Protein 7V1Y (pdb70)

Structure (mmCIF, N/CA/C/O backbone):
data_7V1Y
#
_entry.id   7V1Y
#
_cell.length_a   1.00
_cell.length_b   1.00
_cell.length_c   1.00
_cell.angle_alpha   90.00
_cell.angle_beta   90.00
_cell.angle_gamma   90.00
#
_symmetry.space_group_name_H-M   'P 1'
#
loop_
_entity.id
_entity.type
_entity.pdbx_description
1 polymer 'Serine beta-lactamase-like protein LACTB, mitochondrial'
2 polymer ALA-ALA-B3S
#
loop_
_atom_site.group_PDB
_atom_site.id
_atom_site.type_symbol
_atom_site.label_atom_id
_atom_site.label_alt_id
_atom_site.label_comp_id
_atom_site.label_asym_id
_atom_site.label_entity_id
_atom_site.label_seq_id
_atom_site.pdbx_PDB_ins_code
_atom_site.Cartn_x
_atom_site.Cartn_y
_atom_site.Cartn_z
_atom_site.occupancy
_atom_site.B_iso_or_equiv
_atom_site.auth_seq_id
_atom_site.auth_comp_id
_atom_site.auth_asym_id
_atom_site.auth_atom_id
_atom_site.pdbx_PDB_model_num
ATOM 1 N N . CYS A 1 43 ? 145.826 140.815 178.327 1.00 50.06 103 CYS A N 1
ATOM 2 C CA . CYS A 1 43 ? 145.599 140.233 179.643 1.00 50.06 103 CYS A CA 1
ATOM 3 C C . CYS A 1 43 ? 145.994 138.772 179.631 1.00 50.06 103 CYS A C 1
ATOM 4 O O . CYS A 1 43 ? 146.383 138.218 180.658 1.00 50.06 103 CYS A O 1
ATOM 7 N N . PHE A 1 44 ? 145.896 138.144 178.468 1.00 39.70 104 PHE A N 1
ATOM 8 C CA . PHE A 1 44 ? 146.219 136.729 178.351 1.00 39.70 104 PHE A CA 1
ATOM 9 C C . PHE A 1 44 ? 147.566 136.516 177.692 1.00 39.70 104 PHE A C 1
ATOM 10 O O . PHE A 1 44 ? 147.874 135.407 177.273 1.00 39.70 104 PHE A O 1
ATOM 18 N N . ALA A 1 45 ? 148.381 137.562 177.615 1.00 37.65 105 ALA A N 1
ATOM 19 C CA . ALA A 1 45 ? 149.658 137.463 176.913 1.00 37.65 105 ALA A CA 1
ATOM 20 C C . ALA A 1 45 ? 150.609 136.421 177.489 1.00 37.65 105 ALA A C 1
ATOM 21 O O . ALA A 1 45 ? 151.260 135.701 176.737 1.00 37.65 105 ALA A O 1
ATOM 23 N N . ARG A 1 46 ? 150.694 136.324 178.809 1.00 35.92 106 ARG A N 1
ATOM 24 C CA . ARG A 1 46 ? 151.543 135.307 179.420 1.00 35.92 106 ARG A CA 1
ATOM 25 C C . ARG A 1 46 ? 151.069 133.901 179.079 1.00 35.92 106 ARG A C 1
ATOM 26 O O . ARG A 1 46 ? 151.879 133.025 178.784 1.00 35.92 106 ARG A O 1
ATOM 34 N N . ALA A 1 47 ? 149.759 133.682 179.103 1.00 32.16 107 ALA A N 1
ATOM 35 C CA . ALA A 1 47 ? 149.214 132.360 178.822 1.00 32.16 107 ALA A CA 1
ATOM 36 C C . ALA A 1 47 ? 149.379 131.982 177.363 1.00 32.16 107 ALA A C 1
ATOM 37 O O . ALA A 1 47 ? 149.634 130.824 177.055 1.00 32.16 107 ALA A O 1
ATOM 39 N N . ILE A 1 48 ? 149.242 132.949 176.465 1.00 30.28 108 ILE A N 1
ATOM 40 C CA . ILE A 1 48 ? 149.334 132.680 175.042 1.00 30.28 108 ILE A CA 1
ATOM 41 C C . ILE A 1 48 ? 150.724 132.173 174.689 1.00 30.28 108 ILE A C 1
ATOM 42 O O . ILE A 1 48 ? 150.862 131.154 174.017 1.00 30.28 108 ILE A O 1
ATOM 47 N N . GLU A 1 49 ? 151.755 132.817 175.223 1.00 32.54 109 GLU A N 1
ATOM 48 C CA . GLU A 1 49 ? 153.105 132.394 174.901 1.00 32.54 109 GLU A CA 1
ATOM 49 C C . GLU A 1 49 ? 153.358 130.962 175.377 1.00 32.54 109 GLU A C 1
ATOM 50 O O . GLU A 1 49 ? 153.898 130.117 174.637 1.00 32.54 109 GLU A O 1
ATOM 56 N N . SER A 1 50 ? 152.930 130.667 176.597 1.00 29.86 110 SER A N 1
ATOM 57 C CA . SER A 1 50 ? 153.182 129.329 177.105 1.00 29.86 110 SER A CA 1
ATOM 58 C C . SER A 1 50 ? 152.423 128.278 176.310 1.00 29.86 110 SER A C 1
ATOM 59 O O . SER A 1 50 ? 152.918 127.171 176.090 1.00 29.86 110 SER A O 1
ATOM 62 N N . SER A 1 51 ? 151.203 128.604 175.912 1.00 26.80 111 SER A N 1
ATOM 63 C CA . SER A 1 51 ? 150.398 127.681 175.131 1.00 26.80 111 SER A CA 1
ATOM 64 C C . SER A 1 51 ? 151.039 127.426 173.782 1.00 26.80 111 SER A C 1
ATOM 65 O O . SER A 1 51 ? 151.001 126.308 173.277 1.00 26.80 111 SER A O 1
ATOM 68 N N . ARG A 1 52 ? 151.607 128.462 173.180 1.00 24.73 112 ARG A N 1
ATOM 69 C CA . ARG A 1 52 ? 152.303 128.302 171.913 1.00 24.73 112 ARG A CA 1
ATOM 70 C C . ARG A 1 52 ? 153.500 127.388 172.103 1.00 24.73 112 ARG A C 1
ATOM 71 O O . ARG A 1 52 ? 153.765 126.512 171.273 1.00 24.73 112 ARG A O 1
ATOM 79 N N . ASP A 1 53 ? 154.211 127.557 173.214 1.00 24.00 113 ASP A N 1
ATOM 80 C CA . ASP A 1 53 ? 155.324 126.654 173.486 1.00 24.00 113 ASP A CA 1
ATOM 81 C C . ASP A 1 53 ? 154.843 125.212 173.616 1.00 24.00 113 ASP A C 1
ATOM 82 O O . ASP A 1 53 ? 155.464 124.299 173.070 1.00 24.00 113 ASP A O 1
ATOM 87 N N . LEU A 1 54 ? 153.718 125.002 174.294 1.00 21.38 114 LEU A N 1
ATOM 88 C CA . LEU A 1 54 ? 153.164 123.654 174.427 1.00 21.38 114 LEU A CA 1
ATOM 89 C C . LEU A 1 54 ? 152.790 123.070 173.074 1.00 21.38 114 LEU A C 1
ATOM 90 O O . LEU A 1 54 ? 153.007 121.883 172.831 1.00 21.38 114 LEU A O 1
ATOM 95 N N . LEU A 1 55 ? 152.218 123.889 172.198 1.00 20.31 115 LEU A N 1
ATOM 96 C CA . LEU A 1 55 ? 151.869 123.438 170.855 1.00 20.31 115 LEU A CA 1
ATOM 97 C C . LEU A 1 55 ? 153.099 123.050 170.067 1.00 20.31 115 LEU A C 1
ATOM 98 O O . LEU A 1 55 ? 153.075 122.083 169.316 1.00 20.31 115 LEU A O 1
ATOM 103 N N . HIS A 1 56 ? 154.172 123.819 170.202 1.00 20.43 116 HIS A N 1
ATOM 104 C CA . HIS A 1 56 ? 155.406 123.441 169.535 1.00 20.43 116 HIS A CA 1
ATOM 105 C C . HIS A 1 56 ? 155.909 122.115 170.076 1.00 20.43 116 HIS A C 1
ATOM 106 O O . HIS A 1 56 ? 156.323 121.257 169.313 1.00 20.43 116 HIS A O 1
ATOM 113 N N . ARG A 1 57 ? 155.840 121.930 171.389 1.00 19.67 117 ARG A N 1
ATOM 114 C CA . ARG A 1 57 ? 156.257 120.664 171.983 1.00 19.67 117 ARG A CA 1
ATOM 115 C C . ARG A 1 57 ? 155.572 119.458 171.358 1.00 19.67 117 ARG A C 1
ATOM 116 O O . ARG A 1 57 ? 156.238 118.511 170.988 1.00 19.67 117 ARG A O 1
ATOM 124 N N . ILE A 1 58 ? 154.250 119.482 171.247 1.00 18.40 118 ILE A N 1
ATOM 125 C CA . ILE A 1 58 ? 153.516 118.339 170.706 1.00 18.40 118 ILE A CA 1
ATOM 126 C C . ILE A 1 58 ? 153.764 118.198 169.205 1.00 18.40 118 ILE A C 1
ATOM 127 O O . ILE A 1 58 ? 153.896 117.079 168.686 1.00 18.40 118 ILE A O 1
ATOM 132 N N . LYS A 1 59 ? 153.860 119.324 168.489 1.00 17.40 119 LYS A N 1
ATOM 133 C CA . LYS A 1 59 ? 154.082 119.277 167.048 1.00 17.40 119 LYS A CA 1
ATOM 134 C C . LYS A 1 59 ? 155.423 118.638 166.712 1.00 17.40 119 LYS A C 1
ATOM 135 O O . LYS A 1 59 ? 155.515 117.821 165.789 1.00 17.40 119 LYS A O 1
ATOM 141 N N . ASP A 1 60 ? 156.478 118.996 167.450 1.00 20.44 120 ASP A N 1
ATOM 142 C CA . ASP A 1 60 ? 157.775 118.375 167.212 1.00 20.44 120 ASP A CA 1
ATOM 143 C C . ASP A 1 60 ? 157.811 116.934 167.702 1.00 20.44 120 ASP A C 1
ATOM 144 O O . ASP A 1 60 ? 158.520 116.105 167.122 1.00 20.44 120 ASP A O 1
ATOM 149 N N . GLU A 1 61 ? 157.065 116.614 168.763 1.00 20.12 121 GLU A N 1
ATOM 150 C CA . GLU A 1 61 ? 157.044 115.241 169.252 1.00 20.12 121 GLU A CA 1
ATOM 151 C C . GLU A 1 61 ? 156.431 114.294 168.228 1.00 20.12 121 GLU A C 1
ATOM 152 O O . GLU A 1 61 ? 156.955 113.199 167.997 1.00 20.12 121 GLU A O 1
ATOM 158 N N . VAL A 1 62 ? 155.323 114.696 167.596 1.00 17.20 122 VAL A N 1
ATOM 159 C CA . VAL A 1 62 ? 154.672 113.803 166.636 1.00 17.20 122 VAL A CA 1
ATOM 160 C C . VAL A 1 62 ? 155.097 114.051 165.195 1.00 17.20 122 VAL A C 1
ATOM 161 O O . VAL A 1 62 ? 154.764 113.241 164.317 1.00 17.20 122 VAL A O 1
ATOM 165 N N . GLY A 1 63 ? 155.829 115.126 164.923 1.00 16.89 123 GLY A N 1
ATOM 166 C CA . GLY A 1 63 ? 156.201 115.447 163.555 1.00 16.89 123 GLY A CA 1
ATOM 167 C C . GLY A 1 63 ? 155.033 115.827 162.672 1.00 16.89 123 GLY A C 1
ATOM 168 O O . GLY A 1 63 ? 154.977 115.407 161.509 1.00 16.89 123 GLY A O 1
ATOM 169 N N . ALA A 1 64 ? 154.096 116.607 163.195 1.00 16.44 124 ALA A N 1
ATOM 170 C CA . ALA A 1 64 ? 152.929 117.019 162.425 1.00 16.44 124 ALA A CA 1
ATOM 171 C C . ALA A 1 64 ? 153.292 118.177 161.502 1.00 16.44 124 ALA A C 1
ATOM 172 O O . ALA A 1 64 ? 153.869 119.167 161.960 1.00 16.44 124 ALA A O 1
ATOM 174 N N . PRO A 1 65 ? 152.989 118.084 160.204 1.00 15.58 125 PRO A N 1
ATOM 175 C CA . PRO A 1 65 ? 153.288 119.207 159.300 1.00 15.58 125 PRO A CA 1
ATOM 176 C C . PRO A 1 65 ? 152.531 120.483 159.628 1.00 15.58 125 PRO A C 1
ATOM 177 O O . PRO A 1 65 ? 152.995 121.565 159.250 1.00 15.58 125 PRO A O 1
ATOM 181 N N . GLY A 1 66 ? 151.391 120.401 160.309 1.00 15.34 126 GLY A N 1
ATOM 182 C CA . GLY A 1 66 ? 150.618 121.588 160.619 1.00 15.34 126 GLY A CA 1
ATOM 183 C C . GLY A 1 66 ? 149.696 121.352 161.790 1.00 15.34 126 GLY A C 1
ATOM 184 O O . GLY A 1 66 ? 149.312 120.215 162.079 1.00 15.34 126 GLY A O 1
ATOM 185 N N . ILE A 1 67 ? 149.338 122.439 162.469 1.00 15.60 127 ILE A N 1
ATOM 186 C CA . ILE A 1 67 ? 148.458 122.370 163.632 1.00 15.60 127 ILE A CA 1
ATOM 187 C C . ILE A 1 67 ? 147.786 123.726 163.805 1.00 15.60 127 ILE A C 1
ATOM 188 O O . ILE A 1 67 ? 148.390 124.772 163.551 1.00 15.60 127 ILE A O 1
ATOM 193 N N . VAL A 1 68 ? 146.520 123.700 164.221 1.00 16.21 128 VAL A N 1
ATOM 194 C CA . VAL A 1 68 ? 145.722 124.902 164.435 1.00 16.21 128 VAL A CA 1
ATOM 195 C C . VAL A 1 68 ? 145.073 124.816 165.809 1.00 16.21 128 VAL A C 1
ATOM 196 O O . VAL A 1 68 ? 144.623 123.743 166.225 1.00 16.21 128 VAL A O 1
ATOM 200 N N . VAL A 1 69 ? 145.020 125.947 166.513 1.00 17.03 129 VAL A N 1
ATOM 201 C CA . VAL A 1 69 ? 144.460 126.012 167.856 1.00 17.03 129 VAL A CA 1
ATOM 202 C C . VAL A 1 69 ? 143.438 127.140 167.919 1.00 17.03 129 VAL A C 1
ATOM 203 O O . VAL A 1 69 ? 143.487 128.096 167.139 1.00 17.03 129 VAL A O 1
ATOM 207 N N . GLY A 1 70 ? 142.497 127.014 168.853 1.00 17.02 130 GLY A N 1
ATOM 208 C CA . GLY A 1 70 ? 141.508 128.044 169.104 1.00 17.02 130 GLY A CA 1
ATOM 209 C C . GLY A 1 70 ? 141.067 128.058 170.553 1.00 17.02 130 GLY A C 1
ATOM 210 O O . GLY A 1 70 ? 140.692 127.017 171.099 1.00 17.02 130 GLY A O 1
ATOM 211 N N . VAL A 1 71 ? 141.110 129.225 171.192 1.00 20.08 131 VAL A N 1
ATOM 212 C CA . VAL A 1 71 ? 140.806 129.363 172.612 1.00 20.08 131 VAL A CA 1
ATOM 213 C C . VAL A 1 71 ? 139.739 130.435 172.783 1.00 20.08 131 VAL A C 1
ATOM 214 O O . VAL A 1 71 ? 139.851 131.525 172.212 1.00 20.08 131 VAL A O 1
ATOM 218 N N . SER A 1 72 ? 138.709 130.124 173.567 1.00 22.45 132 SER A N 1
ATOM 219 C CA . SER A 1 72 ? 137.641 131.062 173.888 1.00 22.45 132 SER A CA 1
ATOM 220 C C . SER A 1 72 ? 137.512 131.165 175.400 1.00 22.45 132 SER A C 1
ATOM 221 O O . SER A 1 72 ? 137.457 130.143 176.090 1.00 22.45 132 SER A O 1
ATOM 224 N N . VAL A 1 73 ? 137.464 132.392 175.911 1.00 26.39 133 VAL A N 1
ATOM 225 C CA . VAL A 1 73 ? 137.362 132.649 177.344 1.00 26.39 133 VAL A CA 1
ATOM 226 C C . VAL A 1 73 ? 136.100 133.461 177.598 1.00 26.39 133 VAL A C 1
ATOM 227 O O . VAL A 1 73 ? 135.952 134.568 177.066 1.00 26.39 133 VAL A O 1
ATOM 231 N N . ASP A 1 74 ? 135.201 132.913 178.418 1.00 29.82 134 ASP A N 1
ATOM 232 C CA . ASP A 1 74 ? 133.968 133.592 178.825 1.00 29.82 134 ASP A CA 1
ATOM 233 C C . ASP A 1 74 ? 133.129 134.015 177.621 1.00 29.82 134 ASP A C 1
ATOM 234 O O . ASP A 1 74 ? 132.538 135.096 177.602 1.00 29.82 134 ASP A O 1
ATOM 239 N N . GLY A 1 75 ? 133.075 133.156 176.606 1.00 28.32 135 GLY A N 1
ATOM 240 C CA . GLY A 1 75 ? 132.262 133.408 175.436 1.00 28.32 135 GLY A CA 1
ATOM 241 C C . GLY A 1 75 ? 132.902 134.266 174.367 1.00 28.32 135 GLY A C 1
ATOM 242 O O . GLY A 1 75 ? 132.280 134.483 173.320 1.00 28.32 135 GLY A O 1
ATOM 243 N N . LYS A 1 76 ? 134.116 134.761 174.589 1.00 30.13 136 LYS A N 1
ATOM 244 C CA . LYS A 1 76 ? 134.819 135.591 173.621 1.00 30.13 136 LYS A CA 1
ATOM 245 C C . LYS A 1 76 ? 136.094 134.886 173.184 1.00 30.13 136 LYS A C 1
ATOM 246 O O . LYS A 1 76 ? 136.856 134.397 174.024 1.00 30.13 136 LYS A O 1
ATOM 252 N N . GLU A 1 77 ? 136.324 134.839 171.875 1.00 29.42 137 GLU A N 1
ATOM 253 C CA . GLU A 1 77 ? 137.535 134.235 171.334 1.00 29.42 137 GLU A CA 1
ATOM 254 C C . GLU A 1 77 ? 138.711 135.175 171.563 1.00 29.42 137 GLU A C 1
ATOM 255 O O . GLU A 1 77 ? 138.705 136.313 171.085 1.00 29.42 137 GLU A O 1
ATOM 261 N N . VAL A 1 78 ? 139.720 134.699 172.288 1.00 27.05 138 VAL A N 1
ATOM 262 C CA . VAL A 1 78 ? 140.854 135.532 172.662 1.00 27.05 138 VAL A CA 1
ATOM 263 C C . VAL A 1 78 ? 142.145 135.129 171.963 1.00 27.05 138 VAL A C 1
ATOM 264 O O . VAL A 1 78 ? 143.102 135.920 171.970 1.00 27.05 138 VAL A O 1
ATOM 268 N N . TRP A 1 79 ? 142.213 133.943 171.364 1.00 23.54 139 TRP A N 1
ATOM 269 C CA . TRP A 1 79 ? 143.434 133.497 170.712 1.00 23.54 139 TRP A CA 1
ATOM 270 C C . TRP A 1 79 ? 143.091 132.512 169.606 1.00 23.54 139 TRP A C 1
ATOM 271 O O . TRP A 1 79 ? 142.197 131.677 169.763 1.00 23.54 139 TRP A O 1
ATOM 282 N N . SER A 1 80 ? 143.812 132.617 168.493 1.00 23.55 140 SER A N 1
ATOM 283 C CA . SER A 1 80 ? 143.630 131.712 167.361 1.00 23.55 140 SER A CA 1
ATOM 284 C C . SER A 1 80 ? 144.873 131.795 166.494 1.00 23.55 140 SER A C 1
ATOM 285 O O . SER A 1 80 ? 145.225 132.881 166.024 1.00 23.55 140 SER A O 1
ATOM 288 N N . GLU A 1 81 ? 145.535 130.660 166.280 1.00 23.78 141 GLU A N 1
ATOM 289 C CA . GLU A 1 81 ? 146.795 130.650 165.554 1.00 23.78 141 GLU A CA 1
ATOM 290 C C . GLU A 1 81 ? 146.962 129.318 164.840 1.00 23.78 141 GLU A C 1
ATOM 291 O O . GLU A 1 81 ? 146.336 128.316 165.193 1.00 23.78 141 GLU A O 1
ATOM 297 N N . GLY A 1 82 ? 147.816 129.323 163.826 1.00 20.26 142 GLY A N 1
ATOM 298 C CA . GLY A 1 82 ? 148.180 128.106 163.130 1.00 20.26 142 GLY A CA 1
ATOM 299 C C . GLY A 1 82 ? 149.675 128.041 162.909 1.00 20.26 142 GLY A C 1
ATOM 300 O O . GLY A 1 82 ? 150.340 129.055 162.702 1.00 20.26 142 GLY A O 1
ATOM 301 N N . LEU A 1 83 ? 150.201 126.820 162.960 1.00 18.92 143 LEU A N 1
ATOM 302 C CA . LEU A 1 83 ? 151.621 126.568 162.767 1.00 18.92 143 LEU A CA 1
ATOM 303 C C . LEU A 1 83 ? 151.805 125.510 161.692 1.00 18.92 143 LEU A C 1
ATOM 304 O O . LEU A 1 83 ? 151.056 124.531 161.641 1.00 18.92 143 LEU A O 1
ATOM 309 N N . GLY A 1 84 ? 152.798 125.711 160.836 1.00 17.40 144 GLY A N 1
ATOM 310 C CA . GLY A 1 84 ? 153.114 124.739 159.809 1.00 17.40 144 GLY A CA 1
ATOM 311 C C . GLY A 1 84 ? 152.416 125.016 158.492 1.00 17.40 144 GLY A C 1
ATOM 312 O O . GLY A 1 84 ? 151.999 126.137 158.186 1.00 17.40 144 GLY A O 1
ATOM 313 N N . TYR A 1 85 ? 152.290 123.957 157.697 1.00 17.19 145 TYR A N 1
ATOM 314 C CA . TYR A 1 85 ? 151.716 124.036 156.362 1.00 17.19 145 TYR A CA 1
ATOM 315 C C . TYR A 1 85 ? 150.515 123.109 156.260 1.00 17.19 145 TYR A C 1
ATOM 316 O O . TYR A 1 85 ? 150.614 121.920 156.579 1.00 17.19 145 TYR A O 1
ATOM 325 N N . ALA A 1 86 ? 149.382 123.657 155.815 1.00 17.42 146 ALA A N 1
ATOM 326 C CA . ALA A 1 86 ? 148.213 122.825 155.552 1.00 17.42 146 ALA A CA 1
ATOM 327 C C . ALA A 1 86 ? 148.446 121.918 154.350 1.00 17.42 146 ALA A C 1
ATOM 328 O O . ALA A 1 86 ? 147.996 120.767 154.337 1.00 17.42 146 ALA A O 1
ATOM 330 N N . ASP A 1 87 ? 149.141 122.422 153.333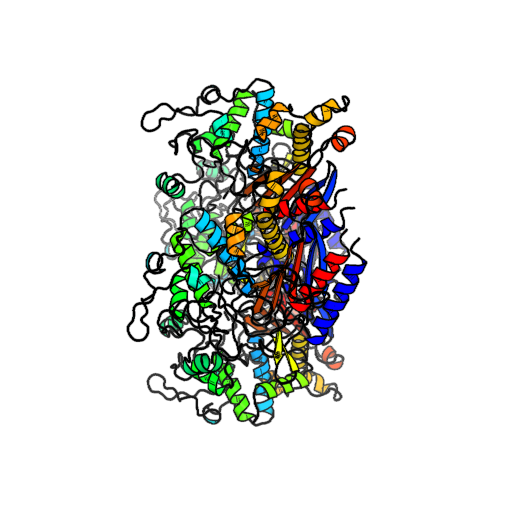 1.00 18.28 147 ASP A N 1
ATOM 331 C CA . ASP A 1 87 ? 149.513 121.645 152.158 1.00 18.28 147 ASP A CA 1
ATOM 332 C C . ASP A 1 87 ? 151.008 121.807 151.939 1.00 18.28 147 ASP A C 1
ATOM 333 O O . ASP A 1 87 ? 151.485 122.924 151.716 1.00 18.28 147 ASP A O 1
ATOM 338 N N . VAL A 1 88 ? 151.746 120.698 152.004 1.00 17.11 148 VAL A N 1
ATOM 339 C CA . VAL A 1 88 ? 153.195 120.760 151.854 1.00 17.11 148 VAL A CA 1
ATOM 340 C C . VAL A 1 88 ? 153.643 120.722 150.397 1.00 17.11 148 VAL A C 1
ATOM 341 O O . VAL A 1 88 ? 154.777 121.122 150.099 1.00 17.11 148 VAL A O 1
ATOM 345 N N . GLU A 1 89 ? 152.792 120.252 149.482 1.00 17.71 149 GLU A N 1
ATOM 346 C CA . GLU A 1 89 ? 153.170 120.222 148.073 1.00 17.71 149 GLU A CA 1
ATOM 347 C C . GLU A 1 89 ? 153.125 121.614 147.457 1.00 17.71 149 GLU A C 1
ATOM 348 O O . GLU A 1 89 ? 153.993 121.972 146.653 1.00 17.71 149 GLU A O 1
ATOM 354 N N . ASN A 1 90 ? 152.122 122.411 147.817 1.00 17.80 150 ASN A N 1
ATOM 355 C CA . ASN A 1 90 ? 151.956 123.752 147.275 1.00 17.80 150 ASN A CA 1
ATOM 356 C C . ASN A 1 90 ? 152.362 124.844 148.253 1.00 17.80 150 ASN A C 1
ATOM 357 O O . ASN A 1 90 ? 152.209 126.027 147.933 1.00 17.80 150 ASN A O 1
ATOM 362 N N . ARG A 1 91 ? 152.877 124.476 149.428 1.00 17.70 151 ARG A N 1
ATOM 363 C CA . ARG A 1 91 ? 153.372 125.420 150.432 1.00 17.70 151 ARG A CA 1
ATOM 364 C C . ARG A 1 91 ? 152.281 126.409 150.851 1.00 17.70 151 ARG A C 1
ATOM 365 O O . ARG A 1 91 ? 152.400 127.623 150.678 1.00 17.70 151 ARG A O 1
ATOM 373 N N . VAL A 1 92 ? 151.209 125.863 151.414 1.00 17.14 152 VAL A N 1
ATOM 374 C CA . VAL A 1 92 ? 150.076 126.639 151.903 1.00 17.14 152 VAL A CA 1
ATOM 375 C C . VAL A 1 92 ? 150.155 126.670 153.428 1.00 17.14 152 VAL A C 1
ATOM 376 O O . VAL A 1 92 ? 149.989 125.627 154.076 1.00 17.14 152 VAL A O 1
ATOM 380 N N . PRO A 1 93 ? 150.405 127.825 154.041 1.00 18.97 153 PRO A N 1
ATOM 381 C CA . PRO A 1 93 ? 150.535 127.874 155.502 1.00 18.97 153 PRO A CA 1
ATOM 382 C C . PRO A 1 93 ? 149.215 127.604 156.207 1.00 18.97 153 PRO A C 1
ATOM 383 O O . PRO A 1 93 ? 148.132 127.863 155.677 1.00 18.97 153 PRO A O 1
ATOM 387 N N . CYS A 1 94 ? 149.322 127.076 157.424 1.00 21.04 154 CYS A N 1
ATOM 388 C CA . CYS A 1 94 ? 148.147 126.864 158.258 1.00 21.04 154 CYS A CA 1
ATOM 389 C C . CYS A 1 94 ? 147.626 128.192 158.794 1.00 21.04 154 CYS A C 1
ATOM 390 O O . CYS A 1 94 ? 148.396 129.052 159.231 1.00 21.04 154 CYS A O 1
ATOM 393 N N . LYS A 1 95 ? 146.311 128.351 158.763 1.00 20.72 155 LYS A N 1
ATOM 394 C CA . LYS A 1 95 ? 145.640 129.561 159.208 1.00 20.72 155 LYS A CA 1
ATOM 395 C C . LYS A 1 95 ? 144.402 129.166 159.993 1.00 20.72 155 LYS A C 1
ATOM 396 O O . LYS A 1 95 ? 143.940 128.023 159.901 1.00 20.72 155 LYS A O 1
ATOM 402 N N . PRO A 1 96 ? 143.847 130.083 160.792 1.00 21.33 156 PRO A N 1
ATOM 403 C CA . PRO A 1 96 ? 142.605 129.765 161.516 1.00 21.33 156 PRO A CA 1
ATOM 404 C C . PRO A 1 96 ? 141.436 129.429 160.606 1.00 21.33 156 PRO A C 1
ATOM 405 O O . PRO A 1 96 ? 140.472 128.808 161.070 1.00 21.33 156 PRO A O 1
ATOM 409 N N . GLU A 1 97 ? 141.485 129.816 159.333 1.00 21.81 157 GLU A N 1
ATOM 410 C CA . GLU A 1 97 ? 140.426 129.504 158.383 1.00 21.81 157 GLU A CA 1
ATOM 411 C C . GLU A 1 97 ? 140.573 128.124 157.758 1.00 21.81 157 GLU A C 1
ATOM 412 O O . GLU A 1 97 ? 139.744 127.753 156.921 1.00 21.81 157 GLU A O 1
ATOM 418 N N . THR A 1 98 ? 141.600 127.364 158.133 1.00 18.73 158 THR A N 1
ATOM 419 C CA . THR A 1 98 ? 141.817 126.048 157.548 1.00 18.73 158 THR A CA 1
ATOM 420 C C . THR A 1 98 ? 140.676 125.103 157.903 1.00 18.73 158 THR A C 1
ATOM 421 O O . THR A 1 98 ? 140.158 125.117 159.023 1.00 18.73 158 THR A O 1
ATOM 425 N N . VAL A 1 99 ? 140.286 124.275 156.939 1.00 15.88 159 VAL A N 1
ATOM 426 C CA . VAL A 1 99 ? 139.215 123.301 157.105 1.00 15.88 159 VAL A CA 1
ATOM 427 C C . VAL A 1 99 ? 139.845 121.916 157.151 1.00 15.88 159 VAL A C 1
ATOM 428 O O . VAL A 1 99 ? 140.471 121.478 156.178 1.00 15.88 159 VAL A O 1
ATOM 432 N N . MET A 1 100 ? 139.677 121.226 158.277 1.00 17.87 160 MET A N 1
ATOM 433 C CA . MET A 1 100 ? 140.249 119.905 158.483 1.00 17.87 160 MET A CA 1
ATOM 434 C C . MET A 1 100 ? 139.156 118.932 158.903 1.00 17.87 160 MET A C 1
ATOM 435 O O . MET A 1 100 ? 138.007 119.312 159.143 1.00 17.87 160 MET A O 1
ATOM 440 N N . ARG A 1 101 ? 139.506 117.646 158.973 1.00 20.55 161 ARG A N 1
ATOM 441 C CA . ARG A 1 101 ? 138.527 116.604 159.299 1.00 20.55 161 ARG A CA 1
ATOM 442 C C . ARG A 1 101 ? 138.294 116.318 160.758 1.00 20.55 161 ARG A C 1
ATOM 443 O O . ARG A 1 101 ? 139.056 115.567 161.362 1.00 20.55 161 ARG A O 1
ATOM 451 N N . ILE A 1 102 ? 137.256 116.901 161.344 1.00 21.67 162 ILE A N 1
ATOM 452 C CA . ILE A 1 102 ? 136.916 116.547 162.713 1.00 21.67 162 ILE A CA 1
ATOM 453 C C . ILE A 1 102 ? 136.291 115.183 162.521 1.00 21.67 162 ILE A C 1
ATOM 454 O O . ILE A 1 102 ? 135.492 114.982 161.607 1.00 21.67 162 ILE A O 1
ATOM 459 N N . ALA A 1 103 ? 136.670 114.208 163.327 1.00 24.34 163 ALA A N 1
ATOM 460 C CA . ALA A 1 103 ? 136.152 112.877 163.056 1.00 24.34 163 ALA A CA 1
ATOM 461 C C . ALA A 1 103 ? 135.014 112.469 163.942 1.00 24.34 163 ALA A C 1
ATOM 462 O O . ALA A 1 103 ? 133.877 112.390 163.501 1.00 24.34 163 ALA A O 1
ATOM 464 N N . SER A 1 104 ? 135.299 112.253 165.210 1.00 26.14 164 SER A N 1
ATOM 465 C CA . SER A 1 104 ? 134.272 111.749 166.097 1.00 26.14 164 SER A CA 1
ATOM 466 C C . SER A 1 104 ? 133.661 112.826 166.948 1.00 26.14 164 SER A C 1
ATOM 467 O O . SER A 1 104 ? 132.866 112.540 167.837 1.00 26.14 164 SER A O 1
ATOM 470 N N . ILE A 1 105 ? 134.035 114.073 166.694 1.00 25.21 165 ILE A N 1
ATOM 471 C CA . ILE A 1 105 ? 133.396 115.185 167.378 1.00 25.21 165 ILE A CA 1
ATOM 472 C C . ILE A 1 105 ? 132.021 115.279 166.727 1.00 25.21 165 ILE A C 1
ATOM 473 O O . ILE A 1 105 ? 131.127 115.941 167.241 1.00 25.21 165 ILE A O 1
ATOM 478 N N . SER A 1 106 ? 131.845 114.612 165.590 1.00 27.24 166 SER A N 1
ATOM 479 C CA . SER A 1 106 ? 130.556 114.578 164.911 1.00 27.24 166 SER A CA 1
ATOM 480 C C . SER A 1 106 ? 129.501 113.926 165.788 1.00 27.24 166 SER A C 1
ATOM 481 O O . SER A 1 106 ? 128.346 114.330 165.760 1.00 27.24 166 SER A O 1
ATOM 484 N N . LYS A 1 107 ? 129.874 112.889 166.528 1.00 27.73 167 LYS A N 1
ATOM 485 C CA . LYS A 1 107 ? 128.942 112.239 167.445 1.00 27.73 167 LYS A CA 1
ATOM 486 C C . LYS A 1 107 ? 128.242 113.243 168.354 1.00 27.73 167 LYS A C 1
ATOM 487 O O . LYS A 1 107 ? 127.071 113.069 168.672 1.00 27.73 167 LYS A O 1
ATOM 493 N N . SER A 1 108 ? 128.947 114.283 168.782 1.00 27.22 168 SER A N 1
ATOM 494 C CA . SER A 1 108 ? 128.368 115.340 169.605 1.00 27.22 168 SER A CA 1
ATOM 495 C C . SER A 1 108 ? 127.299 116.115 168.844 1.00 27.22 168 SER A C 1
ATOM 496 O O . SER A 1 108 ? 126.251 116.463 169.406 1.00 27.22 168 SER A O 1
ATOM 499 N N . LEU A 1 109 ? 127.544 116.400 167.563 1.00 28.02 169 LEU A N 1
ATOM 500 C CA . LEU A 1 109 ? 126.525 117.084 166.765 1.00 28.02 169 LEU A CA 1
ATOM 501 C C . LEU A 1 109 ? 125.266 116.230 166.620 1.00 28.02 169 LEU A C 1
ATOM 502 O O . LEU A 1 109 ? 124.137 116.732 166.745 1.00 28.02 169 LEU A O 1
ATOM 507 N N . THR A 1 110 ? 125.440 114.932 166.361 1.00 29.89 170 THR A N 1
ATOM 508 C CA . THR A 1 110 ? 124.299 114.029 166.282 1.00 29.89 170 THR A CA 1
ATOM 509 C C . THR A 1 110 ? 123.562 113.963 167.613 1.00 29.89 170 THR A C 1
ATOM 510 O O . THR A 1 110 ? 122.334 113.831 167.647 1.00 29.89 170 THR A O 1
ATOM 514 N N . MET A 1 111 ? 124.316 114.011 168.704 1.00 30.42 171 MET A N 1
ATOM 515 C CA . MET A 1 111 ? 123.674 114.036 170.011 1.00 30.42 171 MET A CA 1
ATOM 516 C C . MET A 1 111 ? 122.860 115.304 170.210 1.00 30.42 171 MET A C 1
ATOM 517 O O . MET A 1 111 ? 121.786 115.264 170.816 1.00 30.42 171 MET A O 1
ATOM 522 N N . VAL A 1 112 ? 123.364 116.442 169.734 1.00 28.68 172 VAL A N 1
ATOM 523 C CA . VAL A 1 112 ? 122.575 117.670 169.805 1.00 28.68 172 VAL A CA 1
ATOM 524 C C . VAL A 1 112 ? 121.284 117.513 169.012 1.00 28.68 172 VAL A C 1
ATOM 525 O O . VAL A 1 112 ? 120.199 117.904 169.469 1.00 28.68 172 VAL A O 1
ATOM 529 N N . ALA A 1 113 ? 121.378 116.921 167.819 1.00 31.33 173 ALA A N 1
ATOM 530 C CA . ALA A 1 113 ? 120.180 116.681 167.015 1.00 31.33 173 ALA A CA 1
ATOM 531 C C . ALA A 1 113 ? 119.193 115.771 167.744 1.00 31.33 173 ALA A C 1
ATOM 532 O O . ALA A 1 113 ? 117.985 116.040 167.781 1.00 31.33 173 ALA A O 1
ATOM 534 N N . LEU A 1 114 ? 119.698 114.685 168.334 1.00 33.48 174 LEU A N 1
ATOM 535 C CA . LEU A 1 114 ? 118.836 113.745 169.045 1.00 33.48 174 LEU A CA 1
ATOM 536 C C . LEU A 1 114 ? 118.186 114.395 170.258 1.00 33.48 174 LEU A C 1
ATOM 537 O O . LEU A 1 114 ? 117.013 114.145 170.551 1.00 33.48 174 LEU A O 1
ATOM 542 N N . ALA A 1 115 ? 118.939 115.222 170.986 1.00 33.46 175 ALA A N 1
ATOM 543 C CA . ALA A 1 115 ? 118.386 115.907 172.147 1.00 33.46 175 ALA A CA 1
ATOM 544 C C . ALA A 1 115 ? 117.292 116.881 171.740 1.00 33.46 175 ALA A C 1
ATOM 545 O O . ALA A 1 115 ? 116.266 116.991 172.420 1.00 33.46 175 ALA A O 1
ATOM 547 N N . LYS A 1 116 ? 117.491 117.602 170.634 1.00 35.21 176 LYS A N 1
ATOM 548 C CA . LYS A 1 116 ? 116.445 118.508 170.170 1.00 35.21 176 LYS A CA 1
ATOM 549 C C . LYS A 1 116 ? 115.197 117.740 169.746 1.00 35.21 176 LYS A C 1
ATOM 550 O O . LYS A 1 116 ? 114.070 118.158 170.046 1.00 35.21 176 LYS A O 1
ATOM 556 N N . LEU A 1 117 ? 115.377 116.606 169.063 1.00 36.22 177 LEU A N 1
ATOM 557 C CA . LEU A 1 117 ? 114.229 115.784 168.687 1.00 36.22 177 LEU A CA 1
ATOM 558 C C . LEU A 1 117 ? 113.495 115.260 169.916 1.00 36.22 177 LEU A C 1
ATOM 559 O O . LEU A 1 117 ? 112.259 115.238 169.950 1.00 36.22 177 LEU A O 1
ATOM 564 N N . TRP A 1 118 ? 114.241 114.825 170.934 1.00 39.52 178 TRP A N 1
ATOM 565 C CA . TRP A 1 118 ? 113.626 114.335 172.163 1.00 39.52 178 TRP A CA 1
ATOM 566 C C . TRP A 1 118 ? 112.878 115.446 172.890 1.00 39.52 178 TRP A C 1
ATOM 567 O O . TRP A 1 118 ? 111.800 115.214 173.448 1.00 39.52 178 TRP A O 1
ATOM 578 N N . GLU A 1 119 ? 113.440 116.657 172.899 1.00 40.71 179 GLU A N 1
ATOM 579 C CA . GLU A 1 119 ? 112.740 117.798 173.480 1.00 40.71 179 GLU A CA 1
ATOM 580 C C . GLU A 1 119 ? 111.441 118.078 172.738 1.00 40.71 179 GLU A C 1
ATOM 581 O O . GLU A 1 119 ? 110.418 118.393 173.357 1.00 40.71 179 GLU A O 1
ATOM 587 N N . ALA A 1 120 ? 111.461 117.968 171.408 1.00 39.92 180 ALA A N 1
ATOM 588 C CA . ALA A 1 120 ? 110.247 118.171 170.627 1.00 39.92 180 ALA A CA 1
ATOM 589 C C . ALA A 1 120 ? 109.200 117.090 170.866 1.00 39.92 180 ALA A C 1
ATOM 590 O O . ALA A 1 120 ? 108.052 117.263 170.444 1.00 39.92 180 ALA A O 1
ATOM 592 N N . GLY A 1 121 ? 109.560 115.991 171.526 1.00 40.66 181 GLY A N 1
ATOM 593 C CA . GLY A 1 121 ? 108.628 114.922 171.815 1.00 40.66 181 GLY A CA 1
ATOM 594 C C . GLY A 1 121 ? 108.476 113.882 170.727 1.00 40.66 181 GLY A C 1
ATOM 595 O O . GLY A 1 121 ? 107.654 112.970 170.878 1.00 40.66 181 GLY A O 1
ATOM 596 N N . LYS A 1 122 ? 109.238 113.987 169.637 1.00 42.71 182 LYS A N 1
ATOM 597 C CA . LYS A 1 122 ? 109.119 113.033 168.541 1.00 42.71 182 LYS A CA 1
ATOM 598 C C . LYS A 1 122 ? 109.792 111.701 168.850 1.00 42.71 182 LYS A C 1
ATOM 599 O O . LYS A 1 122 ? 109.393 110.670 168.297 1.00 42.71 182 LYS A O 1
ATOM 605 N N . LEU A 1 123 ? 110.804 111.695 169.713 1.00 45.02 183 LEU A N 1
ATOM 606 C CA . LEU A 1 123 ? 111.631 110.520 169.944 1.00 45.02 183 LEU A CA 1
ATOM 607 C C . LEU A 1 123 ? 111.495 110.039 171.381 1.00 45.02 183 LEU A C 1
ATOM 608 O O . LEU A 1 123 ? 111.445 110.846 172.315 1.00 45.02 183 LEU A O 1
ATOM 613 N N . ASP A 1 124 ? 111.433 108.720 171.549 1.00 51.01 184 ASP A N 1
ATOM 614 C CA . ASP A 1 124 ? 111.423 108.076 172.855 1.00 51.01 184 ASP A CA 1
ATOM 615 C C . ASP A 1 124 ? 112.665 107.205 172.980 1.00 51.01 184 ASP A C 1
ATOM 616 O O . ASP A 1 124 ? 112.952 106.396 172.091 1.00 51.01 184 ASP A O 1
ATOM 621 N N . LEU A 1 125 ? 113.397 107.370 174.084 1.00 47.92 185 LEU A N 1
ATOM 622 C CA . LEU A 1 125 ? 114.697 106.716 174.215 1.00 47.92 185 LEU A CA 1
ATOM 623 C C . LEU A 1 125 ? 114.560 105.223 174.494 1.00 47.92 185 LEU A C 1
ATOM 624 O O . LEU A 1 125 ? 115.332 104.417 173.963 1.00 47.92 185 LEU A O 1
ATOM 629 N N . ASP A 1 126 ? 113.592 104.832 175.322 1.00 51.75 186 ASP A N 1
ATOM 630 C CA . ASP A 1 126 ? 113.502 103.445 175.763 1.00 51.75 186 ASP A CA 1
ATOM 631 C C . ASP A 1 126 ? 112.748 102.545 174.792 1.00 51.75 186 ASP A C 1
ATOM 632 O O . ASP A 1 126 ? 112.755 101.324 174.977 1.00 51.75 186 ASP A O 1
ATOM 637 N N . ILE A 1 127 ? 112.105 103.106 173.777 1.00 53.08 187 ILE A N 1
ATOM 638 C CA . ILE A 1 127 ? 111.394 102.284 172.790 1.00 53.08 187 ILE A CA 1
ATOM 639 C C . ILE A 1 127 ? 112.411 101.549 171.924 1.00 53.08 187 ILE A C 1
ATOM 640 O O . ILE A 1 127 ? 113.440 102.142 171.550 1.00 53.08 187 ILE A O 1
ATOM 645 N N . PRO A 1 128 ? 112.189 100.275 171.596 1.00 52.80 188 PRO A N 1
ATOM 646 C CA . PRO A 1 128 ? 113.131 99.562 170.724 1.00 52.80 188 PRO A CA 1
ATOM 647 C C . PRO A 1 128 ? 113.260 100.234 169.365 1.00 52.80 188 PRO A C 1
ATOM 648 O O . PRO A 1 128 ? 112.320 100.845 168.854 1.00 52.80 188 PRO A O 1
ATOM 652 N N . VAL A 1 129 ? 114.456 100.114 168.782 1.00 51.91 189 VAL A N 1
ATOM 653 C CA . VAL A 1 129 ? 114.760 100.801 167.532 1.00 51.91 189 VAL A CA 1
ATOM 654 C C . VAL A 1 129 ? 113.942 100.269 166.363 1.00 51.91 189 VAL A C 1
ATOM 655 O O . VAL A 1 129 ? 113.843 100.941 165.330 1.00 51.91 189 VAL A O 1
ATOM 659 N N . GLN A 1 130 ? 113.351 99.078 166.491 1.00 54.55 190 GLN A N 1
ATOM 660 C CA . GLN A 1 130 ? 112.536 98.535 165.410 1.00 54.55 190 GLN A CA 1
ATOM 661 C C . GLN A 1 130 ? 111.264 99.339 165.182 1.00 54.55 190 GLN A C 1
ATOM 662 O O . GLN A 1 130 ? 110.630 99.187 164.133 1.00 54.55 190 GLN A O 1
ATOM 668 N N . HIS A 1 131 ? 110.873 100.182 166.140 1.00 55.06 191 HIS A N 1
ATOM 669 C CA . HIS A 1 131 ? 109.720 101.052 165.940 1.00 55.06 191 HIS A CA 1
ATOM 670 C C . HIS A 1 131 ? 109.967 102.044 164.810 1.00 55.06 191 HIS A C 1
ATOM 671 O O . HIS A 1 131 ? 109.077 102.300 163.991 1.00 55.06 191 HIS A O 1
ATOM 678 N N . TYR A 1 132 ? 111.172 102.610 164.748 1.00 52.36 192 TYR A N 1
ATOM 679 C CA . TYR A 1 132 ? 111.511 103.588 163.722 1.00 52.36 192 TYR A CA 1
ATOM 680 C C . TYR A 1 132 ? 112.161 102.948 162.501 1.00 52.36 192 TYR A C 1
ATOM 681 O O . TYR A 1 132 ? 111.863 103.338 161.367 1.00 52.36 192 TYR A O 1
ATOM 690 N N . VAL A 1 133 ? 113.042 101.975 162.709 1.00 53.33 193 VAL A N 1
ATOM 691 C CA . VAL A 1 133 ? 113.754 101.324 161.613 1.00 53.33 193 VAL A CA 1
ATOM 692 C C . VAL A 1 133 ? 113.430 99.835 161.626 1.00 53.33 193 VAL A C 1
ATOM 693 O O . VAL A 1 133 ? 114.101 99.062 162.324 1.00 53.33 193 VAL A O 1
ATOM 697 N N . PRO A 1 134 ? 112.418 99.387 160.877 1.00 55.86 194 PRO A N 1
ATOM 698 C CA . PRO A 1 134 ? 112.102 97.953 160.846 1.00 55.86 194 PRO A CA 1
ATOM 699 C C . PRO A 1 134 ? 113.044 97.134 159.982 1.00 55.86 194 PRO A C 1
ATOM 700 O O . PRO A 1 134 ? 112.977 95.898 160.027 1.00 55.86 194 PRO A O 1
ATOM 704 N N . GLU A 1 135 ? 113.917 97.776 159.201 1.00 57.79 195 GLU A N 1
ATOM 705 C CA . GLU A 1 135 ? 114.868 97.038 158.379 1.00 57.79 195 GLU A CA 1
ATOM 706 C C . GLU A 1 135 ? 115.953 96.366 159.208 1.00 57.79 195 GLU A C 1
ATOM 707 O O . GLU A 1 135 ? 116.583 95.418 158.728 1.00 57.79 195 GLU A O 1
ATOM 713 N N . PHE A 1 136 ? 116.187 96.830 160.430 1.00 57.41 196 PHE A N 1
ATOM 714 C CA . PHE A 1 136 ? 117.181 96.207 161.293 1.00 57.41 196 PHE A CA 1
ATOM 715 C C . PHE A 1 136 ? 116.618 94.914 161.870 1.00 57.41 196 PHE A C 1
ATOM 716 O O . PHE A 1 136 ? 115.584 94.949 162.547 1.00 57.41 196 PHE A O 1
ATOM 724 N N . PRO A 1 137 ? 117.247 93.767 161.627 1.00 62.09 197 PRO A N 1
ATOM 725 C CA . PRO A 1 137 ? 116.711 92.507 162.150 1.00 62.09 197 PRO A CA 1
ATOM 726 C C . PRO A 1 137 ? 116.829 92.426 163.663 1.00 62.09 197 PRO A C 1
ATOM 727 O O . PRO A 1 137 ? 117.740 92.989 164.274 1.00 62.09 197 PRO A O 1
ATOM 731 N N . GLU A 1 138 ? 115.885 91.709 164.267 1.00 68.92 198 GLU A N 1
ATOM 732 C CA . GLU A 1 138 ? 115.962 91.426 165.692 1.00 68.92 198 GLU A CA 1
ATOM 733 C C . GLU A 1 138 ? 117.058 90.402 165.967 1.00 68.92 198 GLU A C 1
ATOM 734 O O . GLU A 1 138 ? 117.340 89.523 165.149 1.00 68.92 198 GLU A O 1
ATOM 740 N N . LYS A 1 139 ? 117.686 90.529 167.133 1.00 67.77 199 LYS A N 1
ATOM 741 C CA . LYS A 1 139 ? 118.853 89.734 167.478 1.00 67.77 199 LYS A CA 1
ATOM 742 C C . LYS A 1 139 ? 118.559 88.842 168.676 1.00 67.77 199 LYS A C 1
ATOM 743 O O . LYS A 1 139 ? 117.718 89.161 169.521 1.00 67.77 199 LYS A O 1
ATOM 749 N N . GLU A 1 140 ? 119.265 87.715 168.736 1.00 73.51 200 GLU A N 1
ATOM 750 C CA . GLU A 1 140 ? 119.153 86.767 169.833 1.00 73.51 200 GLU A CA 1
ATOM 751 C C . GLU A 1 140 ? 120.538 86.492 170.400 1.00 73.51 200 GLU A C 1
ATOM 752 O O . GLU A 1 140 ? 121.552 86.618 169.710 1.00 73.51 200 GLU A O 1
ATOM 758 N N . TYR A 1 141 ? 120.570 86.115 171.677 1.00 70.23 201 TYR A N 1
ATOM 759 C CA . TYR A 1 141 ? 121.816 85.897 172.408 1.00 70.23 201 TYR A CA 1
ATOM 760 C C . TYR A 1 141 ? 121.664 84.562 173.138 1.00 70.23 201 TYR A C 1
ATOM 761 O O . TYR A 1 141 ? 120.984 84.488 174.165 1.00 70.23 201 TYR A O 1
ATOM 770 N N . GLU A 1 142 ? 122.319 83.522 172.609 1.00 74.90 202 GLU A N 1
ATOM 771 C CA . GLU A 1 142 ? 122.002 82.115 172.897 1.00 74.90 202 GLU A CA 1
ATOM 772 C C . GLU A 1 142 ? 120.496 81.898 173.072 1.00 74.90 202 GLU A C 1
ATOM 773 O O . GLU A 1 142 ? 120.027 81.291 174.037 1.00 74.90 202 GLU A O 1
ATOM 779 N N . GLY A 1 143 ? 119.738 82.376 172.091 1.00 76.30 203 GLY A N 1
ATOM 780 C CA . GLY A 1 143 ? 118.304 82.148 172.053 1.00 76.30 203 GLY A CA 1
ATOM 781 C C . GLY A 1 143 ? 117.507 82.836 173.139 1.00 76.30 203 GLY A C 1
ATOM 782 O O . GLY A 1 143 ? 116.542 82.256 173.654 1.00 76.30 203 GLY A O 1
ATOM 783 N N . GLU A 1 144 ? 117.880 84.060 173.501 1.00 74.12 204 GLU A N 1
ATOM 784 C CA . GLU A 1 144 ? 117.111 84.859 174.440 1.00 74.12 204 GLU A CA 1
ATOM 785 C C . GLU A 1 144 ? 116.820 86.216 173.816 1.00 74.12 204 GLU A C 1
ATOM 786 O O . GLU A 1 144 ? 117.625 86.752 173.048 1.00 74.12 204 GLU A O 1
ATOM 792 N N . LYS A 1 145 ? 115.647 86.756 174.133 1.00 74.24 205 LYS A N 1
ATOM 793 C CA . LYS A 1 145 ? 115.225 88.018 173.543 1.00 74.24 205 LYS A CA 1
ATOM 794 C C . LYS A 1 145 ? 116.012 89.174 174.146 1.00 74.24 205 LYS A C 1
ATOM 795 O O . LYS A 1 145 ? 116.096 89.313 175.370 1.00 74.24 205 LYS A O 1
ATOM 801 N N . VAL A 1 146 ? 116.591 90.005 173.282 1.00 66.04 206 VAL A N 1
ATOM 802 C CA . VAL A 1 146 ? 117.317 91.195 173.698 1.00 66.04 206 VAL A CA 1
ATOM 803 C C . VAL A 1 146 ? 116.766 92.387 172.933 1.00 66.04 206 VAL A C 1
ATOM 804 O O . VAL A 1 146 ? 116.310 92.262 171.791 1.00 66.04 206 VAL A O 1
ATOM 808 N N . SER A 1 147 ? 116.799 93.552 173.574 1.00 57.58 207 SER A N 1
ATOM 809 C CA . SER A 1 147 ? 116.255 94.776 173.005 1.00 57.58 207 SER A CA 1
ATOM 810 C C . SER A 1 147 ? 117.371 95.794 172.825 1.00 57.58 207 SER A C 1
ATOM 811 O O . SER A 1 147 ? 118.149 96.040 173.752 1.00 57.58 207 SER A O 1
ATOM 814 N N . VAL A 1 148 ? 117.443 96.380 171.634 1.00 51.85 208 VAL A N 1
ATOM 815 C CA . VAL A 1 148 ? 118.381 97.454 171.330 1.00 51.85 208 VAL A CA 1
ATOM 816 C C . VAL A 1 148 ? 117.588 98.751 171.290 1.00 51.85 208 VAL A C 1
ATOM 817 O O . VAL A 1 148 ? 116.621 98.872 170.528 1.00 51.85 208 VAL A O 1
ATOM 821 N N . THR A 1 149 ? 117.987 99.714 172.113 1.00 47.08 209 THR A N 1
ATOM 822 C CA . THR A 1 149 ? 117.285 100.981 172.239 1.00 47.08 209 THR A CA 1
ATOM 823 C C . THR A 1 149 ? 118.231 102.136 171.937 1.00 47.08 209 THR A C 1
ATOM 824 O O . THR A 1 149 ? 119.448 101.967 171.830 1.00 47.08 209 THR A O 1
ATOM 828 N N . THR A 1 150 ? 117.644 103.326 171.797 1.00 42.24 210 THR A N 1
ATOM 829 C CA . THR A 1 150 ? 118.435 104.520 171.518 1.00 42.24 210 THR A CA 1
ATOM 830 C C . THR A 1 150 ? 119.392 104.828 172.663 1.00 42.24 210 THR A C 1
ATOM 831 O O . THR A 1 150 ? 120.538 105.234 172.434 1.00 42.24 210 THR A O 1
ATOM 835 N N . ARG A 1 151 ? 118.938 104.636 173.904 1.00 42.54 211 ARG A N 1
ATOM 836 C CA . ARG A 1 151 ? 119.777 104.935 175.060 1.00 42.54 211 ARG A CA 1
ATOM 837 C C . ARG A 1 151 ? 121.026 104.063 175.079 1.00 42.54 211 ARG A C 1
ATOM 838 O O . ARG A 1 151 ? 122.121 104.541 175.399 1.00 42.54 211 ARG A O 1
ATOM 846 N N . LEU A 1 152 ? 120.882 102.779 174.746 1.00 40.02 212 LEU A N 1
ATOM 847 C CA . LEU A 1 152 ? 122.043 101.898 174.692 1.00 40.02 212 LEU A CA 1
ATOM 848 C C . LEU A 1 152 ? 122.966 102.266 173.536 1.00 40.02 212 LEU A C 1
ATOM 849 O O . LEU A 1 152 ? 124.193 102.200 173.669 1.00 40.02 212 LEU A O 1
ATOM 854 N N . LEU A 1 153 ? 122.393 102.652 172.393 1.00 35.95 213 LEU A N 1
ATOM 855 C CA . LEU A 1 153 ? 123.208 103.019 171.239 1.00 35.95 213 LEU A CA 1
ATOM 856 C C . LEU A 1 153 ? 124.027 104.273 171.510 1.00 35.95 213 LEU A C 1
ATOM 857 O O . LEU A 1 153 ? 125.172 104.382 171.057 1.00 35.95 213 LEU A O 1
ATOM 862 N N . ILE A 1 154 ? 123.466 105.222 172.247 1.00 32.51 214 ILE A N 1
ATOM 863 C CA . ILE A 1 154 ? 124.172 106.470 172.531 1.00 32.51 214 ILE A CA 1
ATOM 864 C C . ILE A 1 154 ? 125.422 106.242 173.371 1.00 32.51 214 ILE A C 1
ATOM 865 O O . ILE A 1 154 ? 126.489 106.777 173.065 1.00 32.51 214 ILE A O 1
ATOM 870 N N . SER A 1 155 ? 125.313 105.418 174.406 1.00 33.01 215 SER A N 1
ATOM 871 C CA . SER A 1 155 ? 126.442 105.208 175.312 1.00 33.01 215 SER A CA 1
ATOM 872 C C . SER A 1 155 ? 127.352 104.062 174.908 1.00 33.01 215 SER A C 1
ATOM 873 O O . SER A 1 155 ? 128.253 103.724 175.670 1.00 33.01 215 SER A O 1
ATOM 876 N N . HIS A 1 156 ? 127.117 103.471 173.735 1.00 32.70 216 HIS A N 1
ATOM 877 C CA . HIS A 1 156 ? 127.918 102.336 173.237 1.00 32.70 216 HIS A CA 1
ATOM 878 C C . HIS A 1 156 ? 127.753 101.057 174.060 1.00 32.70 216 HIS A C 1
ATOM 879 O O . HIS A 1 156 ? 128.563 100.140 173.938 1.00 32.70 216 HIS A O 1
ATOM 886 N N . LEU A 1 157 ? 126.726 100.995 174.896 1.00 39.37 217 LEU A N 1
ATOM 887 C CA . LEU A 1 157 ? 126.493 99.797 175.696 1.00 39.37 217 LEU A CA 1
ATOM 888 C C . LEU A 1 157 ? 125.863 98.703 174.851 1.00 39.37 217 LEU A C 1
ATOM 889 O O . LEU A 1 157 ? 125.692 97.577 175.314 1.00 39.37 217 LEU A O 1
ATOM 894 N N . SER A 1 158 ? 125.529 99.027 173.608 1.00 44.38 218 SER A N 1
ATOM 895 C CA . SER A 1 158 ? 124.922 98.049 172.707 1.00 44.38 218 SER A CA 1
ATOM 896 C C . SER A 1 158 ? 125.905 97.001 172.195 1.00 44.38 218 SER A C 1
ATOM 897 O O . SER A 1 158 ? 127.117 97.219 172.215 1.00 44.38 218 SER A O 1
ATOM 900 N N . GLY A 1 159 ? 125.390 95.866 171.731 1.00 47.87 219 GLY A N 1
ATOM 901 C CA . GLY A 1 159 ? 126.237 94.789 171.233 1.00 47.87 219 GLY A CA 1
ATOM 902 C C . GLY A 1 159 ? 126.929 94.993 169.896 1.00 47.87 219 GLY A C 1
ATOM 903 O O . GLY A 1 159 ? 127.797 94.199 169.539 1.00 47.87 219 GLY A O 1
ATOM 904 N N . ILE A 1 160 ? 126.562 96.027 169.145 1.00 43.94 220 ILE A N 1
ATOM 905 C CA . ILE A 1 160 ? 127.115 96.219 167.798 1.00 43.94 220 ILE A CA 1
ATOM 906 C C . ILE A 1 160 ? 128.638 96.339 167.765 1.00 43.94 220 ILE A C 1
ATOM 907 O O . ILE A 1 160 ? 129.227 97.013 168.609 1.00 43.94 220 ILE A O 1
ATOM 912 N N . ARG A 1 161 ? 129.276 95.693 166.789 1.00 45.70 221 ARG A N 1
ATOM 913 C CA . ARG A 1 161 ? 130.741 95.691 166.693 1.00 45.70 221 ARG A CA 1
ATOM 914 C C . ARG A 1 161 ? 131.365 96.958 166.137 1.00 45.70 221 ARG A C 1
ATOM 915 O O . ARG A 1 161 ? 130.659 97.870 165.711 1.00 45.70 221 ARG A O 1
ATOM 923 N N . HIS A 1 162 ? 132.697 97.006 166.110 1.00 38.09 222 HIS A N 1
ATOM 924 C CA . HIS A 1 162 ? 133.385 98.153 165.550 1.00 38.09 222 HIS A CA 1
ATOM 925 C C . HIS A 1 162 ? 133.927 97.608 164.234 1.00 38.09 222 HIS A C 1
ATOM 926 O O . HIS A 1 162 ? 133.275 96.803 163.580 1.00 38.09 222 HIS A O 1
ATOM 933 N N . TYR A 1 163 ? 135.110 98.037 163.831 1.00 41.25 223 TYR A N 1
ATOM 934 C CA . TYR A 1 163 ? 135.705 97.550 162.590 1.00 41.25 223 TYR A CA 1
ATOM 935 C C . TYR A 1 163 ? 136.025 96.046 162.560 1.00 41.25 223 TYR A C 1
ATOM 936 O O . TYR A 1 163 ? 135.854 95.403 161.527 1.00 41.25 223 TYR A O 1
ATOM 945 N N . GLU A 1 164 ? 136.488 95.483 163.672 1.00 55.90 224 GLU A N 1
ATOM 946 C CA . GLU A 1 164 ? 136.781 94.043 163.742 1.00 55.90 224 GLU A CA 1
ATOM 947 C C . GLU A 1 164 ? 135.544 93.135 163.677 1.00 55.90 224 GLU A C 1
ATOM 948 O O . GLU A 1 164 ? 134.542 93.424 164.327 1.00 55.90 224 GLU A O 1
ATOM 954 N N . LYS A 1 165 ? 135.613 92.037 162.917 1.00 59.12 225 LYS A N 1
ATOM 955 C CA . LYS A 1 165 ? 134.493 91.120 162.768 1.00 59.12 225 LYS A CA 1
ATOM 956 C C . LYS A 1 165 ? 134.684 89.802 163.507 1.00 59.12 225 LYS A C 1
ATOM 957 O O . LYS A 1 165 ? 133.738 89.011 163.578 1.00 59.12 225 LYS A O 1
ATOM 963 N N . ASP A 1 166 ? 135.868 89.543 164.056 1.00 69.40 226 ASP A N 1
ATOM 964 C CA . ASP A 1 166 ? 136.138 88.284 164.738 1.00 69.40 226 ASP A CA 1
ATOM 965 C C . ASP A 1 166 ? 135.767 88.421 166.209 1.00 69.40 226 ASP A C 1
ATOM 966 O O . ASP A 1 166 ? 136.358 89.231 166.932 1.00 69.40 226 ASP A O 1
ATOM 971 N N . ILE A 1 167 ? 134.789 87.625 166.648 1.00 72.67 227 ILE A N 1
ATOM 972 C CA . ILE A 1 167 ? 134.316 87.707 168.026 1.00 72.67 227 ILE A CA 1
ATOM 973 C C . ILE A 1 167 ? 135.388 87.240 169.003 1.00 72.67 227 ILE A C 1
ATOM 974 O O . ILE A 1 167 ? 135.505 87.781 170.110 1.00 72.67 227 ILE A O 1
ATOM 979 N N . LYS A 1 168 ? 136.182 86.237 168.621 1.00 77.53 228 LYS A N 1
ATOM 980 C CA . LYS A 1 168 ? 137.151 85.655 169.546 1.00 77.53 228 LYS A CA 1
ATOM 981 C C . LYS A 1 168 ? 138.200 86.675 169.975 1.00 77.53 228 LYS A C 1
ATOM 982 O O . LYS A 1 168 ? 138.529 86.780 171.163 1.00 77.53 228 LYS A O 1
ATOM 988 N N . LYS A 1 169 ? 138.738 87.438 169.020 1.00 78.43 229 LYS A N 1
ATOM 989 C CA . LYS A 1 169 ? 139.751 88.435 169.357 1.00 78.43 229 LYS A CA 1
ATOM 990 C C . LYS A 1 169 ? 139.175 89.540 170.233 1.00 78.43 229 LYS A C 1
ATOM 991 O O . LYS A 1 169 ? 139.832 89.999 171.174 1.00 78.43 229 LYS A O 1
ATOM 997 N N . VAL A 1 170 ? 137.951 89.983 169.934 1.00 76.95 230 VAL A N 1
ATOM 998 C CA . VAL A 1 170 ? 137.317 91.022 170.741 1.00 76.95 230 VAL A CA 1
ATOM 999 C C . VAL A 1 170 ? 137.093 90.529 172.165 1.00 76.95 230 VAL A C 1
ATOM 1000 O O . VAL A 1 170 ? 137.333 91.257 173.135 1.00 76.95 230 VAL A O 1
ATOM 1004 N N . LYS A 1 171 ? 136.628 89.286 172.312 1.00 78.23 231 LYS A N 1
ATOM 1005 C CA . LYS A 1 171 ? 136.416 88.726 173.643 1.00 78.23 231 LYS A CA 1
ATOM 1006 C C . LYS A 1 171 ? 137.732 88.582 174.398 1.00 78.23 231 LYS A C 1
ATOM 1007 O O . LYS A 1 171 ? 137.793 88.834 175.607 1.00 78.23 231 LYS A O 1
ATOM 1013 N N . GLU A 1 172 ? 138.794 88.166 173.703 1.00 82.84 232 GLU A N 1
ATOM 1014 C CA . GLU A 1 172 ? 140.101 88.054 174.345 1.00 82.84 232 GLU A CA 1
ATOM 1015 C C . GLU A 1 172 ? 140.606 89.414 174.811 1.00 82.84 232 GLU A C 1
ATOM 1016 O O . GLU A 1 172 ? 141.146 89.539 175.916 1.00 82.84 232 GLU A O 1
ATOM 1022 N N . GLU A 1 173 ? 140.445 90.445 173.978 1.00 83.36 233 GLU A N 1
ATOM 1023 C CA . GLU A 1 173 ? 140.867 91.786 174.368 1.00 83.36 233 GLU A CA 1
ATOM 1024 C C . GLU A 1 173 ? 140.054 92.303 175.548 1.00 83.36 233 GLU A C 1
ATOM 1025 O O . GLU A 1 173 ? 140.606 92.915 176.469 1.00 83.36 233 GLU A O 1
ATOM 1031 N N . LYS A 1 174 ? 138.738 92.072 175.535 1.00 82.15 234 LYS A N 1
ATOM 1032 C CA . LYS A 1 174 ? 137.892 92.536 176.631 1.00 82.15 234 LYS A CA 1
ATOM 1033 C C . LYS A 1 174 ? 138.235 91.828 177.936 1.00 82.15 234 LYS A C 1
ATOM 1034 O O . LYS A 1 174 ? 138.243 92.452 179.003 1.00 82.15 234 LYS A O 1
ATOM 1036 N N . ALA A 1 175 ? 138.517 90.531 177.873 1.00 85.79 235 ALA A N 1
ATOM 1037 C CA . ALA A 1 175 ? 138.865 89.763 179.062 1.00 85.79 235 ALA A CA 1
ATOM 1038 C C . ALA A 1 175 ? 140.261 90.126 179.557 1.00 85.79 235 ALA A C 1
ATOM 1039 O O . ALA A 1 175 ? 140.427 91.048 180.355 1.00 85.79 235 ALA A O 1
ATOM 1041 N N . ASP A 1 226 ? 141.934 100.286 163.809 1.00 44.34 286 ASP A N 1
ATOM 1042 C CA . ASP A 1 226 ? 143.360 100.045 163.975 1.00 44.34 286 ASP A CA 1
ATOM 1043 C C . ASP A 1 226 ? 144.096 100.611 162.780 1.00 44.34 286 ASP A C 1
ATOM 1044 O O . ASP A 1 226 ? 145.328 100.597 162.766 1.00 44.34 286 ASP A O 1
ATOM 1049 N N . PHE A 1 227 ? 143.356 101.175 161.826 1.00 36.06 287 PHE A N 1
ATOM 1050 C CA . PHE A 1 227 ? 143.947 101.729 160.598 1.00 36.06 287 PHE A CA 1
ATOM 1051 C C . PHE A 1 227 ? 144.496 100.620 159.728 1.00 36.06 287 PHE A C 1
ATOM 1052 O O . PHE A 1 227 ? 144.918 100.862 158.603 1.00 36.06 287 PHE A O 1
ATOM 1060 N N . GLU A 1 228 ? 144.521 99.401 160.250 1.00 47.17 288 GLU A N 1
ATOM 1061 C CA . GLU A 1 228 ? 144.925 98.269 159.432 1.00 47.17 288 GLU A CA 1
ATOM 1062 C C . GLU A 1 228 ? 143.651 97.659 158.881 1.00 47.17 288 GLU A C 1
ATOM 1063 O O . GLU A 1 228 ? 143.699 96.744 158.061 1.00 47.17 288 GLU A O 1
ATOM 1069 N N . GLN A 1 229 ? 142.505 98.165 159.330 1.00 47.69 289 GLN A N 1
ATOM 1070 C CA . GLN A 1 229 ? 141.214 97.630 158.903 1.00 47.69 289 GLN A CA 1
ATOM 1071 C C . GLN A 1 229 ? 140.831 97.966 157.471 1.00 47.69 289 GLN A C 1
ATOM 1072 O O . GLN A 1 229 ? 141.185 99.026 156.963 1.00 47.69 289 GLN A O 1
ATOM 1078 N N . GLY A 1 230 ? 140.093 97.069 156.824 1.00 45.14 290 GLY A N 1
ATOM 1079 C CA . GLY A 1 230 ? 139.670 97.302 155.456 1.00 45.14 290 GLY A CA 1
ATOM 1080 C C . GLY A 1 230 ? 138.515 98.276 155.336 1.00 45.14 290 GLY A C 1
ATOM 1081 O O . GLY A 1 230 ? 138.558 99.177 154.501 1.00 45.14 290 GLY A O 1
ATOM 1082 N N . GLU A 1 231 ? 137.478 98.096 156.150 1.00 44.60 291 GLU A N 1
ATOM 1083 C CA . GLU A 1 231 ? 136.326 98.992 156.119 1.00 44.60 291 GLU A CA 1
ATOM 1084 C C . GLU A 1 231 ? 136.705 100.450 156.336 1.00 44.60 291 GLU A C 1
ATOM 1085 O O . GLU A 1 231 ? 135.924 101.338 155.980 1.00 44.60 291 GLU A O 1
ATOM 1091 N N . LEU A 1 232 ? 137.876 100.719 156.909 1.00 36.94 292 LEU A N 1
ATOM 1092 C CA . LEU A 1 232 ? 138.297 102.091 157.155 1.00 36.94 292 LEU A CA 1
ATOM 1093 C C . LEU A 1 232 ? 138.804 102.788 155.898 1.00 36.94 292 LEU A C 1
ATOM 1094 O O . LEU A 1 232 ? 138.997 104.008 155.921 1.00 36.94 292 LEU A O 1
ATOM 1099 N N . TYR A 1 233 ? 139.009 102.055 154.807 1.00 34.26 293 TYR A N 1
ATOM 1100 C CA . TYR A 1 233 ? 139.531 102.604 153.562 1.00 34.26 293 TYR A CA 1
ATOM 1101 C C . TYR A 1 233 ? 138.576 102.345 152.404 1.00 34.26 293 TYR A C 1
ATOM 1102 O O . TYR A 1 233 ? 138.994 102.110 151.269 1.00 34.26 293 TYR A O 1
ATOM 1111 N N . LEU A 1 234 ? 137.276 102.384 152.680 1.00 38.12 294 LEU A N 1
ATOM 1112 C CA . LEU A 1 234 ? 136.282 102.193 151.635 1.00 38.12 294 LEU A CA 1
ATOM 1113 C C . LEU A 1 234 ? 136.206 103.419 150.732 1.00 38.12 294 LEU A C 1
ATOM 1114 O O . LEU A 1 234 ? 136.523 104.540 151.137 1.00 38.12 294 LEU A O 1
ATOM 1119 N N . ARG A 1 235 ? 135.780 103.193 149.488 1.00 39.96 295 ARG A N 1
ATOM 1120 C CA . ARG A 1 235 ? 135.635 104.265 148.515 1.00 39.96 295 ARG A CA 1
ATOM 1121 C C . ARG A 1 235 ? 134.267 104.298 147.849 1.00 39.96 295 ARG A C 1
ATOM 1122 O O . ARG A 1 235 ? 134.037 105.156 146.991 1.00 39.96 295 ARG A O 1
ATOM 1130 N N . GLU A 1 236 ? 133.360 103.395 148.211 1.00 43.17 296 GLU A N 1
ATOM 1131 C CA . GLU A 1 236 ? 132.028 103.385 147.629 1.00 43.17 296 GLU A CA 1
ATOM 1132 C C . GLU A 1 236 ? 131.207 104.565 148.139 1.00 43.17 296 GLU A C 1
ATOM 1133 O O . GLU A 1 236 ? 131.401 105.052 149.255 1.00 43.17 296 GLU A O 1
ATOM 1139 N N . LYS A 1 237 ? 130.279 105.023 147.304 1.00 42.30 297 LYS A N 1
ATOM 1140 C CA . LYS A 1 237 ? 129.382 106.119 147.643 1.00 42.30 297 LYS A CA 1
ATOM 1141 C C . LYS A 1 237 ? 128.019 105.560 148.028 1.00 42.30 297 LYS A C 1
ATOM 1142 O O . LYS A 1 237 ? 127.479 104.694 147.331 1.00 42.30 297 LYS A O 1
ATOM 1148 N N . PHE A 1 238 ? 127.488 106.012 149.164 1.00 42.47 298 PHE A N 1
ATOM 1149 C CA . PHE A 1 238 ? 126.202 105.521 149.656 1.00 42.47 298 PHE A CA 1
ATOM 1150 C C . PHE A 1 238 ? 125.203 106.664 149.691 1.00 42.47 298 PHE A C 1
ATOM 1151 O O . PHE A 1 238 ? 125.404 107.641 150.409 1.00 42.47 298 PHE A O 1
ATOM 1159 N N . GLU A 1 239 ? 124.132 106.554 148.916 1.00 48.22 299 GLU A N 1
ATOM 1160 C CA . GLU A 1 239 ? 123.130 107.618 148.853 1.00 48.22 299 GLU A CA 1
ATOM 1161 C C . GLU A 1 239 ? 122.365 107.899 150.146 1.00 48.22 299 GLU A C 1
ATOM 1162 O O . GLU A 1 239 ? 122.124 109.059 150.475 1.00 48.22 299 GLU A O 1
ATOM 1164 N N . ASN A 1 240 ? 121.976 106.859 150.876 1.00 49.08 300 ASN A N 1
ATOM 1165 C CA . ASN A 1 240 ? 121.162 107.056 152.080 1.00 49.08 300 ASN A CA 1
ATOM 1166 C C . ASN A 1 240 ? 121.561 106.182 153.263 1.00 49.08 300 ASN A C 1
ATOM 1167 O O . ASN A 1 240 ? 122.250 105.181 153.091 1.00 49.08 300 ASN A O 1
ATOM 1172 N N . SER A 1 241 ? 121.148 106.573 154.465 1.00 50.36 301 SER A N 1
ATOM 1173 C CA . SER A 1 241 ? 121.487 105.815 155.671 1.00 50.36 301 SER A CA 1
ATOM 1174 C C . SER A 1 241 ? 120.997 104.372 155.643 1.00 50.36 301 SER A C 1
ATOM 1175 O O . SER A 1 241 ? 121.654 103.490 156.185 1.00 50.36 301 SER A O 1
ATOM 1178 N N . ILE A 1 242 ? 119.845 104.130 155.031 1.00 50.48 302 ILE A N 1
ATOM 1179 C CA . ILE A 1 242 ? 119.315 102.774 154.921 1.00 50.48 302 ILE A CA 1
ATOM 1180 C C . ILE A 1 242 ? 120.234 101.915 154.063 1.00 50.48 302 ILE A C 1
ATOM 1181 O O . ILE A 1 242 ? 120.473 100.739 154.366 1.00 50.48 302 ILE A O 1
ATOM 1186 N N . GLU A 1 243 ? 120.760 102.485 152.977 1.00 50.12 303 GLU A N 1
ATOM 1187 C CA . GLU A 1 243 ? 121.745 101.771 152.171 1.00 50.12 303 GLU A CA 1
ATOM 1188 C C . GLU A 1 243 ? 123.016 101.504 152.966 1.00 50.12 303 GLU A C 1
ATOM 1189 O O . GLU A 1 243 ? 123.616 100.428 152.851 1.00 50.12 303 GLU A O 1
ATOM 1195 N N . SER A 1 244 ? 123.443 102.473 153.779 1.00 46.10 304 SER A N 1
ATOM 1196 C CA . SER A 1 244 ? 124.642 102.305 154.590 1.00 46.10 304 SER A CA 1
ATOM 1197 C C . SER A 1 244 ? 124.473 101.247 155.672 1.00 46.10 304 SER A C 1
ATOM 1198 O O . SER A 1 244 ? 125.471 100.680 156.127 1.00 46.10 304 SER A O 1
ATOM 1201 N N . LEU A 1 245 ? 123.236 100.972 156.094 1.00 46.75 305 LEU A N 1
ATOM 1202 C CA . LEU A 1 245 ? 123.004 100.003 157.160 1.00 46.75 305 LEU A CA 1
ATOM 1203 C C . LEU A 1 245 ? 123.402 98.585 156.769 1.00 46.75 305 LEU A C 1
ATOM 1204 O O . LEU A 1 245 ? 123.601 97.748 157.655 1.00 46.75 305 LEU A O 1
ATOM 1209 N N . ARG A 1 246 ? 123.527 98.295 155.472 1.00 48.87 306 ARG A N 1
ATOM 1210 C CA . ARG A 1 246 ? 123.787 96.934 155.016 1.00 48.87 306 ARG A CA 1
ATOM 1211 C C . ARG A 1 246 ? 125.179 96.432 155.374 1.00 48.87 306 ARG A C 1
ATOM 1212 O O . ARG A 1 246 ? 125.440 95.234 155.222 1.00 48.87 306 ARG A O 1
ATOM 1220 N N . LEU A 1 247 ? 126.076 97.306 155.835 1.00 46.96 307 LEU A N 1
ATOM 1221 C CA . LEU A 1 247 ? 127.436 96.873 156.139 1.00 46.96 307 LEU A CA 1
ATOM 1222 C C . LEU A 1 247 ? 127.497 96.030 157.407 1.00 46.96 307 LEU A C 1
ATOM 1223 O O . LEU A 1 247 ? 128.404 95.203 157.553 1.00 46.96 307 LEU A O 1
ATOM 1228 N N . PHE A 1 248 ? 126.552 96.221 158.332 1.00 46.29 308 PHE A N 1
ATOM 1229 C CA . PHE A 1 248 ? 126.625 95.554 159.626 1.00 46.29 308 PHE A CA 1
ATOM 1230 C C . PHE A 1 248 ? 125.279 95.041 160.123 1.00 46.29 308 PHE A C 1
ATOM 1231 O O . PHE A 1 248 ? 125.206 94.553 161.258 1.00 46.29 308 PHE A O 1
ATOM 1239 N N . LYS A 1 249 ? 124.213 95.133 159.326 1.00 50.76 309 LYS A N 1
ATOM 1240 C CA . LYS A 1 249 ? 122.890 94.759 159.810 1.00 50.76 309 LYS A CA 1
ATOM 1241 C C . LYS A 1 249 ? 122.698 93.253 159.929 1.00 50.76 309 LYS A C 1
ATOM 1242 O O . LYS A 1 249 ? 121.702 92.821 160.517 1.00 50.76 309 LYS A O 1
ATOM 1248 N N . ASN A 1 250 ? 123.615 92.448 159.392 1.00 54.78 310 ASN A N 1
ATOM 1249 C CA . ASN A 1 250 ? 123.501 90.999 159.460 1.00 54.78 310 ASN A CA 1
ATOM 1250 C C . ASN A 1 250 ? 124.472 90.357 160.440 1.00 54.78 310 ASN A C 1
ATOM 1251 O O . ASN A 1 250 ? 124.375 89.147 160.674 1.00 54.78 310 ASN A O 1
ATOM 1256 N N . ASP A 1 251 ? 125.395 91.120 161.013 1.00 56.36 311 ASP A N 1
ATOM 1257 C CA . ASP A 1 251 ? 126.360 90.554 161.945 1.00 56.36 311 ASP A CA 1
ATOM 1258 C C . ASP A 1 251 ? 125.701 90.293 163.299 1.00 56.36 311 ASP A C 1
ATOM 1259 O O . ASP A 1 251 ? 124.857 91.077 163.741 1.00 56.36 311 ASP A O 1
ATOM 1264 N N . PRO A 1 252 ? 126.062 89.204 163.972 1.00 57.65 312 PRO A N 1
ATOM 1265 C CA . PRO A 1 252 ? 125.494 88.931 165.295 1.00 57.65 312 PRO A CA 1
ATOM 1266 C C . PRO A 1 252 ? 126.048 89.876 166.350 1.00 57.65 312 PRO A C 1
ATOM 1267 O O . PRO A 1 252 ? 127.132 90.448 166.211 1.00 57.65 312 PRO A O 1
ATOM 1271 N N . LEU A 1 253 ? 125.276 90.035 167.422 1.00 56.06 313 LEU A N 1
ATOM 1272 C CA . LEU A 1 253 ? 125.697 90.882 168.529 1.00 56.06 313 LEU A CA 1
ATOM 1273 C C . LEU A 1 253 ? 126.908 90.281 169.232 1.00 56.06 313 LEU A C 1
ATOM 1274 O O . LEU A 1 253 ? 127.015 89.062 169.388 1.00 56.06 313 LEU A O 1
ATOM 1279 N N . PHE A 1 254 ? 127.824 91.149 169.658 1.00 56.64 314 PHE A N 1
ATOM 1280 C CA . PHE A 1 254 ? 129.047 90.704 170.316 1.00 56.64 314 PHE A CA 1
ATOM 1281 C C . PHE A 1 254 ? 128.858 90.505 171.815 1.00 56.64 314 PHE A C 1
ATOM 1282 O O . PHE A 1 254 ? 129.421 89.568 172.390 1.00 56.64 314 PHE A O 1
ATOM 1290 N N . PHE A 1 255 ? 128.078 91.370 172.459 1.00 56.96 315 PHE A N 1
ATOM 1291 C CA . PHE A 1 255 ? 127.808 91.273 173.885 1.00 56.96 315 PHE A CA 1
ATOM 1292 C C . PHE A 1 255 ? 126.322 91.501 174.121 1.00 56.96 315 PHE A C 1
ATOM 1293 O O . PHE A 1 255 ? 125.587 91.927 173.227 1.00 56.96 315 PHE A O 1
ATOM 1301 N N . LYS A 1 256 ? 125.882 91.206 175.339 1.00 58.74 316 LYS A N 1
ATOM 1302 C CA . LYS A 1 256 ? 124.508 91.500 175.711 1.00 58.74 316 LYS A CA 1
ATOM 1303 C C . LYS A 1 256 ? 124.302 93.011 175.782 1.00 58.74 316 LYS A C 1
ATOM 1304 O O . LYS A 1 256 ? 125.163 93.730 176.298 1.00 58.74 316 LYS A O 1
ATOM 1310 N N . PRO A 1 257 ? 123.190 93.522 175.257 1.00 52.91 317 PRO A N 1
ATOM 1311 C CA . PRO A 1 257 ? 122.936 94.966 175.332 1.00 52.91 317 PRO A CA 1
ATOM 1312 C C . PRO A 1 257 ? 122.892 95.446 176.776 1.00 52.91 317 PRO A C 1
ATOM 1313 O O . PRO A 1 257 ? 122.221 94.857 177.625 1.00 52.91 317 PRO A O 1
ATOM 1317 N N . GLY A 1 258 ? 123.616 96.529 177.046 1.00 48.42 318 GLY A N 1
ATOM 1318 C CA . GLY A 1 258 ? 123.675 97.089 178.380 1.00 48.42 318 GLY A CA 1
ATOM 1319 C C . GLY A 1 258 ? 124.617 96.392 179.333 1.00 48.42 318 GLY A C 1
ATOM 1320 O O . GLY A 1 258 ? 124.645 96.746 180.517 1.00 48.42 318 GLY A O 1
ATOM 1321 N N . SER A 1 259 ? 125.392 95.419 178.862 1.00 47.83 319 SER A N 1
ATOM 1322 C CA . SER A 1 259 ? 126.267 94.629 179.720 1.00 47.83 319 SER A CA 1
ATOM 1323 C C . SER A 1 259 ? 127.740 94.971 179.577 1.00 47.83 319 SER A C 1
ATOM 1324 O O . SER A 1 259 ? 128.458 95.003 180.578 1.00 47.83 319 SER A O 1
ATOM 1327 N N . GLN A 1 260 ? 128.216 95.228 178.361 1.00 44.48 320 GLN A N 1
ATOM 1328 C CA . GLN A 1 260 ? 129.626 95.489 178.113 1.00 44.48 320 GLN A CA 1
ATOM 1329 C C . GLN A 1 260 ? 129.780 96.751 177.278 1.00 44.48 320 GLN A C 1
ATOM 1330 O O . GLN A 1 260 ? 129.022 96.976 176.330 1.00 44.48 320 GLN A O 1
ATOM 1336 N N . PHE A 1 261 ? 130.768 97.569 177.635 1.00 35.99 321 PHE A N 1
ATOM 1337 C CA . PHE A 1 261 ? 131.059 98.786 176.891 1.00 35.99 321 PHE A CA 1
ATOM 1338 C C . PHE A 1 261 ? 131.964 98.471 175.707 1.00 35.99 321 PHE A C 1
ATOM 1339 O O . PHE A 1 261 ? 133.021 97.854 175.867 1.00 35.99 321 PHE A O 1
ATOM 1347 N N . LEU A 1 262 ? 131.545 98.896 174.518 1.00 34.92 322 LEU A N 1
ATOM 1348 C CA . LEU A 1 262 ? 132.331 98.689 173.305 1.00 34.92 322 LEU A CA 1
ATOM 1349 C C . LEU A 1 262 ? 132.119 99.896 172.404 1.00 34.92 322 LEU A C 1
ATOM 1350 O O . LEU A 1 262 ? 131.027 100.073 171.855 1.00 34.92 322 LEU A O 1
ATOM 1355 N N . TYR A 1 263 ? 133.151 100.725 172.264 1.00 31.03 323 TYR A N 1
ATOM 1356 C CA . TYR A 1 263 ? 133.064 101.896 171.403 1.00 31.03 323 TYR A CA 1
ATOM 1357 C C . TYR A 1 263 ? 132.796 101.468 169.967 1.00 31.03 323 TYR A C 1
ATOM 1358 O O . TYR A 1 263 ? 133.446 100.558 169.448 1.00 31.03 323 TYR A O 1
ATOM 1367 N N . SER A 1 264 ? 131.832 102.124 169.325 1.00 33.18 324 SER A N 1
ATOM 1368 C CA . SER A 1 264 ? 131.429 101.740 167.981 1.00 33.18 324 SER A CA 1
ATOM 1369 C C . SER A 1 264 ? 131.032 102.977 167.190 1.00 33.18 324 SER A C 1
ATOM 1370 O O . SER A 1 264 ? 130.612 103.988 167.756 1.00 33.18 324 SER A O 1
ATOM 1373 N N . THR A 1 265 ? 131.171 102.878 165.868 1.00 33.72 325 THR A N 1
ATOM 1374 C CA . THR A 1 265 ? 130.782 103.938 164.949 1.00 33.72 325 THR A CA 1
ATOM 1375 C C . THR A 1 265 ? 129.526 103.612 164.154 1.00 33.72 325 THR A C 1
ATOM 1376 O O . THR A 1 265 ? 128.816 104.530 163.739 1.00 33.72 325 THR A O 1
ATOM 1380 N N . PHE A 1 266 ? 129.228 102.327 163.948 1.00 37.01 326 PHE A N 1
ATOM 1381 C CA . PHE A 1 266 ? 128.026 101.947 163.213 1.00 37.01 326 PHE A CA 1
ATOM 1382 C C . PHE A 1 266 ? 126.764 102.196 164.029 1.00 37.01 326 PHE A C 1
ATOM 1383 O O . PHE A 1 266 ? 125.684 102.405 163.457 1.00 37.01 326 PHE A O 1
ATOM 1391 N N . GLY A 1 267 ? 126.879 102.175 165.358 1.00 33.96 327 GLY A N 1
ATOM 1392 C CA . GLY A 1 267 ? 125.739 102.516 166.190 1.00 33.96 327 GLY A CA 1
ATOM 1393 C C . GLY A 1 267 ? 125.231 103.916 165.915 1.00 33.96 327 GLY A C 1
ATOM 1394 O O . GLY A 1 267 ? 124.025 104.163 165.917 1.00 33.96 327 GLY A O 1
ATOM 1395 N N . TYR A 1 268 ? 126.142 104.849 165.645 1.00 32.07 328 TYR A N 1
ATOM 1396 C CA . TYR A 1 268 ? 125.716 106.196 165.295 1.00 32.07 328 TYR A CA 1
ATOM 1397 C C . TYR A 1 268 ? 125.197 106.296 163.866 1.00 32.07 328 TYR A C 1
ATOM 1398 O O . TYR A 1 268 ? 124.407 107.196 163.576 1.00 32.07 328 TYR A O 1
ATOM 1407 N N . THR A 1 269 ? 125.587 105.382 162.975 1.00 35.96 329 THR A N 1
ATOM 1408 C CA . THR A 1 269 ? 124.903 105.288 161.687 1.00 35.96 329 THR A CA 1
ATOM 1409 C C . THR A 1 269 ? 123.449 104.869 161.878 1.00 35.96 329 THR A C 1
ATOM 1410 O O . THR A 1 269 ? 122.536 105.434 161.256 1.00 35.96 329 THR A O 1
ATOM 1414 N N . LEU A 1 270 ? 123.215 103.886 162.752 1.00 36.69 330 LEU A N 1
ATOM 1415 C CA . LEU A 1 270 ? 121.845 103.518 163.096 1.00 36.69 330 LEU A CA 1
ATOM 1416 C C . LEU A 1 270 ? 121.111 104.685 163.746 1.00 36.69 330 LEU A C 1
ATOM 1417 O O . LEU A 1 270 ? 119.919 104.898 163.499 1.00 36.69 330 LEU A O 1
ATOM 1422 N N . LEU A 1 271 ? 121.811 105.449 164.587 1.00 35.57 331 LEU A N 1
ATOM 1423 C CA . LEU A 1 271 ? 121.210 106.624 165.209 1.00 35.57 331 LEU A CA 1
ATOM 1424 C C . LEU A 1 271 ? 120.818 107.665 164.167 1.00 35.57 331 LEU A C 1
ATOM 1425 O O . LEU A 1 271 ? 119.773 108.310 164.287 1.00 35.57 331 LEU A O 1
ATOM 1430 N N . ALA A 1 272 ? 121.656 107.858 163.146 1.00 36.88 332 ALA A N 1
ATOM 1431 C CA . ALA A 1 272 ? 121.323 108.788 162.071 1.00 36.88 332 ALA A CA 1
ATOM 1432 C C . ALA A 1 272 ? 120.104 108.314 161.290 1.00 36.88 332 ALA A C 1
ATOM 1433 O O . ALA A 1 272 ? 119.246 109.121 160.908 1.00 36.88 332 ALA A O 1
ATOM 1435 N N . ALA A 1 273 ? 120.018 107.006 161.032 1.00 40.15 333 ALA A N 1
ATOM 1436 C CA . ALA A 1 273 ? 118.826 106.467 160.382 1.00 40.15 333 ALA A CA 1
ATOM 1437 C C . ALA A 1 273 ? 117.582 106.711 161.230 1.00 40.15 333 ALA A C 1
ATOM 1438 O O . ALA A 1 273 ? 116.526 107.093 160.709 1.00 40.15 333 ALA A O 1
ATOM 1440 N N . ILE A 1 274 ? 117.697 106.507 162.544 1.00 40.47 334 ILE A N 1
ATOM 1441 C CA . ILE A 1 274 ? 116.579 106.761 163.449 1.00 40.47 334 ILE A CA 1
ATOM 1442 C C . ILE A 1 274 ? 116.188 108.233 163.415 1.00 40.47 334 ILE A C 1
ATOM 1443 O O . ILE A 1 274 ? 115.000 108.577 163.417 1.00 40.47 334 ILE A O 1
ATOM 1448 N N . VAL A 1 275 ? 117.182 109.123 163.391 1.00 39.97 335 VAL A N 1
ATOM 1449 C CA . VAL A 1 275 ? 116.912 110.558 163.361 1.00 39.97 335 VAL A CA 1
ATOM 1450 C C . VAL A 1 275 ? 116.154 110.931 162.095 1.00 39.97 335 VAL A C 1
ATOM 1451 O O . VAL A 1 275 ? 115.150 111.653 162.140 1.00 39.97 335 VAL A O 1
ATOM 1455 N N . GLU A 1 276 ? 116.620 110.442 160.944 1.00 44.81 336 GLU A N 1
ATOM 1456 C CA . GLU A 1 276 ? 115.972 110.821 159.692 1.00 44.81 336 GLU A CA 1
ATOM 1457 C C . GLU A 1 276 ? 114.599 110.173 159.550 1.00 44.81 336 GLU A C 1
ATOM 1458 O O . GLU A 1 276 ? 113.737 110.707 158.845 1.00 44.81 336 GLU A O 1
ATOM 1464 N N . ARG A 1 277 ? 114.371 109.032 160.207 1.00 45.56 337 ARG A N 1
ATOM 1465 C CA . ARG A 1 277 ? 113.032 108.450 160.198 1.00 45.56 337 ARG A CA 1
ATOM 1466 C C . ARG A 1 277 ? 112.080 109.219 161.107 1.00 45.56 337 ARG A C 1
ATOM 1467 O O . ARG A 1 277 ? 110.929 109.474 160.734 1.00 45.56 337 ARG A O 1
ATOM 1475 N N . ALA A 1 278 ? 112.538 109.600 162.301 1.00 43.71 338 ALA A N 1
ATOM 1476 C CA . ALA A 1 278 ? 111.652 110.227 163.277 1.00 43.71 338 ALA A CA 1
ATOM 1477 C C . ALA A 1 278 ? 111.371 111.688 162.945 1.00 43.71 338 ALA A C 1
ATOM 1478 O O . ALA A 1 278 ? 110.258 112.173 163.177 1.00 43.71 338 ALA A O 1
ATOM 1480 N N . SER A 1 279 ? 112.359 112.407 162.411 1.00 44.10 339 SER A N 1
ATOM 1481 C CA . SER A 1 279 ? 112.177 113.823 162.116 1.00 44.10 339 SER A CA 1
ATOM 1482 C C . SER A 1 279 ? 111.346 114.067 160.865 1.00 44.10 339 SER A C 1
ATOM 1483 O O . SER A 1 279 ? 110.807 115.167 160.702 1.00 44.10 339 SER A O 1
ATOM 1486 N N . GLY A 1 280 ? 111.232 113.078 159.981 1.00 46.73 340 GLY A N 1
ATOM 1487 C CA . GLY A 1 280 ? 110.501 113.242 158.745 1.00 46.73 340 GLY A CA 1
ATOM 1488 C C . GLY A 1 280 ? 111.280 113.875 157.614 1.00 46.73 340 GLY A C 1
ATOM 1489 O O . GLY A 1 280 ? 110.720 114.058 156.526 1.00 46.73 340 GLY A O 1
ATOM 1490 N N . CYS A 1 281 ? 112.549 114.214 157.828 1.00 45.07 341 CYS A N 1
ATOM 1491 C CA . CYS A 1 281 ? 113.392 114.815 156.807 1.00 45.07 341 CYS A CA 1
ATOM 1492 C C . CYS A 1 281 ? 114.738 114.104 156.784 1.00 45.07 341 CYS A C 1
ATOM 1493 O O . CYS A 1 281 ? 115.057 113.297 157.661 1.00 45.07 341 CYS A O 1
ATOM 1496 N N . LYS A 1 282 ? 115.530 114.411 155.760 1.00 42.36 342 LYS A N 1
ATOM 1497 C CA . LYS A 1 282 ? 116.844 113.804 155.620 1.00 42.36 342 LYS A CA 1
ATOM 1498 C C . LYS A 1 282 ? 117.775 114.263 156.737 1.00 42.36 342 LYS A C 1
ATOM 1499 O O . LYS A 1 282 ? 117.644 115.365 157.276 1.00 42.36 342 LYS A O 1
ATOM 1505 N N . TYR A 1 283 ? 118.723 113.390 157.087 1.00 35.29 343 TYR A N 1
ATOM 1506 C CA . TYR A 1 283 ? 119.648 113.686 158.176 1.00 35.29 343 TYR A CA 1
ATOM 1507 C C . TYR A 1 283 ? 120.504 114.908 157.863 1.00 35.29 343 TYR A C 1
ATOM 1508 O O . TYR A 1 283 ? 120.684 115.786 158.717 1.00 35.29 343 TYR A O 1
ATOM 1517 N N . LEU A 1 284 ? 121.028 114.988 156.637 1.00 35.68 344 LEU A N 1
ATOM 1518 C CA . LEU A 1 284 ? 121.926 116.082 156.283 1.00 35.68 344 LEU A CA 1
ATOM 1519 C C . LEU A 1 284 ? 121.212 117.426 156.331 1.00 35.68 344 LEU A C 1
ATOM 1520 O O . LEU A 1 284 ? 121.795 118.427 156.759 1.00 35.68 344 LEU A O 1
ATOM 1525 N N . ASP A 1 285 ? 119.950 117.470 155.900 1.00 39.67 345 ASP A N 1
ATOM 1526 C CA . ASP A 1 285 ? 119.188 118.714 155.969 1.00 39.67 345 ASP A CA 1
ATOM 1527 C C . ASP A 1 285 ? 118.969 119.151 157.413 1.00 39.67 345 ASP A C 1
ATOM 1528 O O . ASP A 1 285 ? 119.084 120.340 157.737 1.00 39.67 345 ASP A O 1
ATOM 1533 N N . TYR A 1 286 ? 118.647 118.201 158.294 1.00 36.92 346 TYR A N 1
ATOM 1534 C CA . TYR A 1 286 ? 118.455 118.520 159.705 1.00 36.92 346 TYR A CA 1
ATOM 1535 C C . TYR A 1 286 ? 119.739 119.064 160.323 1.00 36.92 346 TYR A C 1
ATOM 1536 O O . TYR A 1 286 ? 119.720 120.069 161.047 1.00 36.92 346 TYR A O 1
ATOM 1545 N N . MET A 1 287 ? 120.872 118.417 160.037 1.00 34.32 347 MET A N 1
ATOM 1546 C CA . MET A 1 287 ? 122.141 118.907 160.568 1.00 34.32 347 MET A CA 1
ATOM 1547 C C . MET A 1 287 ? 122.507 120.266 159.985 1.00 34.32 347 MET A C 1
ATOM 1548 O O . MET A 1 287 ? 123.072 121.109 160.687 1.00 34.32 347 MET A O 1
ATOM 1553 N N . GLN A 1 288 ? 122.206 120.498 158.705 1.00 35.15 348 GLN A N 1
ATOM 1554 C CA . GLN A 1 288 ? 122.471 121.804 158.110 1.00 35.15 348 GLN A CA 1
ATOM 1555 C C . GLN A 1 288 ? 121.652 122.891 158.792 1.00 35.15 348 GLN A C 1
ATOM 1556 O O . GLN A 1 288 ? 122.162 123.982 159.076 1.00 35.15 348 GLN A O 1
ATOM 1562 N N . LYS A 1 289 ? 120.378 122.608 159.068 1.00 35.51 349 LYS A N 1
ATOM 1563 C CA . LYS A 1 289 ? 119.544 123.563 159.791 1.00 35.51 349 LYS A CA 1
ATOM 1564 C C . LYS A 1 289 ? 120.096 123.831 161.188 1.00 35.51 349 LYS A C 1
ATOM 1565 O O . LYS A 1 289 ? 120.127 124.983 161.643 1.00 35.51 349 LYS A O 1
ATOM 1571 N N . ILE A 1 290 ? 120.544 122.781 161.881 1.00 33.10 350 ILE A N 1
ATOM 1572 C CA . ILE A 1 290 ? 121.110 122.962 163.217 1.00 33.10 350 ILE A CA 1
ATOM 1573 C C . ILE A 1 290 ? 122.376 123.810 163.159 1.00 33.10 350 ILE A C 1
ATOM 1574 O O . ILE A 1 290 ? 122.580 124.704 163.989 1.00 33.10 350 ILE A O 1
ATOM 1579 N N . PHE A 1 291 ? 123.246 123.545 162.180 1.00 31.38 351 PHE A N 1
ATOM 1580 C CA . PHE A 1 291 ? 124.466 124.335 162.033 1.00 31.38 351 PHE A CA 1
ATOM 1581 C C . PHE A 1 291 ? 124.142 125.791 161.732 1.00 31.38 351 PHE A C 1
ATOM 1582 O O . PHE A 1 291 ? 124.816 126.701 162.227 1.00 31.38 351 PHE A O 1
ATOM 1590 N N . HIS A 1 292 ? 123.118 126.029 160.909 1.00 35.10 352 HIS A N 1
ATOM 1591 C CA . HIS A 1 292 ? 122.693 127.397 160.634 1.00 35.10 352 HIS A CA 1
ATOM 1592 C C . HIS A 1 292 ? 122.194 128.083 161.899 1.00 35.10 352 HIS A C 1
ATOM 1593 O O . HIS A 1 292 ? 122.452 129.273 162.112 1.00 35.10 352 HIS A O 1
ATOM 1600 N N . ASP A 1 293 ? 121.472 127.348 162.749 1.00 32.98 353 ASP A N 1
ATOM 1601 C CA . ASP A 1 293 ? 120.992 127.926 164.002 1.00 32.98 353 ASP A CA 1
ATOM 1602 C C . ASP A 1 293 ? 122.148 128.321 164.914 1.00 32.98 353 ASP A C 1
ATOM 1603 O O . ASP A 1 293 ? 122.088 129.353 165.592 1.00 32.98 353 ASP A O 1
ATOM 1608 N N . LEU A 1 294 ? 123.205 127.514 164.947 1.00 30.08 354 LEU A N 1
ATOM 1609 C CA . LEU A 1 294 ? 124.338 127.738 165.835 1.00 30.08 354 LEU A CA 1
ATOM 1610 C C . LEU A 1 294 ? 125.436 128.589 165.210 1.00 30.08 354 LEU A C 1
ATOM 1611 O O . LEU A 1 294 ? 126.482 128.775 165.840 1.00 30.08 354 LEU A O 1
ATOM 1616 N N . ASP A 1 295 ? 125.229 129.091 163.989 1.00 31.61 355 ASP A N 1
ATOM 1617 C CA . ASP A 1 295 ? 126.175 129.982 163.310 1.00 31.61 355 ASP A CA 1
ATOM 1618 C C . ASP A 1 295 ? 127.485 129.267 162.974 1.00 31.61 355 ASP A C 1
ATOM 1619 O O . ASP A 1 295 ? 128.565 129.853 163.052 1.00 31.61 355 ASP A O 1
ATOM 1624 N N . MET A 1 296 ? 127.391 127.991 162.597 1.00 29.21 356 MET A N 1
ATOM 1625 C CA . MET A 1 296 ? 128.549 127.221 162.142 1.00 29.21 356 MET A CA 1
ATOM 1626 C C . MET A 1 296 ? 128.490 127.151 160.618 1.00 29.21 356 MET A C 1
ATOM 1627 O O . MET A 1 296 ? 128.001 126.191 160.024 1.00 29.21 356 MET A O 1
ATOM 1632 N N . LEU A 1 297 ? 129.012 128.200 159.979 1.00 29.53 357 LEU A N 1
ATOM 1633 C CA . LEU A 1 297 ? 128.856 128.365 158.539 1.00 29.53 357 LEU A CA 1
ATOM 1634 C C . LEU A 1 297 ? 129.865 127.569 157.723 1.00 29.53 357 LEU A C 1
ATOM 1635 O O . LEU A 1 297 ? 129.665 127.402 156.515 1.00 29.53 357 LEU A O 1
ATOM 1640 N N . THR A 1 298 ? 130.937 127.074 158.341 1.00 25.68 358 THR A N 1
ATOM 1641 C CA . THR A 1 298 ? 131.974 126.344 157.624 1.00 25.68 358 THR A CA 1
ATOM 1642 C C . THR A 1 298 ? 131.932 124.844 157.889 1.00 25.68 358 THR A C 1
ATOM 1643 O O . THR A 1 298 ? 132.873 124.135 157.522 1.00 25.68 358 THR A O 1
ATOM 1647 N N . THR A 1 299 ? 130.870 124.345 158.515 1.00 26.44 359 THR A N 1
ATOM 1648 C CA . THR A 1 299 ? 130.748 122.924 158.824 1.00 26.44 359 THR A CA 1
ATOM 1649 C C . THR A 1 299 ? 129.980 122.241 157.697 1.00 26.44 359 THR A C 1
ATOM 1650 O O . THR A 1 299 ? 128.779 122.474 157.523 1.00 26.44 359 THR A O 1
ATOM 1654 N N . VAL A 1 300 ? 130.673 121.398 156.933 1.00 25.57 360 VAL A N 1
ATOM 1655 C CA . VAL A 1 300 ? 130.091 120.678 155.811 1.00 25.57 360 VAL A CA 1
ATOM 1656 C C . VAL A 1 300 ? 130.494 119.212 155.912 1.00 25.57 360 VAL A C 1
ATOM 1657 O O . VAL A 1 300 ? 131.278 118.816 156.775 1.00 25.57 360 VAL A O 1
ATOM 1661 N N . GLN A 1 301 ? 129.942 118.406 155.012 1.00 29.12 361 GLN A N 1
ATOM 1662 C CA . GLN A 1 301 ? 130.224 116.979 154.981 1.00 29.12 361 GLN A CA 1
ATOM 1663 C C . GLN A 1 301 ? 131.362 116.674 154.013 1.00 29.12 361 GLN A C 1
ATOM 1664 O O . GLN A 1 301 ? 131.628 117.429 153.075 1.00 29.12 361 GLN A O 1
ATOM 1670 N N . GLU A 1 302 ? 132.035 115.550 154.257 1.00 32.79 362 GLU A N 1
ATOM 1671 C CA . GLU A 1 302 ? 133.178 115.131 153.451 1.00 32.79 362 GLU A CA 1
ATOM 1672 C C . GLU A 1 302 ? 132.719 114.751 152.050 1.00 32.79 362 GLU A C 1
ATOM 1673 O O . GLU A 1 302 ? 132.113 113.694 151.852 1.00 32.79 362 GLU A O 1
ATOM 1679 N N . GLU A 1 303 ? 133.017 115.602 151.072 1.00 31.04 363 GLU A N 1
ATOM 1680 C CA . GLU A 1 303 ? 132.707 115.317 149.680 1.00 31.04 363 GLU A CA 1
ATOM 1681 C C . GLU A 1 303 ? 133.849 115.801 148.802 1.00 31.04 363 GLU A C 1
ATOM 1682 O O . GLU A 1 303 ? 134.574 116.734 149.157 1.00 31.04 363 GLU A O 1
ATOM 1688 N N . ASN A 1 304 ? 134.002 115.156 147.648 1.00 29.10 364 ASN A N 1
ATOM 1689 C CA . ASN A 1 304 ? 135.093 115.443 146.725 1.00 29.10 364 ASN A CA 1
ATOM 1690 C C . ASN A 1 304 ? 134.692 116.376 145.591 1.00 29.10 364 ASN A C 1
ATOM 1691 O O . ASN A 1 304 ? 135.453 117.285 145.249 1.00 29.10 364 ASN A O 1
ATOM 1696 N N . GLU A 1 305 ? 133.517 116.170 144.998 1.00 28.89 365 GLU A N 1
ATOM 1697 C CA . GLU A 1 305 ? 133.115 116.971 143.843 1.00 28.89 365 GLU A CA 1
ATOM 1698 C C . GLU A 1 305 ? 132.954 118.456 144.153 1.00 28.89 365 GLU A C 1
ATOM 1699 O O . GLU A 1 305 ? 133.490 119.278 143.390 1.00 28.89 365 GLU A O 1
ATOM 1705 N N . PRO A 1 306 ? 132.247 118.876 145.205 1.00 25.67 366 PRO A N 1
ATOM 1706 C CA . PRO A 1 306 ? 132.093 120.317 145.442 1.00 25.67 366 PRO A CA 1
ATOM 1707 C C . PRO A 1 306 ? 133.412 120.985 145.793 1.00 25.67 366 PRO A C 1
ATOM 1708 O O . PRO A 1 306 ? 134.319 120.372 146.361 1.00 25.67 366 PRO A O 1
ATOM 1712 N N . VAL A 1 307 ? 133.509 122.262 145.441 1.00 21.69 367 VAL A N 1
ATOM 1713 C CA . VAL A 1 307 ? 134.686 123.067 145.743 1.00 21.69 367 VAL A CA 1
ATOM 1714 C C . VAL A 1 307 ? 134.536 123.627 147.152 1.00 21.69 367 VAL A C 1
ATOM 1715 O O . VAL A 1 307 ? 133.622 124.414 147.424 1.00 21.69 367 VAL A O 1
ATOM 1719 N N . ILE A 1 308 ? 135.428 123.217 148.049 1.00 18.04 368 ILE A N 1
ATOM 1720 C CA . ILE A 1 308 ? 135.435 123.671 149.435 1.00 18.04 368 ILE A CA 1
ATOM 1721 C C . ILE A 1 308 ? 136.715 124.462 149.654 1.00 18.04 368 ILE A C 1
ATOM 1722 O O . ILE A 1 308 ? 137.817 123.912 149.541 1.00 18.04 368 ILE A O 1
ATOM 1727 N N . TYR A 1 309 ? 136.571 125.745 149.968 1.00 15.92 369 TYR A N 1
ATOM 1728 C CA . TYR A 1 309 ? 137.728 126.614 150.110 1.00 15.92 369 TYR A CA 1
ATOM 1729 C C . TYR A 1 309 ? 138.490 126.310 151.394 1.00 15.92 369 TYR A C 1
ATOM 1730 O O . TYR A 1 309 ? 137.913 125.908 152.408 1.00 15.92 369 TYR A O 1
ATOM 1739 N N . ASN A 1 310 ? 139.810 126.500 151.330 1.00 15.62 370 ASN A N 1
ATOM 1740 C CA . ASN A 1 310 ? 140.713 126.326 152.470 1.00 15.62 370 ASN A CA 1
ATOM 1741 C C . ASN A 1 310 ? 140.718 124.891 152.989 1.00 15.62 370 ASN A C 1
ATOM 1742 O O . ASN A 1 310 ? 140.955 124.653 154.175 1.00 15.62 370 ASN A O 1
ATOM 1747 N N . ARG A 1 311 ? 140.466 123.923 152.113 1.00 16.86 371 ARG A N 1
ATOM 1748 C CA . ARG A 1 311 ? 140.528 122.520 152.499 1.00 16.86 371 ARG A CA 1
ATOM 1749 C C . ARG A 1 311 ? 141.980 122.060 152.539 1.00 16.86 371 ARG A C 1
ATOM 1750 O O . ARG A 1 311 ? 142.745 122.313 151.603 1.00 16.86 371 ARG A O 1
ATOM 1758 N N . ALA A 1 312 ? 142.358 121.384 153.621 1.00 15.08 372 ALA A N 1
ATOM 1759 C CA . ALA A 1 312 ? 143.739 120.991 153.841 1.00 15.08 372 ALA A CA 1
ATOM 1760 C C . ALA A 1 312 ? 143.997 119.580 153.315 1.00 15.08 372 ALA A C 1
ATOM 1761 O O . ALA A 1 312 ? 143.108 118.905 152.793 1.00 15.08 372 ALA A O 1
ATOM 1763 N N . ARG A 1 313 ? 145.242 119.134 153.452 1.00 15.49 373 ARG A N 1
ATOM 1764 C CA . ARG A 1 313 ? 145.660 117.792 153.078 1.00 15.49 373 ARG A CA 1
ATOM 1765 C C . ARG A 1 313 ? 146.056 117.010 154.324 1.00 15.49 373 ARG A C 1
ATOM 1766 O O . ARG A 1 313 ? 146.337 117.582 155.380 1.00 15.49 373 ARG A O 1
ATOM 1774 N N . PHE A 1 314 ? 146.076 115.687 154.192 1.00 14.50 374 PHE A N 1
ATOM 1775 C CA . PHE A 1 314 ? 146.296 114.794 155.320 1.00 14.50 374 PHE A CA 1
ATOM 1776 C C . PHE A 1 314 ? 147.412 113.815 154.994 1.00 14.50 374 PHE A C 1
ATOM 1777 O O . PHE A 1 314 ? 147.461 113.261 153.892 1.00 14.50 374 PHE A O 1
ATOM 1785 N N . TYR A 1 315 ? 148.300 113.594 155.962 1.00 13.82 375 TYR A N 1
ATOM 1786 C CA . TYR A 1 315 ? 149.555 112.895 155.733 1.00 13.82 375 TYR A CA 1
ATOM 1787 C C . TYR A 1 315 ? 149.760 111.805 156.777 1.00 13.82 375 TYR A C 1
ATOM 1788 O O . TYR A 1 315 ? 149.088 111.760 157.810 1.00 13.82 375 TYR A O 1
ATOM 1797 N N . VAL A 1 316 ? 150.713 110.920 156.485 1.00 14.13 376 VAL A N 1
ATOM 1798 C CA . VAL A 1 316 ? 151.105 109.826 157.367 1.00 14.13 376 VAL A CA 1
ATOM 1799 C C . VAL A 1 316 ? 152.560 109.486 157.058 1.00 14.13 376 VAL A C 1
ATOM 1800 O O . VAL A 1 316 ? 153.106 109.888 156.029 1.00 14.13 376 VAL A O 1
ATOM 1804 N N . TYR A 1 317 ? 153.202 108.750 157.961 1.00 15.31 377 TYR A N 1
ATOM 1805 C CA . TYR A 1 317 ? 154.577 108.303 157.776 1.00 15.31 377 TYR A CA 1
ATOM 1806 C C . TYR A 1 317 ? 154.600 106.847 157.331 1.00 15.31 377 TYR A C 1
ATOM 1807 O O . TYR A 1 317 ? 153.833 106.021 157.833 1.00 15.31 377 TYR A O 1
ATOM 1816 N N . ASN A 1 318 ? 155.484 106.536 156.385 1.00 19.73 378 ASN A N 1
ATOM 1817 C CA . ASN A 1 318 ? 155.598 105.189 155.846 1.00 19.73 378 ASN A CA 1
ATOM 1818 C C . ASN A 1 318 ? 156.649 104.398 156.627 1.00 19.73 378 ASN A C 1
ATOM 1819 O O . ASN A 1 318 ? 157.131 104.826 157.678 1.00 19.73 378 ASN A O 1
ATOM 1824 N N . LYS A 1 319 ? 157.014 103.220 156.112 1.00 24.86 379 LYS A N 1
ATOM 1825 C CA . LYS A 1 319 ? 157.988 102.370 156.787 1.00 24.86 379 LYS A CA 1
ATOM 1826 C C . LYS A 1 319 ? 159.401 102.937 156.737 1.00 24.86 379 LYS A C 1
ATOM 1827 O O . LYS A 1 319 ? 160.224 102.585 157.589 1.00 24.86 379 LYS A O 1
ATOM 1833 N N . LYS A 1 320 ? 159.702 103.795 155.767 1.00 23.37 380 LYS A N 1
ATOM 1834 C CA . LYS A 1 320 ? 161.011 104.421 155.656 1.00 23.37 380 LYS A CA 1
ATOM 1835 C C . LYS A 1 320 ? 161.100 105.735 156.420 1.00 23.37 380 LYS A C 1
ATOM 1836 O O . LYS A 1 320 ? 162.077 106.470 156.248 1.00 23.37 380 LYS A O 1
ATOM 1842 N N . LYS A 1 321 ? 160.102 106.041 157.253 1.00 20.98 381 LYS A N 1
ATOM 1843 C CA . LYS A 1 321 ? 160.048 107.288 158.020 1.00 20.98 381 LYS A CA 1
ATOM 1844 C C . LYS A 1 321 ? 160.078 108.505 157.096 1.00 20.98 381 LYS A C 1
ATOM 1845 O O . LYS A 1 321 ? 160.849 109.446 157.291 1.00 20.98 381 LYS A O 1
ATOM 1851 N N . ARG A 1 322 ? 159.220 108.479 156.078 1.00 18.17 382 ARG A N 1
ATOM 1852 C CA . ARG A 1 322 ? 159.096 109.569 155.122 1.00 18.17 382 ARG A CA 1
ATOM 1853 C C . ARG A 1 322 ? 157.635 109.977 155.008 1.00 18.17 382 ARG A C 1
ATOM 1854 O O . ARG A 1 322 ? 156.744 109.124 154.978 1.00 18.17 382 ARG A O 1
ATOM 1862 N N . LEU A 1 323 ? 157.396 111.284 154.944 1.00 14.44 383 LEU A N 1
ATOM 1863 C CA . LEU A 1 323 ? 156.035 111.798 154.877 1.00 14.44 383 LEU A CA 1
ATOM 1864 C C . LEU A 1 323 ? 155.421 111.496 153.516 1.00 14.44 383 LEU A C 1
ATOM 1865 O O . LEU A 1 323 ? 156.016 111.789 152.475 1.00 14.44 383 LEU A O 1
ATOM 1870 N N . VAL A 1 324 ? 154.223 110.910 153.526 1.00 13.70 384 VAL A N 1
ATOM 1871 C CA . VAL A 1 324 ? 153.504 110.552 152.310 1.00 13.70 384 VAL A CA 1
ATOM 1872 C C . VAL A 1 324 ? 152.047 110.974 152.457 1.00 13.70 384 VAL A C 1
ATOM 1873 O O . VAL A 1 324 ? 151.582 111.324 153.542 1.00 13.70 384 VAL A O 1
ATOM 1877 N N . ASN A 1 325 ? 151.330 110.941 151.338 1.00 14.57 385 ASN A N 1
ATOM 1878 C CA . ASN A 1 325 ? 149.910 111.258 151.329 1.00 14.57 385 ASN A CA 1
ATOM 1879 C C . ASN A 1 325 ? 149.089 110.059 151.783 1.00 14.57 385 ASN A C 1
ATOM 1880 O O . ASN A 1 325 ? 149.446 108.904 151.535 1.00 14.57 385 ASN A O 1
ATOM 1885 N N . THR A 1 326 ? 147.981 110.343 152.459 1.00 16.46 386 THR A N 1
ATOM 1886 C CA . THR A 1 326 ? 147.065 109.284 152.843 1.00 16.46 386 THR A CA 1
ATOM 1887 C C . THR A 1 326 ? 146.235 108.839 151.639 1.00 16.46 386 THR A C 1
ATOM 1888 O O . THR A 1 326 ? 145.970 109.633 150.732 1.00 16.46 386 THR A O 1
ATOM 1892 N N . PRO A 1 327 ? 145.822 107.574 151.602 1.00 20.28 387 PRO A N 1
ATOM 1893 C CA . PRO A 1 327 ? 145.014 107.098 150.475 1.00 20.28 387 PRO A CA 1
ATOM 1894 C C . PRO A 1 327 ? 143.644 107.755 150.438 1.00 20.28 387 PRO A C 1
ATOM 1895 O O . PRO A 1 327 ? 143.108 108.196 151.458 1.00 20.28 387 PRO A O 1
ATOM 1899 N N . TYR A 1 328 ? 143.081 107.822 149.234 1.00 25.14 388 TYR A N 1
ATOM 1900 C CA . TYR A 1 328 ? 141.766 108.419 149.047 1.00 25.14 388 TYR A CA 1
ATOM 1901 C C . TYR A 1 328 ? 140.690 107.523 149.648 1.00 25.14 388 TYR A C 1
ATOM 1902 O O . TYR A 1 328 ? 140.681 106.309 149.425 1.00 25.14 388 TYR A O 1
ATOM 1911 N N . VAL A 1 329 ? 139.781 108.124 150.419 1.00 28.26 389 VAL A N 1
ATOM 1912 C CA . VAL A 1 329 ? 138.709 107.396 151.086 1.00 28.26 389 VAL A CA 1
ATOM 1913 C C . VAL A 1 329 ? 137.399 108.149 150.903 1.00 28.26 389 VAL A C 1
ATOM 1914 O O . VAL A 1 329 ? 137.375 109.353 150.640 1.00 28.26 389 VAL A O 1
ATOM 1918 N N . ASP A 1 330 ? 136.298 107.415 151.047 1.00 35.01 390 ASP A N 1
ATOM 1919 C CA . ASP A 1 330 ? 134.955 107.978 151.021 1.00 35.01 390 ASP A CA 1
ATOM 1920 C C . ASP A 1 330 ? 134.272 107.672 152.345 1.00 35.01 390 ASP A C 1
ATOM 1921 O O . ASP A 1 330 ? 134.223 106.513 152.769 1.00 35.01 390 ASP A O 1
ATOM 1926 N N . ASN A 1 331 ? 133.744 108.710 152.994 1.00 31.45 391 ASN A N 1
ATOM 1927 C CA . ASN A 1 331 ? 133.153 108.591 154.321 1.00 31.45 391 ASN A CA 1
ATOM 1928 C C . ASN A 1 331 ? 131.635 108.736 154.299 1.00 31.45 391 ASN A C 1
ATOM 1929 O O . ASN A 1 331 ? 131.037 109.096 155.317 1.00 31.45 391 ASN A O 1
ATOM 1934 N N . SER A 1 332 ? 130.999 108.465 153.158 1.00 33.90 392 SER A N 1
ATOM 1935 C CA . SER A 1 332 ? 129.555 108.637 153.050 1.00 33.90 392 SER A CA 1
ATOM 1936 C C . SER A 1 332 ? 128.779 107.619 153.875 1.00 33.90 392 SER A C 1
ATOM 1937 O O . SER A 1 332 ? 127.630 107.887 154.240 1.00 33.90 392 SER A O 1
ATOM 1940 N N . TYR A 1 333 ? 129.370 106.462 154.176 1.00 34.24 393 TYR A N 1
ATOM 1941 C CA . TYR A 1 333 ? 128.661 105.445 154.940 1.00 34.24 393 TYR A CA 1
ATOM 1942 C C . TYR A 1 333 ? 128.548 105.788 156.419 1.00 34.24 393 TYR A C 1
ATOM 1943 O O . TYR A 1 333 ? 127.728 105.185 157.118 1.00 34.24 393 TYR A O 1
ATOM 1952 N N . LYS A 1 334 ? 129.348 106.733 156.912 1.00 30.81 394 LYS A N 1
ATOM 1953 C CA . LYS A 1 334 ? 129.280 107.185 158.302 1.00 30.81 394 LYS A CA 1
ATOM 1954 C C . LYS A 1 334 ? 129.268 108.711 158.314 1.00 30.81 394 LYS A C 1
ATOM 1955 O O . LYS A 1 334 ? 130.310 109.349 158.480 1.00 30.81 394 LYS A O 1
ATOM 1961 N N . TRP A 1 335 ? 128.107 109.326 158.146 1.00 30.12 395 TRP A N 1
ATOM 1962 C CA . TRP A 1 335 ? 128.055 110.777 158.260 1.00 30.12 395 TRP A CA 1
ATOM 1963 C C . TRP A 1 335 ? 128.033 111.124 159.730 1.00 30.12 395 TRP A C 1
ATOM 1964 O O . TRP A 1 335 ? 128.841 111.924 160.199 1.00 30.12 395 TRP A O 1
ATOM 1975 N N . ALA A 1 336 ? 127.102 110.523 160.463 1.00 29.66 396 ALA A N 1
ATOM 1976 C CA . ALA A 1 336 ? 126.969 110.808 161.886 1.00 29.66 396 ALA A CA 1
ATOM 1977 C C . ALA A 1 336 ? 128.168 110.412 162.724 1.00 29.66 396 ALA A C 1
ATOM 1978 O O . ALA A 1 336 ? 128.542 111.130 163.636 1.00 29.66 396 ALA A O 1
ATOM 1980 N N . GLY A 1 337 ? 128.810 109.296 162.365 1.00 29.38 397 GLY A N 1
ATOM 1981 C CA . GLY A 1 337 ? 130.024 108.853 163.079 1.00 29.38 397 GLY A CA 1
ATOM 1982 C C . GLY A 1 337 ? 131.205 109.780 162.839 1.00 29.38 397 GLY A C 1
ATOM 1983 O O . GLY A 1 337 ? 131.485 110.603 163.726 1.00 29.38 397 GLY A O 1
ATOM 1984 N N . GLY A 1 338 ? 131.904 109.624 161.706 1.00 28.63 398 GLY A N 1
ATOM 1985 C CA . GLY A 1 338 ? 133.055 110.490 161.380 1.00 28.63 398 GLY A CA 1
ATOM 1986 C C . GLY A 1 338 ? 133.068 110.994 159.945 1.00 28.63 398 GLY A C 1
ATOM 1987 O O . GLY A 1 338 ? 133.944 110.544 159.184 1.00 28.63 398 GLY A O 1
ATOM 1988 N N . GLY A 1 339 ? 132.146 111.890 159.576 1.00 28.14 399 GLY A N 1
ATOM 1989 C CA . GLY A 1 339 ? 132.064 112.350 158.174 1.00 28.14 399 GLY A CA 1
ATOM 1990 C C . GLY A 1 339 ? 131.982 113.858 158.000 1.00 28.14 399 GLY A C 1
ATOM 1991 O O . GLY A 1 339 ? 131.542 114.281 156.918 1.00 28.14 399 GLY A O 1
ATOM 1992 N N . PHE A 1 340 ? 132.372 114.658 158.997 1.00 24.66 400 PHE A N 1
ATOM 1993 C CA . PHE A 1 340 ? 132.168 116.128 158.869 1.00 24.66 400 PHE A CA 1
ATOM 1994 C C . PHE A 1 340 ? 133.486 116.897 158.723 1.00 24.66 400 PHE A C 1
ATOM 1995 O O . PHE A 1 340 ? 134.549 116.332 159.039 1.00 24.66 400 PHE A O 1
ATOM 2003 N N . LEU A 1 341 ? 133.408 118.150 158.257 1.00 22.47 401 LEU A N 1
ATOM 2004 C CA . LEU A 1 341 ? 134.593 118.992 158.078 1.00 22.47 401 LEU A CA 1
ATOM 2005 C C . LEU A 1 341 ? 134.334 120.305 158.779 1.00 22.47 401 LEU A C 1
ATOM 2006 O O . LEU A 1 341 ? 133.251 120.855 158.644 1.00 22.47 401 LEU A O 1
ATOM 2011 N N . SER A 1 342 ? 135.311 120.829 159.510 1.00 19.45 402 SER A N 1
ATOM 2012 C CA . SER A 1 342 ? 135.072 122.053 160.266 1.00 19.45 402 SER A CA 1
ATOM 2013 C C . SER A 1 342 ? 136.307 122.868 160.588 1.00 19.45 402 SER A C 1
ATOM 2014 O O . SER A 1 342 ? 137.423 122.442 160.306 1.00 19.45 402 SER A O 1
ATOM 2017 N N . THR A 1 343 ? 136.112 124.049 161.169 1.00 19.00 403 THR A N 1
ATOM 2018 C CA . THR A 1 343 ? 137.224 124.879 161.598 1.00 19.00 403 THR A CA 1
ATOM 2019 C C . THR A 1 343 ? 137.254 124.925 163.125 1.00 19.00 403 THR A C 1
ATOM 2020 O O . THR A 1 343 ? 136.485 124.237 163.804 1.00 19.00 403 THR A O 1
ATOM 2024 N N . VAL A 1 344 ? 138.155 125.741 163.673 1.00 18.89 404 VAL A N 1
ATOM 2025 C CA . VAL A 1 344 ? 138.224 125.872 165.125 1.00 18.89 404 VAL A CA 1
ATOM 2026 C C . VAL A 1 344 ? 137.171 126.848 165.642 1.00 18.89 404 VAL A C 1
ATOM 2027 O O . VAL A 1 344 ? 136.668 126.686 166.761 1.00 18.89 404 VAL A O 1
ATOM 2031 N N . GLY A 1 345 ? 136.815 127.863 164.851 1.00 20.49 405 GLY A N 1
ATOM 2032 C CA . GLY A 1 345 ? 135.803 128.810 165.289 1.00 20.49 405 GLY A CA 1
ATOM 2033 C C . GLY A 1 345 ? 134.434 128.176 165.451 1.00 20.49 405 GLY A C 1
ATOM 2034 O O . GLY A 1 345 ? 133.695 128.503 166.385 1.00 20.49 405 GLY A O 1
ATOM 2035 N N . ASP A 1 346 ? 134.073 127.267 164.543 1.00 22.46 406 ASP A N 1
ATOM 2036 C CA . ASP A 1 346 ? 132.791 126.580 164.656 1.00 22.46 406 ASP A CA 1
ATOM 2037 C C . ASP A 1 346 ? 132.736 125.722 165.912 1.00 22.46 406 ASP A C 1
ATOM 2038 O O . ASP A 1 346 ? 131.713 125.687 166.607 1.00 22.46 406 ASP A O 1
ATOM 2043 N N . LEU A 1 347 ? 133.829 125.022 166.220 1.00 18.60 407 LEU A N 1
ATOM 2044 C CA . LEU A 1 347 ? 133.879 124.229 167.443 1.00 18.60 407 LEU A CA 1
ATOM 2045 C C . LEU A 1 347 ? 133.807 125.116 168.679 1.00 18.60 407 LEU A C 1
ATOM 2046 O O . LEU A 1 347 ? 133.157 124.759 169.668 1.00 18.60 407 LEU A O 1
ATOM 2051 N N . LEU A 1 348 ? 134.469 126.276 168.643 1.00 17.99 408 LEU A N 1
ATOM 2052 C CA . LEU A 1 348 ? 134.373 127.213 169.758 1.00 17.99 408 LEU A CA 1
ATOM 2053 C C . LEU A 1 348 ? 132.938 127.684 169.961 1.00 17.99 408 LEU A C 1
ATOM 2054 O O . LEU A 1 348 ? 132.454 127.755 171.096 1.00 17.99 408 LEU A O 1
ATOM 2059 N N . LYS A 1 349 ? 132.243 128.011 168.869 1.00 20.86 409 LYS A N 1
ATOM 2060 C CA . LYS A 1 349 ? 130.852 128.445 168.973 1.00 20.86 409 LYS A CA 1
ATOM 2061 C C . LYS A 1 349 ? 129.962 127.334 169.517 1.00 20.86 409 LYS A C 1
ATOM 2062 O O . LYS A 1 349 ? 129.087 127.581 170.358 1.00 20.86 409 LYS A O 1
ATOM 2068 N N . PHE A 1 350 ? 130.168 126.103 169.046 1.00 21.73 410 PHE A N 1
ATOM 2069 C CA . PHE A 1 350 ? 129.388 124.970 169.535 1.00 21.73 410 PHE A CA 1
ATOM 2070 C C . PHE A 1 350 ? 129.608 124.755 171.030 1.00 21.73 410 PHE A C 1
ATOM 2071 O O . PHE A 1 350 ? 128.652 124.556 171.795 1.00 21.73 410 PHE A O 1
ATOM 2079 N N . GLY A 1 351 ? 130.869 124.806 171.466 1.00 20.24 411 GLY A N 1
ATOM 2080 C CA . GLY A 1 351 ? 131.159 124.646 172.880 1.00 20.24 411 GLY A CA 1
ATOM 2081 C C . GLY A 1 351 ? 130.575 125.760 173.725 1.00 20.24 411 GLY A C 1
ATOM 2082 O O . GLY A 1 351 ? 130.084 125.520 174.829 1.00 20.24 411 GLY A O 1
ATOM 2083 N N . ASN A 1 352 ? 130.623 126.995 173.219 1.00 21.97 412 ASN A N 1
ATOM 2084 C CA . ASN A 1 352 ? 130.031 128.114 173.943 1.00 21.97 412 ASN A CA 1
ATOM 2085 C C . ASN A 1 352 ? 128.525 127.944 174.082 1.00 21.97 412 ASN A C 1
ATOM 2086 O O . ASN A 1 352 ? 127.955 128.233 175.141 1.00 21.97 412 ASN A O 1
ATOM 2091 N N . ALA A 1 353 ? 127.861 127.481 173.020 1.00 22.92 413 ALA A N 1
ATOM 2092 C CA . ALA A 1 353 ? 126.423 127.247 173.098 1.00 22.92 413 ALA A CA 1
ATOM 2093 C C . ALA A 1 353 ? 126.093 126.174 174.128 1.00 22.92 413 ALA A C 1
ATOM 2094 O O . ALA A 1 353 ? 125.160 126.335 174.928 1.00 22.92 413 ALA A O 1
ATOM 2096 N N . MET A 1 354 ? 126.851 125.073 174.130 1.00 25.60 414 MET A N 1
ATOM 2097 C CA . MET A 1 354 ? 126.610 124.027 175.122 1.00 25.60 414 MET A CA 1
ATOM 2098 C C . MET A 1 354 ? 126.857 124.533 176.541 1.00 25.60 414 MET A C 1
ATOM 2099 O O . MET A 1 354 ? 126.090 124.224 177.460 1.00 25.60 414 MET A O 1
ATOM 2104 N N . LEU A 1 355 ? 127.920 125.316 176.738 1.00 26.87 415 LEU A N 1
ATOM 2105 C CA . LEU A 1 355 ? 128.211 125.851 178.065 1.00 26.87 415 LEU A CA 1
ATOM 2106 C C . LEU A 1 355 ? 127.107 126.789 178.541 1.00 26.87 415 LEU A C 1
ATOM 2107 O O . LEU A 1 355 ? 126.718 126.757 179.715 1.00 26.87 415 LEU A O 1
ATOM 2112 N N . TYR A 1 356 ? 126.598 127.641 177.647 1.00 29.51 416 TYR A N 1
ATOM 2113 C CA . TYR A 1 356 ? 125.507 128.536 178.017 1.00 29.51 416 TYR A CA 1
ATOM 2114 C C . TYR A 1 356 ? 124.257 127.748 178.385 1.00 29.51 416 TYR A C 1
ATOM 2115 O O . TYR A 1 356 ? 123.591 128.048 179.383 1.00 29.51 416 TYR A O 1
ATOM 2124 N N . GLY A 1 357 ? 123.915 126.738 177.582 1.00 30.92 417 GLY A N 1
ATOM 2125 C CA . GLY A 1 357 ? 122.767 125.912 177.910 1.00 30.92 417 GLY A CA 1
ATOM 2126 C C . GLY A 1 357 ? 122.928 125.186 179.229 1.00 30.92 417 GLY A C 1
ATOM 2127 O O . GLY A 1 357 ? 121.950 124.965 179.947 1.00 30.92 417 GLY A O 1
ATOM 2128 N N . TYR A 1 358 ? 124.161 124.804 179.564 1.00 31.28 418 TYR A N 1
ATOM 2129 C CA . TYR A 1 358 ? 124.421 124.135 180.833 1.00 31.28 418 TYR A CA 1
ATOM 2130 C C . TYR A 1 358 ? 124.290 125.093 182.012 1.00 31.28 418 TYR A C 1
ATOM 2131 O O . TYR A 1 358 ? 123.740 124.726 183.057 1.00 31.28 418 TYR A O 1
ATOM 2140 N N . GLN A 1 359 ? 124.787 126.323 181.868 1.00 34.06 419 GLN A N 1
ATOM 2141 C CA . GLN A 1 359 ? 124.922 127.231 183.001 1.00 34.06 419 GLN A CA 1
ATOM 2142 C C . GLN A 1 359 ? 123.783 128.235 183.151 1.00 34.06 419 GLN A C 1
ATOM 2143 O O . GLN A 1 359 ? 123.756 128.955 184.154 1.00 34.06 419 GLN A O 1
ATOM 2149 N N . VAL A 1 360 ? 122.853 128.316 182.196 1.00 38.34 420 VAL A N 1
ATOM 2150 C CA . VAL A 1 360 ? 121.822 129.350 182.280 1.00 38.34 420 VAL A CA 1
ATOM 2151 C C . VAL A 1 360 ? 120.879 129.113 183.459 1.00 38.34 420 VAL A C 1
ATOM 2152 O O . VAL A 1 360 ? 120.325 130.069 184.021 1.00 38.34 420 VAL A O 1
ATOM 2156 N N . GLY A 1 361 ? 120.683 127.855 183.858 1.00 43.31 421 GLY A N 1
ATOM 2157 C CA . GLY A 1 361 ? 119.751 127.569 184.938 1.00 43.31 421 GLY A CA 1
ATOM 2158 C C . GLY A 1 361 ? 120.192 128.146 186.270 1.00 43.31 421 GLY A C 1
ATOM 2159 O O . GLY A 1 361 ? 119.362 128.580 187.073 1.00 43.31 421 GLY A O 1
ATOM 2160 N N . LEU A 1 362 ? 121.501 128.152 186.528 1.00 46.65 422 LEU A N 1
ATOM 2161 C CA . LEU A 1 362 ? 122.004 128.705 187.781 1.00 46.65 422 LEU A CA 1
ATOM 2162 C C . LEU A 1 362 ? 121.831 130.218 187.829 1.00 46.65 422 LEU A C 1
ATOM 2163 O O . LEU A 1 362 ? 121.537 130.781 188.890 1.00 46.65 422 LEU A O 1
ATOM 2168 N N . PHE A 1 363 ? 122.013 130.893 186.695 1.00 50.01 423 PHE A N 1
ATOM 2169 C CA . PHE A 1 363 ? 121.907 132.345 186.639 1.00 50.01 423 PHE A CA 1
ATOM 2170 C C . PHE A 1 363 ? 120.478 132.834 186.451 1.00 50.01 423 PHE A C 1
ATOM 2171 O O . PHE A 1 363 ? 120.236 134.039 186.575 1.00 50.01 423 PHE A O 1
ATOM 2179 N N . LYS A 1 364 ? 119.535 131.937 186.147 1.00 56.91 424 LYS A N 1
ATOM 2180 C CA . LYS A 1 364 ? 118.156 132.360 185.915 1.00 56.91 424 LYS A CA 1
ATOM 2181 C C . LYS A 1 364 ? 117.548 133.042 187.136 1.00 56.91 424 LYS A C 1
ATOM 2182 O O . LYS A 1 364 ? 116.731 133.959 186.990 1.00 56.91 424 LYS A O 1
ATOM 2188 N N . ASN A 1 365 ? 117.929 132.616 188.343 1.00 60.85 425 ASN A N 1
ATOM 2189 C CA . ASN A 1 365 ? 117.310 133.162 189.549 1.00 60.85 425 ASN A CA 1
ATOM 2190 C C . ASN A 1 365 ? 117.618 134.647 189.722 1.00 60.85 425 ASN A C 1
ATOM 2191 O O . ASN A 1 365 ? 116.730 135.432 190.074 1.00 60.85 425 ASN A O 1
ATOM 2196 N N . SER A 1 366 ? 118.868 135.051 189.482 1.00 62.09 426 SER A N 1
ATOM 2197 C CA . SER A 1 366 ? 119.256 136.434 189.739 1.00 62.09 426 SER A CA 1
ATOM 2198 C C . SER A 1 366 ? 118.702 137.381 188.681 1.00 62.09 426 SER A C 1
ATOM 2199 O O . SER A 1 366 ? 118.214 138.468 189.010 1.00 62.09 426 SER A O 1
ATOM 2202 N N . ASN A 1 367 ? 118.770 136.992 187.410 1.00 58.67 427 ASN A N 1
ATOM 2203 C CA . ASN A 1 367 ? 118.363 137.851 186.306 1.00 58.67 427 ASN A CA 1
ATOM 2204 C C . ASN A 1 367 ? 117.361 137.115 185.431 1.00 58.67 427 ASN A C 1
ATOM 2205 O O . ASN A 1 367 ? 117.592 135.962 185.052 1.00 58.67 427 ASN A O 1
ATOM 2210 N N . GLU A 1 368 ? 116.254 137.782 185.112 1.00 57.30 428 GLU A N 1
ATOM 2211 C CA . GLU A 1 368 ? 115.216 137.218 184.261 1.00 57.30 428 GLU A CA 1
ATOM 2212 C C . GLU A 1 368 ? 115.298 137.706 182.820 1.00 57.30 428 GLU A C 1
ATOM 2213 O O . GLU A 1 368 ? 114.433 137.354 182.012 1.00 57.30 428 GLU A O 1
ATOM 2215 N N . ASN A 1 369 ? 116.307 138.503 182.480 1.00 54.40 429 ASN A N 1
ATOM 2216 C CA . ASN A 1 369 ? 116.465 139.029 181.131 1.00 54.40 429 ASN A CA 1
ATOM 2217 C C . ASN A 1 369 ? 117.344 138.152 180.250 1.00 54.40 429 ASN A C 1
ATOM 2218 O O . ASN A 1 369 ? 117.538 138.478 179.074 1.00 54.40 429 ASN A O 1
ATOM 2223 N N . LEU A 1 370 ? 117.877 137.056 180.782 1.00 45.30 430 LEU A N 1
ATOM 2224 C CA . LEU A 1 370 ? 118.737 136.184 179.996 1.00 45.30 430 LEU A CA 1
ATOM 2225 C C . LEU A 1 370 ? 117.920 135.391 178.984 1.00 45.30 430 LEU A C 1
ATOM 2226 O O . LEU A 1 370 ? 116.856 134.854 179.302 1.00 45.30 430 LEU A O 1
ATOM 2231 N N . LEU A 1 371 ? 118.427 135.324 177.756 1.00 36.59 431 LEU A N 1
ATOM 2232 C CA . LEU A 1 371 ? 117.770 134.545 176.722 1.00 36.59 431 LEU A CA 1
ATOM 2233 C C . LEU A 1 371 ? 117.878 133.053 177.035 1.00 36.59 431 LEU A C 1
ATOM 2234 O O . LEU A 1 371 ? 118.851 132.609 177.649 1.00 36.59 431 LEU A O 1
ATOM 2239 N N . PRO A 1 372 ? 116.887 132.261 176.634 1.00 33.88 432 PRO A N 1
ATOM 2240 C CA . PRO A 1 372 ? 116.952 130.820 176.893 1.00 33.88 432 PRO A CA 1
ATOM 2241 C C . PRO A 1 372 ? 118.050 130.153 176.082 1.00 33.88 432 PRO A C 1
ATOM 2242 O O . PRO A 1 372 ? 118.432 130.616 175.005 1.00 33.88 432 PRO A O 1
ATOM 2246 N N . GLY A 1 373 ? 118.562 129.048 176.621 1.00 32.96 433 GLY A N 1
ATOM 2247 C CA . GLY A 1 373 ? 119.563 128.276 175.920 1.00 32.96 433 GLY A CA 1
ATOM 2248 C C . GLY A 1 373 ? 118.975 127.473 174.778 1.00 32.96 433 GLY A C 1
ATOM 2249 O O . GLY A 1 373 ? 117.761 127.323 174.646 1.00 32.96 433 GLY A O 1
ATOM 2250 N N . TYR A 1 374 ? 119.868 126.950 173.935 1.00 31.58 434 TYR A N 1
ATOM 2251 C CA . TYR A 1 374 ? 119.426 126.162 172.790 1.00 31.58 434 TYR A CA 1
ATOM 2252 C C . TYR A 1 374 ? 118.704 124.894 173.228 1.00 31.58 434 TYR A C 1
ATOM 2253 O O . TYR A 1 374 ? 117.812 124.413 172.521 1.00 31.58 434 TYR A O 1
ATOM 2262 N N . LEU A 1 375 ? 119.071 124.343 174.382 1.00 35.76 435 LEU A N 1
ATOM 2263 C CA . LEU A 1 375 ? 118.417 123.170 174.939 1.00 35.76 435 LEU A CA 1
ATOM 2264 C C . LEU A 1 375 ? 118.027 123.451 176.383 1.00 35.76 435 LEU A C 1
ATOM 2265 O O . LEU A 1 375 ? 118.627 124.296 177.052 1.00 35.76 435 LEU A O 1
ATOM 2270 N N . LYS A 1 376 ? 117.009 122.735 176.854 1.00 39.56 436 LYS A N 1
ATOM 2271 C CA . LYS A 1 376 ? 116.505 122.948 178.200 1.00 39.56 436 LYS A CA 1
ATOM 2272 C C . LYS A 1 376 ? 117.559 122.556 179.236 1.00 39.56 436 LYS A C 1
ATOM 2273 O O . LYS A 1 376 ? 118.395 121.684 178.982 1.00 39.56 436 LYS A O 1
ATOM 2279 N N . PRO A 1 377 ? 117.550 123.201 180.408 1.00 39.65 437 PRO A N 1
ATOM 2280 C CA . PRO A 1 377 ? 118.580 122.893 181.417 1.00 39.65 437 PRO A CA 1
ATOM 2281 C C . PRO A 1 377 ? 118.603 121.436 181.844 1.00 39.65 437 PRO A C 1
ATOM 2282 O O . PRO A 1 377 ? 119.685 120.882 182.077 1.00 39.65 437 PRO A O 1
ATOM 2286 N N . GLU A 1 378 ? 117.437 120.793 181.949 1.00 40.77 438 GLU A N 1
ATOM 2287 C CA . GLU A 1 378 ? 117.411 119.381 182.316 1.00 40.77 438 GLU A CA 1
ATOM 2288 C C . GLU A 1 378 ? 118.028 118.518 181.223 1.00 40.77 438 GLU A C 1
ATOM 2289 O O . GLU A 1 378 ? 118.705 117.525 181.517 1.00 40.77 438 GLU A O 1
ATOM 2295 N N . THR A 1 379 ? 117.814 118.886 179.957 1.00 37.57 439 THR A N 1
ATOM 2296 C CA . THR A 1 379 ? 118.422 118.145 178.858 1.00 37.57 439 THR A CA 1
ATOM 2297 C C . THR A 1 379 ? 119.942 118.221 178.917 1.00 37.57 439 THR A C 1
ATOM 2298 O O . THR A 1 379 ? 120.630 117.215 178.713 1.00 37.57 439 THR A O 1
ATOM 2302 N N . MET A 1 380 ? 120.475 119.397 179.218 1.00 35.91 440 MET A N 1
ATOM 2303 C CA . MET A 1 380 ? 121.922 119.554 179.289 1.00 35.91 440 MET A CA 1
ATOM 2304 C C . MET A 1 380 ? 122.543 118.729 180.406 1.00 35.91 440 MET A C 1
ATOM 2305 O O . MET A 1 380 ? 123.616 118.149 180.231 1.00 35.91 440 MET A O 1
ATOM 2310 N N . VAL A 1 381 ? 121.872 118.665 181.549 1.00 36.48 441 VAL A N 1
ATOM 2311 C CA . VAL A 1 381 ? 122.382 117.877 182.662 1.00 36.48 441 VAL A CA 1
ATOM 2312 C C . VAL A 1 381 ? 122.448 116.405 182.286 1.00 36.48 441 VAL A C 1
ATOM 2313 O O . VAL A 1 381 ? 123.448 115.745 182.546 1.00 36.48 441 VAL A O 1
ATOM 2317 N N . MET A 1 382 ? 121.415 115.904 181.622 1.00 37.85 442 MET A N 1
ATOM 2318 C CA . MET A 1 382 ? 121.382 114.505 181.206 1.00 37.85 442 MET A CA 1
ATOM 2319 C C . MET A 1 382 ? 122.497 114.202 180.220 1.00 37.85 442 MET A C 1
ATOM 2320 O O . MET A 1 382 ? 123.119 113.143 180.283 1.00 37.85 442 MET A O 1
ATOM 2325 N N . MET A 1 383 ? 122.761 115.133 179.312 1.00 34.77 443 MET A N 1
ATOM 2326 C CA . MET A 1 383 ? 123.792 114.925 178.305 1.00 34.77 443 MET A CA 1
ATOM 2327 C C . MET A 1 383 ? 125.160 114.751 178.941 1.00 34.77 443 MET A C 1
ATOM 2328 O O . MET A 1 383 ? 125.942 113.907 178.514 1.00 34.77 443 MET A O 1
ATOM 2333 N N . TRP A 1 384 ? 125.450 115.533 179.972 1.00 29.40 444 TRP A N 1
ATOM 2334 C CA . TRP A 1 384 ? 126.763 115.468 180.608 1.00 29.40 444 TRP A CA 1
ATOM 2335 C C . TRP A 1 384 ? 126.818 114.574 181.845 1.00 29.40 444 TRP A C 1
ATOM 2336 O O . TRP A 1 384 ? 127.806 114.586 182.572 1.00 29.40 444 TRP A O 1
ATOM 2347 N N . THR A 1 385 ? 125.755 113.816 182.099 1.00 31.57 445 THR A N 1
ATOM 2348 C CA . THR A 1 385 ? 125.752 112.882 183.227 1.00 31.57 445 THR A CA 1
ATOM 2349 C C . THR A 1 385 ? 126.530 111.564 182.925 1.00 31.57 445 THR A C 1
ATOM 2350 O O . THR A 1 385 ? 126.145 110.842 182.005 1.00 31.57 445 THR A O 1
ATOM 2354 N N . PRO A 1 386 ? 127.615 111.239 183.693 1.00 30.38 446 PRO A N 1
ATOM 2355 C CA . PRO A 1 386 ? 128.320 109.994 183.368 1.00 30.38 446 PRO A CA 1
ATOM 2356 C C . PRO A 1 386 ? 127.437 108.773 183.575 1.00 30.38 446 PRO A C 1
ATOM 2357 O O . PRO A 1 386 ? 126.560 108.748 184.442 1.00 30.38 446 PRO A O 1
ATOM 2361 N N . VAL A 1 387 ? 127.682 107.756 182.764 1.00 32.02 447 VAL A N 1
ATOM 2362 C CA . VAL A 1 387 ? 126.926 106.506 182.784 1.00 32.02 447 VAL A CA 1
ATOM 2363 C C . VAL A 1 387 ? 127.807 105.434 183.410 1.00 32.02 447 VAL A C 1
ATOM 2364 O O . VAL A 1 387 ? 128.984 105.329 183.049 1.00 32.02 447 VAL A O 1
ATOM 2368 N N . PRO A 1 388 ? 127.295 104.638 184.347 1.00 35.19 448 PRO A N 1
ATOM 2369 C CA . PRO A 1 388 ? 128.115 103.584 184.950 1.00 35.19 448 PRO A CA 1
ATOM 2370 C C . PRO A 1 388 ? 128.480 102.507 183.940 1.00 35.19 448 PRO A C 1
ATOM 2371 O O . PRO A 1 388 ? 127.816 102.318 182.918 1.00 35.19 448 PRO A O 1
ATOM 2375 N N . ASN A 1 389 ? 129.571 101.801 184.247 1.00 35.33 449 ASN A N 1
ATOM 2376 C CA . ASN A 1 389 ? 130.097 100.731 183.397 1.00 35.33 449 ASN A CA 1
ATOM 2377 C C . ASN A 1 389 ? 130.488 101.257 182.017 1.00 35.33 449 ASN A C 1
ATOM 2378 O O . ASN A 1 389 ? 130.205 100.637 180.991 1.00 35.33 449 ASN A O 1
ATOM 2380 N N . THR A 1 390 ? 131.148 102.413 181.995 1.00 32.76 450 THR A N 1
ATOM 2381 C CA . THR A 1 390 ? 131.644 103.017 180.768 1.00 32.76 450 THR A CA 1
ATOM 2382 C C . THR A 1 390 ? 133.089 103.451 180.974 1.00 32.76 450 THR A C 1
ATOM 2383 O O . THR A 1 390 ? 133.546 103.644 182.103 1.00 32.76 450 THR A O 1
ATOM 2387 N N . GLU A 1 391 ? 133.808 103.602 179.865 1.00 34.06 451 GLU A N 1
ATOM 2388 C CA . GLU A 1 391 ? 135.221 103.942 179.896 1.00 34.06 451 GLU A CA 1
ATOM 2389 C C . GLU A 1 391 ? 135.486 105.169 179.037 1.00 34.06 451 GLU A C 1
ATOM 2390 O O . GLU A 1 391 ? 134.756 105.454 178.085 1.00 34.06 451 GLU A O 1
ATOM 2396 N N . MET A 1 392 ? 136.543 105.893 179.392 1.00 27.62 452 MET A N 1
ATOM 2397 C CA . MET A 1 392 ? 136.987 107.088 178.679 1.00 27.62 452 MET A CA 1
ATOM 2398 C C . MET A 1 392 ? 138.435 106.836 178.266 1.00 27.62 452 MET A C 1
ATOM 2399 O O . MET A 1 392 ? 139.346 106.913 179.095 1.00 27.62 452 MET A O 1
ATOM 2404 N N . SER A 1 393 ? 138.641 106.521 176.985 1.00 27.65 453 SER A N 1
ATOM 2405 C CA . SER A 1 393 ? 139.947 106.049 176.533 1.00 27.65 453 SER A CA 1
ATOM 2406 C C . SER A 1 393 ? 141.019 107.124 176.670 1.00 27.65 453 SER A C 1
ATOM 2407 O O . SER A 1 393 ? 142.146 106.831 177.086 1.00 27.65 453 SER A O 1
ATOM 2410 N N . TRP A 1 394 ? 140.696 108.370 176.327 1.00 23.30 454 TRP A N 1
ATOM 2411 C CA . TRP A 1 394 ? 141.697 109.428 176.356 1.00 23.30 454 TRP A CA 1
ATOM 2412 C C . TRP A 1 394 ? 141.954 109.969 177.757 1.00 23.30 454 TRP A C 1
ATOM 2413 O O . TRP A 1 394 ? 142.854 110.799 177.924 1.00 23.30 454 TRP A O 1
ATOM 2424 N N . ASP A 1 395 ? 141.195 109.525 178.757 1.00 27.62 455 ASP A N 1
ATOM 2425 C CA . ASP A 1 395 ? 141.487 109.869 180.148 1.00 27.62 455 ASP A CA 1
ATOM 2426 C C . ASP A 1 395 ? 140.873 108.792 181.032 1.00 27.62 455 ASP A C 1
ATOM 2427 O O . ASP A 1 395 ? 139.650 108.750 181.195 1.00 27.62 455 ASP A O 1
ATOM 2429 N N . LYS A 1 396 ? 141.721 107.936 181.606 1.00 34.21 456 LYS A N 1
ATOM 2430 C CA . LYS A 1 396 ? 141.256 106.853 182.464 1.00 34.21 456 LYS A CA 1
ATOM 2431 C C . LYS A 1 396 ? 140.614 107.350 183.750 1.00 34.21 456 LYS A C 1
ATOM 2432 O O . LYS A 1 396 ? 139.965 106.561 184.445 1.00 34.21 456 LYS A O 1
ATOM 2438 N N . GLU A 1 397 ? 140.781 108.629 184.082 1.00 32.31 457 GLU A N 1
ATOM 2439 C CA . GLU A 1 397 ? 140.293 109.167 185.343 1.00 32.31 457 GLU A CA 1
ATOM 2440 C C . GLU A 1 397 ? 138.804 109.498 185.300 1.00 32.31 457 GLU A C 1
ATOM 2441 O O . GLU A 1 397 ? 138.178 109.628 186.357 1.00 32.31 457 GLU A O 1
ATOM 2447 N N . GLY A 1 398 ? 138.213 109.589 184.107 1.00 28.77 458 GLY A N 1
ATOM 2448 C CA . GLY A 1 398 ? 136.808 109.887 183.954 1.00 28.77 458 GLY A CA 1
ATOM 2449 C C . GLY A 1 398 ? 136.047 108.766 183.265 1.00 28.77 458 GLY A C 1
ATOM 2450 O O . GLY A 1 398 ? 136.592 107.703 182.955 1.00 28.77 458 GLY A O 1
ATOM 2451 N N . LYS A 1 399 ? 134.760 109.018 182.990 1.00 28.09 459 LYS A N 1
ATOM 2452 C CA . LYS A 1 399 ? 133.899 108.026 182.325 1.00 28.09 459 LYS A CA 1
ATOM 2453 C C . LYS A 1 399 ? 133.227 108.597 181.080 1.00 28.09 459 LYS A C 1
ATOM 2454 O O . LYS A 1 399 ? 133.626 109.644 180.587 1.00 28.09 459 LYS A O 1
ATOM 2460 N N . TYR A 1 400 ? 132.206 107.913 180.574 1.00 26.99 460 TYR A N 1
ATOM 2461 C CA . TYR A 1 400 ? 131.522 108.359 179.362 1.00 26.99 460 TYR A CA 1
ATOM 2462 C C . TYR A 1 400 ? 130.081 108.737 179.658 1.00 26.99 460 TYR A C 1
ATOM 2463 O O . TYR A 1 400 ? 129.441 108.126 180.506 1.00 26.99 460 TYR A O 1
ATOM 2472 N N . ALA A 1 401 ? 129.561 109.732 178.950 1.00 26.51 461 ALA A N 1
ATOM 2473 C CA . ALA A 1 401 ? 128.190 110.169 179.161 1.00 26.51 461 ALA A CA 1
ATOM 2474 C C . ALA A 1 401 ? 127.395 109.959 177.893 1.00 26.51 461 ALA A C 1
ATOM 2475 O O . ALA A 1 401 ? 127.312 108.842 177.391 1.00 26.51 461 ALA A O 1
ATOM 2477 N N . MET A 1 402 ? 126.793 111.020 177.369 1.00 29.64 462 MET A N 1
ATOM 2478 C CA . MET A 1 402 ? 126.103 110.897 176.092 1.00 29.64 462 MET A CA 1
ATOM 2479 C C . MET A 1 402 ? 126.931 111.599 175.034 1.00 29.64 462 MET A C 1
ATOM 2480 O O . MET A 1 402 ? 126.927 112.827 174.975 1.00 29.64 462 MET A O 1
ATOM 2485 N N . ALA A 1 403 ? 127.656 110.832 174.222 1.00 26.30 463 ALA A N 1
ATOM 2486 C CA . ALA A 1 403 ? 128.506 111.391 173.160 1.00 26.30 463 ALA A CA 1
ATOM 2487 C C . ALA A 1 403 ? 129.563 112.346 173.688 1.00 26.30 463 ALA A C 1
ATOM 2488 O O . ALA A 1 403 ? 130.009 113.231 172.963 1.00 26.30 463 ALA A O 1
ATOM 2490 N N . TRP A 1 404 ? 129.981 112.160 174.933 1.00 24.15 464 TRP A N 1
ATOM 2491 C CA . TRP A 1 404 ? 130.969 113.034 175.542 1.00 24.15 464 TRP A CA 1
ATOM 2492 C C . TRP A 1 404 ? 131.696 112.228 176.577 1.00 24.15 464 TRP A C 1
ATOM 2493 O O . TRP A 1 404 ? 131.170 111.233 177.061 1.00 24.15 464 TRP A O 1
ATOM 2504 N N . GLY A 1 405 ? 132.898 112.646 176.939 1.00 21.73 465 GLY A N 1
ATOM 2505 C CA . GLY A 1 405 ? 133.604 111.975 178.009 1.00 21.73 465 GLY A CA 1
ATOM 2506 C C . GLY A 1 405 ? 133.634 112.976 179.132 1.00 21.73 465 GLY A C 1
ATOM 2507 O O . GLY A 1 405 ? 134.083 114.100 178.934 1.00 21.73 465 GLY A O 1
ATOM 2508 N N . VAL A 1 406 ? 133.165 112.592 180.311 1.00 22.84 466 VAL A N 1
ATOM 2509 C CA . VAL A 1 406 ? 133.074 113.546 181.413 1.00 22.84 466 VAL A CA 1
ATOM 2510 C C . VAL A 1 406 ? 133.912 113.160 182.622 1.00 22.84 466 VAL A C 1
ATOM 2511 O O . VAL A 1 406 ? 133.830 112.030 183.098 1.00 22.84 466 VAL A O 1
ATOM 2515 N N . VAL A 1 407 ? 134.730 114.086 183.112 1.00 24.45 467 VAL A N 1
ATOM 2516 C CA . VAL A 1 407 ? 135.506 113.831 184.316 1.00 24.45 467 VAL A CA 1
ATOM 2517 C C . VAL A 1 407 ? 134.905 114.727 185.379 1.00 24.45 467 VAL A C 1
ATOM 2518 O O . VAL A 1 407 ? 134.760 115.926 185.168 1.00 24.45 467 VAL A O 1
ATOM 2522 N N . GLU A 1 408 ? 134.539 114.154 186.517 1.00 30.28 468 GLU A N 1
ATOM 2523 C CA . GLU A 1 408 ? 133.905 114.936 187.571 1.00 30.28 468 GLU A CA 1
ATOM 2524 C C . GLU A 1 408 ? 134.908 115.532 188.536 1.00 30.28 468 GLU A C 1
ATOM 2525 O O . GLU A 1 408 ? 136.104 115.351 188.371 1.00 30.28 468 GLU A O 1
ATOM 2531 N N . ARG A 1 409 ? 134.429 116.265 189.531 1.00 32.70 469 ARG A N 1
ATOM 2532 C CA . ARG A 1 409 ? 135.308 116.836 190.542 1.00 32.70 469 ARG A CA 1
ATOM 2533 C C . ARG A 1 409 ? 135.128 116.118 191.873 1.00 32.70 469 ARG A C 1
ATOM 2534 O O . ARG A 1 409 ? 134.004 115.835 192.296 1.00 32.70 469 ARG A O 1
ATOM 2542 N N . LYS A 1 410 ? 136.249 115.811 192.522 1.00 30.87 470 LYS A N 1
ATOM 2543 C CA . LYS A 1 410 ? 136.222 115.129 193.808 1.00 30.87 470 LYS A CA 1
ATOM 2544 C C . LYS A 1 410 ? 137.582 115.266 194.474 1.00 30.87 470 LYS A C 1
ATOM 2545 O O . LYS A 1 410 ? 138.579 115.606 193.832 1.00 30.87 470 LYS A O 1
ATOM 2551 N N . GLN A 1 411 ? 137.603 114.998 195.777 1.00 31.37 471 GLN A N 1
ATOM 2552 C CA . GLN A 1 411 ? 138.839 114.986 196.552 1.00 31.37 471 GLN A CA 1
ATOM 2553 C C . GLN A 1 411 ? 138.665 113.999 197.695 1.00 31.37 471 GLN A C 1
ATOM 2554 O O . GLN A 1 411 ? 137.759 114.160 198.517 1.00 31.37 471 GLN A O 1
ATOM 2560 N N . THR A 1 412 ? 139.526 112.984 197.744 1.00 30.74 472 THR A N 1
ATOM 2561 C CA . THR A 1 412 ? 139.375 111.911 198.720 1.00 30.74 472 THR A CA 1
ATOM 2562 C C . THR A 1 412 ? 140.171 112.155 199.996 1.00 30.74 472 THR A C 1
ATOM 2563 O O . THR A 1 412 ? 139.666 111.903 201.095 1.00 30.74 472 THR A O 1
ATOM 2567 N N . TYR A 1 413 ? 141.403 112.644 199.881 1.00 31.12 473 TYR A N 1
ATOM 2568 C CA . TYR A 1 413 ? 142.274 112.846 201.028 1.00 31.12 473 TYR A CA 1
ATOM 2569 C C . TYR A 1 413 ? 142.725 114.298 201.096 1.00 31.12 473 TYR A C 1
ATOM 2570 O O . TYR A 1 413 ? 142.809 114.989 200.076 1.00 31.12 473 TYR A O 1
ATOM 2579 N N . GLY A 1 414 ? 143.014 114.753 202.312 1.00 28.95 474 GLY A N 1
ATOM 2580 C CA . GLY A 1 414 ? 143.464 116.118 202.495 1.00 28.95 474 GLY A CA 1
ATOM 2581 C C . GLY A 1 414 ? 144.883 116.322 201.998 1.00 28.95 474 GLY A C 1
ATOM 2582 O O . GLY A 1 414 ? 145.736 115.440 202.091 1.00 28.95 474 GLY A O 1
ATOM 2583 N N . SER A 1 415 ? 145.143 117.508 201.446 1.00 29.87 475 SER A N 1
ATOM 2584 C CA . SER A 1 415 ? 146.463 117.811 200.870 1.00 29.87 475 SER A CA 1
ATOM 2585 C C . SER A 1 415 ? 146.825 116.844 199.751 1.00 29.87 475 SER A C 1
ATOM 2586 O O . SER A 1 415 ? 147.996 116.530 199.555 1.00 29.87 475 SER A O 1
ATOM 2589 N N . CYS A 1 416 ? 145.824 116.386 199.008 1.00 30.00 476 CYS A N 1
ATOM 2590 C CA . CYS A 1 416 ? 146.054 115.449 197.907 1.00 30.00 476 CYS A CA 1
ATOM 2591 C C . CYS A 1 416 ? 145.272 115.875 196.676 1.00 30.00 476 CYS A C 1
ATOM 2592 O O . CYS A 1 416 ? 144.379 116.711 196.781 1.00 30.00 476 CYS A O 1
ATOM 2595 N N . ARG A 1 417 ? 145.624 115.336 195.512 1.00 28.36 477 ARG A N 1
ATOM 2596 C CA . ARG A 1 417 ? 144.961 115.694 194.248 1.00 28.36 477 ARG A CA 1
ATOM 2597 C C . ARG A 1 417 ? 143.506 116.151 194.287 1.00 28.36 477 ARG A C 1
ATOM 2598 O O . ARG A 1 417 ? 142.633 115.435 194.781 1.00 28.36 477 ARG A O 1
ATOM 2606 N N . LYS A 1 418 ? 143.242 117.338 193.748 1.00 29.18 478 LYS A N 1
ATOM 2607 C CA . LYS A 1 418 ? 141.878 117.847 193.680 1.00 29.18 478 LYS A CA 1
ATOM 2608 C C . LYS A 1 418 ? 141.411 117.749 192.233 1.00 29.18 478 LYS A C 1
ATOM 2609 O O . LYS A 1 418 ? 141.911 118.469 191.362 1.00 29.18 478 LYS A O 1
ATOM 2611 N N . GLN A 1 419 ? 140.460 116.855 191.981 1.00 30.03 479 GLN A N 1
ATOM 2612 C CA . GLN A 1 419 ? 139.957 116.645 190.631 1.00 30.03 479 GLN A CA 1
ATOM 2613 C C . GLN A 1 419 ? 139.160 117.854 190.157 1.00 30.03 479 GLN A C 1
ATOM 2614 O O . GLN A 1 419 ? 138.464 118.507 190.939 1.00 30.03 479 GLN A O 1
ATOM 2620 N N . ARG A 1 420 ? 139.263 118.147 188.864 1.00 28.26 480 ARG A N 1
ATOM 2621 C CA . ARG A 1 420 ? 138.576 119.271 188.248 1.00 28.26 480 ARG A CA 1
ATOM 2622 C C . ARG A 1 420 ? 137.548 118.759 187.249 1.00 28.26 480 ARG A C 1
ATOM 2623 O O . ARG A 1 420 ? 137.786 117.768 186.551 1.00 28.26 480 ARG A O 1
ATOM 2631 N N . HIS A 1 421 ? 136.405 119.436 187.185 1.00 25.11 481 HIS A N 1
ATOM 2632 C CA . HIS A 1 421 ? 135.289 119.008 186.352 1.00 25.11 481 HIS A CA 1
ATOM 2633 C C . HIS A 1 421 ? 135.421 119.591 184.950 1.00 25.11 481 HIS A C 1
ATOM 2634 O O . HIS A 1 421 ? 135.572 120.806 184.788 1.00 25.11 481 HIS A O 1
ATOM 2641 N N . TYR A 1 422 ? 135.368 118.722 183.943 1.00 20.89 482 TYR A N 1
ATOM 2642 C CA . TYR A 1 422 ? 135.432 119.151 182.552 1.00 20.89 482 TYR A CA 1
ATOM 2643 C C . TYR A 1 422 ? 134.854 118.050 181.672 1.00 20.89 482 TYR A C 1
ATOM 2644 O O . TYR A 1 422 ? 134.643 116.919 182.114 1.00 20.89 482 TYR A O 1
ATOM 2653 N N . ALA A 1 423 ? 134.594 118.403 180.414 1.00 19.85 483 ALA A N 1
ATOM 2654 C CA . ALA A 1 423 ? 134.093 117.468 179.417 1.00 19.85 483 ALA A CA 1
ATOM 2655 C C . ALA A 1 423 ? 134.918 117.595 178.145 1.00 19.85 483 ALA A C 1
ATOM 2656 O O . ALA A 1 423 ? 135.384 118.683 177.797 1.00 19.85 483 ALA A O 1
ATOM 2658 N N . SER A 1 424 ? 135.096 116.474 177.451 1.00 19.65 484 SER A N 1
ATOM 2659 C CA . SER A 1 424 ? 135.965 116.455 176.283 1.00 19.65 484 SER A CA 1
ATOM 2660 C C . SER A 1 424 ? 135.576 115.308 175.364 1.00 19.65 484 SER A C 1
ATOM 2661 O O . SER A 1 424 ? 134.919 114.349 175.775 1.00 19.65 484 SER A O 1
ATOM 2664 N N . HIS A 1 425 ? 135.995 115.429 174.106 1.00 20.29 485 HIS A N 1
ATOM 2665 C CA . HIS A 1 425 ? 135.868 114.357 173.127 1.00 20.29 485 HIS A CA 1
ATOM 2666 C C . HIS A 1 425 ? 136.991 114.501 172.113 1.00 20.29 485 HIS A C 1
ATOM 2667 O O . HIS A 1 425 ? 137.255 115.608 171.635 1.00 20.29 485 HIS A O 1
ATOM 2674 N N . THR A 1 426 ? 137.645 113.391 171.789 1.00 20.16 486 THR A N 1
ATOM 2675 C CA . THR A 1 426 ? 138.745 113.377 170.837 1.00 20.16 486 THR A CA 1
ATOM 2676 C C . THR A 1 426 ? 138.323 112.666 169.560 1.00 20.16 486 THR A C 1
ATOM 2677 O O . THR A 1 426 ? 137.396 111.852 169.559 1.00 20.16 486 THR A O 1
ATOM 2681 N N . GLY A 1 427 ? 139.028 112.937 168.467 1.00 19.90 487 GLY A N 1
ATOM 2682 C CA . GLY A 1 427 ? 138.727 112.279 167.207 1.00 19.90 487 GLY A CA 1
ATOM 2683 C C . GLY A 1 427 ? 139.935 111.802 166.429 1.00 19.90 487 GLY A C 1
ATOM 2684 O O . GLY A 1 427 ? 140.909 112.537 166.290 1.00 19.90 487 GLY A O 1
ATOM 2685 N N . GLY A 1 428 ? 139.877 110.580 165.904 1.00 22.86 488 GLY A N 1
ATOM 2686 C CA . GLY A 1 428 ? 140.968 110.035 165.108 1.00 22.86 488 GLY A CA 1
ATOM 2687 C C . GLY A 1 428 ? 140.496 109.646 163.725 1.00 22.86 488 GLY A C 1
ATOM 2688 O O . GLY A 1 428 ? 139.651 108.768 163.585 1.00 22.86 488 GLY A O 1
ATOM 2689 N N . ALA A 1 429 ? 141.050 110.273 162.696 1.00 20.66 489 ALA A N 1
ATOM 2690 C CA . ALA A 1 429 ? 140.626 110.015 161.323 1.00 20.66 489 ALA A CA 1
ATOM 2691 C C . ALA A 1 429 ? 141.852 109.682 160.499 1.00 20.66 489 ALA A C 1
ATOM 2692 O O . ALA A 1 429 ? 142.972 109.918 160.944 1.00 20.66 489 ALA A O 1
ATOM 2694 N N . VAL A 1 430 ? 141.662 109.112 159.315 1.00 18.63 490 VAL A N 1
ATOM 2695 C CA . VAL A 1 430 ? 142.814 108.849 158.481 1.00 18.63 490 VAL A CA 1
ATOM 2696 C C . VAL A 1 430 ? 143.437 110.193 158.160 1.00 18.63 490 VAL A C 1
ATOM 2697 O O . VAL A 1 430 ? 142.780 111.073 157.607 1.00 18.63 490 VAL A O 1
ATOM 2701 N N . GLY A 1 431 ? 144.708 110.355 158.502 1.00 16.05 491 GLY A N 1
ATOM 2702 C CA . GLY A 1 431 ? 145.405 111.594 158.229 1.00 16.05 491 GLY A CA 1
ATOM 2703 C C . GLY A 1 431 ? 145.113 112.769 159.139 1.00 16.05 491 GLY A C 1
ATOM 2704 O O . GLY A 1 431 ? 145.636 113.848 158.902 1.00 16.05 491 GLY A O 1
ATOM 2705 N N . ALA A 1 432 ? 144.303 112.588 160.177 1.00 15.96 492 ALA A N 1
ATOM 2706 C CA . ALA A 1 432 ? 143.921 113.731 161.007 1.00 15.96 492 ALA A CA 1
ATOM 2707 C C . ALA A 1 432 ? 143.691 113.451 162.484 1.00 15.96 492 ALA A C 1
ATOM 2708 O O . ALA A 1 432 ? 143.365 112.328 162.858 1.00 15.96 492 ALA A O 1
ATOM 2710 N N . SER A 1 433 ? 143.849 114.472 163.322 1.00 15.54 493 SER A N 1
ATOM 2711 C CA . SER A 1 433 ? 143.590 114.332 164.757 1.00 15.54 493 SER A CA 1
ATOM 2712 C C . SER A 1 433 ? 142.977 115.622 165.288 1.00 15.54 493 SER A C 1
ATOM 2713 O O . SER A 1 433 ? 143.345 116.697 164.835 1.00 15.54 493 SER A O 1
ATOM 2716 N N . SER A 1 434 ? 142.055 115.530 166.243 1.00 15.41 494 SER A N 1
ATOM 2717 C CA . SER A 1 434 ? 141.357 116.698 166.761 1.00 15.41 494 SER A CA 1
ATOM 2718 C C . SER A 1 434 ? 140.917 116.444 168.196 1.00 15.41 494 SER A C 1
ATOM 2719 O O . SER A 1 434 ? 140.933 115.311 168.682 1.00 15.41 494 SER A O 1
ATOM 2722 N N . VAL A 1 435 ? 140.527 117.524 168.869 1.00 14.56 495 VAL A N 1
ATOM 2723 C CA . VAL A 1 435 ? 140.042 117.455 170.244 1.00 14.56 495 VAL A CA 1
ATOM 2724 C C . VAL A 1 435 ? 139.206 118.700 170.514 1.00 14.56 495 VAL A C 1
ATOM 2725 O O . VAL A 1 435 ? 139.503 119.785 170.008 1.00 14.56 495 VAL A O 1
ATOM 2729 N N . LEU A 1 436 ? 138.146 118.529 171.302 1.00 16.62 496 LEU A N 1
ATOM 2730 C CA . LEU A 1 436 ? 137.328 119.638 171.781 1.00 16.62 496 LEU A CA 1
ATOM 2731 C C . LEU A 1 436 ? 137.140 119.478 173.281 1.00 16.62 496 LEU A C 1
ATOM 2732 O O . LEU A 1 436 ? 136.690 118.424 173.741 1.00 16.62 496 LEU A O 1
ATOM 2737 N N . LEU A 1 437 ? 137.476 120.519 174.039 1.00 17.67 497 LEU A N 1
ATOM 2738 C CA . LEU A 1 437 ? 137.446 120.465 175.493 1.00 17.67 497 LEU A CA 1
ATOM 2739 C C . LEU A 1 437 ? 136.670 121.651 176.046 1.00 17.67 497 LEU A C 1
ATOM 2740 O O . LEU A 1 437 ? 136.803 122.776 175.555 1.00 17.67 497 LEU A O 1
ATOM 2745 N N . VAL A 1 438 ? 135.860 121.391 177.069 1.00 19.37 498 VAL A N 1
ATOM 2746 C CA . VAL A 1 438 ? 135.100 122.418 177.771 1.00 19.37 498 VAL A CA 1
ATOM 2747 C C . VAL A 1 438 ? 135.468 122.353 179.246 1.00 19.37 498 VAL A C 1
ATOM 2748 O O . VAL A 1 438 ? 135.388 121.285 179.863 1.00 19.37 498 VAL A O 1
ATOM 2752 N N . LEU A 1 439 ? 135.866 123.490 179.809 1.00 21.76 499 LEU A N 1
ATOM 2753 C CA . LEU A 1 439 ? 136.249 123.576 181.219 1.00 21.76 499 LEU A CA 1
ATOM 2754 C C . LEU A 1 439 ? 135.328 124.547 181.940 1.00 21.76 499 LEU A C 1
ATOM 2755 O O . LEU A 1 439 ? 135.567 125.768 181.916 1.00 21.76 499 LEU A O 1
ATOM 2760 N N . PRO A 1 440 ? 134.267 124.067 182.585 1.00 24.68 500 PRO A N 1
ATOM 2761 C CA . PRO A 1 440 ? 133.390 124.972 183.333 1.00 24.68 500 PRO A CA 1
ATOM 2762 C C . PRO A 1 440 ? 134.100 125.564 184.539 1.00 24.68 500 PRO A C 1
ATOM 2763 O O . PRO A 1 440 ? 135.015 124.967 185.110 1.00 24.68 500 PRO A O 1
ATOM 2767 N N . GLU A 1 441 ? 133.660 126.756 184.925 1.00 37.40 501 GLU A N 1
ATOM 2768 C CA . GLU A 1 441 ? 134.223 127.471 186.060 1.00 37.40 501 GLU A CA 1
ATOM 2769 C C . GLU A 1 441 ? 133.338 127.284 187.284 1.00 37.40 501 GLU A C 1
ATOM 2770 O O . GLU A 1 441 ? 132.109 127.349 187.189 1.00 37.40 501 GLU A O 1
ATOM 2776 N N . GLU A 1 442 ? 133.969 127.039 188.432 1.00 45.51 502 GLU A N 1
ATOM 2777 C CA . GLU A 1 442 ? 133.225 126.915 189.678 1.00 45.51 502 GLU A CA 1
ATOM 2778 C C . GLU A 1 442 ? 132.517 128.224 189.996 1.00 45.51 502 GLU A C 1
ATOM 2779 O O . GLU A 1 442 ? 133.124 129.299 189.962 1.00 45.51 502 GLU A O 1
ATOM 2785 N N . LEU A 1 443 ? 131.230 128.131 190.314 1.00 52.14 503 LEU A N 1
ATOM 2786 C CA . LEU A 1 443 ? 130.376 129.297 190.492 1.00 52.14 503 LEU A CA 1
ATOM 2787 C C . LEU A 1 443 ? 130.097 129.515 191.972 1.00 52.14 503 LEU A C 1
ATOM 2788 O O . LEU A 1 443 ? 129.699 128.583 192.679 1.00 52.14 503 LEU A O 1
ATOM 2793 N N . ASP A 1 444 ? 130.308 130.743 192.432 1.00 62.01 504 ASP A N 1
ATOM 2794 C CA . ASP A 1 444 ? 130.003 131.155 193.793 1.00 62.01 504 ASP A CA 1
ATOM 2795 C C . ASP A 1 444 ? 128.747 132.020 193.793 1.00 62.01 504 ASP A C 1
ATOM 2796 O O . ASP A 1 444 ? 128.111 132.239 192.758 1.00 62.01 504 ASP A O 1
ATOM 2798 N N . THR A 1 445 ? 128.388 132.516 194.978 1.00 64.60 505 THR A N 1
ATOM 2799 C CA . THR A 1 445 ? 127.188 133.337 195.102 1.00 64.60 505 THR A CA 1
ATOM 2800 C C . THR A 1 445 ? 127.378 134.698 194.441 1.00 64.60 505 THR A C 1
ATOM 2801 O O . THR A 1 445 ? 126.514 135.159 193.686 1.00 64.60 505 THR A O 1
ATOM 2803 N N . GLU A 1 446 ? 128.508 135.356 194.714 1.00 66.84 506 GLU A N 1
ATOM 2804 C CA . GLU A 1 446 ? 128.742 136.685 194.158 1.00 66.84 506 GLU A CA 1
ATOM 2805 C C . GLU A 1 446 ? 128.873 136.642 192.639 1.00 66.84 506 GLU A C 1
ATOM 2806 O O . GLU A 1 446 ? 128.357 137.523 191.943 1.00 66.84 506 GLU A O 1
ATOM 2812 N N . THR A 1 447 ? 129.559 135.627 192.107 1.00 62.79 507 THR A N 1
ATOM 2813 C CA . THR A 1 447 ? 129.699 135.512 190.659 1.00 62.79 507 THR A CA 1
ATOM 2814 C C . THR A 1 447 ? 128.349 135.282 189.993 1.00 62.79 507 THR A C 1
ATOM 2815 O O . THR A 1 447 ? 128.058 135.866 188.942 1.00 62.79 507 THR A O 1
ATOM 2819 N N . ILE A 1 448 ? 127.509 134.436 190.593 1.00 61.74 508 ILE A N 1
ATOM 2820 C CA . ILE A 1 448 ? 126.173 134.201 190.051 1.00 61.74 508 ILE A CA 1
ATOM 2821 C C . ILE A 1 448 ? 125.349 135.482 190.095 1.00 61.74 508 ILE A C 1
ATOM 2822 O O . ILE A 1 448 ? 124.633 135.812 189.141 1.00 61.74 508 ILE A O 1
ATOM 2827 N N . ASN A 1 449 ? 125.445 136.230 191.197 1.00 65.75 509 ASN A N 1
ATOM 2828 C CA . ASN A 1 449 ? 124.660 137.452 191.330 1.00 65.75 509 ASN A CA 1
ATOM 2829 C C . ASN A 1 449 ? 125.122 138.541 190.369 1.00 65.75 509 ASN A C 1
ATOM 2830 O O . ASN A 1 449 ? 124.300 139.333 189.895 1.00 65.75 509 ASN A O 1
ATOM 2835 N N . ASN A 1 450 ? 126.419 138.601 190.067 1.00 63.17 510 ASN A N 1
ATOM 2836 C CA . ASN A 1 450 ? 126.975 139.693 189.274 1.00 63.17 510 ASN A CA 1
ATOM 2837 C C . ASN A 1 450 ? 127.243 139.308 187.823 1.00 63.17 510 ASN A C 1
ATOM 2838 O O . ASN A 1 450 ? 126.768 139.985 186.907 1.00 63.17 510 ASN A O 1
ATOM 2843 N N . LYS A 1 451 ? 127.995 138.236 187.593 1.00 54.37 511 LYS A N 1
ATOM 2844 C CA . LYS A 1 451 ? 128.397 137.870 186.244 1.00 54.37 511 LYS A CA 1
ATOM 2845 C C . LYS A 1 451 ? 127.239 137.221 185.487 1.00 54.37 511 LYS A C 1
ATOM 2846 O O . LYS A 1 451 ? 126.171 136.945 186.038 1.00 54.37 511 LYS A O 1
ATOM 2852 N N . VAL A 1 452 ? 127.465 136.984 184.198 1.00 44.58 512 VAL A N 1
ATOM 2853 C CA . VAL A 1 452 ? 126.462 136.383 183.320 1.00 44.58 512 VAL A CA 1
ATOM 2854 C C . VAL A 1 452 ? 127.084 135.193 182.597 1.00 44.58 512 VAL A C 1
ATOM 2855 O O . VAL A 1 452 ? 128.302 135.176 182.370 1.00 44.58 512 VAL A O 1
ATOM 2859 N N . PRO A 1 453 ? 126.304 134.183 182.225 1.00 38.41 513 PRO A N 1
ATOM 2860 C CA . PRO A 1 453 ? 126.867 133.025 181.525 1.00 38.41 513 PRO A CA 1
ATOM 2861 C C . PRO A 1 453 ? 127.159 133.360 180.074 1.00 38.41 513 PRO A C 1
ATOM 2862 O O . PRO A 1 453 ? 126.613 134.333 179.533 1.00 38.41 513 PRO A O 1
ATOM 2866 N N . PRO A 1 454 ? 128.021 132.579 179.399 1.00 34.54 514 PRO A N 1
ATOM 2867 C CA . PRO A 1 454 ? 128.757 131.421 179.919 1.00 34.54 514 PRO A CA 1
ATOM 2868 C C . PRO A 1 454 ? 130.032 131.801 180.666 1.00 34.54 514 PRO A C 1
ATOM 2869 O O . PRO A 1 454 ? 130.635 132.833 180.378 1.00 34.54 514 PRO A O 1
ATOM 2873 N N . ARG A 1 455 ? 130.434 130.963 181.618 1.00 34.46 515 ARG A N 1
ATOM 2874 C CA . ARG A 1 455 ? 131.649 131.166 182.403 1.00 34.46 515 ARG A CA 1
ATOM 2875 C C . ARG A 1 455 ? 132.504 129.909 182.272 1.00 34.46 515 ARG A C 1
ATOM 2876 O O . ARG A 1 455 ? 132.230 128.895 182.920 1.00 34.46 515 ARG A O 1
ATOM 2884 N N . GLY A 1 456 ? 133.536 129.976 181.440 1.00 25.05 516 GLY A N 1
ATOM 2885 C CA . GLY A 1 456 ? 134.389 128.826 181.229 1.00 25.05 516 GLY A CA 1
ATOM 2886 C C . GLY A 1 456 ? 135.351 129.070 180.085 1.00 25.05 516 GLY A C 1
ATOM 2887 O O . GLY A 1 456 ? 135.484 130.189 179.586 1.00 25.05 516 GLY A O 1
ATOM 2888 N N . ILE A 1 457 ? 136.024 127.993 179.686 1.00 20.33 517 ILE A N 1
ATOM 2889 C CA . ILE A 1 457 ? 137.026 128.031 178.626 1.00 20.33 517 ILE A CA 1
ATOM 2890 C C . ILE A 1 457 ? 136.793 126.849 177.695 1.00 20.33 517 ILE A C 1
ATOM 2891 O O . ILE A 1 457 ? 136.587 125.722 178.156 1.00 20.33 517 ILE A O 1
ATOM 2896 N N . ILE A 1 458 ? 136.826 127.105 176.389 1.00 16.95 518 ILE A N 1
ATOM 2897 C CA . ILE A 1 458 ? 136.713 126.069 175.368 1.00 16.95 518 ILE A CA 1
ATOM 2898 C C . ILE A 1 458 ? 137.985 126.095 174.532 1.00 16.95 518 ILE A C 1
ATOM 2899 O O . ILE A 1 458 ? 138.428 127.166 174.104 1.00 16.95 518 ILE A O 1
ATOM 2904 N N . VAL A 1 459 ? 138.576 124.922 174.314 1.00 14.74 519 VAL A N 1
ATOM 2905 C CA . VAL A 1 459 ? 139.823 124.785 173.570 1.00 14.74 519 VAL A CA 1
ATOM 2906 C C . VAL A 1 459 ? 139.612 123.775 172.450 1.00 14.74 519 VAL A C 1
ATOM 2907 O O . VAL A 1 459 ? 139.056 122.696 172.679 1.00 14.74 519 VAL A O 1
ATOM 2911 N N . SER A 1 460 ? 140.052 124.127 171.243 1.00 15.57 520 SER A N 1
ATOM 2912 C CA . SER A 1 460 ? 139.972 123.248 170.083 1.00 15.57 520 SER A CA 1
ATOM 2913 C C . SER A 1 460 ? 141.329 123.192 169.399 1.00 15.57 520 SER A C 1
ATOM 2914 O O . SER A 1 460 ? 141.929 124.235 169.120 1.00 15.57 520 SER A O 1
ATOM 2917 N N . ILE A 1 461 ? 141.810 121.979 169.131 1.00 14.74 521 ILE A N 1
ATOM 2918 C CA . ILE A 1 461 ? 143.066 121.758 168.424 1.00 14.74 521 ILE A CA 1
ATOM 2919 C C . ILE A 1 461 ? 142.824 120.732 167.328 1.00 14.74 521 ILE A C 1
ATOM 2920 O O . ILE A 1 461 ? 142.205 119.692 167.575 1.00 14.74 521 ILE A O 1
ATOM 2925 N N . ILE A 1 462 ? 143.301 121.027 166.120 1.00 15.36 522 ILE A N 1
ATOM 2926 C CA . ILE A 1 462 ? 143.248 120.098 164.997 1.00 15.36 522 ILE A CA 1
ATOM 2927 C C . ILE A 1 462 ? 144.617 120.058 164.333 1.00 15.36 522 ILE A C 1
ATOM 2928 O O . ILE A 1 462 ? 145.260 121.098 164.155 1.00 15.36 522 ILE A O 1
ATOM 2933 N N . CYS A 1 463 ? 145.064 118.857 163.970 1.00 15.31 523 CYS A N 1
ATOM 2934 C CA . CYS A 1 463 ? 146.321 118.675 163.260 1.00 15.31 523 CYS A CA 1
ATOM 2935 C C . CYS A 1 463 ? 146.124 117.661 162.144 1.00 15.31 523 CYS A C 1
ATOM 2936 O O . CYS A 1 463 ? 145.308 116.743 162.256 1.00 15.31 523 CYS A O 1
ATOM 2939 N N . ASN A 1 464 ? 146.873 117.838 161.059 1.00 14.77 524 ASN A N 1
ATOM 2940 C CA . ASN A 1 464 ? 146.793 116.935 159.911 1.00 14.77 524 ASN A CA 1
ATOM 2941 C C . ASN A 1 464 ? 147.809 115.801 160.014 1.00 14.77 524 ASN A C 1
ATOM 2942 O O . ASN A 1 464 ? 148.582 115.541 159.094 1.00 14.77 524 ASN A O 1
ATOM 2947 N N . MET A 1 465 ? 147.803 115.110 161.150 1.00 15.33 525 MET A N 1
ATOM 2948 C CA . MET A 1 465 ? 148.681 113.977 161.395 1.00 15.33 525 MET A CA 1
ATOM 2949 C C . MET A 1 465 ? 147.870 112.850 162.015 1.00 15.33 525 MET A C 1
ATOM 2950 O O . MET A 1 465 ? 146.995 113.093 162.851 1.00 15.33 525 MET A O 1
ATOM 2955 N N . GLN A 1 466 ? 148.164 111.621 161.607 1.00 18.08 526 GLN A N 1
ATOM 2956 C CA . GLN A 1 466 ? 147.390 110.462 162.025 1.00 18.08 526 GLN A CA 1
ATOM 2957 C C . GLN A 1 466 ? 147.882 109.927 163.365 1.00 18.08 526 GLN A C 1
ATOM 2958 O O . GLN A 1 466 ? 149.088 109.860 163.617 1.00 18.08 526 GLN A O 1
ATOM 2964 N N . SER A 1 467 ? 146.929 109.550 164.222 1.00 18.35 527 SER A N 1
ATOM 2965 C CA . SER A 1 467 ? 147.198 108.912 165.513 1.00 18.35 527 SER A CA 1
ATOM 2966 C C . SER A 1 467 ? 148.005 109.827 166.439 1.00 18.35 527 SER A C 1
ATOM 2967 O O . SER A 1 467 ? 149.120 109.512 166.856 1.00 18.35 527 SER A O 1
ATOM 2970 N N . VAL A 1 468 ? 147.412 110.974 166.759 1.00 16.34 528 VAL A N 1
ATOM 2971 C CA . VAL A 1 468 ? 147.984 111.931 167.698 1.00 16.34 528 VAL A CA 1
ATOM 2972 C C . VAL A 1 468 ? 146.963 112.192 168.797 1.00 16.34 528 VAL A C 1
ATOM 2973 O O . VAL A 1 468 ? 145.799 112.494 168.509 1.00 16.34 528 VAL A O 1
ATOM 2977 N N . GLY A 1 469 ? 147.397 112.073 170.051 1.00 15.50 529 GLY A N 1
ATOM 2978 C CA . GLY A 1 469 ? 146.551 112.348 171.191 1.00 15.50 529 GLY A CA 1
ATOM 2979 C C . GLY A 1 469 ? 146.794 113.746 171.720 1.00 15.50 529 GLY A C 1
ATOM 2980 O O . GLY A 1 469 ? 147.900 114.074 172.152 1.00 15.50 529 GLY A O 1
ATOM 2981 N N . LEU A 1 470 ? 145.746 114.569 171.692 1.00 16.59 530 LEU A N 1
ATOM 2982 C CA . LEU A 1 470 ? 145.856 115.986 172.013 1.00 16.59 530 LEU A CA 1
ATOM 2983 C C . LEU A 1 470 ? 145.084 116.381 173.266 1.00 16.59 530 LEU A C 1
ATOM 2984 O O . LEU A 1 470 ? 144.947 117.577 173.542 1.00 16.59 530 LEU A O 1
ATOM 2989 N N . ASN A 1 471 ? 144.574 115.412 174.030 1.00 19.66 531 ASN A N 1
ATOM 2990 C CA . ASN A 1 471 ? 143.757 115.743 175.194 1.00 19.66 531 ASN A CA 1
ATOM 2991 C C . ASN A 1 471 ? 144.576 116.427 176.285 1.00 19.66 531 ASN A C 1
ATOM 2992 O O . ASN A 1 471 ? 144.126 117.415 176.878 1.00 19.66 531 ASN A O 1
ATOM 2997 N N . SER A 1 472 ? 145.776 115.914 176.567 1.00 19.61 532 SER A N 1
ATOM 2998 C CA . SER A 1 472 ? 146.589 116.471 177.645 1.00 19.61 532 SER A CA 1
ATOM 2999 C C . SER A 1 472 ? 147.023 117.900 177.341 1.00 19.61 532 SER A C 1
ATOM 3000 O O . SER A 1 472 ? 147.017 118.760 178.231 1.00 19.61 532 SER A O 1
ATOM 3003 N N . THR A 1 473 ? 147.412 118.168 176.093 1.00 18.72 533 THR A N 1
ATOM 3004 C CA . THR A 1 473 ? 147.811 119.519 175.715 1.00 18.72 533 THR A CA 1
ATOM 3005 C C . THR A 1 473 ? 146.650 120.494 175.861 1.00 18.72 533 THR A C 1
ATOM 3006 O O . THR A 1 473 ? 146.822 121.610 176.368 1.00 18.72 533 THR A O 1
ATOM 3010 N N . ALA A 1 474 ? 145.456 120.084 175.426 1.00 18.16 534 ALA A N 1
ATOM 3011 C CA . ALA A 1 474 ? 144.279 120.933 175.572 1.00 18.16 534 ALA A CA 1
ATOM 3012 C C . ALA A 1 474 ? 143.964 121.189 177.039 1.00 18.16 534 ALA A C 1
ATOM 3013 O O . ALA A 1 474 ? 143.607 122.310 177.417 1.00 18.16 534 ALA A O 1
ATOM 3015 N N . LEU A 1 475 ? 144.085 120.159 177.881 1.00 19.48 535 LEU A N 1
ATOM 3016 C CA . LEU A 1 475 ? 143.829 120.339 179.306 1.00 19.48 535 LEU A CA 1
ATOM 3017 C C . LEU A 1 475 ? 144.817 121.319 179.927 1.00 19.48 535 LEU A C 1
ATOM 3018 O O . LEU A 1 475 ? 144.430 122.183 180.722 1.00 19.48 535 LEU A O 1
ATOM 3023 N N . LYS A 1 476 ? 146.100 121.202 179.573 1.00 22.03 536 LYS A N 1
ATOM 3024 C CA . LYS A 1 476 ? 147.100 122.123 180.107 1.00 22.03 536 LYS A CA 1
ATOM 3025 C C . LYS A 1 476 ? 146.840 123.553 179.648 1.00 22.03 536 LYS A C 1
ATOM 3026 O O . LYS A 1 476 ? 146.941 124.498 180.443 1.00 22.03 536 LYS A O 1
ATOM 3032 N N . ILE A 1 477 ? 146.499 123.731 178.369 1.00 21.76 537 ILE A N 1
ATOM 3033 C CA . ILE A 1 477 ? 146.213 125.066 177.850 1.00 21.76 537 ILE A CA 1
ATOM 3034 C C . ILE A 1 477 ? 145.004 125.664 178.558 1.00 21.76 537 ILE A C 1
ATOM 3035 O O . ILE A 1 477 ? 145.008 126.842 178.946 1.00 21.76 537 ILE A O 1
ATOM 3040 N N . ALA A 1 478 ? 143.953 124.861 178.743 1.00 22.70 538 ALA A N 1
ATOM 3041 C CA . ALA A 1 478 ? 142.759 125.341 179.427 1.00 22.70 538 ALA A CA 1
ATOM 3042 C C . ALA A 1 478 ? 143.063 125.729 180.866 1.00 22.70 538 ALA A C 1
ATOM 3043 O O . ALA A 1 478 ? 142.594 126.765 181.345 1.00 22.70 538 ALA A O 1
ATOM 3045 N N . LEU A 1 479 ? 143.850 124.913 181.571 1.00 26.60 539 LEU A N 1
ATOM 3046 C CA . LEU A 1 479 ? 144.191 125.237 182.953 1.00 26.60 539 LEU A CA 1
ATOM 3047 C C . LEU A 1 479 ? 144.997 126.527 183.037 1.00 26.60 539 LEU A C 1
ATOM 3048 O O . LEU A 1 479 ? 144.768 127.358 183.927 1.00 26.60 539 LEU A O 1
ATOM 3053 N N . GLU A 1 480 ? 145.945 126.717 182.119 1.00 31.58 540 GLU A N 1
ATOM 3054 C CA . GLU A 1 480 ? 146.764 127.921 182.184 1.00 31.58 540 GLU A CA 1
ATOM 3055 C C . GLU A 1 480 ? 145.954 129.166 181.843 1.00 31.58 540 GLU A C 1
ATOM 3056 O O . GLU A 1 480 ? 146.163 130.228 182.440 1.00 31.58 540 GLU A O 1
ATOM 3062 N N . PHE A 1 481 ? 145.026 129.063 180.888 1.00 27.80 541 PHE A N 1
ATOM 3063 C CA . PHE A 1 481 ? 144.136 130.194 180.636 1.00 27.80 541 PHE A CA 1
ATOM 3064 C C . PHE A 1 481 ? 143.183 130.419 181.803 1.00 27.80 541 PHE A C 1
ATOM 3065 O O . PHE A 1 481 ? 142.737 131.549 182.030 1.00 27.80 541 PHE A O 1
ATOM 3073 N N . ASP A 1 482 ? 142.860 129.358 182.546 1.00 33.28 542 ASP A N 1
ATOM 3074 C CA . ASP A 1 482 ? 142.074 129.498 183.766 1.00 33.28 542 ASP A CA 1
ATOM 3075 C C . ASP A 1 482 ? 142.838 130.280 184.824 1.00 33.28 542 ASP A C 1
ATOM 3076 O O . ASP A 1 482 ? 142.243 131.056 185.581 1.00 33.28 542 ASP A O 1
ATOM 3081 N N . LYS A 1 483 ? 144.156 130.130 184.880 1.00 36.75 543 LYS A N 1
ATOM 3082 C CA . LYS A 1 483 ? 144.957 130.890 185.844 1.00 36.75 543 LYS A CA 1
ATOM 3083 C C . LYS A 1 483 ? 144.991 132.388 185.554 1.00 36.75 543 LYS A C 1
ATOM 3084 O O . LYS A 1 483 ? 144.807 133.198 186.458 1.00 36.75 543 LYS A O 1
ATOM 3090 N N . ASP A 1 484 ? 145.226 132.761 184.301 1.00 40.33 544 ASP A N 1
ATOM 3091 C CA . ASP A 1 484 ? 145.305 134.176 183.925 1.00 40.33 544 ASP A CA 1
ATOM 3092 C C . ASP A 1 484 ? 144.016 134.955 184.128 1.00 40.33 544 ASP A C 1
ATOM 3093 O O . ASP A 1 484 ? 144.053 136.125 184.503 1.00 40.33 544 ASP A O 1
ATOM 3098 N N . ARG A 1 485 ? 142.877 134.327 183.864 1.00 45.56 545 ARG A N 1
ATOM 3099 C CA . ARG A 1 485 ? 141.604 135.027 183.970 1.00 45.56 545 ARG A CA 1
ATOM 3100 C C . ARG A 1 485 ? 141.377 135.522 185.385 1.00 45.56 545 ARG A C 1
ATOM 3101 O O . ARG A 1 485 ? 141.620 134.797 186.350 1.00 45.56 545 ARG A O 1
ATOM 3109 N N . SER A 1 486 ? 140.907 136.758 185.513 1.00 41.52 546 SER A N 1
ATOM 3110 C CA . SER A 1 486 ? 140.656 137.329 186.831 1.00 41.52 546 SER A CA 1
ATOM 3111 C C . SER A 1 486 ? 139.237 137.876 186.925 1.00 41.52 546 SER A C 1
ATOM 3112 O O . SER A 1 486 ? 138.500 137.891 185.939 1.00 41.52 546 SER A O 1
ATOM 3114 N N . CYS B 1 43 ? 172.058 141.286 147.216 1.00 50.06 103 CYS C N 1
ATOM 3115 C CA . CYS B 1 43 ? 172.267 140.782 145.865 1.00 50.06 103 CYS C CA 1
ATOM 3116 C C . CYS B 1 43 ? 171.820 139.339 145.783 1.00 50.06 103 CYS C C 1
ATOM 3117 O O . CYS B 1 43 ? 171.414 138.866 144.723 1.00 50.06 103 CYS C O 1
ATOM 3120 N N . PHE B 1 44 ? 171.894 138.634 146.903 1.00 39.70 104 PHE C N 1
ATOM 3121 C CA . PHE B 1 44 ? 171.521 137.227 146.929 1.00 39.70 104 PHE C CA 1
ATOM 3122 C C . PHE B 1 44 ? 170.166 137.020 147.574 1.00 39.70 104 PHE C C 1
ATOM 3123 O O . PHE B 1 44 ? 169.818 135.898 147.921 1.00 39.70 104 PHE C O 1
ATOM 3131 N N . ALA B 1 45 ? 169.388 138.087 147.718 1.00 37.65 105 ALA C N 1
ATOM 3132 C CA . ALA B 1 45 ? 168.107 137.988 148.413 1.00 37.65 105 ALA C CA 1
ATOM 3133 C C . ALA B 1 45 ? 167.121 137.020 147.772 1.00 37.65 105 ALA C C 1
ATOM 3134 O O . ALA B 1 45 ? 166.443 136.276 148.476 1.00 37.65 105 ALA C O 1
ATOM 3136 N N . ARG B 1 46 ? 167.035 137.011 146.448 1.00 35.92 106 ARG C N 1
ATOM 3137 C CA . ARG B 1 46 ? 166.152 136.066 145.773 1.00 35.92 106 ARG C CA 1
ATOM 3138 C C . ARG B 1 46 ? 166.575 134.625 146.023 1.00 35.92 106 ARG C C 1
ATOM 3139 O O . ARG B 1 46 ? 165.734 133.761 146.261 1.00 35.92 106 ARG C O 1
ATOM 3147 N N . ALA B 1 47 ? 167.876 134.362 145.984 1.00 32.16 107 ALA C N 1
ATOM 3148 C CA . ALA B 1 47 ? 168.374 133.006 146.180 1.00 32.16 107 ALA C CA 1
ATOM 3149 C C . ALA B 1 47 ? 168.193 132.541 147.611 1.00 32.16 107 ALA C C 1
ATOM 3150 O O . ALA B 1 47 ? 167.896 131.375 147.844 1.00 32.16 107 ALA C O 1
ATOM 3152 N N . ILE B 1 48 ? 168.362 133.443 148.570 1.00 30.28 108 ILE C N 1
ATOM 3153 C CA . ILE B 1 48 ? 168.258 133.086 149.973 1.00 30.28 108 ILE C CA 1
ATOM 3154 C C . ILE B 1 48 ? 166.850 132.607 150.293 1.00 30.28 108 ILE C C 1
ATOM 3155 O O . ILE B 1 48 ? 166.675 131.553 150.898 1.00 30.28 108 ILE C O 1
ATOM 3160 N N . GLU B 1 49 ? 165.844 133.320 149.802 1.00 32.54 109 GLU C N 1
ATOM 3161 C CA . GLU B 1 49 ? 164.479 132.926 150.096 1.00 32.54 109 GLU C CA 1
ATOM 3162 C C . GLU B 1 49 ? 164.177 131.537 149.529 1.00 32.54 109 GLU C C 1
ATOM 3163 O O . GLU B 1 49 ? 163.606 130.666 150.214 1.00 32.54 109 GLU C O 1
ATOM 3169 N N . SER B 1 50 ? 164.596 131.306 148.293 1.00 29.86 110 SER C N 1
ATOM 3170 C CA . SER B 1 50 ? 164.298 130.013 147.700 1.00 29.86 110 SER C CA 1
ATOM 3171 C C . S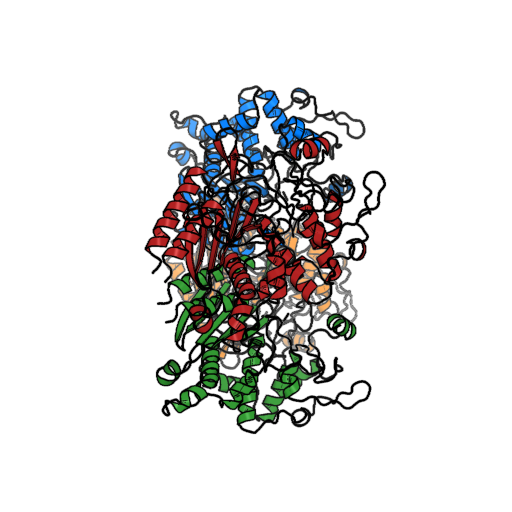ER B 1 50 ? 165.018 128.887 148.425 1.00 29.86 110 SER C C 1
ATOM 3172 O O . SER B 1 50 ? 164.484 127.787 148.574 1.00 29.86 110 SER C O 1
ATOM 3175 N N . SER B 1 51 ? 166.248 129.144 148.843 1.00 26.80 111 SER C N 1
ATOM 3176 C CA . SER B 1 51 ? 167.018 128.144 149.563 1.00 26.80 111 SER C CA 1
ATOM 3177 C C . SER B 1 51 ? 166.366 127.826 150.893 1.00 26.80 111 SER C C 1
ATOM 3178 O O . SER B 1 51 ? 166.364 126.677 151.325 1.00 26.80 111 SER C O 1
ATOM 3181 N N . ARG B 1 52 ? 165.834 128.841 151.560 1.00 24.73 112 ARG C N 1
ATOM 3182 C CA . ARG B 1 52 ? 165.130 128.624 152.815 1.00 24.73 112 ARG C CA 1
ATOM 3183 C C . ARG B 1 52 ? 163.902 127.767 152.567 1.00 24.73 112 ARG C C 1
ATOM 3184 O O . ARG B 1 52 ? 163.605 126.850 153.339 1.00 24.73 112 ARG C O 1
ATOM 3192 N N . ASP B 1 53 ? 163.200 128.033 151.469 1.00 24.00 113 ASP C N 1
ATOM 3193 C CA . ASP B 1 53 ? 162.056 127.189 151.140 1.00 24.00 113 ASP C CA 1
ATOM 3194 C C . ASP B 1 53 ? 162.486 125.742 150.918 1.00 24.00 113 ASP C C 1
ATOM 3195 O O . ASP B 1 53 ? 161.832 124.818 151.404 1.00 24.00 113 ASP C O 1
ATOM 3200 N N . LEU B 1 54 ? 163.604 125.536 150.227 1.00 21.38 114 LEU C N 1
ATOM 3201 C CA . LEU B 1 54 ? 164.110 124.181 150.008 1.00 21.38 114 LEU C CA 1
ATOM 3202 C C . LEU B 1 54 ? 164.461 123.498 151.320 1.00 21.38 114 LEU C C 1
ATOM 3203 O O . LEU B 1 54 ? 164.201 122.307 151.486 1.00 21.38 114 LEU C O 1
ATOM 3208 N N . LEU B 1 55 ? 165.060 124.239 152.247 1.00 20.31 115 LEU C N 1
ATOM 3209 C CA . LEU B 1 55 ? 165.390 123.690 153.558 1.00 20.31 115 LEU C CA 1
ATOM 3210 C C . LEU B 1 55 ? 164.146 123.296 154.320 1.00 20.31 115 LEU C C 1
ATOM 3211 O O . LEU B 1 55 ? 164.134 122.283 155.007 1.00 20.31 115 LEU C O 1
ATOM 3216 N N . HIS B 1 56 ? 163.101 124.110 154.235 1.00 20.43 116 HIS C N 1
ATOM 3217 C CA . HIS B 1 56 ? 161.853 123.734 154.877 1.00 20.43 116 HIS C CA 1
ATOM 3218 C C . HIS B 1 56 ? 161.304 122.464 154.252 1.00 20.43 116 HIS C C 1
ATOM 3219 O O . HIS B 1 56 ? 160.859 121.574 154.958 1.00 20.43 116 HIS C O 1
ATOM 3226 N N . ARG B 1 57 ? 161.369 122.361 152.930 1.00 19.67 117 ARG C N 1
ATOM 3227 C CA . ARG B 1 57 ? 160.909 121.152 152.256 1.00 19.67 117 ARG C CA 1
ATOM 3228 C C . ARG B 1 57 ? 161.550 119.884 152.802 1.00 19.67 117 ARG C C 1
ATOM 3229 O O . ARG B 1 57 ? 160.850 118.940 153.110 1.00 19.67 117 ARG C O 1
ATOM 3237 N N . ILE B 1 58 ? 162.871 119.854 152.913 1.00 18.40 118 ILE C N 1
ATOM 3238 C CA . ILE B 1 58 ? 163.563 118.654 153.379 1.00 18.40 118 ILE C CA 1
ATOM 3239 C C . ILE B 1 58 ? 163.308 118.425 154.868 1.00 18.40 118 ILE C C 1
ATOM 3240 O O . ILE B 1 58 ? 163.135 117.281 155.314 1.00 18.40 118 ILE C O 1
ATOM 3245 N N . LYS B 1 59 ? 163.250 119.506 155.655 1.00 17.40 119 LYS C N 1
ATOM 3246 C CA . LYS B 1 59 ? 163.024 119.374 157.090 1.00 17.40 119 LYS C CA 1
ATOM 3247 C C . LYS B 1 59 ? 161.661 118.763 157.385 1.00 17.40 119 LYS C C 1
ATOM 3248 O O . LYS B 1 59 ? 161.538 117.892 158.254 1.00 17.40 119 LYS C O 1
ATOM 3254 N N . ASP B 1 60 ? 160.621 119.205 156.672 1.00 20.44 120 ASP C N 1
ATOM 3255 C CA . ASP B 1 60 ? 159.302 118.616 156.870 1.00 20.44 120 ASP C CA 1
ATOM 3256 C C . ASP B 1 60 ? 159.216 117.212 156.289 1.00 20.44 120 ASP C C 1
ATOM 3257 O O . ASP B 1 60 ? 158.477 116.373 156.815 1.00 20.44 120 ASP C O 1
ATOM 3262 N N . GLU B 1 61 ? 159.952 116.934 155.209 1.00 20.12 121 GLU C N 1
ATOM 3263 C CA . GLU B 1 61 ? 159.925 115.596 154.633 1.00 20.12 121 GLU C CA 1
ATOM 3264 C C . GLU B 1 61 ? 160.503 114.564 155.594 1.00 20.12 121 GLU C C 1
ATOM 3265 O O . GLU B 1 61 ? 159.940 113.475 155.754 1.00 20.12 121 GLU C O 1
ATOM 3271 N N . VAL B 1 62 ? 161.623 114.885 156.250 1.00 17.20 122 VAL C N 1
ATOM 3272 C CA . VAL B 1 62 ? 162.240 113.909 157.150 1.00 17.20 122 VAL C CA 1
ATOM 3273 C C . VAL B 1 62 ? 161.822 114.079 158.604 1.00 17.20 122 VAL C C 1
ATOM 3274 O O . VAL B 1 62 ? 162.124 113.203 159.428 1.00 17.20 122 VAL C O 1
ATOM 3278 N N . GLY B 1 63 ? 161.128 115.160 158.945 1.00 16.89 123 GLY C N 1
ATOM 3279 C CA . GLY B 1 63 ? 160.765 115.405 160.331 1.00 16.89 123 GLY C CA 1
ATOM 3280 C C . GLY B 1 63 ? 161.944 115.686 161.236 1.00 16.89 123 GLY C C 1
ATOM 3281 O O . GLY B 1 63 ? 161.983 115.190 162.370 1.00 16.89 123 GLY C O 1
ATOM 3282 N N . ALA B 1 64 ? 162.909 116.464 160.764 1.00 16.44 124 ALA C N 1
ATOM 3283 C CA . ALA B 1 64 ? 164.088 116.784 161.558 1.00 16.44 124 ALA C CA 1
ATOM 3284 C C . ALA B 1 64 ? 163.764 117.893 162.554 1.00 16.44 124 ALA C C 1
ATOM 3285 O O . ALA B 1 64 ? 163.224 118.930 162.161 1.00 16.44 124 ALA C O 1
ATOM 3287 N N . PRO B 1 65 ? 164.062 117.706 163.843 1.00 15.58 125 PRO C N 1
ATOM 3288 C CA . PRO B 1 65 ? 163.801 118.778 164.818 1.00 15.58 125 PRO C CA 1
ATOM 3289 C C . PRO B 1 65 ? 164.603 120.045 164.572 1.00 15.58 125 PRO C C 1
ATOM 3290 O O . PRO B 1 65 ? 164.177 121.116 165.019 1.00 15.58 125 PRO C O 1
ATOM 3294 N N . GLY B 1 66 ? 165.741 119.967 163.887 1.00 15.34 126 GLY C N 1
ATOM 3295 C CA . GLY B 1 66 ? 166.556 121.143 163.653 1.00 15.34 126 GLY C CA 1
ATOM 3296 C C . GLY B 1 66 ? 167.471 120.950 162.469 1.00 15.34 126 GLY C C 1
ATOM 3297 O O . GLY B 1 66 ? 167.815 119.821 162.107 1.00 15.34 126 GLY C O 1
ATOM 3298 N N . ILE B 1 67 ? 167.869 122.065 161.861 1.00 15.60 127 ILE C N 1
ATOM 3299 C CA . ILE B 1 67 ? 168.748 122.040 160.696 1.00 15.60 127 ILE C CA 1
ATOM 3300 C C . ILE B 1 67 ? 169.468 123.380 160.610 1.00 15.60 127 ILE C C 1
ATOM 3301 O O . ILE B 1 67 ? 168.900 124.428 160.931 1.00 15.60 127 ILE C O 1
ATOM 3306 N N . VAL B 1 68 ? 170.733 123.336 160.193 1.00 16.21 128 VAL C N 1
ATOM 3307 C CA . VAL B 1 68 ? 171.573 124.520 160.056 1.00 16.21 128 VAL C CA 1
ATOM 3308 C C . VAL B 1 68 ? 172.221 124.500 158.679 1.00 16.21 128 VAL C C 1
ATOM 3309 O O . VAL B 1 68 ? 172.634 123.440 158.195 1.00 16.21 128 VAL C O 1
ATOM 3313 N N . VAL B 1 69 ? 172.315 125.671 158.049 1.00 17.03 129 VAL C N 1
ATOM 3314 C CA . VAL B 1 69 ? 172.880 125.802 156.713 1.00 17.03 129 VAL C CA 1
ATOM 3315 C C . VAL B 1 69 ? 173.941 126.895 156.722 1.00 17.03 129 VAL C C 1
ATOM 3316 O O . VAL B 1 69 ? 173.925 127.800 157.562 1.00 17.03 129 VAL C O 1
ATOM 3320 N N . GLY B 1 70 ? 174.879 126.796 155.782 1.00 17.02 130 GLY C N 1
ATOM 3321 C CA . GLY B 1 70 ? 175.904 127.804 155.597 1.00 17.02 130 GLY C CA 1
ATOM 3322 C C . GLY B 1 70 ? 176.348 127.896 154.152 1.00 17.02 130 GLY C C 1
ATOM 3323 O O . GLY B 1 70 ? 176.687 126.879 153.540 1.00 17.02 130 GLY C O 1
ATOM 3324 N N . VAL B 1 71 ? 176.348 129.102 153.589 1.00 20.08 131 VAL C N 1
ATOM 3325 C CA . VAL B 1 71 ? 176.659 129.320 152.181 1.00 20.08 131 VAL C CA 1
ATOM 3326 C C . VAL B 1 71 ? 177.764 130.363 152.079 1.00 20.08 131 VAL C C 1
ATOM 3327 O O . VAL B 1 71 ? 177.689 131.417 152.718 1.00 20.08 131 VAL C O 1
ATOM 3331 N N . SER B 1 72 ? 178.783 130.066 151.276 1.00 22.45 132 SER C N 1
ATOM 3332 C CA . SER B 1 72 ? 179.884 130.985 151.015 1.00 22.45 132 SER C CA 1
ATOM 3333 C C . SER B 1 72 ? 180.020 131.180 149.513 1.00 22.45 132 SER C C 1
ATOM 3334 O O . SER B 1 72 ? 180.040 130.203 148.759 1.00 22.45 132 SER C O 1
ATOM 3337 N N . VAL B 1 73 ? 180.112 132.435 149.082 1.00 26.39 133 VAL C N 1
ATOM 3338 C CA . VAL B 1 73 ? 180.226 132.779 147.668 1.00 26.39 133 VAL C CA 1
ATOM 3339 C C . VAL B 1 73 ? 181.516 133.561 147.466 1.00 26.39 133 VAL C C 1
ATOM 3340 O O . VAL B 1 73 ? 181.702 134.626 148.068 1.00 26.39 133 VAL C O 1
ATOM 3344 N N . ASP B 1 74 ? 182.397 133.035 146.613 1.00 29.82 134 ASP C N 1
ATOM 3345 C CA . ASP B 1 74 ? 183.654 133.695 146.250 1.00 29.82 134 ASP C CA 1
ATOM 3346 C C . ASP B 1 74 ? 184.505 134.010 147.478 1.00 29.82 134 ASP C C 1
ATOM 3347 O O . ASP B 1 74 ? 185.134 135.066 147.566 1.00 29.82 134 ASP C O 1
ATOM 3352 N N . GLY B 1 75 ? 184.527 133.086 148.436 1.00 28.32 135 GLY C N 1
ATOM 3353 C CA . GLY B 1 75 ? 185.346 133.233 149.619 1.00 28.32 135 GLY C CA 1
ATOM 3354 C C . GLY B 1 75 ? 184.735 134.043 150.741 1.00 28.32 135 GLY C C 1
ATOM 3355 O O . GLY B 1 75 ? 185.362 134.170 151.800 1.00 28.32 135 GLY C O 1
ATOM 3356 N N . LYS B 1 76 ? 183.539 134.594 150.552 1.00 30.13 136 LYS C N 1
ATOM 3357 C CA . LYS B 1 76 ? 182.864 135.384 151.572 1.00 30.13 136 LYS C CA 1
ATOM 3358 C C . LYS B 1 76 ? 181.564 134.698 151.963 1.00 30.13 136 LYS C C 1
ATOM 3359 O O . LYS B 1 76 ? 180.787 134.292 151.094 1.00 30.13 136 LYS C O 1
ATOM 3365 N N . GLU B 1 77 ? 181.330 134.575 153.266 1.00 29.42 137 GLU C N 1
ATOM 3366 C CA . GLU B 1 77 ? 180.098 133.981 153.768 1.00 29.42 137 GLU C CA 1
ATOM 3367 C C . GLU B 1 77 ? 178.956 134.975 153.600 1.00 29.42 137 GLU C C 1
ATOM 3368 O O . GLU B 1 77 ? 179.002 136.079 154.150 1.00 29.42 137 GLU C O 1
ATOM 3374 N N . VAL B 1 78 ? 177.932 134.583 152.847 1.00 27.05 138 VAL C N 1
ATOM 3375 C CA . VAL B 1 78 ? 176.829 135.478 152.527 1.00 27.05 138 VAL C CA 1
ATOM 3376 C C . VAL B 1 78 ? 175.524 135.076 153.200 1.00 27.05 138 VAL C C 1
ATOM 3377 O O . VAL B 1 78 ? 174.595 135.900 153.244 1.00 27.05 138 VAL C O 1
ATOM 3381 N N . TRP B 1 79 ? 175.413 133.858 153.721 1.00 23.54 139 TRP C N 1
ATOM 3382 C CA . TRP B 1 79 ? 174.175 133.414 154.344 1.00 23.54 139 TRP C CA 1
ATOM 3383 C C . TRP B 1 79 ? 174.481 132.349 155.384 1.00 23.54 139 TRP C C 1
ATOM 3384 O O . TRP B 1 79 ? 175.345 131.494 155.173 1.00 23.54 139 TRP C O 1
ATOM 3395 N N . SER B 1 80 ? 173.762 132.407 156.502 1.00 23.55 140 SER C N 1
ATOM 3396 C CA . SER B 1 80 ? 173.910 131.426 157.573 1.00 23.55 140 SER C CA 1
ATOM 3397 C C . SER B 1 80 ? 172.669 131.497 158.444 1.00 23.55 140 SER C C 1
ATOM 3398 O O . SER B 1 80 ? 172.355 132.562 158.983 1.00 23.55 140 SER C O 1
ATOM 3401 N N . GLU B 1 81 ? 171.967 130.374 158.585 1.00 23.78 141 GLU C N 1
ATOM 3402 C CA . GLU B 1 81 ? 170.706 130.362 159.309 1.00 23.78 141 GLU C CA 1
ATOM 3403 C C . GLU B 1 81 ? 170.491 128.994 159.936 1.00 23.78 141 GLU C C 1
ATOM 3404 O O . GLU B 1 81 ? 171.082 127.995 159.519 1.00 23.78 141 GLU C O 1
ATOM 3410 N N . GLY B 1 82 ? 169.636 128.964 160.949 1.00 20.26 142 GLY C N 1
ATOM 3411 C CA . GLY B 1 82 ? 169.227 127.719 161.565 1.00 20.26 142 GLY C CA 1
ATOM 3412 C C . GLY B 1 82 ? 167.731 127.693 161.782 1.00 20.26 142 GLY C C 1
ATOM 3413 O O . GLY B 1 82 ? 167.102 128.714 162.054 1.00 20.26 142 GLY C O 1
ATOM 3414 N N . LEU B 1 83 ? 167.162 126.497 161.653 1.00 18.92 143 LEU C N 1
ATOM 3415 C CA . LEU B 1 83 ? 165.734 126.283 161.830 1.00 18.92 143 LEU C CA 1
ATOM 3416 C C . LEU B 1 83 ? 165.510 125.166 162.835 1.00 18.92 143 LEU C C 1
ATOM 3417 O O . LEU B 1 83 ? 166.224 124.159 162.823 1.00 18.92 143 LEU C O 1
ATOM 3422 N N . GLY B 1 84 ? 164.523 125.346 163.703 1.00 17.40 144 GLY C N 1
ATOM 3423 C CA . GLY B 1 84 ? 164.171 124.322 164.665 1.00 17.40 144 GLY C CA 1
ATOM 3424 C C . GLY B 1 84 ? 164.876 124.489 165.997 1.00 17.40 144 GLY C C 1
ATOM 3425 O O . GLY B 1 84 ? 165.332 125.573 166.374 1.00 17.40 144 GLY C O 1
ATOM 3426 N N . TYR B 1 85 ? 164.963 123.377 166.722 1.00 17.19 145 TYR C N 1
ATOM 3427 C CA . TYR B 1 85 ? 165.537 123.350 168.059 1.00 17.19 145 TYR C CA 1
ATOM 3428 C C . TYR B 1 85 ? 166.704 122.376 168.101 1.00 17.19 145 TYR C C 1
ATOM 3429 O O . TYR B 1 85 ? 166.564 121.215 167.706 1.00 17.19 145 TYR C O 1
ATOM 3438 N N . ALA B 1 86 ? 167.855 122.854 168.580 1.00 17.42 146 ALA C N 1
ATOM 3439 C CA . ALA B 1 86 ? 168.994 121.966 168.788 1.00 17.42 146 ALA C CA 1
ATOM 3440 C C . ALA B 1 86 ? 168.726 120.993 169.930 1.00 17.42 146 ALA C C 1
ATOM 3441 O O . ALA B 1 86 ? 169.135 119.828 169.868 1.00 17.42 146 ALA C O 1
ATOM 3443 N N . ASP B 1 87 ? 168.048 121.454 170.977 1.00 18.28 147 ASP C N 1
ATOM 3444 C CA . ASP B 1 87 ? 167.646 120.617 172.100 1.00 18.28 147 ASP C CA 1
ATOM 3445 C C . ASP B 1 87 ? 166.158 120.818 172.330 1.00 18.28 147 ASP C C 1
ATOM 3446 O O . ASP B 1 87 ? 165.720 121.934 172.624 1.00 18.28 147 ASP C O 1
ATOM 3451 N N . VAL B 1 88 ? 165.381 119.742 172.194 1.00 17.11 148 VAL C N 1
ATOM 3452 C CA . VAL B 1 88 ? 163.935 119.846 172.348 1.00 17.11 148 VAL C CA 1
ATOM 3453 C C . VAL B 1 88 ? 163.483 119.730 173.800 1.00 17.11 148 VAL C C 1
ATOM 3454 O O . VAL B 1 88 ? 162.363 120.150 174.123 1.00 17.11 148 VAL C O 1
ATOM 3458 N N . GLU B 1 89 ? 164.315 119.172 174.682 1.00 17.71 149 GLU C N 1
ATOM 3459 C CA . GLU B 1 89 ? 163.934 119.065 176.087 1.00 17.71 149 GLU C CA 1
ATOM 3460 C C . GLU B 1 89 ? 164.027 120.412 176.791 1.00 17.71 149 GLU C C 1
ATOM 3461 O O . GLU B 1 89 ? 163.171 120.748 177.616 1.00 17.71 149 GLU C O 1
ATOM 3467 N N . ASN B 1 90 ? 165.058 121.195 176.482 1.00 17.80 150 ASN C N 1
ATOM 3468 C CA . ASN B 1 90 ? 165.270 122.491 177.109 1.00 17.80 150 ASN C CA 1
ATOM 3469 C C . ASN B 1 90 ? 164.905 123.658 176.204 1.00 17.80 150 ASN C C 1
ATOM 3470 O O . ASN B 1 90 ? 165.099 124.811 176.599 1.00 17.80 150 ASN C O 1
ATOM 3475 N N . ARG B 1 91 ? 164.380 123.384 175.008 1.00 17.70 151 ARG C N 1
ATOM 3476 C CA . ARG B 1 91 ? 163.920 124.408 174.067 1.00 17.70 151 ARG C CA 1
ATOM 3477 C C . ARG B 1 91 ? 165.046 125.382 173.712 1.00 17.70 151 ARG C C 1
ATOM 3478 O O . ARG B 1 91 ? 164.970 126.586 173.962 1.00 17.70 151 ARG C O 1
ATOM 3486 N N . VAL B 1 92 ? 166.099 124.836 173.114 1.00 17.14 152 VAL C N 1
ATOM 3487 C CA . VAL B 1 92 ? 167.260 125.601 172.676 1.00 17.14 152 VAL C CA 1
ATOM 3488 C C . VAL B 1 92 ? 167.185 125.733 171.156 1.00 17.14 152 VAL C C 1
ATOM 3489 O O . VAL B 1 92 ? 167.315 124.729 170.442 1.00 17.14 152 VAL C O 1
ATOM 3493 N N . PRO B 1 93 ? 166.977 126.933 170.618 1.00 18.97 153 PRO C N 1
ATOM 3494 C CA . PRO B 1 93 ? 166.852 127.081 169.164 1.00 18.97 153 PRO C CA 1
ATOM 3495 C C . PRO B 1 93 ? 168.162 126.810 168.442 1.00 18.97 153 PRO C C 1
ATOM 3496 O O . PRO B 1 93 ? 169.253 126.996 168.987 1.00 18.97 153 PRO C O 1
ATOM 3500 N N . CYS B 1 94 ? 168.039 126.365 167.194 1.00 21.04 154 CYS C N 1
ATOM 3501 C CA . CYS B 1 94 ? 169.207 126.166 166.347 1.00 21.04 154 CYS C CA 1
ATOM 3502 C C . CYS B 1 94 ? 169.776 127.506 165.898 1.00 21.04 154 CYS C C 1
ATOM 3503 O O . CYS B 1 94 ? 169.038 128.419 165.517 1.00 21.04 154 CYS C O 1
ATOM 3506 N N . LYS B 1 95 ? 171.096 127.616 165.938 1.00 20.72 155 LYS C N 1
ATOM 3507 C CA . LYS B 1 95 ? 171.810 128.828 165.572 1.00 20.72 155 LYS C CA 1
ATOM 3508 C C . LYS B 1 95 ? 173.035 128.440 164.762 1.00 20.72 155 LYS C C 1
ATOM 3509 O O . LYS B 1 95 ? 173.456 127.278 164.781 1.00 20.72 155 LYS C O 1
ATOM 3515 N N . PRO B 1 96 ? 173.623 129.387 164.024 1.00 21.33 156 PRO C N 1
ATOM 3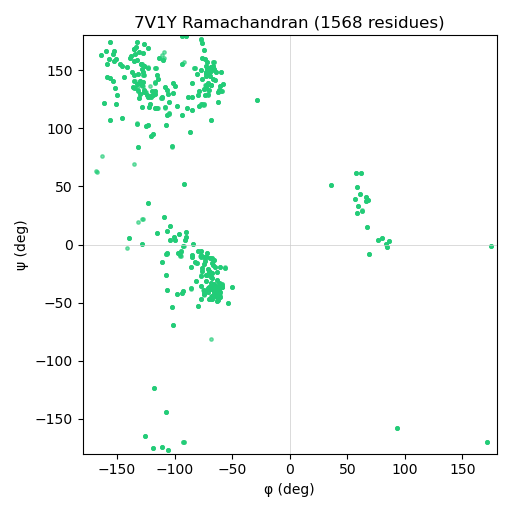516 C CA . PRO B 1 96 ? 174.855 129.072 163.280 1.00 21.33 156 PRO C CA 1
ATOM 3517 C C . PRO B 1 96 ? 176.009 128.637 164.166 1.00 21.33 156 PRO C C 1
ATOM 3518 O O . PRO B 1 96 ? 176.952 128.013 163.663 1.00 21.33 156 PRO C O 1
ATOM 3522 N N . GLU B 1 97 ? 175.972 128.943 165.462 1.00 21.81 157 GLU C N 1
ATOM 3523 C CA . GLU B 1 97 ? 177.017 128.533 166.389 1.00 21.81 157 GLU C CA 1
ATOM 3524 C C . GLU B 1 97 ? 176.820 127.122 166.924 1.00 21.81 157 GLU C C 1
ATOM 3525 O O . GLU B 1 97 ? 177.634 126.669 167.735 1.00 21.81 157 GLU C O 1
ATOM 3531 N N . THR B 1 98 ? 175.768 126.424 166.502 1.00 18.73 158 THR C N 1
ATOM 3532 C CA . THR B 1 98 ? 175.503 125.082 167.001 1.00 18.73 158 THR C CA 1
ATOM 3533 C C . THR B 1 98 ? 176.611 124.122 166.585 1.00 18.73 158 THR C C 1
ATOM 3534 O O . THR B 1 98 ? 177.131 124.190 165.468 1.00 18.73 158 THR C O 1
ATOM 3538 N N . VAL B 1 99 ? 176.970 123.221 167.494 1.00 15.88 159 VAL C N 1
ATOM 3539 C CA . VAL B 1 99 ? 178.006 122.222 167.265 1.00 15.88 159 VAL C CA 1
ATOM 3540 C C . VAL B 1 99 ? 177.327 120.866 167.131 1.00 15.88 159 VAL C C 1
ATOM 3541 O O . VAL B 1 99 ? 176.684 120.389 168.074 1.00 15.88 159 VAL C O 1
ATOM 3545 N N . MET B 1 100 ? 177.473 120.244 165.963 1.00 17.87 160 MET C N 1
ATOM 3546 C CA . MET B 1 100 ? 176.855 118.960 165.672 1.00 17.87 160 MET C CA 1
ATOM 3547 C C . MET B 1 100 ? 177.913 117.978 165.190 1.00 17.87 160 MET C C 1
ATOM 3548 O O . MET B 1 100 ? 179.076 118.332 164.975 1.00 17.87 160 MET C O 1
ATOM 3553 N N . ARG B 1 101 ? 177.518 116.712 165.038 1.00 20.55 161 ARG C N 1
ATOM 3554 C CA . ARG B 1 101 ? 178.460 115.660 164.645 1.00 20.55 161 ARG C CA 1
ATOM 3555 C C . ARG B 1 101 ? 178.686 115.460 163.171 1.00 20.55 161 ARG C C 1
ATOM 3556 O O . ARG B 1 101 ? 177.899 114.777 162.520 1.00 20.55 161 ARG C O 1
ATOM 3564 N N . ILE B 1 102 ? 179.745 116.042 162.623 1.00 21.67 162 ILE C N 1
ATOM 3565 C CA . ILE B 1 102 ? 180.075 115.765 161.234 1.00 21.67 162 ILE C CA 1
ATOM 3566 C C . ILE B 1 102 ? 180.651 114.370 161.338 1.00 21.67 162 ILE C C 1
ATOM 3567 O O . ILE B 1 102 ? 181.441 114.083 162.236 1.00 21.67 162 ILE C O 1
ATOM 3572 N N . ALA B 1 103 ? 180.239 113.463 160.471 1.00 24.34 163 ALA C N 1
ATOM 3573 C CA . ALA B 1 103 ? 180.709 112.100 160.655 1.00 24.34 163 ALA C CA 1
ATOM 3574 C C . ALA B 1 103 ? 181.834 111.710 159.745 1.00 24.34 163 ALA C C 1
ATOM 3575 O O . ALA B 1 103 ? 182.966 111.562 160.179 1.00 24.34 163 ALA C O 1
ATOM 3577 N N . SER B 1 104 ? 181.544 111.586 158.465 1.00 26.14 164 SER C N 1
ATOM 3578 C CA . SER B 1 104 ? 182.554 111.104 157.547 1.00 26.14 164 SER C CA 1
ATOM 3579 C C . SER B 1 104 ? 183.204 112.211 156.767 1.00 26.14 164 SER C C 1
ATOM 3580 O O . SER B 1 104 ? 183.990 111.955 155.861 1.00 26.14 164 SER C O 1
ATOM 3583 N N . ILE B 1 105 ? 182.874 113.451 157.101 1.00 25.21 165 ILE C N 1
ATOM 3584 C CA . ILE B 1 105 ? 183.553 114.582 156.490 1.00 25.21 165 ILE C CA 1
ATOM 3585 C C . ILE B 1 105 ? 184.929 114.585 157.145 1.00 25.21 165 ILE C C 1
ATOM 3586 O O . ILE B 1 105 ? 185.847 115.247 156.674 1.00 25.21 165 ILE C O 1
ATOM 3591 N N . SER B 1 106 ? 185.080 113.840 158.236 1.00 27.24 166 SER C N 1
ATOM 3592 C CA . SER B 1 106 ? 186.365 113.717 158.911 1.00 27.24 166 SER C CA 1
ATOM 3593 C C . SER B 1 106 ? 187.398 113.086 157.994 1.00 27.24 166 SER C C 1
ATOM 3594 O O . SER B 1 106 ? 188.567 113.446 158.047 1.00 27.24 166 SER C O 1
ATOM 3597 N N . LYS B 1 107 ? 186.990 112.113 157.189 1.00 27.73 167 LYS C N 1
ATOM 3598 C CA . LYS B 1 107 ? 187.900 111.490 156.231 1.00 27.73 167 LYS C CA 1
ATOM 3599 C C . LYS B 1 107 ? 188.637 112.525 155.389 1.00 27.73 167 LYS C C 1
ATOM 3600 O O . LYS B 1 107 ? 189.802 112.331 155.060 1.00 27.73 167 LYS C O 1
ATOM 3606 N N . SER B 1 108 ? 187.970 113.615 155.029 1.00 27.22 168 SER C N 1
ATOM 3607 C CA . SER B 1 108 ? 188.588 114.701 154.275 1.00 27.22 168 SER C CA 1
ATOM 3608 C C . SER B 1 108 ? 189.682 115.388 155.084 1.00 27.22 168 SER C C 1
ATOM 3609 O O . SER B 1 108 ? 190.743 115.734 154.545 1.00 27.22 168 SER C O 1
ATOM 3612 N N . LEU B 1 109 ? 189.445 115.598 156.381 1.00 28.02 169 LEU C N 1
ATOM 3613 C CA . LEU B 1 109 ? 190.486 116.193 157.220 1.00 28.02 169 LEU C CA 1
ATOM 3614 C C . LEU B 1 109 ? 191.714 115.287 157.310 1.00 28.02 169 LEU C C 1
ATOM 3615 O O . LEU B 1 109 ? 192.860 115.756 157.217 1.00 28.02 169 LEU C O 1
ATOM 3620 N N . THR B 1 110 ? 191.493 113.982 157.485 1.00 29.89 170 THR C N 1
ATOM 3621 C CA . THR B 1 110 ? 192.601 113.036 157.505 1.00 29.89 170 THR C CA 1
ATOM 3622 C C . THR B 1 110 ? 193.338 113.030 156.172 1.00 29.89 170 THR C C 1
ATOM 3623 O O . THR B 1 110 ? 194.561 112.857 156.129 1.00 29.89 170 THR C O 1
ATOM 3627 N N . MET B 1 111 ? 192.588 113.175 155.087 1.00 30.42 171 MET C N 1
ATOM 3628 C CA . MET B 1 111 ? 193.233 113.261 153.784 1.00 30.42 171 MET C CA 1
ATOM 3629 C C . MET B 1 111 ? 194.092 114.509 153.667 1.00 30.42 171 MET C C 1
ATOM 3630 O O . MET B 1 111 ? 195.165 114.470 153.059 1.00 30.42 171 MET C O 1
ATOM 3635 N N . VAL B 1 112 ? 193.628 115.631 154.215 1.00 28.68 172 VAL C N 1
ATOM 3636 C CA . VAL B 1 112 ? 194.460 116.833 154.223 1.00 28.68 172 VAL C CA 1
ATOM 3637 C C . VAL B 1 112 ? 195.743 116.580 155.003 1.00 28.68 172 VAL C C 1
ATOM 3638 O O . VAL B 1 112 ? 196.842 116.960 154.572 1.00 28.68 172 VAL C O 1
ATOM 3642 N N . ALA B 1 113 ? 195.626 115.916 156.156 1.00 31.33 173 ALA C N 1
ATOM 3643 C CA . ALA B 1 113 ? 196.813 115.582 156.942 1.00 31.33 173 ALA C CA 1
ATOM 3644 C C . ALA B 1 113 ? 197.769 114.687 156.156 1.00 31.33 173 ALA C C 1
ATOM 3645 O O . ALA B 1 113 ? 198.985 114.915 156.136 1.00 31.33 173 ALA C O 1
ATOM 3647 N N . LEU B 1 114 ? 197.227 113.659 155.498 1.00 33.48 174 LEU C N 1
ATOM 3648 C CA . LEU B 1 114 ? 198.056 112.737 154.727 1.00 33.48 174 LEU C CA 1
ATOM 3649 C C . LEU B 1 114 ? 198.731 113.440 153.558 1.00 33.48 174 LEU C C 1
ATOM 3650 O O . LEU B 1 114 ? 199.895 113.168 153.249 1.00 33.48 174 LEU C O 1
ATOM 3655 N N . ALA B 1 115 ? 198.009 114.338 152.885 1.00 33.46 175 ALA C N 1
ATOM 3656 C CA . ALA B 1 115 ? 198.588 115.077 151.771 1.00 33.46 175 ALA C CA 1
ATOM 3657 C C . ALA B 1 115 ? 199.715 115.983 152.239 1.00 33.46 175 ALA C C 1
ATOM 3658 O O . ALA B 1 115 ? 200.746 116.100 151.567 1.00 33.46 175 ALA C O 1
ATOM 3660 N N . LYS B 1 116 ? 199.540 116.638 153.389 1.00 35.21 176 LYS C N 1
ATOM 3661 C CA . LYS B 1 116 ? 200.616 117.475 153.910 1.00 35.21 176 LYS C CA 1
ATOM 3662 C C . LYS B 1 116 ? 201.835 116.637 154.283 1.00 35.21 176 LYS C C 1
ATOM 3663 O O . LYS B 1 116 ? 202.977 117.034 154.010 1.00 35.21 176 LYS C O 1
ATOM 3669 N N . LEU B 1 117 ? 201.614 115.469 154.892 1.00 36.22 177 LEU C N 1
ATOM 3670 C CA . LEU B 1 117 ? 202.732 114.584 155.214 1.00 36.22 177 LEU C CA 1
ATOM 3671 C C . LEU B 1 117 ? 203.449 114.115 153.953 1.00 36.22 177 LEU C C 1
ATOM 3672 O O . LEU B 1 117 ? 204.684 114.051 153.917 1.00 36.22 177 LEU C O 1
ATOM 3677 N N . TRP B 1 118 ? 202.690 113.773 152.910 1.00 39.52 178 TRP C N 1
ATOM 3678 C CA . TRP B 1 118 ? 203.290 113.341 151.652 1.00 39.52 178 TRP C CA 1
ATOM 3679 C C . TRP B 1 118 ? 204.078 114.470 150.997 1.00 39.52 178 TRP C C 1
ATOM 3680 O O . TRP B 1 118 ? 205.148 114.236 150.425 1.00 39.52 178 TRP C O 1
ATOM 3691 N N . GLU B 1 119 ? 203.559 115.698 151.066 1.00 40.71 179 GLU C N 1
ATOM 3692 C CA . GLU B 1 119 ? 204.300 116.848 150.559 1.00 40.71 179 GLU C CA 1
ATOM 3693 C C . GLU B 1 119 ? 205.607 117.034 151.317 1.00 40.71 179 GLU C C 1
ATOM 3694 O O . GLU B 1 119 ? 206.641 117.351 150.720 1.00 40.71 179 GLU C O 1
ATOM 3700 N N . ALA B 1 120 ? 205.580 116.839 152.638 1.00 39.92 180 ALA C N 1
ATOM 3701 C CA . ALA B 1 120 ? 206.799 116.949 153.430 1.00 39.92 180 ALA C CA 1
ATOM 3702 C C . ALA B 1 120 ? 207.808 115.849 153.121 1.00 39.92 180 ALA C C 1
ATOM 3703 O O . ALA B 1 120 ? 208.960 115.954 153.553 1.00 39.92 180 ALA C O 1
ATOM 3705 N N . GLY B 1 121 ? 207.410 114.808 152.392 1.00 40.66 181 GLY C N 1
ATOM 3706 C CA . GLY B 1 121 ? 208.305 113.727 152.034 1.00 40.66 181 GLY C CA 1
ATOM 3707 C C . GLY B 1 121 ? 208.418 112.615 153.053 1.00 40.66 181 GLY C C 1
ATOM 3708 O O . GLY B 1 121 ? 209.207 111.686 152.844 1.00 40.66 181 GLY C O 1
ATOM 3709 N N . LYS B 1 122 ? 207.658 112.677 154.148 1.00 42.71 182 LYS C N 1
ATOM 3710 C CA . LYS B 1 122 ? 207.741 111.650 155.180 1.00 42.71 182 LYS C CA 1
ATOM 3711 C C . LYS B 1 122 ? 207.022 110.366 154.787 1.00 42.71 182 LYS C C 1
ATOM 3712 O O . LYS B 1 122 ? 207.383 109.288 155.272 1.00 42.71 182 LYS C O 1
ATOM 3718 N N . LEU B 1 123 ? 206.012 110.451 153.926 1.00 45.02 183 LEU C N 1
ATOM 3719 C CA . LEU B 1 123 ? 205.144 109.323 153.620 1.00 45.02 183 LEU C CA 1
ATOM 3720 C C . LEU B 1 123 ? 205.266 108.931 152.155 1.00 45.02 183 LEU C C 1
ATOM 3721 O O . LEU B 1 123 ? 205.346 109.794 151.275 1.00 45.02 183 LEU C O 1
ATOM 3726 N N . ASP B 1 124 ? 205.281 107.624 151.902 1.00 51.01 184 ASP C N 1
ATOM 3727 C CA . ASP B 1 124 ? 205.271 107.066 150.558 1.00 51.01 184 ASP C CA 1
ATOM 3728 C C . ASP B 1 124 ? 203.999 106.249 150.378 1.00 51.01 184 ASP C C 1
ATOM 3729 O O . ASP B 1 124 ? 203.682 105.395 151.213 1.00 51.01 184 ASP C O 1
ATOM 3734 N N . LEU B 1 125 ? 203.276 106.510 149.287 1.00 47.92 185 LEU C N 1
ATOM 3735 C CA . LEU B 1 125 ? 201.954 105.913 149.115 1.00 47.92 185 LEU C CA 1
ATOM 3736 C C . LEU B 1 125 ? 202.038 104.437 148.740 1.00 47.92 185 LEU C C 1
ATOM 3737 O O . LEU B 1 125 ? 201.237 103.626 149.218 1.00 47.92 185 LEU C O 1
ATOM 3742 N N . ASP B 1 126 ? 202.993 104.066 147.888 1.00 51.75 186 ASP C N 1
ATOM 3743 C CA . ASP B 1 126 ? 203.035 102.708 147.359 1.00 51.75 186 ASP C CA 1
ATOM 3744 C C . ASP B 1 126 ? 203.755 101.721 148.270 1.00 51.75 186 ASP C C 1
ATOM 3745 O O . ASP B 1 126 ? 203.705 100.515 148.007 1.00 51.75 186 ASP C O 1
ATOM 3750 N N . ILE B 1 127 ? 204.415 102.192 149.318 1.00 53.08 187 ILE C N 1
ATOM 3751 C CA . ILE B 1 127 ? 205.095 101.284 150.250 1.00 53.08 187 ILE C CA 1
ATOM 3752 C C . ILE B 1 127 ? 204.051 100.531 151.068 1.00 53.08 187 ILE C C 1
ATOM 3753 O O . ILE B 1 127 ? 203.043 101.135 151.479 1.00 53.08 187 ILE C O 1
ATOM 3758 N N . PRO B 1 128 ? 204.227 99.232 151.313 1.00 52.80 188 PRO C N 1
ATOM 3759 C CA . PRO B 1 128 ? 203.259 98.498 152.138 1.00 52.80 188 PRO C CA 1
ATOM 3760 C C . PRO B 1 128 ? 203.151 99.086 153.537 1.00 52.80 188 PRO C C 1
ATOM 3761 O O . PRO B 1 128 ? 204.111 99.629 154.086 1.00 52.80 188 PRO C O 1
ATOM 3765 N N . VAL B 1 129 ? 201.951 98.971 154.112 1.00 51.91 189 VAL C N 1
ATOM 3766 C CA . VAL B 1 129 ? 201.669 99.586 155.404 1.00 51.91 189 VAL C CA 1
ATOM 3767 C C . VAL B 1 129 ? 202.465 98.952 156.536 1.00 51.91 189 VAL C C 1
ATOM 3768 O O . VAL B 1 129 ? 202.586 99.552 157.610 1.00 51.91 189 VAL C O 1
ATOM 3772 N N . GLN B 1 130 ? 203.014 97.751 156.331 1.00 54.55 190 GLN C N 1
ATOM 3773 C CA . GLN B 1 130 ? 203.807 97.111 157.375 1.00 54.55 190 GLN C CA 1
ATOM 3774 C C . GLN B 1 130 ? 205.107 97.854 157.653 1.00 54.55 190 GLN C C 1
ATOM 3775 O O . GLN B 1 130 ? 205.733 97.612 158.690 1.00 54.55 190 GLN C O 1
ATOM 3781 N N . HIS B 1 131 ? 205.529 98.742 156.751 1.00 55.06 191 HIS C N 1
ATOM 3782 C CA . HIS B 1 131 ? 206.712 99.556 157.006 1.00 55.06 191 HIS C CA 1
ATOM 3783 C C . HIS B 1 131 ? 206.498 100.481 158.198 1.00 55.06 191 HIS C C 1
ATOM 3784 O O . HIS B 1 131 ? 207.395 100.653 159.031 1.00 55.06 191 HIS C O 1
ATOM 3791 N N . TYR B 1 132 ? 205.313 101.085 158.297 1.00 52.36 192 TYR C N 1
ATOM 3792 C CA . TYR B 1 132 ? 205.007 102.006 159.383 1.00 52.36 192 TYR C CA 1
ATOM 3793 C C . TYR B 1 132 ? 204.333 101.312 160.561 1.00 52.36 192 TYR C C 1
ATOM 3794 O O . TYR B 1 132 ? 204.642 101.618 161.718 1.00 52.36 192 TYR C O 1
ATOM 3803 N N . VAL B 1 133 ? 203.418 100.387 160.291 1.00 53.33 193 VAL C N 1
ATOM 3804 C CA . VAL B 1 133 ? 202.682 99.692 161.343 1.00 53.33 193 VAL C CA 1
ATOM 3805 C C . VAL B 1 133 ? 202.953 98.196 161.235 1.00 53.33 193 VAL C C 1
ATOM 3806 O O . VAL B 1 133 ? 202.256 97.494 160.489 1.00 53.33 193 VAL C O 1
ATOM 3810 N N . PRO B 1 134 ? 203.947 97.666 161.953 1.00 55.86 194 PRO C N 1
ATOM 3811 C CA . PRO B 1 134 ? 204.212 96.222 161.892 1.00 55.86 194 PRO C CA 1
ATOM 3812 C C . PRO B 1 134 ? 203.240 95.383 162.702 1.00 55.86 194 PRO C C 1
ATOM 3813 O O . PRO B 1 134 ? 203.263 94.151 162.577 1.00 55.86 194 PRO C O 1
ATOM 3817 N N . GLU B 1 135 ? 202.389 96.004 163.523 1.00 57.79 195 GLU C N 1
ATOM 3818 C CA . GLU B 1 135 ? 201.411 95.249 164.296 1.00 57.79 195 GLU C CA 1
ATOM 3819 C C . GLU B 1 135 ? 200.304 94.671 163.426 1.00 57.79 195 GLU C C 1
ATOM 3820 O O . GLU B 1 135 ? 199.640 93.717 163.844 1.00 57.79 195 GLU C O 1
ATOM 3826 N N . PHE B 1 136 ? 200.089 95.220 162.236 1.00 57.41 196 PHE C N 1
ATOM 3827 C CA . PHE B 1 136 ? 199.075 94.690 161.335 1.00 57.41 196 PHE C CA 1
ATOM 3828 C C . PHE B 1 136 ? 199.593 93.417 160.676 1.00 57.41 196 PHE C C 1
ATOM 3829 O O . PHE B 1 136 ? 200.629 93.459 160.002 1.00 57.41 196 PHE C O 1
ATOM 3837 N N . PRO B 1 137 ? 198.924 92.280 160.845 1.00 62.09 197 PRO C N 1
ATOM 3838 C CA . PRO B 1 137 ? 199.416 91.038 160.242 1.00 62.09 197 PRO C CA 1
ATOM 3839 C C . PRO B 1 137 ? 199.298 91.059 158.727 1.00 62.09 197 PRO C C 1
ATOM 3840 O O . PRO B 1 137 ? 198.408 91.692 158.154 1.00 62.09 197 PRO C O 1
ATOM 3844 N N . GLU B 1 138 ? 200.217 90.349 158.078 1.00 68.92 198 GLU C N 1
ATOM 3845 C CA . GLU B 1 138 ? 200.133 90.161 156.638 1.00 68.92 198 GLU C CA 1
ATOM 3846 C C . GLU B 1 138 ? 199.002 89.196 156.298 1.00 68.92 198 GLU C C 1
ATOM 3847 O O . GLU B 1 138 ? 198.687 88.277 157.058 1.00 68.92 198 GLU C O 1
ATOM 3853 N N . LYS B 1 139 ? 198.381 89.420 155.143 1.00 67.77 199 LYS C N 1
ATOM 3854 C CA . LYS B 1 139 ? 197.187 88.691 154.748 1.00 67.77 199 LYS C CA 1
ATOM 3855 C C . LYS B 1 139 ? 197.451 87.868 153.495 1.00 67.77 199 LYS C C 1
ATOM 3856 O O . LYS B 1 139 ? 198.305 88.210 152.672 1.00 67.77 199 LYS C O 1
ATOM 3862 N N . GLU B 1 140 ? 196.706 86.773 153.363 1.00 73.51 200 GLU C N 1
ATOM 3863 C CA . GLU B 1 140 ? 196.787 85.894 152.207 1.00 73.51 200 GLU C CA 1
ATOM 3864 C C . GLU B 1 140 ? 195.394 85.705 151.624 1.00 73.51 200 GLU C C 1
ATOM 3865 O O . GLU B 1 140 ? 194.384 85.822 152.321 1.00 73.51 200 GLU C O 1
ATOM 3871 N N . TYR B 1 141 ? 195.351 85.412 150.326 1.00 70.23 201 TYR C N 1
ATOM 3872 C CA . TYR B 1 141 ? 194.099 85.286 149.583 1.00 70.23 201 TYR C CA 1
ATOM 3873 C C . TYR B 1 141 ? 194.205 83.996 148.768 1.00 70.23 201 TYR C C 1
ATOM 3874 O O . TYR B 1 141 ? 194.884 83.964 147.738 1.00 70.23 201 TYR C O 1
ATOM 3883 N N . GLU B 1 142 ? 193.513 82.948 149.230 1.00 74.90 202 GLU C N 1
ATOM 3884 C CA . GLU B 1 142 ? 193.781 81.552 148.852 1.00 74.90 202 GLU C CA 1
ATOM 3885 C C . GLU B 1 142 ? 195.278 81.293 148.662 1.00 74.90 202 GLU C C 1
ATOM 3886 O O . GLU B 1 142 ? 195.727 80.733 147.660 1.00 74.90 202 GLU C O 1
ATOM 3892 N N . GLY B 1 143 ? 196.051 81.680 149.672 1.00 76.30 203 GLY C N 1
ATOM 3893 C CA . GLY B 1 143 ? 197.476 81.400 149.694 1.00 76.30 203 GLY C CA 1
ATOM 3894 C C . GLY B 1 143 ? 198.299 82.127 148.655 1.00 76.30 203 GLY C C 1
ATOM 3895 O O . GLY B 1 143 ? 199.244 81.548 148.103 1.00 76.30 203 GLY C O 1
ATOM 3896 N N . GLU B 1 144 ? 197.970 83.385 148.372 1.00 74.12 204 GLU C N 1
ATOM 3897 C CA . GLU B 1 144 ? 198.768 84.214 147.486 1.00 74.12 204 GLU C CA 1
ATOM 3898 C C . GLU B 1 144 ? 199.106 85.517 148.196 1.00 74.12 204 GLU C C 1
ATOM 3899 O O . GLU B 1 144 ? 198.319 86.031 148.997 1.00 74.12 204 GLU C O 1
ATOM 3905 N N . LYS B 1 145 ? 200.298 86.035 147.914 1.00 74.24 205 LYS C N 1
ATOM 3906 C CA . LYS B 1 145 ? 200.763 87.241 148.584 1.00 74.24 205 LYS C CA 1
ATOM 3907 C C . LYS B 1 145 ? 200.019 88.460 148.056 1.00 74.24 205 LYS C C 1
ATOM 3908 O O . LYS B 1 145 ? 199.942 88.680 146.844 1.00 74.24 205 LYS C O 1
ATOM 3914 N N . VAL B 1 146 ? 199.468 89.254 148.972 1.00 66.04 206 VAL C N 1
ATOM 3915 C CA . VAL B 1 146 ? 198.785 90.493 148.634 1.00 66.04 206 VAL C CA 1
ATOM 3916 C C . VAL B 1 146 ? 199.377 91.613 149.474 1.00 66.04 206 VAL C C 1
ATOM 3917 O O . VAL B 1 146 ? 199.826 91.399 150.605 1.00 66.04 206 VAL C O 1
ATOM 3921 N N . SER B 1 147 ? 199.386 92.817 148.909 1.00 57.58 207 SER C N 1
ATOM 3922 C CA . SER B 1 147 ? 199.972 93.982 149.555 1.00 57.58 207 SER C CA 1
ATOM 3923 C C . SER B 1 147 ? 198.892 95.025 149.801 1.00 57.58 207 SER C C 1
ATOM 3924 O O . SER B 1 147 ? 198.125 95.358 148.892 1.00 57.58 207 SER C O 1
ATOM 3927 N N . VAL B 1 148 ? 198.839 95.536 151.027 1.00 51.85 208 VAL C N 1
ATOM 3928 C CA . VAL B 1 148 ? 197.939 96.621 151.400 1.00 51.85 208 VAL C CA 1
ATOM 3929 C C . VAL B 1 148 ? 198.777 97.884 151.523 1.00 51.85 208 VAL C C 1
ATOM 3930 O O . VAL B 1 148 ? 199.746 97.921 152.291 1.00 51.85 208 VAL C O 1
ATOM 3934 N N . THR B 1 149 ? 198.414 98.911 150.763 1.00 47.08 209 THR C N 1
ATOM 3935 C CA . THR B 1 149 ? 199.161 100.158 150.719 1.00 47.08 209 THR C CA 1
ATOM 3936 C C . THR B 1 149 ? 198.256 101.324 151.095 1.00 47.08 209 THR C C 1
ATOM 3937 O O . THR B 1 149 ? 197.033 101.191 151.191 1.00 47.08 209 THR C O 1
ATOM 3941 N N . THR B 1 150 ? 198.884 102.481 151.311 1.00 42.24 210 THR C N 1
ATOM 3942 C CA . THR B 1 150 ? 198.135 103.682 151.666 1.00 42.24 210 THR C CA 1
ATOM 3943 C C . THR B 1 150 ? 197.192 104.096 150.544 1.00 42.24 210 THR C C 1
ATOM 3944 O O . THR B 1 150 ? 196.060 104.527 150.799 1.00 42.24 210 THR C O 1
ATOM 3948 N N . ARG B 1 151 ? 197.641 103.968 149.293 1.00 42.54 211 ARG C N 1
ATOM 3949 C CA . ARG B 1 151 ? 196.815 104.371 148.159 1.00 42.54 211 ARG C CA 1
ATOM 3950 C C . ARG B 1 151 ? 195.536 103.546 148.084 1.00 42.54 211 ARG C C 1
ATOM 3951 O O . ARG B 1 151 ? 194.459 104.082 147.796 1.00 42.54 211 ARG C O 1
ATOM 3959 N N . LEU B 1 152 ? 195.634 102.239 148.334 1.00 40.02 212 LEU C N 1
ATOM 3960 C CA . LEU B 1 152 ? 194.443 101.398 148.332 1.00 40.02 212 LEU C CA 1
ATOM 3961 C C . LEU B 1 152 ? 193.531 101.724 149.510 1.00 40.02 212 LEU C C 1
ATOM 3962 O O . LEU B 1 152 ? 192.303 101.710 149.373 1.00 40.02 212 LEU C O 1
ATOM 3967 N N . LEU B 1 153 ? 194.115 102.015 150.675 1.00 35.95 213 LEU C N 1
ATOM 3968 C CA . LEU B 1 153 ? 193.312 102.336 151.850 1.00 35.95 213 LEU C CA 1
ATOM 3969 C C . LEU B 1 153 ? 192.538 103.633 151.661 1.00 35.95 213 LEU C C 1
ATOM 3970 O O . LEU B 1 153 ? 191.397 103.753 152.120 1.00 35.95 213 LEU C O 1
ATOM 3975 N N . ILE B 1 154 ? 193.134 104.607 150.986 1.00 32.51 214 ILE C N 1
ATOM 3976 C CA . ILE B 1 154 ? 192.473 105.895 150.783 1.00 32.51 214 ILE C CA 1
ATOM 3977 C C . ILE B 1 154 ? 191.217 105.766 149.931 1.00 32.51 214 ILE C C 1
ATOM 3978 O O . ILE B 1 154 ? 190.169 106.317 150.271 1.00 32.51 214 ILE C O 1
ATOM 3983 N N . SER B 1 155 ? 191.299 105.006 148.845 1.00 33.01 215 SER C N 1
ATOM 3984 C CA . SER B 1 155 ? 190.165 104.895 147.928 1.00 33.01 215 SER C CA 1
ATOM 3985 C C . SER B 1 155 ? 189.214 103.758 148.258 1.00 33.01 215 SER C C 1
ATOM 3986 O O . SER B 1 155 ? 188.303 103.502 147.476 1.00 33.01 215 SER C O 1
ATOM 3989 N N . HIS B 1 156 ? 189.426 103.085 149.390 1.00 32.70 216 HIS C N 1
ATOM 3990 C CA . HIS B 1 156 ? 188.584 101.950 149.814 1.00 32.70 216 HIS C CA 1
ATOM 3991 C C . HIS B 1 156 ? 188.705 100.721 148.911 1.00 32.70 216 HIS C C 1
ATOM 3992 O O . HIS B 1 156 ? 187.863 99.828 148.974 1.00 32.70 216 HIS C O 1
ATOM 3999 N N . LEU B 1 157 ? 189.731 100.677 148.072 1.00 39.37 217 LEU C N 1
ATOM 4000 C CA . LEU B 1 157 ? 189.923 99.525 147.197 1.00 39.37 217 LEU C CA 1
ATOM 4001 C C . LEU B 1 157 ? 190.512 98.358 147.969 1.00 39.37 217 LEU C C 1
ATOM 4002 O O . LEU B 1 157 ? 190.644 97.258 147.435 1.00 39.37 217 LEU C O 1
ATOM 4007 N N . SER B 1 158 ? 190.855 98.589 149.231 1.00 44.38 218 SER C N 1
ATOM 4008 C CA . SER B 1 158 ? 191.426 97.534 150.067 1.00 44.38 218 SER C CA 1
ATOM 4009 C C . SER B 1 158 ? 190.405 96.491 150.511 1.00 44.38 218 SER C C 1
ATOM 4010 O O . SER B 1 158 ? 189.202 96.753 150.505 1.00 44.38 218 SER C O 1
ATOM 4013 N N . GLY B 1 159 ? 190.879 95.311 150.900 1.00 47.87 219 GLY C N 1
ATOM 4014 C CA . GLY B 1 159 ? 189.993 94.235 151.329 1.00 47.87 219 GLY C CA 1
ATOM 4015 C C . GLY B 1 159 ? 189.307 94.377 152.676 1.00 47.87 219 GLY C C 1
ATOM 4016 O O . GLY B 1 159 ? 188.410 93.593 152.982 1.00 47.87 219 GLY C O 1
ATOM 4017 N N . ILE B 1 160 ? 189.709 95.347 153.492 1.00 43.94 220 ILE C N 1
ATOM 4018 C CA . ILE B 1 160 ? 189.160 95.471 154.849 1.00 43.94 220 ILE C CA 1
ATOM 4019 C C . ILE B 1 160 ? 187.642 95.643 154.890 1.00 43.94 220 ILE C C 1
ATOM 4020 O O . ILE B 1 160 ? 187.079 96.390 154.091 1.00 43.94 220 ILE C O 1
ATOM 4025 N N . ARG B 1 161 ? 186.980 94.959 155.823 1.00 45.70 221 ARG C N 1
ATOM 4026 C CA . ARG B 1 161 ? 185.516 95.002 155.919 1.00 45.70 221 ARG C CA 1
ATOM 4027 C C . ARG B 1 161 ? 184.936 96.252 156.556 1.00 45.70 221 ARG C C 1
ATOM 4028 O O . ARG B 1 161 ? 185.673 97.109 157.039 1.00 45.70 221 ARG C O 1
ATOM 4036 N N . HIS B 1 162 ? 183.606 96.346 156.586 1.00 38.09 222 HIS C N 1
ATOM 4037 C CA . HIS B 1 162 ? 182.958 97.478 157.219 1.00 38.09 222 HIS C CA 1
ATOM 4038 C C . HIS B 1 162 ? 182.395 96.869 158.497 1.00 38.09 222 HIS C C 1
ATOM 4039 O O . HIS B 1 162 ? 183.017 96.001 159.098 1.00 38.09 222 HIS C O 1
ATOM 4046 N N . TYR B 1 163 ? 181.227 97.313 158.928 1.00 41.25 223 TYR C N 1
ATOM 4047 C CA . TYR B 1 163 ? 180.613 96.768 160.135 1.00 41.25 223 TYR C CA 1
ATOM 4048 C C . TYR B 1 163 ? 180.240 95.278 160.068 1.00 41.25 223 TYR C C 1
ATOM 4049 O O . TYR B 1 163 ? 180.386 94.564 161.058 1.00 41.25 223 TYR C O 1
ATOM 4058 N N . GLU B 1 164 ? 179.759 94.804 158.923 1.00 55.90 224 GLU C N 1
ATOM 4059 C CA . GLU B 1 164 ? 179.416 93.383 158.760 1.00 55.90 224 GLU C CA 1
ATOM 4060 C C . GLU B 1 164 ? 180.620 92.429 158.766 1.00 55.90 224 GLU C C 1
ATOM 4061 O O . GLU B 1 164 ? 181.632 92.724 158.136 1.00 55.90 224 GLU C O 1
ATOM 4067 N N . LYS B 1 165 ? 180.510 91.288 159.454 1.00 59.12 225 LYS C N 1
ATOM 4068 C CA . LYS B 1 165 ? 181.597 90.324 159.544 1.00 59.12 225 LYS C CA 1
ATOM 4069 C C . LYS B 1 165 ? 181.361 89.064 158.722 1.00 59.12 225 LYS C C 1
ATOM 4070 O O . LYS B 1 165 ? 182.278 88.246 158.599 1.00 59.12 225 LYS C O 1
ATOM 4076 N N . ASP B 1 166 ? 180.170 88.883 158.158 1.00 69.40 226 ASP C N 1
ATOM 4077 C CA . ASP B 1 166 ? 179.856 87.681 157.396 1.00 69.40 226 ASP C CA 1
ATOM 4078 C C . ASP B 1 166 ? 180.235 87.899 155.937 1.00 69.40 226 ASP C C 1
ATOM 4079 O O . ASP B 1 166 ? 179.674 88.774 155.268 1.00 69.40 226 ASP C O 1
ATOM 4084 N N . ILE B 1 167 ? 181.185 87.098 155.447 1.00 72.67 227 ILE C N 1
ATOM 4085 C CA . ILE B 1 167 ? 181.663 87.252 154.077 1.00 72.67 227 ILE C CA 1
ATOM 4086 C C . ILE B 1 167 ? 180.577 86.887 153.073 1.00 72.67 227 ILE C C 1
ATOM 4087 O O . ILE B 1 167 ? 180.481 87.502 152.003 1.00 72.67 227 ILE C O 1
ATOM 4092 N N . LYS B 1 168 ? 179.747 85.890 153.390 1.00 77.53 228 LYS C N 1
ATOM 4093 C CA . LYS B 1 168 ? 178.760 85.404 152.429 1.00 77.53 228 LYS C CA 1
ATOM 4094 C C . LYS B 1 168 ? 177.749 86.486 152.067 1.00 77.53 228 LYS C C 1
ATOM 4095 O O . LYS B 1 168 ? 177.426 86.678 150.889 1.00 77.53 228 LYS C O 1
ATOM 4101 N N . LYS B 1 169 ? 177.236 87.204 153.070 1.00 78.43 229 LYS C N 1
ATOM 4102 C CA . LYS B 1 169 ? 176.260 88.256 152.798 1.00 78.43 229 LYS C CA 1
ATOM 4103 C C . LYS B 1 169 ? 176.876 89.394 151.994 1.00 78.43 229 LYS C C 1
ATOM 4104 O O . LYS B 1 169 ? 176.237 89.935 151.085 1.00 78.43 229 LYS C O 1
ATOM 4110 N N . VAL B 1 170 ? 178.114 89.773 152.321 1.00 76.95 230 VAL C N 1
ATOM 4111 C CA . VAL B 1 170 ? 178.786 90.839 151.582 1.00 76.95 230 VAL C CA 1
ATOM 4112 C C . VAL B 1 170 ? 178.995 90.431 150.129 1.00 76.95 230 VAL C C 1
ATOM 4113 O O . VAL B 1 170 ? 178.783 91.228 149.208 1.00 76.95 230 VAL C O 1
ATOM 4117 N N . LYS B 1 171 ? 179.416 89.184 149.902 1.00 78.23 231 LYS C N 1
ATOM 4118 C CA . LYS B 1 171 ? 179.611 88.704 148.538 1.00 78.23 231 LYS C CA 1
ATOM 4119 C C . LYS B 1 171 ? 178.292 88.655 147.776 1.00 78.23 231 LYS C C 1
ATOM 4120 O O . LYS B 1 171 ? 178.242 88.986 146.586 1.00 78.23 231 LYS C O 1
ATOM 4126 N N . GLU B 1 172 ? 177.215 88.233 148.443 1.00 82.84 232 GLU C N 1
ATOM 4127 C CA . GLU B 1 172 ? 175.906 88.209 147.796 1.00 82.84 232 GLU C CA 1
ATOM 4128 C C . GLU B 1 172 ? 175.450 89.613 147.418 1.00 82.84 232 GLU C C 1
ATOM 4129 O O . GLU B 1 172 ? 174.917 89.828 146.324 1.00 82.84 232 GLU C O 1
ATOM 4135 N N . GLU B 1 173 ? 175.646 90.582 148.316 1.00 83.36 233 GLU C N 1
ATOM 4136 C CA . GLU B 1 173 ? 175.272 91.960 148.013 1.00 83.36 233 GLU C CA 1
ATOM 4137 C C . GLU B 1 173 ? 176.105 92.522 146.868 1.00 83.36 233 GLU C C 1
ATOM 4138 O O . GLU B 1 173 ? 175.577 93.211 145.989 1.00 83.36 233 GLU C O 1
ATOM 4144 N N . LYS B 1 174 ? 177.412 92.244 146.866 1.00 82.15 234 LYS C N 1
ATOM 4145 C CA . LYS B 1 174 ? 178.276 92.748 145.802 1.00 82.15 234 LYS C CA 1
ATOM 4146 C C . LYS B 1 174 ? 177.911 92.137 144.454 1.00 82.15 234 LYS C C 1
ATOM 4147 O O . LYS B 1 174 ? 177.927 92.829 143.429 1.00 82.15 234 LYS C O 1
ATOM 4149 N N . ALA B 1 175 ? 177.583 90.850 144.434 1.00 85.79 235 ALA C N 1
ATOM 4150 C CA . ALA B 1 175 ? 177.210 90.173 143.198 1.00 85.79 235 ALA C CA 1
ATOM 4151 C C . ALA B 1 175 ? 175.829 90.616 142.728 1.00 85.79 235 ALA C C 1
ATOM 4152 O O . ALA B 1 175 ? 175.697 91.593 141.991 1.00 85.79 235 ALA C O 1
ATOM 4154 N N . ASP B 1 226 ? 174.487 99.796 159.097 1.00 44.34 286 ASP C N 1
ATOM 4155 C CA . ASP B 1 226 ? 173.054 99.617 158.916 1.00 44.34 286 ASP C CA 1
ATOM 4156 C C . ASP B 1 226 ? 172.336 100.131 160.146 1.00 44.34 286 ASP C C 1
ATOM 4157 O O . ASP B 1 226 ? 171.104 100.159 160.159 1.00 44.34 286 ASP C O 1
ATOM 4162 N N . PHE B 1 227 ? 173.093 100.606 161.134 1.00 36.06 287 PHE C N 1
ATOM 4163 C CA . PHE B 1 227 ? 172.520 101.100 162.395 1.00 36.06 287 PHE C CA 1
ATOM 4164 C C . PHE B 1 227 ? 171.931 99.958 163.192 1.00 36.06 287 PHE C C 1
ATOM 4165 O O . PHE B 1 227 ? 171.515 100.142 164.331 1.00 36.06 287 PHE C O 1
ATOM 4173 N N . GLU B 1 228 ? 171.864 98.776 162.593 1.00 47.17 288 GLU C N 1
ATOM 4174 C CA . GLU B 1 228 ? 171.418 97.609 163.337 1.00 47.17 288 GLU C CA 1
ATOM 4175 C C . GLU B 1 228 ? 172.669 96.920 163.847 1.00 47.17 288 GLU C C 1
ATOM 4176 O O . GLU B 1 228 ? 172.587 95.957 164.606 1.00 47.17 288 GLU C O 1
ATOM 4182 N N . GLN B 1 229 ? 173.833 97.413 163.431 1.00 47.69 289 GLN C N 1
ATOM 4183 C CA . GLN B 1 229 ? 175.103 96.806 163.822 1.00 47.69 289 GLN C CA 1
ATOM 4184 C C . GLN B 1 229 ? 175.495 97.036 165.272 1.00 47.69 289 GLN C C 1
ATOM 4185 O O . GLN B 1 229 ? 175.178 98.073 165.848 1.00 47.69 289 GLN C O 1
ATOM 4191 N N . GLY B 1 230 ? 176.200 96.074 165.860 1.00 45.14 290 GLY C N 1
ATOM 4192 C CA . GLY B 1 230 ? 176.628 96.203 167.240 1.00 45.14 290 GLY C CA 1
ATOM 4193 C C . GLY B 1 230 ? 177.817 97.126 167.422 1.00 45.14 290 GLY C C 1
ATOM 4194 O O . GLY B 1 230 ? 177.804 97.972 168.313 1.00 45.14 290 GLY C O 1
ATOM 4195 N N . GLU B 1 231 ? 178.848 96.962 166.598 1.00 44.60 291 GLU C N 1
ATOM 4196 C CA . GLU B 1 231 ? 180.031 97.813 166.686 1.00 44.60 291 GLU C CA 1
ATOM 4197 C C . GLU B 1 231 ? 179.704 99.294 166.563 1.00 44.60 291 GLU C C 1
ATOM 4198 O O . GLU B 1 231 ? 180.516 100.129 166.975 1.00 44.60 291 GLU C O 1
ATOM 4204 N N . LEU B 1 232 ? 178.545 99.641 166.009 1.00 36.94 292 LEU C N 1
ATOM 4205 C CA . LEU B 1 232 ? 178.173 101.040 165.852 1.00 36.94 292 LEU C CA 1
ATOM 4206 C C . LEU B 1 232 ? 177.689 101.672 167.151 1.00 36.94 292 LEU C C 1
ATOM 4207 O O . LEU B 1 232 ? 177.539 102.897 167.207 1.00 36.94 292 LEU C O 1
ATOM 4212 N N . TYR B 1 233 ? 177.456 100.878 168.193 1.00 34.26 293 TYR C N 1
ATOM 4213 C CA . TYR B 1 233 ? 176.951 101.364 169.471 1.00 34.26 293 TYR C CA 1
ATOM 4214 C C . TYR B 1 233 ? 177.894 100.998 170.609 1.00 34.26 293 TYR C C 1
ATOM 4215 O O . TYR B 1 233 ? 177.466 100.705 171.727 1.00 34.26 293 TYR C O 1
ATOM 4224 N N . LEU B 1 234 ? 179.195 101.008 170.336 1.00 38.12 294 LEU C N 1
ATOM 4225 C CA . LEU B 1 234 ? 180.180 100.715 171.366 1.00 38.12 294 LEU C CA 1
ATOM 4226 C C . LEU B 1 234 ? 180.298 101.877 172.346 1.00 38.12 294 LEU C C 1
ATOM 4227 O O . LEU B 1 234 ? 180.021 103.033 172.014 1.00 38.12 294 LEU C O 1
ATOM 4232 N N . ARG B 1 235 ? 180.713 101.557 173.573 1.00 39.96 295 ARG C N 1
ATOM 4233 C CA . ARG B 1 235 ? 180.894 102.559 174.613 1.00 39.96 295 ARG C CA 1
ATOM 4234 C C . ARG B 1 235 ? 182.261 102.500 175.279 1.00 39.96 295 ARG C C 1
ATOM 4235 O O . ARG B 1 235 ? 182.520 103.293 176.190 1.00 39.96 295 ARG C O 1
ATOM 4243 N N . GLU B 1 236 ? 183.136 101.591 174.859 1.00 43.17 296 GLU C N 1
ATOM 4244 C CA . GLU B 1 236 ? 184.466 101.496 175.439 1.00 43.17 296 GLU C CA 1
ATOM 4245 C C . GLU B 1 236 ? 185.329 102.677 175.005 1.00 43.17 296 GLU C C 1
ATOM 4246 O O . GLU B 1 236 ? 185.155 103.241 173.923 1.00 43.17 296 GLU C O 1
ATOM 4252 N N . LYS B 1 237 ? 186.271 103.047 175.868 1.00 42.30 297 LYS C N 1
ATOM 4253 C CA . LYS B 1 237 ? 187.207 104.130 175.599 1.00 42.30 297 LYS C CA 1
ATOM 4254 C C . LYS B 1 237 ? 188.550 103.549 175.179 1.00 42.30 297 LYS C C 1
ATOM 4255 O O . LYS B 1 237 ? 189.058 102.621 175.818 1.00 42.30 297 LYS C O 1
ATOM 4261 N N . PHE B 1 238 ? 189.099 104.054 174.074 1.00 42.47 298 PHE C N 1
ATOM 4262 C CA . PHE B 1 238 ? 190.368 103.550 173.551 1.00 42.47 298 PHE C CA 1
ATOM 4263 C C . PHE B 1 238 ? 191.407 104.657 173.589 1.00 42.47 298 PHE C C 1
ATOM 4264 O O . PHE B 1 238 ? 191.242 105.685 172.935 1.00 42.47 298 PHE C O 1
ATOM 4272 N N . GLU B 1 239 ? 192.472 104.460 174.355 1.00 48.22 299 GLU C N 1
ATOM 4273 C CA . GLU B 1 239 ? 193.511 105.481 174.486 1.00 48.22 299 GLU C CA 1
ATOM 4274 C C . GLU B 1 239 ? 194.287 105.818 173.213 1.00 48.22 299 GLU C C 1
ATOM 4275 O O . GLU B 1 239 ? 194.570 106.987 172.959 1.00 48.22 299 GLU C O 1
ATOM 4277 N N . ASN B 1 240 ? 194.641 104.813 172.417 1.00 49.08 300 ASN C N 1
ATOM 4278 C CA . ASN B 1 240 ? 195.463 105.058 171.228 1.00 49.08 300 ASN C CA 1
ATOM 4279 C C . ASN B 1 240 ? 195.036 104.277 169.992 1.00 49.08 300 ASN C C 1
ATOM 4280 O O . ASN B 1 240 ? 194.312 103.292 170.099 1.00 49.08 300 ASN C O 1
ATOM 4285 N N . SER B 1 241 ? 195.465 104.730 168.817 1.00 50.36 301 SER C N 1
ATOM 4286 C CA . SER B 1 241 ? 195.101 104.063 167.565 1.00 50.36 301 SER C CA 1
ATOM 4287 C C . SER B 1 241 ? 195.540 102.605 167.500 1.00 50.36 301 SER C C 1
ATOM 4288 O O . SER B 1 241 ? 194.853 101.783 166.903 1.00 50.36 301 SER C O 1
ATOM 4291 N N . ILE B 1 242 ? 196.682 102.283 168.095 1.00 50.48 302 ILE C N 1
ATOM 4292 C CA . ILE B 1 242 ? 197.163 100.905 168.117 1.00 50.48 302 ILE C CA 1
ATOM 4293 C C . ILE B 1 242 ? 196.213 100.026 168.919 1.00 50.48 302 ILE C C 1
ATOM 4294 O O . ILE B 1 242 ? 195.933 98.881 168.541 1.00 50.48 302 ILE C O 1
ATOM 4299 N N . GLU B 1 243 ? 195.705 100.543 170.039 1.00 50.12 303 GLU C N 1
ATOM 4300 C CA . GLU B 1 243 ? 194.694 99.814 170.798 1.00 50.12 303 GLU C CA 1
ATOM 4301 C C . GLU B 1 243 ? 193.416 99.644 169.988 1.00 50.12 303 GLU C C 1
ATOM 4302 O O . GLU B 1 243 ? 192.778 98.585 170.034 1.00 50.12 303 GLU C O 1
ATOM 4308 N N . SER B 1 244 ? 193.025 100.678 169.239 1.00 46.10 304 SER C N 1
ATOM 4309 C CA . SER B 1 244 ? 191.822 100.605 168.420 1.00 46.10 304 SER C CA 1
ATOM 4310 C C . SER B 1 244 ? 191.956 99.613 167.272 1.00 46.10 304 SER C C 1
ATOM 4311 O O . SER B 1 244 ? 190.939 99.112 166.782 1.00 46.10 304 SER C O 1
ATOM 4314 N N . LEU B 1 245 ? 193.183 99.322 166.832 1.00 46.75 305 LEU C N 1
ATOM 4315 C CA . LEU B 1 245 ? 193.383 98.416 165.706 1.00 46.75 305 LEU C CA 1
ATOM 4316 C C . LEU B 1 245 ? 192.934 96.991 166.005 1.00 46.75 305 LEU C C 1
ATOM 4317 O O . LEU B 1 245 ? 192.707 96.220 165.068 1.00 46.75 305 LEU C O 1
ATOM 4322 N N . ARG B 1 246 ? 192.796 96.623 167.281 1.00 48.87 306 ARG C N 1
ATOM 4323 C CA . ARG B 1 246 ? 192.488 95.245 167.649 1.00 48.87 306 ARG C CA 1
ATOM 4324 C C . ARG B 1 246 ? 191.079 94.817 167.260 1.00 48.87 306 ARG C C 1
ATOM 4325 O O . ARG B 1 246 ? 190.776 93.622 167.335 1.00 48.87 306 ARG C O 1
ATOM 4333 N N . LEU B 1 247 ? 190.215 95.750 166.856 1.00 46.96 307 LEU C N 1
ATOM 4334 C CA . LEU B 1 247 ? 188.841 95.386 166.526 1.00 46.96 307 LEU C CA 1
ATOM 4335 C C . LEU B 1 247 ? 188.752 94.629 165.206 1.00 46.96 307 LEU C C 1
ATOM 4336 O O . LEU B 1 247 ? 187.817 93.846 165.008 1.00 46.96 307 LEU C O 1
ATOM 4341 N N . PHE B 1 248 ? 189.705 94.845 164.295 1.00 46.29 308 PHE C N 1
ATOM 4342 C CA . PHE B 1 248 ? 189.611 94.266 162.961 1.00 46.29 308 PHE C CA 1
ATOM 4343 C C . PHE B 1 248 ? 190.939 93.738 162.431 1.00 46.29 308 PHE C C 1
ATOM 4344 O O . PHE B 1 248 ? 190.997 93.322 161.267 1.00 46.29 308 PHE C O 1
ATOM 4352 N N . LYS B 1 249 ? 192.006 93.741 163.232 1.00 50.76 309 LYS C N 1
ATOM 4353 C CA . LYS B 1 249 ? 193.316 93.352 162.725 1.00 50.76 309 LYS C CA 1
ATOM 4354 C C . LYS B 1 249 ? 193.455 91.851 162.509 1.00 50.76 309 LYS C C 1
ATOM 4355 O O . LYS B 1 249 ? 194.436 91.423 161.894 1.00 50.76 309 LYS C O 1
ATOM 4361 N N . ASN B 1 250 ? 192.509 91.047 162.993 1.00 54.78 310 ASN C N 1
ATOM 4362 C CA . ASN B 1 250 ? 192.572 89.602 162.832 1.00 54.78 310 ASN C CA 1
ATOM 4363 C C . ASN B 1 250 ? 191.580 89.059 161.814 1.00 54.78 310 ASN C C 1
ATOM 4364 O O . ASN B 1 250 ? 191.635 87.864 161.502 1.00 54.78 310 ASN C O 1
ATOM 4369 N N . ASP B 1 251 ? 190.686 89.889 161.291 1.00 56.36 311 ASP C N 1
ATOM 4370 C CA . ASP B 1 251 ? 189.703 89.419 160.325 1.00 56.36 311 ASP C CA 1
ATOM 4371 C C . ASP B 1 251 ? 190.355 89.222 158.957 1.00 56.36 311 ASP C C 1
ATOM 4372 O O . ASP B 1 251 ? 191.227 90.003 158.566 1.00 56.36 311 ASP C O 1
ATOM 4377 N N . PRO B 1 252 ? 189.957 88.192 158.215 1.00 57.65 312 PRO C N 1
ATOM 4378 C CA . PRO B 1 252 ? 190.518 87.985 156.877 1.00 57.65 312 PRO C CA 1
ATOM 4379 C C . PRO B 1 252 ? 189.999 89.015 155.886 1.00 57.65 312 PRO C C 1
ATOM 4380 O O . PRO B 1 252 ? 188.936 89.615 156.062 1.00 57.65 312 PRO C O 1
ATOM 4384 N N . LEU B 1 253 ? 190.779 89.215 154.826 1.00 56.06 313 LEU C N 1
ATOM 4385 C CA . LEU B 1 253 ? 190.390 90.146 153.776 1.00 56.06 313 LEU C CA 1
ATOM 4386 C C . LEU B 1 253 ? 189.160 89.634 153.036 1.00 56.06 313 LEU C C 1
ATOM 4387 O O . LEU B 1 253 ? 189.010 88.432 152.802 1.00 56.06 313 LEU C O 1
ATOM 4392 N N . PHE B 1 254 ? 188.276 90.560 152.667 1.00 56.64 314 PHE C N 1
ATOM 4393 C CA . PHE B 1 254 ? 187.039 90.201 151.982 1.00 56.64 314 PHE C CA 1
ATOM 4394 C C . PHE B 1 254 ? 187.224 90.093 150.473 1.00 56.64 314 PHE C C 1
ATOM 4395 O O . PHE B 1 254 ? 186.629 89.215 149.840 1.00 56.64 314 PHE C O 1
ATOM 4403 N N . PHE B 1 255 ? 188.035 90.969 149.886 1.00 56.96 315 PHE C N 1
ATOM 4404 C CA . PHE B 1 255 ? 188.304 90.954 148.457 1.00 56.96 315 PHE C CA 1
ATOM 4405 C C . PHE B 1 255 ? 189.798 91.144 148.235 1.00 56.96 315 PHE C C 1
ATOM 4406 O O . PHE B 1 255 ? 190.545 91.486 149.154 1.00 56.96 315 PHE C O 1
ATOM 4414 N N . LYS B 1 256 ? 190.229 90.913 147.001 1.00 58.74 316 LYS C N 1
ATOM 4415 C CA . LYS B 1 256 ? 191.613 91.181 146.648 1.00 58.74 316 LYS C CA 1
ATOM 4416 C C . LYS B 1 256 ? 191.873 92.685 146.674 1.00 58.74 316 LYS C C 1
ATOM 4417 O O . LYS B 1 256 ? 191.039 93.466 146.205 1.00 58.74 316 LYS C O 1
ATOM 4423 N N . PRO B 1 257 ? 193.001 93.122 147.230 1.00 52.91 317 PRO C N 1
ATOM 4424 C CA . PRO B 1 257 ? 193.306 94.558 147.248 1.00 52.91 317 PRO C CA 1
ATOM 4425 C C . PRO B 1 257 ? 193.370 95.128 145.838 1.00 52.91 317 PRO C C 1
ATOM 4426 O O . PRO B 1 257 ? 194.021 94.571 144.952 1.00 52.91 317 PRO C O 1
ATOM 4430 N N . GLY B 1 258 ? 192.685 96.251 145.638 1.00 48.42 318 GLY C N 1
ATOM 4431 C CA . GLY B 1 258 ? 192.648 96.897 144.343 1.00 48.42 318 GLY C CA 1
ATOM 4432 C C . GLY B 1 258 ? 191.684 96.297 143.348 1.00 48.42 318 GLY C C 1
ATOM 4433 O O . GLY B 1 258 ? 191.671 96.727 142.189 1.00 48.42 318 GLY C O 1
ATOM 4434 N N . SER B 1 259 ? 190.874 95.323 143.755 1.00 47.83 319 SER C N 1
ATOM 4435 C CA . SER B 1 259 ? 189.974 94.622 142.849 1.00 47.83 319 SER C CA 1
ATOM 4436 C C . SER B 1 259 ? 188.513 95.006 143.014 1.00 47.83 319 SER C C 1
ATOM 4437 O O . SER B 1 259 ? 187.799 95.127 142.018 1.00 47.83 319 SER C O 1
ATOM 4440 N N . GLN B 1 260 ? 188.044 95.201 144.244 1.00 44.48 320 GLN C N 1
ATOM 4441 C CA . GLN B 1 260 ? 186.644 95.495 144.509 1.00 44.48 320 GLN C CA 1
ATOM 4442 C C . GLN B 1 260 ? 186.533 96.705 145.424 1.00 44.48 320 GLN C C 1
ATOM 4443 O O . GLN B 1 260 ? 187.297 96.842 146.384 1.00 44.48 320 GLN C O 1
ATOM 4449 N N . PHE B 1 261 ? 185.575 97.579 145.120 1.00 35.99 321 PHE C N 1
ATOM 4450 C CA . PHE B 1 261 ? 185.326 98.755 145.941 1.00 35.99 321 PHE C CA 1
ATOM 4451 C C . PHE B 1 261 ? 184.409 98.397 147.103 1.00 35.99 321 PHE C C 1
ATOM 4452 O O . PHE B 1 261 ? 183.331 97.830 146.904 1.00 35.99 321 PHE C O 1
ATOM 4460 N N . LEU B 1 262 ? 184.840 98.730 148.317 1.00 34.92 322 LEU C N 1
ATOM 4461 C CA . LEU B 1 262 ? 184.045 98.473 149.514 1.00 34.92 322 LEU C CA 1
ATOM 4462 C C . LEU B 1 262 ? 184.298 99.612 150.491 1.00 34.92 322 LEU C C 1
ATOM 4463 O O . LEU B 1 262 ? 185.394 99.714 151.049 1.00 34.92 322 LEU C O 1
ATOM 4468 N N . TYR B 1 263 ? 183.296 100.466 150.684 1.00 31.03 323 TYR C N 1
ATOM 4469 C CA . TYR B 1 263 ? 183.422 101.575 151.619 1.00 31.03 323 TYR C CA 1
ATOM 4470 C C . TYR B 1 263 ? 183.672 101.047 153.024 1.00 31.03 323 TYR C C 1
ATOM 4471 O O . TYR B 1 263 ? 182.990 100.129 153.484 1.00 31.03 323 TYR C O 1
ATOM 4480 N N . SER B 1 264 ? 184.658 101.626 153.706 1.00 33.18 324 SER C N 1
ATOM 4481 C CA . SER B 1 264 ? 185.044 101.142 155.023 1.00 33.18 324 SER C CA 1
ATOM 4482 C C . SER B 1 264 ? 185.483 102.311 155.891 1.00 33.18 324 SER C C 1
ATOM 4483 O O . SER B 1 264 ? 185.940 103.341 155.391 1.00 33.18 324 SER C O 1
ATOM 4486 N N . THR B 1 265 ? 185.339 102.132 157.204 1.00 33.72 325 THR C N 1
ATOM 4487 C CA . THR B 1 265 ? 185.763 103.116 158.189 1.00 33.72 325 THR C CA 1
ATOM 4488 C C . THR B 1 265 ? 187.005 102.696 158.961 1.00 33.72 325 THR C C 1
ATOM 4489 O O . THR B 1 265 ? 187.747 103.559 159.434 1.00 33.72 325 THR C O 1
ATOM 4493 N N . PHE B 1 266 ? 187.257 101.390 159.084 1.00 37.01 326 PHE C N 1
ATOM 4494 C CA . PHE B 1 266 ? 188.444 100.922 159.793 1.00 37.01 326 PHE C CA 1
ATOM 4495 C C . PHE B 1 266 ? 189.715 101.178 158.994 1.00 37.01 326 PHE C C 1
ATOM 4496 O O . PHE B 1 266 ? 190.801 101.311 159.578 1.00 37.01 326 PHE C O 1
ATOM 4504 N N . GLY B 1 267 ? 189.602 101.246 157.666 1.00 33.96 327 GLY C N 1
ATOM 4505 C CA . GLY B 1 267 ? 190.755 101.599 156.858 1.00 33.96 327 GLY C CA 1
ATOM 4506 C C . GLY B 1 267 ? 191.312 102.960 157.222 1.00 33.96 327 GLY C C 1
ATOM 4507 O O . GLY B 1 267 ? 192.526 103.164 157.235 1.00 33.96 327 GLY C O 1
ATOM 4508 N N . TYR B 1 268 ? 190.434 103.905 157.552 1.00 32.07 328 TYR C N 1
ATOM 4509 C CA . TYR B 1 268 ? 190.906 105.211 157.987 1.00 32.07 328 TYR C CA 1
ATOM 4510 C C . TYR B 1 268 ? 191.426 105.201 159.419 1.00 32.07 328 TYR C C 1
ATOM 4511 O O . TYR B 1 268 ? 192.247 106.052 159.766 1.00 32.07 328 TYR C O 1
ATOM 4520 N N . THR B 1 269 ? 191.002 104.246 160.250 1.00 35.96 329 THR C N 1
ATOM 4521 C CA . THR B 1 269 ? 191.680 104.045 161.529 1.00 35.96 329 THR C CA 1
ATOM 4522 C C . THR B 1 269 ? 193.119 103.588 161.311 1.00 35.96 329 THR C C 1
ATOM 4523 O O . THR B 1 269 ? 194.050 104.079 161.968 1.00 35.96 329 THR C O 1
ATOM 4527 N N . LEU B 1 270 ? 193.319 102.655 160.375 1.00 36.69 330 LEU C N 1
ATOM 4528 C CA . LEU B 1 270 ? 194.676 102.262 160.008 1.00 36.69 330 LEU C CA 1
ATOM 4529 C C . LEU B 1 270 ? 195.452 103.442 159.434 1.00 36.69 330 LEU C C 1
ATOM 4530 O O . LEU B 1 270 ? 196.651 103.596 159.694 1.00 36.69 330 LEU C O 1
ATOM 4535 N N . LEU B 1 271 ? 194.781 104.282 158.644 1.00 35.57 331 LEU C N 1
ATOM 4536 C CA . LEU B 1 271 ? 195.425 105.473 158.099 1.00 35.57 331 LEU C CA 1
ATOM 4537 C C . LEU B 1 271 ? 195.851 106.430 159.205 1.00 35.57 331 LEU C C 1
ATOM 4538 O O . LEU B 1 271 ? 196.919 107.044 159.127 1.00 35.57 331 LEU C O 1
ATOM 4543 N N . ALA B 1 272 ? 195.019 106.587 160.237 1.00 36.88 332 ALA C N 1
ATOM 4544 C CA . ALA B 1 272 ? 195.382 107.433 161.369 1.00 36.88 332 ALA C CA 1
ATOM 4545 C C . ALA B 1 272 ? 196.582 106.867 162.118 1.00 36.88 332 ALA C C 1
ATOM 4546 O O . ALA B 1 272 ? 197.468 107.617 162.550 1.00 36.88 332 ALA C O 1
ATOM 4548 N N . ALA B 1 273 ? 196.622 105.543 162.291 1.00 40.15 333 ALA C N 1
ATOM 4549 C CA . ALA B 1 273 ? 197.793 104.922 162.905 1.00 40.15 333 ALA C CA 1
ATOM 4550 C C . ALA B 1 273 ? 199.046 105.176 162.074 1.00 40.15 333 ALA C C 1
ATOM 4551 O O . ALA B 1 273 ? 200.114 105.486 162.618 1.00 40.15 333 ALA C O 1
ATOM 4553 N N . ILE B 1 274 ? 198.926 105.061 160.749 1.00 40.47 334 ILE C N 1
ATOM 4554 C CA . ILE B 1 274 ? 200.054 105.332 159.862 1.00 40.47 334 ILE C CA 1
ATOM 4555 C C . ILE B 1 274 ? 200.497 106.784 159.990 1.00 40.47 334 ILE C C 1
ATOM 4556 O O . ILE B 1 274 ? 201.696 107.086 160.010 1.00 40.47 334 ILE C O 1
ATOM 4561 N N . VAL B 1 275 ? 199.535 107.706 160.072 1.00 39.97 335 VAL C N 1
ATOM 4562 C CA . VAL B 1 275 ? 199.856 109.125 160.194 1.00 39.97 335 VAL C CA 1
ATOM 4563 C C . VAL B 1 275 ? 200.624 109.389 161.481 1.00 39.97 335 VAL C C 1
ATOM 4564 O O . VAL B 1 275 ? 201.653 110.077 161.482 1.00 39.97 335 VAL C O 1
ATOM 4568 N N . GLU B 1 276 ? 200.139 108.844 162.598 1.00 44.81 336 GLU C N 1
ATOM 4569 C CA . GLU B 1 276 ? 200.798 109.119 163.872 1.00 44.81 336 GLU C CA 1
ATOM 4570 C C . GLU B 1 276 ? 202.146 108.415 163.971 1.00 44.81 336 GLU C C 1
ATOM 4571 O O . GLU B 1 276 ? 203.026 108.871 164.709 1.00 44.81 336 GLU C O 1
ATOM 4577 N N . ARG B 1 277 ? 202.335 107.311 163.242 1.00 45.56 337 ARG C N 1
ATOM 4578 C CA . ARG B 1 277 ? 203.653 106.682 163.213 1.00 45.56 337 ARG C CA 1
ATOM 4579 C C . ARG B 1 277 ? 204.633 107.474 162.355 1.00 45.56 337 ARG C C 1
ATOM 4580 O O . ARG B 1 277 ? 205.792 107.664 162.743 1.00 45.56 337 ARG C O 1
ATOM 4588 N N . ALA B 1 278 ? 204.191 107.947 161.188 1.00 43.71 338 ALA C N 1
ATOM 4589 C CA . ALA B 1 278 ? 205.100 108.604 160.254 1.00 43.71 338 ALA C CA 1
ATOM 4590 C C . ALA B 1 278 ? 205.432 110.029 160.679 1.00 43.71 338 ALA C C 1
ATOM 4591 O O . ALA B 1 278 ? 206.562 110.489 160.479 1.00 43.71 338 ALA C O 1
ATOM 4593 N N . SER B 1 279 ? 204.469 110.747 161.259 1.00 44.10 339 SER C N 1
ATOM 4594 C CA . SER B 1 279 ? 204.701 112.134 161.644 1.00 44.10 339 SER C CA 1
ATOM 4595 C C . SER B 1 279 ? 205.538 112.267 162.908 1.00 44.10 339 SER C C 1
ATOM 4596 O O . SER B 1 279 ? 206.115 113.335 163.141 1.00 44.10 339 SER C O 1
ATOM 4599 N N . GLY B 1 280 ? 205.615 111.220 163.727 1.00 46.73 340 GLY C N 1
ATOM 4600 C CA . GLY B 1 280 ? 206.349 111.278 164.970 1.00 46.73 340 GLY C CA 1
ATOM 4601 C C . GLY B 1 280 ? 205.591 111.865 166.140 1.00 46.73 340 GLY C C 1
ATOM 4602 O O . GLY B 1 280 ? 206.155 111.957 167.237 1.00 46.73 340 GLY C O 1
ATOM 4603 N N . CYS B 1 281 ? 204.335 112.261 165.949 1.00 45.07 341 CYS C N 1
ATOM 4604 C CA . CYS B 1 281 ? 203.512 112.825 167.007 1.00 45.07 341 CYS C CA 1
ATOM 4605 C C . CYS B 1 281 ? 202.141 112.162 166.984 1.00 45.07 341 CYS C C 1
ATOM 4606 O O . CYS B 1 281 ? 201.796 111.425 166.057 1.00 45.07 341 CYS C O 1
ATOM 4609 N N . LYS B 1 282 ? 201.359 112.431 168.026 1.00 42.36 342 LYS C N 1
ATOM 4610 C CA . LYS B 1 282 ? 200.024 111.863 168.128 1.00 42.36 342 LYS C CA 1
ATOM 4611 C C . LYS B 1 282 ? 199.112 112.425 167.043 1.00 42.36 342 LYS C C 1
ATOM 4612 O O . LYS B 1 282 ? 199.283 113.554 166.576 1.00 42.36 342 LYS C O 1
ATOM 4618 N N . TYR B 1 283 ? 198.134 111.611 166.638 1.00 35.29 343 TYR C N 1
ATOM 4619 C CA . TYR B 1 283 ? 197.222 112.009 165.570 1.00 35.29 343 TYR C CA 1
ATOM 4620 C C . TYR B 1 283 ? 196.410 113.238 165.962 1.00 35.29 343 TYR C C 1
ATOM 4621 O O . TYR B 1 283 ? 196.262 114.174 165.166 1.00 35.29 343 TYR C O 1
ATOM 4630 N N . LEU B 1 284 ? 195.886 113.257 167.190 1.00 35.68 344 LEU C N 1
ATOM 4631 C CA . LEU B 1 284 ? 195.027 114.357 167.614 1.00 35.68 344 LEU C CA 1
ATOM 4632 C C . LEU B 1 284 ? 195.788 115.675 167.653 1.00 35.68 344 LEU C C 1
ATOM 4633 O O . LEU B 1 284 ? 195.242 116.722 167.290 1.00 35.68 344 LEU C O 1
ATOM 4638 N N . ASP B 1 285 ? 197.050 115.647 168.085 1.00 39.67 345 ASP C N 1
ATOM 4639 C CA . ASP B 1 285 ? 197.856 116.865 168.096 1.00 39.67 345 ASP C CA 1
ATOM 4640 C C . ASP B 1 285 ? 198.093 117.386 166.683 1.00 39.67 345 ASP C C 1
ATOM 4641 O O . ASP B 1 285 ? 198.021 118.597 166.436 1.00 39.67 345 ASP C O 1
ATOM 4646 N N . TYR B 1 286 ? 198.383 116.484 165.742 1.00 36.92 346 TYR C N 1
ATOM 4647 C CA . TYR B 1 286 ? 198.588 116.886 164.355 1.00 36.92 346 TYR C CA 1
ATOM 4648 C C . TYR B 1 286 ? 197.326 117.513 163.774 1.00 36.92 346 TYR C C 1
ATOM 4649 O O . TYR B 1 286 ? 197.381 118.561 163.116 1.00 36.92 346 TYR C O 1
ATOM 4658 N N . MET B 1 287 ? 196.170 116.890 164.018 1.00 34.32 347 MET C N 1
ATOM 4659 C CA . MET B 1 287 ? 194.920 117.458 163.520 1.00 34.32 347 MET C CA 1
ATOM 4660 C C . MET B 1 287 ? 194.601 118.788 164.189 1.00 34.32 347 MET C C 1
ATOM 4661 O O . MET B 1 287 ? 194.068 119.694 163.543 1.00 34.32 347 MET C O 1
ATOM 4666 N N . GLN B 1 288 ? 194.908 118.927 165.481 1.00 35.15 348 GLN C N 1
ATOM 4667 C CA . GLN B 1 288 ? 194.688 120.201 166.159 1.00 35.15 348 GLN C CA 1
ATOM 4668 C C . GLN B 1 288 ? 195.546 121.299 165.548 1.00 35.15 348 GLN C C 1
ATOM 4669 O O . GLN B 1 288 ? 195.076 122.424 165.335 1.00 35.15 348 GLN C O 1
ATOM 4675 N N . LYS B 1 289 ? 196.810 120.990 165.254 1.00 35.51 349 LYS C N 1
ATOM 4676 C CA . LYS B 1 289 ? 197.679 121.959 164.594 1.00 35.51 349 LYS C CA 1
ATOM 4677 C C . LYS B 1 289 ? 197.139 122.336 163.217 1.00 35.51 349 LYS C C 1
ATOM 4678 O O . LYS B 1 289 ? 197.150 123.515 162.837 1.00 35.51 349 LYS C O 1
ATOM 4684 N N . ILE B 1 290 ? 196.655 121.349 162.458 1.00 33.10 350 ILE C N 1
ATOM 4685 C CA . ILE B 1 290 ? 196.099 121.635 161.137 1.00 33.10 350 ILE C CA 1
ATOM 4686 C C . ILE B 1 290 ? 194.863 122.522 161.250 1.00 33.10 350 ILE C C 1
ATOM 4687 O O . ILE B 1 290 ? 194.693 123.474 160.479 1.00 33.10 350 ILE C O 1
ATOM 4692 N N . PHE B 1 291 ? 193.983 122.226 162.210 1.00 31.38 351 PHE C N 1
ATOM 4693 C CA . PHE B 1 291 ? 192.791 123.047 162.408 1.00 31.38 351 PHE C CA 1
ATOM 4694 C C . PHE B 1 291 ? 193.166 124.469 162.802 1.00 31.38 351 PHE C C 1
ATOM 4695 O O . PHE B 1 291 ? 192.525 125.432 162.366 1.00 31.38 351 PHE C O 1
ATOM 4703 N N . HIS B 1 292 ? 194.196 124.617 163.638 1.00 35.10 352 HIS C N 1
ATOM 4704 C CA . HIS B 1 292 ? 194.669 125.948 164.000 1.00 35.10 352 HIS C CA 1
ATOM 4705 C C . HIS B 1 292 ? 195.194 126.696 162.782 1.00 35.10 352 HIS C C 1
ATOM 4706 O O . HIS B 1 292 ? 194.979 127.906 162.646 1.00 35.10 352 HIS C O 1
ATOM 4713 N N . ASP B 1 293 ? 195.891 125.992 161.886 1.00 32.98 353 ASP C N 1
ATOM 4714 C CA . ASP B 1 293 ? 196.394 126.632 160.672 1.00 32.98 353 ASP C CA 1
ATOM 4715 C C . ASP B 1 293 ? 195.254 127.126 159.788 1.00 32.98 353 ASP C C 1
ATOM 4716 O O . ASP B 1 293 ? 195.352 128.196 159.178 1.00 32.98 353 ASP C O 1
ATOM 4721 N N . LEU B 1 294 ? 194.169 126.360 159.704 1.00 30.08 354 LEU C N 1
ATOM 4722 C CA . LEU B 1 294 ? 193.047 126.681 158.832 1.00 30.08 354 LEU C CA 1
ATOM 4723 C C . LEU B 1 294 ? 191.978 127.528 159.511 1.00 30.08 354 LEU C C 1
ATOM 4724 O O . LEU B 1 294 ? 190.941 127.791 158.895 1.00 30.08 354 LEU C O 1
ATOM 4729 N N . ASP B 1 295 ? 192.201 127.943 160.762 1.00 31.61 355 ASP C N 1
ATOM 4730 C CA . ASP B 1 295 ? 191.285 128.822 161.497 1.00 31.61 355 ASP C CA 1
ATOM 4731 C C . ASP B 1 295 ? 189.950 128.134 161.787 1.00 31.61 355 ASP C C 1
ATOM 4732 O O . ASP B 1 295 ? 188.892 128.761 161.747 1.00 31.61 355 ASP C O 1
ATOM 4737 N N . MET B 1 296 ? 189.998 126.833 162.081 1.00 29.21 356 MET C N 1
ATOM 4738 C CA . MET B 1 296 ? 188.813 126.077 162.486 1.00 29.21 356 MET C CA 1
ATOM 4739 C C . MET B 1 296 ? 188.867 125.907 164.003 1.00 29.21 356 MET C C 1
ATOM 4740 O O . MET B 1 296 ? 189.320 124.895 164.533 1.00 29.21 356 MET C O 1
ATOM 4745 N N . LEU B 1 297 ? 188.381 126.931 164.708 1.00 29.53 357 LEU C N 1
ATOM 4746 C CA . LEU B 1 297 ? 188.540 126.998 166.156 1.00 29.53 357 LEU C CA 1
ATOM 4747 C C . LEU B 1 297 ? 187.502 126.187 166.919 1.00 29.53 357 LEU C C 1
ATOM 4748 O O . LEU B 1 297 ? 187.694 125.936 168.114 1.00 29.53 357 LEU C O 1
ATOM 4753 N N . THR B 1 298 ? 186.414 125.771 166.271 1.00 25.68 358 THR C N 1
ATOM 4754 C CA . THR B 1 298 ? 185.351 125.034 166.940 1.00 25.68 358 THR C CA 1
ATOM 4755 C C . THR B 1 298 ? 185.340 123.553 166.579 1.00 25.68 358 THR C C 1
ATOM 4756 O O . THR B 1 298 ? 184.374 122.856 166.900 1.00 25.68 358 THR C O 1
ATOM 4760 N N . THR B 1 299 ? 186.385 123.058 165.922 1.00 26.44 359 THR C N 1
ATOM 4761 C CA . THR B 1 299 ? 186.457 121.657 165.522 1.00 26.44 359 THR C CA 1
ATOM 4762 C C . THR B 1 299 ? 187.199 120.876 166.603 1.00 26.44 359 THR C C 1
ATOM 4763 O O . THR B 1 299 ? 188.407 121.054 166.791 1.00 26.44 359 THR C O 1
ATOM 4767 N N . VAL B 1 300 ? 186.475 120.010 167.311 1.00 25.57 360 VAL C N 1
ATOM 4768 C CA . VAL B 1 300 ? 187.029 119.200 168.384 1.00 25.57 360 VAL C CA 1
ATOM 4769 C C . VAL B 1 300 ? 186.574 117.758 168.189 1.00 25.57 360 VAL C C 1
ATOM 4770 O O . VAL B 1 300 ? 185.778 117.447 167.303 1.00 25.57 360 VAL C O 1
ATOM 4774 N N . GLN B 1 301 ? 187.096 116.877 169.036 1.00 29.12 361 GLN C N 1
ATOM 4775 C CA . GLN B 1 301 ? 186.763 115.462 168.975 1.00 29.12 361 GLN C CA 1
ATOM 4776 C C . GLN B 1 301 ? 185.614 115.136 169.922 1.00 29.12 361 GLN C C 1
ATOM 4777 O O . GLN B 1 301 ? 185.373 115.838 170.906 1.00 29.12 361 GLN C O 1
ATOM 4783 N N . GLU B 1 302 ? 184.902 114.055 169.606 1.00 32.79 362 GLU C N 1
ATOM 4784 C CA . GLU B 1 302 ? 183.743 113.625 170.384 1.00 32.79 362 GLU C CA 1
ATOM 4785 C C . GLU B 1 302 ? 184.186 113.140 171.758 1.00 32.79 362 GLU C C 1
ATOM 4786 O O . GLU B 1 302 ? 184.754 112.052 171.887 1.00 32.79 362 GLU C O 1
ATOM 4792 N N . GLU B 1 303 ? 183.916 113.937 172.788 1.00 31.04 363 GLU C N 1
ATOM 4793 C CA . GLU B 1 303 ? 184.213 113.552 174.159 1.00 31.04 363 GLU C CA 1
ATOM 4794 C C . GLU B 1 303 ? 183.088 114.019 175.067 1.00 31.04 363 GLU C C 1
ATOM 4795 O O . GLU B 1 303 ? 182.397 114.998 174.773 1.00 31.04 363 GLU C O 1
ATOM 4801 N N . ASN B 1 304 ? 182.910 113.307 176.177 1.00 29.10 364 ASN C N 1
ATOM 4802 C CA . ASN B 1 304 ? 181.828 113.572 177.117 1.00 29.10 364 ASN C CA 1
ATOM 4803 C C . ASN B 1 304 ? 182.259 114.416 178.309 1.00 29.10 364 ASN C C 1
ATOM 4804 O O . ASN B 1 304 ? 181.530 115.327 178.709 1.00 29.10 364 ASN C O 1
ATOM 4809 N N . GLU B 1 305 ? 183.425 114.130 178.887 1.00 28.89 365 GLU C N 1
ATOM 4810 C CA . GLU B 1 305 ? 183.853 114.841 180.091 1.00 28.89 365 GLU C CA 1
ATOM 4811 C C . GLU B 1 305 ? 184.067 116.336 179.877 1.00 28.89 365 GLU C C 1
ATOM 4812 O O . GLU B 1 305 ? 183.559 117.126 180.691 1.00 28.89 365 GLU C O 1
ATOM 4818 N N . PRO B 1 306 ? 184.791 116.797 178.853 1.00 25.67 366 PRO C N 1
ATOM 4819 C CA . PRO B 1 306 ? 184.996 118.244 178.709 1.00 25.67 366 PRO C CA 1
ATOM 4820 C C . PRO B 1 306 ? 183.702 118.980 178.403 1.00 25.67 366 PRO C C 1
ATOM 4821 O O . PRO B 1 306 ? 182.775 118.437 177.797 1.00 25.67 366 PRO C O 1
ATOM 4825 N N . VAL B 1 307 ? 183.650 120.234 178.836 1.00 21.69 367 VAL C N 1
ATOM 4826 C CA . VAL B 1 307 ? 182.502 121.098 178.587 1.00 21.69 367 VAL C CA 1
ATOM 4827 C C . VAL B 1 307 ? 182.675 121.742 177.217 1.00 21.69 367 VAL C C 1
ATOM 4828 O O . VAL B 1 307 ? 183.617 122.512 176.996 1.00 21.69 367 VAL C O 1
ATOM 4832 N N . ILE B 1 308 ? 181.770 121.422 176.296 1.00 18.04 368 ILE C N 1
ATOM 4833 C CA . ILE B 1 308 ? 181.782 121.964 174.942 1.00 18.04 368 ILE C CA 1
ATOM 4834 C C . ILE B 1 308 ? 180.531 122.813 174.775 1.00 18.04 368 ILE C C 1
ATOM 4835 O O . ILE B 1 308 ? 179.410 122.296 174.852 1.00 18.04 368 ILE C O 1
ATOM 4840 N N . TYR B 1 309 ? 180.721 124.107 174.544 1.00 15.92 369 TYR C N 1
ATOM 4841 C CA . TYR B 1 309 ? 179.596 125.024 174.458 1.00 15.92 369 TYR C CA 1
ATOM 4842 C C . TYR B 1 309 ? 178.826 124.830 173.158 1.00 15.92 369 TYR C C 1
ATOM 4843 O O . TYR B 1 309 ? 179.390 124.474 172.120 1.00 15.92 369 TYR C O 1
ATOM 4852 N N . ASN B 1 310 ? 177.513 125.062 173.234 1.00 15.62 370 ASN C N 1
ATOM 4853 C CA . ASN B 1 310 ? 176.607 124.994 172.086 1.00 15.62 370 ASN C CA 1
ATOM 4854 C C . ASN B 1 310 ? 176.552 123.596 171.476 1.00 15.62 370 ASN C C 1
ATOM 4855 O O . ASN B 1 310 ? 176.309 123.444 170.277 1.00 15.62 370 ASN C O 1
ATOM 4860 N N . ARG B 1 311 ? 176.768 122.566 172.288 1.00 16.86 371 ARG C N 1
ATOM 4861 C CA . ARG B 1 311 ? 176.657 121.194 171.812 1.00 16.86 371 ARG C CA 1
ATOM 4862 C C . ARG B 1 311 ? 175.190 120.789 171.743 1.00 16.86 371 ARG C C 1
ATOM 4863 O O . ARG B 1 311 ? 174.433 121.008 172.694 1.00 16.86 371 ARG C O 1
ATOM 4871 N N . ALA B 1 312 ? 174.790 120.198 170.620 1.00 15.08 372 ALA C N 1
ATOM 4872 C CA . ALA B 1 312 ? 173.397 119.869 170.376 1.00 15.08 372 ALA C CA 1
ATOM 4873 C C . ALA B 1 312 ? 173.088 118.437 170.810 1.00 15.08 372 ALA C C 1
ATOM 4874 O O . ALA B 1 312 ? 173.952 117.699 171.288 1.00 15.08 372 ALA C O 1
ATOM 4876 N N . ARG B 1 313 ? 171.828 118.045 170.645 1.00 15.49 373 ARG C N 1
ATOM 4877 C CA . ARG B 1 313 ? 171.362 116.697 170.933 1.00 15.49 373 ARG C CA 1
ATOM 4878 C C . ARG B 1 313 ? 170.941 116.011 169.639 1.00 15.49 373 ARG C C 1
ATOM 4879 O O . ARG B 1 313 ? 170.683 116.660 168.622 1.00 15.49 373 ARG C O 1
ATOM 4887 N N . PHE B 1 314 ? 170.874 114.684 169.686 1.00 14.50 374 PHE C N 1
ATOM 4888 C CA . PHE B 1 314 ? 170.625 113.874 168.503 1.00 14.50 374 PHE C CA 1
ATOM 4889 C C . PHE B 1 314 ? 169.474 112.916 168.766 1.00 14.50 374 PHE C C 1
ATOM 4890 O O . PHE B 1 314 ? 169.404 112.295 169.830 1.00 14.50 374 PHE C O 1
ATOM 4898 N N . TYR B 1 315 ? 168.581 112.789 167.786 1.00 13.82 375 TYR C N 1
ATOM 4899 C CA . TYR B 1 315 ? 167.302 112.122 167.970 1.00 13.82 375 TYR C CA 1
ATOM 4900 C C . TYR B 1 315 ? 167.060 111.109 166.858 1.00 13.82 375 TYR C C 1
ATOM 4901 O O . TYR B 1 315 ? 167.732 111.107 165.824 1.00 13.82 375 TYR C O 1
ATOM 4910 N N . VAL B 1 316 ? 166.076 110.242 167.093 1.00 14.13 376 VAL C N 1
ATOM 4911 C CA . VAL B 1 316 ? 165.647 109.221 166.143 1.00 14.13 376 VAL C CA 1
ATOM 4912 C C . VAL B 1 316 ? 164.180 108.914 166.430 1.00 14.13 376 VAL C C 1
ATOM 4913 O O . VAL B 1 316 ? 163.647 109.268 167.483 1.00 14.13 376 VAL C O 1
ATOM 4917 N N . TYR B 1 317 ? 163.514 108.261 165.482 1.00 15.31 377 TYR C N 1
ATOM 4918 C CA . TYR B 1 317 ? 162.124 107.852 165.638 1.00 15.31 377 TYR C CA 1
ATOM 4919 C C . TYR B 1 317 ? 162.049 106.372 165.989 1.00 15.31 377 TYR C C 1
ATOM 4920 O O . TYR B 1 317 ? 162.787 105.553 165.434 1.00 15.31 377 TYR C O 1
ATOM 4929 N N . ASN B 1 318 ? 161.153 106.032 166.913 1.00 19.73 378 ASN C N 1
ATOM 4930 C CA . ASN B 1 318 ? 160.990 104.658 167.364 1.00 19.73 378 ASN C CA 1
ATOM 4931 C C . ASN B 1 318 ? 159.913 103.957 166.535 1.00 19.73 378 ASN C C 1
ATOM 4932 O O . ASN B 1 318 ? 159.449 104.468 165.514 1.00 19.73 378 ASN C O 1
ATOM 4937 N N . LYS B 1 319 ? 159.506 102.762 166.973 1.00 24.86 379 LYS C N 1
ATOM 4938 C CA . LYS B 1 319 ? 158.504 101.992 166.245 1.00 24.86 379 LYS C CA 1
ATOM 4939 C C . LYS B 1 319 ? 157.111 102.604 166.332 1.00 24.86 379 LYS C C 1
ATOM 4940 O O . LYS B 1 319 ? 156.278 102.337 165.460 1.00 24.86 379 LYS C O 1
ATOM 4946 N N . LYS B 1 320 ? 156.839 103.408 167.355 1.00 23.37 380 LYS C N 1
ATOM 4947 C CA . LYS B 1 320 ? 155.553 104.072 167.507 1.00 23.37 380 LYS C CA 1
ATOM 4948 C C . LYS B 1 320 ? 155.512 105.434 166.829 1.00 23.37 380 LYS C C 1
ATOM 4949 O O . LYS B 1 320 ? 154.561 106.191 167.048 1.00 23.37 380 LYS C O 1
ATOM 4955 N N . LY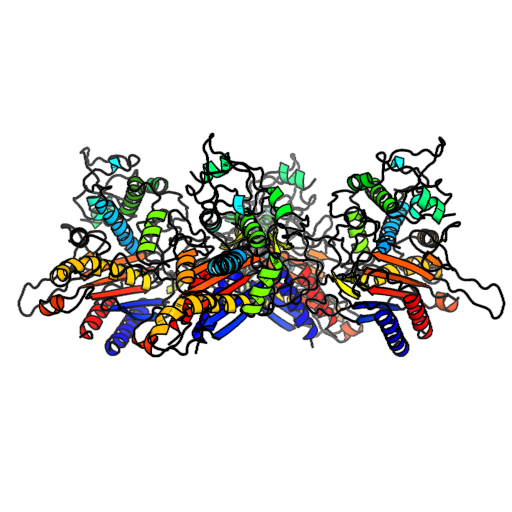S B 1 321 ? 156.522 105.758 166.017 1.00 20.98 381 LYS C N 1
ATOM 4956 C CA . LYS B 1 321 ? 156.621 107.049 165.332 1.00 20.98 381 LYS C CA 1
ATOM 4957 C C . LYS B 1 321 ? 156.632 108.204 166.332 1.00 20.98 381 LYS C C 1
ATOM 4958 O O . LYS B 1 321 ? 155.896 109.182 166.198 1.00 20.98 381 LYS C O 1
ATOM 4964 N N . ARG B 1 322 ? 157.487 108.082 167.346 1.00 18.17 382 ARG C N 1
ATOM 4965 C CA . ARG B 1 322 ? 157.648 109.104 168.370 1.00 18.17 382 ARG C CA 1
ATOM 4966 C C . ARG B 1 322 ? 159.122 109.451 168.509 1.00 18.17 382 ARG C C 1
ATOM 4967 O O . ARG B 1 322 ? 159.982 108.567 168.484 1.00 18.17 382 ARG C O 1
ATOM 4975 N N . LEU B 1 323 ? 159.407 110.742 168.657 1.00 14.44 383 LEU C N 1
ATOM 4976 C CA . LEU B 1 323 ? 160.785 111.202 168.756 1.00 14.44 383 LEU C CA 1
ATOM 4977 C C . LEU B 1 323 ? 161.386 110.792 170.095 1.00 14.44 383 LEU C C 1
ATOM 4978 O O . LEU B 1 323 ? 160.799 111.038 171.153 1.00 14.44 383 LEU C O 1
ATOM 4983 N N . VAL B 1 324 ? 162.562 110.166 170.047 1.00 13.70 384 VAL C N 1
ATOM 4984 C CA . VAL B 1 324 ? 163.266 109.705 171.237 1.00 13.70 384 VAL C CA 1
ATOM 4985 C C . VAL B 1 324 ? 164.737 110.084 171.117 1.00 13.70 384 VAL C C 1
ATOM 4986 O O . VAL B 1 324 ? 165.216 110.486 170.056 1.00 13.70 384 VAL C O 1
ATOM 4990 N N . ASN B 1 325 ? 165.450 109.954 172.231 1.00 14.57 385 ASN C N 1
ATOM 4991 C CA . ASN B 1 325 ? 166.881 110.219 172.260 1.00 14.57 385 ASN C CA 1
ATOM 4992 C C . ASN B 1 325 ? 167.660 109.023 171.729 1.00 14.57 385 ASN C C 1
ATOM 4993 O O . ASN B 1 325 ? 167.262 107.868 171.903 1.00 14.57 385 ASN C O 1
ATOM 4998 N N . THR B 1 326 ? 168.778 109.311 171.073 1.00 16.46 386 THR C N 1
ATOM 4999 C CA . THR B 1 326 ? 169.657 108.247 170.621 1.00 16.46 386 THR C CA 1
ATOM 5000 C C . THR B 1 326 ? 170.468 107.696 171.793 1.00 16.46 386 THR C C 1
ATOM 5001 O O . THR B 1 326 ? 170.760 108.421 172.749 1.00 16.46 386 THR C O 1
ATOM 5005 N N . PRO B 1 327 ? 170.836 106.418 171.749 1.00 20.28 387 PRO C N 1
ATOM 5006 C CA . PRO B 1 327 ? 171.625 105.842 172.843 1.00 20.28 387 PRO C CA 1
ATOM 5007 C C . PRO B 1 327 ? 173.017 106.446 172.921 1.00 20.28 387 PRO C C 1
ATOM 5008 O O . PRO B 1 327 ? 173.570 106.933 171.931 1.00 20.28 387 PRO C O 1
ATOM 5012 N N . TYR B 1 328 ? 173.580 106.416 174.127 1.00 25.14 388 TYR C N 1
ATOM 5013 C CA . TYR B 1 328 ? 174.915 106.953 174.351 1.00 25.14 388 TYR C CA 1
ATOM 5014 C C . TYR B 1 328 ? 175.960 106.060 173.693 1.00 25.14 388 TYR C C 1
ATOM 5015 O O . TYR B 1 328 ? 175.925 104.834 173.838 1.00 25.14 388 TYR C O 1
ATOM 5024 N N . VAL B 1 329 ? 176.891 106.676 172.962 1.00 28.26 389 VAL C N 1
ATOM 5025 C CA . VAL B 1 329 ? 177.938 105.955 172.249 1.00 28.26 389 VAL C CA 1
ATOM 5026 C C . VAL B 1 329 ? 179.273 106.648 172.480 1.00 28.26 389 VAL C C 1
ATOM 5027 O O . VAL B 1 329 ? 179.339 107.831 172.820 1.00 28.26 389 VAL C O 1
ATOM 5031 N N . ASP B 1 330 ? 180.348 105.886 172.289 1.00 35.01 390 ASP C N 1
ATOM 5032 C CA . ASP B 1 330 ? 181.710 106.398 172.350 1.00 35.01 390 ASP C CA 1
ATOM 5033 C C . ASP B 1 330 ? 182.384 106.154 171.009 1.00 35.01 390 ASP C C 1
ATOM 5034 O O . ASP B 1 330 ? 182.393 105.024 170.511 1.00 35.01 390 ASP C O 1
ATOM 5039 N N . ASN B 1 331 ? 182.950 107.212 170.428 1.00 31.45 391 ASN C N 1
ATOM 5040 C CA . ASN B 1 331 ? 183.538 107.158 169.096 1.00 31.45 391 ASN C CA 1
ATOM 5041 C C . ASN B 1 331 ? 185.061 107.247 169.126 1.00 31.45 391 ASN C C 1
ATOM 5042 O O . ASN B 1 331 ? 185.673 107.651 168.133 1.00 31.45 391 ASN C O 1
ATOM 5047 N N . SER B 1 332 ? 185.684 106.881 170.247 1.00 33.90 392 SER C N 1
ATOM 5048 C CA . SER B 1 332 ? 187.133 106.995 170.365 1.00 33.90 392 SER C CA 1
ATOM 5049 C C . SER B 1 332 ? 187.874 106.005 169.476 1.00 33.90 392 SER C C 1
ATOM 5050 O O . SER B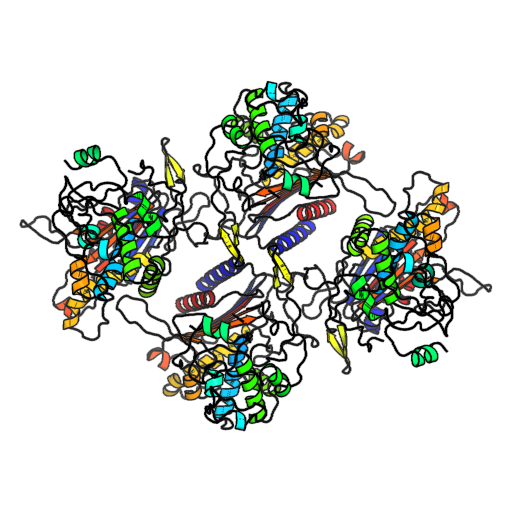 1 332 ? 189.033 106.255 169.129 1.00 33.90 392 SER C O 1
ATOM 5053 N N . TYR B 1 333 ? 187.243 104.891 169.102 1.00 34.24 393 TYR C N 1
ATOM 5054 C CA . TYR B 1 333 ? 187.917 103.901 168.274 1.00 34.24 393 TYR C CA 1
ATOM 5055 C C . TYR B 1 333 ? 188.045 104.334 166.820 1.00 34.24 393 TYR C C 1
ATOM 5056 O O . TYR B 1 333 ? 188.845 103.749 166.083 1.00 34.24 393 TYR C O 1
ATOM 5065 N N . LYS B 1 334 ? 187.280 105.337 166.389 1.00 30.81 394 LYS C N 1
ATOM 5066 C CA . LYS B 1 334 ? 187.367 105.874 165.031 1.00 30.81 394 LYS C CA 1
ATOM 5067 C C . LYS B 1 334 ? 187.433 107.397 165.117 1.00 30.81 394 LYS C C 1
ATOM 5068 O O . LYS B 1 334 ? 186.414 108.080 164.993 1.00 30.81 394 LYS C O 1
ATOM 5074 N N . TRP B 1 335 ? 188.614 107.958 165.324 1.00 30.12 395 TRP C N 1
ATOM 5075 C CA . TRP B 1 335 ? 188.718 109.411 165.303 1.00 30.12 395 TRP C CA 1
ATOM 5076 C C . TRP B 1 335 ? 188.755 109.850 163.858 1.00 30.12 395 TRP C C 1
ATOM 5077 O O . TRP B 1 335 ? 187.977 110.707 163.442 1.00 30.12 395 TRP C O 1
ATOM 5088 N N . ALA B 1 336 ? 189.665 109.265 163.088 1.00 29.66 396 ALA C N 1
ATOM 5089 C CA . ALA B 1 336 ? 189.811 109.636 161.686 1.00 29.66 396 ALA C CA 1
ATOM 5090 C C . ALA B 1 336 ? 188.600 109.337 160.825 1.00 29.66 396 ALA C C 1
ATOM 5091 O O . ALA B 1 336 ? 188.254 110.125 159.961 1.00 29.66 396 ALA C O 1
ATOM 5093 N N . GLY B 1 337 ? 188.001 108.168 160.995 1.00 29.38 397 GLY C N 1
ATOM 5094 C CA . GLY B 1 337 ? 186.797 107.860 160.249 1.00 29.38 397 GLY C CA 1
ATOM 5095 C C . GLY B 1 337 ? 185.518 108.614 160.558 1.00 29.38 397 GLY C C 1
ATOM 5096 O O . GLY B 1 337 ? 184.841 109.050 159.635 1.00 29.38 397 GLY C O 1
ATOM 5097 N N . GLY B 1 338 ? 185.196 108.799 161.845 1.00 28.63 398 GLY C N 1
ATOM 5098 C CA . GLY B 1 338 ? 183.997 109.585 162.203 1.00 28.63 398 GLY C CA 1
ATOM 5099 C C . GLY B 1 338 ? 183.892 109.954 163.674 1.00 28.63 398 GLY C C 1
ATOM 5100 O O . GLY B 1 338 ? 182.926 109.506 164.317 1.00 28.63 398 GLY C O 1
ATOM 5101 N N . GLY B 1 339 ? 184.839 110.745 164.189 1.00 28.14 399 GLY C N 1
ATOM 5102 C CA . GLY B 1 339 ? 184.822 111.147 165.609 1.00 28.14 399 GLY C CA 1
ATOM 5103 C C . GLY B 1 339 ? 184.932 112.645 165.839 1.00 28.14 399 GLY C C 1
ATOM 5104 O O . GLY B 1 339 ? 185.345 113.021 166.946 1.00 28.14 399 GLY C O 1
ATOM 5105 N N . PHE B 1 340 ? 184.594 113.486 164.856 1.00 24.66 400 PHE C N 1
ATOM 5106 C CA . PHE B 1 340 ? 184.826 114.947 165.039 1.00 24.66 400 PHE C CA 1
ATOM 5107 C C . PHE B 1 340 ? 183.527 115.740 165.224 1.00 24.66 400 PHE C C 1
ATOM 5108 O O . PHE B 1 340 ? 182.455 115.227 164.855 1.00 24.66 400 PHE C O 1
ATOM 5116 N N . LEU B 1 341 ? 183.629 116.953 165.782 1.00 22.47 401 LEU C N 1
ATOM 5117 C CA . LEU B 1 341 ? 182.474 117.823 166.015 1.00 22.47 401 LEU C CA 1
ATOM 5118 C C . LEU B 1 341 ? 182.781 119.169 165.400 1.00 22.47 401 LEU C C 1
ATOM 5119 O O . LEU B 1 341 ? 183.882 119.670 165.570 1.00 22.47 401 LEU C O 1
ATOM 5124 N N . SER B 1 342 ? 181.824 119.773 164.705 1.00 19.45 402 SER C N 1
ATOM 5125 C CA . SER B 1 342 ? 182.108 121.034 164.029 1.00 19.45 402 SER C CA 1
ATOM 5126 C C . SER B 1 342 ? 180.903 121.911 163.761 1.00 19.45 402 SER C C 1
ATOM 5127 O O . SER B 1 342 ? 179.772 121.507 164.015 1.00 19.45 402 SER C O 1
ATOM 5130 N N . THR B 1 343 ? 181.141 123.119 163.257 1.00 19.00 403 THR C N 1
ATOM 5131 C CA . THR B 1 343 ? 180.060 124.014 162.882 1.00 19.00 403 THR C CA 1
ATOM 5132 C C . THR B 1 343 ? 180.034 124.159 161.361 1.00 19.00 403 THR C C 1
ATOM 5133 O O . THR B 1 343 ? 180.780 123.489 160.639 1.00 19.00 403 THR C O 1
ATOM 5137 N N . VAL B 1 344 ? 179.164 125.040 160.867 1.00 18.89 404 VAL C N 1
ATOM 5138 C CA . VAL B 1 344 ? 179.102 125.266 159.427 1.00 18.89 404 VAL C CA 1
ATOM 5139 C C . VAL B 1 344 ? 180.190 126.235 158.973 1.00 18.89 404 VAL C C 1
ATOM 5140 O O . VAL B 1 344 ? 180.689 126.128 157.846 1.00 18.89 404 VAL C O 1
ATOM 5144 N N . GLY B 1 345 ? 180.580 127.184 159.828 1.00 20.49 405 GLY C N 1
ATOM 5145 C CA . GLY B 1 345 ? 181.626 128.121 159.451 1.00 20.49 405 GLY C CA 1
ATOM 5146 C C . GLY B 1 345 ? 182.972 127.451 159.248 1.00 20.49 405 GLY C C 1
ATOM 5147 O O . GLY B 1 345 ? 183.723 127.811 158.337 1.00 20.49 405 GLY C O 1
ATOM 5148 N N . ASP B 1 346 ? 183.299 126.473 160.096 1.00 22.46 406 ASP C N 1
ATOM 5149 C CA . ASP B 1 346 ? 184.556 125.750 159.938 1.00 22.46 406 ASP C CA 1
ATOM 5150 C C . ASP B 1 346 ? 184.583 124.973 158.629 1.00 22.46 406 ASP C C 1
ATOM 5151 O O . ASP B 1 346 ? 185.605 124.946 157.933 1.00 22.46 406 ASP C O 1
ATOM 5156 N N . LEU B 1 347 ? 183.466 124.333 158.278 1.00 18.60 407 LEU C N 1
ATOM 5157 C CA . LEU B 1 347 ? 183.390 123.623 157.006 1.00 18.60 407 LEU C CA 1
ATOM 5158 C C . LEU B 1 347 ? 183.496 124.584 155.830 1.00 18.60 407 LEU C C 1
ATOM 5159 O O . LEU B 1 347 ? 184.135 124.269 154.820 1.00 18.60 407 LEU C O 1
ATOM 5164 N N . LEU B 1 348 ? 182.875 125.762 155.940 1.00 17.99 408 LEU C N 1
ATOM 5165 C CA . LEU B 1 348 ? 183.007 126.765 154.888 1.00 17.99 408 LEU C CA 1
ATOM 5166 C C . LEU B 1 348 ? 184.458 127.197 154.715 1.00 17.99 408 LEU C C 1
ATOM 5167 O O . LEU B 1 348 ? 184.946 127.323 153.587 1.00 17.99 408 LEU C O 1
ATOM 5172 N N . LYS B 1 349 ? 185.162 127.428 155.826 1.00 20.86 409 LYS C N 1
ATOM 5173 C CA . LYS B 1 349 ? 186.567 127.818 155.749 1.00 20.86 409 LYS C CA 1
ATOM 5174 C C . LYS B 1 349 ? 187.419 126.714 155.134 1.00 20.86 409 LYS C C 1
ATOM 5175 O O . LYS B 1 349 ? 188.303 126.983 154.311 1.00 20.86 409 LYS C O 1
ATOM 5181 N N . PHE B 1 350 ? 187.168 125.463 155.525 1.00 21.73 410 PHE C N 1
ATOM 5182 C CA . PHE B 1 350 ? 187.909 124.337 154.964 1.00 21.73 410 PHE C CA 1
ATOM 5183 C C . PHE B 1 350 ? 187.684 124.226 153.459 1.00 21.73 410 PHE C C 1
ATOM 5184 O O . PHE B 1 350 ? 188.634 124.043 152.682 1.00 21.73 410 PHE C O 1
ATOM 5192 N N . GLY B 1 351 ? 186.426 124.350 153.027 1.00 20.24 411 GLY C N 1
ATOM 5193 C CA . GLY B 1 351 ? 186.134 124.292 151.606 1.00 20.24 411 GLY C CA 1
ATOM 5194 C C . GLY B 1 351 ? 186.758 125.436 150.834 1.00 20.24 411 GLY C C 1
ATOM 5195 O O . GLY B 1 351 ? 187.242 125.250 149.717 1.00 20.24 411 GLY C O 1
ATOM 5196 N N . ASN B 1 352 ? 186.753 126.637 151.419 1.00 21.97 412 ASN C N 1
ATOM 5197 C CA . ASN B 1 352 ? 187.386 127.779 150.768 1.00 21.97 412 ASN C CA 1
ATOM 5198 C C . ASN B 1 352 ? 188.885 127.565 150.617 1.00 21.97 412 ASN C C 1
ATOM 5199 O O . ASN B 1 352 ? 189.467 127.901 149.579 1.00 21.97 412 ASN C O 1
ATOM 5204 N N . ALA B 1 353 ? 189.530 127.011 151.647 1.00 22.92 413 ALA C N 1
ATOM 5205 C CA . ALA B 1 353 ? 190.959 126.732 151.554 1.00 22.92 413 ALA C CA 1
ATOM 5206 C C . ALA B 1 353 ? 191.253 125.716 150.457 1.00 22.92 413 ALA C C 1
ATOM 5207 O O . ALA B 1 353 ? 192.192 125.895 149.668 1.00 22.92 413 ALA C O 1
ATOM 5209 N N . MET B 1 354 ? 190.456 124.645 150.384 1.00 25.60 414 MET C N 1
ATOM 5210 C CA . MET B 1 354 ? 190.662 123.657 149.327 1.00 25.60 414 MET C CA 1
ATOM 5211 C C . MET B 1 354 ? 190.436 124.262 147.944 1.00 25.60 414 MET C C 1
ATOM 5212 O O . MET B 1 354 ? 191.193 123.985 147.006 1.00 25.60 414 MET C O 1
ATOM 5217 N N . LEU B 1 355 ? 189.401 125.093 147.798 1.00 26.87 415 LEU C N 1
ATOM 5218 C CA . LEU B 1 355 ? 189.132 125.722 146.508 1.00 26.87 415 LEU C CA 1
ATOM 5219 C C . LEU B 1 355 ? 190.269 126.649 146.093 1.00 26.87 415 LEU C C 1
ATOM 5220 O O . LEU B 1 355 ? 190.659 126.679 144.919 1.00 26.87 415 LEU C O 1
ATOM 5225 N N . TYR B 1 356 ? 190.807 127.423 147.040 1.00 29.51 416 TYR C N 1
ATOM 5226 C CA . TYR B 1 356 ? 191.929 128.301 146.727 1.00 29.51 416 TYR C CA 1
ATOM 5227 C C . TYR B 1 356 ? 193.151 127.494 146.309 1.00 29.51 416 TYR C C 1
ATOM 5228 O O . TYR B 1 356 ? 193.829 127.834 145.332 1.00 29.51 416 TYR C O 1
ATOM 5237 N N . GLY B 1 357 ? 193.456 126.423 147.045 1.00 30.92 417 GLY C N 1
ATOM 5238 C CA . GLY B 1 357 ? 194.574 125.580 146.664 1.00 30.92 417 GLY C CA 1
ATOM 5239 C C . GLY B 1 357 ? 194.390 124.947 145.301 1.00 30.92 417 GLY C C 1
ATOM 5240 O O . GLY B 1 357 ? 195.361 124.738 144.570 1.00 30.92 417 GLY C O 1
ATOM 5241 N N . TYR B 1 358 ? 193.145 124.631 144.943 1.00 31.28 418 TYR C N 1
ATOM 5242 C CA . TYR B 1 358 ? 192.864 124.054 143.634 1.00 31.28 418 TYR C CA 1
ATOM 5243 C C . TYR B 1 358 ? 193.031 125.081 142.519 1.00 31.28 418 TYR C C 1
ATOM 5244 O O . TYR B 1 358 ? 193.570 124.762 141.452 1.00 31.28 418 TYR C O 1
ATOM 5253 N N . GLN B 1 359 ? 192.578 126.316 142.742 1.00 34.06 419 GLN C N 1
ATOM 5254 C CA . GLN B 1 359 ? 192.477 127.299 141.670 1.00 34.06 419 GLN C CA 1
ATOM 5255 C C . GLN B 1 359 ? 193.651 128.270 141.584 1.00 34.06 419 GLN C C 1
ATOM 5256 O O . GLN B 1 359 ? 193.705 129.051 140.629 1.00 34.06 419 GLN C O 1
ATOM 5262 N N . VAL B 1 360 ? 194.582 128.256 142.542 1.00 38.34 420 VAL C N 1
ATOM 5263 C CA . VAL B 1 360 ? 195.649 129.256 142.524 1.00 38.34 420 VAL C CA 1
ATOM 5264 C C . VAL B 1 360 ? 196.585 129.062 141.332 1.00 38.34 420 VAL C C 1
ATOM 5265 O O . VAL B 1 360 ? 197.173 130.032 140.832 1.00 38.34 420 VAL C O 1
ATOM 5269 N N . GLY B 1 361 ? 196.737 127.826 140.853 1.00 43.31 421 GLY C N 1
ATOM 5270 C CA . GLY B 1 361 ? 197.660 127.577 139.756 1.00 43.31 421 GLY C CA 1
ATOM 5271 C C . GLY B 1 361 ? 197.242 128.254 138.464 1.00 43.31 421 GLY C C 1
ATOM 5272 O O . GLY B 1 361 ? 198.089 128.709 137.690 1.00 43.31 421 GLY C O 1
ATOM 5273 N N . LEU B 1 362 ? 195.935 128.323 138.208 1.00 46.65 422 LEU C N 1
ATOM 5274 C CA . LEU B 1 362 ? 195.454 128.973 136.993 1.00 46.65 422 LEU C CA 1
ATOM 5275 C C . LEU B 1 362 ? 195.681 130.479 137.042 1.00 46.65 422 LEU C C 1
ATOM 5276 O O . LEU B 1 362 ? 195.996 131.098 136.020 1.00 46.65 422 LEU C O 1
ATOM 5281 N N . PHE B 1 363 ? 195.521 131.085 138.217 1.00 50.01 423 PHE C N 1
ATOM 5282 C CA . PHE B 1 363 ? 195.678 132.526 138.367 1.00 50.01 423 PHE C CA 1
ATOM 5283 C C . PHE B 1 363 ? 197.123 132.951 138.585 1.00 50.01 423 PHE C C 1
ATOM 5284 O O . PHE B 1 363 ? 197.407 134.152 138.539 1.00 50.01 423 PHE C O 1
ATOM 5292 N N . LYS B 1 364 ? 198.033 132.004 138.830 1.00 56.91 424 LYS C N 1
ATOM 5293 C CA . LYS B 1 364 ? 199.426 132.362 139.088 1.00 56.91 424 LYS C CA 1
ATOM 5294 C C . LYS B 1 364 ? 200.060 133.099 137.914 1.00 56.91 424 LYS C C 1
ATOM 5295 O O . LYS B 1 364 ? 200.908 133.975 138.118 1.00 56.91 424 LYS C O 1
ATOM 5301 N N . ASN B 1 365 ? 199.666 132.765 136.682 1.00 60.85 425 ASN C N 1
ATOM 5302 C CA . ASN B 1 365 ? 200.306 133.365 135.513 1.00 60.85 425 ASN C CA 1
ATOM 5303 C C . ASN B 1 365 ? 200.051 134.868 135.436 1.00 60.85 425 ASN C C 1
ATOM 5304 O O . ASN B 1 365 ? 200.967 135.642 135.135 1.00 60.85 425 ASN C O 1
ATOM 5309 N N . SER B 1 366 ? 198.816 135.300 135.702 1.00 62.09 426 SER C N 1
ATOM 5310 C CA . SER B 1 366 ? 198.477 136.709 135.535 1.00 62.09 426 SER C CA 1
ATOM 5311 C C . SER B 1 366 ? 199.063 137.566 136.651 1.00 62.09 426 SER C C 1
ATOM 5312 O O . SER B 1 366 ? 199.589 138.654 136.392 1.00 62.09 426 SER C O 1
ATOM 5315 N N . ASN B 1 367 ? 198.979 137.099 137.895 1.00 58.67 427 ASN C N 1
ATOM 5316 C CA . ASN B 1 367 ? 199.414 137.870 139.051 1.00 58.67 427 ASN C CA 1
ATOM 5317 C C . ASN B 1 367 ? 200.387 137.045 139.877 1.00 58.67 427 ASN C C 1
ATOM 5318 O O . ASN B 1 367 ? 200.115 135.879 140.181 1.00 58.67 427 ASN C O 1
ATOM 5323 N N . GLU B 1 368 ? 201.517 137.650 140.237 1.00 57.30 428 GLU C N 1
ATOM 5324 C CA . GLU B 1 368 ? 202.532 136.996 141.050 1.00 57.30 428 GLU C CA 1
ATOM 5325 C C . GLU B 1 368 ? 202.465 137.393 142.519 1.00 57.30 428 GLU C C 1
ATOM 5326 O O . GLU B 1 368 ? 203.316 136.960 143.303 1.00 57.30 428 GLU C O 1
ATOM 5328 N N . ASN B 1 369 ? 201.484 138.202 142.910 1.00 54.40 429 ASN C N 1
ATOM 5329 C CA . ASN B 1 369 ? 201.342 138.646 144.291 1.00 54.40 429 ASN C CA 1
ATOM 5330 C C . ASN B 1 369 ? 200.431 137.745 145.114 1.00 54.40 429 ASN C C 1
ATOM 5331 O O . ASN B 1 369 ? 200.247 138.002 146.308 1.00 54.40 429 ASN C O 1
ATOM 5336 N N . LEU B 1 370 ? 199.861 136.705 144.513 1.00 45.30 430 LEU C N 1
ATOM 5337 C CA . LEU B 1 370 ? 198.969 135.816 145.241 1.00 45.30 430 LEU C CA 1
ATOM 5338 C C . LEU B 1 370 ? 199.756 134.931 146.200 1.00 45.30 430 LEU C C 1
ATOM 5339 O O . LEU B 1 370 ? 200.801 134.378 145.848 1.00 45.30 430 LEU C O 1
ATOM 5344 N N . LEU B 1 371 ? 199.244 134.803 147.421 1.00 36.59 431 LEU C N 1
ATOM 5345 C CA . LEU B 1 371 ? 199.871 133.937 148.403 1.00 36.59 431 LEU C CA 1
ATOM 5346 C C . LEU B 1 371 ? 199.711 132.472 147.995 1.00 36.59 431 LEU C C 1
ATOM 5347 O O . LEU B 1 371 ? 198.724 132.104 147.354 1.00 36.59 431 LEU C O 1
ATOM 5352 N N . PRO B 1 372 ? 200.673 131.622 148.343 1.00 33.88 432 PRO C N 1
ATOM 5353 C CA . PRO B 1 372 ? 200.558 130.204 147.992 1.00 33.88 432 PRO C CA 1
ATOM 5354 C C . PRO B 1 372 ? 199.435 129.525 148.759 1.00 33.88 432 PRO C C 1
ATOM 5355 O O . PRO B 1 372 ? 199.068 129.931 149.864 1.00 33.88 432 PRO C O 1
ATOM 5359 N N . GLY B 1 373 ? 198.885 128.476 148.151 1.00 32.96 433 GLY C N 1
ATOM 5360 C CA . GLY B 1 373 ? 197.856 127.696 148.801 1.00 32.96 433 GLY C CA 1
ATOM 5361 C C . GLY B 1 373 ? 198.413 126.801 149.889 1.00 32.96 433 GLY C C 1
ATOM 5362 O O . GLY B 1 373 ? 199.621 126.600 150.010 1.00 32.96 433 GLY C O 1
ATOM 5363 N N . TYR B 1 374 ? 197.501 126.257 150.697 1.00 31.58 434 TYR C N 1
ATOM 5364 C CA . TYR B 1 374 ? 197.913 125.382 151.788 1.00 31.58 434 TYR C CA 1
ATOM 5365 C C . TYR B 1 374 ? 198.590 124.120 151.270 1.00 31.58 434 TYR C C 1
ATOM 5366 O O . TYR B 1 374 ? 199.463 123.563 151.944 1.00 31.58 434 TYR C O 1
ATOM 5375 N N . LEU B 1 375 ? 198.206 123.658 150.083 1.00 35.76 435 LEU C N 1
ATOM 5376 C CA . LEU B 1 375 ? 198.819 122.501 149.451 1.00 35.76 435 LEU C CA 1
ATOM 5377 C C . LEU B 1 375 ? 199.222 122.860 148.028 1.00 35.76 435 LEU C C 1
ATOM 5378 O O . LEU B 1 375 ? 198.653 123.767 147.415 1.00 35.76 435 LEU C O 1
ATOM 5383 N N . LYS B 1 376 ? 200.215 122.140 147.512 1.00 39.56 436 LYS C N 1
ATOM 5384 C CA . LYS B 1 376 ? 200.728 122.421 146.182 1.00 39.56 436 LYS C CA 1
ATOM 5385 C C . LYS B 1 376 ? 199.663 122.134 145.123 1.00 39.56 436 LYS C C 1
ATOM 5386 O O . LYS B 1 376 ? 198.796 121.278 145.321 1.00 39.56 436 LYS C O 1
ATOM 5392 N N . PRO B 1 377 ? 199.697 122.852 143.995 1.00 39.65 437 PRO C N 1
ATOM 5393 C CA . PRO B 1 377 ? 198.659 122.646 142.969 1.00 39.65 437 PRO C CA 1
ATOM 5394 C C . PRO B 1 377 ? 198.585 121.221 142.449 1.00 39.65 437 PRO C C 1
ATOM 5395 O O . PRO B 1 377 ? 197.484 120.722 142.181 1.00 39.65 437 PRO C O 1
ATOM 5399 N N . GLU B 1 378 ? 199.728 120.546 142.302 1.00 40.77 438 GLU C N 1
ATOM 5400 C CA . GLU B 1 378 ? 199.704 119.160 141.845 1.00 40.77 438 GLU C CA 1
ATOM 5401 C C . GLU B 1 378 ? 199.055 118.251 142.881 1.00 40.77 438 GLU C C 1
ATOM 5402 O O . GLU B 1 378 ? 198.344 117.304 142.524 1.00 40.77 438 GLU C O 1
ATOM 5408 N N . THR B 1 379 ? 199.280 118.529 144.168 1.00 37.57 439 THR C N 1
ATOM 5409 C CA . THR B 1 379 ? 198.644 117.741 145.217 1.00 37.57 439 THR C CA 1
ATOM 5410 C C . THR B 1 379 ? 197.128 117.874 145.164 1.00 37.57 439 THR C C 1
ATOM 5411 O O . THR B 1 379 ? 196.404 116.882 145.303 1.00 37.57 439 THR C O 1
ATOM 5415 N N . MET B 1 380 ? 196.637 119.086 144.939 1.00 35.91 440 MET C N 1
ATOM 5416 C CA . MET B 1 380 ? 195.197 119.298 144.879 1.00 35.91 440 MET C CA 1
ATOM 5417 C C . MET B 1 380 ? 194.549 118.569 143.712 1.00 35.91 440 MET C C 1
ATOM 5418 O O . MET B 1 380 ? 193.456 118.017 143.850 1.00 35.91 440 MET C O 1
ATOM 5423 N N . VAL B 1 381 ? 195.219 118.555 142.567 1.00 36.48 441 VAL C N 1
ATOM 5424 C CA . VAL B 1 381 ? 194.684 117.858 141.406 1.00 36.48 441 VAL C CA 1
ATOM 5425 C C . VAL B 1 381 ? 194.565 116.369 141.686 1.00 36.48 441 VAL C C 1
ATOM 5426 O O . VAL B 1 381 ? 193.543 115.762 141.385 1.00 36.48 441 VAL C O 1
ATOM 5430 N N . MET B 1 382 ? 195.579 115.790 142.316 1.00 37.85 442 MET C N 1
ATOM 5431 C CA . MET B 1 382 ? 195.561 114.367 142.641 1.00 37.85 442 MET C CA 1
ATOM 5432 C C . MET B 1 382 ? 194.434 114.041 143.606 1.00 37.85 442 MET C C 1
ATOM 5433 O O . MET B 1 382 ? 193.775 113.010 143.476 1.00 37.85 442 MET C O 1
ATOM 5438 N N . MET B 1 383 ? 194.202 114.920 144.572 1.00 34.77 443 MET C N 1
ATOM 5439 C CA . MET B 1 383 ? 193.162 114.684 145.564 1.00 34.77 443 MET C CA 1
ATOM 5440 C C . MET B 1 383 ? 191.790 114.600 144.919 1.00 34.77 443 MET C C 1
ATOM 5441 O O . MET B 1 383 ? 190.978 113.759 145.291 1.00 34.77 443 MET C O 1
ATOM 5446 N N . TRP B 1 384 ? 191.530 115.457 143.941 1.00 29.40 444 TRP C N 1
ATOM 5447 C CA . TRP B 1 384 ? 190.217 115.479 143.302 1.00 29.40 444 TRP C CA 1
ATOM 5448 C C . TRP B 1 384 ? 190.132 114.669 142.010 1.00 29.40 444 TRP C C 1
ATOM 5449 O O . TRP B 1 384 ? 189.147 114.763 141.286 1.00 29.40 444 TRP C O 1
ATOM 5460 N N . THR B 1 385 ? 191.168 113.892 141.708 1.00 31.57 445 THR C N 1
ATOM 5461 C CA . THR B 1 385 ? 191.140 113.033 140.522 1.00 31.57 445 THR C CA 1
ATOM 5462 C C . THR B 1 385 ? 190.316 111.726 140.739 1.00 31.57 445 THR C C 1
ATOM 5463 O O . THR B 1 385 ? 190.673 110.933 141.611 1.00 31.57 445 THR C O 1
ATOM 5467 N N . PRO B 1 386 ? 189.221 111.490 139.952 1.00 30.38 446 PRO C N 1
ATOM 5468 C CA . PRO B 1 386 ? 188.472 110.252 140.197 1.00 30.38 446 PRO C CA 1
ATOM 5469 C C . PRO B 1 386 ? 189.312 109.017 139.911 1.00 30.38 446 PRO C C 1
ATOM 5470 O O . PRO B 1 386 ? 190.189 109.016 139.044 1.00 30.38 446 PRO C O 1
ATOM 5474 N N . VAL B 1 387 ? 189.029 107.959 140.655 1.00 32.02 447 VAL C N 1
ATOM 5475 C CA . VAL B 1 387 ? 189.741 106.687 140.555 1.00 32.02 447 VAL C CA 1
ATOM 5476 C C . VAL B 1 387 ? 188.824 105.689 139.862 1.00 32.02 447 VAL C C 1
ATOM 5477 O O . VAL B 1 387 ? 187.643 105.603 140.216 1.00 32.02 447 VAL C O 1
ATOM 5481 N N . PRO B 1 388 ? 189.309 104.937 138.875 1.00 35.19 448 PRO C N 1
ATOM 5482 C CA . PRO B 1 388 ? 188.453 103.954 138.206 1.00 35.19 448 PRO C CA 1
ATOM 5483 C C . PRO B 1 388 ? 188.048 102.828 139.145 1.00 35.19 448 PRO C C 1
ATOM 5484 O O . PRO B 1 388 ? 188.703 102.550 140.152 1.00 35.19 448 PRO C O 1
ATOM 5488 N N . ASN B 1 389 ? 186.934 102.182 138.794 1.00 35.33 449 ASN C N 1
ATOM 5489 C CA . ASN B 1 389 ? 186.369 101.079 139.573 1.00 35.33 449 ASN C CA 1
ATOM 5490 C C . ASN B 1 389 ? 185.994 101.529 140.984 1.00 35.33 449 ASN C C 1
ATOM 5491 O O . ASN B 1 389 ? 186.253 100.835 141.968 1.00 35.33 449 ASN C O 1
ATOM 5493 N N . THR B 1 390 ? 185.375 102.704 141.081 1.00 32.76 450 THR C N 1
ATOM 5494 C CA . THR B 1 390 ? 184.899 103.245 142.344 1.00 32.76 450 THR C CA 1
ATOM 5495 C C . THR B 1 390 ? 183.470 103.742 142.167 1.00 32.76 450 THR C C 1
ATOM 5496 O O . THR B 1 390 ? 183.022 104.023 141.053 1.00 32.76 450 THR C O 1
ATOM 5500 N N . GLU B 1 391 ? 182.755 103.847 143.284 1.00 34.06 451 GLU C N 1
ATOM 5501 C CA . GLU B 1 391 ? 181.355 104.238 143.276 1.00 34.06 451 GLU C CA 1
ATOM 5502 C C . GLU B 1 391 ? 181.132 105.416 144.212 1.00 34.06 451 GLU C C 1
ATOM 5503 O O . GLU B 1 391 ? 181.870 105.613 145.180 1.00 34.06 451 GLU C O 1
ATOM 5509 N N . MET B 1 392 ? 180.102 106.198 143.904 1.00 27.62 452 MET C N 1
ATOM 5510 C CA . MET B 1 392 ? 179.699 107.360 144.693 1.00 27.62 452 MET C CA 1
ATOM 5511 C C . MET B 1 392 ? 178.242 107.133 145.089 1.00 27.62 452 MET C C 1
ATOM 5512 O O . MET B 1 392 ? 177.336 107.296 144.268 1.00 27.62 452 MET C O 1
ATOM 5517 N N . SER B 1 393 ? 178.023 106.744 146.348 1.00 27.65 453 SER C N 1
ATOM 5518 C CA . SER B 1 393 ? 176.700 106.291 146.769 1.00 27.65 453 SER C CA 1
ATOM 5519 C C . SER B 1 393 ? 175.667 107.409 146.702 1.00 27.65 453 SER C C 1
ATOM 5520 O O . SER B 1 393 ? 174.531 107.184 146.268 1.00 27.65 453 SER C O 1
ATOM 5523 N N . TRP B 1 394 ? 176.033 108.619 147.124 1.00 23.30 454 TRP C N 1
ATOM 5524 C CA . TRP B 1 394 ? 175.070 109.711 147.163 1.00 23.30 454 TRP C CA 1
ATOM 5525 C C . TRP B 1 394 ? 174.835 110.350 145.800 1.00 23.30 454 TRP C C 1
ATOM 5526 O O . TRP B 1 394 ? 173.966 111.220 145.687 1.00 23.30 454 TRP C O 1
ATOM 5537 N N . ASP B 1 395 ? 175.580 109.944 144.773 1.00 27.62 455 ASP C N 1
ATOM 5538 C CA . ASP B 1 395 ? 175.303 110.387 143.408 1.00 27.62 455 ASP C CA 1
ATOM 5539 C C . ASP B 1 395 ? 175.880 109.348 142.456 1.00 27.62 455 ASP C C 1
ATOM 5540 O O . ASP B 1 395 ? 177.101 109.273 142.290 1.00 27.62 455 ASP C O 1
ATOM 5542 N N . LYS B 1 396 ? 175.003 108.561 141.828 1.00 34.21 456 LYS C N 1
ATOM 5543 C CA . LYS B 1 396 ? 175.431 107.520 140.902 1.00 34.21 456 LYS C CA 1
ATOM 5544 C C . LYS B 1 396 ? 176.093 108.075 139.651 1.00 34.21 456 LYS C C 1
ATOM 5545 O O . LYS B 1 396 ? 176.715 107.310 138.906 1.00 34.21 456 LYS C O 1
ATOM 5551 N N . GLU B 1 397 ? 175.972 109.378 139.402 1.00 32.31 457 GLU C N 1
ATOM 5552 C CA . GLU B 1 397 ? 176.481 109.978 138.178 1.00 32.31 457 GLU C CA 1
ATOM 5553 C C . GLU B 1 397 ? 177.981 110.253 138.241 1.00 32.31 457 GLU C C 1
ATOM 5554 O O . GLU B 1 397 ? 178.613 110.428 137.195 1.00 32.31 457 GLU C O 1
ATOM 5560 N N . GLY B 1 398 ? 178.572 110.246 139.437 1.00 28.77 458 GLY C N 1
ATOM 5561 C CA . GLY B 1 398 ? 179.987 110.484 139.609 1.00 28.77 458 GLY C CA 1
ATOM 5562 C C . GLY B 1 398 ? 180.706 109.295 140.224 1.00 28.77 458 GLY C C 1
ATOM 5563 O O . GLY B 1 398 ? 180.123 108.234 140.465 1.00 28.77 458 GLY C O 1
ATOM 5564 N N . LYS B 1 399 ? 182.001 109.483 140.514 1.00 28.09 459 LYS C N 1
ATOM 5565 C CA . LYS B 1 399 ? 182.825 108.420 141.113 1.00 28.09 459 LYS C CA 1
ATOM 5566 C C . LYS B 1 399 ? 183.514 108.886 142.392 1.00 28.09 459 LYS C C 1
ATOM 5567 O O . LYS B 1 399 ? 183.152 109.913 142.952 1.00 28.09 459 LYS C O 1
ATOM 5573 N N . TYR B 1 400 ? 184.510 108.135 142.853 1.00 26.99 460 TYR C N 1
ATOM 5574 C CA . TYR B 1 400 ? 185.207 108.478 144.091 1.00 26.99 460 TYR C CA 1
ATOM 5575 C C . TYR B 1 400 ? 186.661 108.823 143.819 1.00 26.99 460 TYR C C 1
ATOM 5576 O O . TYR B 1 400 ? 187.280 108.245 142.933 1.00 26.99 460 TYR C O 1
ATOM 5585 N N . ALA B 1 401 ? 187.214 109.751 144.589 1.00 26.51 461 ALA C N 1
ATOM 5586 C CA . ALA B 1 401 ? 188.600 110.152 144.406 1.00 26.51 461 ALA C CA 1
ATOM 5587 C C . ALA B 1 401 ? 189.385 109.833 145.658 1.00 26.51 461 ALA C C 1
ATOM 5588 O O . ALA B 1 401 ? 189.428 108.684 146.087 1.00 26.51 461 ALA C O 1
ATOM 5590 N N . MET B 1 402 ? 190.023 110.836 146.249 1.00 29.64 462 MET C N 1
ATOM 5591 C CA . MET B 1 402 ? 190.706 110.607 147.515 1.00 29.64 462 MET C CA 1
ATOM 5592 C C . MET B 1 402 ? 189.901 111.268 148.616 1.00 29.64 462 MET C C 1
ATOM 5593 O O . MET B 1 402 ? 189.949 112.489 148.754 1.00 29.64 462 MET C O 1
ATOM 5598 N N . ALA B 1 403 ? 189.148 110.477 149.377 1.00 26.30 463 ALA C N 1
ATOM 5599 C CA . ALA B 1 403 ? 188.317 110.996 150.474 1.00 26.30 463 ALA C CA 1
ATOM 5600 C C . ALA B 1 403 ? 187.295 112.020 150.008 1.00 26.30 463 ALA C C 1
ATOM 5601 O O . ALA B 1 403 ? 186.879 112.872 150.789 1.00 26.30 463 ALA C O 1
ATOM 5603 N N . TRP B 1 404 ? 186.873 111.929 148.754 1.00 24.15 464 TRP C N 1
ATOM 5604 C CA . TRP B 1 404 ? 185.918 112.875 148.203 1.00 24.15 464 TRP C CA 1
ATOM 5605 C C . TRP B 1 404 ? 185.165 112.164 147.119 1.00 24.15 464 TRP C C 1
ATOM 5606 O O . TRP B 1 404 ? 185.656 111.184 146.572 1.00 24.15 464 TRP C O 1
ATOM 5617 N N . GLY B 1 405 ? 183.979 112.646 146.785 1.00 21.73 465 GLY C N 1
ATOM 5618 C CA . GLY B 1 405 ? 183.251 112.071 145.674 1.00 21.73 465 GLY C CA 1
ATOM 5619 C C . GLY B 1 405 ? 183.259 113.142 144.618 1.00 21.73 465 GLY C C 1
ATOM 5620 O O . GLY B 1 405 ? 182.850 114.266 144.888 1.00 21.73 465 GLY C O 1
ATOM 5621 N N . VAL B 1 406 ? 183.716 112.819 143.416 1.00 22.84 466 VAL C N 1
ATOM 5622 C CA . VAL B 1 406 ? 183.843 113.838 142.378 1.00 22.84 466 VAL C CA 1
ATOM 5623 C C . VAL B 1 406 ? 182.994 113.560 141.147 1.00 22.84 466 VAL C C 1
ATOM 5624 O O . VAL B 1 406 ? 183.037 112.461 140.599 1.00 22.84 466 VAL C O 1
ATOM 5628 N N . VAL B 1 407 ? 182.210 114.544 140.718 1.00 24.45 467 VAL C N 1
ATOM 5629 C CA . VAL B 1 407 ? 181.428 114.394 139.500 1.00 24.45 467 VAL C CA 1
ATOM 5630 C C . VAL B 1 407 ? 182.062 115.335 138.497 1.00 24.45 467 VAL C C 1
ATOM 5631 O O . VAL B 1 407 ? 182.249 116.512 138.784 1.00 24.45 467 VAL C O 1
ATOM 5635 N N . GLU B 1 408 ? 182.410 114.824 137.324 1.00 30.28 468 GLU C N 1
ATOM 5636 C CA . GLU B 1 408 ? 183.073 115.649 136.322 1.00 30.28 468 GLU C CA 1
ATOM 5637 C C . GLU B 1 408 ? 182.094 116.341 135.398 1.00 30.28 468 GLU C C 1
ATOM 5638 O O . GLU B 1 408 ? 180.892 116.192 135.552 1.00 30.28 468 GLU C O 1
ATOM 5644 N N . ARG B 1 409 ? 182.600 117.119 134.452 1.00 32.70 469 ARG C N 1
ATOM 5645 C CA . ARG B 1 409 ? 181.744 117.784 133.480 1.00 32.70 469 ARG C CA 1
ATOM 5646 C C . ARG B 1 409 ? 181.901 117.147 132.106 1.00 32.70 469 ARG C C 1
ATOM 5647 O O . ARG B 1 409 ? 183.015 116.853 131.665 1.00 32.70 469 ARG C O 1
ATOM 5655 N N . LYS B 1 410 ? 180.771 116.923 131.439 1.00 30.87 470 LYS C N 1
ATOM 5656 C CA . LYS B 1 410 ? 180.776 116.324 130.112 1.00 30.87 470 LYS C CA 1
ATOM 5657 C C . LYS B 1 410 ? 179.423 116.552 129.456 1.00 30.87 470 LYS C C 1
ATOM 5658 O O . LYS B 1 410 ? 178.437 116.885 130.119 1.00 30.87 470 LYS C O 1
ATOM 5664 N N . GLN B 1 411 ? 179.395 116.369 128.139 1.00 31.37 471 GLN C N 1
ATOM 5665 C CA . GLN B 1 411 ? 178.161 116.451 127.365 1.00 31.37 471 GLN C CA 1
ATOM 5666 C C . GLN B 1 411 ? 178.302 115.533 126.161 1.00 31.37 471 GLN C C 1
ATOM 5667 O O . GLN B 1 411 ? 179.215 115.715 125.351 1.00 31.37 471 GLN C O 1
ATOM 5673 N N . THR B 1 412 ? 177.406 114.555 126.047 1.00 30.74 472 THR C N 1
ATOM 5674 C CA . THR B 1 412 ? 177.520 113.542 125.004 1.00 30.74 472 THR C CA 1
ATOM 5675 C C . THR B 1 412 ? 176.736 113.896 123.747 1.00 30.74 472 THR C C 1
ATOM 5676 O O . THR B 1 412 ? 177.234 113.697 122.634 1.00 30.74 472 THR C O 1
ATOM 5680 N N . TYR B 1 413 ? 175.522 114.420 123.894 1.00 31.12 473 TYR C N 1
ATOM 5681 C CA . TYR B 1 413 ? 174.661 114.726 122.762 1.00 31.12 473 TYR C CA 1
ATOM 5682 C C . TYR B 1 413 ? 174.261 116.194 122.788 1.00 31.12 473 TYR C C 1
ATOM 5683 O O . TYR B 1 413 ? 174.200 116.821 123.850 1.00 31.12 473 TYR C O 1
ATOM 5692 N N . GLY B 1 414 ? 173.991 116.736 121.604 1.00 28.95 474 GLY C N 1
ATOM 5693 C CA . GLY B 1 414 ? 173.590 118.125 121.509 1.00 28.95 474 GLY C CA 1
ATOM 5694 C C . GLY B 1 414 ? 172.178 118.347 122.019 1.00 28.95 474 GLY C C 1
ATOM 5695 O O . GLY B 1 414 ? 171.294 117.503 121.870 1.00 28.95 474 GLY C O 1
ATOM 5696 N N . SER B 1 415 ? 171.959 119.503 122.646 1.00 29.87 475 SER C N 1
ATOM 5697 C CA . SER B 1 415 ? 170.650 119.815 123.241 1.00 29.87 475 SER C CA 1
ATOM 5698 C C . SER B 1 415 ? 170.251 118.792 124.296 1.00 29.87 475 SER C C 1
ATOM 5699 O O . SER B 1 415 ? 169.070 118.508 124.472 1.00 29.87 475 SER C O 1
ATOM 5702 N N . CYS B 1 416 ? 171.234 118.252 125.007 1.00 30.00 476 CYS C N 1
ATOM 5703 C CA . CYS B 1 416 ? 170.969 117.255 126.046 1.00 30.00 476 CYS C CA 1
ATOM 5704 C C . CYS B 1 416 ? 171.763 117.573 127.301 1.00 30.00 476 CYS C C 1
ATOM 5705 O O . CYS B 1 416 ? 172.686 118.382 127.250 1.00 30.00 476 CYS C O 1
ATOM 5708 N N . ARG B 1 417 ? 171.390 116.973 128.428 1.00 28.36 477 ARG C N 1
ATOM 5709 C CA . ARG B 1 417 ? 172.063 117.225 129.713 1.00 28.36 477 ARG C CA 1
ATOM 5710 C C . ARG B 1 417 ? 173.534 117.632 129.702 1.00 28.36 477 ARG C C 1
ATOM 5711 O O . ARG B 1 417 ? 174.382 116.919 129.163 1.00 28.36 477 ARG C O 1
ATOM 5719 N N . LYS B 1 418 ? 173.839 118.772 130.317 1.00 29.18 478 LYS C N 1
ATOM 5720 C CA . LYS B 1 418 ? 175.220 119.227 130.417 1.00 29.18 478 LYS C CA 1
ATOM 5721 C C . LYS B 1 418 ? 175.680 119.020 131.854 1.00 29.18 478 LYS C C 1
ATOM 5722 O O . LYS B 1 418 ? 175.204 119.699 132.770 1.00 29.18 478 LYS C O 1
ATOM 5724 N N . GLN B 1 419 ? 176.598 118.078 132.048 1.00 30.03 479 GLN C N 1
ATOM 5725 C CA . GLN B 1 419 ? 177.091 117.764 133.381 1.00 30.03 479 GLN C CA 1
ATOM 5726 C C . GLN B 1 419 ? 177.930 118.911 133.932 1.00 30.03 479 GLN C C 1
ATOM 5727 O O . GLN B 1 419 ? 178.650 119.588 133.193 1.00 30.03 479 GLN C O 1
ATOM 5733 N N . ARG B 1 420 ? 177.835 119.124 135.241 1.00 28.26 480 ARG C N 1
ATOM 5734 C CA . ARG B 1 420 ? 178.560 120.181 135.927 1.00 28.26 480 ARG C CA 1
ATOM 5735 C C . ARG B 1 420 ? 179.567 119.570 136.891 1.00 28.26 480 ARG C C 1
ATOM 5736 O O . ARG B 1 420 ? 179.293 118.545 137.524 1.00 28.26 480 ARG C O 1
ATOM 5744 N N . HIS B 1 421 ? 180.733 120.200 136.998 1.00 25.11 481 HIS C N 1
ATOM 5745 C CA . HIS B 1 421 ? 181.832 119.681 137.801 1.00 25.11 481 HIS C CA 1
ATOM 5746 C C . HIS B 1 421 ? 181.718 120.177 139.238 1.00 25.11 481 HIS C C 1
ATOM 5747 O O . HIS B 1 421 ? 181.610 121.383 139.478 1.00 25.11 481 HIS C O 1
ATOM 5754 N N . TYR B 1 422 ? 181.738 119.243 140.187 1.00 20.89 482 TYR C N 1
ATOM 5755 C CA . TYR B 1 422 ? 181.687 119.584 141.603 1.00 20.89 482 TYR C CA 1
ATOM 5756 C C . TYR B 1 422 ? 182.224 118.409 142.410 1.00 20.89 482 TYR C C 1
ATOM 5757 O O . TYR B 1 422 ? 182.396 117.302 141.896 1.00 20.89 482 TYR C O 1
ATOM 5766 N N . ALA B 1 423 ? 182.494 118.671 143.688 1.00 19.85 483 ALA C N 1
ATOM 5767 C CA . ALA B 1 423 ? 182.960 117.657 144.622 1.00 19.85 483 ALA C CA 1
ATOM 5768 C C . ALA B 1 423 ? 182.137 117.731 145.900 1.00 19.85 483 ALA C C 1
ATOM 5769 O O . ALA B 1 423 ? 181.709 118.810 146.318 1.00 19.85 483 ALA C O 1
ATOM 5771 N N . SER B 1 424 ? 181.919 116.575 146.521 1.00 19.65 484 SER C N 1
ATOM 5772 C CA . SER B 1 424 ? 181.047 116.511 147.686 1.00 19.65 484 SER C CA 1
ATOM 5773 C C . SER B 1 424 ? 181.394 115.295 148.529 1.00 19.65 484 SER C C 1
ATOM 5774 O O . SER B 1 424 ? 182.017 114.341 148.057 1.00 19.65 484 SER C O 1
ATOM 5777 N N . HIS B 1 425 ? 180.977 115.349 149.792 1.00 20.29 485 HIS C N 1
ATOM 5778 C CA . HIS B 1 425 ? 181.064 114.213 150.700 1.00 20.29 485 HIS C CA 1
ATOM 5779 C C . HIS B 1 425 ? 179.945 114.331 151.722 1.00 20.29 485 HIS C C 1
ATOM 5780 O O . HIS B 1 425 ? 179.719 115.414 152.270 1.00 20.29 485 HIS C O 1
ATOM 5787 N N . THR B 1 426 ? 179.252 113.226 151.974 1.00 20.16 486 THR C N 1
ATOM 5788 C CA . THR B 1 426 ? 178.150 113.190 152.924 1.00 20.16 486 THR C CA 1
ATOM 5789 C C . THR B 1 426 ? 178.544 112.384 154.152 1.00 20.16 486 THR C C 1
ATOM 5790 O O . THR B 1 426 ? 179.442 111.540 154.100 1.00 20.16 486 THR C O 1
ATOM 5794 N N . GLY B 1 427 ? 177.847 112.609 155.261 1.00 19.90 487 GLY C N 1
ATOM 5795 C CA . GLY B 1 427 ? 178.122 111.861 156.476 1.00 19.90 487 GLY C CA 1
ATOM 5796 C C . GLY B 1 427 ? 176.897 111.378 157.222 1.00 19.90 487 GLY C C 1
ATOM 5797 O O . GLY B 1 427 ? 175.949 112.137 157.408 1.00 19.90 487 GLY C O 1
ATOM 5798 N N . GLY B 1 428 ? 176.911 110.124 157.667 1.00 22.86 488 GLY C N 1
ATOM 5799 C CA . GLY B 1 428 ? 175.799 109.568 158.427 1.00 22.86 488 GLY C CA 1
ATOM 5800 C C . GLY B 1 428 ? 176.255 109.074 159.782 1.00 22.86 488 GLY C C 1
ATOM 5801 O O . GLY B 1 428 ? 177.068 108.160 159.865 1.00 22.86 488 GLY C O 1
ATOM 5802 N N . ALA B 1 429 ? 175.721 109.653 160.849 1.00 20.66 489 ALA C N 1
ATOM 5803 C CA . ALA B 1 429 ? 176.134 109.293 162.203 1.00 20.66 489 ALA C CA 1
ATOM 5804 C C . ALA B 1 429 ? 174.895 108.951 163.004 1.00 20.66 489 ALA C C 1
ATOM 5805 O O . ALA B 1 429 ? 173.785 109.255 162.576 1.00 20.66 489 ALA C O 1
ATOM 5807 N N . VAL B 1 430 ? 175.062 108.300 164.149 1.00 18.63 490 VAL C N 1
ATOM 5808 C CA . VAL B 1 430 ? 173.900 108.025 164.965 1.00 18.63 490 VAL C CA 1
ATOM 5809 C C . VAL B 1 430 ? 173.325 109.367 165.372 1.00 18.63 490 VAL C C 1
ATOM 5810 O O . VAL B 1 430 ? 174.011 110.185 165.980 1.00 18.63 490 VAL C O 1
ATOM 5814 N N . GLY B 1 431 ? 172.061 109.595 165.041 1.00 16.05 491 GLY C N 1
ATOM 5815 C CA . GLY B 1 431 ? 171.408 110.838 165.394 1.00 16.05 491 GLY C CA 1
ATOM 5816 C C . GLY B 1 431 ? 171.743 112.058 164.561 1.00 16.05 491 GLY C C 1
ATOM 5817 O O . GLY B 1 431 ? 171.258 113.137 164.867 1.00 16.05 491 GLY C O 1
ATOM 5818 N N . ALA B 1 432 ? 172.548 111.915 163.513 1.00 15.96 492 ALA C N 1
ATOM 5819 C CA . ALA B 1 432 ? 172.971 113.095 162.758 1.00 15.96 492 ALA C CA 1
ATOM 5820 C C . ALA B 1 432 ? 173.194 112.903 161.266 1.00 15.96 492 ALA C C 1
ATOM 5821 O O . ALA B 1 432 ? 173.481 111.795 160.821 1.00 15.96 492 ALA C O 1
ATOM 5823 N N . SER B 1 433 ? 173.074 113.980 160.496 1.00 15.54 493 SER C N 1
ATOM 5824 C CA . SER B 1 433 ? 173.330 113.924 159.055 1.00 15.54 493 SER C CA 1
ATOM 5825 C C . SER B 1 433 ? 173.990 115.223 158.607 1.00 15.54 493 SER C C 1
ATOM 5826 O O . SER B 1 433 ? 173.659 116.279 159.129 1.00 15.54 493 SER C O 1
ATOM 5829 N N . SER B 1 434 ? 174.910 115.160 157.648 1.00 15.41 494 SER C N 1
ATOM 5830 C CA . SER B 1 434 ? 175.649 116.333 157.206 1.00 15.41 494 SER C CA 1
ATOM 5831 C C . SER B 1 434 ? 176.083 116.156 155.757 1.00 15.41 494 SER C C 1
ATOM 5832 O O . SER B 1 434 ? 176.028 115.058 155.199 1.00 15.41 494 SER C O 1
ATOM 5835 N N . VAL B 1 435 ? 176.512 117.263 155.155 1.00 14.56 495 VAL C N 1
ATOM 5836 C CA . VAL B 1 435 ? 176.997 117.265 153.778 1.00 14.56 495 VAL C CA 1
ATOM 5837 C C . VAL B 1 435 ? 177.877 118.495 153.588 1.00 14.56 495 VAL C C 1
ATOM 5838 O O . VAL B 1 435 ? 177.618 119.555 154.163 1.00 14.56 495 VAL C O 1
ATOM 5842 N N . LEU B 1 436 ? 178.932 118.337 152.791 1.00 16.62 496 LEU C N 1
ATOM 5843 C CA . LEU B 1 436 ? 179.789 119.445 152.383 1.00 16.62 496 LEU C CA 1
ATOM 5844 C C . LEU B 1 436 ? 179.974 119.375 150.876 1.00 16.62 496 LEU C C 1
ATOM 5845 O O . LEU B 1 436 ? 180.388 118.338 150.349 1.00 16.62 496 LEU C O 1
ATOM 5850 N N . LEU B 1 437 ? 179.677 120.474 150.187 1.00 17.67 497 LEU C N 1
ATOM 5851 C CA . LEU B 1 437 ? 179.708 120.512 148.732 1.00 17.67 497 LEU C CA 1
ATOM 5852 C C . LEU B 1 437 ? 180.526 121.703 148.256 1.00 17.67 497 LEU C C 1
ATOM 5853 O O . LEU B 1 437 ? 180.432 122.798 148.819 1.00 17.67 497 LEU C O 1
ATOM 5858 N N . VAL B 1 438 ? 181.328 121.481 147.218 1.00 19.37 498 VAL C N 1
ATOM 5859 C CA . VAL B 1 438 ? 182.125 122.523 146.584 1.00 19.37 498 VAL C CA 1
ATOM 5860 C C . VAL B 1 438 ? 181.758 122.566 145.108 1.00 19.37 498 VAL C C 1
ATOM 5861 O O . VAL B 1 438 ? 181.801 121.538 144.423 1.00 19.37 498 VAL C O 1
ATOM 5865 N N . LEU B 1 439 ? 181.402 123.751 144.619 1.00 21.76 499 LEU C N 1
ATOM 5866 C CA . LEU B 1 439 ? 181.024 123.940 143.218 1.00 21.76 499 LEU C CA 1
ATOM 5867 C C . LEU B 1 439 ? 181.981 124.923 142.560 1.00 21.76 499 LEU C C 1
ATOM 5868 O O . LEU B 1 439 ? 181.785 126.147 142.663 1.00 21.76 499 LEU C O 1
ATOM 5873 N N . PRO B 1 440 ? 183.025 124.448 141.885 1.00 24.68 500 PRO C N 1
ATOM 5874 C CA . PRO B 1 440 ? 183.935 125.367 141.197 1.00 24.68 500 PRO C CA 1
ATOM 5875 C C . PRO B 1 440 ? 183.249 126.060 140.031 1.00 24.68 500 PRO C C 1
ATOM 5876 O O . PRO B 1 440 ? 182.314 125.534 139.424 1.00 24.68 500 PRO C O 1
ATOM 5880 N N . GLU B 1 441 ? 183.731 127.258 139.723 1.00 37.40 501 GLU C N 1
ATOM 5881 C CA . GLU B 1 441 ? 183.196 128.064 138.636 1.00 37.40 501 GLU C CA 1
ATOM 5882 C C . GLU B 1 441 ? 184.076 127.925 137.402 1.00 37.40 501 GLU C C 1
ATOM 5883 O O . GLU B 1 441 ? 185.306 127.940 137.501 1.00 37.40 501 GLU C O 1
ATOM 5889 N N . GLU B 1 442 ? 183.439 127.777 136.241 1.00 45.51 502 GLU C N 1
ATOM 5890 C CA . GLU B 1 442 ? 184.180 127.707 134.990 1.00 45.51 502 GLU C CA 1
ATOM 5891 C C . GLU B 1 442 ? 184.935 129.008 134.756 1.00 45.51 502 GLU C C 1
ATOM 5892 O O . GLU B 1 442 ? 184.366 130.099 134.859 1.00 45.51 502 GLU C O 1
ATOM 5898 N N . LEU B 1 443 ? 186.218 128.890 134.432 1.00 52.14 503 LEU C N 1
ATOM 5899 C CA . LEU B 1 443 ? 187.113 130.034 134.329 1.00 52.14 503 LEU C CA 1
ATOM 5900 C C . LEU B 1 443 ? 187.403 130.336 132.866 1.00 52.14 503 LEU C C 1
ATOM 5901 O O . LEU B 1 443 ? 187.769 129.438 132.100 1.00 52.14 503 LEU C O 1
ATOM 5906 N N . ASP B 1 444 ? 187.236 131.598 132.486 1.00 62.01 504 ASP C N 1
ATOM 5907 C CA . ASP B 1 444 ? 187.558 132.086 131.154 1.00 62.01 504 ASP C CA 1
ATOM 5908 C C . ASP B 1 444 ? 188.844 132.904 131.209 1.00 62.01 504 ASP C C 1
ATOM 5909 O O . ASP B 1 444 ? 189.485 133.033 132.256 1.00 62.01 504 ASP C O 1
ATOM 5911 N N . THR B 1 445 ? 189.222 133.462 130.058 1.00 64.60 505 THR C N 1
ATOM 5912 C CA . THR B 1 445 ? 190.451 134.246 129.987 1.00 64.60 505 THR C CA 1
ATOM 5913 C C . THR B 1 445 ? 190.308 135.568 130.734 1.00 64.60 505 THR C C 1
ATOM 5914 O O . THR B 1 445 ? 191.186 135.948 131.517 1.00 64.60 505 THR C O 1
ATOM 5916 N N . GLU B 1 446 ? 189.202 136.282 130.505 1.00 66.84 506 GLU C N 1
ATOM 5917 C CA . GLU B 1 446 ? 189.014 137.580 131.145 1.00 66.84 506 GLU C CA 1
ATOM 5918 C C . GLU B 1 446 ? 188.879 137.444 132.658 1.00 66.84 506 GLU C C 1
ATOM 5919 O O . GLU B 1 446 ? 189.425 138.259 133.409 1.00 66.84 506 GLU C O 1
ATOM 5925 N N . THR B 1 447 ? 188.157 136.422 133.124 1.00 62.79 507 THR C N 1
ATOM 5926 C CA . THR B 1 447 ? 188.010 136.219 134.562 1.00 62.79 507 THR C CA 1
ATOM 5927 C C . THR B 1 447 ? 189.350 135.899 135.211 1.00 62.79 507 THR C C 1
ATOM 5928 O O . THR B 1 447 ? 189.659 136.403 136.297 1.00 62.79 507 THR C O 1
ATOM 5932 N N . ILE B 1 448 ? 190.161 135.064 134.557 1.00 61.74 508 ILE C N 1
ATOM 5933 C CA . ILE B 1 448 ? 191.486 134.747 135.083 1.00 61.74 508 ILE C CA 1
ATOM 5934 C C . ILE B 1 448 ? 192.355 135.999 135.121 1.00 61.74 508 ILE C C 1
ATOM 5935 O O . ILE B 1 448 ? 193.081 136.241 136.094 1.00 61.74 508 ILE C O 1
ATOM 5940 N N . ASN B 1 449 ? 192.288 136.819 134.069 1.00 65.75 509 ASN C N 1
ATOM 5941 C CA . ASN B 1 449 ? 193.116 138.018 134.015 1.00 65.75 509 ASN C CA 1
ATOM 5942 C C . ASN B 1 449 ? 192.691 139.059 135.044 1.00 65.75 509 ASN C C 1
ATOM 5943 O O . ASN B 1 449 ? 193.539 139.789 135.567 1.00 65.75 509 ASN C O 1
ATOM 5948 N N . ASN B 1 450 ? 191.396 139.145 135.350 1.00 63.17 510 ASN C N 1
ATOM 5949 C CA . ASN B 1 450 ? 190.878 140.203 136.211 1.00 63.17 510 ASN C CA 1
ATOM 5950 C C . ASN B 1 450 ? 190.594 139.735 137.635 1.00 63.17 510 ASN C C 1
ATOM 5951 O O . ASN B 1 450 ? 191.090 140.335 138.592 1.00 63.17 510 ASN C O 1
ATOM 5956 N N . LYS B 1 451 ? 189.804 138.678 137.796 1.00 54.37 511 LYS C N 1
ATOM 5957 C CA . LYS B 1 451 ? 189.386 138.241 139.119 1.00 54.37 511 LYS C CA 1
ATOM 5958 C C . LYS B 1 451 ? 190.519 137.504 139.832 1.00 54.37 511 LYS C C 1
ATOM 5959 O O . LYS B 1 451 ? 191.578 137.226 139.264 1.00 54.37 511 LYS C O 1
ATOM 5965 N N . VAL B 1 452 ? 190.283 137.193 141.103 1.00 44.58 512 VAL C N 1
ATOM 5966 C CA . VAL B 1 452 ? 191.262 136.501 141.940 1.00 44.58 512 VAL C CA 1
ATOM 5967 C C . VAL B 1 452 ? 190.597 135.290 142.585 1.00 44.58 512 VAL C C 1
ATOM 5968 O O . VAL B 1 452 ? 189.379 135.302 142.811 1.00 44.58 512 VAL C O 1
ATOM 5972 N N . PRO B 1 453 ? 191.340 134.231 142.891 1.00 38.41 513 PRO C N 1
ATOM 5973 C CA . PRO B 1 453 ? 190.735 133.051 143.516 1.00 38.41 513 PRO C CA 1
ATOM 5974 C C . PRO B 1 453 ? 190.453 133.303 144.985 1.00 38.41 513 PRO C C 1
ATOM 5975 O O . PRO B 1 453 ? 191.032 134.219 145.588 1.00 38.41 513 PRO C O 1
ATOM 5979 N N . PRO B 1 454 ? 189.562 132.511 145.609 1.00 34.54 514 PRO C N 1
ATOM 5980 C CA . PRO B 1 454 ? 188.787 131.415 145.016 1.00 34.54 514 PRO C CA 1
ATOM 5981 C C . PRO B 1 454 ? 187.527 131.888 144.296 1.00 34.54 514 PRO C C 1
ATOM 5982 O O . PRO B 1 454 ? 186.961 132.920 144.650 1.00 34.54 514 PRO C O 1
ATOM 5986 N N . ARG B 1 455 ? 187.098 131.127 143.292 1.00 34.46 515 ARG C N 1
ATOM 5987 C CA . ARG B 1 455 ? 185.892 131.423 142.522 1.00 34.46 515 ARG C CA 1
ATOM 5988 C C . ARG B 1 455 ? 184.993 130.191 142.572 1.00 34.46 515 ARG C C 1
ATOM 5989 O O . ARG B 1 455 ? 185.232 129.212 141.860 1.00 34.46 515 ARG C O 1
ATOM 5997 N N . GLY B 1 456 ? 183.963 130.241 143.407 1.00 25.05 516 GLY C N 1
ATOM 5998 C CA . GLY B 1 456 ? 183.069 129.111 143.544 1.00 25.05 516 GLY C CA 1
ATOM 5999 C C . GLY B 1 456 ? 182.114 129.315 144.702 1.00 25.05 516 GLY C C 1
ATOM 6000 O O . GLY B 1 456 ? 182.020 130.404 145.272 1.00 25.05 516 GLY C O 1
ATOM 6001 N N . ILE B 1 457 ? 181.403 128.239 145.031 1.00 20.33 517 ILE C N 1
ATOM 6002 C CA . ILE B 1 457 ? 180.401 128.244 146.092 1.00 20.33 517 ILE C CA 1
ATOM 6003 C C . ILE B 1 457 ? 180.590 126.998 146.945 1.00 20.33 517 ILE C C 1
ATOM 6004 O O . ILE B 1 457 ? 180.757 125.896 146.412 1.00 20.33 517 ILE C O 1
ATOM 6009 N N . ILE B 1 458 ? 180.564 127.170 148.265 1.00 16.95 518 ILE C N 1
ATOM 6010 C CA . ILE B 1 458 ? 180.638 126.067 149.217 1.00 16.95 518 ILE C CA 1
ATOM 6011 C C . ILE B 1 458 ? 179.366 126.085 150.053 1.00 16.95 518 ILE C C 1
ATOM 6012 O O . ILE B 1 458 ? 178.961 127.141 150.550 1.00 16.95 518 ILE C O 1
ATOM 6017 N N . VAL B 1 459 ? 178.734 124.922 150.196 1.00 14.74 519 VAL C N 1
ATOM 6018 C CA . VAL B 1 459 ? 177.481 124.781 150.930 1.00 14.74 519 VAL C CA 1
ATOM 6019 C C . VAL B 1 459 ? 177.654 123.695 151.983 1.00 14.74 519 VAL C C 1
ATOM 6020 O O . VAL B 1 459 ? 178.172 122.614 151.685 1.00 14.74 519 VAL C O 1
ATOM 6024 N N . SER B 1 460 ? 177.225 123.984 153.210 1.00 15.57 520 SER C N 1
ATOM 6025 C CA . SER B 1 460 ? 177.271 123.030 154.311 1.00 15.57 520 SER C CA 1
ATOM 6026 C C . SER B 1 460 ? 175.912 122.978 154.991 1.00 15.57 520 SER C C 1
ATOM 6027 O O . SER B 1 460 ? 175.349 124.021 155.336 1.00 15.57 520 SER C O 1
ATOM 6030 N N . ILE B 1 461 ? 175.388 121.768 155.180 1.00 14.74 521 ILE C N 1
ATOM 6031 C CA . ILE B 1 461 ? 174.124 121.547 155.872 1.00 14.74 521 ILE C CA 1
ATOM 6032 C C . ILE B 1 461 ? 174.327 120.445 156.900 1.00 14.74 521 ILE C C 1
ATOM 6033 O O . ILE B 1 461 ? 174.909 119.401 156.586 1.00 14.74 521 ILE C O 1
ATOM 6038 N N . ILE B 1 462 ? 173.859 120.678 158.125 1.00 15.36 522 ILE C N 1
ATOM 6039 C CA . ILE B 1 462 ? 173.877 119.677 159.185 1.00 15.36 522 ILE C CA 1
ATOM 6040 C C . ILE B 1 462 ? 172.506 119.643 159.846 1.00 15.36 522 ILE C C 1
ATOM 6041 O O . ILE B 1 462 ? 171.900 120.692 160.091 1.00 15.36 522 ILE C O 1
ATOM 6046 N N . CYS B 1 463 ? 172.016 118.438 160.131 1.00 15.31 523 CYS C N 1
ATOM 6047 C CA . CYS B 1 463 ? 170.752 118.256 160.829 1.00 15.31 523 CYS C CA 1
ATOM 6048 C C . CYS B 1 463 ? 170.911 117.166 161.877 1.00 15.31 523 CYS C C 1
ATOM 6049 O O . CYS B 1 463 ? 171.694 116.228 161.706 1.00 15.31 523 CYS C O 1
ATOM 6052 N N . ASN B 1 464 ? 170.167 117.299 162.972 1.00 14.77 524 ASN C N 1
ATOM 6053 C CA . ASN B 1 464 ? 170.213 116.322 164.059 1.00 14.77 524 ASN C CA 1
ATOM 6054 C C . ASN B 1 464 ? 169.157 115.233 163.884 1.00 14.77 524 ASN C C 1
ATOM 6055 O O . ASN B 1 464 ? 168.374 114.942 164.786 1.00 14.77 524 ASN C O 1
ATOM 6060 N N . MET B 1 465 ? 169.141 114.617 162.706 1.00 15.33 525 MET C N 1
ATOM 6061 C CA . MET B 1 465 ? 168.224 113.534 162.389 1.00 15.33 525 MET C CA 1
ATOM 6062 C C . MET B 1 465 ? 168.996 112.421 161.697 1.00 15.33 525 MET C C 1
ATOM 6063 O O . MET B 1 465 ? 169.880 112.686 160.878 1.00 15.33 525 MET C O 1
ATOM 6068 N N . GLN B 1 466 ? 168.658 111.180 162.026 1.00 18.08 526 GLN C N 1
ATOM 6069 C CA . GLN B 1 466 ? 169.391 110.023 161.534 1.00 18.08 526 GLN C CA 1
ATOM 6070 C C . GLN B 1 466 ? 168.883 109.593 160.162 1.00 18.08 526 GLN C C 1
ATOM 6071 O O . GLN B 1 466 ? 167.676 109.585 159.907 1.00 18.08 526 GLN C O 1
ATOM 6077 N N . SER B 1 467 ? 169.823 109.238 159.282 1.00 18.35 527 SER C N 1
ATOM 6078 C CA . SER B 1 467 ? 169.534 108.695 157.953 1.00 18.35 527 SER C CA 1
ATOM 6079 C C . SER B 1 467 ? 168.762 109.695 157.088 1.00 18.35 527 SER C C 1
ATOM 6080 O O . SER B 1 467 ? 167.637 109.447 156.652 1.00 18.35 527 SER C O 1
ATOM 6083 N N . VAL B 1 468 ? 169.396 110.839 156.842 1.00 16.34 528 VAL C N 1
ATOM 6084 C CA . VAL B 1 468 ? 168.860 111.874 155.967 1.00 16.34 528 VAL C CA 1
ATOM 6085 C C . VAL B 1 468 ? 169.891 112.168 154.887 1.00 16.34 528 VAL C C 1
ATOM 6086 O O . VAL B 1 468 ? 171.065 112.410 155.193 1.00 16.34 528 VAL C O 1
ATOM 6090 N N . GLY B 1 469 ? 169.456 112.146 153.628 1.00 15.50 529 GLY C N 1
ATOM 6091 C CA . GLY B 1 469 ? 170.313 112.463 152.508 1.00 15.50 529 GLY C CA 1
ATOM 6092 C C . GLY B 1 469 ? 170.121 113.900 152.070 1.00 15.50 529 GLY C C 1
ATOM 6093 O O . GLY B 1 469 ? 169.028 114.294 151.660 1.00 15.50 529 GLY C O 1
ATOM 6094 N N . LEU B 1 470 ? 171.197 114.682 152.150 1.00 16.59 530 LEU C N 1
ATOM 6095 C CA . LEU B 1 470 ? 171.138 116.120 151.921 1.00 16.59 530 LEU C CA 1
ATOM 6096 C C . LEU B 1 470 ? 171.926 116.567 150.695 1.00 16.59 530 LEU C C 1
ATOM 6097 O O . LEU B 1 470 ? 172.105 117.772 150.497 1.00 16.59 530 LEU C O 1
ATOM 6102 N N . ASN B 1 471 ? 172.403 115.631 149.871 1.00 19.66 531 ASN C N 1
ATOM 6103 C CA . ASN B 1 471 ? 173.233 116.007 148.730 1.00 19.66 531 ASN C CA 1
ATOM 6104 C C . ASN B 1 471 ? 172.441 116.789 147.685 1.00 19.66 531 ASN C C 1
ATOM 6105 O O . ASN B 1 471 ? 172.926 117.796 147.157 1.00 19.66 531 ASN C O 1
ATOM 6110 N N . SER B 1 472 ? 171.224 116.338 147.372 1.00 19.61 532 SER C N 1
ATOM 6111 C CA . SER B 1 472 ? 170.433 116.991 146.332 1.00 19.61 532 SER C CA 1
ATOM 6112 C C . SER B 1 472 ? 170.049 118.412 146.727 1.00 19.61 532 SER C C 1
ATOM 6113 O O . SER B 1 472 ? 170.087 119.327 145.894 1.00 19.61 532 SER C O 1
ATOM 6116 N N . THR B 1 473 ? 169.668 118.613 147.990 1.00 18.72 533 THR C N 1
ATOM 6117 C CA . THR B 1 473 ? 169.316 119.950 148.454 1.00 18.72 533 THR C CA 1
ATOM 6118 C C . THR B 1 473 ? 170.511 120.891 148.371 1.00 18.72 533 THR C C 1
ATOM 6119 O O . THR B 1 473 ? 170.380 122.043 147.937 1.00 18.72 533 THR C O 1
ATOM 6123 N N . ALA B 1 474 ? 171.689 120.412 148.778 1.00 18.16 534 ALA C N 1
ATOM 6124 C CA . ALA B 1 474 ? 172.895 121.226 148.686 1.00 18.16 534 ALA C CA 1
ATOM 6125 C C . ALA B 1 474 ? 173.222 121.565 147.239 1.00 18.16 534 ALA C C 1
ATOM 6126 O O . ALA B 1 474 ? 173.619 122.694 146.933 1.00 18.16 534 ALA C O 1
ATOM 6128 N N . LEU B 1 475 ? 173.066 120.596 146.332 1.00 19.48 535 LEU C N 1
ATOM 6129 C CA . LEU B 1 475 ? 173.331 120.858 144.922 1.00 19.48 535 LEU C CA 1
ATOM 6130 C C . LEU B 1 475 ? 172.380 121.910 144.365 1.00 19.48 535 LEU C C 1
ATOM 6131 O O . LEU B 1 475 ? 172.798 122.809 143.628 1.00 19.48 535 LEU C O 1
ATOM 6136 N N . LYS B 1 476 ? 171.093 121.816 144.712 1.00 22.03 536 LYS C N 1
ATOM 6137 C CA . LYS B 1 476 ? 170.127 122.804 144.238 1.00 22.03 536 LYS C CA 1
ATOM 6138 C C . LYS B 1 476 ? 170.436 124.192 144.788 1.00 22.03 536 LYS C C 1
ATOM 6139 O O . LYS B 1 476 ? 170.370 125.189 144.056 1.00 22.03 536 LYS C O 1
ATOM 6145 N N . ILE B 1 477 ? 170.781 124.275 146.076 1.00 21.76 537 ILE C N 1
ATOM 6146 C CA . ILE B 1 477 ? 171.113 125.563 146.680 1.00 21.76 537 ILE C CA 1
ATOM 6147 C C . ILE B 1 477 ? 172.344 126.162 146.011 1.00 21.76 537 ILE C C 1
ATOM 6148 O O . ILE B 1 477 ? 172.382 127.362 145.700 1.00 21.76 537 ILE C O 1
ATOM 6153 N N . ALA B 1 478 ? 173.366 125.336 145.774 1.00 22.70 538 ALA C N 1
ATOM 6154 C CA . ALA B 1 478 ? 174.578 125.816 145.122 1.00 22.70 538 ALA C CA 1
ATOM 6155 C C . ALA B 1 478 ? 174.290 126.306 143.711 1.00 22.70 538 ALA C C 1
ATOM 6156 O O . ALA B 1 478 ? 174.796 127.354 143.300 1.00 22.70 538 ALA C O 1
ATOM 6158 N N . LEU B 1 479 ? 173.476 125.566 142.955 1.00 26.60 539 LEU C N 1
ATOM 6159 C CA . LEU B 1 479 ? 173.149 125.990 141.597 1.00 26.60 539 LEU C CA 1
ATOM 6160 C C . LEU B 1 479 ? 172.390 127.310 141.597 1.00 26.60 539 LEU C C 1
ATOM 6161 O O . LEU B 1 479 ? 172.650 128.188 140.762 1.00 26.60 539 LEU C O 1
ATOM 6166 N N . GLU B 1 480 ? 171.447 127.474 142.525 1.00 31.58 540 GLU C N 1
ATOM 6167 C CA . GLU B 1 480 ? 170.672 128.708 142.538 1.00 31.58 540 GLU C CA 1
ATOM 6168 C C . GLU B 1 480 ? 171.524 129.899 142.958 1.00 31.58 540 GLU C C 1
ATOM 6169 O O . GLU B 1 480 ? 171.354 131.004 142.431 1.00 31.58 540 GLU C O 1
ATOM 6175 N N . PHE B 1 481 ? 172.446 129.702 143.904 1.00 27.80 541 PHE C N 1
ATOM 6176 C CA . PHE B 1 481 ? 173.375 130.783 144.228 1.00 27.80 541 PHE C CA 1
ATOM 6177 C C . PHE B 1 481 ? 174.338 131.048 143.078 1.00 27.80 541 PHE C C 1
ATOM 6178 O O . PHE B 1 481 ? 174.824 132.174 142.924 1.00 27.80 541 PHE C O 1
ATOM 6186 N N . ASP B 1 482 ? 174.625 130.026 142.268 1.00 33.28 542 ASP C N 1
ATOM 6187 C CA . ASP B 1 482 ? 175.417 130.216 141.059 1.00 33.28 542 ASP C CA 1
ATOM 6188 C C . ASP B 1 482 ? 174.683 131.091 140.054 1.00 33.28 542 ASP C C 1
ATOM 6189 O O . ASP B 1 482 ? 175.307 131.893 139.348 1.00 33.28 542 ASP C O 1
ATOM 6194 N N . LYS B 1 483 ? 173.361 130.992 139.989 1.00 36.75 543 LYS C N 1
ATOM 6195 C CA . LYS B 1 483 ? 172.589 131.840 139.076 1.00 36.75 543 LYS C CA 1
ATOM 6196 C C . LYS B 1 483 ? 172.608 133.317 139.462 1.00 36.75 543 LYS C C 1
ATOM 6197 O O . LYS B 1 483 ? 172.822 134.176 138.612 1.00 36.75 543 LYS C O 1
ATOM 6203 N N . ASP B 1 484 ? 172.384 133.617 140.736 1.00 40.33 544 ASP C N 1
ATOM 6204 C CA . ASP B 1 484 ? 172.354 135.006 141.202 1.00 40.33 544 ASP C CA 1
ATOM 6205 C C . ASP B 1 484 ? 173.670 135.751 141.049 1.00 40.33 544 ASP C C 1
ATOM 6206 O O . ASP B 1 484 ? 173.675 136.943 140.750 1.00 40.33 544 ASP C O 1
ATOM 6211 N N . ARG B 1 485 ? 174.786 135.067 141.272 1.00 45.56 545 ARG C N 1
ATOM 6212 C CA . ARG B 1 485 ? 176.083 135.727 141.211 1.00 45.56 545 ARG C CA 1
ATOM 6213 C C . ARG B 1 485 ? 176.330 136.304 139.830 1.00 45.56 545 ARG C C 1
ATOM 6214 O O . ARG B 1 485 ? 176.063 135.651 138.821 1.00 45.56 545 ARG C O 1
ATOM 6222 N N . SER B 1 486 ? 176.844 137.528 139.782 1.00 41.52 546 SER C N 1
ATOM 6223 C CA . SER B 1 486 ? 177.117 138.173 138.503 1.00 41.52 546 SER C CA 1
ATOM 6224 C C . SER B 1 486 ? 178.555 138.674 138.444 1.00 41.52 546 SER C C 1
ATOM 6225 O O . SER B 1 486 ? 179.290 138.600 139.428 1.00 41.52 546 SER C O 1
ATOM 6227 N N . CYS C 1 43 ? 154.112 139.150 203.277 1.00 50.06 103 CYS B N 1
ATOM 6228 C CA . CYS C 1 43 ? 154.223 138.857 204.699 1.00 50.06 103 CYS B CA 1
ATOM 6229 C C . CYS C 1 43 ? 155.530 138.144 204.973 1.00 50.06 103 CYS B C 1
ATOM 6230 O O . CYS C 1 43 ? 156.085 138.248 206.066 1.00 50.06 103 CYS B O 1
ATOM 6233 N N . PHE C 1 44 ? 156.024 137.416 203.982 1.00 39.70 104 PHE B N 1
ATOM 6234 C CA . PHE C 1 44 ? 157.258 136.662 204.149 1.00 39.70 104 PHE B CA 1
ATOM 6235 C C . PHE C 1 44 ? 158.424 137.339 203.459 1.00 39.70 104 PHE B C 1
ATOM 6236 O O . PHE C 1 44 ? 159.465 136.722 203.267 1.00 39.70 104 PHE B O 1
ATOM 6244 N N . ALA C 1 45 ? 158.270 138.610 203.103 1.00 37.65 105 ALA B N 1
ATOM 6245 C CA . ALA C 1 45 ? 159.312 139.306 202.352 1.00 37.65 105 ALA B CA 1
ATOM 6246 C C . ALA C 1 45 ? 160.653 139.387 203.071 1.00 37.65 105 ALA B C 1
ATOM 6247 O O . ALA C 1 45 ? 161.696 139.209 202.448 1.00 37.65 105 ALA B O 1
ATOM 6249 N N . ARG C 1 46 ? 160.643 139.645 204.372 1.00 35.92 106 ARG B N 1
ATOM 6250 C CA . ARG C 1 46 ? 161.891 139.678 205.126 1.00 35.92 106 ARG B CA 1
ATOM 6251 C C . ARG C 1 46 ? 162.582 138.321 205.128 1.00 35.92 106 ARG B C 1
ATOM 6252 O O . ARG C 1 46 ? 163.798 138.241 204.973 1.00 35.92 106 ARG B O 1
ATOM 6260 N N . ALA C 1 47 ? 161.812 137.251 205.289 1.00 32.16 107 ALA B N 1
ATOM 6261 C CA . ALA C 1 47 ? 162.387 135.913 205.337 1.00 32.16 107 ALA B CA 1
ATOM 6262 C C . ALA C 1 47 ? 162.922 135.482 203.985 1.00 32.16 107 ALA B C 1
ATOM 6263 O O . ALA C 1 47 ? 163.948 134.816 203.916 1.00 32.16 107 ALA B O 1
ATOM 6265 N N . ILE C 1 48 ? 162.240 135.862 202.912 1.00 30.28 108 ILE B N 1
ATOM 6266 C CA . ILE C 1 48 ? 162.642 135.461 201.577 1.00 30.28 108 ILE B CA 1
ATOM 6267 C C . ILE C 1 48 ? 164.014 136.030 201.246 1.00 30.28 108 ILE B C 1
ATOM 6268 O O . ILE C 1 48 ? 164.897 135.302 200.800 1.00 30.28 108 ILE B O 1
ATOM 6273 N N . GLU C 1 49 ? 164.230 137.302 201.556 1.00 32.54 109 GLU B N 1
ATOM 6274 C CA . GLU C 1 49 ? 165.511 137.906 201.240 1.00 32.54 109 GLU B CA 1
ATOM 6275 C C . GLU C 1 49 ? 166.646 137.209 201.993 1.00 32.54 109 GLU B C 1
ATOM 6276 O O . GLU C 1 49 ? 167.697 136.871 201.416 1.00 32.54 109 GLU B O 1
ATOM 6282 N N . SER C 1 50 ? 166.424 136.950 203.275 1.00 29.86 110 SER B N 1
ATOM 6283 C CA . SER C 1 50 ? 167.489 136.322 204.039 1.00 29.86 110 SER B CA 1
ATOM 6284 C C . SER C 1 50 ? 167.777 134.914 203.542 1.00 29.86 110 SER B C 1
ATOM 6285 O O . SER C 1 50 ? 168.927 134.470 203.531 1.00 29.86 110 SER B O 1
ATOM 6288 N N . SER C 1 51 ? 166.732 134.193 203.169 1.00 26.80 111 SER B N 1
ATOM 6289 C CA . SER C 1 51 ? 166.896 132.842 202.662 1.00 26.80 111 SER B CA 1
ATOM 6290 C C . SER C 1 51 ? 167.668 132.853 201.358 1.00 26.80 111 SER B C 1
ATOM 6291 O O . SER C 1 51 ? 168.480 131.967 201.108 1.00 26.80 111 SER B O 1
ATOM 6294 N N . ARG C 1 52 ? 167.402 133.837 200.510 1.00 24.73 112 ARG B N 1
ATOM 6295 C CA . ARG C 1 52 ? 168.136 133.968 199.262 1.00 24.73 112 ARG B CA 1
ATOM 6296 C C . ARG C 1 52 ? 169.601 134.233 199.560 1.00 24.73 112 ARG B C 1
ATOM 6297 O O . ARG C 1 52 ? 170.490 133.661 198.921 1.00 24.73 112 ARG B O 1
ATOM 6305 N N . ASP C 1 53 ? 169.866 135.073 200.557 1.00 24.00 113 ASP B N 1
ATOM 6306 C CA . ASP C 1 53 ? 171.255 135.302 200.938 1.00 24.00 113 ASP B CA 1
ATOM 6307 C C . ASP C 1 53 ? 171.917 134.010 201.407 1.00 24.00 113 ASP B C 1
ATOM 6308 O O . ASP C 1 53 ? 173.053 133.721 201.028 1.00 24.00 113 ASP B O 1
ATOM 6313 N N . LEU C 1 54 ? 171.203 133.207 202.191 1.00 21.38 114 LEU B N 1
ATOM 6314 C CA . LEU C 1 54 ? 171.747 131.928 202.648 1.00 21.38 114 LEU B CA 1
ATOM 6315 C C . LEU C 1 54 ? 172.036 130.997 201.481 1.00 21.38 114 LEU B C 1
ATOM 6316 O O . LEU C 1 54 ? 173.049 130.297 201.483 1.00 21.38 114 LEU B O 1
ATOM 6321 N N . LEU C 1 55 ? 171.150 130.973 200.491 1.00 20.31 115 LEU B N 1
ATOM 6322 C CA . LEU C 1 55 ? 171.362 130.152 199.304 1.00 20.31 115 LEU B CA 1
ATOM 6323 C C . LEU C 1 55 ? 172.582 130.602 198.534 1.00 20.31 115 LEU B C 1
ATOM 6324 O O . LEU C 1 55 ? 173.324 129.780 198.011 1.00 20.31 115 LEU B O 1
ATOM 6329 N N . HIS C 1 56 ? 172.782 131.910 198.426 1.00 20.43 116 HIS B N 1
ATOM 6330 C CA . HIS C 1 56 ? 173.986 132.393 197.772 1.00 20.43 116 HIS B CA 1
ATOM 6331 C C . HIS C 1 56 ? 175.215 131.958 198.548 1.00 20.43 116 HIS B C 1
ATOM 6332 O O . HIS C 1 56 ? 176.189 131.517 197.960 1.00 20.43 116 HIS B O 1
ATOM 6339 N N . ARG C 1 57 ? 175.159 132.046 199.872 1.00 19.67 117 ARG B N 1
ATOM 6340 C CA . ARG C 1 57 ? 176.280 131.601 200.693 1.00 19.67 117 ARG B CA 1
ATOM 6341 C C . ARG C 1 57 ? 176.712 130.174 200.390 1.00 19.67 117 ARG B C 1
ATOM 6342 O O . ARG C 1 57 ? 177.885 129.929 200.187 1.00 19.67 117 ARG B O 1
ATOM 6350 N N . ILE C 1 58 ? 175.777 129.233 200.369 1.00 18.40 118 ILE B N 1
ATOM 6351 C CA . ILE C 1 58 ? 176.121 127.831 200.138 1.00 18.40 118 ILE B CA 1
ATOM 6352 C C . ILE C 1 58 ? 176.552 127.611 198.688 1.00 18.40 118 ILE B C 1
ATOM 6353 O O . ILE C 1 58 ? 177.486 126.842 198.413 1.00 18.40 118 ILE B O 1
ATOM 6358 N N . LYS C 1 59 ? 175.902 128.300 197.743 1.00 17.40 119 LYS B N 1
ATOM 6359 C CA . LYS C 1 59 ? 176.242 128.137 196.333 1.00 17.40 119 LYS B CA 1
ATOM 6360 C C . LYS C 1 59 ? 177.670 128.586 196.050 1.00 17.40 119 LYS B C 1
ATOM 6361 O O . LYS C 1 59 ? 178.406 127.913 195.320 1.00 17.40 119 LYS B O 1
ATOM 6367 N N . ASP C 1 60 ? 178.083 129.722 196.619 1.00 20.44 120 ASP B N 1
ATOM 6368 C CA . ASP C 1 60 ? 179.457 130.171 196.431 1.00 20.44 120 ASP B CA 1
ATOM 6369 C C . ASP C 1 60 ? 180.444 129.317 197.215 1.00 20.44 120 ASP B C 1
ATOM 6370 O O . ASP C 1 60 ? 181.586 129.141 196.778 1.00 20.44 120 ASP B O 1
ATOM 6375 N N . GLU C 1 61 ? 180.033 128.784 198.369 1.00 20.12 121 GLU B N 1
ATOM 6376 C CA . GLU C 1 61 ? 180.933 127.936 199.141 1.00 20.12 121 GLU B CA 1
ATOM 6377 C C . GLU C 1 61 ? 181.275 126.656 198.389 1.00 20.12 121 GLU B C 1
ATOM 6378 O O . GLU C 1 61 ? 182.437 126.238 198.362 1.00 20.12 121 GLU B O 1
ATOM 6384 N N . VAL C 1 62 ? 180.279 126.019 197.763 1.00 17.20 122 VAL B N 1
ATOM 6385 C CA . VAL C 1 62 ? 180.549 124.761 197.065 1.00 17.20 122 VAL B CA 1
ATOM 6386 C C . VAL C 1 62 ? 180.825 124.942 195.578 1.00 17.20 122 VAL B C 1
ATOM 6387 O O . VAL C 1 62 ? 181.252 123.982 194.919 1.00 17.20 122 VAL B O 1
ATOM 6391 N N . GLY C 1 63 ? 180.612 126.135 195.032 1.00 16.89 123 GLY B N 1
ATOM 6392 C CA . GLY C 1 63 ? 180.791 126.343 193.604 1.00 16.89 123 GLY B CA 1
ATOM 6393 C C . GLY C 1 63 ? 179.795 125.598 192.744 1.00 16.89 123 GLY B C 1
ATOM 6394 O O . GLY C 1 63 ? 180.173 125.042 191.704 1.00 16.89 123 GLY B O 1
ATOM 6395 N N . ALA C 1 64 ? 178.533 125.568 193.151 1.00 16.44 124 ALA B N 1
ATOM 6396 C CA . ALA C 1 64 ? 177.503 124.868 192.393 1.00 16.44 124 ALA B CA 1
ATOM 6397 C C . ALA C 1 64 ? 177.041 125.726 191.220 1.00 16.44 124 ALA B C 1
ATOM 6398 O O . ALA C 1 64 ? 176.703 126.897 191.414 1.00 16.44 124 ALA B O 1
ATOM 6400 N N . PRO C 1 65 ? 177.029 125.190 189.997 1.00 15.58 125 PRO B N 1
ATOM 6401 C CA . PRO C 1 65 ? 176.545 125.982 188.855 1.00 15.58 125 PRO B CA 1
ATOM 6402 C C . PRO C 1 65 ? 175.081 126.378 188.953 1.00 15.58 125 PRO B C 1
ATOM 6403 O O . PRO C 1 65 ? 174.686 127.364 188.321 1.00 15.58 125 PRO B O 1
ATOM 6407 N N . GLY C 1 66 ? 174.265 125.651 189.713 1.00 15.34 126 GLY B N 1
ATOM 6408 C CA . GLY C 1 66 ? 172.854 125.971 189.814 1.00 15.34 126 GLY B CA 1
ATOM 6409 C C . GLY C 1 66 ? 172.249 125.392 191.069 1.00 15.34 126 GLY B C 1
ATOM 6410 O O . GLY C 1 66 ? 172.748 124.407 191.621 1.00 15.34 126 GLY B O 1
ATOM 6411 N N . ILE C 1 67 ? 171.162 126.012 191.523 1.00 15.60 127 ILE B N 1
ATOM 6412 C CA . ILE C 1 67 ? 170.470 125.574 192.732 1.00 15.60 127 ILE B CA 1
ATOM 6413 C C . ILE C 1 67 ? 169.026 126.053 192.656 1.00 15.60 127 ILE B C 1
ATOM 6414 O O . ILE C 1 67 ? 168.742 127.139 192.142 1.00 15.60 127 ILE B O 1
ATOM 6419 N N . VAL C 1 68 ? 168.110 125.222 193.154 1.00 16.21 128 VAL B N 1
ATOM 6420 C CA . VAL C 1 68 ? 166.681 125.516 193.161 1.00 16.21 128 VAL B CA 1
ATOM 6421 C C . VAL C 1 68 ? 166.141 125.272 194.563 1.00 16.21 128 VAL B C 1
ATOM 6422 O O . VAL C 1 68 ? 166.536 124.309 195.229 1.00 16.21 128 VAL B O 1
ATOM 6426 N N . VAL C 1 69 ? 165.235 126.142 195.010 1.00 17.03 129 VAL B N 1
ATOM 6427 C CA . VAL C 1 69 ? 164.655 126.058 196.343 1.00 17.03 129 VAL B CA 1
ATOM 6428 C C . VAL C 1 69 ? 163.136 126.112 196.233 1.00 17.03 129 VAL B C 1
ATOM 6429 O O . VAL C 1 69 ? 162.580 126.639 195.265 1.00 17.03 129 VAL B O 1
ATOM 6433 N N . GLY C 1 70 ? 162.465 125.547 197.236 1.00 17.02 130 GLY B N 1
ATOM 6434 C CA . GLY C 1 70 ? 161.019 125.596 197.328 1.00 17.02 130 GLY B CA 1
ATOM 6435 C C . GLY C 1 70 ? 160.548 125.583 198.767 1.00 17.02 130 GLY B C 1
ATOM 6436 O O . GLY C 1 70 ? 160.958 124.720 199.548 1.00 17.02 130 GLY B O 1
ATOM 6437 N N . VAL C 1 71 ? 159.690 126.532 199.136 1.00 20.08 131 VAL B N 1
ATOM 6438 C CA . VAL C 1 71 ? 159.231 126.694 200.511 1.00 20.08 131 VAL B CA 1
ATOM 6439 C C . VAL C 1 71 ? 157.709 126.700 200.522 1.00 20.08 131 VAL B C 1
ATOM 6440 O O . VAL C 1 71 ? 157.081 127.404 199.724 1.00 20.08 131 VAL B O 1
ATOM 6444 N N . SER C 1 72 ? 157.121 125.917 201.424 1.00 22.45 132 SER B N 1
ATOM 6445 C CA . SER C 1 72 ? 155.677 125.861 201.610 1.00 22.45 132 SER B CA 1
ATOM 6446 C C . SER C 1 72 ? 155.355 126.141 203.070 1.00 22.45 132 SER B C 1
ATOM 6447 O O . SER C 1 72 ? 155.963 125.547 203.965 1.00 22.45 132 SER B O 1
ATOM 6450 N N . VAL C 1 73 ? 154.405 127.041 203.308 1.00 26.39 133 VAL B N 1
ATOM 6451 C CA . VAL C 1 73 ? 154.003 127.429 204.656 1.00 26.39 133 VAL B CA 1
ATOM 6452 C C . VAL C 1 73 ? 152.518 127.137 204.817 1.00 26.39 133 VAL B C 1
ATOM 6453 O O . VAL C 1 73 ? 151.691 127.677 204.071 1.00 26.39 133 VAL B O 1
ATOM 6457 N N . ASP C 1 74 ? 152.185 126.293 205.795 1.00 29.82 134 ASP B N 1
ATOM 6458 C CA . ASP C 1 74 ? 150.797 125.963 206.132 1.00 29.82 134 ASP B CA 1
ATOM 6459 C C . ASP C 1 74 ? 150.036 125.416 204.926 1.00 29.82 134 ASP B C 1
ATOM 6460 O O . ASP C 1 74 ? 148.862 125.727 204.717 1.00 29.82 134 ASP B O 1
ATOM 6465 N N . GLY C 1 75 ? 150.708 124.593 204.125 1.00 28.32 135 GLY B N 1
ATOM 6466 C CA . GLY C 1 75 ? 150.082 123.955 202.987 1.00 28.32 135 GLY B CA 1
ATOM 6467 C C . GLY C 1 75 ? 150.041 124.776 201.718 1.00 28.32 135 GLY B C 1
ATOM 6468 O O . GLY C 1 75 ? 149.560 124.275 200.694 1.00 28.32 135 GLY B O 1
ATOM 6469 N N . LYS C 1 76 ? 150.523 126.015 201.744 1.00 30.13 136 LYS B N 1
ATOM 6470 C CA . LYS C 1 76 ? 150.535 126.882 200.574 1.00 30.13 136 LYS B CA 1
ATOM 6471 C C . LYS C 1 76 ? 151.974 127.219 200.211 1.00 30.13 136 LYS B C 1
ATOM 6472 O O . LYS C 1 76 ? 152.765 127.594 201.081 1.00 30.13 136 LYS B O 1
ATOM 6478 N N . GLU C 1 77 ? 152.305 127.089 198.930 1.00 29.42 137 GLU B N 1
ATOM 6479 C CA . GLU C 1 77 ? 153.639 127.428 198.448 1.00 29.42 137 GLU B CA 1
ATOM 6480 C C . GLU C 1 77 ? 153.781 128.943 198.388 1.00 29.42 137 GLU B C 1
ATOM 6481 O O . GLU C 1 77 ? 153.027 129.615 197.679 1.00 29.42 137 GLU B O 1
ATOM 6487 N N . VAL C 1 78 ? 154.749 129.479 199.127 1.00 27.05 138 VAL B N 1
ATOM 6488 C CA . VAL C 1 78 ? 154.922 130.920 199.234 1.00 27.05 138 VAL B CA 1
ATOM 6489 C C . VAL C 1 78 ? 156.187 131.421 198.550 1.00 27.05 138 VAL B C 1
ATOM 6490 O O . VAL C 1 78 ? 156.303 132.636 198.321 1.00 27.05 138 VAL B O 1
ATOM 6494 N N . TRP C 1 79 ? 157.131 130.545 198.216 1.00 23.54 139 TRP B N 1
ATOM 6495 C CA . TRP C 1 79 ? 158.372 130.977 197.592 1.00 23.54 139 TRP B CA 1
ATOM 6496 C C . TRP C 1 79 ? 158.939 129.846 196.749 1.00 23.54 139 TRP B C 1
ATOM 6497 O O . TRP C 1 79 ? 158.881 128.678 197.143 1.00 23.54 139 TRP B O 1
ATOM 6508 N N . SER C 1 80 ? 159.489 130.205 195.593 1.00 23.55 140 SER B N 1
ATOM 6509 C CA . SER C 1 80 ? 160.115 129.237 194.696 1.00 23.55 140 SER B CA 1
ATOM 6510 C C . SER C 1 80 ? 161.022 129.999 193.748 1.00 23.55 140 SER B C 1
ATOM 6511 O O . SER C 1 80 ? 160.555 130.891 193.033 1.00 23.55 140 SER B O 1
ATOM 6514 N N . GLU C 1 81 ? 162.308 129.655 193.737 1.00 23.78 141 GLU B N 1
ATOM 6515 C CA . GLU C 1 81 ? 163.277 130.395 192.944 1.00 23.78 141 GLU B CA 1
ATOM 6516 C C . GLU C 1 81 ? 164.406 129.468 192.523 1.00 23.78 141 GLU B C 1
ATOM 6517 O O . GLU C 1 81 ? 164.633 128.416 193.125 1.00 23.78 141 GLU B O 1
ATOM 6523 N N . GLY C 1 82 ? 165.109 129.873 191.474 1.00 20.26 142 GLY B N 1
ATOM 6524 C CA . GLY C 1 82 ? 166.294 129.167 191.032 1.00 20.26 142 GLY B CA 1
ATOM 6525 C C . GLY C 1 82 ? 167.414 130.136 190.727 1.00 20.26 142 GLY B C 1
ATOM 6526 O O . GLY C 1 82 ? 167.191 131.253 190.262 1.00 20.26 142 GLY B O 1
ATOM 6527 N N . LEU C 1 83 ? 168.637 129.690 191.002 1.00 18.92 143 LEU B N 1
ATOM 6528 C CA . LEU C 1 83 ? 169.834 130.486 190.770 1.00 18.92 143 LEU B CA 1
ATOM 6529 C C . LEU C 1 83 ? 170.819 129.684 189.936 1.00 18.92 143 LEU B C 1
ATOM 6530 O O . LEU C 1 83 ? 170.986 128.480 190.149 1.00 18.92 143 LEU B O 1
ATOM 6535 N N . GLY C 1 84 ? 171.466 130.352 188.991 1.00 17.40 144 GLY B N 1
ATOM 6536 C CA . GLY C 1 84 ? 172.479 129.712 188.176 1.00 17.40 144 GLY B CA 1
ATOM 6537 C C . GLY C 1 84 ? 171.932 129.143 186.882 1.00 17.40 144 GLY B C 1
ATOM 6538 O O . GLY C 1 84 ? 170.882 129.547 186.373 1.00 17.40 144 GLY B O 1
ATOM 6539 N N . TYR C 1 85 ? 172.671 128.177 186.343 1.00 17.19 145 TYR B N 1
ATOM 6540 C CA . TYR C 1 85 ? 172.351 127.558 185.066 1.00 17.19 145 TYR B CA 1
ATOM 6541 C C . TYR C 1 85 ? 172.169 126.060 185.248 1.00 17.19 145 TYR B C 1
ATOM 6542 O O . TYR C 1 85 ? 173.041 125.387 185.807 1.00 17.19 145 TYR B O 1
ATOM 6551 N N . ALA C 1 86 ? 171.033 125.541 184.776 1.00 17.42 146 ALA B N 1
ATOM 6552 C CA . ALA C 1 86 ? 170.824 124.098 184.779 1.00 17.42 146 ALA B CA 1
ATOM 6553 C C . ALA C 1 86 ? 171.751 123.408 183.786 1.00 17.42 146 ALA B C 1
ATOM 6554 O O . ALA C 1 86 ? 172.245 122.306 184.051 1.00 17.42 146 ALA B O 1
ATOM 6556 N N . ASP C 1 87 ? 171.992 124.038 182.639 1.00 18.28 147 ASP B N 1
ATOM 6557 C CA . ASP C 1 87 ? 172.923 123.540 181.635 1.00 18.28 147 ASP B CA 1
ATOM 6558 C C . ASP C 1 87 ? 173.884 124.664 181.283 1.00 18.28 147 ASP B C 1
ATOM 6559 O O . ASP C 1 87 ? 173.457 125.714 180.793 1.00 18.28 147 ASP B O 1
ATOM 6564 N N . VAL C 1 88 ? 175.176 124.447 181.533 1.00 17.11 148 VAL B N 1
ATOM 6565 C CA . VAL C 1 88 ? 176.167 125.484 181.273 1.00 17.11 148 VAL B CA 1
ATOM 6566 C C . VAL C 1 88 ? 176.661 125.485 179.831 1.00 17.11 148 VAL B C 1
ATOM 6567 O O . VAL C 1 88 ? 177.209 126.499 179.376 1.00 17.11 148 VAL B O 1
ATOM 6571 N N . GLU C 1 89 ? 176.489 124.382 179.099 1.00 17.71 149 GLU B N 1
ATOM 6572 C CA . GLU C 1 89 ? 176.923 124.348 177.707 1.00 17.71 149 GLU B CA 1
ATOM 6573 C C . GLU C 1 89 ? 175.978 125.137 176.811 1.00 17.71 149 GLU B C 1
ATOM 6574 O O . GLU C 1 89 ? 176.421 125.833 175.891 1.00 17.71 149 GLU B O 1
ATOM 6580 N N . ASN C 1 90 ? 174.674 125.039 177.061 1.00 17.80 150 ASN B N 1
ATOM 6581 C CA . ASN C 1 90 ? 173.671 125.723 176.257 1.00 17.80 150 ASN B CA 1
ATOM 6582 C C . ASN C 1 90 ? 173.087 126.946 176.947 1.00 17.80 150 ASN B C 1
ATOM 6583 O O . ASN C 1 90 ? 172.181 127.576 176.392 1.00 17.80 150 ASN B O 1
ATOM 6588 N N . ARG C 1 91 ? 173.585 127.295 178.135 1.00 17.70 151 ARG B N 1
ATOM 6589 C CA . ARG C 1 91 ? 173.164 128.485 178.877 1.00 17.70 151 ARG B CA 1
ATOM 6590 C C . ARG C 1 91 ? 171.657 128.468 179.148 1.00 17.70 151 ARG B C 1
ATOM 6591 O O . ARG C 1 91 ? 170.906 129.340 178.711 1.00 17.70 151 ARG B O 1
ATOM 6599 N N . VAL C 1 92 ? 171.228 127.451 179.888 1.00 17.14 152 VAL B N 1
ATOM 6600 C CA . VAL C 1 92 ? 169.835 127.274 180.277 1.00 17.14 152 VAL B CA 1
ATOM 6601 C C . VAL C 1 92 ? 169.709 127.655 181.750 1.00 17.14 152 VAL B C 1
ATOM 6602 O O . VAL C 1 92 ? 170.257 126.959 182.617 1.00 17.14 152 VAL B O 1
ATOM 6606 N N . PRO C 1 93 ? 169.008 128.737 182.083 1.00 18.97 153 PRO B N 1
ATOM 6607 C CA . PRO C 1 93 ? 168.912 129.154 183.487 1.00 18.97 153 PRO B CA 1
ATOM 6608 C C . PRO C 1 93 ? 168.100 128.177 184.323 1.00 18.97 153 PRO B C 1
ATOM 6609 O O . PRO C 1 93 ? 167.212 127.481 183.826 1.00 18.97 153 PRO B O 1
ATOM 6613 N N . CYS C 1 94 ? 168.419 128.138 185.614 1.00 21.04 154 CYS B N 1
ATOM 6614 C CA . CYS C 1 94 ? 167.654 127.329 186.554 1.00 21.04 154 CYS B CA 1
ATOM 6615 C C . CYS C 1 94 ? 166.298 127.968 186.827 1.00 21.04 154 CYS B C 1
ATOM 6616 O O . CYS C 1 94 ? 166.189 129.183 187.015 1.00 21.04 154 CYS B O 1
ATOM 6619 N N . LYS C 1 95 ? 165.264 127.139 186.854 1.00 20.72 155 LYS B N 1
ATOM 6620 C CA . LYS C 1 95 ? 163.895 127.574 187.075 1.00 20.72 155 LYS B CA 1
ATOM 6621 C C . LYS C 1 95 ? 163.220 126.587 188.010 1.00 20.72 155 LYS B C 1
ATOM 6622 O O . LYS C 1 95 ? 163.708 125.466 188.197 1.00 20.72 155 LYS B O 1
ATOM 6628 N N . PRO C 1 96 ? 162.101 126.975 188.630 1.00 21.33 156 PRO B N 1
ATOM 6629 C CA . PRO C 1 96 ? 161.375 126.025 189.490 1.00 21.33 156 PRO B CA 1
ATOM 6630 C C . PRO C 1 96 ? 160.885 124.789 188.756 1.00 21.33 156 PRO B C 1
ATOM 6631 O O . PRO C 1 96 ? 160.595 123.778 189.408 1.00 21.33 156 PRO B O 1
ATOM 6635 N N . GLU C 1 97 ? 160.780 124.832 187.430 1.00 21.81 157 GLU B N 1
ATOM 6636 C CA . GLU C 1 97 ? 160.354 123.682 186.644 1.00 21.81 157 GLU B CA 1
ATOM 6637 C C . GLU C 1 97 ? 161.493 122.725 186.321 1.00 21.81 157 GLU B C 1
ATOM 6638 O O . GLU C 1 97 ? 161.259 121.720 185.643 1.00 21.81 157 GLU B O 1
ATOM 6644 N N . THR C 1 98 ? 162.711 123.012 186.778 1.00 18.73 158 THR B N 1
ATOM 6645 C CA . THR C 1 98 ? 163.850 122.156 186.475 1.00 18.73 158 THR B CA 1
ATOM 6646 C C . THR C 1 98 ? 163.675 120.779 187.103 1.00 18.73 158 THR B C 1
ATOM 6647 O O . THR C 1 98 ? 163.183 120.645 188.227 1.00 18.73 158 THR B O 1
ATOM 6651 N N . VAL C 1 99 ? 164.083 119.749 186.368 1.00 15.88 159 VAL B N 1
ATOM 6652 C CA . VAL C 1 99 ? 163.998 118.364 186.813 1.00 15.88 159 VAL B CA 1
ATOM 6653 C C . VAL C 1 99 ? 165.410 117.880 187.111 1.00 15.88 159 VAL B C 1
ATOM 6654 O O . VAL C 1 99 ? 166.260 117.832 186.214 1.00 15.88 159 VAL B O 1
ATOM 6658 N N . MET C 1 100 ? 165.659 117.518 188.368 1.00 17.87 160 MET B N 1
ATOM 6659 C CA . MET C 1 100 ? 166.968 117.068 188.812 1.00 17.87 160 MET B CA 1
ATOM 6660 C C . MET C 1 100 ? 166.840 115.719 189.505 1.00 17.87 160 MET B C 1
ATOM 6661 O O . MET C 1 100 ? 165.739 115.212 189.737 1.00 17.87 160 MET B O 1
ATOM 6666 N N . ARG C 1 101 ? 167.983 115.109 189.825 1.00 20.55 161 ARG B N 1
ATOM 6667 C CA . ARG C 1 101 ? 167.993 113.775 190.434 1.00 20.55 161 ARG B CA 1
ATOM 6668 C C . ARG C 1 101 ? 167.877 113.707 191.933 1.00 20.55 161 ARG B C 1
ATOM 6669 O O . ARG C 1 101 ? 168.878 113.857 192.630 1.00 20.55 161 ARG B O 1
ATOM 6677 N N . ILE C 1 102 ? 166.676 113.485 192.451 1.00 21.67 162 ILE B N 1
ATOM 6678 C CA . ILE C 1 102 ? 166.542 113.277 193.884 1.00 21.67 162 ILE B CA 1
ATOM 6679 C C . ILE C 1 102 ? 167.082 111.872 194.033 1.00 21.67 162 ILE B C 1
ATOM 6680 O O . ILE C 1 102 ? 166.757 110.988 193.241 1.00 21.67 162 ILE B O 1
ATOM 6685 N N . ALA C 1 103 ? 167.949 111.640 195.001 1.00 24.34 163 ALA B N 1
ATOM 6686 C CA . ALA C 1 103 ? 168.549 110.317 195.058 1.00 24.34 163 ALA B CA 1
ATOM 6687 C C . ALA C 1 103 ? 167.943 109.412 196.087 1.00 24.34 163 ALA B C 1
ATOM 6688 O O . ALA C 1 103 ? 167.245 108.466 195.753 1.00 24.34 163 ALA B O 1
ATOM 6690 N N . SER C 1 104 ? 168.162 109.720 197.349 1.00 26.14 164 SER B N 1
ATOM 6691 C CA . SER C 1 104 ? 167.701 108.829 198.393 1.00 26.14 164 SER B CA 1
ATOM 6692 C C . SER C 1 104 ? 166.425 109.296 199.033 1.00 26.14 164 SER B C 1
ATOM 6693 O O . SER C 1 104 ? 165.974 108.717 200.016 1.00 26.14 164 SER B O 1
ATOM 6696 N N . ILE C 1 105 ? 165.838 110.356 198.493 1.00 25.21 165 ILE B N 1
ATOM 6697 C CA . ILE C 1 105 ? 164.535 110.794 198.965 1.00 25.21 165 ILE B CA 1
ATOM 6698 C C . ILE C 1 105 ? 163.570 109.755 198.406 1.00 25.21 165 ILE B C 1
ATOM 6699 O O . ILE C 1 105 ? 162.422 109.674 198.826 1.00 25.21 165 ILE B O 1
ATOM 6704 N N . SER C 1 106 ? 164.035 108.952 197.453 1.00 27.24 166 SER B N 1
ATOM 6705 C CA . SER C 1 106 ? 163.223 107.881 196.888 1.00 27.24 166 SER B CA 1
ATOM 6706 C C . SER C 1 106 ? 162.847 106.868 197.955 1.00 27.24 166 SER B C 1
ATOM 6707 O O . SER C 1 106 ? 161.754 106.319 197.922 1.00 27.24 166 SER B O 1
ATOM 6710 N N . LYS C 1 107 ? 163.761 106.576 198.873 1.00 27.73 167 LYS B N 1
ATOM 6711 C CA . LYS C 1 107 ? 163.467 105.659 199.970 1.00 27.73 167 LYS B CA 1
ATOM 6712 C C . LYS C 1 107 ? 162.173 106.026 200.689 1.00 27.73 167 LYS B C 1
ATOM 6713 O O . LYS C 1 107 ? 161.439 105.143 201.117 1.00 27.73 167 LYS B O 1
ATOM 6719 N N . SER C 1 108 ? 161.893 107.315 200.834 1.00 27.22 168 SER B N 1
ATOM 6720 C CA . SER C 1 108 ? 160.657 107.787 201.450 1.00 27.22 168 SER B CA 1
ATOM 6721 C C . SER C 1 108 ? 159.440 107.404 200.616 1.00 27.22 168 SER B C 1
ATOM 6722 O O . SER C 1 108 ? 158.399 107.011 201.162 1.00 27.22 168 SER B O 1
ATOM 6725 N N . LEU C 1 109 ? 159.546 107.515 199.290 1.00 28.02 169 LEU B N 1
ATOM 6726 C CA . LEU C 1 109 ? 158.432 107.099 198.436 1.00 28.02 169 LEU B CA 1
ATOM 6727 C C . LEU C 1 109 ? 158.162 105.600 198.565 1.00 28.02 169 LEU B C 1
ATOM 6728 O O . LEU C 1 109 ? 157.002 105.167 198.658 1.00 28.02 169 LEU B O 1
ATOM 6733 N N . THR C 1 110 ? 159.224 104.791 198.579 1.00 29.89 170 THR B N 1
ATOM 6734 C CA . THR C 1 110 ? 159.064 103.356 198.775 1.00 29.89 170 THR B CA 1
ATOM 6735 C C . THR C 1 110 ? 158.453 103.055 200.137 1.00 29.89 170 THR B C 1
ATOM 6736 O O . THR C 1 110 ? 157.679 102.104 200.283 1.00 29.89 170 THR B O 1
ATOM 6740 N N . MET C 1 111 ? 158.835 103.839 201.137 1.00 30.42 171 MET B N 1
ATOM 6741 C CA . MET C 1 111 ? 158.229 103.663 202.450 1.00 30.42 171 MET B CA 1
ATOM 6742 C C . MET C 1 111 ? 156.745 103.986 202.428 1.00 30.42 171 MET B C 1
ATOM 6743 O O . MET C 1 111 ? 155.954 103.320 203.102 1.00 30.42 171 MET B O 1
ATOM 6748 N N . VAL C 1 112 ? 156.349 105.019 201.686 1.00 28.68 172 VAL B N 1
ATOM 6749 C CA . VAL C 1 112 ? 154.923 105.308 201.546 1.00 28.68 172 VAL B CA 1
ATOM 6750 C C . VAL C 1 112 ? 154.208 104.130 200.897 1.00 28.68 172 VAL B C 1
ATOM 6751 O O . VAL C 1 112 ? 153.123 103.719 201.333 1.00 28.68 172 VAL B O 1
ATOM 6755 N N . ALA C 1 113 ? 154.816 103.557 199.855 1.00 31.33 173 ALA B N 1
ATOM 6756 C CA . ALA C 1 113 ? 154.226 102.386 199.206 1.00 31.33 173 ALA B CA 1
ATOM 6757 C C . ALA C 1 113 ? 154.095 101.217 200.180 1.00 31.33 173 ALA B C 1
ATOM 6758 O O . ALA C 1 113 ? 153.053 100.552 200.242 1.00 31.33 173 ALA B O 1
ATOM 6760 N N . LEU C 1 114 ? 155.152 100.955 200.952 1.00 33.48 174 LEU B N 1
ATOM 6761 C CA . LEU C 1 114 ? 155.132 99.850 201.906 1.00 33.48 174 LEU B CA 1
ATOM 6762 C C . LEU C 1 114 ? 154.091 100.073 202.994 1.00 33.48 174 LEU B C 1
ATOM 6763 O O . LEU C 1 114 ? 153.411 99.132 203.414 1.00 33.48 174 LEU B O 1
ATOM 6768 N N . ALA C 1 115 ? 153.963 101.311 203.473 1.00 33.46 175 ALA B N 1
ATOM 6769 C CA . ALA C 1 115 ? 152.971 101.616 204.496 1.00 33.46 175 ALA B CA 1
ATOM 6770 C C . ALA C 1 115 ? 151.559 101.421 203.966 1.00 33.46 175 ALA B C 1
ATOM 6771 O O . ALA C 1 115 ? 150.689 100.906 204.676 1.00 33.46 175 ALA B O 1
ATOM 6773 N N . LYS C 1 116 ? 151.308 101.830 202.721 1.00 35.21 176 LYS B N 1
ATOM 6774 C CA . LYS C 1 116 ? 149.984 101.612 202.147 1.00 35.21 176 LYS B CA 1
ATOM 6775 C C . LYS C 1 116 ? 149.691 100.124 201.985 1.00 35.21 176 LYS B C 1
ATOM 6776 O O . LYS C 1 116 ? 148.573 99.670 202.265 1.00 35.21 176 LYS B O 1
ATOM 6782 N N . LEU C 1 117 ? 150.686 99.346 201.550 1.00 36.22 177 LEU B N 1
ATOM 6783 C CA . LEU C 1 117 ? 150.496 97.902 201.439 1.00 36.22 177 LEU B CA 1
ATOM 6784 C C . LEU C 1 117 ? 150.219 97.272 202.800 1.00 36.22 177 LEU B C 1
ATOM 6785 O O . LEU C 1 117 ? 149.362 96.390 202.923 1.00 36.22 177 LEU B O 1
ATOM 6790 N N . TRP C 1 118 ? 150.943 97.708 203.833 1.00 39.52 178 TRP B N 1
ATOM 6791 C CA . TRP C 1 118 ? 150.727 97.186 205.178 1.00 39.52 178 TRP B CA 1
ATOM 6792 C C . TRP C 1 118 ? 149.343 97.555 205.700 1.00 39.52 178 TRP B C 1
ATOM 6793 O O . TRP C 1 118 ? 148.690 96.747 206.368 1.00 39.52 178 TRP B O 1
ATOM 6804 N N . GLU C 1 119 ? 148.886 98.776 205.410 1.00 40.71 179 GLU B N 1
ATOM 6805 C CA . GLU C 1 119 ? 147.531 99.170 205.780 1.00 40.71 179 GLU B CA 1
ATOM 6806 C C . GLU C 1 119 ? 146.498 98.293 205.087 1.00 40.71 179 GLU B C 1
ATOM 6807 O O . GLU C 1 119 ? 145.492 97.906 205.694 1.00 40.71 179 GLU B O 1
ATOM 6813 N N . ALA C 1 120 ? 146.729 97.967 203.814 1.00 39.92 180 ALA B N 1
ATOM 6814 C CA . ALA C 1 120 ? 145.814 97.090 203.093 1.00 39.92 180 ALA B CA 1
ATOM 6815 C C . ALA C 1 120 ? 145.812 95.664 203.631 1.00 39.92 180 ALA B C 1
ATOM 6816 O O . ALA C 1 120 ? 144.927 94.885 203.262 1.00 39.92 180 ALA B O 1
ATOM 6818 N N . GLY C 1 121 ? 146.769 95.305 204.484 1.00 40.66 181 GLY B N 1
ATOM 6819 C CA . GLY C 1 121 ? 146.835 93.979 205.060 1.00 40.66 181 GLY B CA 1
ATOM 6820 C C . GLY C 1 121 ? 147.573 92.949 204.233 1.00 40.66 181 GLY B C 1
ATOM 6821 O O . GLY C 1 121 ? 147.620 91.779 204.633 1.00 40.66 181 GLY B O 1
ATOM 6822 N N . LYS C 1 122 ? 148.149 93.342 203.096 1.00 42.71 182 LYS B N 1
ATOM 6823 C CA . LYS C 1 122 ? 148.851 92.392 202.241 1.00 42.71 182 LYS B CA 1
ATOM 6824 C C . LYS C 1 122 ? 150.229 92.027 202.781 1.00 42.71 182 LYS B C 1
ATOM 6825 O O . LYS C 1 122 ? 150.731 90.935 202.491 1.00 42.71 182 LYS B O 1
ATOM 6831 N N . LEU C 1 123 ? 150.854 92.911 203.553 1.00 45.02 183 LEU B N 1
ATOM 6832 C CA . LEU C 1 123 ? 152.238 92.745 203.972 1.00 45.02 183 LEU B CA 1
ATOM 6833 C C . LEU C 1 123 ? 152.330 92.610 205.485 1.00 45.02 183 LEU B C 1
ATOM 6834 O O . LEU C 1 123 ? 151.630 93.308 206.225 1.00 45.02 183 LEU B O 1
ATOM 6839 N N . ASP C 1 124 ? 153.196 91.705 205.936 1.00 51.01 184 ASP B N 1
ATOM 6840 C CA . ASP C 1 124 ? 153.505 91.522 207.347 1.00 51.01 184 ASP B CA 1
ATOM 6841 C C . ASP C 1 124 ? 154.978 91.835 207.569 1.00 51.01 184 ASP B C 1
ATOM 6842 O O . ASP C 1 124 ? 155.842 91.312 206.857 1.00 51.01 184 ASP B O 1
ATOM 6847 N N . LEU C 1 125 ? 155.261 92.685 208.559 1.00 47.92 185 LEU B N 1
ATOM 6848 C CA . LEU C 1 125 ? 156.622 93.187 208.737 1.00 47.92 185 LEU B CA 1
ATOM 6849 C C . LEU C 1 125 ? 157.546 92.134 209.338 1.00 47.92 185 LEU B C 1
ATOM 6850 O O . LEU C 1 125 ? 158.711 92.027 208.940 1.00 47.92 185 LEU B O 1
ATOM 6855 N N . ASP C 1 126 ? 157.053 91.349 210.296 1.00 51.75 186 ASP B N 1
ATOM 6856 C CA . ASP C 1 126 ? 157.919 90.433 211.029 1.00 51.75 186 ASP B CA 1
ATOM 6857 C C . ASP C 1 126 ? 158.123 89.096 210.328 1.00 51.75 186 ASP B C 1
ATOM 6858 O O . ASP C 1 126 ? 158.967 88.310 210.770 1.00 51.75 186 ASP B O 1
ATOM 6863 N N . ILE C 1 127 ? 157.383 88.819 209.264 1.00 53.08 187 ILE B N 1
ATOM 6864 C CA . ILE C 1 127 ? 157.564 87.561 208.527 1.00 53.08 187 ILE B CA 1
ATOM 6865 C C . ILE C 1 127 ? 158.887 87.610 207.771 1.00 53.08 187 ILE B C 1
ATOM 6866 O O . ILE C 1 127 ? 159.233 88.665 207.208 1.00 53.08 187 ILE B O 1
ATOM 6871 N N . PRO C 1 128 ? 159.661 86.523 207.740 1.00 52.80 188 PRO B N 1
ATOM 6872 C CA . PRO C 1 128 ? 160.916 86.532 206.978 1.00 52.80 188 PRO B CA 1
ATOM 6873 C C . PRO C 1 128 ? 160.676 86.808 205.501 1.00 52.80 188 PRO B C 1
ATOM 6874 O O . PRO C 1 128 ? 159.639 86.456 204.937 1.00 52.80 188 PRO B O 1
ATOM 6878 N N . VAL C 1 129 ? 161.663 87.457 204.876 1.00 51.91 189 VAL B N 1
ATOM 6879 C CA . VAL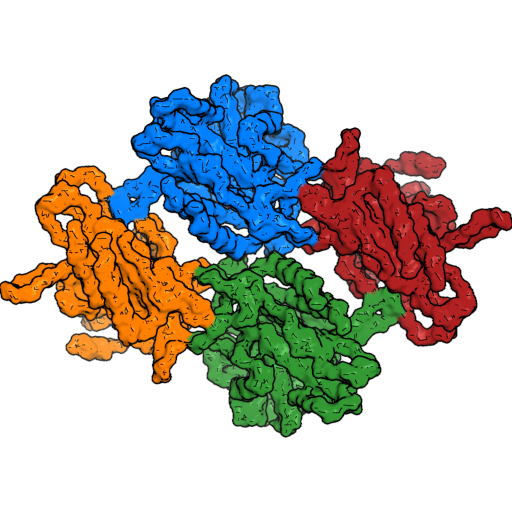 C 1 129 ? 161.525 87.888 203.489 1.00 51.91 189 VAL B CA 1
ATOM 6880 C C . VAL C 1 129 ? 161.446 86.716 202.521 1.00 51.91 189 VAL B C 1
ATOM 6881 O O . VAL C 1 129 ? 161.012 86.895 201.378 1.00 51.91 189 VAL B O 1
ATOM 6885 N N . GLN C 1 130 ? 161.854 85.515 202.942 1.00 54.55 190 GLN B N 1
ATOM 6886 C CA . GLN C 1 130 ? 161.776 84.355 202.062 1.00 54.55 190 GLN B CA 1
ATOM 6887 C C . GLN C 1 130 ? 160.340 83.955 201.755 1.00 54.55 190 GLN B C 1
ATOM 6888 O O . GLN C 1 130 ? 160.110 83.194 200.810 1.00 54.55 190 GLN B O 1
ATOM 6894 N N . HIS C 1 131 ? 159.372 84.441 202.535 1.00 55.06 191 HIS B N 1
ATOM 6895 C CA . HIS C 1 131 ? 157.970 84.175 202.234 1.00 55.06 191 HIS B CA 1
ATOM 6896 C C . HIS C 1 131 ? 157.565 84.797 200.903 1.00 55.06 191 HIS B C 1
ATOM 6897 O O . HIS C 1 131 ? 156.844 84.178 200.112 1.00 55.06 191 HIS B O 1
ATOM 6904 N N . TYR C 1 132 ? 158.021 86.021 200.638 1.00 52.36 192 TYR B N 1
ATOM 6905 C CA . TYR C 1 132 ? 157.679 86.719 199.405 1.00 52.36 192 TYR B CA 1
ATOM 6906 C C . TYR C 1 132 ? 158.714 86.502 198.307 1.00 52.36 192 TYR B C 1
ATOM 6907 O O . TYR C 1 132 ? 158.349 86.329 197.140 1.00 52.36 192 TYR B O 1
ATOM 6916 N N . VAL C 1 133 ? 159.996 86.507 198.658 1.00 53.33 193 VAL B N 1
ATOM 6917 C CA . VAL C 1 133 ? 161.069 86.350 197.680 1.00 53.33 193 VAL B CA 1
ATOM 6918 C C . VAL C 1 133 ? 161.887 85.114 198.034 1.00 53.33 193 VAL B C 1
ATOM 6919 O O . VAL C 1 133 ? 162.829 85.204 198.834 1.00 53.33 193 VAL B O 1
ATOM 6923 N N . PRO C 1 134 ? 161.568 83.945 197.471 1.00 55.86 194 PRO B N 1
ATOM 6924 C CA . PRO C 1 134 ? 162.358 82.743 197.770 1.00 55.86 194 PRO B CA 1
ATOM 6925 C C . PRO C 1 134 ? 163.686 82.682 197.039 1.00 55.86 194 PRO B C 1
ATOM 6926 O O . PRO C 1 134 ? 164.504 81.805 197.352 1.00 55.86 194 PRO B O 1
ATOM 6930 N N . GLU C 1 135 ? 163.931 83.579 196.080 1.00 57.79 195 GLU B N 1
ATOM 6931 C CA . GLU C 1 135 ? 165.205 83.587 195.371 1.00 57.79 195 GLU B CA 1
ATOM 6932 C C . GLU C 1 135 ? 166.354 84.065 196.248 1.00 57.79 195 GLU B C 1
ATOM 6933 O O . GLU C 1 135 ? 167.513 83.772 195.940 1.00 57.79 195 GLU B O 1
ATOM 6939 N N . PHE C 1 136 ? 166.064 84.789 197.323 1.00 57.41 196 PHE B N 1
ATOM 6940 C CA . PHE C 1 136 ? 167.111 85.242 198.228 1.00 57.41 196 PHE B CA 1
ATOM 6941 C C . PHE C 1 136 ? 167.563 84.082 199.106 1.00 57.41 196 PHE B C 1
ATOM 6942 O O . PHE C 1 136 ? 166.741 83.509 199.830 1.00 57.41 196 PHE B O 1
ATOM 6950 N N . PRO C 1 137 ? 168.838 83.700 199.072 1.00 62.09 197 PRO B N 1
ATOM 6951 C CA . PRO C 1 137 ? 169.292 82.571 199.889 1.00 62.09 197 PRO B CA 1
ATOM 6952 C C . PRO C 1 137 ? 169.273 82.902 201.372 1.00 62.09 197 PRO B C 1
ATOM 6953 O O . PRO C 1 137 ? 169.454 84.050 201.784 1.00 62.09 197 PRO B O 1
ATOM 6957 N N . GLU C 1 138 ? 169.050 81.868 202.180 1.00 68.92 198 GLU B N 1
ATOM 6958 C CA . GLU C 1 138 ? 169.154 82.015 203.623 1.00 68.92 198 GLU B CA 1
ATOM 6959 C C . GLU C 1 138 ? 170.616 82.151 204.035 1.00 68.92 198 GLU B C 1
ATOM 6960 O O . GLU C 1 138 ? 171.518 81.591 203.407 1.00 68.92 198 GLU B O 1
ATOM 6966 N N . LYS C 1 139 ? 170.846 82.914 205.100 1.00 67.77 199 LYS B N 1
ATOM 6967 C CA . LYS C 1 139 ? 172.190 83.269 205.526 1.00 67.77 199 LYS B CA 1
ATOM 6968 C C . LYS C 1 139 ? 172.485 82.696 206.905 1.00 67.77 199 LYS B C 1
ATOM 6969 O O . LYS C 1 139 ? 171.581 82.485 207.718 1.00 67.77 199 LYS B O 1
ATOM 6975 N N . GLU C 1 140 ? 173.768 82.443 207.156 1.00 73.51 200 GLU B N 1
ATOM 6976 C CA . GLU C 1 140 ? 174.241 81.940 208.436 1.00 73.51 200 GLU B CA 1
ATOM 6977 C C . GLU C 1 140 ? 175.349 82.846 208.951 1.00 73.51 200 GLU B C 1
ATOM 6978 O O . GLU C 1 140 ? 176.046 83.511 208.182 1.00 73.51 200 GLU B O 1
ATOM 6984 N N . TYR C 1 141 ? 175.503 82.868 210.274 1.00 70.23 201 TYR B N 1
ATOM 6985 C CA . TYR C 1 141 ? 176.456 83.747 210.947 1.00 70.23 201 TYR B CA 1
ATOM 6986 C C . TYR C 1 141 ? 177.211 82.880 211.955 1.00 70.23 201 TYR B C 1
ATOM 6987 O O . TYR C 1 141 ? 176.677 82.554 213.018 1.00 70.23 201 TYR B O 1
ATOM 6996 N N . GLU C 1 142 ? 178.458 82.533 211.617 1.00 74.90 202 GLU B N 1
ATOM 6997 C CA . GLU C 1 142 ? 179.194 81.412 212.221 1.00 74.90 202 GLU B CA 1
ATOM 6998 C C . GLU C 1 142 ? 178.269 80.235 212.542 1.00 74.90 202 GLU B C 1
ATOM 6999 O O . GLU C 1 142 ? 178.265 79.684 213.645 1.00 74.90 202 GLU B O 1
ATOM 7005 N N . GLY C 1 143 ? 177.503 79.827 211.537 1.00 76.30 203 GLY B N 1
ATOM 7006 C CA . GLY C 1 143 ? 176.659 78.650 211.648 1.00 76.30 203 GLY B CA 1
ATOM 7007 C C . GLY C 1 143 ? 175.501 78.769 212.614 1.00 76.30 203 GLY B C 1
ATOM 7008 O O . GLY C 1 143 ? 175.176 77.796 213.306 1.00 76.30 203 GLY B O 1
ATOM 7009 N N . GLU C 1 144 ? 174.864 79.935 212.678 1.00 74.12 204 GLU B N 1
ATOM 7010 C CA . GLU C 1 144 ? 173.663 80.120 213.475 1.00 74.12 204 GLU B CA 1
ATOM 7011 C C . GLU C 1 144 ? 172.570 80.710 212.596 1.00 74.12 204 GLU B C 1
ATOM 7012 O O . GLU C 1 144 ? 172.840 81.490 211.677 1.00 74.12 204 GLU B O 1
ATOM 7018 N N . LYS C 1 145 ? 171.332 80.310 212.870 1.00 74.24 205 LYS B N 1
ATOM 7019 C CA . LYS C 1 145 ? 170.210 80.749 212.054 1.00 74.24 205 LYS B CA 1
ATOM 7020 C C . LYS C 1 145 ? 169.887 82.210 212.339 1.00 74.24 205 LYS B C 1
ATOM 7021 O O . LYS C 1 145 ? 169.721 82.608 213.496 1.00 74.24 205 LYS B O 1
ATOM 7027 N N . VAL C 1 146 ? 169.801 83.011 211.279 1.00 66.04 206 VAL B N 1
ATOM 7028 C CA . VAL C 1 146 ? 169.431 84.414 211.379 1.00 66.04 206 VAL B CA 1
ATOM 7029 C C . VAL C 1 146 ? 168.286 84.680 210.416 1.00 66.04 206 VAL B C 1
ATOM 7030 O O . VAL C 1 146 ? 168.172 84.045 209.362 1.00 66.04 206 VAL B O 1
ATOM 7034 N N . SER C 1 147 ? 167.423 85.621 210.789 1.00 57.58 207 SER B N 1
ATOM 7035 C CA . SER C 1 147 ? 166.239 85.953 210.010 1.00 57.58 207 SER B CA 1
ATOM 7036 C C . SER C 1 147 ? 166.327 87.396 209.539 1.00 57.58 207 SER B C 1
ATOM 7037 O O . SER C 1 147 ? 166.604 88.299 210.335 1.00 57.58 207 SER B O 1
ATOM 7040 N N . VAL C 1 148 ? 166.091 87.607 208.248 1.00 51.85 208 VAL B N 1
ATOM 7041 C CA . VAL C 1 148 ? 166.027 88.938 207.657 1.00 51.85 208 VAL B CA 1
ATOM 7042 C C . VAL C 1 148 ? 164.562 89.249 207.394 1.00 51.85 208 VAL B C 1
ATOM 7043 O O . VAL C 1 148 ? 163.876 88.495 206.693 1.00 51.85 208 VAL B O 1
ATOM 7047 N N . THR C 1 149 ? 164.079 90.348 207.962 1.00 47.08 209 THR B N 1
ATOM 7048 C CA . THR C 1 149 ? 162.681 90.736 207.862 1.00 47.08 209 THR B CA 1
ATOM 7049 C C . THR C 1 149 ? 162.566 92.128 207.255 1.00 47.08 209 THR B C 1
ATOM 7050 O O . THR C 1 149 ? 163.552 92.853 207.102 1.00 47.08 209 THR B O 1
ATOM 7054 N N . THR C 1 150 ? 161.331 92.491 206.904 1.00 42.24 210 THR B N 1
ATOM 7055 C CA . THR C 1 150 ? 161.077 93.805 206.321 1.00 42.24 210 THR B CA 1
ATOM 7056 C C . THR C 1 150 ? 161.414 94.919 207.304 1.00 42.24 210 THR B C 1
ATOM 7057 O O . THR C 1 150 ? 161.959 95.959 206.915 1.00 42.24 210 THR B O 1
ATOM 7061 N N . ARG C 1 151 ? 161.100 94.715 208.586 1.00 42.54 211 ARG B N 1
ATOM 7062 C CA . ARG C 1 151 ? 161.359 95.742 209.590 1.00 42.54 211 ARG B CA 1
ATOM 7063 C C . ARG C 1 151 ? 162.848 96.038 209.709 1.00 42.54 211 ARG B C 1
ATOM 7064 O O . ARG C 1 151 ? 163.249 97.201 209.842 1.00 42.54 211 ARG B O 1
ATOM 7072 N N . LEU C 1 152 ? 163.684 94.999 209.670 1.00 40.02 212 LEU B N 1
ATOM 7073 C CA . LEU C 1 152 ? 165.126 95.213 209.726 1.00 40.02 212 LEU B CA 1
ATOM 7074 C C . LEU C 1 152 ? 165.638 95.885 208.457 1.00 40.02 212 LEU B C 1
ATOM 7075 O O . LEU C 1 152 ? 166.533 96.734 208.515 1.00 40.02 212 LEU B O 1
ATOM 7080 N N . LEU C 1 153 ? 165.083 95.513 207.300 1.00 35.95 213 LEU B N 1
ATOM 7081 C CA . LEU C 1 153 ? 165.519 96.108 206.040 1.00 35.95 213 LEU B CA 1
ATOM 7082 C C . LEU C 1 153 ? 165.185 97.592 205.979 1.00 35.95 213 LEU B C 1
ATOM 7083 O O . LEU C 1 153 ? 165.961 98.385 205.435 1.00 35.95 213 LEU B O 1
ATOM 7088 N N . ILE C 1 154 ? 164.046 97.985 206.532 1.00 32.51 214 ILE B N 1
ATOM 7089 C CA . ILE C 1 154 ? 163.635 99.388 206.493 1.00 32.51 214 ILE B CA 1
ATOM 7090 C C . ILE C 1 154 ? 164.587 100.285 207.273 1.00 32.51 214 ILE B C 1
ATOM 7091 O O . ILE C 1 154 ? 164.993 101.342 206.787 1.00 32.51 214 ILE B O 1
ATOM 7096 N N . SER C 1 155 ? 164.981 99.856 208.466 1.00 33.01 215 SER B N 1
ATOM 7097 C CA . SER C 1 155 ? 165.828 100.693 209.315 1.00 33.01 215 SER B CA 1
ATOM 7098 C C . SER C 1 155 ? 167.316 100.479 209.105 1.00 33.01 215 SER B C 1
ATOM 7099 O O . SER C 1 155 ? 168.108 101.039 209.857 1.00 33.01 215 SER B O 1
ATOM 7102 N N . HIS C 1 156 ? 167.689 99.678 208.105 1.00 32.70 216 HIS B N 1
ATOM 7103 C CA . HIS C 1 156 ? 169.103 99.376 207.807 1.00 32.70 216 HIS B CA 1
ATOM 7104 C C . HIS C 1 156 ? 169.800 98.556 208.895 1.00 32.70 216 HIS B C 1
ATOM 7105 O O . HIS C 1 156 ? 171.027 98.483 208.916 1.00 32.70 216 HIS B O 1
ATOM 7112 N N . LEU C 1 157 ? 169.033 97.954 209.794 1.00 39.37 217 LEU B N 1
ATOM 7113 C CA . LEU C 1 157 ? 169.628 97.137 210.846 1.00 39.37 217 LEU B CA 1
ATOM 7114 C C . LEU C 1 157 ? 170.043 95.781 210.301 1.00 39.37 217 LEU B C 1
ATOM 7115 O O . LEU C 1 157 ? 170.666 94.989 211.005 1.00 39.37 217 LEU B O 1
ATOM 7120 N N . SER C 1 158 ? 169.710 95.516 209.044 1.00 44.38 218 SER B N 1
ATOM 7121 C CA . SER C 1 158 ? 170.065 94.244 208.418 1.00 44.38 218 SER B CA 1
ATOM 7122 C C . SER C 1 158 ? 171.547 94.127 208.075 1.00 44.38 218 SER B C 1
ATOM 7123 O O . SER C 1 158 ? 172.244 95.136 207.964 1.00 44.38 218 SER B O 1
ATOM 7126 N N . GLY C 1 159 ? 172.031 92.900 207.902 1.00 47.87 219 GLY B N 1
ATOM 7127 C CA . GLY C 1 159 ? 173.436 92.670 207.589 1.00 47.87 219 GLY B CA 1
ATOM 7128 C C . GLY C 1 159 ? 173.920 93.031 206.195 1.00 47.87 219 GLY B C 1
ATOM 7129 O O . GLY C 1 159 ? 175.126 93.035 205.957 1.00 47.87 219 GLY B O 1
ATOM 7130 N N . ILE C 1 160 ? 173.013 93.322 205.267 1.00 43.94 220 ILE B N 1
ATOM 7131 C CA . ILE C 1 160 ? 173.408 93.575 203.875 1.00 43.94 220 ILE B CA 1
ATOM 7132 C C . ILE C 1 160 ? 174.399 94.727 203.712 1.00 43.94 220 ILE B C 1
ATOM 7133 O O . ILE C 1 160 ? 174.251 95.769 204.349 1.00 43.94 220 ILE B O 1
ATOM 7138 N N . ARG C 1 161 ? 175.404 94.546 202.855 1.00 45.70 221 ARG B N 1
ATOM 7139 C CA . ARG C 1 161 ? 176.446 95.562 202.661 1.00 45.70 221 ARG B CA 1
ATOM 7140 C C . ARG C 1 161 ? 176.052 96.752 201.804 1.00 45.70 221 ARG B C 1
ATOM 7141 O O . ARG C 1 161 ? 174.959 96.785 201.242 1.00 45.70 221 ARG B O 1
ATOM 7149 N N . HIS C 1 162 ? 176.958 97.721 201.675 1.00 38.09 222 HIS B N 1
ATOM 7150 C CA . HIS C 1 162 ? 176.694 98.874 200.836 1.00 38.09 222 HIS B CA 1
ATOM 7151 C C . HIS C 1 162 ? 177.596 98.625 199.633 1.00 38.09 222 HIS B C 1
ATOM 7152 O O . HIS C 1 162 ? 177.772 97.488 199.214 1.00 38.09 222 HIS B O 1
ATOM 7159 N N . TYR C 1 163 ? 178.169 99.673 199.067 1.00 41.25 223 TYR B N 1
ATOM 7160 C CA . TYR C 1 163 ? 179.060 99.516 197.921 1.00 41.25 223 TYR B CA 1
ATOM 7161 C C . TYR C 1 163 ? 180.345 98.716 198.192 1.00 41.25 223 TYR B C 1
ATOM 7162 O O . TYR C 1 163 ? 180.785 97.953 197.335 1.00 41.25 223 TYR B O 1
ATOM 7171 N N . GLU C 1 164 ? 180.950 98.884 199.364 1.00 55.90 224 GLU B N 1
ATOM 7172 C CA . GLU C 1 164 ? 182.162 98.129 199.720 1.00 55.90 224 GLU B CA 1
ATOM 7173 C C . GLU C 1 164 ? 181.937 96.625 199.938 1.00 55.90 224 GLU B C 1
ATOM 7174 O O . GLU C 1 164 ? 180.961 96.242 200.578 1.00 55.90 224 GLU B O 1
ATOM 7180 N N . LYS C 1 165 ? 182.837 95.778 199.428 1.00 59.12 225 LYS B N 1
ATOM 7181 C CA . LYS C 1 165 ? 182.709 94.334 199.557 1.00 59.12 225 LYS B CA 1
ATOM 7182 C C . LYS C 1 165 ? 183.693 93.723 200.546 1.00 59.12 225 LYS B C 1
ATOM 7183 O O . LYS C 1 165 ? 183.576 92.532 200.850 1.00 59.12 225 LYS B O 1
ATOM 7189 N N . ASP C 1 166 ? 184.650 94.495 201.054 1.00 69.40 226 ASP B N 1
ATOM 7190 C CA . ASP C 1 166 ? 185.654 93.968 201.970 1.00 69.40 226 ASP B CA 1
ATOM 7191 C C . ASP C 1 166 ? 185.143 94.092 203.400 1.00 69.40 226 ASP B C 1
ATOM 7192 O O . ASP C 1 166 ? 184.913 95.203 203.889 1.00 69.40 226 ASP B O 1
ATOM 7197 N N . ILE C 1 167 ? 184.969 92.948 204.066 1.00 72.67 227 ILE B N 1
ATOM 7198 C CA . ILE C 1 167 ? 184.434 92.944 205.423 1.00 72.67 227 ILE B CA 1
ATOM 7199 C C . ILE C 1 167 ? 185.414 93.580 206.401 1.00 72.67 227 ILE B C 1
ATOM 7200 O O . ILE C 1 167 ? 185.000 94.251 207.356 1.00 72.67 227 ILE B O 1
ATOM 7205 N N . LYS C 1 168 ? 186.718 93.386 206.189 1.00 77.53 228 LYS B N 1
ATOM 7206 C CA . LYS C 1 168 ? 187.711 93.861 207.148 1.00 77.53 228 LYS B CA 1
ATOM 7207 C C . LYS C 1 168 ? 187.687 95.381 207.275 1.00 77.53 228 LYS B C 1
ATOM 7208 O O . LYS C 1 168 ? 187.720 95.922 208.387 1.00 77.53 228 LYS B O 1
ATOM 7214 N N . LYS C 1 169 ? 187.629 96.088 206.143 1.00 78.43 229 LYS B N 1
ATOM 7215 C CA . LYS C 1 169 ? 187.605 97.548 206.188 1.00 78.43 229 LYS B CA 1
ATOM 7216 C C . LYS C 1 169 ? 186.332 98.064 206.844 1.00 78.43 229 LYS B C 1
ATOM 7217 O O . LYS C 1 169 ? 186.373 99.028 207.617 1.00 78.43 229 LYS B O 1
ATOM 7223 N N . VAL C 1 170 ? 185.191 97.439 206.543 1.00 76.95 230 VAL B N 1
ATOM 7224 C CA . VAL C 1 170 ? 183.930 97.856 207.150 1.00 76.95 230 VAL B CA 1
ATOM 7225 C C . VAL C 1 170 ? 183.970 97.647 208.659 1.00 76.95 230 VAL B C 1
ATOM 7226 O O . VAL C 1 170 ? 183.525 98.504 209.431 1.00 76.95 230 VAL B O 1
ATOM 7230 N N . LYS C 1 171 ? 184.501 96.505 209.101 1.00 78.23 231 LYS B N 1
ATOM 7231 C CA . LYS C 1 171 ? 184.606 96.241 210.532 1.00 78.23 231 LYS B CA 1
ATOM 7232 C C . LYS C 1 171 ? 185.554 97.225 211.207 1.00 78.23 231 LYS B C 1
ATOM 7233 O O . LYS C 1 171 ? 185.293 97.680 212.327 1.00 78.23 231 LYS B O 1
ATOM 7239 N N . GLU C 1 172 ? 186.666 97.555 210.546 1.00 82.84 232 GLU B N 1
ATOM 7240 C CA . GLU C 1 172 ? 187.597 98.532 211.105 1.00 82.84 232 GLU B CA 1
ATOM 7241 C C . GLU C 1 172 ? 186.947 99.905 211.232 1.00 82.84 232 GLU B C 1
ATOM 7242 O O . GLU C 1 172 ? 187.124 100.592 212.245 1.00 82.84 232 GLU B O 1
ATOM 7248 N N . GLU C 1 173 ? 186.196 100.324 210.211 1.00 83.36 233 GLU B N 1
ATOM 7249 C CA . GLU C 1 173 ? 185.510 101.609 210.274 1.00 83.36 233 GLU B CA 1
ATOM 7250 C C . GLU C 1 173 ? 184.451 101.620 211.369 1.00 83.36 233 GLU B C 1
ATOM 7251 O O . GLU C 1 173 ? 184.312 102.609 212.097 1.00 83.36 233 GLU B O 1
ATOM 7257 N N . LYS C 1 174 ? 183.689 100.530 211.497 1.00 82.15 234 LYS B N 1
ATOM 7258 C CA . LYS C 1 174 ? 182.653 100.464 212.524 1.00 82.15 234 LYS B CA 1
ATOM 7259 C C . LYS C 1 174 ? 183.255 100.487 213.924 1.00 82.15 234 LYS B C 1
ATOM 7260 O O . LYS C 1 174 ? 182.710 101.129 214.829 1.00 82.15 234 LYS B O 1
ATOM 7262 N N . ALA C 1 175 ? 184.372 99.795 214.121 1.00 85.79 235 ALA B N 1
ATOM 7263 C CA . ALA C 1 175 ? 185.032 99.758 215.420 1.00 85.79 235 ALA B CA 1
ATOM 7264 C C . ALA C 1 175 ? 185.707 101.090 215.728 1.00 85.79 235 ALA B C 1
ATOM 7265 O O . ALA C 1 175 ? 185.092 101.992 216.296 1.00 85.79 235 ALA B O 1
ATOM 7267 N N . ASP C 1 226 ? 181.390 106.021 198.090 1.00 44.34 286 ASP B N 1
ATOM 7268 C CA . ASP C 1 226 ? 182.545 106.899 198.205 1.00 44.34 286 ASP B CA 1
ATOM 7269 C C . ASP C 1 226 ? 182.789 107.565 196.868 1.00 44.34 286 ASP B C 1
ATOM 7270 O O . ASP C 1 226 ? 183.667 108.425 196.773 1.00 44.34 286 ASP B O 1
ATOM 7275 N N . PHE C 1 227 ? 181.972 107.234 195.869 1.00 36.06 287 PHE B N 1
ATOM 7276 C CA . PHE C 1 227 ? 182.127 107.783 194.513 1.00 36.06 287 PHE B CA 1
ATOM 7277 C C . PHE C 1 227 ? 183.384 107.246 193.865 1.00 36.06 287 PHE B C 1
ATOM 7278 O O . PHE C 1 227 ? 183.628 107.484 192.688 1.00 36.06 287 PHE B O 1
ATOM 7286 N N . GLU C 1 228 ? 184.204 106.541 194.633 1.00 47.17 288 GLU B N 1
ATOM 7287 C CA . GLU C 1 228 ? 185.370 105.896 194.051 1.00 47.17 288 GLU B CA 1
ATOM 7288 C C . GLU C 1 228 ? 184.960 104.471 193.733 1.00 47.17 288 GLU B C 1
ATOM 7289 O O . GLU C 1 228 ? 185.723 103.721 193.127 1.00 47.17 288 GLU B O 1
ATOM 7295 N N . GLN C 1 229 ? 183.751 104.093 194.142 1.00 47.69 289 GLN B N 1
ATOM 7296 C CA . GLN C 1 229 ? 183.264 102.732 193.930 1.00 47.69 289 GLN B CA 1
ATOM 7297 C C . GLN C 1 229 ? 182.909 102.403 192.489 1.00 47.69 289 GLN B C 1
ATOM 7298 O O . GLN C 1 229 ? 182.465 103.271 191.742 1.00 47.69 289 GLN B O 1
ATOM 7304 N N . GLY C 1 230 ? 183.088 101.144 192.102 1.00 45.14 290 GLY B N 1
ATOM 7305 C CA . GLY C 1 230 ? 182.770 100.729 190.749 1.00 45.14 290 GLY B CA 1
ATOM 7306 C C . GLY C 1 230 ? 181.285 100.549 190.503 1.00 45.14 290 GLY B C 1
ATOM 7307 O O . GLY C 1 230 ? 180.769 101.024 189.493 1.00 45.14 290 GLY B O 1
ATOM 7308 N N . GLU C 1 231 ? 180.597 99.856 191.406 1.00 44.60 291 GLU B N 1
ATOM 7309 C CA . GLU C 1 231 ? 179.160 99.642 191.264 1.00 44.60 291 GLU B CA 1
ATOM 7310 C C . GLU C 1 231 ? 178.379 100.942 191.137 1.00 44.60 291 GLU B C 1
ATOM 7311 O O . GLU C 1 231 ? 177.242 100.920 190.653 1.00 44.60 291 GLU B O 1
ATOM 7317 N N . LEU C 1 232 ? 178.953 102.067 191.556 1.00 36.94 292 LEU B N 1
ATOM 7318 C CA . LEU C 1 232 ? 178.259 103.344 191.472 1.00 36.94 292 LEU B CA 1
ATOM 7319 C C . LEU C 1 232 ? 178.257 103.925 190.063 1.00 36.94 292 LEU B C 1
ATOM 7320 O O . LEU C 1 232 ? 177.533 104.893 189.811 1.00 36.94 292 LEU B O 1
ATOM 7325 N N . TYR C 1 233 ? 179.031 103.355 189.143 1.00 34.26 293 TYR B N 1
ATOM 7326 C CA . TYR C 1 233 ? 179.143 103.848 187.776 1.00 34.26 293 TYR B CA 1
ATOM 7327 C C . TYR C 1 233 ? 178.774 102.766 186.770 1.00 34.26 293 TYR B C 1
ATOM 7328 O O . TYR C 1 233 ? 179.352 102.676 185.685 1.00 34.26 293 TYR B O 1
ATOM 7337 N N . LEU C 1 234 ? 177.804 101.928 187.120 1.00 38.12 294 LEU B N 1
ATOM 7338 C CA . LEU C 1 234 ? 177.348 100.887 186.212 1.00 38.12 294 LEU B CA 1
ATOM 7339 C C . LEU C 1 234 ? 176.527 101.484 185.075 1.00 38.12 294 LEU B C 1
ATOM 7340 O O . LEU C 1 234 ? 175.920 102.549 185.207 1.00 38.12 294 LEU B O 1
ATOM 7345 N N . ARG C 1 235 ? 176.517 100.781 183.941 1.00 39.96 295 ARG B N 1
ATOM 7346 C CA . ARG C 1 235 ? 175.763 101.211 182.773 1.00 39.96 295 ARG B CA 1
ATOM 7347 C C . ARG C 1 235 ? 174.847 100.133 182.212 1.00 39.96 295 ARG B C 1
ATOM 7348 O O . ARG C 1 235 ? 174.172 100.381 181.208 1.00 39.96 295 ARG B O 1
ATOM 7356 N N . GLU C 1 236 ? 174.806 98.951 182.821 1.00 43.17 296 GLU B N 1
ATOM 7357 C CA . GLU C 1 236 ? 173.937 97.886 182.348 1.00 43.17 296 GLU B CA 1
ATOM 7358 C C . GLU C 1 236 ? 172.477 98.207 182.649 1.00 43.17 296 GLU B C 1
ATOM 7359 O O . GLU C 1 236 ? 172.154 98.897 183.618 1.00 43.17 296 GLU B O 1
ATOM 7365 N N . LYS C 1 237 ? 171.590 97.695 181.801 1.00 42.30 297 LYS B N 1
ATOM 7366 C CA . LYS C 1 237 ? 170.153 97.871 181.959 1.00 42.30 297 LYS B CA 1
ATOM 7367 C C . LYS C 1 237 ? 169.547 96.604 182.548 1.00 42.30 297 LYS B C 1
ATOM 7368 O O . LYS C 1 237 ? 169.849 95.496 182.092 1.00 42.30 297 LYS B O 1
ATOM 7374 N N . PHE C 1 238 ? 168.736 96.762 183.595 1.00 42.47 298 PHE B N 1
ATOM 7375 C CA . PHE C 1 238 ? 168.126 95.617 184.269 1.00 42.47 298 PHE B CA 1
ATOM 7376 C C . PHE C 1 238 ? 166.616 95.692 184.127 1.00 42.47 298 PHE B C 1
ATOM 7377 O O . PHE C 1 238 ? 165.995 96.640 184.603 1.00 42.47 298 PHE B O 1
ATOM 7385 N N . GLU C 1 239 ? 166.021 94.705 183.470 1.00 48.22 299 GLU B N 1
ATOM 7386 C CA . GLU C 1 239 ? 164.575 94.705 183.249 1.00 48.22 299 GLU B CA 1
ATOM 7387 C C . GLU C 1 239 ? 163.704 94.613 184.502 1.00 48.22 299 GLU B C 1
ATOM 7388 O O . GLU C 1 239 ? 162.684 95.294 184.590 1.00 48.22 299 GLU B O 1
ATOM 7390 N N . ASN C 1 240 ? 164.085 93.778 185.463 1.00 49.08 300 ASN B N 1
ATOM 7391 C CA . ASN C 1 240 ? 163.248 93.576 186.650 1.00 49.08 300 ASN B CA 1
ATOM 7392 C C . ASN C 1 240 ? 164.019 93.502 187.963 1.00 49.08 300 ASN B C 1
ATOM 7393 O O . ASN C 1 240 ? 165.225 93.276 187.962 1.00 49.08 300 ASN B O 1
ATOM 7398 N N . SER C 1 241 ? 163.328 93.714 189.078 1.00 50.36 301 SER B N 1
ATOM 7399 C CA . SER C 1 241 ? 163.973 93.681 190.392 1.00 50.36 301 SER B CA 1
ATOM 7400 C C . SER C 1 241 ? 164.646 92.350 190.709 1.00 50.36 301 SER B C 1
ATOM 7401 O O . SER C 1 241 ? 165.671 92.325 191.380 1.00 50.36 301 SER B O 1
ATOM 7404 N N . ILE C 1 242 ? 164.070 91.249 190.244 1.00 50.48 302 ILE B N 1
ATOM 7405 C CA . ILE C 1 242 ? 164.662 89.933 190.464 1.00 50.48 302 ILE B CA 1
ATOM 7406 C C . ILE C 1 242 ? 166.002 89.829 189.749 1.00 50.48 302 ILE B C 1
ATOM 7407 O O . ILE C 1 242 ? 166.965 89.261 190.280 1.00 50.48 302 ILE B O 1
ATOM 7412 N N . GLU C 1 243 ? 166.085 90.371 188.532 1.00 50.12 303 GLU B N 1
ATOM 7413 C CA . GLU C 1 243 ? 167.364 90.423 187.832 1.00 50.12 303 GLU B CA 1
ATOM 7414 C C . GLU C 1 243 ? 168.362 91.300 188.575 1.00 50.12 303 GLU B C 1
ATOM 7415 O O . GLU C 1 243 ? 169.553 90.972 188.652 1.00 50.12 303 GLU B O 1
ATOM 7421 N N . SER C 1 244 ? 167.896 92.421 189.130 1.00 46.10 304 SER B N 1
ATOM 7422 C CA . SER C 1 244 ? 168.773 93.317 189.873 1.00 46.10 304 SER B CA 1
ATOM 7423 C C . SER C 1 244 ? 169.285 92.696 191.166 1.00 46.10 304 SER B C 1
ATOM 7424 O O . SER C 1 244 ? 170.338 93.109 191.662 1.00 46.10 304 SER B O 1
ATOM 7427 N N . LEU C 1 245 ? 168.564 91.719 191.722 1.00 46.75 305 LEU B N 1
ATOM 7428 C CA . LEU C 1 245 ? 168.970 91.110 192.984 1.00 46.75 305 LEU B CA 1
ATOM 7429 C C . LEU C 1 245 ? 170.288 90.352 192.880 1.00 46.75 305 LEU B C 1
ATOM 7430 O O . LEU C 1 245 ? 170.924 90.102 193.909 1.00 46.75 305 LEU B O 1
ATOM 7435 N N . ARG C 1 246 ? 170.716 89.985 191.670 1.00 48.87 306 ARG B N 1
ATOM 7436 C CA . ARG C 1 246 ? 171.903 89.156 191.499 1.00 48.87 306 ARG B CA 1
ATOM 7437 C C . ARG C 1 246 ? 173.198 89.872 191.859 1.00 48.87 306 ARG B C 1
ATOM 7438 O O . ARG C 1 246 ? 174.240 89.214 191.950 1.00 48.87 306 ARG B O 1
ATOM 7446 N N . LEU C 1 247 ? 173.166 91.191 192.059 1.00 46.96 307 LEU B N 1
ATOM 7447 C CA . LEU C 1 247 ? 174.395 91.920 192.354 1.00 46.96 307 LEU B CA 1
ATOM 7448 C C . LEU C 1 247 ? 174.898 91.644 193.765 1.00 46.96 307 LEU B C 1
ATOM 7449 O O . LEU C 1 247 ? 176.102 91.754 194.022 1.00 46.96 307 LEU B O 1
ATOM 7454 N N . PHE C 1 248 ? 174.002 91.290 194.691 1.00 46.29 308 PHE B N 1
ATOM 7455 C CA . PHE C 1 248 ? 174.387 91.147 196.090 1.00 46.29 308 PHE B CA 1
ATOM 7456 C C . PHE C 1 248 ? 173.749 89.947 196.777 1.00 46.29 308 PHE B C 1
ATOM 7457 O O . PHE C 1 248 ? 173.922 89.790 197.993 1.00 46.29 308 PHE B O 1
ATOM 7465 N N . LYS C 1 249 ? 173.018 89.096 196.055 1.00 50.76 309 LYS B N 1
ATOM 7466 C CA . LYS C 1 249 ? 172.300 88.003 196.698 1.00 50.76 309 LYS B CA 1
ATOM 7467 C C . LYS C 1 249 ? 173.211 86.870 197.150 1.00 50.76 309 LYS B C 1
ATOM 7468 O O . LYS C 1 249 ? 172.752 85.989 197.885 1.00 50.76 309 LYS B O 1
ATOM 7474 N N . ASN C 1 250 ? 174.478 86.865 196.736 1.00 54.78 310 ASN B N 1
ATOM 7475 C CA . ASN C 1 250 ? 175.409 85.816 197.121 1.00 54.78 310 ASN B CA 1
ATOM 7476 C C . ASN C 1 250 ? 176.441 86.263 198.146 1.00 54.78 310 ASN B C 1
ATOM 7477 O O . ASN C 1 250 ? 177.199 85.421 198.640 1.00 54.78 310 ASN B O 1
ATOM 7482 N N . ASP C 1 251 ? 176.494 87.548 198.477 1.00 56.36 311 ASP B N 1
ATOM 7483 C CA . ASP C 1 251 ? 177.473 88.032 199.439 1.00 56.36 311 ASP B CA 1
ATOM 7484 C C . ASP C 1 251 ? 177.051 87.659 200.860 1.00 56.36 311 ASP B C 1
ATOM 7485 O O . ASP C 1 251 ? 175.860 87.682 201.181 1.00 56.36 311 ASP B O 1
ATOM 7490 N N . PRO C 1 252 ? 178.000 87.311 201.724 1.00 57.65 312 PRO B N 1
ATOM 7491 C CA . PRO C 1 252 ? 177.654 86.988 203.111 1.00 57.65 312 PRO B CA 1
ATOM 7492 C C . PRO C 1 252 ? 177.269 88.231 203.898 1.00 57.65 312 PRO B C 1
ATOM 7493 O O . PRO C 1 252 ? 177.644 89.358 203.565 1.00 57.65 312 PRO B O 1
ATOM 7497 N N . LEU C 1 253 ? 176.502 88.006 204.962 1.00 56.06 313 LEU B N 1
ATOM 7498 C CA . LEU C 1 253 ? 176.087 89.099 205.830 1.00 56.06 313 LEU B CA 1
ATOM 7499 C C . LEU C 1 253 ? 177.287 89.689 206.560 1.00 56.06 313 LEU B C 1
ATOM 7500 O O . LEU C 1 253 ? 178.203 88.969 206.966 1.00 56.06 313 LEU B O 1
ATOM 7505 N N . PHE C 1 254 ? 177.277 91.010 206.725 1.00 56.64 314 PHE B N 1
ATOM 7506 C CA . PHE C 1 254 ? 178.381 91.705 207.377 1.00 56.64 314 PHE B CA 1
ATOM 7507 C C . PHE C 1 254 ? 178.231 91.735 208.893 1.00 56.64 314 PHE B C 1
ATOM 7508 O O . PHE C 1 254 ? 179.226 91.613 209.615 1.00 56.64 314 PHE B O 1
ATOM 7516 N N . PHE C 1 255 ? 177.007 91.899 209.389 1.00 56.96 315 PHE B N 1
ATOM 7517 C CA . PHE C 1 255 ? 176.736 91.926 210.818 1.00 56.96 315 PHE B CA 1
ATOM 7518 C C . PHE C 1 255 ? 175.506 91.077 211.102 1.00 56.96 315 PHE B C 1
ATOM 7519 O O . PHE C 1 255 ? 174.783 90.667 210.191 1.00 56.96 315 PHE B O 1
ATOM 7527 N N . LYS C 1 256 ? 175.276 90.808 212.382 1.00 58.74 316 LYS B N 1
ATOM 7528 C CA . LYS C 1 256 ? 174.064 90.110 212.777 1.00 58.74 316 LYS B CA 1
ATOM 7529 C C . LYS C 1 256 ? 172.849 91.003 212.537 1.00 58.74 316 LYS B C 1
ATOM 7530 O O . LYS C 1 256 ? 172.895 92.202 212.825 1.00 58.74 316 LYS B O 1
ATOM 7536 N N . PRO C 1 257 ? 171.763 90.458 211.992 1.00 52.91 317 PRO B N 1
ATOM 7537 C CA . PRO C 1 257 ? 170.561 91.272 211.774 1.00 52.91 317 PRO B CA 1
ATOM 7538 C C . PRO C 1 257 ? 170.041 91.854 213.081 1.00 52.91 317 PRO B C 1
ATOM 7539 O O . PRO C 1 257 ? 169.895 91.150 214.080 1.00 52.91 317 PRO B O 1
ATOM 7543 N N . GLY C 1 258 ? 169.761 93.155 213.061 1.00 48.42 318 GLY B N 1
ATOM 7544 C CA . GLY C 1 258 ? 169.269 93.842 214.237 1.00 48.42 318 GLY B CA 1
ATOM 7545 C C . GLY C 1 258 ? 170.322 94.226 215.250 1.00 48.42 318 GLY B C 1
ATOM 7546 O O . GLY C 1 258 ? 169.969 94.722 216.325 1.00 48.42 318 GLY B O 1
ATOM 7547 N N . SER C 1 259 ? 171.600 94.021 214.946 1.00 47.83 319 SER B N 1
ATOM 7548 C CA . SER C 1 259 ? 172.681 94.276 215.890 1.00 47.83 319 SER B CA 1
ATOM 7549 C C . SER C 1 259 ? 173.492 95.521 215.576 1.00 47.83 319 SER B C 1
ATOM 7550 O O . SER C 1 259 ? 173.870 96.250 216.494 1.00 47.83 319 SER B O 1
ATOM 7553 N N . GLN C 1 260 ? 173.773 95.789 214.303 1.00 44.48 320 GLN B N 1
ATOM 7554 C CA . GLN C 1 260 ? 174.608 96.914 213.908 1.00 44.48 320 GLN B CA 1
ATOM 7555 C C . GLN C 1 260 ? 173.916 97.712 212.813 1.00 44.48 320 GLN B C 1
ATOM 7556 O O . GLN C 1 260 ? 173.324 97.140 211.893 1.00 44.48 320 GLN B O 1
ATOM 7562 N N . PHE C 1 261 ? 173.998 99.037 212.917 1.00 35.99 321 PHE B N 1
ATOM 7563 C CA . PHE C 1 261 ? 173.425 99.920 211.911 1.00 35.99 321 PHE B CA 1
ATOM 7564 C C . PHE C 1 261 ? 174.407 100.110 210.762 1.00 35.99 321 PHE B C 1
ATOM 7565 O O . PHE C 1 261 ? 175.568 100.472 210.977 1.00 35.99 321 PHE B O 1
ATOM 7573 N N . LEU C 1 262 ? 173.938 99.865 209.542 1.00 34.92 322 LEU B N 1
ATOM 7574 C CA . LEU C 1 262 ? 174.764 100.039 208.350 1.00 34.92 322 LEU B CA 1
ATOM 7575 C C . LEU C 1 262 ? 173.860 100.527 207.228 1.00 34.92 322 LEU B C 1
ATOM 7576 O O . LEU C 1 262 ? 173.025 99.765 206.731 1.00 34.92 322 LEU B O 1
ATOM 7581 N N . TYR C 1 263 ? 174.018 101.791 206.842 1.00 31.03 323 TYR B N 1
ATOM 7582 C CA . TYR C 1 263 ? 173.224 102.352 205.758 1.00 31.03 323 TYR B CA 1
ATOM 7583 C C . TYR C 1 263 ? 173.486 101.586 204.470 1.00 31.03 323 TYR B C 1
ATOM 7584 O O . TYR C 1 263 ? 174.638 101.325 204.114 1.00 31.03 323 TYR B O 1
ATOM 7593 N N . SER C 1 264 ? 172.414 101.221 203.770 1.00 33.18 324 SER B N 1
ATOM 7594 C CA . SER C 1 264 ? 172.542 100.407 202.571 1.00 33.18 324 SER B CA 1
ATOM 7595 C C . SER C 1 264 ? 171.476 100.807 201.563 1.00 33.18 324 SER B C 1
ATOM 7596 O O . SER C 1 264 ? 170.410 101.308 201.926 1.00 33.18 324 SER B O 1
ATOM 7599 N N . THR C 1 265 ? 171.781 100.575 200.286 1.00 33.72 325 THR B N 1
ATOM 7600 C CA . THR C 1 265 ? 170.859 100.835 199.191 1.00 33.72 325 THR B CA 1
ATOM 7601 C C . THR C 1 265 ? 170.288 99.567 198.573 1.00 33.72 325 THR B C 1
ATOM 7602 O O . THR C 1 265 ? 169.186 99.604 198.021 1.00 33.72 325 THR B O 1
ATOM 7606 N N . PHE C 1 266 ? 171.003 98.443 198.668 1.00 37.01 326 PHE B N 1
ATOM 7607 C CA . PHE C 1 266 ? 170.502 97.189 198.117 1.00 37.01 326 PHE B CA 1
ATOM 7608 C C . PHE C 1 266 ? 169.354 96.628 198.946 1.00 37.01 326 PHE B C 1
ATOM 7609 O O . PHE C 1 266 ? 168.507 95.891 198.419 1.00 37.01 326 PHE B O 1
ATOM 7617 N N . GLY C 1 267 ? 169.310 96.960 200.237 1.00 33.96 327 GLY B N 1
ATOM 7618 C CA . GLY C 1 267 ? 168.181 96.550 201.054 1.00 33.96 327 GLY B CA 1
ATOM 7619 C C . GLY C 1 267 ? 166.869 97.085 200.521 1.00 33.96 327 GLY B C 1
ATOM 7620 O O . GLY C 1 267 ? 165.847 96.400 200.553 1.00 33.96 327 GLY B O 1
ATOM 7621 N N . TYR C 1 268 ? 166.882 98.309 199.995 1.00 32.07 328 TYR B N 1
ATOM 7622 C CA . TYR C 1 268 ? 165.672 98.851 199.394 1.00 32.07 328 TYR B CA 1
ATOM 7623 C C . TYR C 1 268 ? 165.386 98.266 198.017 1.00 32.07 328 TYR B C 1
ATOM 7624 O O . TYR C 1 268 ? 164.228 98.260 197.596 1.00 32.07 328 TYR B O 1
ATOM 7633 N N . THR C 1 269 ? 166.396 97.745 197.318 1.00 35.96 329 THR B N 1
ATOM 7634 C CA . THR C 1 269 ? 166.116 96.940 196.130 1.00 35.96 329 THR B CA 1
ATOM 7635 C C . THR C 1 269 ? 165.368 95.666 196.507 1.00 35.96 329 THR B C 1
ATOM 7636 O O . THR C 1 269 ? 164.394 95.279 195.843 1.00 35.96 329 THR B O 1
ATOM 7640 N N . LEU C 1 270 ? 165.803 95.008 197.585 1.00 36.69 330 LEU B N 1
ATOM 7641 C CA . LEU C 1 270 ? 165.062 93.858 198.094 1.00 36.69 330 LEU B CA 1
ATOM 7642 C C . LEU C 1 270 ? 163.657 94.259 198.528 1.00 36.69 330 LEU B C 1
ATOM 7643 O O . LEU C 1 270 ? 162.695 93.511 198.324 1.00 36.69 330 LEU B O 1
ATOM 7648 N N . LEU C 1 271 ? 163.524 95.440 199.135 1.00 35.57 331 LEU B N 1
ATOM 7649 C CA . LEU C 1 271 ? 162.210 95.936 199.531 1.00 35.57 331 LEU B CA 1
ATOM 7650 C C . LEU C 1 271 ? 161.312 96.157 198.320 1.00 35.57 331 LEU B C 1
ATOM 7651 O O . LEU C 1 271 ? 160.111 95.879 198.371 1.00 35.57 331 LEU B O 1
ATOM 7656 N N . ALA C 1 272 ? 161.873 96.677 197.226 1.00 36.88 332 ALA B N 1
ATOM 7657 C CA . ALA C 1 272 ? 161.097 96.857 196.002 1.00 36.88 332 ALA B CA 1
ATOM 7658 C C . ALA C 1 272 ? 160.655 95.518 195.427 1.00 36.88 332 ALA B C 1
ATOM 7659 O O . ALA C 1 272 ? 159.524 95.382 194.941 1.00 36.88 332 ALA B O 1
ATOM 7661 N N . ALA C 1 273 ? 161.541 94.518 195.462 1.00 40.15 333 ALA B N 1
ATOM 7662 C CA . ALA C 1 273 ? 161.149 93.180 195.027 1.00 40.15 333 ALA B CA 1
ATOM 7663 C C . ALA C 1 273 ? 160.014 92.635 195.887 1.00 40.15 333 ALA B C 1
ATOM 7664 O O . ALA C 1 273 ? 159.057 92.043 195.371 1.00 40.15 333 ALA B O 1
ATOM 7666 N N . ILE C 1 274 ? 160.101 92.840 197.203 1.00 40.47 334 ILE B N 1
ATOM 7667 C CA . ILE C 1 274 ? 159.041 92.402 198.108 1.00 40.47 334 ILE B CA 1
ATOM 7668 C C . ILE C 1 274 ? 157.735 93.116 197.786 1.00 40.47 334 ILE B C 1
ATOM 7669 O O . ILE C 1 274 ? 156.657 92.509 197.796 1.00 40.47 334 ILE B O 1
ATOM 7674 N N . VAL C 1 275 ? 157.811 94.418 197.503 1.00 39.97 335 VAL B N 1
ATOM 7675 C CA . VAL C 1 275 ? 156.615 95.194 197.185 1.00 39.97 335 VAL B CA 1
ATOM 7676 C C . VAL C 1 275 ? 155.952 94.658 195.924 1.00 39.97 335 VAL B C 1
ATOM 7677 O O . VAL C 1 275 ? 154.734 94.446 195.882 1.00 39.97 335 VAL B O 1
ATOM 7681 N N . GLU C 1 276 ? 156.744 94.427 194.875 1.00 44.81 336 GLU B N 1
ATOM 7682 C CA . GLU C 1 276 ? 156.153 93.975 193.619 1.00 44.81 336 GLU B CA 1
ATOM 7683 C C . GLU C 1 276 ? 155.658 92.536 193.715 1.00 44.81 336 GLU B C 1
ATOM 7684 O O . GLU C 1 276 ? 154.750 92.148 192.973 1.00 44.81 336 GLU B O 1
ATOM 7690 N N . ARG C 1 277 ? 156.231 91.733 194.615 1.00 45.56 337 ARG B N 1
ATOM 7691 C CA . ARG C 1 277 ? 155.699 90.389 194.824 1.00 45.56 337 ARG B CA 1
ATOM 7692 C C . ARG C 1 277 ? 154.394 90.418 195.610 1.00 45.56 337 ARG B C 1
ATOM 7693 O O . ARG C 1 277 ? 153.444 89.702 195.272 1.00 45.56 337 ARG B O 1
ATOM 7701 N N . ALA C 1 278 ? 154.323 91.239 196.660 1.00 43.71 338 ALA B N 1
ATOM 7702 C CA . ALA C 1 278 ? 153.157 91.232 197.538 1.00 43.71 338 ALA B CA 1
ATOM 7703 C C . ALA C 1 278 ? 151.967 91.957 196.921 1.00 43.71 338 ALA B C 1
ATOM 7704 O O . ALA C 1 278 ? 150.819 91.545 197.120 1.00 43.71 338 ALA B O 1
ATOM 7706 N N . SER C 1 279 ? 152.212 93.037 196.178 1.00 44.10 339 SER B N 1
ATOM 7707 C CA . SER C 1 279 ? 151.119 93.810 195.600 1.00 44.10 339 SER B CA 1
ATOM 7708 C C . SER C 1 279 ? 150.494 93.138 194.386 1.00 44.10 339 SER B C 1
ATOM 7709 O O . SER C 1 279 ? 149.359 93.470 194.029 1.00 44.10 339 SER B O 1
ATOM 7712 N N . GLY C 1 280 ? 151.202 92.210 193.745 1.00 46.73 340 GLY B N 1
ATOM 7713 C CA . GLY C 1 280 ? 150.702 91.557 192.556 1.00 46.73 340 GLY B CA 1
ATOM 7714 C C . GLY C 1 280 ? 150.923 92.312 191.265 1.00 46.73 340 GLY B C 1
ATOM 7715 O O . GLY C 1 280 ? 150.515 91.823 190.204 1.00 46.73 340 GLY B O 1
ATOM 7716 N N . CYS C 1 281 ? 151.555 93.482 191.312 1.00 45.07 341 CYS B N 1
ATOM 7717 C CA . CYS C 1 281 ? 151.832 94.283 190.130 1.00 45.07 341 CYS B CA 1
ATOM 7718 C C . CYS C 1 281 ? 153.281 94.748 190.167 1.00 45.07 341 CYS B C 1
ATOM 7719 O O . CYS C 1 281 ? 153.981 94.602 191.173 1.00 45.07 341 CYS B O 1
ATOM 7722 N N . LYS C 1 282 ? 153.730 95.312 189.049 1.00 42.36 342 LYS B N 1
ATOM 7723 C CA . LYS C 1 282 ? 155.096 95.803 188.952 1.00 42.36 342 LYS B CA 1
ATOM 7724 C C . LYS C 1 282 ? 155.311 96.995 189.877 1.00 42.36 342 LYS B C 1
ATOM 7725 O O . LYS C 1 282 ? 154.387 97.757 190.175 1.00 42.36 342 LYS B O 1
ATOM 7731 N N . TYR C 1 283 ? 156.555 97.144 190.340 1.00 35.29 343 TYR B N 1
ATOM 7732 C CA . TYR C 1 283 ? 156.883 98.216 191.273 1.00 35.29 343 TYR B CA 1
ATOM 7733 C C . TYR C 1 283 ? 156.659 99.588 190.647 1.00 35.29 343 TYR B C 1
ATOM 7734 O O . TYR C 1 283 ? 156.079 100.481 191.278 1.00 35.29 343 TYR B O 1
ATOM 7743 N N . LEU C 1 284 ? 157.099 99.768 189.399 1.00 35.68 344 LEU B N 1
ATOM 7744 C CA . LEU C 1 284 ? 156.999 101.075 188.757 1.00 35.68 344 LEU B CA 1
ATOM 7745 C C . LEU C 1 284 ? 155.547 101.490 188.565 1.00 35.68 344 LEU B C 1
ATOM 7746 O O . LEU C 1 284 ? 155.208 102.667 188.727 1.00 35.68 344 LEU B O 1
ATOM 7751 N N . ASP C 1 285 ? 154.673 100.541 188.223 1.00 39.67 345 ASP B N 1
ATOM 7752 C CA . ASP C 1 285 ? 153.256 100.859 188.077 1.00 39.67 345 ASP B CA 1
ATOM 7753 C C . ASP C 1 285 ? 152.643 101.289 189.405 1.00 39.67 345 ASP B C 1
ATOM 7754 O O . ASP C 1 285 ? 151.854 102.241 189.458 1.00 39.67 345 ASP B O 1
ATOM 7759 N N . TYR C 1 286 ? 152.992 100.593 190.489 1.00 36.92 346 TYR B N 1
ATOM 7760 C CA . TYR C 1 286 ? 152.485 100.955 191.809 1.00 36.92 346 TYR B CA 1
ATOM 7761 C C . TYR C 1 286 ? 152.941 102.355 192.206 1.00 36.92 346 TYR B C 1
ATOM 7762 O O . TYR C 1 286 ? 152.145 103.168 192.697 1.00 36.92 346 TYR B O 1
ATOM 7771 N N . MET C 1 287 ? 154.223 102.661 191.987 1.00 34.32 347 MET B N 1
ATOM 7772 C CA . MET C 1 287 ? 154.715 103.997 192.312 1.00 34.32 347 MET B CA 1
ATOM 7773 C C . MET C 1 287 ? 154.078 105.061 191.427 1.00 34.32 347 MET B C 1
ATOM 7774 O O . MET C 1 287 ? 153.809 106.172 191.891 1.00 34.32 347 MET B O 1
ATOM 7779 N N . GLN C 1 288 ? 153.837 104.750 190.151 1.00 35.15 348 GLN B N 1
ATOM 7780 C CA . GLN C 1 288 ? 153.168 105.704 189.273 1.00 35.15 348 GLN B CA 1
ATOM 7781 C C . GLN C 1 288 ? 151.756 105.998 189.761 1.00 35.15 348 GLN B C 1
ATOM 7782 O O . GLN C 1 288 ? 151.318 107.155 189.768 1.00 35.15 348 GLN B O 1
ATOM 7788 N N . LYS C 1 289 ? 151.030 104.960 190.179 1.00 35.51 349 LYS B N 1
ATOM 7789 C CA . LYS C 1 289 ? 149.696 105.161 190.736 1.00 35.51 349 LYS B CA 1
ATOM 7790 C C . LYS C 1 289 ? 149.750 106.012 192.002 1.00 35.51 349 LYS B C 1
ATOM 7791 O O . LYS C 1 289 ? 148.914 106.906 192.196 1.00 35.51 349 LYS B O 1
ATOM 7797 N N . ILE C 1 290 ? 150.731 105.756 192.871 1.00 33.10 350 ILE B N 1
ATOM 7798 C CA . ILE C 1 290 ? 150.862 106.545 194.094 1.00 33.10 350 ILE B CA 1
ATOM 7799 C C . ILE C 1 290 ? 151.162 108.004 193.768 1.00 33.10 350 ILE B C 1
ATOM 7800 O O . ILE C 1 290 ? 150.590 108.920 194.371 1.00 33.10 350 ILE B O 1
ATOM 7805 N N . PHE C 1 291 ? 152.063 108.245 192.811 1.00 31.38 351 PHE B N 1
ATOM 7806 C CA . PHE C 1 291 ? 152.381 109.614 192.414 1.00 31.38 351 PHE B CA 1
ATOM 7807 C C . PHE C 1 291 ? 151.161 110.312 191.831 1.00 31.38 351 PHE B C 1
ATOM 7808 O O . PHE C 1 291 ? 150.943 111.505 192.072 1.00 31.38 351 PHE B O 1
ATOM 7816 N N . HIS C 1 292 ? 150.359 109.585 191.049 1.00 35.10 352 HIS B N 1
ATOM 7817 C CA . HIS C 1 292 ? 149.127 110.157 190.517 1.00 35.10 352 HIS B CA 1
ATOM 7818 C C . HIS C 1 292 ? 148.162 110.521 191.637 1.00 35.10 352 HIS B C 1
ATOM 7819 O O . HIS C 1 292 ? 147.484 111.553 191.572 1.00 35.10 352 HIS B O 1
ATOM 7826 N N . ASP C 1 293 ? 148.082 109.682 192.673 1.00 32.98 353 ASP B N 1
ATOM 7827 C CA . ASP C 1 293 ? 147.206 109.984 193.803 1.00 32.98 353 ASP B CA 1
ATOM 7828 C C . ASP C 1 293 ? 147.646 111.252 194.527 1.00 32.98 353 ASP B C 1
ATOM 7829 O O . ASP C 1 293 ? 146.808 112.044 194.970 1.00 32.98 353 ASP B O 1
ATOM 7834 N N . LEU C 1 294 ? 148.954 111.459 194.659 1.00 30.08 354 LEU B N 1
ATOM 7835 C CA . LEU C 1 294 ? 149.500 112.589 195.398 1.00 30.08 354 LEU B CA 1
ATOM 7836 C C . LEU C 1 294 ? 149.739 113.819 194.530 1.00 30.08 354 LEU B C 1
ATOM 7837 O O . LEU C 1 294 ? 150.278 114.810 195.032 1.00 30.08 354 LEU B O 1
ATOM 7842 N N . ASP C 1 295 ? 149.369 113.769 193.247 1.00 31.61 355 ASP B N 1
ATOM 7843 C CA . ASP C 1 295 ? 149.479 114.907 192.329 1.00 31.61 355 ASP B CA 1
ATOM 7844 C C . ASP C 1 295 ? 150.938 115.282 192.064 1.00 31.61 355 ASP B C 1
ATOM 7845 O O . ASP C 1 295 ? 151.278 116.459 191.940 1.00 31.61 355 ASP B O 1
ATOM 7850 N N . MET C 1 296 ? 151.809 114.275 191.977 1.00 29.21 356 MET B N 1
ATOM 7851 C CA . MET C 1 296 ? 153.212 114.481 191.619 1.00 29.21 356 MET B CA 1
ATOM 7852 C C . MET C 1 296 ? 153.379 114.088 190.153 1.00 29.21 356 MET B C 1
ATOM 7853 O O . MET C 1 296 ? 153.773 112.973 189.814 1.00 29.21 356 MET B O 1
ATOM 7858 N N . LEU C 1 297 ? 153.076 115.041 189.269 1.00 29.53 357 LEU B N 1
ATOM 7859 C CA . LEU C 1 297 ? 153.001 114.755 187.842 1.00 29.53 357 LEU B CA 1
ATOM 7860 C C . LEU C 1 297 ? 154.356 114.767 187.148 1.00 29.53 357 LEU B C 1
ATOM 7861 O O . LEU C 1 297 ? 154.459 114.271 186.020 1.00 29.53 357 LEU B O 1
ATOM 7866 N N . THR C 1 298 ? 155.393 115.313 187.782 1.00 25.68 358 THR B N 1
ATOM 7867 C CA . THR C 1 298 ? 156.711 115.408 187.168 1.00 25.68 358 THR B CA 1
ATOM 7868 C C . THR C 1 298 ? 157.708 114.415 187.750 1.00 25.68 358 THR B C 1
ATOM 7869 O O . THR C 1 298 ? 158.907 114.526 187.480 1.00 25.68 358 THR B O 1
ATOM 7873 N N . THR C 1 299 ? 157.246 113.450 188.541 1.00 26.44 359 THR B N 1
ATOM 7874 C CA . THR C 1 299 ? 158.127 112.462 189.155 1.00 26.44 359 THR B CA 1
ATOM 7875 C C . THR C 1 299 ? 158.185 111.230 188.257 1.00 26.44 359 THR B C 1
ATOM 7876 O O . THR C 1 299 ? 157.195 110.504 188.120 1.00 26.44 359 THR B O 1
ATOM 7880 N N . VAL C 1 300 ? 159.346 110.997 187.645 1.00 25.57 360 VAL B N 1
ATOM 7881 C CA . VAL C 1 300 ? 159.560 109.873 186.747 1.00 25.57 360 VAL B CA 1
ATOM 7882 C C . VAL C 1 300 ? 160.863 109.184 187.131 1.00 25.57 360 VAL B C 1
ATOM 7883 O O . VAL C 1 300 ? 161.603 109.643 188.003 1.00 25.57 360 VAL B O 1
ATOM 7887 N N . GLN C 1 301 ? 161.136 108.068 186.465 1.00 29.12 361 GLN B N 1
ATOM 7888 C CA . GLN C 1 301 ? 162.341 107.293 186.722 1.00 29.12 361 GLN B CA 1
ATOM 7889 C C . GLN C 1 301 ? 163.457 107.699 185.765 1.00 29.12 361 GLN B C 1
ATOM 7890 O O . GLN C 1 301 ? 163.212 108.212 184.671 1.00 29.12 361 GLN B O 1
ATOM 7896 N N . GLU C 1 302 ? 164.695 107.461 186.197 1.00 32.79 362 GLU B N 1
ATOM 7897 C CA . GLU C 1 302 ? 165.878 107.825 185.423 1.00 32.79 362 GLU B CA 1
ATOM 7898 C C . GLU C 1 302 ? 165.969 106.963 184.171 1.00 32.79 362 GLU B C 1
ATOM 7899 O O . GLU C 1 302 ? 166.307 105.778 184.247 1.00 32.79 362 GLU B O 1
ATOM 7905 N N . GLU C 1 303 ? 165.683 107.556 183.015 1.00 31.04 363 GLU B N 1
ATOM 7906 C CA . GLU C 1 303 ? 165.811 106.866 181.741 1.00 31.04 363 GLU B CA 1
ATOM 7907 C C . GLU C 1 303 ? 166.366 107.827 180.703 1.00 31.04 363 GLU B C 1
ATOM 7908 O O . GLU C 1 303 ? 166.183 109.043 180.799 1.00 31.04 363 GLU B O 1
ATOM 7914 N N . ASN C 1 304 ? 167.048 107.267 179.706 1.00 29.10 364 ASN B N 1
ATOM 7915 C CA . ASN C 1 304 ? 167.710 108.050 178.670 1.00 29.10 364 ASN B CA 1
ATOM 7916 C C . ASN C 1 304 ? 166.891 108.172 177.393 1.00 29.10 364 ASN B C 1
ATOM 7917 O O . ASN C 1 304 ? 166.823 109.259 176.812 1.00 29.10 364 ASN B O 1
ATOM 7922 N N . GLU C 1 305 ? 166.271 107.083 176.941 1.00 28.89 365 GLU B N 1
ATOM 7923 C CA . GLU C 1 305 ? 165.546 107.111 175.672 1.00 28.89 365 GLU B CA 1
ATOM 7924 C C . GLU C 1 305 ? 164.357 108.066 175.666 1.00 28.89 365 GLU B C 1
ATOM 7925 O O . GLU C 1 305 ? 164.236 108.851 174.710 1.00 28.89 365 GLU B O 1
ATOM 7931 N N . PRO C 1 306 ? 163.454 108.061 176.650 1.00 25.67 366 PRO B N 1
ATOM 7932 C CA . PRO C 1 306 ? 162.308 108.976 176.583 1.00 25.67 366 PRO B CA 1
ATOM 7933 C C . PRO C 1 306 ? 162.729 110.432 176.690 1.00 25.67 366 PRO B C 1
ATOM 7934 O O . PRO C 1 306 ? 163.738 110.771 177.312 1.00 25.67 366 PRO B O 1
ATOM 7938 N N . VAL C 1 307 ? 161.936 111.296 176.067 1.00 21.69 367 VAL B N 1
ATOM 7939 C CA . VAL C 1 307 ? 162.166 112.735 176.107 1.00 21.69 367 VAL B CA 1
ATOM 7940 C C . VAL C 1 307 ? 161.520 113.290 177.370 1.00 21.69 367 VAL B C 1
ATOM 7941 O O . VAL C 1 307 ? 160.295 113.231 177.530 1.00 21.69 367 VAL B O 1
ATOM 7945 N N . ILE C 1 308 ? 162.341 113.822 178.270 1.00 18.04 368 ILE B N 1
ATOM 7946 C CA . ILE C 1 308 ? 161.882 114.411 179.523 1.00 18.04 368 ILE B CA 1
ATOM 7947 C C . ILE C 1 308 ? 162.203 115.897 179.478 1.00 18.04 368 ILE B C 1
ATOM 7948 O O . ILE C 1 308 ? 163.377 116.281 179.409 1.00 18.04 368 ILE B O 1
ATOM 7953 N N . TYR C 1 309 ? 161.167 116.727 179.519 1.00 15.92 369 TYR B N 1
ATOM 7954 C CA . TYR C 1 309 ? 161.355 118.163 179.391 1.00 15.92 369 TYR B CA 1
ATOM 7955 C C . TYR C 1 309 ? 161.970 118.752 180.654 1.00 15.92 369 TYR B C 1
ATOM 7956 O O . TYR C 1 309 ? 161.741 118.274 181.768 1.00 15.92 369 TYR B O 1
ATOM 7965 N N . ASN C 1 310 ? 162.772 119.802 180.459 1.00 15.62 370 ASN B N 1
ATOM 7966 C CA . ASN C 1 310 ? 163.410 120.551 181.545 1.00 15.62 370 ASN B CA 1
ATOM 7967 C C . ASN C 1 310 ? 164.368 119.685 182.358 1.00 15.62 370 ASN B C 1
ATOM 7968 O O . ASN C 1 310 ? 164.578 119.928 183.548 1.00 15.62 370 ASN B O 1
ATOM 7973 N N . ARG C 1 311 ? 164.963 118.675 181.729 1.00 16.86 371 ARG B N 1
ATOM 7974 C CA . ARG C 1 311 ? 165.953 117.845 182.402 1.00 16.86 371 ARG B CA 1
ATOM 7975 C C . ARG C 1 311 ? 167.293 118.568 182.439 1.00 16.86 371 ARG B C 1
ATOM 7976 O O . ARG C 1 311 ? 167.751 119.094 181.420 1.00 16.86 371 ARG B O 1
ATOM 7984 N N . ALA C 1 312 ? 167.921 118.593 183.612 1.00 15.08 372 ALA B N 1
ATOM 7985 C CA . ALA C 1 312 ? 169.145 119.348 183.815 1.00 15.08 372 ALA B CA 1
ATOM 7986 C C . ALA C 1 312 ? 170.374 118.468 183.587 1.00 15.08 372 ALA B C 1
ATOM 7987 O O . ALA C 1 312 ? 170.278 117.278 183.285 1.00 15.08 372 ALA B O 1
ATOM 7989 N N . ARG C 1 313 ? 171.549 119.074 183.730 1.00 15.49 373 ARG B N 1
ATOM 7990 C CA . ARG C 1 313 ? 172.826 118.385 183.624 1.00 15.49 373 ARG B CA 1
ATOM 7991 C C . ARG C 1 313 ? 173.524 118.384 184.978 1.00 15.49 373 ARG B C 1
ATOM 7992 O O . ARG C 1 313 ? 173.208 119.181 185.865 1.00 15.49 373 ARG B O 1
ATOM 8000 N N . PHE C 1 314 ? 174.482 117.475 185.132 1.00 14.50 374 PHE B N 1
ATOM 8001 C CA . PHE C 1 314 ? 175.146 117.250 186.407 1.00 14.50 374 PHE B CA 1
ATOM 8002 C C . PHE C 1 314 ? 176.654 117.311 186.222 1.00 14.50 374 PHE B C 1
ATOM 8003 O O . PHE C 1 314 ? 177.193 116.750 185.264 1.00 14.50 374 PHE B O 1
ATOM 8011 N N . TYR C 1 315 ? 177.332 117.982 187.151 1.00 13.82 375 TYR B N 1
ATOM 8012 C CA . TYR C 1 315 ? 178.730 118.350 186.991 1.00 13.82 375 TYR B CA 1
ATOM 8013 C C . TYR C 1 315 ? 179.531 117.965 188.228 1.00 13.82 375 TYR B C 1
ATOM 8014 O O . TYR C 1 315 ? 178.982 117.665 189.290 1.00 13.82 375 TYR B O 1
ATOM 8023 N N . VAL C 1 316 ? 180.855 117.980 188.067 1.00 14.13 376 VAL B N 1
ATOM 8024 C CA . VAL C 1 316 ? 181.807 117.692 189.134 1.00 14.13 376 VAL B CA 1
ATOM 8025 C C . VAL C 1 316 ? 183.102 118.429 188.805 1.00 14.13 376 VAL B C 1
ATOM 8026 O O . VAL C 1 316 ? 183.311 118.883 187.678 1.00 14.13 376 VAL B O 1
ATOM 8030 N N . TYR C 1 317 ? 183.976 118.564 189.798 1.00 15.31 377 TYR B N 1
ATOM 8031 C CA . TYR C 1 317 ? 185.277 119.197 189.618 1.00 15.31 377 TYR B CA 1
ATOM 8032 C C . TYR C 1 317 ? 186.364 118.138 189.495 1.00 15.31 377 TYR B C 1
ATOM 8033 O O . TYR C 1 317 ? 186.352 117.135 190.214 1.00 15.31 377 TYR B O 1
ATOM 8042 N N . ASN C 1 318 ? 187.303 118.363 188.579 1.00 19.73 378 ASN B N 1
ATOM 8043 C CA . ASN C 1 318 ? 188.387 117.423 188.335 1.00 19.73 378 ASN B CA 1
ATOM 8044 C C . ASN C 1 318 ? 189.600 117.786 189.192 1.00 19.73 378 ASN B C 1
ATOM 8045 O O . ASN C 1 318 ? 189.528 118.627 190.091 1.00 19.73 378 ASN B O 1
ATOM 8050 N N . LYS C 1 319 ? 190.739 117.143 188.918 1.00 24.86 379 LYS B N 1
ATOM 8051 C CA . LYS C 1 319 ? 191.951 117.390 189.690 1.00 24.86 379 LYS B CA 1
ATOM 8052 C C . LYS C 1 319 ? 192.552 118.764 189.422 1.00 24.86 379 LYS B C 1
ATOM 8053 O O . LYS C 1 319 ? 193.289 119.278 190.271 1.00 24.86 379 LYS B O 1
ATOM 8059 N N . LYS C 1 320 ? 192.262 119.366 188.272 1.00 23.37 380 LYS B N 1
ATOM 8060 C CA . LYS C 1 320 ? 192.754 120.694 187.939 1.00 23.37 380 LYS B CA 1
ATOM 8061 C C . LYS C 1 320 ? 191.813 121.800 188.396 1.00 23.37 380 LYS B C 1
ATOM 8062 O O . LYS C 1 320 ? 192.001 122.956 188.003 1.00 23.37 380 LYS B O 1
ATOM 8068 N N . LYS C 1 321 ? 190.808 121.468 189.211 1.00 20.98 381 LYS B N 1
ATOM 8069 C CA . LYS C 1 321 ? 189.813 122.428 189.695 1.00 20.98 381 LYS B CA 1
ATOM 8070 C C . LYS C 1 321 ? 189.075 123.090 188.531 1.00 20.98 381 LYS B C 1
ATOM 8071 O O . LYS C 1 321 ? 188.936 124.313 188.466 1.00 20.98 381 LYS B O 1
ATOM 8077 N N . ARG C 1 322 ? 188.597 122.263 187.604 1.00 18.17 382 ARG B N 1
ATOM 8078 C CA . ARG C 1 322 ? 187.843 122.723 186.448 1.00 18.17 382 ARG B CA 1
ATOM 8079 C C . ARG C 1 322 ? 186.541 121.943 186.351 1.00 18.17 382 ARG B C 1
ATOM 8080 O O . ARG C 1 322 ? 186.517 120.729 186.566 1.00 18.17 382 ARG B O 1
ATOM 8088 N N . LEU C 1 323 ? 185.461 122.648 186.025 1.00 14.44 383 LEU B N 1
ATOM 8089 C CA . LEU C 1 323 ? 184.149 122.020 185.943 1.00 14.44 383 LEU B CA 1
ATOM 8090 C C . LEU C 1 323 ? 184.072 121.109 184.725 1.00 14.44 383 LEU B C 1
ATOM 8091 O O . LEU C 1 323 ? 184.393 121.521 183.606 1.00 14.44 383 LEU B O 1
ATOM 8096 N N . VAL C 1 324 ? 183.640 119.867 184.943 1.00 13.70 384 VAL B N 1
ATOM 8097 C CA . VAL C 1 324 ? 183.514 118.873 183.885 1.00 13.70 384 VAL B CA 1
ATOM 8098 C C . VAL C 1 324 ? 182.177 118.157 184.038 1.00 13.70 384 VAL B C 1
ATOM 8099 O O . VAL C 1 324 ? 181.490 118.282 185.053 1.00 13.70 384 VAL B O 1
ATOM 8103 N N . ASN C 1 325 ? 181.813 117.404 183.005 1.00 14.57 385 ASN B N 1
ATOM 8104 C CA . ASN C 1 325 ? 180.592 116.613 183.027 1.00 14.57 385 ASN B CA 1
ATOM 8105 C C . ASN C 1 325 ? 180.810 115.310 183.783 1.00 14.57 385 ASN B C 1
ATOM 8106 O O . ASN C 1 325 ? 181.899 114.730 183.764 1.00 14.57 385 ASN B O 1
ATOM 8111 N N . THR C 1 326 ? 179.760 114.853 184.457 1.00 16.46 386 THR B N 1
ATOM 8112 C CA . THR C 1 326 ? 179.820 113.564 185.122 1.00 16.46 386 THR B CA 1
ATOM 8113 C C . THR C 1 326 ? 179.676 112.435 184.102 1.00 16.46 386 THR B C 1
ATOM 8114 O O . THR C 1 326 ? 179.026 112.605 183.066 1.00 16.46 386 THR B O 1
ATOM 8118 N N . PRO C 1 327 ? 180.278 111.278 184.366 1.00 20.28 387 PRO B N 1
ATOM 8119 C CA . PRO C 1 327 ? 180.163 110.158 183.426 1.00 20.28 387 PRO B CA 1
ATOM 8120 C C . PRO C 1 327 ? 178.741 109.627 183.344 1.00 20.28 387 PRO B C 1
ATOM 8121 O O . PRO C 1 327 ? 177.947 109.751 184.280 1.00 20.28 387 PRO B O 1
ATOM 8125 N N . TYR C 1 328 ? 178.424 109.034 182.195 1.00 25.14 388 TYR B N 1
ATOM 8126 C CA . TYR C 1 328 ? 177.099 108.471 181.976 1.00 25.14 388 TYR B CA 1
ATOM 8127 C C . TYR C 1 328 ? 176.909 107.223 182.828 1.00 25.14 388 TYR B C 1
ATOM 8128 O O . TYR C 1 328 ? 177.780 106.349 182.872 1.00 25.14 388 TYR B O 1
ATOM 8137 N N . VAL C 1 329 ? 175.767 107.141 183.513 1.00 28.26 389 VAL B N 1
ATOM 8138 C CA . VAL C 1 329 ? 175.455 106.022 184.394 1.00 28.26 389 VAL B CA 1
ATOM 8139 C C . VAL C 1 329 ? 174.023 105.569 184.145 1.00 28.26 389 VAL B C 1
ATOM 8140 O O . VAL C 1 329 ? 173.187 106.316 183.632 1.00 28.26 389 VAL B O 1
ATOM 8144 N N . ASP C 1 330 ? 173.749 104.321 184.519 1.00 35.01 390 ASP B N 1
ATOM 8145 C CA . ASP C 1 330 ? 172.412 103.748 184.466 1.00 35.01 390 ASP B CA 1
ATOM 8146 C C . ASP C 1 330 ? 172.008 103.321 185.868 1.00 35.01 390 ASP B C 1
ATOM 8147 O O . ASP C 1 330 ? 172.744 102.585 186.533 1.00 35.01 390 ASP B O 1
ATOM 8152 N N . ASN C 1 331 ? 170.839 103.781 186.315 1.00 31.45 391 ASN B N 1
ATOM 8153 C CA . ASN C 1 331 ? 170.368 103.547 187.674 1.00 31.45 391 ASN B CA 1
ATOM 8154 C C . ASN C 1 331 ? 169.200 102.567 187.727 1.00 31.45 391 ASN B C 1
ATOM 8155 O O . ASN C 1 331 ? 168.420 102.591 188.683 1.00 31.45 391 ASN B O 1
ATOM 8160 N N . SER C 1 332 ? 169.063 101.705 186.717 1.00 33.90 392 SER B N 1
ATOM 8161 C CA . SER C 1 332 ? 167.938 100.779 186.675 1.00 33.90 392 SER B CA 1
ATOM 8162 C C . SER C 1 332 ? 168.021 99.704 187.751 1.00 33.90 392 SER B C 1
ATOM 8163 O O . SER C 1 332 ? 166.987 99.146 188.129 1.00 33.90 392 SER B O 1
ATOM 8166 N N . TYR C 1 333 ? 169.219 99.398 188.251 1.00 34.24 393 TYR B N 1
ATOM 8167 C CA . TYR C 1 333 ? 169.355 98.359 189.263 1.00 34.24 393 TYR B CA 1
ATOM 8168 C C . TYR C 1 333 ? 168.880 98.807 190.638 1.00 34.24 393 TYR B C 1
ATOM 8169 O O . TYR C 1 333 ? 168.654 97.957 191.505 1.00 34.24 393 TYR B O 1
ATOM 8178 N N . LYS C 1 334 ? 168.727 100.112 190.860 1.00 30.81 394 LYS B N 1
ATOM 8179 C CA . LYS C 1 334 ? 168.215 100.648 192.122 1.00 30.81 394 LYS B CA 1
ATOM 8180 C C . LYS C 1 334 ? 167.133 101.676 191.808 1.00 30.81 394 LYS B C 1
ATOM 8181 O O . LYS C 1 334 ? 167.400 102.879 191.761 1.00 30.81 394 LYS B O 1
ATOM 8187 N N . TRP C 1 335 ? 165.901 101.238 191.593 1.00 30.12 395 TRP B N 1
ATOM 8188 C CA . TRP C 1 335 ? 164.833 102.208 191.396 1.00 30.12 395 TRP B CA 1
ATOM 8189 C C . TRP C 1 335 ? 164.419 102.721 192.756 1.00 30.12 395 TRP B C 1
ATOM 8190 O O . TRP C 1 335 ? 164.376 103.929 192.985 1.00 30.12 395 TRP B O 1
ATOM 8201 N N . ALA C 1 336 ? 164.110 101.801 193.663 1.00 29.66 396 ALA B N 1
ATOM 8202 C CA . ALA C 1 336 ? 163.667 102.184 194.998 1.00 29.66 396 ALA B CA 1
ATOM 8203 C C . ALA C 1 336 ? 164.701 102.931 195.816 1.00 29.66 396 ALA B C 1
ATOM 8204 O O . ALA C 1 336 ? 164.364 103.864 196.525 1.00 29.66 396 ALA B O 1
ATOM 8206 N N . GLY C 1 337 ? 165.947 102.479 195.790 1.00 29.38 397 GLY B N 1
ATOM 8207 C CA . GLY C 1 337 ? 166.989 103.197 196.496 1.00 29.38 397 GLY B CA 1
ATOM 8208 C C . GLY C 1 337 ? 167.424 104.560 195.995 1.00 29.38 397 GLY B C 1
ATOM 8209 O O . GLY C 1 337 ? 167.563 105.477 196.795 1.00 29.38 397 GLY B O 1
ATOM 8210 N N . GLY C 1 338 ? 167.664 104.682 194.687 1.00 28.63 398 GLY B N 1
ATOM 8211 C CA . GLY C 1 338 ? 168.122 105.961 194.109 1.00 28.63 398 GLY B CA 1
ATOM 8212 C C . GLY C 1 338 ? 167.928 106.000 192.607 1.00 28.63 398 GLY B C 1
ATOM 8213 O O . GLY C 1 338 ? 168.932 105.860 191.886 1.00 28.63 398 GLY B O 1
ATOM 8214 N N . GLY C 1 339 ? 166.689 106.192 192.145 1.00 28.14 399 GLY B N 1
ATOM 8215 C CA . GLY C 1 339 ? 166.429 106.133 190.695 1.00 28.14 399 GLY B CA 1
ATOM 8216 C C . GLY C 1 339 ? 165.427 107.170 190.219 1.00 28.14 399 GLY B C 1
ATOM 8217 O O . GLY C 1 339 ? 165.176 107.205 189.004 1.00 28.14 399 GLY B O 1
ATOM 8218 N N . PHE C 1 340 ? 164.852 107.970 191.122 1.00 24.66 400 PHE B N 1
ATOM 8219 C CA . PHE C 1 340 ? 163.826 108.921 190.670 1.00 24.66 400 PHE B CA 1
ATOM 8220 C C . PHE C 1 340 ? 164.237 110.339 190.260 1.00 24.66 400 PHE B C 1
ATOM 8221 O O . PHE C 1 340 ? 165.288 110.825 190.670 1.00 24.66 400 PHE B O 1
ATOM 8229 N N . LEU C 1 341 ? 163.414 110.994 189.442 1.00 22.47 401 LEU B N 1
ATOM 8230 C CA . LEU C 1 341 ? 163.674 112.367 189.005 1.00 22.47 401 LEU B CA 1
ATOM 8231 C C . LEU C 1 341 ? 162.496 113.214 189.424 1.00 22.47 401 LEU B C 1
ATOM 8232 O O . LEU C 1 341 ? 161.361 112.794 189.250 1.00 22.47 401 LEU B O 1
ATOM 8237 N N . SER C 1 342 ? 162.738 114.406 189.956 1.00 19.45 402 SER B N 1
ATOM 8238 C CA . SER C 1 342 ? 161.630 115.218 190.447 1.00 19.45 402 SER B CA 1
ATOM 8239 C C . SER C 1 342 ? 161.892 116.708 190.501 1.00 19.45 402 SER B C 1
ATOM 8240 O O . SER C 1 342 ? 163.006 117.153 190.240 1.00 19.45 402 SER B O 1
ATOM 8243 N N . THR C 1 343 ? 160.864 117.487 190.827 1.00 19.00 403 THR B N 1
ATOM 8244 C CA . THR C 1 343 ? 161.017 118.922 190.990 1.00 19.00 403 THR B CA 1
ATOM 8245 C C . THR C 1 343 ? 160.846 119.279 192.466 1.00 19.00 403 THR B C 1
ATOM 8246 O O . THR C 1 343 ? 160.718 118.404 193.328 1.00 19.00 403 THR B O 1
ATOM 8250 N N . VAL C 1 344 ? 160.849 120.579 192.762 1.00 18.89 404 VAL B N 1
ATOM 8251 C CA . VAL C 1 344 ? 160.653 121.006 194.144 1.00 18.89 404 VAL B CA 1
ATOM 8252 C C . VAL C 1 344 ? 159.172 121.026 194.512 1.00 18.89 404 VAL B C 1
ATOM 8253 O O . VAL C 1 344 ? 158.815 120.784 195.671 1.00 18.89 404 VAL B O 1
ATOM 8257 N N . GLY C 1 345 ? 158.291 121.305 193.548 1.00 20.49 405 GLY B N 1
ATOM 8258 C CA . GLY C 1 345 ? 156.868 121.318 193.842 1.00 20.49 405 GLY B CA 1
ATOM 8259 C C . GLY C 1 345 ? 156.333 119.952 194.230 1.00 20.49 405 GLY B C 1
ATOM 8260 O O . GLY C 1 345 ? 155.486 119.838 195.121 1.00 20.49 405 GLY B O 1
ATOM 8261 N N . ASP C 1 346 ? 156.814 118.899 193.566 1.00 22.46 406 ASP B N 1
ATOM 8262 C CA . ASP C 1 346 ? 156.383 117.549 193.912 1.00 22.46 406 ASP B CA 1
ATOM 8263 C C . ASP C 1 346 ? 156.816 117.179 195.323 1.00 22.46 406 ASP B C 1
ATOM 8264 O O . ASP C 1 346 ? 156.049 116.570 196.079 1.00 22.46 406 ASP B O 1
ATOM 8269 N N . LEU C 1 347 ? 158.045 117.539 195.698 1.00 18.60 407 LEU B N 1
ATOM 8270 C CA . LEU C 1 347 ? 158.510 117.281 197.056 1.00 18.60 407 LEU B CA 1
ATOM 8271 C C . LEU C 1 347 ? 157.706 118.078 198.075 1.00 18.60 407 LEU B C 1
ATOM 8272 O O . LEU C 1 347 ? 157.396 117.573 199.160 1.00 18.60 407 LEU B O 1
ATOM 8277 N N . LEU C 1 348 ? 157.360 119.326 197.745 1.00 17.99 408 LEU B N 1
ATOM 8278 C CA . LEU C 1 348 ? 156.517 120.115 198.637 1.00 17.99 408 LEU B CA 1
ATOM 8279 C C . LEU C 1 348 ? 155.155 119.460 198.833 1.00 17.99 408 LEU B C 1
ATOM 8280 O O . LEU C 1 348 ? 154.646 119.392 199.958 1.00 17.99 408 LEU B O 1
ATOM 8285 N N . LYS C 1 349 ? 154.550 118.972 197.748 1.00 20.86 409 LYS B N 1
ATOM 8286 C CA . LYS C 1 349 ? 153.256 118.303 197.852 1.00 20.86 409 LYS B CA 1
ATOM 8287 C C . LYS C 1 349 ? 153.354 117.029 198.682 1.00 20.86 409 LYS B C 1
ATOM 8288 O O . LYS C 1 349 ? 152.477 116.745 199.509 1.00 20.86 409 LYS B O 1
ATOM 8294 N N . PHE C 1 350 ? 154.414 116.246 198.473 1.00 21.73 410 PHE B N 1
ATOM 8295 C CA . PHE C 1 350 ? 154.611 115.023 199.246 1.00 21.73 410 PHE B CA 1
ATOM 8296 C C . PHE C 1 350 ? 154.760 115.332 200.734 1.00 21.73 410 PHE B C 1
ATOM 8297 O O . PHE C 1 350 ? 154.148 114.673 201.588 1.00 21.73 410 PHE B O 1
ATOM 8305 N N . GLY C 1 351 ? 155.566 116.345 201.060 1.00 20.24 411 GLY B N 1
ATOM 8306 C CA . GLY C 1 351 ? 155.734 116.724 202.452 1.00 20.24 411 GLY B CA 1
ATOM 8307 C C . GLY C 1 351 ? 154.451 117.235 203.077 1.00 20.24 411 GLY B C 1
ATOM 8308 O O . GLY C 1 351 ? 154.159 116.945 204.238 1.00 20.24 411 GLY B O 1
ATOM 8309 N N . ASN C 1 352 ? 153.670 118.005 202.316 1.00 21.97 412 ASN B N 1
ATOM 8310 C CA . ASN C 1 352 ? 152.391 118.489 202.822 1.00 21.97 412 ASN B CA 1
ATOM 8311 C C . ASN C 1 352 ? 151.437 117.336 203.098 1.00 21.97 412 ASN B C 1
ATOM 8312 O O . ASN C 1 352 ? 150.722 117.340 204.108 1.00 21.97 412 ASN B O 1
ATOM 8317 N N . ALA C 1 353 ? 151.406 116.341 202.209 1.00 22.92 413 ALA B N 1
ATOM 8318 C CA . ALA C 1 353 ? 150.551 115.180 202.435 1.00 22.92 413 ALA B CA 1
ATOM 8319 C C . ALA C 1 353 ? 150.966 114.425 203.691 1.00 22.92 413 ALA B C 1
ATOM 8320 O O . ALA C 1 353 ? 150.113 114.034 204.501 1.00 22.92 413 ALA B O 1
ATOM 8322 N N . MET C 1 354 ? 152.273 114.215 203.877 1.00 25.60 414 MET B N 1
ATOM 8323 C CA . MET C 1 354 ? 152.735 113.533 205.084 1.00 25.60 414 MET B CA 1
ATOM 8324 C C . MET C 1 354 ? 152.404 114.334 206.341 1.00 25.60 414 MET B C 1
ATOM 8325 O O . MET C 1 354 ? 151.986 113.765 207.356 1.00 25.60 414 MET B O 1
ATOM 8330 N N . LEU C 1 355 ? 152.581 115.656 206.291 1.00 26.87 415 LEU B N 1
ATOM 8331 C CA . LEU C 1 355 ? 152.270 116.490 207.450 1.00 26.87 415 LEU B CA 1
ATOM 8332 C C . LEU C 1 355 ? 150.784 116.440 207.789 1.00 26.87 415 LEU B C 1
ATOM 8333 O O . LEU C 1 355 ? 150.410 116.377 208.966 1.00 26.87 415 LEU B O 1
ATOM 8338 N N . TYR C 1 356 ? 149.921 116.479 206.770 1.00 29.51 416 TYR B N 1
ATOM 8339 C CA . TYR C 1 356 ? 148.486 116.388 207.014 1.00 29.51 416 TYR B CA 1
ATOM 8340 C C . TYR C 1 356 ? 148.122 115.043 207.628 1.00 29.51 416 TYR B C 1
ATOM 8341 O O . TYR C 1 356 ? 147.338 114.974 208.583 1.00 29.51 416 TYR B O 1
ATOM 8350 N N . GLY C 1 357 ? 148.676 113.956 207.086 1.00 30.92 417 GLY B N 1
ATOM 8351 C CA . GLY C 1 357 ? 148.415 112.649 207.662 1.00 30.92 417 GLY B CA 1
ATOM 8352 C C . GLY C 1 357 ? 148.900 112.534 209.092 1.00 30.92 417 GLY B C 1
ATOM 8353 O O . GLY C 1 357 ? 148.292 111.835 209.907 1.00 30.92 417 GLY B O 1
ATOM 8354 N N . TYR C 1 358 ? 150.001 113.214 209.415 1.00 31.28 418 TYR B N 1
ATOM 8355 C CA . TYR C 1 358 ? 150.521 113.197 210.777 1.00 31.28 418 TYR B CA 1
ATOM 8356 C C . TYR C 1 358 ? 149.632 113.989 211.729 1.00 31.28 418 TYR B C 1
ATOM 8357 O O . TYR C 1 358 ? 149.394 113.560 212.864 1.00 31.28 418 TYR B O 1
ATOM 8366 N N . GLN C 1 359 ? 149.132 115.146 211.291 1.00 34.06 419 GLN B N 1
ATOM 8367 C CA . GLN C 1 359 ? 148.470 116.083 212.191 1.00 34.06 419 GLN B CA 1
ATOM 8368 C C . GLN C 1 359 ? 146.947 115.988 212.200 1.00 34.06 419 GLN B C 1
ATOM 8369 O O . GLN C 1 359 ? 146.317 116.657 213.025 1.00 34.06 419 GLN B O 1
ATOM 8375 N N . VAL C 1 360 ? 146.336 115.195 211.317 1.00 38.34 420 VAL B N 1
ATOM 8376 C CA . VAL C 1 360 ? 144.875 115.183 211.249 1.00 38.34 420 VAL B CA 1
ATOM 8377 C C . VAL C 1 360 ? 144.255 114.590 212.513 1.00 38.34 420 VAL B C 1
ATOM 8378 O O . VAL C 1 360 ? 143.134 114.959 212.894 1.00 38.34 420 VAL B O 1
ATOM 8382 N N . GLY C 1 361 ? 144.960 113.678 213.185 1.00 43.31 421 GLY B N 1
ATOM 8383 C CA . GLY C 1 361 ? 144.392 113.041 214.363 1.00 43.31 421 GLY B CA 1
ATOM 8384 C C . GLY C 1 361 ? 144.157 114.010 215.507 1.00 43.31 421 GLY B C 1
ATOM 8385 O O . GLY C 1 361 ? 143.184 113.877 216.254 1.00 43.31 421 GLY B O 1
ATOM 8386 N N . LEU C 1 362 ? 145.047 114.991 215.666 1.00 46.65 422 LEU B N 1
ATOM 8387 C CA . LEU C 1 362 ? 144.881 115.972 216.734 1.00 46.65 422 LEU B CA 1
ATOM 8388 C C . LEU C 1 362 ? 143.690 116.885 216.468 1.00 46.65 422 LEU B C 1
ATOM 8389 O O . LEU C 1 362 ? 142.976 117.270 217.402 1.00 46.65 422 LEU B O 1
ATOM 8394 N N . PHE C 1 363 ? 143.462 117.245 215.206 1.00 50.01 423 PHE B N 1
ATOM 8395 C CA . PHE C 1 363 ? 142.373 118.143 214.847 1.00 50.01 423 PHE B CA 1
ATOM 8396 C C . PHE C 1 363 ? 141.044 117.427 214.658 1.00 50.01 423 PHE B C 1
ATOM 8397 O O . PHE C 1 363 ? 140.013 118.097 214.538 1.00 50.01 423 PHE B O 1
ATOM 8405 N N . LYS C 1 364 ? 141.043 116.091 214.620 1.00 56.91 424 LYS B N 1
ATOM 8406 C CA . LYS C 1 364 ? 139.800 115.356 214.399 1.00 56.91 424 LYS B CA 1
ATOM 8407 C C . LYS C 1 364 ? 138.765 115.631 215.484 1.00 56.91 424 LYS B C 1
ATOM 8408 O O . LYS C 1 364 ? 137.561 115.646 215.202 1.00 56.91 424 LYS B O 1
ATOM 8414 N N . ASN C 1 365 ? 139.206 115.853 216.725 1.00 60.85 425 ASN B N 1
ATOM 8415 C CA . ASN C 1 365 ? 138.260 116.026 217.826 1.00 60.85 425 ASN B CA 1
ATOM 8416 C C . ASN C 1 365 ? 137.415 117.285 217.655 1.00 60.85 425 ASN B C 1
ATOM 8417 O O . ASN C 1 365 ? 136.201 117.259 217.891 1.00 60.85 425 ASN B O 1
ATOM 8422 N N . SER C 1 366 ? 138.035 118.395 217.248 1.00 62.09 426 SER B N 1
ATOM 8423 C CA . SER C 1 366 ? 137.309 119.659 217.175 1.00 62.09 426 SER B CA 1
ATOM 8424 C C . SER C 1 366 ? 136.364 119.698 215.979 1.00 62.09 426 SER B C 1
ATOM 8425 O O . SER C 1 366 ? 135.222 120.155 216.101 1.00 62.09 426 SER B O 1
ATOM 8428 N N . ASN C 1 367 ? 136.818 119.229 214.820 1.00 58.67 427 ASN B N 1
ATOM 8429 C CA . ASN C 1 367 ? 136.044 119.303 213.588 1.00 58.67 427 ASN B CA 1
ATOM 8430 C C . ASN C 1 367 ? 135.948 117.921 212.963 1.00 58.67 427 ASN B C 1
ATOM 8431 O O . ASN C 1 367 ? 136.961 117.227 212.825 1.00 58.67 427 ASN B O 1
ATOM 8436 N N . GLU C 1 368 ? 134.734 117.526 212.586 1.00 57.30 428 GLU B N 1
ATOM 8437 C CA . GLU C 1 368 ? 134.489 116.239 211.949 1.00 57.30 428 GLU B CA 1
ATOM 8438 C C . GLU C 1 368 ? 134.355 116.341 210.435 1.00 57.30 428 GLU B C 1
ATOM 8439 O O . GLU C 1 368 ? 134.079 115.329 209.783 1.00 57.30 428 GLU B O 1
ATOM 8441 N N . ASN C 1 369 ? 134.540 117.527 209.863 1.00 54.40 429 ASN B N 1
ATOM 8442 C CA . ASN C 1 369 ? 134.422 117.727 208.425 1.00 54.40 429 ASN B CA 1
ATOM 8443 C C . ASN C 1 369 ? 135.750 117.578 207.694 1.00 54.40 429 ASN B C 1
ATOM 8444 O O . ASN C 1 369 ? 135.780 117.702 206.465 1.00 54.40 429 ASN B O 1
ATOM 8449 N N . LEU C 1 370 ? 136.839 117.318 208.410 1.00 45.30 430 LEU B N 1
ATOM 8450 C CA . LEU C 1 370 ? 138.140 117.179 207.772 1.00 45.30 430 LEU B CA 1
ATOM 8451 C C . LEU C 1 370 ? 138.228 115.861 207.012 1.00 45.30 430 LEU B C 1
ATOM 8452 O O . LEU C 1 370 ? 137.824 114.808 207.511 1.00 45.30 430 LEU B O 1
ATOM 8457 N N . LEU C 1 371 ? 138.761 115.929 205.795 1.00 36.59 431 LEU B N 1
ATOM 8458 C CA . LEU C 1 371 ? 138.955 114.730 205.000 1.00 36.59 431 LEU B CA 1
ATOM 8459 C C . LEU C 1 371 ? 140.047 113.857 205.618 1.00 36.59 431 LEU B C 1
ATOM 8460 O O . LEU C 1 371 ? 140.979 114.367 206.244 1.00 36.59 431 LEU B O 1
ATOM 8465 N N . PRO C 1 372 ? 139.949 112.539 205.465 1.00 33.88 432 PRO B N 1
ATOM 8466 C CA . PRO C 1 372 ? 140.980 111.660 206.022 1.00 33.88 432 PRO B CA 1
ATOM 8467 C C . PRO C 1 372 ? 142.306 111.823 205.299 1.00 33.88 432 PRO B C 1
ATOM 8468 O O . PRO C 1 372 ? 142.362 112.192 204.124 1.00 33.88 432 PRO B O 1
ATOM 8472 N N . GLY C 1 373 ? 143.387 111.543 206.026 1.00 32.96 433 GLY B N 1
ATOM 8473 C CA . GLY C 1 373 ? 144.707 111.588 205.439 1.00 32.96 433 GLY B CA 1
ATOM 8474 C C . GLY C 1 373 ? 144.978 110.400 204.539 1.00 32.96 433 GLY B C 1
ATOM 8475 O O . GLY C 1 373 ? 144.243 109.413 204.527 1.00 32.96 433 GLY B O 1
ATOM 8476 N N . TYR C 1 374 ? 146.062 110.509 203.768 1.00 31.58 434 TYR B N 1
ATOM 8477 C CA . TYR C 1 374 ? 146.425 109.433 202.852 1.00 31.58 434 TYR B CA 1
ATOM 8478 C C . TYR C 1 374 ? 146.763 108.150 203.601 1.00 31.58 434 TYR B C 1
ATOM 8479 O O . TYR C 1 374 ? 146.548 107.052 203.077 1.00 31.58 434 TYR B O 1
ATOM 8488 N N . LEU C 1 375 ? 147.288 108.266 204.818 1.00 35.76 435 LEU B N 1
ATOM 8489 C CA . LEU C 1 375 ? 147.594 107.120 205.657 1.00 35.76 435 LEU B CA 1
ATOM 8490 C C . LEU C 1 375 ? 146.971 107.322 207.031 1.00 35.76 435 LEU B C 1
ATOM 8491 O O . LEU C 1 375 ? 146.729 108.453 207.460 1.00 35.76 435 LEU B O 1
ATOM 8496 N N . LYS C 1 376 ? 146.709 106.211 207.714 1.00 39.56 436 LYS B N 1
ATOM 8497 C CA . LYS C 1 376 ? 146.064 106.267 209.014 1.00 39.56 436 LYS B CA 1
ATOM 8498 C C . LYS C 1 376 ? 146.972 106.953 210.035 1.00 39.56 436 LYS B C 1
ATOM 8499 O O . LYS C 1 376 ? 148.200 106.903 209.916 1.00 39.56 436 LYS B O 1
ATOM 8505 N N . PRO C 1 377 ? 146.390 107.618 211.039 1.00 39.65 437 PRO B N 1
ATOM 8506 C CA . PRO C 1 377 ? 147.225 108.339 212.017 1.00 39.65 437 PRO B CA 1
ATOM 8507 C C . PRO C 1 377 ? 148.221 107.453 212.743 1.00 39.65 437 PRO B C 1
ATOM 8508 O O . PRO C 1 377 ? 149.347 107.889 213.014 1.00 39.65 437 PRO B O 1
ATOM 8512 N N . GLU C 1 378 ? 147.842 106.213 213.064 1.00 40.77 438 GLU B N 1
ATOM 8513 C CA . GLU C 1 378 ? 148.778 105.310 213.726 1.00 40.77 438 GLU B CA 1
ATOM 8514 C C . GLU C 1 378 ? 149.933 104.944 212.804 1.00 40.77 438 GLU B C 1
ATOM 8515 O O . GLU C 1 378 ? 151.077 104.808 213.256 1.00 40.77 438 GLU B O 1
ATOM 8521 N N . THR C 1 379 ? 149.656 104.789 211.506 1.00 37.57 439 THR B N 1
ATOM 8522 C CA . THR C 1 379 ? 150.720 104.498 210.552 1.00 37.57 439 THR B CA 1
ATOM 8523 C C . THR C 1 379 ? 151.730 105.636 210.488 1.00 37.57 439 THR B C 1
ATOM 8524 O O . THR C 1 379 ? 152.942 105.400 210.457 1.00 37.57 439 THR B O 1
ATOM 8528 N N . MET C 1 380 ? 151.246 106.871 210.492 1.00 35.91 440 MET B N 1
ATOM 8529 C CA . MET C 1 380 ? 152.146 108.015 210.428 1.00 35.91 440 MET B CA 1
ATOM 8530 C C . MET C 1 380 ? 153.046 108.118 211.650 1.00 35.91 440 MET B C 1
ATOM 8531 O O . MET C 1 380 ? 154.227 108.449 211.529 1.00 35.91 440 MET B O 1
ATOM 8536 N N . VAL C 1 381 ? 152.499 107.828 212.824 1.00 36.48 441 VAL B N 1
ATOM 8537 C CA . VAL C 1 381 ? 153.295 107.877 214.042 1.00 36.48 441 VAL B CA 1
ATOM 8538 C C . VAL C 1 381 ? 154.416 106.850 213.986 1.00 36.48 441 VAL B C 1
ATOM 8539 O O . VAL C 1 381 ? 155.556 107.162 214.312 1.00 36.48 441 VAL B O 1
ATOM 8543 N N . MET C 1 382 ? 154.111 105.647 213.518 1.00 37.85 442 MET B N 1
ATOM 8544 C CA . MET C 1 382 ? 155.115 104.592 213.415 1.00 37.85 442 MET B CA 1
ATOM 8545 C C . MET C 1 382 ? 156.216 104.979 212.442 1.00 37.85 442 MET B C 1
ATOM 8546 O O . MET C 1 382 ? 157.391 104.714 212.688 1.00 37.85 442 MET B O 1
ATOM 8551 N N . MET C 1 383 ? 155.842 105.616 211.340 1.00 34.77 443 MET B N 1
ATOM 8552 C CA . MET C 1 383 ? 156.819 106.003 210.332 1.00 34.77 443 MET B CA 1
ATOM 8553 C C . MET C 1 383 ? 157.837 106.980 210.894 1.00 34.77 443 MET B C 1
ATOM 8554 O O . MET C 1 383 ? 159.025 106.876 210.605 1.00 34.77 443 MET B O 1
ATOM 8559 N N . TRP C 1 384 ? 157.383 107.921 211.711 1.00 29.40 444 TRP B N 1
ATOM 8560 C CA . TRP C 1 384 ? 158.286 108.933 212.253 1.00 29.40 444 TRP B CA 1
ATOM 8561 C C . TRP C 1 384 ? 158.823 108.612 213.646 1.00 29.40 444 TRP B C 1
ATOM 8562 O O . TRP C 1 384 ? 159.434 109.464 214.284 1.00 29.40 444 TRP B O 1
ATOM 8573 N N . THR C 1 385 ? 158.582 107.397 214.130 1.00 31.57 445 THR B N 1
ATOM 8574 C CA . THR C 1 385 ? 159.119 106.987 215.430 1.00 31.57 445 THR B CA 1
ATOM 8575 C C . THR C 1 385 ? 160.624 106.583 215.364 1.00 31.57 445 THR B C 1
ATOM 8576 O O . THR C 1 385 ? 160.957 105.638 214.649 1.00 31.57 445 THR B O 1
ATOM 8580 N N . PRO C 1 386 ? 161.535 107.284 216.107 1.00 30.38 446 PRO B N 1
ATOM 8581 C CA . PRO C 1 386 ? 162.940 106.873 216.008 1.00 30.38 446 PRO B CA 1
ATOM 8582 C C . PRO C 1 386 ? 163.156 105.462 216.533 1.00 30.38 446 PRO B C 1
ATOM 8583 O O . PRO C 1 386 ? 162.466 104.998 217.444 1.00 30.38 446 PRO B O 1
ATOM 8587 N N . VAL C 1 387 ? 164.128 104.784 215.944 1.00 32.02 447 VAL B N 1
ATOM 8588 C CA . VAL C 1 387 ? 164.474 103.406 216.284 1.00 32.02 447 VAL B CA 1
ATOM 8589 C C . VAL C 1 387 ? 165.781 103.427 217.062 1.00 32.02 447 VAL B C 1
ATOM 8590 O O . VAL C 1 387 ? 166.721 104.117 216.652 1.00 32.02 447 VAL B O 1
ATOM 8594 N N . PRO C 1 388 ? 165.883 102.712 218.181 1.00 35.19 448 PRO B N 1
ATOM 8595 C CA . PRO C 1 388 ? 167.137 102.698 218.938 1.00 35.19 448 PRO B CA 1
ATOM 8596 C C . PRO C 1 388 ? 168.257 102.024 218.160 1.00 35.19 448 PRO B C 1
ATOM 8597 O O . PRO C 1 388 ? 168.030 101.223 217.250 1.00 35.19 448 PRO B O 1
ATOM 8601 N N . ASN C 1 389 ? 169.489 102.379 218.534 1.00 35.33 449 ASN B N 1
ATOM 8602 C CA . ASN C 1 389 ? 170.700 101.856 217.899 1.00 35.33 449 ASN B CA 1
ATOM 8603 C C . ASN C 1 389 ? 170.750 102.214 216.415 1.00 35.33 449 ASN B C 1
ATOM 8604 O O . ASN C 1 389 ? 171.094 101.389 215.568 1.00 35.33 449 ASN B O 1
ATOM 8606 N N . THR C 1 390 ? 170.403 103.460 216.100 1.00 32.76 450 THR B N 1
ATOM 8607 C CA . THR C 1 390 ? 170.456 103.976 214.741 1.00 32.76 450 THR B CA 1
ATOM 8608 C C . THR C 1 390 ? 171.146 105.333 214.748 1.00 32.76 450 THR B C 1
ATOM 8609 O O . THR C 1 390 ? 171.213 106.013 215.775 1.00 32.76 450 THR B O 1
ATOM 8613 N N . GLU C 1 391 ? 171.661 105.723 213.586 1.00 34.06 451 GLU B N 1
ATOM 8614 C CA . GLU C 1 391 ? 172.413 106.960 213.445 1.00 34.06 451 GLU B CA 1
ATOM 8615 C C . GLU C 1 391 ? 171.827 107.808 212.327 1.00 34.06 451 GLU B C 1
ATOM 8616 O O . GLU C 1 391 ? 171.212 107.294 211.389 1.00 34.06 451 GLU B O 1
ATOM 8622 N N . MET C 1 392 ? 172.024 109.117 212.444 1.00 27.62 452 MET B N 1
ATOM 8623 C CA . MET C 1 392 ? 171.571 110.099 211.462 1.00 27.62 452 MET B CA 1
ATOM 8624 C C . MET C 1 392 ? 172.809 110.870 211.014 1.00 27.62 452 MET B C 1
ATOM 8625 O O . MET C 1 392 ? 173.309 111.732 211.742 1.00 27.62 452 MET B O 1
ATOM 8630 N N . SER C 1 393 ? 173.310 110.547 209.819 1.00 27.65 453 SER B N 1
ATOM 8631 C CA . SER C 1 393 ? 174.608 111.061 209.389 1.00 27.65 453 SER B CA 1
ATOM 8632 C C . SER C 1 393 ? 174.592 112.575 209.218 1.00 27.65 453 SER B C 1
ATOM 8633 O O . SER C 1 393 ? 175.547 113.257 209.608 1.00 27.65 453 SER B O 1
ATOM 8636 N N . TRP C 1 394 ? 173.524 113.123 208.639 1.00 23.30 454 TRP B N 1
ATOM 8637 C CA . TRP C 1 394 ? 173.481 114.554 208.371 1.00 23.30 454 TRP B CA 1
ATOM 8638 C C . TRP C 1 394 ? 173.135 115.383 209.603 1.00 23.30 454 TRP B C 1
ATOM 8639 O O . TRP C 1 394 ? 173.167 116.615 209.525 1.00 23.30 454 TRP B O 1
ATOM 8650 N N . ASP C 1 395 ? 172.809 114.744 210.725 1.00 27.62 455 ASP B N 1
ATOM 8651 C CA . ASP C 1 395 ? 172.627 115.461 211.986 1.00 27.62 455 ASP B CA 1
ATOM 8652 C C . ASP C 1 395 ? 172.859 114.473 213.121 1.00 27.62 455 ASP B C 1
ATOM 8653 O O . ASP C 1 395 ? 172.012 113.612 213.373 1.00 27.62 455 ASP B O 1
ATOM 8655 N N . LYS C 1 396 ? 173.998 114.607 213.805 1.00 34.21 456 LYS B N 1
ATOM 8656 C CA . LYS C 1 396 ? 174.342 113.715 214.905 1.00 34.21 456 LYS B CA 1
ATOM 8657 C C . LYS C 1 396 ? 173.406 113.854 216.096 1.00 34.21 456 LYS B C 1
ATOM 8658 O O . LYS C 1 396 ? 173.432 112.999 216.987 1.00 34.21 456 LYS B O 1
ATOM 8664 N N . GLU C 1 397 ? 172.590 114.906 216.133 1.00 32.31 457 GLU B N 1
ATOM 8665 C CA . GLU C 1 397 ? 171.736 115.177 217.280 1.00 32.31 457 GLU B CA 1
ATOM 8666 C C . GLU C 1 397 ? 170.461 114.339 217.271 1.00 32.31 457 GLU B C 1
ATOM 8667 O O . GLU C 1 397 ? 169.819 114.196 218.316 1.00 32.31 457 GLU B O 1
ATOM 8673 N N . GLY C 1 398 ? 170.106 113.745 216.130 1.00 28.77 458 GLY B N 1
ATOM 8674 C CA . GLY C 1 398 ? 168.924 112.923 216.014 1.00 28.77 458 GLY B CA 1
ATOM 8675 C C . GLY C 1 398 ? 169.249 111.487 215.636 1.00 28.77 458 GLY B C 1
ATOM 8676 O O . GLY C 1 398 ? 170.413 111.090 215.524 1.00 28.77 458 GLY B O 1
ATOM 8677 N N . LYS C 1 399 ? 168.196 110.692 215.403 1.00 28.09 459 LYS B N 1
ATOM 8678 C CA . LYS C 1 399 ? 168.357 109.278 215.028 1.00 28.09 459 LYS B CA 1
ATOM 8679 C C . LYS C 1 399 ? 167.614 108.941 213.739 1.00 28.09 459 LYS B C 1
ATOM 8680 O O . LYS C 1 399 ? 167.210 109.835 213.006 1.00 28.09 459 LYS B O 1
ATOM 8686 N N . TYR C 1 400 ? 167.429 107.654 213.463 1.00 26.99 460 TYR B N 1
ATOM 8687 C CA . TYR C 1 400 ? 166.762 107.231 212.234 1.00 26.99 460 TYR B CA 1
ATOM 8688 C C . TYR C 1 400 ? 165.451 106.527 212.541 1.00 26.99 460 TYR B C 1
ATOM 8689 O O . TYR C 1 400 ? 165.342 105.829 213.543 1.00 26.99 460 TYR B O 1
ATOM 8698 N N . ALA C 1 401 ? 164.460 106.692 211.674 1.00 26.51 461 ALA B N 1
ATOM 8699 C CA . ALA C 1 401 ? 163.167 106.061 211.881 1.00 26.51 461 ALA B CA 1
ATOM 8700 C C . ALA C 1 401 ? 162.888 105.103 210.746 1.00 26.51 461 ALA B C 1
ATOM 8701 O O . ALA C 1 401 ? 163.667 104.187 210.502 1.00 26.51 461 ALA B O 1
ATOM 8703 N N . MET C 1 402 ? 161.773 105.292 210.049 1.00 29.64 462 MET B N 1
ATOM 8704 C CA . MET C 1 402 ? 161.508 104.466 208.879 1.00 29.64 462 MET B CA 1
ATOM 8705 C C . MET C 1 402 ? 161.708 105.316 207.641 1.00 29.64 462 MET B C 1
ATOM 8706 O O . MET C 1 402 ? 160.848 106.134 207.320 1.00 29.64 462 MET B O 1
ATOM 8711 N N . ALA C 1 403 ? 162.842 105.147 206.964 1.00 26.30 463 ALA B N 1
ATOM 8712 C CA . ALA C 1 403 ? 163.158 105.916 205.750 1.00 26.30 463 ALA B CA 1
ATOM 8713 C C . ALA C 1 403 ? 163.175 107.416 205.987 1.00 26.30 463 ALA B C 1
ATOM 8714 O O . ALA C 1 403 ? 162.942 108.187 205.060 1.00 26.30 463 ALA B O 1
ATOM 8716 N N . TRP C 1 404 ? 163.469 107.834 207.211 1.00 24.15 464 TRP B N 1
ATOM 8717 C CA . TRP C 1 404 ? 163.486 109.247 207.548 1.00 24.15 464 TRP B CA 1
ATOM 8718 C C . TRP C 1 404 ? 164.455 109.422 208.679 1.00 24.15 464 TRP B C 1
ATOM 8719 O O . TRP C 1 404 ? 164.734 108.472 209.400 1.00 24.15 464 TRP B O 1
ATOM 8730 N N . GLY C 1 405 ? 164.969 110.628 208.859 1.00 21.73 465 GLY B N 1
ATOM 8731 C CA . GLY C 1 405 ? 165.825 110.886 209.996 1.00 21.73 465 GLY B CA 1
ATOM 8732 C C . GLY C 1 405 ? 165.025 111.810 210.874 1.00 21.73 465 GLY B C 1
ATOM 8733 O O . GLY C 1 405 ? 164.571 112.850 210.409 1.00 21.73 465 GLY B O 1
ATOM 8734 N N . VAL C 1 406 ? 164.842 111.453 212.137 1.00 22.84 466 VAL B N 1
ATOM 8735 C CA . VAL C 1 406 ? 163.992 112.255 213.013 1.00 22.84 466 VAL B CA 1
ATOM 8736 C C . VAL C 1 406 ? 164.726 112.827 214.215 1.00 22.84 466 VAL B C 1
ATOM 8737 O O . VAL C 1 406 ? 165.413 112.098 214.927 1.00 22.84 466 VAL B O 1
ATOM 8741 N N . VAL C 1 407 ? 164.599 114.132 214.438 1.00 24.45 467 VAL B N 1
ATOM 8742 C CA . VAL C 1 407 ? 165.198 114.748 215.611 1.00 24.45 467 VAL B CA 1
ATOM 8743 C C . VAL C 1 407 ? 164.034 115.142 216.497 1.00 24.45 467 VAL B C 1
ATOM 8744 O O . VAL C 1 407 ? 163.111 115.811 216.044 1.00 24.45 467 VAL B O 1
ATOM 8748 N N . GLU C 1 408 ? 164.060 114.722 217.754 1.00 30.28 468 GLU B N 1
ATOM 8749 C CA . GLU C 1 408 ? 162.954 115.014 218.657 1.00 30.28 468 GLU B CA 1
ATOM 8750 C C . GLU C 1 408 ? 163.139 116.320 219.400 1.00 30.28 468 GLU B C 1
ATOM 8751 O O . GLU C 1 408 ? 164.125 117.010 219.195 1.00 30.28 468 GLU B O 1
ATOM 8757 N N . ARG C 1 409 ? 162.183 116.677 220.245 1.00 32.70 469 ARG B N 1
ATOM 8758 C CA . ARG C 1 409 ? 162.294 117.887 221.047 1.00 32.70 469 ARG B CA 1
ATOM 8759 C C . ARG C 1 409 ? 162.533 117.539 222.510 1.00 32.70 469 ARG B C 1
ATOM 8760 O O . ARG C 1 409 ? 161.897 116.636 223.061 1.00 32.70 469 ARG B O 1
ATOM 8768 N N . LYS C 1 410 ? 163.469 118.253 223.131 1.00 30.87 470 LYS B N 1
ATOM 8769 C CA . LYS C 1 410 ? 163.795 118.028 224.532 1.00 30.87 470 LYS B CA 1
ATOM 8770 C C . LYS C 1 410 ? 164.585 119.216 225.057 1.00 30.87 470 LYS B C 1
ATOM 8771 O O . LYS C 1 410 ? 165.115 120.024 224.289 1.00 30.87 470 LYS B O 1
ATOM 8777 N N . GLN C 1 411 ? 164.652 119.309 226.382 1.00 31.37 471 GLN B N 1
ATOM 8778 C CA . GLN C 1 411 ? 165.449 120.330 227.054 1.00 31.37 471 GLN B CA 1
ATOM 8779 C C . GLN C 1 411 ? 165.901 119.766 228.392 1.00 31.37 471 GLN B C 1
ATOM 8780 O O . GLN C 1 411 ? 165.064 119.398 229.221 1.00 31.37 471 GLN B O 1
ATOM 8786 N N . THR C 1 412 ? 167.215 119.696 228.597 1.00 30.74 472 THR B N 1
ATOM 8787 C CA . THR C 1 412 ? 167.761 119.057 229.789 1.00 30.74 472 THR B CA 1
ATOM 8788 C C . THR C 1 412 ? 168.015 120.040 230.925 1.00 30.74 472 THR B C 1
ATOM 8789 O O . THR C 1 412 ? 167.722 119.731 232.084 1.00 30.74 472 THR B O 1
ATOM 8793 N N . TYR C 1 413 ? 168.550 121.220 230.622 1.00 31.12 473 TYR B N 1
ATOM 8794 C CA . TYR C 1 413 ? 168.901 122.202 231.636 1.00 31.12 473 TYR B CA 1
ATOM 8795 C C . TYR C 1 413 ? 168.190 123.519 231.360 1.00 31.12 473 TYR B C 1
ATOM 8796 O O . TYR C 1 413 ? 167.870 123.844 230.212 1.00 31.12 473 TYR B O 1
ATOM 8805 N N . GLY C 1 414 ? 167.946 124.275 232.427 1.00 28.95 474 GLY B N 1
ATOM 8806 C CA . GLY C 1 414 ? 167.284 125.555 232.282 1.00 28.95 474 GLY B CA 1
ATOM 8807 C C . GLY C 1 414 ? 168.190 126.598 231.655 1.00 28.95 474 GLY B C 1
ATOM 8808 O O . GLY C 1 414 ? 169.401 126.622 231.876 1.00 28.95 474 GLY B O 1
ATOM 8809 N N . SER C 1 415 ? 167.597 127.476 230.845 1.00 29.87 475 SER B N 1
ATOM 8810 C CA . SER C 1 415 ? 168.373 128.500 230.128 1.00 29.87 475 SER B CA 1
ATOM 8811 C C . SER C 1 415 ? 169.424 127.878 229.220 1.00 29.87 475 SER B C 1
ATOM 8812 O O . SER C 1 415 ? 170.489 128.454 229.015 1.00 29.87 475 SER B O 1
ATOM 8815 N N . CYS C 1 416 ? 169.120 126.711 228.663 1.00 30.00 476 CYS B N 1
ATOM 8816 C CA . CYS C 1 416 ? 170.056 126.018 227.776 1.00 30.00 476 CYS B CA 1
ATOM 8817 C C . CYS C 1 416 ? 169.335 125.508 226.539 1.00 30.00 476 CYS B C 1
ATOM 8818 O O . CYS C 1 416 ? 168.109 125.464 226.524 1.00 30.00 476 CYS B O 1
ATOM 8821 N N . ARG C 1 417 ? 170.084 125.160 225.496 1.00 28.36 477 ARG B N 1
ATOM 8822 C CA . ARG C 1 417 ? 169.498 124.681 224.234 1.00 28.36 477 ARG B CA 1
ATOM 8823 C C . ARG C 1 417 ? 168.149 123.970 224.275 1.00 28.36 477 ARG B C 1
ATOM 8824 O O . ARG C 1 417 ? 167.987 122.965 224.970 1.00 28.36 477 ARG B O 1
ATOM 8832 N N . LYS C 1 418 ? 167.186 124.480 223.513 1.00 29.18 478 LYS B N 1
ATOM 8833 C CA . LYS C 1 418 ? 165.875 123.847 223.432 1.00 29.18 478 LYS B CA 1
ATOM 8834 C C . LYS C 1 418 ? 165.767 123.161 222.076 1.00 29.18 478 LYS B C 1
ATOM 8835 O O . LYS C 1 418 ? 165.704 123.829 221.038 1.00 29.18 478 LYS B O 1
ATOM 8837 N N . GLN C 1 419 ? 165.753 121.832 222.088 1.00 30.03 479 GLN B N 1
ATOM 8838 C CA . GLN C 1 419 ? 165.689 121.064 220.853 1.00 30.03 479 GLN B CA 1
ATOM 8839 C C . GLN C 1 419 ? 164.328 121.226 220.187 1.00 30.03 479 GLN B C 1
ATOM 8840 O O . GLN C 1 419 ? 163.297 121.332 220.857 1.00 30.03 479 GLN B O 1
ATOM 8846 N N . ARG C 1 420 ? 164.330 121.239 218.857 1.00 28.26 480 ARG B N 1
ATOM 8847 C CA . ARG C 1 420 ? 163.121 121.393 218.063 1.00 28.26 480 ARG B CA 1
ATOM 8848 C C . ARG C 1 420 ? 162.862 120.119 217.271 1.00 28.26 480 ARG B C 1
ATOM 8849 O O . ARG C 1 420 ? 163.799 119.476 216.787 1.00 28.26 480 ARG B O 1
ATOM 8857 N N . HIS C 1 421 ? 161.589 119.757 217.143 1.00 25.11 481 HIS B N 1
ATOM 8858 C CA . HIS C 1 421 ? 161.192 118.511 216.500 1.00 25.11 481 HIS B CA 1
ATOM 8859 C C . HIS C 1 421 ? 161.022 118.720 215.000 1.00 25.11 481 HIS B C 1
ATOM 8860 O O . HIS C 1 421 ? 160.291 119.618 214.571 1.00 25.11 481 HIS B O 1
ATOM 8867 N N . TYR C 1 422 ? 161.701 117.892 214.209 1.00 20.89 482 TYR B N 1
ATOM 8868 C CA . TYR C 1 422 ? 161.590 117.951 212.757 1.00 20.89 482 TYR B CA 1
ATOM 8869 C C . TYR C 1 422 ? 162.050 116.620 212.176 1.00 20.89 482 TYR B C 1
ATOM 8870 O O . TYR C 1 422 ? 162.650 115.792 212.864 1.00 20.89 482 TYR B O 1
ATOM 8879 N N . ALA C 1 423 ? 161.750 116.424 210.893 1.00 19.85 483 ALA B N 1
ATOM 8880 C CA . ALA C 1 423 ? 162.160 115.237 210.157 1.00 19.85 483 ALA B CA 1
ATOM 8881 C C . ALA C 1 423 ? 162.784 115.653 208.833 1.00 19.85 483 ALA B C 1
ATOM 8882 O O . ALA C 1 423 ? 162.383 116.651 208.228 1.00 19.85 483 ALA B O 1
ATOM 8884 N N . SER C 1 424 ? 163.770 114.880 208.385 1.00 19.65 484 SER B N 1
ATOM 8885 C CA . SER C 1 424 ? 164.517 115.249 207.191 1.00 19.65 484 SER B CA 1
ATOM 8886 C C . SER C 1 424 ? 165.146 114.013 206.568 1.00 19.65 484 SER B C 1
ATOM 8887 O O . SER C 1 424 ? 165.315 112.980 207.220 1.00 19.65 484 SER B O 1
ATOM 8890 N N . HIS C 1 425 ? 165.487 114.141 205.288 1.00 20.29 485 HIS B N 1
ATOM 8891 C CA . HIS C 1 425 ? 166.254 113.129 204.572 1.00 20.29 485 HIS B CA 1
ATOM 8892 C C . HIS C 1 425 ? 167.049 113.818 203.476 1.00 20.29 485 HIS B C 1
ATOM 8893 O O . HIS C 1 425 ? 166.506 114.660 202.754 1.00 20.29 485 HIS B O 1
ATOM 8900 N N . THR C 1 426 ? 168.323 113.464 203.353 1.00 20.16 486 THR B N 1
ATOM 8901 C CA . THR C 1 426 ? 169.207 114.043 202.352 1.00 20.16 486 THR B CA 1
ATOM 8902 C C . THR C 1 426 ? 169.543 113.007 201.290 1.00 20.16 486 THR B C 1
ATOM 8903 O O . THR C 1 426 ? 169.464 111.799 201.527 1.00 20.16 486 THR B O 1
ATOM 8907 N N . GLY C 1 427 ? 169.963 113.472 200.118 1.00 19.90 487 GLY B N 1
ATOM 8908 C CA . GLY C 1 427 ? 170.346 112.561 199.052 1.00 19.90 487 GLY B CA 1
ATOM 8909 C C . GLY C 1 427 ? 171.612 112.937 198.313 1.00 19.90 487 GLY B C 1
ATOM 8910 O O . GLY C 1 427 ? 171.795 114.097 197.952 1.00 19.90 487 GLY B O 1
ATOM 8911 N N . GLY C 1 428 ? 172.486 111.963 198.067 1.00 22.86 488 GLY B N 1
ATOM 8912 C CA . GLY C 1 428 ? 173.720 112.206 197.333 1.00 22.86 488 GLY B CA 1
ATOM 8913 C C . GLY C 1 428 ? 173.806 111.333 196.102 1.00 22.86 488 GLY B C 1
ATOM 8914 O O . GLY C 1 428 ? 173.844 110.112 196.212 1.00 22.86 488 GLY B O 1
ATOM 8915 N N . ALA C 1 429 ? 173.863 111.945 194.926 1.00 20.66 489 ALA B N 1
ATOM 8916 C CA . ALA C 1 429 ? 173.890 111.196 193.673 1.00 20.66 489 ALA B CA 1
ATOM 8917 C C . ALA C 1 429 ? 175.072 111.673 192.857 1.00 20.66 489 ALA B C 1
ATOM 8918 O O . ALA C 1 429 ? 175.648 112.714 193.162 1.00 20.66 489 ALA B O 1
ATOM 8920 N N . VAL C 1 430 ? 175.463 110.916 191.839 1.00 18.63 490 VAL B N 1
ATOM 8921 C CA . VAL C 1 430 ? 176.546 111.386 191.003 1.00 18.63 490 VAL B CA 1
ATOM 8922 C C . VAL C 1 430 ? 176.073 112.674 190.359 1.00 18.63 490 VAL B C 1
ATOM 8923 O O . VAL C 1 430 ? 175.050 112.696 189.677 1.00 18.63 490 VAL B O 1
ATOM 8927 N N . GLY C 1 431 ? 176.817 113.751 190.569 1.00 16.05 491 GLY B N 1
ATOM 8928 C CA . GLY C 1 431 ? 176.465 115.030 189.989 1.00 16.05 491 GLY B CA 1
ATOM 8929 C C . GLY C 1 431 ? 175.338 115.802 190.644 1.00 16.05 491 GLY B C 1
ATOM 8930 O O . GLY C 1 431 ? 174.972 116.856 190.146 1.00 16.05 491 GLY B O 1
ATOM 8931 N N . ALA C 1 432 ? 174.787 115.313 191.750 1.00 15.96 492 ALA B N 1
ATOM 8932 C CA . ALA C 1 432 ? 173.628 115.983 192.340 1.00 15.96 492 ALA B CA 1
ATOM 8933 C C . ALA C 1 432 ? 173.508 115.926 193.855 1.00 15.96 492 ALA B C 1
ATOM 8934 O O . ALA C 1 432 ? 174.029 115.008 194.483 1.00 15.96 492 ALA B O 1
ATOM 8936 N N . SER C 1 433 ? 172.814 116.897 194.442 1.00 15.54 493 SER B N 1
ATOM 8937 C CA . SER C 1 433 ? 172.580 116.905 195.888 1.00 15.54 493 SER B CA 1
ATOM 8938 C C . SER C 1 433 ? 171.186 117.452 196.171 1.00 15.54 493 SER B C 1
ATOM 8939 O O . SER C 1 433 ? 170.736 118.351 195.474 1.00 15.54 493 SER B O 1
ATOM 8942 N N . SER C 1 434 ? 170.502 116.928 197.185 1.00 15.41 494 SER B N 1
ATOM 8943 C CA . SER C 1 434 ? 169.136 117.329 197.488 1.00 15.41 494 SER B CA 1
ATOM 8944 C C . SER C 1 434 ? 168.854 117.132 198.971 1.00 15.41 494 SER B C 1
ATOM 8945 O O . SER C 1 434 ? 169.611 116.472 199.686 1.00 15.41 494 SER B O 1
ATOM 8948 N N . VAL C 1 435 ? 167.750 117.722 199.422 1.00 14.56 495 VAL B N 1
ATOM 8949 C CA . VAL C 1 435 ? 167.314 117.607 200.810 1.00 14.56 495 VAL B CA 1
ATOM 8950 C C . VAL C 1 435 ? 165.822 117.913 200.864 1.00 14.56 495 VAL B C 1
ATOM 8951 O O . VAL C 1 435 ? 165.321 118.758 200.118 1.00 14.56 495 VAL B O 1
ATOM 8955 N N . LEU C 1 436 ? 165.114 117.205 201.742 1.00 16.62 496 LEU B N 1
ATOM 8956 C CA . LEU C 1 436 ? 163.709 117.474 202.028 1.00 16.62 496 LEU B CA 1
ATOM 8957 C C . LEU C 1 436 ? 163.532 117.531 203.536 1.00 16.62 496 LEU B C 1
ATOM 8958 O O . LEU C 1 436 ? 163.909 116.590 204.242 1.00 16.62 496 LEU B O 1
ATOM 8963 N N . LEU C 1 437 ? 162.957 118.626 204.028 1.00 17.67 497 LEU B N 1
ATOM 8964 C CA . LEU C 1 437 ? 162.822 118.858 205.459 1.00 17.67 497 LEU B CA 1
ATOM 8965 C C . LEU C 1 437 ? 161.384 119.224 205.797 1.00 17.67 497 LEU B C 1
ATOM 8966 O O . LEU C 1 437 ? 160.738 119.983 205.068 1.00 17.67 497 LEU B O 1
ATOM 8971 N N . VAL C 1 438 ? 160.890 118.678 206.906 1.00 19.37 498 VAL B N 1
ATOM 8972 C CA . VAL C 1 438 ? 159.560 118.977 207.422 1.00 19.37 498 VAL B CA 1
ATOM 8973 C C . VAL C 1 438 ? 159.710 119.488 208.847 1.00 19.37 498 VAL B C 1
ATOM 8974 O O . VAL C 1 438 ? 160.340 118.830 209.683 1.00 19.37 498 VAL B O 1
ATOM 8978 N N . LEU C 1 439 ? 159.132 120.652 209.125 1.00 21.76 499 LEU B N 1
ATOM 8979 C CA . LEU C 1 439 ? 159.193 121.263 210.453 1.00 21.76 499 LEU B CA 1
ATOM 8980 C C . LEU C 1 439 ? 157.787 121.414 211.012 1.00 21.76 499 LEU B C 1
ATOM 8981 O O . LEU C 1 439 ? 157.099 122.406 210.710 1.00 21.76 499 LEU B O 1
ATOM 8986 N N . PRO C 1 440 ? 157.311 120.466 211.816 1.00 24.68 500 PRO B N 1
ATOM 8987 C CA . PRO C 1 440 ? 155.979 120.609 212.412 1.00 24.68 500 PRO B CA 1
ATOM 8988 C C . PRO C 1 440 ? 155.936 121.753 213.411 1.00 24.68 500 PRO B C 1
ATOM 8989 O O . PRO C 1 440 ? 156.940 122.109 214.032 1.00 24.68 500 PRO B O 1
ATOM 8993 N N . GLU C 1 441 ? 154.748 122.327 213.562 1.00 37.40 501 GLU B N 1
ATOM 8994 C CA . GLU C 1 441 ? 154.523 123.436 214.475 1.00 37.40 501 GLU B CA 1
ATOM 8995 C C . GLU C 1 441 ? 153.904 122.928 215.769 1.00 37.40 501 GLU B C 1
ATOM 8996 O O . GLU C 1 441 ? 153.003 122.083 215.748 1.00 37.40 501 GLU B O 1
ATOM 9002 N N . GLU C 1 442 ? 154.399 123.437 216.896 1.00 45.51 502 GLU B N 1
ATOM 9003 C CA . GLU C 1 442 ? 153.833 123.075 218.189 1.00 45.51 502 GLU B CA 1
ATOM 9004 C C . GLU C 1 442 ? 152.381 123.525 218.267 1.00 45.51 502 GLU B C 1
ATOM 9005 O O . GLU C 1 442 ? 152.056 124.677 217.961 1.00 45.51 502 GLU B O 1
ATOM 9011 N N . LEU C 1 443 ? 151.508 122.615 218.686 1.00 52.14 503 LEU B N 1
ATOM 9012 C CA . LEU C 1 443 ? 150.069 122.837 218.668 1.00 52.14 503 LEU B CA 1
ATOM 9013 C C . LEU C 1 443 ? 149.565 123.083 220.083 1.00 52.14 503 LEU B C 1
ATOM 9014 O O . LEU C 1 443 ? 149.866 122.310 220.999 1.00 52.14 503 LEU B O 1
ATOM 9019 N N . ASP C 1 444 ? 148.801 124.156 220.253 1.00 62.01 504 ASP B N 1
ATOM 9020 C CA . ASP C 1 444 ? 148.155 124.491 221.512 1.00 62.01 504 ASP B CA 1
ATOM 9021 C C . ASP C 1 444 ? 146.663 124.189 221.413 1.00 62.01 504 ASP B C 1
ATOM 9022 O O . ASP C 1 444 ? 146.170 123.681 220.402 1.00 62.01 504 ASP B O 1
ATOM 9024 N N . THR C 1 445 ? 145.938 124.508 222.487 1.00 64.60 505 THR B N 1
ATOM 9025 C CA . THR C 1 445 ? 144.504 124.240 222.514 1.00 64.60 505 THR B CA 1
ATOM 9026 C C . THR C 1 445 ? 143.749 125.166 221.565 1.00 64.60 505 THR B C 1
ATOM 9027 O O . THR C 1 445 ? 142.897 124.716 220.791 1.00 64.60 505 THR B O 1
ATOM 9029 N N . GLU C 1 446 ? 144.053 126.466 221.612 1.00 66.84 506 GLU B N 1
ATOM 9030 C CA . GLU C 1 446 ? 143.341 127.421 220.769 1.00 66.84 506 GLU B CA 1
ATOM 9031 C C . GLU C 1 446 ? 143.623 127.182 219.289 1.00 66.84 506 GLU B C 1
ATOM 9032 O O . GLU C 1 446 ? 142.713 127.275 218.458 1.00 66.84 506 GLU B O 1
ATOM 9038 N N . THR C 1 447 ? 144.875 126.873 218.941 1.00 62.79 507 THR B N 1
ATOM 9039 C CA . THR C 1 447 ? 145.206 126.605 217.545 1.00 62.79 507 THR B CA 1
ATOM 9040 C C . THR C 1 447 ? 144.488 125.361 217.039 1.00 62.79 507 THR B C 1
ATOM 9041 O O . THR C 1 447 ? 143.982 125.342 215.910 1.00 62.79 507 THR B O 1
ATOM 9045 N N . ILE C 1 448 ? 144.429 124.313 217.863 1.00 61.74 508 ILE B N 1
ATOM 9046 C CA . ILE C 1 448 ? 143.711 123.101 217.478 1.00 61.74 508 ILE B CA 1
ATOM 9047 C C . ILE C 1 448 ? 142.226 123.395 217.304 1.00 61.74 508 ILE B C 1
ATOM 9048 O O . ILE C 1 448 ? 141.590 122.922 216.353 1.00 61.74 508 ILE B O 1
ATOM 9053 N N . ASN C 1 449 ? 141.652 124.190 218.210 1.00 65.75 509 ASN B N 1
ATOM 9054 C CA . ASN C 1 449 ? 140.227 124.490 218.132 1.00 65.75 509 ASN B CA 1
ATOM 9055 C C . ASN C 1 449 ? 139.887 125.363 216.931 1.00 65.75 509 ASN B C 1
ATOM 9056 O O . ASN C 1 449 ? 138.802 125.224 216.356 1.00 65.75 509 ASN B O 1
ATOM 9061 N N . ASN C 1 450 ? 140.789 126.261 216.534 1.00 63.17 510 ASN B N 1
ATOM 9062 C CA . ASN C 1 450 ? 140.495 127.237 215.488 1.00 63.17 510 ASN B CA 1
ATOM 9063 C C . ASN C 1 450 ? 141.106 126.876 214.139 1.00 63.17 510 ASN B C 1
ATOM 9064 O O . ASN C 1 450 ? 140.392 126.816 213.134 1.00 63.17 510 ASN B O 1
ATOM 9069 N N . LYS C 1 451 ? 142.413 126.635 214.092 1.00 54.37 511 LYS B N 1
ATOM 9070 C CA . LYS C 1 451 ? 143.094 126.402 212.829 1.00 54.37 511 LYS B CA 1
ATOM 9071 C C . LYS C 1 451 ? 142.815 124.992 212.310 1.00 54.37 511 LYS B C 1
ATOM 9072 O O . LYS C 1 451 ? 142.201 124.159 212.980 1.00 54.37 511 LYS B O 1
ATOM 9078 N N . VAL C 1 452 ? 143.276 124.734 211.090 1.00 44.58 512 VAL B N 1
ATOM 9079 C CA . VAL C 1 452 ? 143.085 123.442 210.433 1.00 44.58 512 VAL B CA 1
ATOM 9080 C C . VAL C 1 452 ? 144.435 122.931 209.940 1.00 44.58 512 VAL B C 1
ATOM 9081 O O . VAL C 1 452 ? 145.327 123.735 209.638 1.00 44.58 512 VAL B O 1
ATOM 9085 N N . PRO C 1 453 ? 144.635 121.620 209.848 1.00 38.41 513 PRO B N 1
ATOM 9086 C CA . PRO C 1 453 ? 145.919 121.093 209.376 1.00 38.41 513 PRO B CA 1
ATOM 9087 C C . PRO C 1 453 ? 146.041 121.238 207.870 1.00 38.41 513 PRO B C 1
ATOM 9088 O O . PRO C 1 453 ? 145.029 121.403 207.172 1.00 38.41 513 PRO B O 1
ATOM 9092 N N . PRO C 1 454 ? 147.267 121.183 207.320 1.00 34.54 514 PRO B N 1
ATOM 9093 C CA . PRO C 1 454 ? 148.544 121.022 208.024 1.00 34.54 514 PRO B CA 1
ATOM 9094 C C . PRO C 1 454 ? 149.095 122.331 208.582 1.00 34.54 514 PRO B C 1
ATOM 9095 O O . PRO C 1 454 ? 148.824 123.400 208.038 1.00 34.54 514 PRO B O 1
ATOM 9099 N N . ARG C 1 455 ? 149.868 122.237 209.661 1.00 34.46 515 ARG B N 1
ATOM 9100 C CA . ARG C 1 455 ? 150.497 123.391 210.298 1.00 34.46 515 ARG B CA 1
ATOM 9101 C C . ARG C 1 455 ? 151.996 123.118 210.381 1.00 34.46 515 ARG B C 1
ATOM 9102 O O . ARG C 1 455 ? 152.449 122.365 211.249 1.00 34.46 515 ARG B O 1
ATOM 9110 N N . GLY C 1 456 ? 152.762 123.727 209.485 1.00 25.05 516 GLY B N 1
ATOM 9111 C CA . GLY C 1 456 ? 154.193 123.509 209.466 1.00 25.05 516 GLY B CA 1
ATOM 9112 C C . GLY C 1 456 ? 154.818 124.127 208.233 1.00 25.05 516 GLY B C 1
ATOM 9113 O O . GLY C 1 456 ? 154.177 124.880 207.498 1.00 25.05 516 GLY B O 1
ATOM 9114 N N . ILE C 1 457 ? 156.090 123.793 208.028 1.00 20.33 517 ILE B N 1
ATOM 9115 C CA . ILE C 1 457 ? 156.879 124.316 206.918 1.00 20.33 517 ILE B CA 1
ATOM 9116 C C . ILE C 1 457 ? 157.644 123.164 206.281 1.00 20.33 517 ILE B C 1
ATOM 9117 O O . ILE C 1 457 ? 158.243 122.346 206.986 1.00 20.33 517 ILE B O 1
ATOM 9122 N N . ILE C 1 458 ? 157.624 123.100 204.951 1.00 16.95 518 ILE B N 1
ATOM 9123 C CA . ILE C 1 458 ? 158.379 122.114 204.186 1.00 16.95 518 ILE B CA 1
ATOM 9124 C C . ILE C 1 458 ? 159.343 122.865 203.278 1.00 16.95 518 ILE B C 1
ATOM 9125 O O . ILE C 1 458 ? 158.947 123.819 202.601 1.00 16.95 518 ILE B O 1
ATOM 9130 N N . VAL C 1 459 ? 160.607 122.444 203.276 1.00 14.74 519 VAL B N 1
ATOM 9131 C CA . VAL C 1 459 ? 161.658 123.085 202.494 1.00 14.74 519 VAL B CA 1
ATOM 9132 C C . VAL C 1 459 ? 162.337 122.028 201.634 1.00 14.74 519 VAL B C 1
ATOM 9133 O O . VAL C 1 459 ? 162.680 120.949 202.127 1.00 14.74 519 VAL B O 1
ATOM 9137 N N . SER C 1 460 ? 162.525 122.337 200.352 1.00 15.57 520 SER B N 1
ATOM 9138 C CA . SER C 1 460 ? 163.208 121.453 199.416 1.00 15.57 520 SER B CA 1
ATOM 9139 C C . SER C 1 460 ? 164.274 122.239 198.668 1.00 15.57 520 SER B C 1
ATOM 9140 O O . SER C 1 460 ? 163.992 123.315 198.131 1.00 15.57 520 SER B O 1
ATOM 9143 N N . ILE C 1 461 ? 165.493 121.703 198.633 1.00 14.74 521 ILE B N 1
ATOM 9144 C CA . ILE C 1 461 ? 166.606 122.301 197.905 1.00 14.74 521 ILE B CA 1
ATOM 9145 C C . ILE C 1 461 ? 167.272 121.215 197.074 1.00 14.74 521 ILE B C 1
ATOM 9146 O O . ILE C 1 461 ? 167.542 120.121 197.580 1.00 14.74 521 ILE B O 1
ATOM 9151 N N . ILE C 1 462 ? 167.526 121.512 195.801 1.00 15.36 522 ILE B N 1
ATOM 9152 C CA . ILE C 1 462 ? 168.260 120.620 194.909 1.00 15.36 522 ILE B CA 1
ATOM 9153 C C . ILE C 1 462 ? 169.320 121.429 194.176 1.00 15.36 522 ILE B C 1
ATOM 9154 O O . ILE C 1 462 ? 169.060 122.554 193.735 1.00 15.36 522 ILE B O 1
ATOM 9159 N N . CYS C 1 463 ? 170.517 120.859 194.049 1.00 15.31 523 CYS B N 1
ATOM 9160 C CA . CYS C 1 463 ? 171.604 121.483 193.309 1.00 15.31 523 CYS B CA 1
ATOM 9161 C C . CYS C 1 463 ? 172.295 120.433 192.453 1.00 15.31 523 CYS B C 1
ATOM 9162 O O . CYS C 1 463 ? 172.355 119.256 192.815 1.00 15.31 523 CYS B O 1
ATOM 9165 N N . ASN C 1 464 ? 172.811 120.867 191.306 1.00 14.77 524 ASN B N 1
ATOM 9166 C CA . ASN C 1 464 ? 173.510 119.969 190.387 1.00 14.77 524 ASN B CA 1
ATOM 9167 C C . ASN C 1 464 ? 175.011 119.939 190.660 1.00 14.77 524 ASN B C 1
ATOM 9168 O O . ASN C 1 464 ? 175.834 120.126 189.766 1.00 14.77 524 ASN B O 1
ATOM 9173 N N . MET C 1 465 ? 175.373 119.693 191.915 1.00 15.33 525 MET B N 1
ATOM 9174 C CA . MET C 1 465 ? 176.762 119.595 192.336 1.00 15.33 525 MET B CA 1
ATOM 9175 C C . MET C 1 465 ? 176.919 118.381 193.238 1.00 15.33 525 MET B C 1
ATOM 9176 O O . MET C 1 465 ? 176.045 118.093 194.061 1.00 15.33 525 MET B O 1
ATOM 9181 N N . GLN C 1 466 ? 178.033 117.674 193.083 1.00 18.08 526 GLN B N 1
ATOM 9182 C CA . GLN C 1 466 ? 178.259 116.424 193.793 1.00 18.08 526 GLN B CA 1
ATOM 9183 C C . GLN C 1 466 ? 178.841 116.677 195.179 1.00 18.08 526 GLN B C 1
ATOM 9184 O O . GLN C 1 466 ? 179.710 117.535 195.355 1.00 18.08 526 GLN B O 1
ATOM 9190 N N . SER C 1 467 ? 178.346 115.918 196.161 1.00 18.35 527 SER B N 1
ATOM 9191 C CA . SER C 1 467 ? 178.849 115.933 197.537 1.00 18.35 527 SER B CA 1
ATOM 9192 C C . SER C 1 467 ? 178.676 117.309 198.187 1.00 18.35 527 SER B C 1
ATOM 9193 O O . SER C 1 467 ? 179.638 117.968 198.583 1.00 18.35 527 SER B O 1
ATOM 9196 N N . VAL C 1 468 ? 177.419 117.731 198.294 1.00 16.34 528 VAL B N 1
ATOM 9197 C CA . VAL C 1 468 ? 177.050 118.972 198.964 1.00 16.34 528 VAL B CA 1
ATOM 9198 C C . VAL C 1 468 ? 176.033 118.646 200.049 1.00 16.34 528 VAL B C 1
ATOM 9199 O O . VAL C 1 468 ? 175.033 117.970 199.785 1.00 16.34 528 VAL B O 1
ATOM 9203 N N . GLY C 1 469 ? 176.291 119.123 201.267 1.00 15.50 529 GLY B N 1
ATOM 9204 C CA . GLY C 1 469 ? 175.383 118.938 202.377 1.00 15.50 529 GLY B CA 1
ATOM 9205 C C . GLY C 1 469 ? 174.516 120.163 202.576 1.00 15.50 529 GLY B C 1
ATOM 9206 O O . GLY C 1 469 ? 175.018 121.254 202.850 1.00 15.50 529 GLY B O 1
ATOM 9207 N N . LEU C 1 470 ? 173.203 119.974 202.445 1.00 16.59 530 LEU B N 1
ATOM 9208 C CA . LEU C 1 470 ? 172.251 121.077 202.446 1.00 16.59 530 LEU B CA 1
ATOM 9209 C C . LEU C 1 470 ? 171.299 121.048 203.636 1.00 16.59 530 LEU B C 1
ATOM 9210 O O . LEU C 1 470 ? 170.333 121.818 203.658 1.00 16.59 530 LEU B O 1
ATOM 9215 N N . ASN C 1 471 ? 171.541 120.183 204.623 1.00 19.66 531 ASN B N 1
ATOM 9216 C CA . ASN C 1 471 ? 170.612 120.062 205.743 1.00 19.66 531 ASN B CA 1
ATOM 9217 C C . ASN C 1 471 ? 170.593 121.323 206.602 1.00 19.66 531 ASN B C 1
ATOM 9218 O O . ASN C 1 471 ? 169.520 121.792 206.999 1.00 19.66 531 ASN B O 1
ATOM 9223 N N . SER C 1 472 ? 171.768 121.880 206.904 1.00 19.61 532 SER B N 1
ATOM 9224 C CA . SER C 1 472 ? 171.835 123.048 207.778 1.00 19.61 532 SER B CA 1
ATOM 9225 C C . SER C 1 472 ? 171.168 124.263 207.146 1.00 19.61 532 SER B C 1
ATOM 9226 O O . SER C 1 472 ? 170.466 125.019 207.829 1.00 19.61 532 SER B O 1
ATOM 9229 N N . THR C 1 473 ? 171.384 124.471 205.845 1.00 18.72 533 THR B N 1
ATOM 9230 C CA . THR C 1 473 ? 170.754 125.594 205.160 1.00 18.72 533 THR B CA 1
ATOM 9231 C C . THR C 1 473 ? 169.237 125.463 205.174 1.00 18.72 533 THR B C 1
ATOM 9232 O O . THR C 1 473 ? 168.520 126.442 205.416 1.00 18.72 533 THR B O 1
ATOM 9236 N N . ALA C 1 474 ? 168.731 124.253 204.920 1.00 18.16 534 ALA B N 1
ATOM 9237 C CA . ALA C 1 474 ? 167.291 124.025 204.962 1.00 18.16 534 ALA B CA 1
ATOM 9238 C C . ALA C 1 474 ? 166.735 124.269 206.358 1.00 18.16 534 ALA B C 1
ATOM 9239 O O . ALA C 1 474 ? 165.657 124.852 206.511 1.00 18.16 534 ALA B O 1
ATOM 9241 N N . LEU C 1 475 ? 167.457 123.824 207.391 1.00 19.48 535 LEU B N 1
ATOM 9242 C CA . LEU C 1 475 ? 167.001 124.049 208.759 1.00 19.48 535 LEU B CA 1
ATOM 9243 C C . LEU C 1 475 ? 166.942 125.536 209.085 1.00 19.48 535 LEU B C 1
ATOM 9244 O O . LEU C 1 475 ? 165.979 126.007 209.701 1.00 19.48 535 LEU B O 1
ATOM 9249 N N . LYS C 1 476 ? 167.963 126.294 208.676 1.00 22.03 536 LYS B N 1
ATOM 9250 C CA . LYS C 1 476 ? 167.963 127.733 208.930 1.00 22.03 536 LYS B CA 1
ATOM 9251 C C . LYS C 1 476 ? 166.823 128.427 208.194 1.00 22.03 536 LYS B C 1
ATOM 9252 O O . LYS C 1 476 ? 166.146 129.297 208.759 1.00 22.03 536 LYS B O 1
ATOM 9258 N N . ILE C 1 477 ? 166.592 128.051 206.934 1.00 21.76 537 ILE B N 1
ATOM 9259 C CA . ILE C 1 477 ? 165.507 128.650 206.161 1.00 21.76 537 ILE B CA 1
ATOM 9260 C C . ILE C 1 477 ? 164.162 128.342 206.807 1.00 21.76 537 ILE B C 1
ATOM 9261 O O . ILE C 1 477 ? 163.296 129.221 206.932 1.00 21.76 537 ILE B O 1
ATOM 9266 N N . ALA C 1 478 ? 163.968 127.091 207.232 1.00 22.70 538 ALA B N 1
ATOM 9267 C CA . ALA C 1 478 ? 162.719 126.708 207.878 1.00 22.70 538 ALA B CA 1
ATOM 9268 C C . ALA C 1 478 ? 162.509 127.473 209.176 1.00 22.70 538 ALA B C 1
ATOM 9269 O O . ALA C 1 478 ? 161.401 127.939 209.453 1.00 22.70 538 ALA B O 1
ATOM 9271 N N . LEU C 1 479 ? 163.562 127.617 209.983 1.00 26.60 539 LEU B N 1
ATOM 9272 C CA . LEU C 1 479 ? 163.430 128.354 211.237 1.00 26.60 539 LEU B CA 1
ATOM 9273 C C . LEU C 1 479 ? 163.081 129.815 210.986 1.00 26.60 539 LEU B C 1
ATOM 9274 O O . LEU C 1 479 ? 162.242 130.394 211.691 1.00 26.60 539 LEU B O 1
ATOM 9279 N N . GLU C 1 480 ? 163.710 130.432 209.985 1.00 31.58 540 GLU B N 1
ATOM 9280 C CA . GLU C 1 480 ? 163.433 131.840 209.734 1.00 31.58 540 GLU B CA 1
ATOM 9281 C C . GLU C 1 480 ? 162.024 132.043 209.191 1.00 31.58 540 GLU B C 1
ATOM 9282 O O . GLU C 1 480 ? 161.361 133.030 209.530 1.00 31.58 540 GLU B O 1
ATOM 9288 N N . PHE C 1 481 ? 161.543 131.127 208.347 1.00 27.80 541 PHE B N 1
ATOM 9289 C CA . PHE C 1 481 ? 160.149 131.214 207.920 1.00 27.80 541 PHE B CA 1
ATOM 9290 C C . PHE C 1 481 ? 159.198 130.925 209.075 1.00 27.80 541 PHE B C 1
ATOM 9291 O O . PHE C 1 481 ? 158.066 131.421 209.085 1.00 27.80 541 PHE B O 1
ATOM 9299 N N . ASP C 1 482 ? 159.639 130.125 210.049 1.00 33.28 542 ASP B N 1
ATOM 9300 C CA . ASP C 1 482 ? 158.860 129.907 211.262 1.00 33.28 542 ASP B CA 1
ATOM 9301 C C . ASP C 1 482 ? 158.737 131.189 212.072 1.00 33.28 542 ASP B C 1
ATOM 9302 O O . ASP C 1 482 ? 157.693 131.445 212.685 1.00 33.28 542 ASP B O 1
ATOM 9307 N N . LYS C 1 483 ? 159.763 132.031 212.068 1.00 36.75 543 LYS B N 1
ATOM 9308 C CA . LYS C 1 483 ? 159.691 133.305 212.788 1.00 36.75 543 LYS B CA 1
ATOM 9309 C C . LYS C 1 483 ? 158.692 134.287 212.182 1.00 36.75 543 LYS B C 1
ATOM 9310 O O . LYS C 1 483 ? 157.899 134.886 212.902 1.00 36.75 543 LYS B O 1
ATOM 9316 N N . ASP C 1 484 ? 158.727 134.456 210.865 1.00 40.33 544 ASP B N 1
ATOM 9317 C CA . ASP C 1 484 ? 157.827 135.397 210.190 1.00 40.33 544 ASP B CA 1
ATOM 9318 C C . ASP C 1 484 ? 156.351 135.053 210.310 1.00 40.33 544 ASP B C 1
ATOM 9319 O O . ASP C 1 484 ? 155.515 135.948 210.422 1.00 40.33 544 ASP B O 1
ATOM 9324 N N . ARG C 1 485 ? 156.019 133.769 210.266 1.00 45.56 545 ARG B N 1
ATOM 9325 C CA . ARG C 1 485 ? 154.621 133.364 210.308 1.00 45.56 545 ARG B CA 1
ATOM 9326 C C . ARG C 1 485 ? 153.965 133.822 211.596 1.00 45.56 545 ARG B C 1
ATOM 9327 O O . ARG C 1 485 ? 154.544 133.694 212.675 1.00 45.56 545 ARG B O 1
ATOM 9335 N N . SER C 1 486 ? 152.752 134.353 211.488 1.00 41.52 546 SER B N 1
ATOM 9336 C CA . SER C 1 486 ? 152.036 134.825 212.667 1.00 41.52 546 SER B CA 1
ATOM 9337 C C . SER C 1 486 ? 150.643 134.211 212.740 1.00 41.52 546 SER B C 1
ATOM 9338 O O . SER C 1 486 ? 150.218 133.503 211.827 1.00 41.52 546 SER B O 1
ATOM 9340 N N . CYS D 1 43 ? 163.714 141.683 122.210 1.00 50.06 103 CYS D N 1
ATOM 9341 C CA . CYS D 1 43 ? 163.596 141.485 120.772 1.00 50.06 103 CYS D CA 1
ATOM 9342 C C . CYS D 1 43 ? 162.267 140.836 120.453 1.00 50.06 103 CYS D C 1
ATOM 9343 O O . CYS D 1 43 ? 161.718 141.028 119.369 1.00 50.06 103 CYS D O 1
ATOM 9346 N N . PHE D 1 44 ? 161.746 140.064 121.396 1.00 39.70 104 PHE D N 1
ATOM 9347 C CA . PHE D 1 44 ? 160.487 139.365 121.181 1.00 39.70 104 PHE D CA 1
ATOM 9348 C C . PHE D 1 44 ? 159.343 140.036 121.913 1.00 39.70 104 PHE D C 1
ATOM 9349 O O . PHE D 1 44 ? 158.282 139.444 122.065 1.00 39.70 104 PHE D O 1
ATOM 9357 N N . ALA D 1 45 ? 159.539 141.276 122.348 1.00 37.65 105 ALA D N 1
ATOM 9358 C CA . ALA D 1 45 ? 158.521 141.958 123.142 1.00 37.65 105 ALA D CA 1
ATOM 9359 C C . ALA D 1 45 ? 157.185 142.130 122.430 1.00 37.65 105 ALA D C 1
ATOM 9360 O O . ALA D 1 45 ? 156.135 141.949 123.040 1.00 37.65 105 ALA D O 1
ATOM 9362 N N . ARG D 1 46 ? 157.207 142.470 121.148 1.00 35.92 106 ARG D N 1
ATOM 9363 C CA . ARG D 1 46 ? 155.962 142.593 120.397 1.00 35.92 106 ARG D CA 1
ATOM 9364 C C . ARG D 1 46 ? 155.225 141.264 120.308 1.00 35.92 106 ARG D C 1
ATOM 9365 O O . ARG D 1 46 ? 154.006 141.216 120.459 1.00 35.92 106 ARG D O 1
ATOM 9373 N N . ALA D 1 47 ? 155.959 140.180 120.080 1.00 32.16 107 ALA D N 1
ATOM 9374 C CA . ALA D 1 47 ? 155.338 138.868 119.948 1.00 32.16 107 ALA D CA 1
ATOM 9375 C C . ALA D 1 47 ? 154.786 138.371 121.269 1.00 32.16 107 ALA D C 1
ATOM 9376 O O . ALA D 1 47 ? 153.738 137.737 121.296 1.00 32.16 107 ALA D O 1
ATOM 9378 N N . ILE D 1 48 ? 155.478 138.658 122.364 1.00 30.28 108 ILE D N 1
ATOM 9379 C CA . ILE D 1 48 ? 155.059 138.187 123.671 1.00 30.28 108 ILE D CA 1
ATOM 9380 C C . ILE D 1 48 ? 153.707 138.781 124.038 1.00 30.28 108 ILE D C 1
ATOM 9381 O O . ILE D 1 48 ? 152.798 138.057 124.436 1.00 30.28 108 ILE D O 1
ATOM 9386 N N . GLU D 1 49 ? 153.535 140.077 123.808 1.00 32.54 109 GLU D N 1
ATOM 9387 C CA . GLU D 1 49 ? 152.275 140.703 124.162 1.00 32.54 109 GLU D CA 1
ATOM 9388 C C . GLU D 1 49 ? 151.119 140.095 123.366 1.00 32.54 109 GLU D C 1
ATOM 9389 O O . GLU D 1 49 ? 150.055 139.756 123.921 1.00 32.54 109 GLU D O 1
ATOM 9395 N N . SER D 1 50 ? 151.334 139.910 122.071 1.00 29.86 110 SER D N 1
ATOM 9396 C CA . SER D 1 50 ? 150.250 139.369 121.268 1.00 29.86 110 SER D CA 1
ATOM 9397 C C . SER D 1 50 ? 149.913 137.942 121.675 1.00 29.86 110 SER D C 1
ATOM 9398 O O . SER D 1 50 ? 148.749 137.538 121.658 1.00 29.86 110 SER D O 1
ATOM 9401 N N . SER D 1 51 ? 150.932 137.163 122.001 1.00 26.80 111 SER D N 1
ATOM 9402 C CA . SER D 1 51 ? 150.721 135.789 122.422 1.00 26.80 111 SER D CA 1
ATOM 9403 C C . SER D 1 51 ? 149.947 135.744 123.724 1.00 26.80 111 SER D C 1
ATOM 9404 O O . SER D 1 51 ? 149.105 134.873 123.917 1.00 26.80 111 SER D O 1
ATOM 9407 N N . ARG D 1 52 ? 150.245 136.663 124.633 1.00 24.73 112 ARG D N 1
ATOM 9408 C CA . ARG D 1 52 ? 149.512 136.740 125.887 1.00 24.73 112 ARG D CA 1
ATOM 9409 C C . ARG D 1 52 ? 148.058 137.073 125.606 1.00 24.73 112 ARG D C 1
ATOM 9410 O O . ARG D 1 52 ? 147.148 136.492 126.207 1.00 24.73 112 ARG D O 1
ATOM 9418 N N . ASP D 1 53 ? 147.824 137.982 124.664 1.00 24.00 113 ASP D N 1
ATOM 9419 C CA . ASP D 1 53 ? 146.444 138.283 124.298 1.00 24.00 113 ASP D CA 1
ATOM 9420 C C . ASP D 1 53 ? 145.740 137.047 123.747 1.00 24.00 113 ASP D C 1
ATOM 9421 O O . ASP D 1 53 ? 144.594 136.773 124.108 1.00 24.00 113 ASP D O 1
ATOM 9426 N N . LEU D 1 54 ? 146.428 136.271 122.915 1.00 21.38 114 LEU D N 1
ATOM 9427 C CA . LEU D 1 54 ? 145.842 135.042 122.377 1.00 21.38 114 LEU D CA 1
ATOM 9428 C C . LEU D 1 54 ? 145.518 134.050 123.483 1.00 21.38 114 LEU D C 1
ATOM 9429 O O . LEU D 1 54 ? 144.483 133.387 123.436 1.00 21.38 114 LEU D O 1
ATOM 9434 N N . LEU D 1 55 ? 146.401 133.933 124.469 1.00 20.31 115 LEU D N 1
ATOM 9435 C CA . LEU D 1 55 ? 146.159 133.047 125.602 1.00 20.31 115 LEU D CA 1
ATOM 9436 C C . LEU D 1 55 ? 144.952 133.488 126.399 1.00 20.31 115 LEU D C 1
ATOM 9437 O O . LEU D 1 55 ? 144.182 132.660 126.868 1.00 20.31 115 LEU D O 1
ATOM 9442 N N . HIS D 1 56 ? 144.797 134.792 126.589 1.00 20.43 116 HIS D N 1
ATOM 9443 C CA . HIS D 1 56 ? 143.609 135.274 127.273 1.00 20.43 116 HIS D CA 1
ATOM 9444 C C . HIS D 1 56 ? 142.367 134.931 126.470 1.00 20.43 116 HIS D C 1
ATOM 9445 O O . HIS D 1 56 ? 141.377 134.487 127.029 1.00 20.43 116 HIS D O 1
ATOM 9452 N N . ARG D 1 57 ? 142.429 135.101 125.155 1.00 19.67 117 ARG D N 1
ATOM 9453 C CA . ARG D 1 57 ? 141.295 134.748 124.307 1.00 19.67 117 ARG D CA 1
ATOM 9454 C C . ARG D 1 57 ? 140.815 133.320 124.518 1.00 19.67 117 ARG D C 1
ATOM 9455 O O . ARG D 1 57 ? 139.634 133.103 124.706 1.00 19.67 117 ARG D O 1
ATOM 9463 N N . ILE D 1 58 ? 141.717 132.348 124.480 1.00 18.40 118 ILE D N 1
ATOM 9464 C CA . ILE D 1 58 ? 141.325 130.946 124.622 1.00 18.40 118 ILE D CA 1
ATOM 9465 C C . ILE D 1 58 ? 140.884 130.650 126.055 1.00 18.40 118 ILE D C 1
ATOM 9466 O O . ILE D 1 58 ? 139.924 129.898 126.280 1.00 18.40 118 ILE D O 1
ATOM 9471 N N . LYS D 1 59 ? 141.554 131.255 127.042 1.00 17.40 119 LYS D N 1
ATOM 9472 C CA . LYS D 1 59 ? 141.205 131.015 128.438 1.00 17.40 119 LYS D CA 1
ATOM 9473 C C . LYS D 1 59 ? 139.793 131.493 128.749 1.00 17.40 119 LYS D C 1
ATOM 9474 O O . LYS D 1 59 ? 139.033 130.801 129.435 1.00 17.40 119 LYS D O 1
ATOM 9480 N N . ASP D 1 60 ? 139.420 132.677 128.253 1.00 20.44 120 ASP D N 1
ATOM 9481 C CA . ASP D 1 60 ? 138.062 133.160 128.470 1.00 20.44 120 ASP D CA 1
ATOM 9482 C C . ASP D 1 60 ? 137.048 132.391 127.633 1.00 20.44 120 ASP D C 1
ATOM 9483 O O . ASP D 1 60 ? 135.900 132.227 128.057 1.00 20.44 120 ASP D O 1
ATOM 9488 N N . GLU D 1 61 ? 137.443 131.919 126.448 1.00 20.12 121 GLU D N 1
ATOM 9489 C CA . GLU D 1 61 ? 136.517 131.153 125.623 1.00 20.12 121 GLU D CA 1
ATOM 9490 C C . GLU D 1 61 ? 136.130 129.840 126.293 1.00 20.12 121 GLU D C 1
ATOM 9491 O O . GLU D 1 61 ? 134.954 129.461 126.292 1.00 20.12 121 GLU D O 1
ATOM 9497 N N . VAL D 1 62 ? 137.102 129.130 126.876 1.00 17.20 122 VAL D N 1
ATOM 9498 C CA . VAL D 1 62 ? 136.788 127.841 127.494 1.00 17.20 122 VAL D CA 1
ATOM 9499 C C . VAL D 1 62 ? 136.515 127.937 128.989 1.00 17.20 122 VAL D C 1
ATOM 9500 O O . VAL D 1 62 ? 136.054 126.953 129.585 1.00 17.20 122 VAL D O 1
ATOM 9504 N N . GLY D 1 63 ? 136.767 129.085 129.609 1.00 16.89 123 GLY D N 1
ATOM 9505 C CA . GLY D 1 63 ? 136.592 129.208 131.047 1.00 16.89 123 GLY D CA 1
ATOM 9506 C C . GLY D 1 63 ? 137.560 128.376 131.859 1.00 16.89 123 GLY D C 1
ATOM 9507 O O . GLY D 1 63 ? 137.161 127.768 132.861 1.00 16.89 123 GLY D O 1
ATOM 9508 N N . ALA D 1 64 ? 138.821 128.329 131.451 1.00 16.44 124 ALA D N 1
ATOM 9509 C CA . ALA D 1 64 ? 139.825 127.548 132.163 1.00 16.44 124 ALA D CA 1
ATOM 9510 C C . ALA D 1 64 ? 140.313 128.313 133.388 1.00 16.44 124 ALA D C 1
ATOM 9511 O O . ALA D 1 64 ? 140.692 129.482 133.268 1.00 16.44 124 ALA D O 1
ATOM 9513 N N . PRO D 1 65 ? 140.304 127.700 134.575 1.00 15.58 125 PRO D N 1
ATOM 9514 C CA . PRO D 1 65 ? 140.813 128.402 135.765 1.00 15.58 125 PRO D CA 1
ATOM 9515 C C . PRO D 1 65 ? 142.290 128.752 135.692 1.00 15.58 125 PRO D C 1
ATOM 9516 O O . PRO D 1 65 ? 142.716 129.682 136.386 1.00 15.58 125 PRO D O 1
ATOM 9520 N N . GLY D 1 66 ? 143.082 128.048 134.888 1.00 15.34 126 GLY D N 1
ATOM 9521 C CA . GLY D 1 66 ? 144.503 128.325 134.807 1.00 15.34 126 GLY D CA 1
ATOM 9522 C C . GLY D 1 66 ? 145.091 127.807 133.518 1.00 15.34 126 GLY D C 1
ATOM 9523 O O . GLY D 1 66 ? 144.560 126.877 132.904 1.00 15.34 126 GLY D O 1
ATOM 9524 N N . ILE D 1 67 ? 146.199 128.416 133.105 1.00 15.60 127 ILE D N 1
ATOM 9525 C CA . ILE D 1 67 ? 146.879 128.033 131.871 1.00 15.60 127 ILE D CA 1
ATOM 9526 C C . ILE D 1 67 ? 148.338 128.456 131.977 1.00 15.60 127 ILE D C 1
ATOM 9527 O O . ILE D 1 67 ? 148.658 129.497 132.558 1.00 15.60 127 ILE D O 1
ATOM 9532 N N . VAL D 1 68 ? 149.226 127.628 131.426 1.00 16.21 128 VAL D N 1
ATOM 9533 C CA . VAL D 1 68 ? 150.664 127.872 131.439 1.00 16.21 128 VAL D CA 1
ATOM 9534 C C . VAL D 1 68 ? 151.199 127.700 130.024 1.00 16.21 128 VAL D C 1
ATOM 9535 O O . VAL D 1 68 ? 150.773 126.795 129.298 1.00 16.21 128 VAL D O 1
ATOM 9539 N N . VAL D 1 69 ? 152.135 128.565 129.634 1.00 17.03 129 VAL D N 1
ATOM 9540 C CA . VAL D 1 69 ? 152.715 128.546 128.298 1.00 17.03 129 VAL D CA 1
ATOM 9541 C C . VAL D 1 69 ? 154.234 128.541 128.411 1.00 17.03 129 VAL D C 1
ATOM 9542 O O . VAL D 1 69 ? 154.806 128.987 129.411 1.00 17.03 129 VAL D O 1
ATOM 9546 N N . GLY D 1 70 ? 154.888 128.018 127.375 1.00 17.02 130 GLY D N 1
ATOM 9547 C CA . GLY D 1 70 ? 156.335 128.024 127.286 1.00 17.02 130 GLY D CA 1
ATOM 9548 C C . GLY D 1 70 ? 156.809 128.085 125.849 1.00 17.02 130 GLY D C 1
ATOM 9549 O O . GLY D 1 70 ? 156.371 127.289 125.014 1.00 17.02 130 GLY D O 1
ATOM 9550 N N . VAL D 1 71 ? 157.699 129.026 125.540 1.00 20.08 131 VAL D N 1
ATOM 9551 C CA . VAL D 1 71 ? 158.167 129.259 124.179 1.00 20.08 131 VAL D CA 1
ATOM 9552 C C . VAL D 1 71 ? 159.689 129.214 124.168 1.00 20.08 131 VAL D C 1
ATOM 9553 O O . VAL D 1 71 ? 160.338 129.844 125.009 1.00 20.08 131 VAL D O 1
ATOM 9557 N N . SER D 1 72 ? 160.252 128.470 123.219 1.00 22.45 132 SER D N 1
ATOM 9558 C CA . SER D 1 72 ? 161.694 128.377 123.030 1.00 22.45 132 SER D CA 1
ATOM 9559 C C . SER D 1 72 ? 162.028 128.738 121.591 1.00 22.45 132 SER D C 1
ATOM 9560 O O . SER D 1 72 ? 161.402 128.223 120.660 1.00 22.45 132 SER D O 1
ATOM 9563 N N . VAL D 1 73 ? 163.008 129.618 121.410 1.00 26.39 133 VAL D N 1
ATOM 9564 C CA . VAL D 1 73 ? 163.427 130.077 120.090 1.00 26.39 133 VAL D CA 1
ATOM 9565 C C . VAL D 1 73 ? 164.902 129.745 119.911 1.00 26.39 133 VAL D C 1
ATOM 9566 O O . VAL D 1 73 ? 165.744 130.208 120.689 1.00 26.39 133 VAL D O 1
ATOM 9570 N N . ASP D 1 74 ? 165.208 128.954 118.881 1.00 29.82 134 ASP D N 1
ATOM 9571 C CA . ASP D 1 74 ? 166.584 128.598 118.524 1.00 29.82 134 ASP D CA 1
ATOM 9572 C C . ASP D 1 74 ? 167.323 127.950 119.693 1.00 29.82 134 ASP D C 1
ATOM 9573 O O . ASP D 1 74 ? 168.506 128.207 119.921 1.00 29.82 134 ASP D O 1
ATOM 9578 N N . GLY D 1 75 ? 166.622 127.102 120.440 1.00 28.32 135 GLY D N 1
ATOM 9579 C CA . GLY D 1 75 ? 167.223 126.372 121.535 1.00 28.32 135 GLY D CA 1
ATOM 9580 C C . GLY D 1 75 ? 167.290 127.109 122.854 1.00 28.32 135 GLY D C 1
ATOM 9581 O O . GLY D 1 75 ? 167.750 126.527 123.844 1.00 28.32 135 GLY D O 1
ATOM 9582 N N . LYS D 1 76 ? 166.850 128.363 122.907 1.00 30.13 136 LYS D N 1
ATOM 9583 C CA . LYS D 1 76 ? 166.864 129.154 124.129 1.00 30.13 136 LYS D CA 1
ATOM 9584 C C . LYS D 1 76 ? 165.437 129.516 124.512 1.00 30.13 136 LYS D C 1
ATOM 9585 O O . LYS D 1 76 ? 164.661 129.972 123.667 1.00 30.13 136 LYS D O 1
ATOM 9591 N N . GLU D 1 77 ? 165.098 129.316 125.783 1.00 29.42 137 GLU D N 1
ATOM 9592 C CA . GLU D 1 77 ? 163.777 129.669 126.285 1.00 29.42 137 GLU D CA 1
ATOM 9593 C C . GLU D 1 77 ? 163.686 131.182 126.441 1.00 29.42 137 GLU D C 1
ATOM 9594 O O . GLU D 1 77 ? 164.461 131.781 127.191 1.00 29.42 137 GLU D O 1
ATOM 9600 N N . VAL D 1 78 ? 162.738 131.796 125.737 1.00 27.05 138 VAL D N 1
ATOM 9601 C CA . VAL D 1 78 ? 162.615 133.246 125.722 1.00 27.05 138 VAL D CA 1
ATOM 9602 C C . VAL D 1 78 ? 161.366 133.746 126.436 1.00 27.05 138 VAL D C 1
ATOM 9603 O O . VAL D 1 78 ? 161.291 134.947 126.742 1.00 27.05 138 VAL D O 1
ATOM 9607 N N . TRP D 1 79 ? 160.392 132.883 126.714 1.00 23.54 139 TRP D N 1
ATOM 9608 C CA . TRP D 1 79 ? 159.165 133.316 127.364 1.00 23.54 139 TRP D CA 1
ATOM 9609 C C . TRP D 1 79 ? 158.558 132.154 128.133 1.00 23.54 139 TRP D C 1
ATOM 9610 O O . TRP D 1 79 ? 158.577 131.013 127.666 1.00 23.54 139 TRP D O 1
ATOM 9621 N N . SER D 1 80 ? 158.018 132.458 129.310 1.00 23.55 140 SER D N 1
ATOM 9622 C CA . SER D 1 80 ? 157.357 131.457 130.143 1.00 23.55 140 SER D CA 1
ATOM 9623 C C . SER D 1 80 ? 156.474 132.188 131.138 1.00 23.55 140 SER D C 1
ATOM 9624 O O . SER D 1 80 ? 156.970 133.016 131.909 1.00 23.55 140 SER D O 1
ATOM 9627 N N . GLU D 1 81 ? 155.177 131.889 131.127 1.00 23.78 141 GLU D N 1
ATOM 9628 C CA . GLU D 1 81 ? 154.232 132.609 131.965 1.00 23.78 141 GLU D CA 1
ATOM 9629 C C . GLU D 1 81 ? 153.071 131.696 132.327 1.00 23.78 141 GLU D C 1
ATOM 9630 O O . GLU D 1 81 ? 152.810 130.693 131.659 1.00 23.78 141 GLU D O 1
ATOM 9636 N N . GLY D 1 82 ? 152.380 132.058 133.399 1.00 20.26 142 GLY D N 1
ATOM 9637 C CA . GLY D 1 82 ? 151.171 131.366 133.795 1.00 20.26 142 GLY D CA 1
ATOM 9638 C C . GLY D 1 82 ? 150.084 132.351 134.161 1.00 20.26 142 GLY D C 1
ATOM 9639 O O . GLY D 1 82 ? 150.344 133.428 134.696 1.00 20.26 142 GLY D O 1
ATOM 9640 N N . LEU D 1 83 ? 148.847 131.966 133.858 1.00 18.92 143 LEU D N 1
ATOM 9641 C CA . LEU D 1 83 ? 147.678 132.786 134.140 1.00 18.92 143 LEU D CA 1
ATOM 9642 C C . LEU D 1 83 ? 146.663 131.967 134.921 1.00 18.92 143 LEU D C 1
ATOM 9643 O O . LEU D 1 83 ? 146.456 130.785 134.633 1.00 18.92 143 LEU D O 1
ATOM 9648 N N . GLY D 1 84 ? 146.038 132.595 135.907 1.00 17.40 144 GLY D N 1
ATOM 9649 C CA . GLY D 1 84 ? 145.001 131.940 136.679 1.00 17.40 144 GLY D CA 1
ATOM 9650 C C . GLY D 1 84 ? 145.526 131.272 137.934 1.00 17.40 144 GLY D C 1
ATOM 9651 O O . GLY D 1 84 ? 146.588 131.606 138.469 1.00 17.40 144 GLY D O 1
ATOM 9652 N N . TYR D 1 85 ? 144.754 130.299 138.411 1.00 17.19 145 TYR D N 1
ATOM 9653 C CA . TYR D 1 85 ? 145.049 129.590 139.647 1.00 17.19 145 TYR D CA 1
ATOM 9654 C C . TYR D 1 85 ? 145.180 128.101 139.370 1.00 17.19 145 TYR D C 1
ATOM 9655 O O . TYR D 1 85 ? 144.287 127.495 138.769 1.00 17.19 145 TYR D O 1
ATOM 9664 N N . ALA D 1 86 ? 146.297 127.515 139.808 1.00 17.42 146 ALA D N 1
ATOM 9665 C CA . ALA D 1 86 ? 146.457 126.068 139.714 1.00 17.42 146 ALA D CA 1
ATOM 9666 C C . ALA D 1 86 ? 145.504 125.348 140.661 1.00 17.42 146 ALA D C 1
ATOM 9667 O O . ALA D 1 86 ? 144.974 124.284 140.326 1.00 17.42 146 ALA D O 1
ATOM 9669 N N . ASP D 1 87 ? 145.282 125.913 141.845 1.00 18.28 147 ASP D N 1
ATOM 9670 C CA . ASP D 1 87 ? 144.333 125.384 142.815 1.00 18.28 147 ASP D CA 1
ATOM 9671 C C . ASP D 1 87 ? 143.410 126.516 143.238 1.00 18.28 147 ASP D C 1
ATOM 9672 O O . ASP D 1 87 ? 143.871 127.518 143.793 1.00 18.28 147 ASP D O 1
ATOM 9677 N N . VAL D 1 88 ? 142.112 126.359 142.974 1.00 17.11 148 VAL D N 1
ATOM 9678 C CA . VAL D 1 88 ? 141.156 127.411 143.299 1.00 17.11 148 VAL D CA 1
ATOM 9679 C C . VAL D 1 88 ? 140.659 127.337 144.739 1.00 17.11 148 VAL D C 1
ATOM 9680 O O . VAL D 1 88 ? 140.145 128.338 145.257 1.00 17.11 148 VAL D O 1
ATOM 9684 N N . GLU D 1 89 ? 140.792 126.184 145.399 1.00 17.71 149 GLU D N 1
ATOM 9685 C CA . GLU D 1 89 ? 140.353 126.077 146.787 1.00 17.71 149 GLU D CA 1
ATOM 9686 C C . GLU D 1 89 ? 141.323 126.775 147.730 1.00 17.71 149 GLU D C 1
ATOM 9687 O O . GLU D 1 89 ? 140.902 127.426 148.693 1.00 17.71 149 GLU D O 1
ATOM 9693 N N . ASN D 1 90 ? 142.623 126.649 147.476 1.00 17.80 150 ASN D N 1
ATOM 9694 C CA . ASN D 1 90 ? 143.647 127.246 148.321 1.00 17.80 150 ASN D CA 1
ATOM 9695 C C . ASN D 1 90 ? 144.275 128.489 147.710 1.00 17.80 150 ASN D C 1
ATOM 9696 O O . ASN D 1 90 ? 145.200 129.051 148.304 1.00 17.80 150 ASN D O 1
ATOM 9701 N N . ARG D 1 91 ? 143.792 128.930 146.546 1.00 17.70 151 ARG D N 1
ATOM 9702 C CA . ARG D 1 91 ? 144.254 130.150 145.882 1.00 17.70 151 ARG D CA 1
ATOM 9703 C C . ARG D 1 91 ? 145.760 130.098 145.610 1.00 17.70 151 ARG D C 1
ATOM 9704 O O . ARG D 1 91 ? 146.540 130.915 146.101 1.00 17.70 151 ARG D O 1
ATOM 9712 N N . VAL D 1 92 ? 146.156 129.117 144.807 1.00 17.14 152 VAL D N 1
ATOM 9713 C CA . VAL D 1 92 ? 147.544 128.916 144.408 1.00 17.14 152 VAL D CA 1
ATOM 9714 C C . VAL D 1 92 ? 147.686 129.386 142.962 1.00 17.14 152 VAL D C 1
ATOM 9715 O O . VAL D 1 92 ? 147.116 128.766 142.053 1.00 17.14 152 VAL D O 1
ATOM 9719 N N . PRO D 1 93 ? 148.423 130.462 142.699 1.00 18.97 153 PRO D N 1
ATOM 9720 C CA . PRO D 1 93 ? 148.537 130.964 141.324 1.00 18.97 153 PRO D CA 1
ATOM 9721 C C . PRO D 1 93 ? 149.317 130.015 140.428 1.00 18.97 153 PRO D C 1
ATOM 9722 O O . PRO D 1 93 ? 150.180 129.259 140.879 1.00 18.97 153 PRO D O 1
ATOM 9726 N N . CYS D 1 94 ? 149.000 130.069 139.136 1.00 21.04 154 CYS D N 1
ATOM 9727 C CA . CYS D 1 94 ? 149.739 129.295 138.148 1.00 21.04 154 CYS D CA 1
ATOM 9728 C C . CYS D 1 94 ? 151.117 129.904 137.915 1.00 21.04 154 CYS D C 1
ATOM 9729 O O . CYS D 1 94 ? 151.267 131.124 137.805 1.00 21.04 154 CYS D O 1
ATOM 9732 N N . LYS D 1 95 ? 152.121 129.043 137.836 1.00 20.72 155 LYS D N 1
ATOM 9733 C CA . LYS D 1 95 ? 153.505 129.444 137.643 1.00 20.72 155 LYS D CA 1
ATOM 9734 C C . LYS D 1 95 ? 154.148 128.496 136.648 1.00 20.72 155 LYS D C 1
ATOM 9735 O O . LYS D 1 95 ? 153.623 127.407 136.389 1.00 20.72 155 LYS D O 1
ATOM 9741 N N . PRO D 1 96 ? 155.281 128.884 136.053 1.00 21.33 156 PRO D N 1
ATOM 9742 C CA . PRO D 1 96 ? 155.976 127.967 135.135 1.00 21.33 156 PRO D CA 1
ATOM 9743 C C . PRO D 1 96 ? 156.423 126.670 135.789 1.00 21.33 156 PRO D C 1
ATOM 9744 O O . PRO D 1 96 ? 156.680 125.694 135.074 1.00 21.33 156 PRO D O 1
ATOM 9748 N N . GLU D 1 97 ? 156.525 126.626 137.116 1.00 21.81 157 GLU D N 1
ATOM 9749 C CA . GLU D 1 97 ? 156.910 125.414 137.826 1.00 21.81 157 GLU D CA 1
ATOM 9750 C C . GLU D 1 97 ? 155.738 124.478 138.088 1.00 21.81 157 GLU D C 1
ATOM 9751 O O . GLU D 1 97 ? 155.937 123.425 138.702 1.00 21.81 157 GLU D O 1
ATOM 9757 N N . THR D 1 98 ? 154.533 124.834 137.650 1.00 18.73 158 THR D N 1
ATOM 9758 C CA . THR D 1 98 ? 153.364 124.001 137.898 1.00 18.73 158 THR D CA 1
ATOM 9759 C C . THR D 1 98 ? 153.494 122.661 137.184 1.00 18.73 158 THR D C 1
ATOM 9760 O O . THR D 1 98 ? 153.983 122.582 136.054 1.00 18.73 158 THR D O 1
ATOM 9764 N N . VAL D 1 99 ? 153.049 121.602 137.852 1.00 15.88 159 VAL D N 1
ATOM 9765 C CA . VAL D 1 99 ? 153.088 120.245 137.320 1.00 15.88 159 VAL D CA 1
ATOM 9766 C C . VAL D 1 99 ? 151.661 119.830 136.992 1.00 15.88 159 VAL D C 1
ATOM 9767 O O . VAL D 1 99 ? 150.808 119.754 137.884 1.00 15.88 159 VAL D O 1
ATOM 9771 N N . MET D 1 100 ? 151.403 119.557 135.715 1.00 17.87 160 MET D N 1
ATOM 9772 C CA . MET D 1 100 ? 150.080 119.181 135.243 1.00 17.87 160 MET D CA 1
ATOM 9773 C C . MET D 1 100 ? 150.164 117.875 134.465 1.00 17.87 160 MET D C 1
ATOM 9774 O O . MET D 1 100 ? 151.247 117.346 134.202 1.00 17.87 160 MET D O 1
ATOM 9779 N N . ARG D 1 101 ? 149.001 117.325 134.107 1.00 20.55 161 ARG D N 1
ATOM 9780 C CA . ARG D 1 101 ? 148.947 116.034 133.415 1.00 20.55 161 ARG D CA 1
ATOM 9781 C C . ARG D 1 101 ? 149.064 116.057 131.915 1.00 20.55 161 ARG D C 1
ATOM 9782 O O . ARG D 1 101 ? 148.071 116.286 131.229 1.00 20.55 161 ARG D O 1
ATOM 9790 N N . ILE D 1 102 ? 150.258 115.828 131.384 1.00 21.67 162 ILE D N 1
ATOM 9791 C CA . ILE D 1 102 ? 150.388 115.707 129.940 1.00 21.67 162 ILE D CA 1
ATOM 9792 C C . ILE D 1 102 ? 149.801 114.333 129.703 1.00 21.67 162 ILE D C 1
ATOM 9793 O O . ILE D 1 102 ? 150.094 113.390 130.437 1.00 21.67 162 ILE D O 1
ATOM 9798 N N . ALA D 1 103 ? 148.928 114.193 128.722 1.00 24.34 163 ALA D N 1
ATOM 9799 C CA . ALA D 1 103 ? 148.284 112.897 128.581 1.00 24.34 163 ALA D CA 1
ATOM 9800 C C . ALA D 1 103 ? 148.861 112.039 127.496 1.00 24.34 163 ALA D C 1
ATOM 9801 O O . ALA D 1 103 ? 149.526 111.051 127.769 1.00 24.34 163 ALA D O 1
ATOM 9803 N N . SER D 1 104 ? 148.655 112.434 126.256 1.00 26.14 164 SER D N 1
ATOM 9804 C CA . SER D 1 104 ? 149.088 111.596 125.158 1.00 26.14 164 SER D CA 1
ATOM 9805 C C . SER D 1 104 ? 150.381 112.059 124.549 1.00 26.14 164 SER D C 1
ATOM 9806 O O . SER D 1 104 ? 150.814 111.529 123.532 1.00 26.14 164 SER D O 1
ATOM 9809 N N . ILE D 1 105 ? 151.002 113.061 125.156 1.00 25.21 165 ILE D N 1
ATOM 9810 C CA . ILE D 1 105 ? 152.320 113.484 124.712 1.00 25.21 165 ILE D CA 1
ATOM 9811 C C . ILE D 1 105 ? 153.248 112.379 125.205 1.00 25.21 165 ILE D C 1
ATOM 9812 O O . ILE D 1 105 ? 154.394 112.286 124.780 1.00 25.21 165 ILE D O 1
ATOM 9817 N N . SER D 1 106 ? 152.755 111.533 126.104 1.00 27.24 166 SER D N 1
ATOM 9818 C CA . SER D 1 106 ? 153.528 110.402 126.600 1.00 27.24 166 SER D CA 1
ATOM 9819 C C . SER D 1 106 ? 153.871 109.446 125.471 1.00 27.24 166 SER D C 1
ATOM 9820 O O . SER D 1 106 ? 154.945 108.859 125.470 1.00 27.24 166 SER D O 1
ATOM 9823 N N . LYS D 1 107 ? 152.950 109.245 124.537 1.00 27.73 167 LYS D N 1
ATOM 9824 C CA . LYS D 1 107 ? 153.215 108.390 123.383 1.00 27.73 167 LYS D CA 1
ATOM 9825 C C . LYS D 1 107 ? 154.522 108.757 122.689 1.00 27.73 167 LYS D C 1
ATOM 9826 O O . LYS D 1 107 ? 155.227 107.878 122.206 1.00 27.73 167 LYS D O 1
ATOM 9832 N N . SER D 1 108 ? 154.847 110.042 122.626 1.00 27.22 168 SER D N 1
ATOM 9833 C CA . SER D 1 108 ? 156.100 110.509 122.042 1.00 27.22 168 SER D CA 1
ATOM 9834 C C . SER D 1 108 ? 157.301 110.033 122.850 1.00 27.22 168 SER D C 1
ATOM 9835 O O . SER D 1 108 ? 158.329 109.640 122.281 1.00 27.22 168 SER D O 1
ATOM 9838 N N . LEU D 1 109 ? 157.196 110.063 124.180 1.00 28.02 169 LEU D N 1
ATOM 9839 C CA . LEU D 1 109 ? 158.293 109.556 125.006 1.00 28.02 169 LEU D CA 1
ATOM 9840 C C . LEU D 1 109 ? 158.512 108.060 124.782 1.00 28.02 169 LEU D C 1
ATOM 9841 O O . LEU D 1 109 ? 159.657 107.594 124.663 1.00 28.02 169 LEU D O 1
ATOM 9846 N N . THR D 1 110 ? 157.423 107.291 124.717 1.00 29.89 170 THR D N 1
ATOM 9847 C CA . THR D 1 110 ? 157.534 105.866 124.431 1.00 29.89 170 THR D CA 1
ATOM 9848 C C . THR D 1 110 ? 158.138 105.632 123.052 1.00 29.89 170 THR D C 1
ATOM 9849 O O . THR D 1 110 ? 158.880 104.666 122.846 1.00 29.89 170 THR D O 1
ATOM 9853 N N . MET D 1 111 ? 157.785 106.490 122.104 1.00 30.42 171 MET D N 1
ATOM 9854 C CA . MET D 1 111 ? 158.387 106.377 120.783 1.00 30.42 171 MET D CA 1
ATOM 9855 C C . MET D 1 111 ? 159.882 106.647 120.825 1.00 30.42 171 MET D C 1
ATOM 9856 O O . MET D 1 111 ? 160.651 105.999 120.111 1.00 30.42 171 MET D O 1
ATOM 9861 N N . VAL D 1 112 ? 160.311 107.617 121.632 1.00 28.68 172 VAL D N 1
ATOM 9862 C CA . VAL D 1 112 ? 161.746 107.847 121.789 1.00 28.68 172 VAL D CA 1
ATOM 9863 C C . VAL D 1 112 ? 162.418 106.607 122.363 1.00 28.68 172 VAL D C 1
ATOM 9864 O O . VAL D 1 112 ? 163.491 106.187 121.901 1.00 28.68 172 VAL D O 1
ATOM 9868 N N . ALA D 1 113 ? 161.790 105.990 123.366 1.00 31.33 173 ALA D N 1
ATOM 9869 C CA . ALA D 1 113 ? 162.338 104.761 123.939 1.00 31.33 173 ALA D CA 1
ATOM 9870 C C . ALA D 1 113 ? 162.431 103.652 122.893 1.00 31.33 173 ALA D C 1
ATOM 9871 O O . ALA D 1 113 ? 163.450 102.957 122.789 1.00 31.33 173 ALA D O 1
ATOM 9873 N N . LEU D 1 114 ? 161.367 103.476 122.106 1.00 33.48 174 LEU D N 1
ATOM 9874 C CA . LEU D 1 114 ? 161.351 102.433 121.083 1.00 33.48 174 LEU D CA 1
ATOM 9875 C C . LEU D 1 114 ? 162.402 102.689 120.012 1.00 33.48 174 LEU D C 1
ATOM 9876 O O . LEU D 1 114 ? 163.051 101.754 119.533 1.00 33.48 174 LEU D O 1
ATOM 9881 N N . ALA D 1 115 ? 162.573 103.951 119.612 1.00 33.46 175 ALA D N 1
ATOM 9882 C CA . ALA D 1 115 ? 163.578 104.286 118.611 1.00 33.46 175 ALA D CA 1
ATOM 9883 C C . ALA D 1 115 ? 164.981 104.010 119.127 1.00 33.46 175 ALA D C 1
ATOM 9884 O O . ALA D 1 115 ? 165.834 103.511 118.386 1.00 33.46 175 ALA D O 1
ATOM 9886 N N . LYS D 1 116 ? 165.243 104.330 120.397 1.00 35.21 176 LYS D N 1
ATOM 9887 C CA . LYS D 1 116 ? 166.557 104.031 120.956 1.00 35.21 176 LYS D CA 1
ATOM 9888 C C . LYS D 1 116 ? 166.800 102.526 121.023 1.00 35.21 176 LYS D C 1
ATOM 9889 O O . LYS D 1 116 ? 167.902 102.053 120.714 1.00 35.21 176 LYS D O 1
ATOM 9895 N N . LEU D 1 117 ? 165.777 101.757 121.408 1.00 36.22 177 LEU D N 1
ATOM 9896 C CA . LEU D 1 117 ? 165.918 100.302 121.426 1.00 36.22 177 LEU D CA 1
ATOM 9897 C C . LEU D 1 117 ? 166.176 99.751 120.028 1.00 36.22 177 LEU D C 1
ATOM 9898 O O . LEU D 1 117 ? 167.003 98.850 119.849 1.00 36.22 177 LEU D O 1
ATOM 9903 N N . TRP D 1 118 ? 165.469 100.276 119.025 1.00 39.52 178 TRP D N 1
ATOM 9904 C CA . TRP D 1 118 ? 165.671 99.834 117.649 1.00 39.52 178 TRP D CA 1
ATOM 9905 C C . TRP D 1 118 ? 167.068 100.188 117.152 1.00 39.52 178 TRP D C 1
ATOM 9906 O O . TRP D 1 118 ? 167.695 99.401 116.434 1.00 39.52 178 TRP D O 1
ATOM 9917 N N . GLU D 1 119 ? 167.565 101.371 117.519 1.00 40.71 179 GLU D N 1
ATOM 9918 C CA . GLU D 1 119 ? 168.934 101.741 117.175 1.00 40.71 179 GLU D CA 1
ATOM 9919 C C . GLU D 1 119 ? 169.935 100.787 117.811 1.00 40.71 179 GLU D C 1
ATOM 9920 O O . GLU D 1 119 ? 170.928 100.406 117.181 1.00 40.71 179 GLU D O 1
ATOM 9926 N N . ALA D 1 120 ? 169.690 100.389 119.061 1.00 39.92 180 ALA D N 1
ATOM 9927 C CA . ALA D 1 120 ? 170.573 99.438 119.724 1.00 39.92 180 ALA D CA 1
ATOM 9928 C C . ALA D 1 120 ? 170.527 98.050 119.098 1.00 39.92 180 ALA D C 1
ATOM 9929 O O . ALA D 1 120 ? 171.384 97.219 119.416 1.00 39.92 180 ALA D O 1
ATOM 9931 N N . GLY D 1 121 ? 169.561 97.778 118.223 1.00 40.66 181 GLY D N 1
ATOM 9932 C CA . GLY D 1 121 ? 169.451 96.494 117.565 1.00 40.66 181 GLY D CA 1
ATOM 9933 C C . GLY D 1 121 ? 168.676 95.440 118.324 1.00 40.66 181 GLY D C 1
ATOM 9934 O O . GLY D 1 121 ? 168.590 94.300 117.851 1.00 40.66 181 GLY D O 1
ATOM 9935 N N . LYS D 1 122 ? 168.111 95.779 119.484 1.00 42.71 182 LYS D N 1
ATOM 9936 C CA . LYS D 1 122 ? 167.375 94.802 120.277 1.00 42.71 182 LYS D CA 1
ATOM 9937 C C . LYS D 1 122 ? 165.988 94.519 119.715 1.00 42.71 182 LYS D C 1
ATOM 9938 O O . LYS D 1 122 ? 165.448 93.429 119.935 1.00 42.71 182 LYS D O 1
ATOM 9944 N N . LEU D 1 123 ? 165.394 95.471 119.000 1.00 45.02 183 LEU D N 1
ATOM 9945 C CA . LEU D 1 123 ? 164.007 95.380 118.571 1.00 45.02 183 LEU D CA 1
ATOM 9946 C C . LEU D 1 123 ? 163.913 95.343 117.053 1.00 45.02 183 LEU D C 1
ATOM 9947 O O . LEU D 1 123 ? 164.639 96.063 116.358 1.00 45.02 183 LEU D O 1
ATOM 9952 N N . ASP D 1 124 ? 163.018 94.499 116.545 1.00 51.01 184 ASP D N 1
ATOM 9953 C CA . ASP D 1 124 ? 162.706 94.417 115.125 1.00 51.01 184 ASP D CA 1
ATOM 9954 C C . ASP D 1 124 ? 161.245 94.793 114.923 1.00 51.01 184 ASP D C 1
ATOM 9955 O O . ASP D 1 124 ? 160.363 94.256 115.601 1.00 51.01 184 ASP D O 1
ATOM 9960 N N . LEU D 1 125 ? 160.993 95.713 113.989 1.00 47.92 185 LEU D N 1
ATOM 9961 C CA . LEU D 1 125 ? 159.651 96.272 113.844 1.00 47.92 185 LEU D CA 1
ATOM 9962 C C . LEU D 1 125 ? 158.693 95.291 113.176 1.00 47.92 185 LEU D C 1
ATOM 9963 O O . LEU D 1 125 ? 157.524 95.200 113.567 1.00 47.92 185 LEU D O 1
ATOM 9968 N N . ASP D 1 126 ? 159.161 94.552 112.171 1.00 51.75 186 ASP D N 1
ATOM 9969 C CA . ASP D 1 126 ? 158.266 93.715 111.381 1.00 51.75 186 ASP D CA 1
ATOM 9970 C C . ASP D 1 126 ? 158.015 92.343 111.996 1.00 51.75 186 ASP D C 1
ATOM 9971 O O . ASP D 1 126 ? 157.146 91.616 111.505 1.00 51.75 186 ASP D O 1
ATOM 9976 N N . ILE D 1 127 ? 158.743 91.974 113.041 1.00 53.08 187 ILE D N 1
ATOM 9977 C CA . ILE D 1 127 ? 158.517 90.680 113.695 1.00 53.08 187 ILE D CA 1
ATOM 9978 C C . ILE D 1 127 ? 157.195 90.725 114.453 1.00 53.08 187 ILE D C 1
ATOM 9979 O O . ILE D 1 127 ? 156.884 91.754 115.082 1.00 53.08 187 ILE D O 1
ATOM 9984 N N . PRO D 1 128 ? 156.385 89.666 114.415 1.00 52.80 188 PRO D N 1
ATOM 9985 C CA . PRO D 1 128 ? 155.129 89.670 115.176 1.00 52.80 188 PRO D CA 1
ATOM 9986 C C . PRO D 1 128 ? 155.374 89.843 116.668 1.00 52.80 188 PRO D C 1
ATOM 9987 O O . PRO D 1 128 ? 156.398 89.420 117.208 1.00 52.80 188 PRO D O 1
ATOM 9991 N N . VAL D 1 129 ? 154.409 90.484 117.333 1.00 51.91 189 VAL D N 1
ATOM 9992 C CA . VAL D 1 129 ? 154.559 90.822 118.744 1.00 51.91 189 VAL D CA 1
ATOM 9993 C C . VAL D 1 129 ? 154.595 89.588 119.636 1.00 51.91 189 VAL D C 1
ATOM 9994 O O . VAL D 1 129 ? 155.033 89.680 120.788 1.00 51.91 189 VAL D O 1
ATOM 9998 N N . GLN D 1 130 ? 154.147 88.432 119.139 1.00 54.55 190 GLN D N 1
ATOM 9999 C CA . GLN D 1 130 ? 154.184 87.216 119.944 1.00 54.55 190 GLN D CA 1
ATOM 10000 C C . GLN D 1 130 ? 155.605 86.748 120.225 1.00 54.55 190 GLN D C 1
ATOM 10001 O O . GLN D 1 130 ? 155.806 85.921 121.120 1.00 54.55 190 GLN D O 1
ATOM 10007 N N . HIS D 1 131 ? 156.591 87.249 119.477 1.00 55.06 191 HIS D N 1
ATOM 10008 C CA . HIS D 1 131 ? 157.982 86.917 119.762 1.00 55.06 191 HIS D CA 1
ATOM 10009 C C . HIS D 1 131 ? 158.405 87.439 121.129 1.00 55.06 191 HIS D C 1
ATOM 10010 O O . HIS D 1 131 ? 159.102 86.747 121.880 1.00 55.06 191 HIS D O 1
ATOM 10017 N N . TYR D 1 132 ? 157.991 88.659 121.471 1.00 52.36 192 TYR D N 1
ATOM 10018 C CA . TYR D 1 132 ? 158.353 89.265 122.746 1.00 52.36 192 TYR D CA 1
ATOM 10019 C C . TYR D 1 132 ? 157.309 89.014 123.827 1.00 52.36 192 TYR D C 1
ATOM 10020 O O . TYR D 1 132 ? 157.665 88.755 124.982 1.00 52.36 192 TYR D O 1
ATOM 10029 N N . VAL D 1 133 ? 156.029 89.085 123.478 1.00 53.33 193 VAL D N 1
ATOM 10030 C CA . VAL D 1 133 ? 154.948 88.904 124.444 1.00 53.33 193 VAL D CA 1
ATOM 10031 C C . VAL D 1 133 ? 154.090 87.721 124.011 1.00 53.33 193 VAL D C 1
ATOM 10032 O O . VAL D 1 133 ? 153.153 87.894 123.219 1.00 53.33 193 VAL D O 1
ATOM 10036 N N . PRO D 1 134 ? 154.367 86.508 124.500 1.00 55.86 194 PRO D N 1
ATOM 10037 C CA . PRO D 1 134 ? 153.538 85.356 124.125 1.00 55.86 194 PRO D CA 1
ATOM 10038 C C . PRO D 1 134 ? 152.206 85.293 124.851 1.00 55.86 194 PRO D C 1
ATOM 10039 O O . PRO D 1 134 ? 151.360 84.467 124.482 1.00 55.86 194 PRO D O 1
ATOM 10043 N N . GLU D 1 135 ? 151.990 86.136 125.865 1.00 57.79 195 GLU D N 1
ATOM 10044 C CA . GLU D 1 135 ? 150.716 86.143 1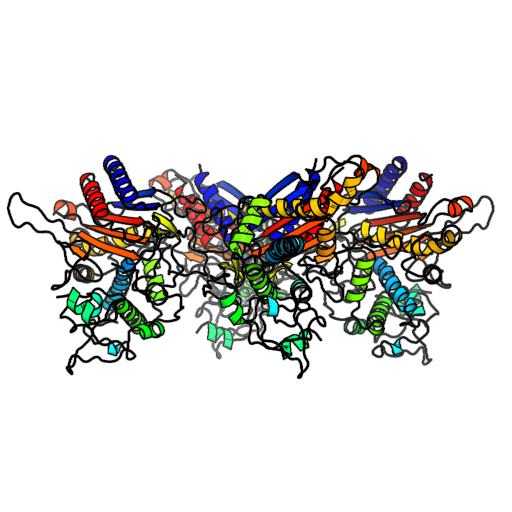26.572 1.00 57.79 195 GLU D CA 1
ATOM 10045 C C . GLU D 1 135 ? 149.586 86.714 125.728 1.00 57.79 195 GLU D C 1
ATOM 10046 O O . GLU D 1 135 ? 148.416 86.442 126.016 1.00 57.79 195 GLU D O 1
ATOM 10052 N N . PHE D 1 136 ? 149.902 87.494 124.701 1.00 57.41 196 PHE D N 1
ATOM 10053 C CA . PHE D 1 136 ? 148.874 88.039 123.826 1.00 57.41 196 PHE D CA 1
ATOM 10054 C C . PHE D 1 136 ? 148.384 86.953 122.876 1.00 57.41 196 PHE D C 1
ATOM 10055 O O . PHE D 1 136 ? 149.188 86.400 122.117 1.00 57.41 196 PHE D O 1
ATOM 10063 N N . PRO D 1 137 ? 147.097 86.614 122.886 1.00 62.09 197 PRO D N 1
ATOM 10064 C CA . PRO D 1 137 ? 146.607 85.556 121.999 1.00 62.09 197 PRO D CA 1
ATOM 10065 C C . PRO D 1 137 ? 146.640 85.978 120.539 1.00 62.09 197 PRO D C 1
ATOM 10066 O O . PRO D 1 137 ? 146.499 87.156 120.202 1.00 62.09 197 PRO D O 1
ATOM 10070 N N . GLU D 1 138 ? 146.829 84.991 119.668 1.00 68.92 198 GLU D N 1
ATOM 10071 C CA . GLU D 1 138 ? 146.734 85.233 118.236 1.00 68.92 198 GLU D CA 1
ATOM 10072 C C . GLU D 1 138 ? 145.278 85.445 117.834 1.00 68.92 198 GLU D C 1
ATOM 10073 O O . GLU D 1 138 ? 144.356 84.877 118.425 1.00 68.92 198 GLU D O 1
ATOM 10079 N N . LYS D 1 139 ? 145.076 86.281 116.819 1.00 67.77 199 LYS D N 1
ATOM 10080 C CA . LYS D 1 139 ? 143.747 86.708 116.417 1.00 67.77 199 LYS D CA 1
ATOM 10081 C C . LYS D 1 139 ? 143.435 86.234 115.005 1.00 67.77 199 LYS D C 1
ATOM 10082 O O . LYS D 1 139 ? 144.334 86.045 114.180 1.00 67.77 199 LYS D O 1
ATOM 10088 N N . GLU D 1 140 ? 142.146 86.041 114.738 1.00 73.51 200 GLU D N 1
ATOM 10089 C CA . GLU D 1 140 ? 141.659 85.637 113.428 1.00 73.51 200 GLU D CA 1
ATOM 10090 C C . GLU D 1 140 ? 140.583 86.611 112.971 1.00 73.51 200 GLU D C 1
ATOM 10091 O O . GLU D 1 140 ? 139.908 87.250 113.782 1.00 73.51 200 GLU D O 1
ATOM 10097 N N . TYR D 1 141 ? 140.433 86.722 111.653 1.00 70.23 201 TYR D N 1
ATOM 10098 C CA . TYR D 1 141 ? 139.512 87.675 111.037 1.00 70.23 201 TYR D CA 1
ATOM 10099 C C . TYR D 1 141 ? 138.730 86.900 109.976 1.00 70.23 201 TYR D C 1
ATOM 10100 O O . TYR D 1 141 ? 139.255 86.623 108.894 1.00 70.23 201 TYR D O 1
ATOM 10109 N N . GLU D 1 142 ? 137.471 86.574 110.291 1.00 74.90 202 GLU D N 1
ATOM 10110 C CA . GLU D 1 142 ? 136.698 85.520 109.617 1.00 74.90 202 GLU D CA 1
ATOM 10111 C C . GLU D 1 142 ? 137.583 84.334 109.222 1.00 74.90 202 GLU D C 1
ATOM 10112 O O . GLU D 1 142 ? 137.571 83.855 108.086 1.00 74.90 202 GLU D O 1
ATOM 10118 N N . GLY D 1 143 ? 138.333 83.837 110.200 1.00 76.30 203 GLY D N 1
ATOM 10119 C CA . GLY D 1 143 ? 139.137 82.642 110.014 1.00 76.30 203 GLY D CA 1
ATOM 10120 C C . GLY D 1 143 ? 140.301 82.783 109.058 1.00 76.30 203 GLY D C 1
ATOM 10121 O O . GLY D 1 143 ? 140.594 81.845 108.305 1.00 76.30 203 GLY D O 1
ATOM 10122 N N . GLU D 1 144 ? 140.977 83.928 109.068 1.00 74.12 204 GLU D N 1
ATOM 10123 C CA . GLU D 1 144 ? 142.185 84.122 108.284 1.00 74.12 204 GLU D CA 1
ATOM 10124 C C . GLU D 1 144 ? 143.296 84.617 109.199 1.00 74.12 204 GLU D C 1
ATOM 10125 O O . GLU D 1 144 ? 143.051 85.346 110.165 1.00 74.12 204 GLU D O 1
ATOM 10131 N N . LYS D 1 145 ? 144.520 84.193 108.900 1.00 74.24 205 LYS D N 1
ATOM 10132 C CA . LYS D 1 145 ? 145.655 84.541 109.742 1.00 74.24 205 LYS D CA 1
ATOM 10133 C C . LYS D 1 145 ? 146.027 86.005 109.550 1.00 74.24 205 LYS D C 1
ATOM 10134 O O . LYS D 1 145 ? 146.210 86.470 108.421 1.00 74.24 205 LYS D O 1
ATOM 10140 N N . VAL D 1 146 ? 146.139 86.734 110.659 1.00 66.04 206 VAL D N 1
ATOM 10141 C CA . VAL D 1 146 ? 146.556 88.127 110.648 1.00 66.04 206 VAL D CA 1
ATOM 10142 C C . VAL D 1 146 ? 147.708 88.292 111.626 1.00 66.04 206 VAL D C 1
ATOM 10143 O O . VAL D 1 146 ? 147.797 87.588 112.638 1.00 66.04 206 VAL D O 1
ATOM 10147 N N . SER D 1 147 ? 148.603 89.225 111.314 1.00 57.58 207 SER D N 1
ATOM 10148 C CA . SER D 1 147 ? 149.796 89.466 112.113 1.00 57.58 207 SER D CA 1
ATOM 10149 C C . SER D 1 147 ? 149.756 90.879 112.675 1.00 57.58 207 SER D C 1
ATOM 10150 O O . SER D 1 147 ? 149.512 91.839 111.937 1.00 57.58 207 SER D O 1
ATOM 10153 N N . VAL D 1 148 ? 149.997 90.999 113.976 1.00 51.85 208 VAL D N 1
ATOM 10154 C CA . VAL D 1 148 ? 150.104 92.287 114.651 1.00 51.85 208 VAL D CA 1
ATOM 10155 C C . VAL D 1 148 ? 151.579 92.530 114.933 1.00 51.85 208 VAL D C 1
ATOM 10156 O O . VAL D 1 148 ? 152.237 91.710 115.585 1.00 51.85 208 VAL D O 1
ATOM 10160 N N . THR D 1 149 ? 152.100 93.646 114.436 1.00 47.08 209 THR D N 1
ATOM 10161 C CA . THR D 1 149 ? 153.510 93.978 114.561 1.00 47.08 209 THR D CA 1
ATOM 10162 C C . THR D 1 149 ? 153.671 95.324 115.255 1.00 47.08 209 THR D C 1
ATOM 10163 O O . THR D 1 149 ? 152.710 96.072 115.453 1.00 47.08 209 THR D O 1
ATOM 10167 N N . THR D 1 150 ? 154.917 95.623 115.628 1.00 42.24 210 THR D N 1
ATOM 10168 C CA . THR D 1 150 ? 155.214 96.887 116.293 1.00 42.24 210 THR D CA 1
ATOM 10169 C C . THR D 1 150 ? 154.918 98.072 115.383 1.00 42.24 210 THR D C 1
ATOM 10170 O O . THR D 1 150 ? 154.408 99.104 115.837 1.00 42.24 210 THR D O 1
ATOM 10174 N N . ARG D 1 151 ? 155.228 97.940 114.091 1.00 42.54 211 ARG D N 1
ATOM 10175 C CA . ARG D 1 151 ? 155.006 99.036 113.154 1.00 42.54 211 ARG D CA 1
ATOM 10176 C C . ARG D 1 151 ? 153.528 99.390 113.054 1.00 42.54 211 ARG D C 1
ATOM 10177 O O . ARG D 1 151 ? 153.168 100.572 112.994 1.00 42.54 211 ARG D O 1
ATOM 10185 N N . LEU D 1 152 ? 152.657 98.380 113.027 1.00 40.02 212 LEU D N 1
ATOM 10186 C CA . LEU D 1 152 ? 151.223 98.646 112.984 1.00 40.02 212 LEU D CA 1
ATOM 10187 C C . LEU D 1 152 ? 150.732 99.253 114.294 1.00 40.02 212 LEU D C 1
ATOM 10188 O O . LEU D 1 152 ? 149.866 100.135 114.289 1.00 40.02 212 LEU D O 1
ATOM 10193 N N . LEU D 1 153 ? 151.271 98.790 115.424 1.00 35.95 213 LEU D N 1
ATOM 10194 C CA . LEU D 1 153 ? 150.853 99.318 116.719 1.00 35.95 213 LEU D CA 1
ATOM 10195 C C . LEU D 1 153 ? 151.237 100.783 116.875 1.00 35.95 213 LEU D C 1
ATOM 10196 O O . LEU D 1 153 ? 150.487 101.567 117.468 1.00 35.95 213 LEU D O 1
ATOM 10201 N N . ILE D 1 154 ? 152.390 101.172 116.347 1.00 32.51 214 ILE D N 1
ATOM 10202 C CA . ILE D 1 154 ? 152.848 102.554 116.476 1.00 32.51 214 ILE D CA 1
ATOM 10203 C C . ILE D 1 154 ? 151.929 103.531 115.754 1.00 32.51 214 ILE D C 1
ATOM 10204 O O . ILE D 1 154 ? 151.558 104.568 116.307 1.00 32.51 214 ILE D O 1
ATOM 10209 N N . SER D 1 155 ? 151.523 103.192 114.536 1.00 33.01 215 SER D N 1
ATOM 10210 C CA . SER D 1 155 ? 150.708 104.109 113.742 1.00 33.01 215 SER D CA 1
ATOM 10211 C C . SER D 1 155 ? 149.213 103.934 113.938 1.00 33.01 215 SER D C 1
ATOM 10212 O O . SER D 1 155 ? 148.442 104.567 113.223 1.00 33.01 215 SER D O 1
ATOM 10215 N N . HIS D 1 156 ? 148.810 103.084 114.885 1.00 32.70 216 HIS D N 1
ATOM 10216 C CA . HIS D 1 156 ? 147.386 102.812 115.163 1.00 32.70 216 HIS D CA 1
ATOM 10217 C C . HIS D 1 156 ? 146.664 102.087 114.025 1.00 32.70 216 HIS D C 1
ATOM 10218 O O . HIS D 1 156 ? 145.435 102.058 113.999 1.00 32.70 216 HIS D O 1
ATOM 10225 N N . LEU D 1 157 ? 147.412 101.518 113.090 1.00 39.37 217 LEU D N 1
ATOM 10226 C CA . LEU D 1 157 ? 146.792 100.789 111.988 1.00 39.37 217 LEU D CA 1
ATOM 10227 C C . LEU D 1 157 ? 146.330 99.417 112.446 1.00 39.37 217 LEU D C 1
ATOM 10228 O O . LEU D 1 157 ? 145.682 98.693 111.693 1.00 39.37 217 LEU D O 1
ATOM 10233 N N . SER D 1 158 ? 146.651 99.062 113.684 1.00 44.38 218 SER D N 1
ATOM 10234 C CA . SER D 1 158 ? 146.251 97.765 114.228 1.00 44.38 218 SER D CA 1
ATOM 10235 C C . SER D 1 158 ? 144.765 97.677 114.562 1.00 44.38 218 SER D C 1
ATOM 10236 O O . SER D 1 158 ? 144.103 98.700 114.737 1.00 44.38 218 SER D O 1
ATOM 10239 N N . GLY D 1 159 ? 144.239 96.459 114.657 1.00 47.87 219 GLY D N 1
ATOM 10240 C CA . GLY D 1 159 ? 142.826 96.258 114.954 1.00 47.87 219 GLY D CA 1
ATOM 10241 C C . GLY D 1 159 ? 142.352 96.546 116.369 1.00 47.87 219 GLY D C 1
ATOM 10242 O O . GLY D 1 159 ? 141.147 96.577 116.606 1.00 47.87 219 GLY D O 1
ATOM 10243 N N . ILE D 1 160 ? 143.266 96.747 117.313 1.00 43.94 220 ILE D N 1
ATOM 10244 C CA . ILE D 1 160 ? 142.877 96.924 118.718 1.00 43.94 220 ILE D CA 1
ATOM 10245 C C . ILE D 1 160 ? 141.926 98.097 118.954 1.00 43.94 220 ILE D C 1
ATOM 10246 O O . ILE D 1 160 ? 142.111 99.172 118.385 1.00 43.94 220 ILE D O 1
ATOM 10251 N N . ARG D 1 161 ? 140.913 97.896 119.798 1.00 45.70 221 ARG D N 1
ATOM 10252 C CA . ARG D 1 161 ? 139.906 98.933 120.056 1.00 45.70 221 ARG D CA 1
ATOM 10253 C C . ARG D 1 161 ? 140.338 100.051 120.987 1.00 45.70 221 ARG D C 1
ATOM 10254 O O . ARG D 1 161 ? 141.431 100.012 121.549 1.00 45.70 221 ARG D O 1
ATOM 10262 N N . HIS D 1 162 ? 139.466 101.041 121.177 1.00 38.09 222 HIS D N 1
ATOM 10263 C CA . HIS D 1 162 ? 139.767 102.129 122.087 1.00 38.09 222 HIS D CA 1
ATOM 10264 C C . HIS D 1 162 ? 138.854 101.835 123.272 1.00 38.09 222 HIS D C 1
ATOM 10265 O O . HIS D 1 162 ? 138.638 100.680 123.618 1.00 38.09 222 HIS D O 1
ATOM 10272 N N . TYR D 1 163 ? 138.316 102.863 123.904 1.00 41.25 223 TYR D N 1
ATOM 10273 C CA . TYR D 1 163 ? 137.418 102.665 125.037 1.00 41.25 223 TYR D CA 1
ATOM 10274 C C . TYR D 1 163 ? 136.106 101.929 124.716 1.00 41.25 223 TYR D C 1
ATOM 10275 O O . TYR D 1 163 ? 135.639 101.128 125.522 1.00 41.25 223 TYR D O 1
ATOM 10284 N N . GLU D 1 164 ? 135.510 102.191 123.557 1.00 55.90 224 GLU D N 1
ATOM 10285 C CA . GLU D 1 164 ? 134.274 101.502 123.153 1.00 55.90 224 GLU D CA 1
ATOM 10286 C C . GLU D 1 164 ? 134.448 100.008 122.841 1.00 55.90 224 GLU D C 1
ATOM 10287 O O . GLU D 1 164 ? 135.412 99.633 122.177 1.00 55.90 224 GLU D O 1
ATOM 10293 N N . LYS D 1 165 ? 133.519 99.161 123.296 1.00 59.12 225 LYS D N 1
ATOM 10294 C CA . LYS D 1 165 ? 133.597 97.725 123.075 1.00 59.12 225 LYS D CA 1
ATOM 10295 C C . LYS D 1 165 ? 132.596 97.212 122.049 1.00 59.12 225 LYS D C 1
ATOM 10296 O O . LYS D 1 165 ? 132.672 96.039 121.670 1.00 59.12 225 LYS D O 1
ATOM 10302 N N . ASP D 1 166 ? 131.666 98.046 121.591 1.00 69.40 226 ASP D N 1
ATOM 10303 C CA . ASP D 1 166 ? 130.647 97.614 120.643 1.00 69.40 226 ASP D CA 1
ATOM 10304 C C . ASP D 1 166 ? 131.166 97.810 119.225 1.00 69.40 226 ASP D C 1
ATOM 10305 O O . ASP D 1 166 ? 131.434 98.942 118.806 1.00 69.40 226 ASP D O 1
ATOM 10310 N N . ILE D 1 167 ? 131.302 96.706 118.487 1.00 72.67 227 ILE D N 1
ATOM 10311 C CA . ILE D 1 167 ? 131.840 96.769 117.132 1.00 72.67 227 ILE D CA 1
ATOM 10312 C C . ILE D 1 167 ? 130.884 97.500 116.197 1.00 72.67 227 ILE D C 1
ATOM 10313 O O . ILE D 1 167 ? 131.323 98.215 115.287 1.00 72.67 227 ILE D O 1
ATOM 10318 N N . LYS D 1 168 ? 129.574 97.337 116.396 1.00 77.53 228 LYS D N 1
ATOM 10319 C CA . LYS D 1 168 ? 128.599 97.906 115.469 1.00 77.53 228 LYS D CA 1
ATOM 10320 C C . LYS D 1 168 ? 128.675 99.428 115.439 1.00 77.53 228 LYS D C 1
ATOM 10321 O O . LYS D 1 168 ? 128.663 100.040 114.363 1.00 77.53 228 LYS D O 1
ATOM 10327 N N . LYS D 1 169 ? 128.755 100.060 116.613 1.00 78.43 229 LYS D N 1
ATOM 10328 C CA . LYS D 1 169 ? 128.829 101.518 116.661 1.00 78.43 229 LYS D CA 1
ATOM 10329 C C . LYS D 1 169 ? 130.121 102.032 116.039 1.00 78.43 229 LYS D C 1
ATOM 10330 O O . LYS D 1 169 ? 130.114 103.043 115.329 1.00 78.43 229 LYS D O 1
ATOM 10336 N N . VAL D 1 170 ? 131.239 101.350 116.300 1.00 76.95 230 VAL D N 1
ATOM 10337 C CA . VAL D 1 170 ? 132.515 101.761 115.721 1.00 76.95 230 VAL D CA 1
ATOM 10338 C C . VAL D 1 170 ? 132.471 101.650 114.202 1.00 76.95 230 VAL D C 1
ATOM 10339 O O . VAL D 1 170 ? 132.947 102.539 113.485 1.00 76.95 230 VAL D O 1
ATOM 10343 N N . LYS D 1 171 ? 131.902 100.557 113.688 1.00 78.23 231 LYS D N 1
ATOM 10344 C CA . LYS D 1 171 ? 131.791 100.388 112.243 1.00 78.23 231 LYS D CA 1
ATOM 10345 C C . LYS D 1 171 ? 130.879 101.444 111.631 1.00 78.23 231 LYS D C 1
ATOM 10346 O O . LYS D 1 171 ? 131.158 101.961 110.543 1.00 78.23 231 LYS D O 1
ATOM 10352 N N . GLU D 1 172 ? 129.777 101.770 112.312 1.00 82.84 232 GLU D N 1
ATOM 10353 C CA . GLU D 1 172 ? 128.882 102.812 111.816 1.00 82.84 232 GLU D CA 1
ATOM 10354 C C . GLU D 1 172 ? 129.578 104.166 111.776 1.00 82.84 232 GLU D C 1
ATOM 10355 O O . GLU D 1 172 ? 129.428 104.922 110.810 1.00 82.84 232 GLU D O 1
ATOM 10361 N N . GLU D 1 173 ? 130.340 104.494 112.822 1.00 83.36 233 GLU D N 1
ATOM 10362 C CA . GLU D 1 173 ? 131.071 105.757 112.841 1.00 83.36 233 GLU D CA 1
ATOM 10363 C C . GLU D 1 173 ? 132.132 105.801 111.749 1.00 83.36 233 GLU D C 1
ATOM 10364 O O . GLU D 1 173 ? 132.306 106.829 111.085 1.00 83.36 233 GLU D O 1
ATOM 10370 N N . LYS D 1 174 ? 132.857 104.695 111.552 1.00 82.15 234 LYS D N 1
ATOM 10371 C CA . LYS D 1 174 ? 133.892 104.660 110.523 1.00 82.15 234 LYS D CA 1
ATOM 10372 C C . LYS D 1 174 ? 133.294 104.792 109.128 1.00 82.15 234 LYS D C 1
ATOM 10373 O O . LYS D 1 174 ? 133.862 105.471 108.265 1.00 82.15 234 LYS D O 1
ATOM 10375 N N . ALA D 1 175 ? 132.155 104.152 108.887 1.00 85.79 235 ALA D N 1
ATOM 10376 C CA . ALA D 1 175 ? 131.496 104.220 107.588 1.00 85.79 235 ALA D CA 1
ATOM 10377 C C . ALA D 1 175 ? 130.868 105.591 107.365 1.00 85.79 235 ALA D C 1
ATOM 10378 O O . ALA D 1 175 ? 131.515 106.506 106.856 1.00 85.79 235 ALA D O 1
ATOM 10380 N N . ASP D 1 226 ? 135.311 109.243 125.280 1.00 44.34 286 ASP D N 1
ATOM 10381 C CA . ASP D 1 226 ? 134.187 110.166 125.222 1.00 44.34 286 ASP D CA 1
ATOM 10382 C C . ASP D 1 226 ? 133.962 110.754 126.598 1.00 44.34 286 ASP D C 1
ATOM 10383 O O . ASP D 1 226 ? 133.114 111.635 126.748 1.00 44.34 286 ASP D O 1
ATOM 10388 N N . PHE D 1 227 ? 134.765 110.332 127.574 1.00 36.06 287 PHE D N 1
ATOM 10389 C CA . PHE D 1 227 ? 134.626 110.799 128.962 1.00 36.06 287 PHE D CA 1
ATOM 10390 C C . PHE D 1 227 ? 133.350 110.265 129.575 1.00 36.06 287 PHE D C 1
ATOM 10391 O O . PHE D 1 227 ? 133.111 110.436 130.765 1.00 36.06 287 PHE D O 1
ATOM 10399 N N . GLU D 1 228 ? 132.508 109.639 128.763 1.00 47.17 288 GLU D N 1
ATOM 10400 C CA . GLU D 1 228 ? 131.320 108.999 129.303 1.00 47.17 288 GLU D CA 1
ATOM 10401 C C . GLU D 1 228 ? 131.680 107.543 129.530 1.00 47.17 288 GLU D C 1
ATOM 10402 O O . GLU D 1 228 ? 130.891 106.783 130.087 1.00 47.17 288 GLU D O 1
ATOM 10408 N N . GLN D 1 229 ? 132.876 107.151 129.099 1.00 47.69 289 GLN D N 1
ATOM 10409 C CA . GLN D 1 229 ? 133.316 105.763 129.224 1.00 47.69 289 GLN D CA 1
ATOM 10410 C C . GLN D 1 229 ? 133.657 105.332 130.641 1.00 47.69 289 GLN D C 1
ATOM 10411 O O . GLN D 1 229 ? 134.128 106.135 131.441 1.00 47.69 289 GLN D O 1
ATOM 10417 N N . GLY D 1 230 ? 133.434 104.057 130.947 1.00 45.14 290 GLY D N 1
ATOM 10418 C CA . GLY D 1 230 ? 133.735 103.547 132.271 1.00 45.14 290 GLY D CA 1
ATOM 10419 C C . GLY D 1 230 ? 135.212 103.301 132.505 1.00 45.14 290 GLY D C 1
ATOM 10420 O O . GLY D 1 230 ? 135.741 103.693 133.543 1.00 45.14 290 GLY D O 1
ATOM 10421 N N . GLU D 1 231 ? 135.878 102.643 131.560 1.00 44.60 291 GLU D N 1
ATOM 10422 C CA . GLU D 1 231 ? 137.306 102.372 131.689 1.00 44.60 291 GLU D CA 1
ATOM 10423 C C . GLU D 1 231 ? 138.131 103.634 131.898 1.00 44.60 291 GLU D C 1
ATOM 10424 O O . GLU D 1 231 ? 139.265 103.543 132.379 1.00 44.60 291 GLU D O 1
ATOM 10430 N N . LEU D 1 232 ? 137.596 104.802 131.551 1.00 36.94 292 LEU D N 1
ATOM 10431 C CA . LEU D 1 232 ? 138.334 106.047 131.716 1.00 36.94 292 LEU D CA 1
ATOM 10432 C C . LEU D 1 232 ? 138.352 106.537 133.159 1.00 36.94 292 LEU D C 1
ATOM 10433 O O . LEU D 1 232 ? 139.108 107.462 133.472 1.00 36.94 292 LEU D O 1
ATOM 10438 N N . TYR D 1 233 ? 137.557 105.936 134.041 1.00 34.26 293 TYR D N 1
ATOM 10439 C CA . TYR D 1 233 ? 137.459 106.345 135.436 1.00 34.26 293 TYR D CA 1
ATOM 10440 C C . TYR D 1 233 ? 137.788 105.190 136.372 1.00 34.26 293 TYR D C 1
ATOM 10441 O O . TYR D 1 233 ? 137.205 105.051 137.448 1.00 34.26 293 TYR D O 1
ATOM 10450 N N . LEU D 1 234 ? 138.731 104.343 135.969 1.00 38.12 294 LEU D N 1
ATOM 10451 C CA . LEU D 1 234 ? 139.148 103.231 136.809 1.00 38.12 294 LEU D CA 1
ATOM 10452 C C . LEU D 1 234 ? 139.987 103.727 137.983 1.00 38.12 294 LEU D C 1
ATOM 10453 O O . LEU D 1 234 ? 140.630 104.777 137.918 1.00 38.12 294 LEU D O 1
ATOM 10458 N N . ARG D 1 235 ? 139.970 102.953 139.070 1.00 39.96 295 ARG D N 1
ATOM 10459 C CA . ARG D 1 235 ? 140.736 103.283 140.262 1.00 39.96 295 ARG D CA 1
ATOM 10460 C C . ARG D 1 235 ? 141.613 102.140 140.754 1.00 39.96 295 ARG D C 1
ATOM 10461 O O . ARG D 1 235 ? 142.294 102.301 141.772 1.00 39.96 295 ARG D O 1
ATOM 10469 N N . GLU D 1 236 ? 141.615 100.999 140.071 1.00 43.17 296 GLU D N 1
ATOM 10470 C CA . GLU D 1 236 ? 142.446 99.877 140.476 1.00 43.17 296 GLU D CA 1
ATOM 10471 C C . GLU D 1 236 ? 143.917 100.166 140.196 1.00 43.17 296 GLU D C 1
ATOM 10472 O O . GLU D 1 236 ? 144.266 100.905 139.272 1.00 43.17 296 GLU D O 1
ATOM 10478 N N . LYS D 1 237 ? 144.785 99.571 141.009 1.00 42.30 297 LYS D N 1
ATOM 10479 C CA . LYS D 1 237 ? 146.227 99.707 140.863 1.00 42.30 297 LYS D CA 1
ATOM 10480 C C . LYS D 1 237 ? 146.791 98.461 140.195 1.00 42.30 297 LYS D C 1
ATOM 10481 O O . LYS D 1 237 ? 146.450 97.337 140.580 1.00 42.30 297 LYS D O 1
ATOM 10487 N N . PHE D 1 238 ? 147.608 98.657 139.160 1.00 42.47 298 PHE D N 1
ATOM 10488 C CA . PHE D 1 238 ? 148.181 97.537 138.416 1.00 42.47 298 PHE D CA 1
ATOM 10489 C C . PHE D 1 238 ? 149.693 97.551 138.562 1.00 42.47 298 PHE D C 1
ATOM 10490 O O . PHE D 1 238 ? 150.346 98.506 138.147 1.00 42.47 298 PHE D O 1
ATOM 10498 N N . GLU D 1 239 ? 150.252 96.505 139.155 1.00 48.22 299 GLU D N 1
ATOM 10499 C CA . GLU D 1 239 ? 151.697 96.442 139.375 1.00 48.22 299 GLU D CA 1
ATOM 10500 C C . GLU D 1 239 ? 152.567 96.399 138.119 1.00 48.22 299 GLU D C 1
ATOM 10501 O O . GLU D 1 239 ? 153.610 97.049 138.074 1.00 48.22 299 GLU D O 1
ATOM 10503 N N . ASN D 1 240 ? 152.160 95.640 137.107 1.00 49.08 300 ASN D N 1
ATOM 10504 C CA . ASN D 1 240 ? 152.992 95.485 135.910 1.00 49.08 300 ASN D CA 1
ATOM 10505 C C . ASN D 1 240 ? 152.222 95.521 134.595 1.00 49.08 300 ASN D C 1
ATOM 10506 O O . ASN D 1 240 ? 151.009 95.337 134.581 1.00 49.08 300 ASN D O 1
ATOM 10511 N N . SER D 1 241 ? 152.923 95.780 133.495 1.00 50.36 301 SER D N 1
ATOM 10512 C CA . SER D 1 241 ? 152.280 95.852 132.182 1.00 50.36 301 SER D CA 1
ATOM 10513 C C . SER D 1 241 ? 151.563 94.568 131.782 1.00 50.36 301 SER D C 1
ATOM 10514 O O . SER D 1 241 ? 150.538 94.621 131.110 1.00 50.36 301 SER D O 1
ATOM 10517 N N . ILE D 1 242 ? 152.100 93.421 132.175 1.00 50.48 302 ILE D N 1
ATOM 10518 C CA . ILE D 1 242 ? 151.464 92.142 131.872 1.00 50.48 302 ILE D CA 1
ATOM 10519 C C . ILE D 1 242 ? 150.119 92.039 132.579 1.00 50.48 302 ILE D C 1
ATOM 10520 O O . ILE D 1 242 ? 149.138 91.539 132.013 1.00 50.48 302 ILE D O 1
ATOM 10525 N N . GLU D 1 243 ? 150.052 92.505 133.828 1.00 50.12 303 GLU D N 1
ATOM 10526 C CA . GLU D 1 243 ? 148.774 92.556 134.530 1.00 50.12 303 GLU D CA 1
ATOM 10527 C C . GLU D 1 243 ? 147.807 93.512 133.843 1.00 50.12 303 GLU D C 1
ATOM 10528 O O . GLU D 1 243 ? 146.606 93.231 133.746 1.00 50.12 303 GLU D O 1
ATOM 10534 N N . SER D 1 244 ? 148.313 94.650 133.361 1.00 46.10 304 SER D N 1
ATOM 10535 C CA . SER D 1 244 ? 147.469 95.621 132.676 1.00 46.10 304 SER D CA 1
ATOM 10536 C C . SER D 1 244 ? 146.939 95.101 131.347 1.00 46.10 304 SER D C 1
ATOM 10537 O O . SER D 1 244 ? 145.902 95.579 130.878 1.00 46.10 304 SER D O 1
ATOM 10540 N N . LEU D 1 245 ? 147.628 94.136 130.730 1.00 46.75 305 LEU D N 1
ATOM 10541 C CA . LEU D 1 245 ? 147.204 93.623 129.431 1.00 46.75 305 LEU D CA 1
ATOM 10542 C C . LEU D 1 245 ? 145.860 92.906 129.487 1.00 46.75 305 LEU D C 1
ATOM 10543 O O . LEU D 1 245 ? 145.219 92.744 128.445 1.00 46.75 305 LEU D O 1
ATOM 10548 N N . ARG D 1 246 ? 145.418 92.478 130.672 1.00 48.87 306 ARG D N 1
ATOM 10549 C CA . ARG D 1 246 ? 144.202 91.680 130.789 1.00 48.87 306 ARG D CA 1
ATOM 10550 C C . ARG D 1 246 ? 142.934 92.461 130.475 1.00 48.87 306 ARG D C 1
ATOM 10551 O O . ARG D 1 246 ? 141.870 91.846 130.343 1.00 48.87 306 ARG D O 1
ATOM 10559 N N . LEU D 1 247 ? 143.011 93.788 130.360 1.00 46.96 307 LEU D N 1
ATOM 10560 C CA . LEU D 1 247 ? 141.808 94.576 130.112 1.00 46.96 307 LEU D CA 1
ATOM 10561 C C . LEU D 1 247 ? 141.299 94.408 128.685 1.00 46.96 307 LEU D C 1
ATOM 10562 O O . LEU D 1 247 ? 140.100 94.575 128.436 1.00 46.96 307 LEU D O 1
ATOM 10567 N N . PHE D 1 248 ? 142.185 94.083 127.739 1.00 46.29 308 PHE D N 1
ATOM 10568 C CA . PHE D 1 248 ? 141.798 94.042 126.334 1.00 46.29 308 PHE D CA 1
ATOM 10569 C C . PHE D 1 248 ? 142.397 92.867 125.572 1.00 46.29 308 PHE D C 1
ATOM 10570 O O . PHE D 1 248 ? 142.221 92.794 124.349 1.00 46.29 308 PHE D O 1
ATOM 10578 N N . LYS D 1 249 ? 143.097 91.947 126.239 1.00 50.76 309 LYS D N 1
ATOM 10579 C CA . LYS D 1 249 ? 143.779 90.873 125.527 1.00 50.76 309 LYS D CA 1
ATOM 10580 C C . LYS D 1 249 ? 142.830 89.803 125.004 1.00 50.76 309 LYS D C 1
ATOM 10581 O O . LYS D 1 249 ? 143.260 88.956 124.215 1.00 50.76 309 LYS D O 1
ATOM 10587 N N . ASN D 1 250 ? 141.563 89.816 125.417 1.00 54.78 310 ASN D N 1
ATOM 10588 C CA . ASN D 1 250 ? 140.597 88.825 124.966 1.00 54.78 310 ASN D CA 1
ATOM 10589 C C . ASN D 1 250 ? 139.583 89.371 123.971 1.00 54.78 310 ASN D C 1
ATOM 10590 O O . ASN D 1 250 ? 138.798 88.588 123.425 1.00 54.78 310 ASN D O 1
ATOM 10595 N N . ASP D 1 251 ? 139.575 90.675 123.723 1.00 56.36 311 ASP D N 1
ATOM 10596 C CA . ASP D 1 251 ? 138.615 91.254 122.793 1.00 56.36 311 ASP D CA 1
ATOM 10597 C C . ASP D 1 251 ? 139.027 90.957 121.351 1.00 56.36 311 ASP D C 1
ATOM 10598 O O . ASP D 1 251 ? 140.219 90.959 121.033 1.00 56.36 311 ASP D O 1
ATOM 10603 N N . PRO D 1 252 ? 138.069 90.697 120.467 1.00 57.65 312 PRO D N 1
ATOM 10604 C CA . PRO D 1 252 ? 138.407 90.450 119.062 1.00 57.65 312 PRO D CA 1
ATOM 10605 C C . PRO D 1 252 ? 138.836 91.727 118.356 1.00 57.65 312 PRO D C 1
ATOM 10606 O O . PRO D 1 252 ? 138.499 92.843 118.760 1.00 57.65 312 PRO D O 1
ATOM 10610 N N . LEU D 1 253 ? 139.597 91.544 117.280 1.00 56.06 313 LEU D N 1
ATOM 10611 C CA . LEU D 1 253 ? 140.052 92.675 116.483 1.00 56.06 313 LEU D CA 1
ATOM 10612 C C . LEU D 1 253 ? 138.874 93.351 115.792 1.00 56.06 313 LEU D C 1
ATOM 10613 O O . LEU D 1 253 ? 137.934 92.690 115.341 1.00 56.06 313 LEU D O 1
ATOM 10618 N N . PHE D 1 254 ? 138.930 94.679 115.711 1.00 56.64 314 PHE D N 1
ATOM 10619 C CA . PHE D 1 254 ? 137.851 95.451 115.104 1.00 56.64 314 PHE D CA 1
ATOM 10620 C C . PHE D 1 254 ? 138.006 95.572 113.593 1.00 56.64 314 PHE D C 1
ATOM 10621 O O . PHE D 1 254 ? 137.009 95.530 112.865 1.00 56.64 314 PHE D O 1
ATOM 10629 N N . PHE D 1 255 ? 139.236 95.725 113.109 1.00 56.96 315 PHE D N 1
ATOM 10630 C CA . PHE D 1 255 ? 139.511 95.834 111.684 1.00 56.96 315 PHE D CA 1
ATOM 10631 C C . PHE D 1 255 ? 140.712 94.962 111.347 1.00 56.96 315 PHE D C 1
ATOM 10632 O O . PHE D 1 255 ? 141.418 94.471 112.231 1.00 56.96 315 PHE D O 1
ATOM 10640 N N . LYS D 1 256 ? 140.935 94.768 110.052 1.00 58.74 316 LYS D N 1
ATOM 10641 C CA . LYS D 1 256 ? 142.124 94.055 109.614 1.00 58.74 316 LYS D CA 1
ATOM 10642 C C . LYS D 1 256 ? 143.367 94.889 109.911 1.00 58.74 316 LYS D C 1
ATOM 10643 O O . LYS D 1 256 ? 143.363 96.105 109.699 1.00 58.74 316 LYS D O 1
ATOM 10649 N N . PRO D 1 257 ? 144.433 94.274 110.420 1.00 52.91 317 PRO D N 1
ATOM 10650 C CA . PRO D 1 257 ? 145.662 95.031 110.690 1.00 52.91 317 PRO D CA 1
ATOM 10651 C C . PRO D 1 257 ? 146.204 95.677 109.423 1.00 52.91 317 PRO D C 1
ATOM 10652 O O . PRO D 1 257 ? 146.329 95.032 108.380 1.00 52.91 317 PRO D O 1
ATOM 10656 N N . GLY D 1 258 ? 146.529 96.963 109.524 1.00 48.42 318 GLY D N 1
ATOM 10657 C CA . GLY D 1 258 ? 147.046 97.707 108.395 1.00 48.42 318 GLY D CA 1
ATOM 10658 C C . GLY D 1 258 ? 146.009 98.190 107.409 1.00 48.42 318 GLY D C 1
ATOM 10659 O O . GLY D 1 258 ? 146.382 98.741 106.367 1.00 48.42 318 GLY D O 1
ATOM 10660 N N . SER D 1 259 ? 144.724 98.009 107.699 1.00 47.83 319 SER D N 1
ATOM 10661 C CA . SER D 1 259 ? 143.654 98.360 106.772 1.00 47.83 319 SER D CA 1
ATOM 10662 C C . SER D 1 259 ? 142.886 99.610 107.165 1.00 47.83 319 SER D C 1
ATOM 10663 O O . SER D 1 259 ? 142.536 100.409 106.294 1.00 47.83 319 SER D O 1
ATOM 10666 N N . GLN D 1 260 ? 142.611 99.807 108.452 1.00 44.48 320 GLN D N 1
ATOM 10667 C CA . GLN D 1 260 ? 141.815 100.932 108.918 1.00 44.48 320 GLN D CA 1
ATOM 10668 C C . GLN D 1 260 ? 142.531 101.635 110.061 1.00 44.48 320 GLN D C 1
ATOM 10669 O O . GLN D 1 260 ? 143.101 100.985 110.942 1.00 44.48 320 GLN D O 1
ATOM 10675 N N . PHE D 1 261 ? 142.494 102.966 110.042 1.00 35.99 321 PHE D N 1
ATOM 10676 C CA . PHE D 1 261 ? 143.094 103.763 111.101 1.00 35.99 321 PHE D CA 1
ATOM 10677 C C . PHE D 1 261 ? 142.117 103.913 112.260 1.00 35.99 321 PHE D C 1
ATOM 10678 O O . PHE D 1 261 ? 140.970 104.327 112.068 1.00 35.99 321 PHE D O 1
ATOM 10686 N N . LEU D 1 262 ? 142.574 103.575 113.462 1.00 34.92 322 LEU D N 1
ATOM 10687 C CA . LEU D 1 262 ? 141.753 103.701 114.663 1.00 34.92 322 LEU D CA 1
ATOM 10688 C C . LEU D 1 262 ? 142.670 104.086 115.814 1.00 34.92 322 LEU D C 1
ATOM 10689 O O . LEU D 1 262 ? 143.477 103.266 116.261 1.00 34.92 322 LEU D O 1
ATOM 10694 N N . TYR D 1 263 ? 142.554 105.328 116.279 1.00 31.03 323 TYR D N 1
ATOM 10695 C CA . TYR D 1 263 ? 143.365 105.792 117.396 1.00 31.03 323 TYR D CA 1
ATOM 10696 C C . TYR D 1 263 ? 143.073 104.955 118.633 1.00 31.03 323 TYR D C 1
ATOM 10697 O O . TYR D 1 263 ? 141.913 104.711 118.972 1.00 31.03 323 TYR D O 1
ATOM 10706 N N . SER D 1 264 ? 144.130 104.509 119.308 1.00 33.18 324 SER D N 1
ATOM 10707 C CA . SER D 1 264 ? 143.973 103.626 120.454 1.00 33.18 324 SER D CA 1
ATOM 10708 C C . SER D 1 264 ? 145.050 103.925 121.485 1.00 33.18 324 SER D C 1
ATOM 10709 O O . SER D 1 264 ? 146.132 104.411 121.154 1.00 33.18 324 SER D O 1
ATOM 10712 N N . THR D 1 265 ? 144.733 103.622 122.744 1.00 33.72 325 THR D N 1
ATOM 10713 C CA . THR D 1 265 ? 145.662 103.781 123.854 1.00 33.72 325 THR D CA 1
ATOM 10714 C C . THR D 1 265 ? 146.188 102.457 124.390 1.00 33.72 325 THR D C 1
ATOM 10715 O O . THR D 1 265 ? 147.288 102.422 124.944 1.00 33.72 325 THR D O 1
ATOM 10719 N N . PHE D 1 266 ? 145.435 101.367 124.224 1.00 37.01 326 PHE D N 1
ATOM 10720 C CA . PHE D 1 266 ? 145.892 100.064 124.695 1.00 37.01 326 PHE D CA 1
ATOM 10721 C C . PHE D 1 266 ? 147.022 99.518 123.832 1.00 37.01 326 PHE D C 1
ATOM 10722 O O . PHE D 1 266 ? 147.842 98.721 124.311 1.00 37.01 326 PHE D O 1
ATOM 10730 N N . GLY D 1 267 ? 147.080 99.929 122.564 1.00 33.96 327 GLY D N 1
ATOM 10731 C CA . GLY D 1 267 ? 148.196 99.534 121.723 1.00 33.96 327 GLY D CA 1
ATOM 10732 C C . GLY D 1 267 ? 149.525 99.989 122.289 1.00 33.96 327 GLY D C 1
ATOM 10733 O O . GLY D 1 267 ? 150.523 99.273 122.213 1.00 33.96 327 GLY D O 1
ATOM 10734 N N . TYR D 1 268 ? 149.552 101.176 122.892 1.00 32.07 328 TYR D N 1
ATOM 10735 C CA . TYR D 1 268 ? 150.779 101.638 123.526 1.00 32.07 328 TYR D CA 1
ATOM 10736 C C . TYR D 1 268 ? 151.041 100.958 124.864 1.00 32.07 328 TYR D C 1
ATOM 10737 O O . TYR D 1 268 ? 152.197 100.885 125.283 1.00 32.07 328 TYR D O 1
ATOM 10746 N N . THR D 1 269 ? 150.012 100.428 125.528 1.00 35.96 329 THR D N 1
ATOM 10747 C CA . THR D 1 269 ? 150.262 99.540 126.662 1.00 35.96 329 THR D CA 1
ATOM 10748 C C . THR D 1 269 ? 150.967 98.267 126.205 1.00 35.96 329 THR D C 1
ATOM 10749 O O . THR D 1 269 ? 151.926 97.806 126.843 1.00 35.96 329 THR D O 1
ATOM 10753 N N . LEU D 1 270 ? 150.512 97.695 125.087 1.00 36.69 330 LEU D N 1
ATOM 10754 C CA . LEU D 1 270 ? 151.215 96.554 124.506 1.00 36.69 330 LEU D CA 1
ATOM 10755 C C . LEU D 1 270 ? 152.633 96.934 124.099 1.00 36.69 330 LEU D C 1
ATOM 10756 O O . LEU D 1 270 ? 153.569 96.142 124.255 1.00 36.69 330 LEU D O 1
ATOM 10761 N N . LEU D 1 271 ? 152.808 98.146 123.568 1.00 35.57 331 LEU D N 1
ATOM 10762 C CA . LEU D 1 271 ? 154.139 98.621 123.205 1.00 35.57 331 LEU D CA 1
ATOM 10763 C C . LEU D 1 271 ? 155.041 98.733 124.428 1.00 35.57 331 LEU D C 1
ATOM 10764 O O . LEU D 1 271 ? 156.232 98.418 124.359 1.00 35.57 331 LEU D O 1
ATOM 10769 N N . ALA D 1 272 ? 154.496 99.202 125.553 1.00 36.88 332 ALA D N 1
ATOM 10770 C CA . ALA D 1 272 ? 155.275 99.278 126.785 1.00 36.88 332 ALA D CA 1
ATOM 10771 C C . ALA D 1 272 ? 155.670 97.890 127.274 1.00 36.88 332 ALA D C 1
ATOM 10772 O O . ALA D 1 272 ? 156.794 97.685 127.750 1.00 36.88 332 ALA D O 1
ATOM 10774 N N . ALA D 1 273 ? 154.750 96.926 127.176 1.00 40.15 333 ALA D N 1
ATOM 10775 C CA . ALA D 1 273 ? 155.095 95.550 127.525 1.00 40.15 333 ALA D CA 1
ATOM 10776 C C . ALA D 1 273 ? 156.213 95.022 126.632 1.00 40.15 333 ALA D C 1
ATOM 10777 O O . ALA D 1 273 ? 157.148 94.366 127.110 1.00 40.15 333 ALA D O 1
ATOM 10779 N N . ILE D 1 274 ? 156.136 95.313 125.332 1.00 40.47 334 ILE D N 1
ATOM 10780 C CA . ILE D 1 274 ? 157.182 94.897 124.401 1.00 40.47 334 ILE D CA 1
ATOM 10781 C C . ILE D 1 274 ? 158.512 95.545 124.768 1.00 40.47 334 ILE D C 1
ATOM 10782 O O . ILE D 1 274 ? 159.568 94.903 124.719 1.00 40.47 334 ILE D O 1
ATOM 10787 N N . VAL D 1 275 ? 158.480 96.828 125.133 1.00 39.97 335 VAL D N 1
ATOM 10788 C CA . VAL D 1 275 ? 159.700 97.541 125.500 1.00 39.97 335 VAL D CA 1
ATOM 10789 C C . VAL D 1 275 ? 160.342 96.904 126.724 1.00 39.97 335 VAL D C 1
ATOM 10790 O O . VAL D 1 275 ? 161.552 96.648 126.752 1.00 39.97 335 VAL D O 1
ATOM 10794 N N . GLU D 1 276 ? 159.540 96.633 127.756 1.00 44.81 336 GLU D N 1
ATOM 10795 C CA . GLU D 1 276 ? 160.112 96.083 128.981 1.00 44.81 336 GLU D CA 1
ATOM 10796 C C . GLU D 1 276 ? 160.558 94.637 128.794 1.00 44.81 336 GLU D C 1
ATOM 10797 O O . GLU D 1 276 ? 161.451 94.172 129.510 1.00 44.81 336 GLU D O 1
ATOM 10803 N N . ARG D 1 277 ? 159.960 93.912 127.845 1.00 45.56 337 ARG D N 1
ATOM 10804 C CA . ARG D 1 277 ? 160.446 92.567 127.551 1.00 45.56 337 ARG D CA 1
ATOM 10805 C C . ARG D 1 277 ? 161.754 92.602 126.768 1.00 45.56 337 ARG D C 1
ATOM 10806 O O . ARG D 1 277 ? 162.678 91.834 127.060 1.00 45.56 337 ARG D O 1
ATOM 10814 N N . ALA D 1 278 ? 161.855 93.484 125.772 1.00 43.71 338 ALA D N 1
ATOM 10815 C CA . ALA D 1 278 ? 163.022 93.493 124.896 1.00 43.71 338 ALA D CA 1
ATOM 10816 C C . ALA D 1 278 ? 164.235 94.137 125.558 1.00 43.71 338 ALA D C 1
ATOM 10817 O O . ALA D 1 278 ? 165.369 93.699 125.333 1.00 43.71 338 ALA D O 1
ATOM 10819 N N . SER D 1 279 ? 164.025 95.175 126.368 1.00 44.10 339 SER D N 1
ATOM 10820 C CA . SER D 1 279 ? 165.142 95.872 126.994 1.00 44.10 339 SER D CA 1
ATOM 10821 C C . SER D 1 279 ? 165.741 95.103 128.163 1.00 44.10 339 SER D C 1
ATOM 10822 O O . SER D 1 279 ? 166.886 95.373 128.541 1.00 44.10 339 SER D O 1
ATOM 10825 N N . GLY D 1 280 ? 165.000 94.162 128.744 1.00 46.73 340 GLY D N 1
ATOM 10826 C CA . GLY D 1 280 ? 165.475 93.418 129.889 1.00 46.73 340 GLY D CA 1
ATOM 10827 C C . GLY D 1 280 ? 165.277 94.097 131.226 1.00 46.73 340 GLY D C 1
ATOM 10828 O O . GLY D 1 280 ? 165.666 93.527 132.253 1.00 46.73 340 GLY D O 1
ATOM 10829 N N . CYS D 1 281 ? 164.685 95.288 131.252 1.00 45.07 341 CYS D N 1
ATOM 10830 C CA . CYS D 1 281 ? 164.433 96.021 132.482 1.00 45.07 341 CYS D CA 1
ATOM 10831 C C . CYS D 1 281 ? 163.001 96.537 132.475 1.00 45.07 341 CYS D C 1
ATOM 10832 O O . CYS D 1 281 ? 162.298 96.479 131.462 1.00 45.07 341 CYS D O 1
ATOM 10835 N N . LYS D 1 282 ? 162.569 97.044 133.627 1.00 42.36 342 LYS D N 1
ATOM 10836 C CA . LYS D 1 282 ? 161.221 97.574 133.755 1.00 42.36 342 LYS D CA 1
ATOM 10837 C C . LYS D 1 282 ? 161.049 98.829 132.907 1.00 42.36 342 LYS D C 1
ATOM 10838 O O . LYS D 1 282 ? 161.998 99.577 132.658 1.00 42.36 342 LYS D O 1
ATOM 10844 N N . TYR D 1 283 ? 159.812 99.049 132.455 1.00 35.29 343 TYR D N 1
ATOM 10845 C CA . TYR D 1 283 ? 159.522 100.189 131.591 1.00 35.29 343 TYR D CA 1
ATOM 10846 C C . TYR D 1 283 ? 159.791 101.510 132.303 1.00 35.29 343 TYR D C 1
ATOM 10847 O O . TYR D 1 283 ? 160.403 102.421 131.730 1.00 35.29 343 TYR D O 1
ATOM 10856 N N . LEU D 1 284 ? 159.354 101.626 133.560 1.00 35.68 344 LEU D N 1
ATOM 10857 C CA . LEU D 1 284 ? 159.498 102.885 134.283 1.00 35.68 344 LEU D CA 1
ATOM 10858 C C . LEU D 1 284 ? 160.963 103.238 134.502 1.00 35.68 344 LEU D C 1
ATOM 10859 O O . LEU D 1 284 ? 161.342 104.410 134.415 1.00 35.68 344 LEU D O 1
ATOM 10864 N N . ASP D 1 285 ? 161.803 102.240 134.783 1.00 39.67 345 ASP D N 1
ATOM 10865 C CA . ASP D 1 285 ? 163.230 102.499 134.949 1.00 39.67 345 ASP D CA 1
ATOM 10866 C C . ASP D 1 285 ? 163.860 102.991 133.651 1.00 39.67 345 ASP D C 1
ATOM 10867 O O . ASP D 1 285 ? 164.681 103.917 133.659 1.00 39.67 345 ASP D O 1
ATOM 10872 N N . TYR D 1 286 ? 163.490 102.377 132.525 1.00 36.92 346 TYR D N 1
ATOM 10873 C CA . TYR D 1 286 ? 164.012 102.805 131.231 1.00 36.92 346 TYR D CA 1
ATOM 10874 C C . TYR D 1 286 ? 163.605 104.242 130.924 1.00 36.92 346 TYR D C 1
ATOM 10875 O O . TYR D 1 286 ? 164.429 105.056 130.485 1.00 36.92 346 TYR D O 1
ATOM 10884 N N . MET D 1 287 ? 162.334 104.577 131.161 1.00 34.32 347 MET D N 1
ATOM 10885 C CA . MET D 1 287 ? 161.888 105.947 130.922 1.00 34.32 347 MET D CA 1
ATOM 10886 C C . MET D 1 287 ? 162.559 106.930 131.873 1.00 34.32 347 MET D C 1
ATOM 10887 O O . MET D 1 287 ? 162.866 108.059 131.480 1.00 34.32 347 MET D O 1
ATOM 10892 N N . GLN D 1 288 ? 162.786 106.531 133.126 1.00 35.15 348 GLN D N 1
ATOM 10893 C CA . GLN D 1 288 ? 163.486 107.404 134.063 1.00 35.15 348 GLN D CA 1
ATOM 10894 C C . GLN D 1 288 ? 164.908 107.680 133.595 1.00 35.15 348 GLN D C 1
ATOM 10895 O O . GLN D 1 288 ? 165.385 108.820 133.661 1.00 35.15 348 GLN D O 1
ATOM 10901 N N . LYS D 1 289 ? 165.599 106.646 133.112 1.00 35.51 349 LYS D N 1
ATOM 10902 C CA . LYS D 1 289 ? 166.940 106.837 132.569 1.00 35.51 349 LYS D CA 1
ATOM 10903 C C . LYS D 1 289 ? 166.918 107.768 131.360 1.00 35.51 349 LYS D C 1
ATOM 10904 O O . LYS D 1 289 ? 167.784 108.643 131.223 1.00 35.51 349 LYS D O 1
ATOM 10910 N N . ILE D 1 290 ? 165.931 107.600 130.476 1.00 33.10 350 ILE D N 1
ATOM 10911 C CA . ILE D 1 290 ? 165.830 108.470 129.305 1.00 33.10 350 ILE D CA 1
ATOM 10912 C C . ILE D 1 290 ? 165.579 109.915 129.723 1.00 33.10 350 ILE D C 1
ATOM 10913 O O . ILE D 1 290 ? 166.183 110.847 129.179 1.00 33.10 350 ILE D O 1
ATOM 10918 N N . PHE D 1 291 ? 164.685 110.125 130.693 1.00 31.38 351 PHE D N 1
ATOM 10919 C CA . PHE D 1 291 ? 164.413 111.476 131.176 1.00 31.38 351 PHE D CA 1
ATOM 10920 C C . PHE D 1 291 ? 165.654 112.094 131.803 1.00 31.38 351 PHE D C 1
ATOM 10921 O O . PHE D 1 291 ? 165.913 113.291 131.638 1.00 31.38 351 PHE D O 1
ATOM 10929 N N . HIS D 1 292 ? 166.429 111.292 132.537 1.00 35.10 352 HIS D N 1
ATOM 10930 C CA . HIS D 1 292 ? 167.678 111.786 133.104 1.00 35.10 352 HIS D CA 1
ATOM 10931 C C . HIS D 1 292 ? 168.659 112.188 132.010 1.00 35.10 352 HIS D C 1
ATOM 10932 O O . HIS D 1 292 ? 169.371 113.190 132.140 1.00 35.10 352 HIS D O 1
ATOM 10939 N N . ASP D 1 293 ? 168.712 111.413 130.923 1.00 32.98 353 ASP D N 1
ATOM 10940 C CA . ASP D 1 293 ? 169.600 111.757 129.814 1.00 32.98 353 ASP D CA 1
ATOM 10941 C C . ASP D 1 293 ? 169.205 113.082 129.172 1.00 32.98 353 ASP D C 1
ATOM 10942 O O . ASP D 1 293 ? 170.071 113.872 128.780 1.00 32.98 353 ASP D O 1
ATOM 10947 N N . LEU D 1 294 ? 167.906 113.342 129.053 1.00 30.08 354 LEU D N 1
ATOM 10948 C CA . LEU D 1 294 ? 167.400 114.535 128.388 1.00 30.08 354 LEU D CA 1
ATOM 10949 C C . LEU D 1 294 ? 167.201 115.714 129.332 1.00 30.08 354 LEU D C 1
ATOM 10950 O O . LEU D 1 294 ? 166.697 116.753 128.894 1.00 30.08 354 LEU D O 1
ATOM 10955 N N . ASP D 1 295 ? 167.566 115.570 130.609 1.00 31.61 355 ASP D N 1
ATOM 10956 C CA . ASP D 1 295 ? 167.493 116.651 131.597 1.00 31.61 355 ASP D CA 1
ATOM 10957 C C . ASP D 1 295 ? 166.047 117.058 131.885 1.00 31.61 355 ASP D C 1
ATOM 10958 O O . ASP D 1 295 ? 165.748 118.235 132.084 1.00 31.61 355 ASP D O 1
ATOM 10963 N N . MET D 1 296 ? 165.142 116.078 131.908 1.00 29.21 356 MET D N 1
ATOM 10964 C CA . MET D 1 296 ? 163.746 116.309 132.279 1.00 29.21 356 MET D CA 1
ATOM 10965 C C . MET D 1 296 ? 163.562 115.829 133.717 1.00 29.21 356 MET D C 1
ATOM 10966 O O . MET D 1 296 ? 163.130 114.709 133.984 1.00 29.21 356 MET D O 1
ATOM 10971 N N . LEU D 1 297 ? 163.896 116.714 134.659 1.00 29.53 357 LEU D N 1
ATOM 10972 C CA . LEU D 1 297 ? 163.958 116.335 136.066 1.00 29.53 357 LEU D CA 1
ATOM 10973 C C . LEU D 1 297 ? 162.603 116.349 136.759 1.00 29.53 357 LEU D C 1
ATOM 10974 O O . LEU D 1 297 ? 162.480 115.787 137.853 1.00 29.53 357 LEU D O 1
ATOM 10979 N N . THR D 1 298 ? 161.586 116.969 136.161 1.00 25.68 358 THR D N 1
ATOM 10980 C CA . THR D 1 298 ? 160.271 117.071 136.779 1.00 25.68 358 THR D CA 1
ATOM 10981 C C . THR D 1 298 ? 159.242 116.151 136.135 1.00 25.68 358 THR D C 1
ATOM 10982 O O . THR D 1 298 ? 158.047 116.286 136.412 1.00 25.68 358 THR D O 1
ATOM 10986 N N . THR D 1 299 ? 159.672 115.223 135.285 1.00 26.44 359 THR D N 1
ATOM 10987 C CA . THR D 1 299 ? 158.759 114.306 134.609 1.00 26.44 359 THR D CA 1
ATOM 10988 C C . THR D 1 299 ? 158.657 113.023 135.427 1.00 26.44 359 THR D C 1
ATOM 10989 O O . THR D 1 299 ? 159.622 112.256 135.517 1.00 26.44 359 THR D O 1
ATOM 10993 N N . VAL D 1 300 ? 157.488 112.791 136.023 1.00 25.57 360 VAL D N 1
ATOM 10994 C CA . VAL D 1 300 ? 157.234 111.620 136.848 1.00 25.57 360 VAL D CA 1
ATOM 10995 C C . VAL D 1 300 ? 155.908 111.002 136.420 1.00 25.57 360 VAL D C 1
ATOM 10996 O O . VAL D 1 300 ? 155.187 111.540 135.580 1.00 25.57 360 VAL D O 1
ATOM 11000 N N . GLN D 1 301 ? 155.596 109.856 137.014 1.00 29.12 361 GLN D N 1
ATOM 11001 C CA . GLN D 1 301 ? 154.366 109.141 136.709 1.00 29.12 361 GLN D CA 1
ATOM 11002 C C . GLN D 1 301 ? 153.262 109.523 137.689 1.00 29.12 361 GLN D C 1
ATOM 11003 O O . GLN D 1 301 ? 153.523 109.956 138.814 1.00 29.12 361 GLN D O 1
ATOM 11009 N N . GLU D 1 302 ? 152.018 109.356 137.243 1.00 32.79 362 GLU D N 1
ATOM 11010 C CA . GLU D 1 302 ? 150.846 109.710 138.039 1.00 32.79 362 GLU D CA 1
ATOM 11011 C C . GLU D 1 302 ? 150.723 108.774 139.233 1.00 32.79 362 GLU D C 1
ATOM 11012 O O . GLU D 1 302 ? 150.345 107.608 139.083 1.00 32.79 362 GLU D O 1
ATOM 11018 N N . GLU D 1 303 ? 151.027 109.282 140.425 1.00 31.04 363 GLU D N 1
ATOM 11019 C CA . GLU D 1 303 ? 150.872 108.517 141.652 1.00 31.04 363 GLU D CA 1
ATOM 11020 C C . GLU D 1 303 ? 150.348 109.429 142.749 1.00 31.04 363 GLU D C 1
ATOM 11021 O O . GLU D 1 303 ? 150.573 110.642 142.731 1.00 31.04 363 GLU D O 1
ATOM 11027 N N . ASN D 1 304 ? 149.645 108.831 143.708 1.00 29.10 364 ASN D N 1
ATOM 11028 C CA . ASN D 1 304 ? 149.008 109.568 144.792 1.00 29.10 364 ASN D CA 1
ATOM 11029 C C . ASN D 1 304 ? 149.828 109.581 146.074 1.00 29.10 364 ASN D C 1
ATOM 11030 O O . ASN D 1 304 ? 149.932 110.626 146.723 1.00 29.10 364 ASN D O 1
ATOM 11035 N N . GLU D 1 305 ? 150.409 108.445 146.457 1.00 28.89 365 GLU D N 1
ATOM 11036 C CA . GLU D 1 305 ? 151.132 108.368 147.725 1.00 28.89 365 GLU D CA 1
ATOM 11037 C C . GLU D 1 305 ? 152.353 109.279 147.791 1.00 28.89 365 GLU D C 1
ATOM 11038 O O . GLU D 1 305 ? 152.499 109.997 148.796 1.00 28.89 365 GLU D O 1
ATOM 11044 N N . PRO D 1 306 ? 153.257 109.305 146.809 1.00 25.67 366 PRO D N 1
ATOM 11045 C CA . PRO D 1 306 ? 154.434 110.175 146.934 1.00 25.67 366 PRO D CA 1
ATOM 11046 C C . PRO D 1 306 ? 154.063 111.648 146.919 1.00 25.67 366 PRO D C 1
ATOM 11047 O O . PRO D 1 306 ? 153.067 112.061 146.320 1.00 25.67 366 PRO D O 1
ATOM 11051 N N . VAL D 1 307 ? 154.883 112.444 147.596 1.00 21.69 367 VAL D N 1
ATOM 11052 C CA . VAL D 1 307 ? 154.702 113.889 147.648 1.00 21.69 367 VAL D CA 1
ATOM 11053 C C . VAL D 1 307 ? 155.370 114.500 146.422 1.00 21.69 367 VAL D C 1
ATOM 11054 O O . VAL D 1 307 ? 156.593 114.410 146.260 1.00 21.69 367 VAL D O 1
ATOM 11058 N N . ILE D 1 308 ? 154.569 115.116 145.558 1.00 18.04 368 ILE D N 1
ATOM 11059 C CA . ILE D 1 308 ? 155.051 115.768 144.345 1.00 18.04 368 ILE D CA 1
ATOM 11060 C C . ILE D 1 308 ? 154.781 117.258 144.484 1.00 18.04 368 ILE D C 1
ATOM 11061 O O . ILE D 1 308 ? 153.621 117.676 144.577 1.00 18.04 368 ILE D O 1
ATOM 11066 N N . TYR D 1 309 ? 155.845 118.053 144.496 1.00 15.92 369 TYR D N 1
ATOM 11067 C CA . TYR D 1 309 ? 155.706 119.484 144.715 1.00 15.92 369 TYR D CA 1
ATOM 11068 C C . TYR D 1 309 ? 155.114 120.173 143.492 1.00 15.92 369 TYR D C 1
ATOM 11069 O O . TYR D 1 309 ? 155.329 119.758 142.350 1.00 15.92 369 TYR D O 1
ATOM 11078 N N . ASN D 1 310 ? 154.348 121.235 143.752 1.00 15.62 370 ASN D N 1
ATOM 11079 C CA . ASN D 1 310 ? 153.738 122.072 142.717 1.00 15.62 370 ASN D CA 1
ATOM 11080 C C . ASN D 1 310 ? 152.753 121.292 141.850 1.00 15.62 370 ASN D C 1
ATOM 11081 O O . ASN D 1 310 ? 152.554 121.617 140.678 1.00 15.62 370 ASN D O 1
ATOM 11086 N N . ARG D 1 311 ? 152.123 120.266 142.413 1.00 16.86 371 ARG D N 1
ATOM 11087 C CA . ARG D 1 311 ? 151.107 119.514 141.689 1.00 16.86 371 ARG D CA 1
ATOM 11088 C C . ARG D 1 311 ? 149.792 120.284 141.698 1.00 16.86 371 ARG D C 1
ATOM 11089 O O . ARG D 1 311 ? 149.349 120.760 142.749 1.00 16.86 371 ARG D O 1
ATOM 11097 N N . ALA D 1 312 ? 149.168 120.405 140.529 1.00 15.08 372 ALA D N 1
ATOM 11098 C CA . ALA D 1 312 ? 147.970 121.212 140.374 1.00 15.08 372 ALA D CA 1
ATOM 11099 C C . ALA D 1 312 ? 146.712 120.363 140.546 1.00 15.08 372 ALA D C 1
ATOM 11100 O O . ALA D 1 312 ? 146.766 119.152 140.772 1.00 15.08 372 ALA D O 1
ATOM 11102 N N . ARG D 1 313 ? 145.558 121.016 140.442 1.00 15.49 373 ARG D N 1
ATOM 11103 C CA . ARG D 1 313 ? 144.259 120.366 140.503 1.00 15.49 373 ARG D CA 1
ATOM 11104 C C . ARG D 1 313 ? 143.564 120.474 139.152 1.00 15.49 373 ARG D C 1
ATOM 11105 O O . ARG D 1 313 ? 143.908 121.315 138.317 1.00 15.49 373 ARG D O 1
ATOM 11113 N N . PHE D 1 314 ? 142.576 119.610 138.940 1.00 14.50 374 PHE D N 1
ATOM 11114 C CA . PHE D 1 314 ? 141.907 119.489 137.653 1.00 14.50 374 PHE D CA 1
ATOM 11115 C C . PHE D 1 314 ? 140.402 119.589 137.842 1.00 14.50 374 PHE D C 1
ATOM 11116 O O . PHE D 1 314 ? 139.842 118.988 138.762 1.00 14.50 374 PHE D O 1
ATOM 11124 N N . TYR D 1 315 ? 139.749 120.341 136.957 1.00 13.82 375 TYR D N 1
ATOM 11125 C CA . TYR D 1 315 ? 138.364 120.746 137.140 1.00 13.82 375 TYR D CA 1
ATOM 11126 C C . TYR D 1 315 ? 137.553 120.467 135.882 1.00 13.82 375 TYR D C 1
ATOM 11127 O O . TYR D 1 315 ? 138.094 120.217 134.802 1.00 13.82 375 TYR D O 1
ATOM 11136 N N . VAL D 1 316 ? 136.231 120.518 136.043 1.00 14.13 376 VAL D N 1
ATOM 11137 C CA . VAL D 1 316 ? 135.271 120.330 134.960 1.00 14.13 376 VAL D CA 1
ATOM 11138 C C . VAL D 1 316 ? 134.002 121.089 135.335 1.00 14.13 376 VAL D C 1
ATOM 11139 O O . VAL D 1 316 ? 133.806 121.477 136.488 1.00 14.13 376 VAL D O 1
ATOM 11143 N N . TYR D 1 317 ? 133.135 121.317 134.352 1.00 15.31 377 TYR D N 1
ATOM 11144 C CA . TYR D 1 317 ? 131.856 121.981 134.572 1.00 15.31 377 TYR D CA 1
ATOM 11145 C C . TYR D 1 317 ? 130.734 120.953 134.627 1.00 15.31 377 TYR D C 1
ATOM 11146 O O . TYR D 1 317 ? 130.712 119.999 133.845 1.00 15.31 377 TYR D O 1
ATOM 11155 N N . ASN D 1 318 ? 129.800 121.153 135.556 1.00 19.73 378 ASN D N 1
ATOM 11156 C CA . ASN D 1 318 ? 128.685 120.236 135.740 1.00 19.73 378 ASN D CA 1
ATOM 11157 C C . ASN D 1 318 ? 127.486 120.694 134.906 1.00 19.73 378 ASN D C 1
ATOM 11158 O O . ASN D 1 318 ? 127.589 121.588 134.063 1.00 19.73 378 ASN D O 1
ATOM 11163 N N . LYS D 1 319 ? 126.325 120.074 135.139 1.00 24.86 379 LYS D N 1
ATOM 11164 C CA . LYS D 1 319 ? 125.124 120.411 134.384 1.00 24.86 379 LYS D CA 1
ATOM 11165 C C . LYS D 1 319 ? 124.570 121.785 134.739 1.00 24.86 379 LYS D C 1
ATOM 11166 O O . LYS D 1 319 ? 123.853 122.377 133.925 1.00 24.86 379 LYS D O 1
ATOM 11172 N N . LYS D 1 320 ? 124.878 122.302 135.925 1.00 23.37 380 LYS D N 1
ATOM 11173 C CA . LYS D 1 320 ? 124.431 123.623 136.341 1.00 23.37 380 LYS D CA 1
ATOM 11174 C C . LYS D 1 320 ? 125.410 124.723 135.956 1.00 23.37 380 LYS D C 1
ATOM 11175 O O . LYS D 1 320 ? 125.260 125.857 136.421 1.00 23.37 380 LYS D O 1
ATOM 11181 N N . LYS D 1 321 ? 126.404 124.409 135.122 1.00 20.98 381 LYS D N 1
ATOM 11182 C CA . LYS D 1 321 ? 127.433 125.363 134.700 1.00 20.98 381 LYS D CA 1
ATOM 11183 C C . LYS D 1 321 ? 128.190 125.925 135.903 1.00 20.98 381 LYS D C 1
ATOM 11184 O O . LYS D 1 321 ? 128.371 127.135 136.045 1.00 20.98 381 LYS D O 1
ATOM 11190 N N . ARG D 1 322 ? 128.638 125.024 136.775 1.00 18.17 382 ARG D N 1
ATOM 11191 C CA . ARG D 1 322 ? 129.404 125.384 137.959 1.00 18.17 382 ARG D CA 1
ATOM 11192 C C . ARG D 1 322 ? 130.679 124.556 138.007 1.00 18.17 382 ARG D C 1
ATOM 11193 O O . ARG D 1 322 ? 130.662 123.357 137.715 1.00 18.17 382 ARG D O 1
ATOM 11201 N N . LEU D 1 323 ? 131.782 125.201 138.377 1.00 14.44 383 LEU D N 1
ATOM 11202 C CA . LEU D 1 323 ? 133.071 124.525 138.418 1.00 14.44 383 LEU D CA 1
ATOM 11203 C C . LEU D 1 323 ? 133.114 123.537 139.577 1.00 14.44 383 LEU D C 1
ATOM 11204 O O . LEU D 1 323 ? 132.805 123.888 140.719 1.00 14.44 383 LEU D O 1
ATOM 11209 N N . VAL D 1 324 ? 133.504 122.296 139.280 1.00 13.70 384 VAL D N 1
ATOM 11210 C CA . VAL D 1 324 ? 133.594 121.233 140.273 1.00 13.70 384 VAL D CA 1
ATOM 11211 C C . VAL D 1 324 ? 134.906 120.484 140.074 1.00 13.70 384 VAL D C 1
ATOM 11212 O O . VAL D 1 324 ? 135.599 120.649 139.070 1.00 13.70 384 VAL D O 1
ATOM 11216 N N . ASN D 1 325 ? 135.242 119.655 141.058 1.00 14.57 385 ASN D N 1
ATOM 11217 C CA . ASN D 1 325 ? 136.435 118.825 140.986 1.00 14.57 385 ASN D CA 1
ATOM 11218 C C . ASN D 1 325 ? 136.175 117.581 140.149 1.00 14.57 385 ASN D C 1
ATOM 11219 O O . ASN D 1 325 ? 135.066 117.038 140.131 1.00 14.57 385 ASN D O 1
ATOM 11224 N N . THR D 1 326 ? 137.210 117.133 139.447 1.00 16.46 386 THR D N 1
ATOM 11225 C CA . THR D 1 326 ? 137.107 115.891 138.702 1.00 16.46 386 THR D CA 1
ATOM 11226 C C . THR D 1 326 ? 137.211 114.695 139.648 1.00 16.46 386 THR D C 1
ATOM 11227 O O . THR D 1 326 ? 137.864 114.777 140.692 1.00 16.46 386 THR D O 1
ATOM 11231 N N . PRO D 1 327 ? 136.570 113.578 139.311 1.00 20.28 387 PRO D N 1
ATOM 11232 C CA . PRO D 1 327 ? 136.645 112.398 140.179 1.00 20.28 387 PRO D CA 1
ATOM 11233 C C . PRO D 1 327 ? 138.048 111.815 140.227 1.00 20.28 387 PRO D C 1
ATOM 11234 O O . PRO D 1 327 ? 138.847 111.970 139.300 1.00 20.28 387 PRO D O 1
ATOM 11238 N N . TYR D 1 328 ? 138.342 111.139 141.335 1.00 25.14 388 TYR D N 1
ATOM 11239 C CA . TYR D 1 328 ? 139.646 110.519 141.518 1.00 25.14 388 TYR D CA 1
ATOM 11240 C C . TYR D 1 328 ? 139.795 109.321 140.589 1.00 25.14 388 TYR D C 1
ATOM 11241 O O . TYR D 1 328 ? 138.896 108.482 140.490 1.00 25.14 388 TYR D O 1
ATOM 11250 N N . VAL D 1 329 ? 140.936 109.244 139.900 1.00 28.26 389 VAL D N 1
ATOM 11251 C CA . VAL D 1 329 ? 141.212 108.173 138.950 1.00 28.26 389 VAL D CA 1
ATOM 11252 C C . VAL D 1 329 ? 142.627 107.657 139.170 1.00 28.26 389 VAL D C 1
ATOM 11253 O O . VAL D 1 329 ? 143.486 108.341 139.729 1.00 28.26 389 VAL D O 1
ATOM 11257 N N . ASP D 1 330 ? 142.858 106.426 138.718 1.00 35.01 390 ASP D N 1
ATOM 11258 C CA . ASP D 1 330 ? 144.175 105.805 138.735 1.00 35.01 390 ASP D CA 1
ATOM 11259 C C . ASP D 1 330 ? 144.568 105.455 137.308 1.00 35.01 390 ASP D C 1
ATOM 11260 O O . ASP D 1 330 ? 143.809 104.788 136.597 1.00 35.01 390 ASP D O 1
ATOM 11265 N N . ASN D 1 331 ? 145.753 105.902 136.891 1.00 31.45 391 ASN D N 1
ATOM 11266 C CA . ASN D 1 331 ? 146.219 105.739 135.520 1.00 31.45 391 ASN D CA 1
ATOM 11267 C C . ASN D 1 331 ? 147.352 104.725 135.405 1.00 31.45 391 ASN D C 1
ATOM 11268 O O . ASN D 1 331 ? 148.135 104.783 134.453 1.00 31.45 391 ASN D O 1
ATOM 11273 N N . SER D 1 332 ? 147.458 103.797 136.358 1.00 33.90 392 SER D N 1
ATOM 11274 C CA . SER D 1 332 ? 148.551 102.832 136.342 1.00 33.90 392 SER D CA 1
ATOM 11275 C C . SER D 1 332 ? 148.433 101.831 135.200 1.00 33.90 392 SER D C 1
ATOM 11276 O O . SER D 1 332 ? 149.449 101.263 134.787 1.00 33.90 392 SER D O 1
ATOM 11279 N N . TYR D 1 333 ? 147.227 101.598 134.681 1.00 34.24 393 TYR D N 1
ATOM 11280 C CA . TYR D 1 333 ? 147.057 100.631 133.605 1.00 34.24 393 TYR D CA 1
ATOM 11281 C C . TYR D 1 333 ? 147.551 101.148 132.261 1.00 34.24 393 TYR D C 1
ATOM 11282 O O . TYR D 1 333 ? 147.750 100.348 131.342 1.00 34.24 393 TYR D O 1
ATOM 11291 N N . LYS D 1 334 ? 147.749 102.459 132.122 1.00 30.81 394 LYS D N 1
ATOM 11292 C CA . LYS D 1 334 ? 148.281 103.056 130.897 1.00 30.81 394 LYS D CA 1
ATOM 11293 C C . LYS D 1 334 ? 149.397 104.025 131.276 1.00 30.81 394 LYS D C 1
ATOM 11294 O O . LYS D 1 334 ? 149.172 105.230 131.400 1.00 30.81 394 LYS D O 1
ATOM 11300 N N . TRP D 1 335 ? 150.613 103.532 131.463 1.00 30.12 395 TRP D N 1
ATOM 11301 C CA . TRP D 1 335 ? 151.713 104.450 131.721 1.00 30.12 395 TRP D CA 1
ATOM 11302 C C . TRP D 1 335 ? 152.147 105.034 130.397 1.00 30.12 395 TRP D C 1
ATOM 11303 O O . TRP D 1 335 ? 152.232 106.252 130.245 1.00 30.12 395 TRP D O 1
ATOM 11314 N N . ALA D 1 336 ? 152.427 104.164 129.433 1.00 29.66 396 ALA D N 1
ATOM 11315 C CA . ALA D 1 336 ? 152.885 104.615 128.125 1.00 29.66 396 ALA D CA 1
ATOM 11316 C C . ALA D 1 336 ? 151.879 105.447 127.356 1.00 29.66 396 ALA D C 1
ATOM 11317 O O . ALA D 1 336 ? 152.250 106.412 126.708 1.00 29.66 396 ALA D O 1
ATOM 11319 N N . GLY D 1 337 ? 150.619 105.037 127.353 1.00 29.38 397 GLY D N 1
ATOM 11320 C CA . GLY D 1 337 ? 149.604 105.834 126.694 1.00 29.38 397 GLY D CA 1
ATOM 11321 C C . GLY D 1 337 ? 149.214 107.176 127.281 1.00 29.38 397 GLY D C 1
ATOM 11322 O O . GLY D 1 337 ? 149.108 108.146 126.540 1.00 29.38 397 GLY D O 1
ATOM 11323 N N . GLY D 1 338 ? 149.011 107.254 128.602 1.00 28.63 398 GLY D N 1
ATOM 11324 C CA . GLY D 1 338 ? 148.700 108.559 129.222 1.00 28.63 398 GLY D CA 1
ATOM 11325 C C . GLY D 1 338 ? 148.779 108.579 130.739 1.00 28.63 398 GLY D C 1
ATOM 11326 O O . GLY D 1 338 ? 147.736 108.828 131.371 1.00 28.63 398 GLY D O 1
ATOM 11327 N N . GLY D 1 339 ? 149.963 108.332 131.307 1.00 28.14 399 GLY D N 1
ATOM 11328 C CA . GLY D 1 339 ? 150.120 108.297 132.775 1.00 28.14 399 GLY D CA 1
ATOM 11329 C C . GLY D 1 339 ? 151.240 109.174 133.311 1.00 28.14 399 GLY D C 1
ATOM 11330 O O . GLY D 1 339 ? 151.706 108.883 134.423 1.00 28.14 399 GLY D O 1
ATOM 11331 N N . PHE D 1 340 ? 151.680 110.198 132.574 1.00 24.66 400 PHE D N 1
ATOM 11332 C CA . PHE D 1 340 ? 152.862 110.973 133.045 1.00 24.66 400 PHE D CA 1
ATOM 11333 C C . PHE D 1 340 ? 152.499 112.384 133.521 1.00 24.66 400 PHE D C 1
ATOM 11334 O O . PHE D 1 340 ? 151.380 112.847 133.235 1.00 24.66 400 PHE D O 1
ATOM 11342 N N . LEU D 1 341 ? 153.426 113.041 134.229 1.00 22.47 401 LEU D N 1
ATOM 11343 C CA . LEU D 1 341 ? 153.212 114.392 134.752 1.00 22.47 401 LEU D CA 1
ATOM 11344 C C . LEU D 1 341 ? 154.420 115.223 134.388 1.00 22.47 401 LEU D C 1
ATOM 11345 O O . LEU D 1 341 ? 155.539 114.754 134.535 1.00 22.47 401 LEU D O 1
ATOM 11350 N N . SER D 1 342 ? 154.219 116.454 133.932 1.00 19.45 402 SER D N 1
ATOM 11351 C CA . SER D 1 342 ? 155.355 117.257 133.494 1.00 19.45 402 SER D CA 1
ATOM 11352 C C . SER D 1 342 ? 155.145 118.756 133.535 1.00 19.45 402 SER D C 1
ATOM 11353 O O . SER D 1 342 ? 154.046 119.220 133.823 1.00 19.45 402 SER D O 1
ATOM 11356 N N . THR D 1 343 ? 156.200 119.518 133.259 1.00 19.00 403 THR D N 1
ATOM 11357 C CA . THR D 1 343 ? 156.095 120.965 133.187 1.00 19.00 403 THR D CA 1
ATOM 11358 C C . THR D 1 343 ? 156.282 121.409 131.737 1.00 19.00 403 THR D C 1
ATOM 11359 O O . THR D 1 343 ? 156.382 120.586 130.821 1.00 19.00 403 THR D O 1
ATOM 11363 N N . VAL D 1 344 ? 156.324 122.724 131.524 1.00 18.89 404 VAL D N 1
ATOM 11364 C CA . VAL D 1 344 ? 156.537 123.231 130.172 1.00 18.89 404 VAL D CA 1
ATOM 11365 C C . VAL D 1 344 ? 158.019 123.224 129.807 1.00 18.89 404 VAL D C 1
ATOM 11366 O O . VAL D 1 344 ? 158.370 123.043 128.634 1.00 18.89 404 VAL D O 1
ATOM 11370 N N . GLY D 1 345 ? 158.907 123.410 130.786 1.00 20.49 405 GLY D N 1
ATOM 11371 C CA . GLY D 1 345 ? 160.331 123.394 130.494 1.00 20.49 405 GLY D CA 1
ATOM 11372 C C . GLY D 1 345 ? 160.819 122.038 130.019 1.00 20.49 405 GLY D C 1
ATOM 11373 O O . GLY D 1 345 ? 161.664 121.951 129.123 1.00 20.49 405 GLY D O 1
ATOM 11374 N N . ASP D 1 346 ? 160.302 120.962 130.616 1.00 22.46 406 ASP D N 1
ATOM 11375 C CA . ASP D 1 346 ? 160.687 119.623 130.185 1.00 22.46 406 ASP D CA 1
ATOM 11376 C C . ASP D 1 346 ? 160.244 119.358 128.753 1.00 22.46 406 ASP D C 1
ATOM 11377 O O . ASP D 1 346 ? 160.993 118.772 127.960 1.00 22.46 406 ASP D O 1
ATOM 11382 N N . LEU D 1 347 ? 159.029 119.783 128.402 1.00 18.60 407 LEU D N 1
ATOM 11383 C CA . LEU D 1 347 ? 158.559 119.627 127.030 1.00 18.60 407 LEU D CA 1
ATOM 11384 C C . LEU D 1 347 ? 159.392 120.459 126.064 1.00 18.60 407 LEU D C 1
ATOM 11385 O O . LEU D 1 347 ? 159.687 120.014 124.949 1.00 18.60 407 LEU D O 1
ATOM 11390 N N . LEU D 1 348 ? 159.780 121.671 126.472 1.00 17.99 408 LEU D N 1
ATOM 11391 C CA . LEU D 1 348 ? 160.651 122.486 125.632 1.00 17.99 408 LEU D CA 1
ATOM 11392 C C . LEU D 1 348 ? 161.990 121.799 125.394 1.00 17.99 408 LEU D C 1
ATOM 11393 O O . LEU D 1 348 ? 162.500 121.785 124.268 1.00 17.99 408 LEU D O 1
ATOM 11398 N N . LYS D 1 349 ? 162.575 121.223 126.447 1.00 20.86 409 LYS D N 1
ATOM 11399 C CA . LYS D 1 349 ? 163.846 120.518 126.301 1.00 20.86 409 LYS D CA 1
ATOM 11400 C C . LYS D 1 349 ? 163.707 119.303 125.391 1.00 20.86 409 LYS D C 1
ATOM 11401 O O . LYS D 1 349 ? 164.576 119.042 124.548 1.00 20.86 409 LYS D O 1
ATOM 11407 N N . PHE D 1 350 ? 162.621 118.545 125.550 1.00 21.73 410 PHE D N 1
ATOM 11408 C CA . PHE D 1 350 ? 162.384 117.381 124.701 1.00 21.73 410 PHE D CA 1
ATOM 11409 C C . PHE D 1 350 ? 162.249 117.788 123.236 1.00 21.73 410 PHE D C 1
ATOM 11410 O O . PHE D 1 350 ? 162.840 117.164 122.342 1.00 21.73 410 PHE D O 1
ATOM 11418 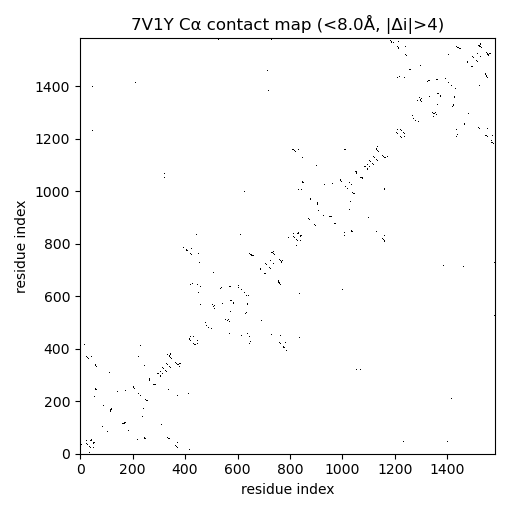N N . GLY D 1 351 ? 161.479 118.847 122.975 1.00 20.24 411 GLY D N 1
ATOM 11419 C CA . GLY D 1 351 ? 161.327 119.319 121.610 1.00 20.24 411 GLY D CA 1
ATOM 11420 C C . GLY D 1 351 ? 162.627 119.824 121.018 1.00 20.24 411 GLY D C 1
ATOM 11421 O O . GLY D 1 351 ? 162.912 119.599 119.841 1.00 20.24 411 GLY D O 1
ATOM 11422 N N . ASN D 1 352 ? 163.433 120.518 121.827 1.00 21.97 412 ASN D N 1
ATOM 11423 C CA . ASN D 1 352 ? 164.729 120.989 121.352 1.00 21.97 412 ASN D CA 1
ATOM 11424 C C . ASN D 1 352 ? 165.644 119.824 121.004 1.00 21.97 412 ASN D C 1
ATOM 11425 O O . ASN D 1 352 ? 166.361 119.867 119.997 1.00 21.97 412 ASN D O 1
ATOM 11430 N N . ALA D 1 353 ? 165.638 118.774 121.828 1.00 22.92 413 ALA D N 1
ATOM 11431 C CA . ALA D 1 353 ? 166.454 117.601 121.529 1.00 22.92 413 ALA D CA 1
ATOM 11432 C C . ALA D 1 353 ? 166.017 116.942 120.227 1.00 22.92 413 ALA D C 1
ATOM 11433 O O . ALA D 1 353 ? 166.858 116.573 119.395 1.00 22.92 413 ALA D O 1
ATOM 11435 N N . MET D 1 354 ? 164.704 116.789 120.029 1.00 25.60 414 MET D N 1
ATOM 11436 C CA . MET D 1 354 ? 164.221 116.201 118.781 1.00 25.60 414 MET D CA 1
ATOM 11437 C C . MET D 1 354 ? 164.582 117.068 117.577 1.00 25.60 414 MET D C 1
ATOM 11438 O O . MET D 1 354 ? 164.983 116.551 116.528 1.00 25.60 414 MET D O 1
ATOM 11443 N N . LEU D 1 355 ? 164.450 118.390 117.710 1.00 26.87 415 LEU D N 1
ATOM 11444 C CA . LEU D 1 355 ? 164.792 119.284 116.608 1.00 26.87 415 LEU D CA 1
ATOM 11445 C C . LEU D 1 355 ? 166.276 119.205 116.266 1.00 26.87 415 LEU D C 1
ATOM 11446 O O . LEU D 1 355 ? 166.650 119.204 115.087 1.00 26.87 415 LEU D O 1
ATOM 11451 N N . TYR D 1 356 ? 167.138 119.150 117.285 1.00 29.51 416 TYR D N 1
ATOM 11452 C CA . TYR D 1 356 ? 168.570 119.025 117.036 1.00 29.51 416 TYR D CA 1
ATOM 11453 C C . TYR D 1 356 ? 168.889 117.710 116.338 1.00 29.51 416 TYR D C 1
ATOM 11454 O O . TYR D 1 356 ? 169.672 117.675 115.381 1.00 29.51 416 TYR D O 1
ATOM 11463 N N . GLY D 1 357 ? 168.297 116.610 116.810 1.00 30.92 417 GLY D N 1
ATOM 11464 C CA . GLY D 1 357 ? 168.515 115.335 116.152 1.00 30.92 417 GLY D CA 1
ATOM 11465 C C . GLY D 1 357 ? 168.029 115.327 114.718 1.00 30.92 417 GLY D C 1
ATOM 11466 O O . GLY D 1 357 ? 168.614 114.661 113.860 1.00 30.92 417 GLY D O 1
ATOM 11467 N N . TYR D 1 358 ? 166.953 116.063 114.438 1.00 31.28 418 TYR D N 1
ATOM 11468 C CA . TYR D 1 358 ? 166.435 116.151 113.078 1.00 31.28 418 TYR D CA 1
ATOM 11469 C C . TYR D 1 358 ? 167.353 116.971 112.178 1.00 31.28 418 TYR D C 1
ATOM 11470 O O . TYR D 1 358 ? 167.579 116.607 111.018 1.00 31.28 418 TYR D O 1
ATOM 11479 N N . GLN D 1 359 ? 167.891 118.080 112.689 1.00 34.06 419 GLN D N 1
ATOM 11480 C CA . GLN D 1 359 ? 168.587 119.049 111.851 1.00 34.06 419 GLN D CA 1
ATOM 11481 C C . GLN D 1 359 ? 170.105 118.903 111.835 1.00 34.06 419 GLN D C 1
ATOM 11482 O O . GLN D 1 359 ? 170.760 119.601 111.055 1.00 34.06 419 GLN D O 1
ATOM 11488 N N . VAL D 1 360 ? 170.687 118.035 112.666 1.00 38.34 420 VAL D N 1
ATOM 11489 C CA . VAL D 1 360 ? 172.147 117.969 112.734 1.00 38.34 420 VAL D CA 1
ATOM 11490 C C . VAL D 1 360 ? 172.749 117.437 111.434 1.00 38.34 420 VAL D C 1
ATOM 11491 O O . VAL D 1 360 ? 173.882 117.790 111.078 1.00 38.34 420 VAL D O 1
ATOM 11495 N N . GLY D 1 361 ? 172.015 116.594 110.706 1.00 43.31 421 GLY D N 1
ATOM 11496 C CA . GLY D 1 361 ? 172.563 116.013 109.490 1.00 43.31 421 GLY D CA 1
ATOM 11497 C C . GLY D 1 361 ? 172.834 117.044 108.410 1.00 43.31 421 GLY D C 1
ATOM 11498 O O . GLY D 1 361 ? 173.803 116.926 107.656 1.00 43.31 421 GLY D O 1
ATOM 11499 N N . LEU D 1 362 ? 171.978 118.064 108.313 1.00 46.65 422 LEU D N 1
ATOM 11500 C CA . LEU D 1 362 ? 172.180 119.104 107.310 1.00 46.65 422 LEU D CA 1
ATOM 11501 C C . LEU D 1 362 ? 173.401 119.957 107.633 1.00 46.65 422 LEU D C 1
ATOM 11502 O O . LEU D 1 362 ? 174.129 120.376 106.726 1.00 46.65 422 LEU D O 1
ATOM 11507 N N . PHE D 1 363 ? 173.638 120.228 108.916 1.00 50.01 423 PHE D N 1
ATOM 11508 C CA . PHE D 1 363 ? 174.757 121.064 109.331 1.00 50.01 423 PHE D CA 1
ATOM 11509 C C . PHE D 1 363 ? 176.060 120.292 109.474 1.00 50.01 423 PHE D C 1
ATOM 11510 O O . PHE D 1 363 ? 177.113 120.918 109.637 1.00 50.01 423 PHE D O 1
ATOM 11518 N N . LYS D 1 364 ? 176.015 118.957 109.428 1.00 56.91 424 LYS D N 1
ATOM 11519 C CA . LYS D 1 364 ? 177.232 118.167 109.602 1.00 56.91 424 LYS D CA 1
ATOM 11520 C C . LYS D 1 364 ? 178.278 118.476 108.536 1.00 56.91 424 LYS D C 1
ATOM 11521 O O . LYS D 1 364 ? 179.482 118.431 108.819 1.00 56.91 424 LYS D O 1
ATOM 11527 N N . ASN D 1 365 ? 177.848 118.791 107.312 1.00 60.85 425 ASN D N 1
ATOM 11528 C CA . ASN D 1 365 ? 178.801 119.001 106.224 1.00 60.85 425 ASN D CA 1
ATOM 11529 C C . ASN D 1 365 ? 179.689 120.217 106.475 1.00 60.85 425 ASN D C 1
ATOM 11530 O O . ASN D 1 365 ? 180.901 120.165 106.238 1.00 60.85 425 ASN D O 1
ATOM 11535 N N . SER D 1 366 ? 179.106 121.320 106.952 1.00 62.09 426 SER D N 1
ATOM 11536 C CA . SER D 1 366 ? 179.875 122.550 107.105 1.00 62.09 426 SER D CA 1
ATOM 11537 C C . SER D 1 366 ? 180.817 122.481 108.300 1.00 62.09 426 SER D C 1
ATOM 11538 O O . SER D 1 366 ? 181.975 122.906 108.208 1.00 62.09 426 SER D O 1
ATOM 11541 N N . ASN D 1 367 ? 180.345 121.955 109.428 1.00 58.67 427 ASN D N 1
ATOM 11542 C CA . ASN D 1 367 ? 181.119 121.925 110.662 1.00 58.67 427 ASN D CA 1
ATOM 11543 C C . ASN D 1 367 ? 181.166 120.503 111.198 1.00 58.67 427 ASN D C 1
ATOM 11544 O O . ASN D 1 367 ? 180.129 119.837 111.292 1.00 58.67 427 ASN D O 1
ATOM 11549 N N . GLU D 1 368 ? 182.365 120.044 111.549 1.00 57.30 428 GLU D N 1
ATOM 11550 C CA . GLU D 1 368 ? 182.564 118.712 112.103 1.00 57.30 428 GLU D CA 1
ATOM 11551 C C . GLU D 1 368 ? 182.698 118.713 113.620 1.00 57.30 428 GLU D C 1
ATOM 11552 O O . GLU D 1 368 ? 182.938 117.653 114.207 1.00 57.30 428 GLU D O 1
ATOM 11554 N N . ASN D 1 369 ? 182.553 119.866 114.267 1.00 54.40 429 ASN D N 1
ATOM 11555 C CA . ASN D 1 369 ? 182.673 119.970 115.714 1.00 54.40 429 ASN D CA 1
ATOM 11556 C C . ASN D 1 369 ? 181.340 119.820 116.435 1.00 54.40 429 ASN D C 1
ATOM 11557 O O . ASN D 1 369 ? 181.311 119.867 117.669 1.00 54.40 429 ASN D O 1
ATOM 11562 N N . LEU D 1 370 ? 180.244 119.644 115.703 1.00 45.30 430 LEU D N 1
ATOM 11563 C CA . LEU D 1 370 ? 178.938 119.509 116.331 1.00 45.30 430 LEU D CA 1
ATOM 11564 C C . LEU D 1 370 ? 178.803 118.149 117.005 1.00 45.30 430 LEU D C 1
ATOM 11565 O O . LEU D 1 370 ? 179.172 117.116 116.441 1.00 45.30 430 LEU D O 1
ATOM 11570 N N . LEU D 1 371 ? 178.270 118.158 118.224 1.00 36.59 431 LEU D N 1
ATOM 11571 C CA . LEU D 1 371 ? 178.034 116.918 118.942 1.00 36.59 431 LEU D CA 1
ATOM 11572 C C . LEU D 1 371 ? 176.914 116.124 118.270 1.00 36.59 431 LEU D C 1
ATOM 11573 O O . LEU D 1 371 ? 176.001 116.704 117.677 1.00 36.59 431 LEU D O 1
ATOM 11578 N N . PRO D 1 372 ? 176.967 114.797 118.338 1.00 33.88 432 PRO D N 1
ATOM 11579 C CA . PRO D 1 372 ? 175.907 113.990 117.727 1.00 33.88 432 PRO D CA 1
ATOM 11580 C C . PRO D 1 372 ? 174.586 114.152 118.459 1.00 33.88 432 PRO D C 1
ATOM 11581 O O . PRO D 1 372 ? 174.540 114.448 119.655 1.00 33.88 432 PRO D O 1
ATOM 11585 N N . GLY D 1 373 ? 173.498 113.956 117.716 1.00 32.96 433 GLY D N 1
ATOM 11586 C CA . GLY D 1 373 ? 172.179 114.009 118.304 1.00 32.96 433 GLY D CA 1
ATOM 11587 C C . GLY D 1 373 ? 171.866 112.776 119.127 1.00 32.96 433 GLY D C 1
ATOM 11588 O O . GLY D 1 373 ? 172.566 111.766 119.076 1.00 32.96 433 GLY D O 1
ATOM 11589 N N . TYR D 1 374 ? 170.784 112.873 119.903 1.00 31.58 434 TYR D N 1
ATOM 11590 C CA . TYR D 1 374 ? 170.383 111.755 120.749 1.00 31.58 434 TYR D CA 1
ATOM 11591 C C . TYR D 1 374 ? 170.003 110.534 119.920 1.00 31.58 434 TYR D C 1
ATOM 11592 O O . TYR D 1 374 ? 170.179 109.398 120.373 1.00 31.58 434 TYR D O 1
ATOM 11601 N N . LEU D 1 375 ? 169.485 110.745 118.713 1.00 35.76 435 LEU D N 1
ATOM 11602 C CA . LEU D 1 375 ? 169.142 109.665 117.802 1.00 35.76 435 LEU D CA 1
ATOM 11603 C C . LEU D 1 375 ? 169.775 109.933 116.444 1.00 35.76 435 LEU D C 1
ATOM 11604 O O . LEU D 1 375 ? 170.056 111.079 116.088 1.00 35.76 435 LEU D O 1
ATOM 11609 N N . LYS D 1 376 ? 170.000 108.858 115.692 1.00 39.56 436 LYS D N 1
ATOM 11610 C CA . LYS D 1 376 ? 170.650 108.975 114.398 1.00 39.56 436 LYS D CA 1
ATOM 11611 C C . LYS D 1 376 ? 169.767 109.755 113.423 1.00 39.56 436 LYS D C 1
ATOM 11612 O O . LYS D 1 376 ? 168.538 109.739 113.538 1.00 39.56 436 LYS D O 1
ATOM 11618 N N . PRO D 1 377 ? 170.375 110.462 112.463 1.00 39.65 437 PRO D N 1
ATOM 11619 C CA . PRO D 1 377 ? 169.567 111.272 111.533 1.00 39.65 437 PRO D CA 1
ATOM 11620 C C . PRO D 1 377 ? 168.543 110.468 110.751 1.00 39.65 437 PRO D C 1
ATOM 11621 O O . PRO D 1 377 ? 167.433 110.959 110.509 1.00 39.65 437 PRO D O 1
ATOM 11625 N N . GLU D 1 378 ? 168.880 109.239 110.352 1.00 40.77 438 GLU D N 1
ATOM 11626 C CA . GLU D 1 378 ? 167.915 108.412 109.634 1.00 40.77 438 GLU D CA 1
ATOM 11627 C C . GLU D 1 378 ? 166.746 108.028 110.532 1.00 40.77 438 GLU D C 1
ATOM 11628 O O . GLU D 1 378 ? 165.600 107.960 110.071 1.00 40.77 438 GLU D O 1
ATOM 11634 N N . THR D 1 379 ? 167.014 107.782 111.817 1.00 37.57 439 THR D N 1
ATOM 11635 C CA . THR D 1 379 ? 165.939 107.467 112.750 1.00 37.57 439 THR D CA 1
ATOM 11636 C C . THR D 1 379 ? 164.969 108.633 112.886 1.00 37.57 439 THR D C 1
ATOM 11637 O O . THR D 1 379 ? 163.749 108.437 112.902 1.00 37.57 439 THR D O 1
ATOM 11641 N N . MET D 1 380 ? 165.494 109.848 112.961 1.00 35.91 440 MET D N 1
ATOM 11642 C CA . MET D 1 380 ? 164.634 111.016 113.098 1.00 35.91 440 MET D CA 1
ATOM 11643 C C . MET D 1 380 ? 163.741 111.227 111.884 1.00 35.91 440 MET D C 1
ATOM 11644 O O . MET D 1 380 ? 162.572 111.590 112.026 1.00 35.91 440 MET D O 1
ATOM 11649 N N . VAL D 1 381 ? 164.280 110.993 110.695 1.00 36.48 441 VAL D N 1
ATOM 11650 C CA . VAL D 1 381 ? 163.488 111.146 109.482 1.00 36.48 441 VAL D CA 1
ATOM 11651 C C . VAL D 1 381 ? 162.333 110.157 109.472 1.00 36.48 441 VAL D C 1
ATOM 11652 O O . VAL D 1 381 ? 161.205 110.528 109.167 1.00 36.48 441 VAL D O 1
ATOM 11656 N N . MET D 1 382 ? 162.596 108.917 109.863 1.00 37.85 442 MET D N 1
ATOM 11657 C CA . MET D 1 382 ? 161.556 107.893 109.899 1.00 37.85 442 MET D CA 1
ATOM 11658 C C . MET D 1 382 ? 160.467 108.255 110.894 1.00 37.85 442 MET D C 1
ATOM 11659 O O . MET D 1 382 ? 159.284 108.045 110.632 1.00 37.85 442 MET D O 1
ATOM 11664 N N . MET D 1 383 ? 160.860 108.807 112.035 1.00 34.77 443 MET D N 1
ATOM 11665 C CA . MET D 1 383 ? 159.895 109.163 113.065 1.00 34.77 443 MET D CA 1
ATOM 11666 C C . MET D 1 383 ? 158.912 110.208 112.566 1.00 34.77 443 MET D C 1
ATOM 11667 O O . MET D 1 383 ? 157.720 110.126 112.848 1.00 34.77 443 MET D O 1
ATOM 11672 N N . TRP D 1 384 ? 159.399 111.182 111.811 1.00 29.40 444 TRP D N 1
ATOM 11673 C CA . TRP D 1 384 ? 158.533 112.257 111.333 1.00 29.40 444 TRP D CA 1
ATOM 11674 C C . TRP D 1 384 ? 157.988 112.044 109.923 1.00 29.40 444 TRP D C 1
ATOM 11675 O O . TRP D 1 384 ? 157.408 112.955 109.341 1.00 29.40 444 TRP D O 1
ATOM 11686 N N . THR D 1 385 ? 158.189 110.854 109.363 1.00 31.57 445 THR D N 1
ATOM 11687 C CA . THR D 1 385 ? 157.642 110.546 108.040 1.00 31.57 445 THR D CA 1
ATOM 11688 C C . THR D 1 385 ? 156.123 110.190 108.080 1.00 31.57 445 THR D C 1
ATOM 11689 O O . THR D 1 385 ? 155.756 109.213 108.733 1.00 31.57 445 THR D O 1
ATOM 11693 N N . PRO D 1 386 ? 155.238 110.967 107.383 1.00 30.38 446 PRO D N 1
ATOM 11694 C CA . PRO D 1 386 ? 153.819 110.600 107.455 1.00 30.38 446 PRO D CA 1
ATOM 11695 C C . PRO D 1 386 ? 153.557 109.233 106.842 1.00 30.38 446 PRO D C 1
ATOM 11696 O O . PRO D 1 386 ? 154.233 108.804 105.903 1.00 30.38 446 PRO D O 1
ATOM 11700 N N . VAL D 1 387 ? 152.561 108.553 107.386 1.00 32.02 447 VAL D N 1
ATOM 11701 C CA . VAL D 1 387 ? 152.170 107.211 106.960 1.00 32.02 447 VAL D CA 1
ATOM 11702 C C . VAL D 1 387 ? 150.865 107.326 106.184 1.00 32.02 447 VAL D C 1
ATOM 11703 O O . VAL D 1 387 ? 149.949 108.020 106.637 1.00 32.02 447 VAL D O 1
ATOM 11707 N N . PRO D 1 388 ? 150.742 106.688 105.022 1.00 35.19 448 PRO D N 1
ATOM 11708 C CA . PRO D 1 388 ? 149.489 106.764 104.266 1.00 35.19 448 PRO D CA 1
ATOM 11709 C C . PRO D 1 388 ? 148.345 106.082 105.000 1.00 35.19 448 PRO D C 1
ATOM 11710 O O . PRO D 1 388 ? 148.543 105.216 105.856 1.00 35.19 448 PRO D O 1
ATOM 11714 N N . ASN D 1 389 ? 147.127 106.501 104.648 1.00 35.33 449 ASN D N 1
ATOM 11715 C CA . ASN D 1 389 ? 145.898 105.980 105.248 1.00 35.33 449 ASN D CA 1
ATOM 11716 C C . ASN D 1 389 ? 145.857 106.245 106.752 1.00 35.33 449 ASN D C 1
ATOM 11717 O O . ASN D 1 389 ? 145.483 105.380 107.545 1.00 35.33 449 ASN D O 1
ATOM 11719 N N . THR D 1 390 ? 146.245 107.456 107.146 1.00 32.76 450 THR D N 1
ATOM 11720 C CA . THR D 1 390 ? 146.206 107.886 108.535 1.00 32.76 450 THR D CA 1
ATOM 11721 C C . THR D 1 390 ? 145.563 109.264 108.614 1.00 32.76 450 THR D C 1
ATOM 11722 O O . THR D 1 390 ? 145.521 110.009 107.632 1.00 32.76 450 THR D O 1
ATOM 11726 N N . GLU D 1 391 ? 145.059 109.597 109.799 1.00 34.06 451 GLU D N 1
ATOM 11727 C CA . GLU D 1 391 ? 144.349 110.847 110.017 1.00 34.06 451 GLU D CA 1
ATOM 11728 C C . GLU D 1 391 ? 144.962 111.602 111.187 1.00 34.06 451 GLU D C 1
ATOM 11729 O O . GLU D 1 391 ? 145.556 111.009 112.091 1.00 34.06 451 GLU D O 1
ATOM 11735 N N . MET D 1 392 ? 144.810 112.922 111.153 1.00 27.62 452 MET D N 1
ATOM 11736 C CA . MET D 1 392 ? 145.294 113.824 112.195 1.00 27.62 452 MET D CA 1
ATOM 11737 C C . MET D 1 392 ? 144.081 114.607 112.692 1.00 27.62 452 MET D C 1
ATOM 11738 O O . MET D 1 392 ? 143.612 115.530 112.020 1.00 27.62 452 MET D O 1
ATOM 11743 N N . SER D 1 393 ? 143.567 114.226 113.864 1.00 27.65 453 SER D N 1
ATOM 11744 C CA . SER D 1 393 ? 142.287 114.755 114.325 1.00 27.65 453 SER D CA 1
ATOM 11745 C C . SER D 1 393 ? 142.354 116.254 114.592 1.00 27.65 453 SER D C 1
ATOM 11746 O O . SER D 1 393 ? 141.423 116.992 114.246 1.00 27.65 453 SER D O 1
ATOM 11749 N N . TRP D 1 394 ? 143.438 116.728 115.204 1.00 23.30 454 TRP D N 1
ATOM 11750 C CA . TRP D 1 394 ? 143.529 118.137 115.563 1.00 23.30 454 TRP D CA 1
ATOM 11751 C C . TRP D 1 394 ? 143.906 119.029 114.387 1.00 23.30 454 TRP D C 1
ATOM 11752 O O . TRP D 1 394 ? 143.916 120.255 114.542 1.00 23.30 454 TRP D O 1
ATOM 11763 N N . ASP D 1 395 ? 144.213 118.452 113.226 1.00 27.62 455 ASP D N 1
ATOM 11764 C CA . ASP D 1 395 ? 144.422 119.241 112.013 1.00 27.62 455 ASP D CA 1
ATOM 11765 C C . ASP D 1 395 ? 144.159 118.336 110.818 1.00 27.62 455 ASP D C 1
ATOM 11766 O O . ASP D 1 395 ? 144.977 117.464 110.511 1.00 27.62 455 ASP D O 1
ATOM 11768 N N . LYS D 1 396 ? 143.027 118.552 110.144 1.00 34.21 456 LYS D N 1
ATOM 11769 C CA . LYS D 1 396 ? 142.655 117.743 108.989 1.00 34.21 456 LYS D CA 1
ATOM 11770 C C . LYS D 1 396 ? 143.598 117.926 107.809 1.00 34.21 456 LYS D C 1
ATOM 11771 O O . LYS D 1 396 ? 143.545 117.130 106.866 1.00 34.21 456 LYS D O 1
ATOM 11777 N N . GLU D 1 397 ? 144.450 118.949 107.839 1.00 32.31 457 GLU D N 1
ATOM 11778 C CA . GLU D 1 397 ? 145.314 119.263 106.711 1.00 32.31 457 GLU D CA 1
ATOM 11779 C C . GLU D 1 397 ? 146.561 118.384 106.668 1.00 32.31 457 GLU D C 1
ATOM 11780 O O . GLU D 1 397 ? 147.200 118.284 105.616 1.00 32.31 457 GLU D O 1
ATOM 11786 N N . GLY D 1 398 ? 146.892 117.706 107.769 1.00 28.77 458 GLY D N 1
ATOM 11787 C CA . GLY D 1 398 ? 148.045 116.838 107.832 1.00 28.77 458 GLY D CA 1
ATOM 11788 C C . GLY D 1 398 ? 147.670 115.393 108.118 1.00 28.77 458 GLY D C 1
ATOM 11789 O O . GLY D 1 398 ? 146.494 115.030 108.205 1.00 28.77 458 GLY D O 1
ATOM 11790 N N . LYS D 1 399 ? 148.696 114.550 108.300 1.00 28.09 459 LYS D N 1
ATOM 11791 C CA . LYS D 1 399 ? 148.485 113.121 108.586 1.00 28.09 459 LYS D CA 1
ATOM 11792 C C . LYS D 1 399 ? 149.214 112.678 109.851 1.00 28.09 459 LYS D C 1
ATOM 11793 O O . LYS D 1 399 ? 149.647 113.509 110.638 1.00 28.09 459 LYS D O 1
ATOM 11799 N N . TYR D 1 400 ? 149.354 111.371 110.044 1.00 26.99 460 TYR D N 1
ATOM 11800 C CA . TYR D 1 400 ? 150.004 110.848 111.244 1.00 26.99 460 TYR D CA 1
ATOM 11801 C C . TYR D 1 400 ? 151.290 110.120 110.893 1.00 26.99 460 TYR D C 1
ATOM 11802 O O . TYR D 1 400 ? 151.378 109.484 109.849 1.00 26.99 460 TYR D O 1
ATOM 11811 N N . ALA D 1 401 ? 152.284 110.196 111.769 1.00 26.51 461 ALA D N 1
ATOM 11812 C CA . ALA D 1 401 ? 153.556 109.535 111.522 1.00 26.51 461 ALA D CA 1
ATOM 11813 C C . ALA D 1 401 ? 153.800 108.499 112.595 1.00 26.51 461 ALA D C 1
ATOM 11814 O O . ALA D 1 401 ? 152.989 107.596 112.780 1.00 26.51 461 ALA D O 1
ATOM 11816 N N . MET D 1 402 ? 154.918 108.605 113.302 1.00 29.64 462 MET D N 1
ATOM 11817 C CA . MET D 1 402 ? 155.153 107.697 114.417 1.00 29.64 462 MET D CA 1
ATOM 11818 C C . MET D 1 402 ? 154.979 108.474 115.707 1.00 29.64 462 MET D C 1
ATOM 11819 O O . MET D 1 402 ? 155.866 109.240 116.079 1.00 29.64 462 MET D O 1
ATOM 11824 N N . ALA D 1 403 ? 153.838 108.301 116.372 1.00 26.30 463 ALA D N 1
ATOM 11825 C CA . ALA D 1 403 ? 153.546 109.002 117.631 1.00 26.30 463 ALA D CA 1
ATOM 11826 C C . ALA D 1 403 ? 153.581 110.514 117.490 1.00 26.30 463 ALA D C 1
ATOM 11827 O O . ALA D 1 403 ? 153.838 111.216 118.465 1.00 26.30 463 ALA D O 1
ATOM 11829 N N . TRP D 1 404 ? 153.304 111.018 116.296 1.00 24.15 464 TRP D N 1
ATOM 11830 C CA . TRP D 1 404 ? 153.336 112.450 116.048 1.00 24.15 464 TRP D CA 1
ATOM 11831 C C . TRP D 1 404 ? 152.375 112.729 114.931 1.00 24.15 464 TRP D C 1
ATOM 11832 O O . TRP D 1 404 ? 152.066 111.836 114.151 1.00 24.15 464 TRP D O 1
ATOM 11843 N N . GLY D 1 405 ? 151.904 113.960 114.828 1.00 21.73 465 GLY D N 1
ATOM 11844 C CA . GLY D 1 405 ? 151.059 114.319 113.709 1.00 21.73 465 GLY D CA 1
ATOM 11845 C C . GLY D 1 405 ? 151.893 115.269 112.892 1.00 21.73 465 GLY D C 1
ATOM 11846 O O . GLY D 1 405 ? 152.380 116.261 113.422 1.00 21.73 465 GLY D O 1
ATOM 11847 N N . VAL D 1 406 ? 152.066 114.987 111.608 1.00 22.84 466 VAL D N 1
ATOM 11848 C CA . VAL D 1 406 ? 152.945 115.813 110.786 1.00 22.84 466 VAL D CA 1
ATOM 11849 C C . VAL D 1 406 ? 152.234 116.486 109.622 1.00 22.84 466 VAL D C 1
ATOM 11850 O O . VAL D 1 406 ? 151.524 115.827 108.865 1.00 22.84 466 VAL D O 1
ATOM 11854 N N . VAL D 1 407 ? 152.406 117.796 109.483 1.00 24.45 467 VAL D N 1
ATOM 11855 C CA . VAL D 1 407 ? 151.831 118.506 108.350 1.00 24.45 467 VAL D CA 1
ATOM 11856 C C . VAL D 1 407 ? 153.010 118.916 107.492 1.00 24.45 467 VAL D C 1
ATOM 11857 O O . VAL D 1 407 ? 153.954 119.522 107.986 1.00 24.45 467 VAL D O 1
ATOM 11861 N N . GLU D 1 408 ? 152.972 118.577 106.211 1.00 30.28 468 GLU D N 1
ATOM 11862 C CA . GLU D 1 408 ? 154.089 118.888 105.328 1.00 30.28 468 GLU D CA 1
ATOM 11863 C C . GLU D 1 408 ? 153.950 120.244 104.670 1.00 30.28 468 GLU D C 1
ATOM 11864 O O . GLU D 1 408 ? 152.988 120.953 104.918 1.00 30.28 468 GLU D O 1
ATOM 11870 N N . ARG D 1 409 ? 154.920 120.620 103.849 1.00 32.70 469 ARG D N 1
ATOM 11871 C CA . ARG D 1 409 ? 154.852 121.883 103.125 1.00 32.70 469 ARG D CA 1
ATOM 11872 C C . ARG D 1 409 ? 154.605 121.636 101.643 1.00 32.70 469 ARG D C 1
ATOM 11873 O O . ARG D 1 409 ? 155.211 120.749 101.036 1.00 32.70 469 ARG D O 1
ATOM 11881 N N . LYS D 1 410 ? 153.695 122.420 101.069 1.00 30.87 470 LYS D N 1
ATOM 11882 C CA . LYS D 1 410 ? 153.365 122.295 99.656 1.00 30.87 470 LYS D CA 1
ATOM 11883 C C . LYS D 1 410 ? 152.617 123.540 99.207 1.00 30.87 470 LYS D C 1
ATOM 11884 O O . LYS D 1 410 ? 152.113 124.315 100.025 1.00 30.87 470 LYS D O 1
ATOM 11890 N N . GLN D 1 411 ? 152.556 123.720 97.891 1.00 31.37 471 GLN D N 1
ATOM 11891 C CA . GLN D 1 411 ? 151.796 124.808 97.285 1.00 31.37 471 GLN D CA 1
ATOM 11892 C C . GLN D 1 411 ? 151.328 124.345 95.914 1.00 31.37 471 GLN D C 1
ATOM 11893 O O . GLN D 1 411 ? 152.154 124.002 95.063 1.00 31.37 471 GLN D O 1
ATOM 11899 N N . THR D 1 412 ? 150.013 124.334 95.704 1.00 30.74 472 THR D N 1
ATOM 11900 C CA . THR D 1 412 ? 149.448 123.790 94.475 1.00 30.74 472 THR D CA 1
ATOM 11901 C C . THR D 1 412 ? 149.230 124.851 93.404 1.00 30.74 472 THR D C 1
ATOM 11902 O O . THR D 1 412 ? 149.515 124.607 92.227 1.00 30.74 472 THR D O 1
ATOM 11906 N N . TYR D 1 413 ? 148.735 126.028 93.780 1.00 31.12 473 TYR D N 1
ATOM 11907 C CA . TYR D 1 413 ? 148.421 127.083 92.830 1.00 31.12 473 TYR D CA 1
ATOM 11908 C C . TYR D 1 413 ? 149.175 128.355 93.190 1.00 31.12 473 TYR D C 1
ATOM 11909 O O . TYR D 1 413 ? 149.503 128.595 94.356 1.00 31.12 473 TYR D O 1
ATOM 11918 N N . GLY D 1 414 ? 149.447 129.168 92.173 1.00 28.95 474 GLY D N 1
ATOM 11919 C CA . GLY D 1 414 ? 150.152 130.413 92.399 1.00 28.95 474 GLY D CA 1
ATOM 11920 C C . GLY D 1 414 ? 149.280 131.445 93.090 1.00 28.95 474 GLY D C 1
ATOM 11921 O O . GLY D 1 414 ? 148.072 131.524 92.872 1.00 28.95 474 GLY D O 1
ATOM 11922 N N . SER D 1 415 ? 149.901 132.249 93.955 1.00 29.87 475 SER D N 1
ATOM 11923 C CA . SER D 1 415 ? 149.159 133.252 94.736 1.00 29.87 475 SER D CA 1
ATOM 11924 C C . SER D 1 415 ? 148.085 132.609 95.602 1.00 29.87 475 SER D C 1
ATOM 11925 O O . SER D 1 415 ? 147.040 133.207 95.843 1.00 29.87 475 SER D O 1
ATOM 11928 N N . CYS D 1 416 ? 148.348 131.399 96.083 1.00 30.00 476 CYS D N 1
ATOM 11929 C CA . CYS D 1 416 ? 147.387 130.685 96.925 1.00 30.00 476 CYS D CA 1
ATOM 11930 C C . CYS D 1 416 ? 148.087 130.073 98.127 1.00 30.00 476 CYS D C 1
ATOM 11931 O O . CYS D 1 416 ? 149.312 129.986 98.139 1.00 30.00 476 CYS D O 1
ATOM 11934 N N . ARG D 1 417 ? 147.325 129.685 99.146 1.00 28.36 477 ARG D N 1
ATOM 11935 C CA . ARG D 1 417 ? 147.891 129.107 100.375 1.00 28.36 477 ARG D CA 1
ATOM 11936 C C . ARG D 1 417 ? 149.215 128.354 100.289 1.00 28.36 477 ARG D C 1
ATOM 11937 O O . ARG D 1 417 ? 149.345 127.391 99.532 1.00 28.36 477 ARG D O 1
ATOM 11945 N N . LYS D 1 418 ? 150.194 128.782 101.082 1.00 29.18 478 LYS D N 1
ATOM 11946 C CA . LYS D 1 418 ? 151.481 128.100 101.122 1.00 29.18 478 LYS D CA 1
ATOM 11947 C C . LYS D 1 418 ? 151.563 127.327 102.433 1.00 29.18 478 LYS D C 1
ATOM 11948 O O . LYS D 1 418 ? 151.647 127.925 103.511 1.00 29.18 478 LYS D O 1
ATOM 11950 N N . GLN D 1 419 ? 151.532 126.001 102.336 1.00 30.03 479 GLN D N 1
ATOM 11951 C CA . GLN D 1 419 ? 151.567 125.155 103.521 1.00 30.03 479 GLN D CA 1
ATOM 11952 C C . GLN D 1 419 ? 152.932 125.227 104.195 1.00 30.03 479 GLN D C 1
ATOM 11953 O O . GLN D 1 419 ? 153.967 125.341 103.533 1.00 30.03 479 GLN D O 1
ATOM 11959 N N . ARG D 1 420 ? 152.927 125.157 105.523 1.00 28.26 480 ARG D N 1
ATOM 11960 C CA . ARG D 1 420 ? 154.139 125.218 106.325 1.00 28.26 480 ARG D CA 1
ATOM 11961 C C . ARG D 1 420 ? 154.352 123.888 107.035 1.00 28.26 480 ARG D C 1
ATOM 11962 O O . ARG D 1 420 ? 153.392 123.249 107.477 1.00 28.26 480 ARG D O 1
ATOM 11970 N N . HIS D 1 421 ? 155.612 123.475 107.140 1.00 25.11 481 HIS D N 1
ATOM 11971 C CA . HIS D 1 421 ? 155.964 122.178 107.702 1.00 25.11 481 HIS D CA 1
ATOM 11972 C C . HIS D 1 421 ? 156.138 122.286 109.213 1.00 25.11 481 HIS D C 1
ATOM 11973 O O . HIS D 1 421 ? 156.899 123.130 109.698 1.00 25.11 481 HIS D O 1
ATOM 11980 N N . TYR D 1 422 ? 155.430 121.433 109.950 1.00 20.89 482 TYR D N 1
ATOM 11981 C CA . TYR D 1 422 ? 155.539 121.396 111.402 1.00 20.89 482 TYR D CA 1
ATOM 11982 C C . TYR D 1 422 ? 155.033 120.047 111.898 1.00 20.89 482 TYR D C 1
ATOM 11983 O O . TYR D 1 422 ? 154.406 119.286 111.159 1.00 20.89 482 TYR D O 1
ATOM 11992 N N . ALA D 1 423 ? 155.323 119.761 113.166 1.00 19.85 483 ALA D N 1
ATOM 11993 C CA . ALA D 1 423 ? 154.871 118.544 113.825 1.00 19.85 483 ALA D CA 1
ATOM 11994 C C . ALA D 1 423 ? 154.259 118.896 115.173 1.00 19.85 483 ALA D C 1
ATOM 11995 O O . ALA D 1 423 ? 154.692 119.839 115.840 1.00 19.85 483 ALA D O 1
ATOM 11997 N N . SER D 1 424 ? 153.246 118.131 115.571 1.00 19.65 484 SER D N 1
ATOM 11998 C CA . SER D 1 424 ? 152.509 118.449 116.786 1.00 19.65 484 SER D CA 1
ATOM 11999 C C . SER D 1 424 ? 151.837 117.198 117.329 1.00 19.65 484 SER D C 1
ATOM 12000 O O . SER D 1 424 ? 151.634 116.214 116.613 1.00 19.65 484 SER D O 1
ATOM 12003 N N . HIS D 1 425 ? 151.497 117.255 118.615 1.00 20.29 485 HIS D N 1
ATOM 12004 C CA . HIS D 1 425 ? 150.695 116.227 119.264 1.00 20.29 485 HIS D CA 1
ATOM 12005 C C . HIS D 1 425 ? 149.921 116.872 120.402 1.00 20.29 485 HIS D C 1
ATOM 12006 O O . HIS D 1 425 ? 150.491 117.648 121.176 1.00 20.29 485 HIS D O 1
ATOM 12013 N N . THR D 1 426 ? 148.636 116.554 120.502 1.00 20.16 486 THR D N 1
ATOM 12014 C CA . THR D 1 426 ? 147.770 117.098 121.538 1.00 20.16 486 THR D CA 1
ATOM 12015 C C . THR D 1 426 ? 147.396 116.010 122.532 1.00 20.16 486 THR D C 1
ATOM 12016 O O . THR D 1 426 ? 147.435 114.817 122.218 1.00 20.16 486 THR D O 1
ATOM 12020 N N . GLY D 1 427 ? 146.990 116.413 123.731 1.00 19.90 487 GLY D N 1
ATOM 12021 C CA . GLY D 1 427 ? 146.574 115.451 124.737 1.00 19.90 487 GLY D CA 1
ATOM 12022 C C . GLY D 1 427 ? 145.319 115.822 125.499 1.00 19.90 487 GLY D C 1
ATOM 12023 O O . GLY D 1 427 ? 145.175 116.962 125.932 1.00 19.90 487 GLY D O 1
ATOM 12024 N N . GLY D 1 428 ? 144.412 114.864 125.682 1.00 22.86 488 GLY D N 1
ATOM 12025 C CA . GLY D 1 428 ? 143.186 115.103 126.430 1.00 22.86 488 GLY D CA 1
ATOM 12026 C C . GLY D 1 428 ? 143.067 114.156 127.603 1.00 22.86 488 GLY D C 1
ATOM 12027 O O . GLY D 1 428 ? 142.988 112.947 127.416 1.00 22.86 488 GLY D O 1
ATOM 12028 N N . ALA D 1 429 ? 143.029 114.694 128.815 1.00 20.66 489 ALA D N 1
ATOM 12029 C CA . ALA D 1 429 ? 142.973 113.869 130.018 1.00 20.66 489 ALA D CA 1
ATOM 12030 C C . ALA D 1 429 ? 141.806 114.333 130.863 1.00 20.66 489 ALA D C 1
ATOM 12031 O O . ALA D 1 429 ? 141.267 115.411 130.624 1.00 20.66 489 ALA D O 1
ATOM 12033 N N . VAL D 1 430 ? 141.387 113.527 131.831 1.00 18.63 490 VAL D N 1
ATOM 12034 C CA . VAL D 1 430 ? 140.319 113.980 132.695 1.00 18.63 490 VAL D CA 1
ATOM 12035 C C . VAL D 1 430 ? 140.834 115.208 133.419 1.00 18.63 490 VAL D C 1
ATOM 12036 O O . VAL D 1 430 ? 141.856 115.151 134.102 1.00 18.63 490 VAL D O 1
ATOM 12040 N N . GLY D 1 431 ? 140.128 116.321 133.278 1.00 16.05 491 GLY D N 1
ATOM 12041 C CA . GLY D 1 431 ? 140.522 117.547 133.938 1.00 16.05 491 GLY D CA 1
ATOM 12042 C C . GLY D 1 431 ? 141.676 118.320 133.333 1.00 16.05 491 GLY D C 1
ATOM 12043 O O . GLY D 1 431 ? 142.076 119.327 133.898 1.00 16.05 491 GLY D O 1
ATOM 12044 N N . ALA D 1 432 ? 142.213 117.884 132.198 1.00 15.96 492 ALA D N 1
ATOM 12045 C CA . ALA D 1 432 ? 143.395 118.550 131.652 1.00 15.96 492 ALA D CA 1
ATOM 12046 C C . ALA D 1 432 ? 143.516 118.584 130.136 1.00 15.96 492 ALA D C 1
ATOM 12047 O O . ALA D 1 432 ? 142.966 117.727 129.452 1.00 15.96 492 ALA D O 1
ATOM 12049 N N . SER D 1 433 ? 144.245 119.567 129.613 1.00 15.54 493 SER D N 1
ATOM 12050 C CA . SER D 1 433 ? 144.482 119.658 128.170 1.00 15.54 493 SER D CA 1
ATOM 12051 C C . SER D 1 433 ? 145.894 120.174 127.922 1.00 15.54 493 SER D C 1
ATOM 12052 O O . SER D 1 433 ? 146.373 121.011 128.675 1.00 15.54 493 SER D O 1
ATOM 12055 N N . SER D 1 434 ? 146.562 119.692 126.877 1.00 15.41 494 SER D N 1
ATOM 12056 C CA . SER D 1 434 ? 147.942 120.065 126.601 1.00 15.41 494 SER D CA 1
ATOM 12057 C C . SER D 1 434 ? 148.220 119.953 125.108 1.00 15.41 494 SER D C 1
ATOM 12058 O O . SER D 1 434 ? 147.442 119.366 124.352 1.00 15.41 494 SER D O 1
ATOM 12061 N N . VAL D 1 435 ? 149.344 120.533 124.695 1.00 14.56 495 VAL D N 1
ATOM 12062 C CA . VAL D 1 435 ? 149.780 120.491 123.303 1.00 14.56 495 VAL D CA 1
ATOM 12063 C C . VAL D 1 435 ? 151.281 120.749 123.269 1.00 14.56 495 VAL D C 1
ATOM 12064 O O . VAL D 1 435 ? 151.809 121.527 124.067 1.00 14.56 495 VAL D O 1
ATOM 12068 N N . LEU D 1 436 ? 151.967 120.074 122.348 1.00 16.62 496 LEU D N 1
ATOM 12069 C CA . LEU D 1 436 ? 153.381 120.312 122.080 1.00 16.62 496 LEU D CA 1
ATOM 12070 C C . LEU D 1 436 ? 153.563 120.459 120.578 1.00 16.62 496 LEU D C 1
ATOM 12071 O O . LEU D 1 436 ? 153.156 119.578 119.814 1.00 16.62 496 LEU D O 1
ATOM 12076 N N . LEU D 1 437 ? 154.176 121.563 120.156 1.00 17.67 497 LEU D N 1
ATOM 12077 C CA . LEU D 1 437 ? 154.322 121.880 118.744 1.00 17.67 497 LEU D CA 1
ATOM 12078 C C . LEU D 1 437 ? 155.772 122.217 118.429 1.00 17.67 497 LEU D C 1
ATOM 12079 O O . LEU D 1 437 ? 156.442 122.906 119.205 1.00 17.67 497 LEU D O 1
ATOM 12084 N N . VAL D 1 438 ? 156.250 121.727 117.289 1.00 19.37 498 VAL D N 1
ATOM 12085 C CA . VAL D 1 438 ? 157.591 122.012 116.792 1.00 19.37 498 VAL D CA 1
ATOM 12086 C C . VAL D 1 438 ? 157.461 122.617 115.402 1.00 19.37 498 VAL D C 1
ATOM 12087 O O . VAL D 1 438 ? 156.811 122.035 114.526 1.00 19.37 498 VAL D O 1
ATOM 12091 N N . LEU D 1 439 ? 158.080 123.776 115.199 1.00 21.76 499 LEU D N 1
ATOM 12092 C CA . LEU D 1 439 ? 158.042 124.472 113.912 1.00 21.76 499 LEU D CA 1
ATOM 12093 C C . LEU D 1 439 ? 159.454 124.609 113.365 1.00 21.76 499 LEU D C 1
ATOM 12094 O O . LEU D 1 439 ? 160.175 125.556 113.729 1.00 21.76 499 LEU D O 1
ATOM 12099 N N . PRO D 1 440 ? 159.899 123.699 112.501 1.00 24.68 500 PRO D N 1
ATOM 12100 C CA . PRO D 1 440 ? 161.236 123.833 111.916 1.00 24.68 500 PRO D CA 1
ATOM 12101 C C . PRO D 1 440 ? 161.321 125.037 110.992 1.00 24.68 500 PRO D C 1
ATOM 12102 O O . PRO D 1 440 ? 160.331 125.466 110.395 1.00 24.68 500 PRO D O 1
ATOM 12106 N N . GLU D 1 441 ? 162.528 125.578 110.878 1.00 37.40 501 GLU D N 1
ATOM 12107 C CA . GLU D 1 441 ? 162.793 126.735 110.037 1.00 37.40 501 GLU D CA 1
ATOM 12108 C C . GLU D 1 441 ? 163.398 126.288 108.713 1.00 37.40 501 GLU D C 1
ATOM 12109 O O . GLU D 1 441 ? 164.268 125.414 108.681 1.00 37.40 501 GLU D O 1
ATOM 12115 N N . GLU D 1 442 ? 162.922 126.885 107.620 1.00 45.51 502 GLU D N 1
ATOM 12116 C CA . GLU D 1 442 ? 163.479 126.587 106.308 1.00 45.51 502 GLU D CA 1
ATOM 12117 C C . GLU D 1 442 ? 164.945 126.991 106.259 1.00 45.51 502 GLU D C 1
ATOM 12118 O O . GLU D 1 442 ? 165.309 128.109 106.637 1.00 45.51 502 GLU D O 1
ATOM 12124 N N . LEU D 1 443 ? 165.788 126.080 105.783 1.00 52.14 503 LEU D N 1
ATOM 12125 C CA . LEU D 1 443 ? 167.233 126.251 105.814 1.00 52.14 503 LEU D CA 1
ATOM 12126 C C . LEU D 1 443 ? 167.749 126.568 104.418 1.00 52.14 503 LEU D C 1
ATOM 12127 O O . LEU D 1 443 ? 167.424 125.866 103.455 1.00 52.14 503 LEU D O 1
ATOM 12132 N N . ASP D 1 444 ? 168.549 127.624 104.317 1.00 62.01 504 ASP D N 1
ATOM 12133 C CA . ASP D 1 444 ? 169.210 128.016 103.082 1.00 62.01 504 ASP D CA 1
ATOM 12134 C C . ASP D 1 444 ? 170.690 127.657 103.161 1.00 62.01 504 ASP D C 1
ATOM 12135 O O . ASP D 1 444 ? 171.163 127.070 104.138 1.00 62.01 504 ASP D O 1
ATOM 12137 N N . THR D 1 445 ? 171.428 128.019 102.110 1.00 64.60 505 THR D N 1
ATOM 12138 C CA . THR D 1 445 ? 172.852 127.705 102.066 1.00 64.60 505 THR D CA 1
ATOM 12139 C C . THR D 1 445 ? 173.635 128.541 103.072 1.00 64.60 505 THR D C 1
ATOM 12140 O O . THR D 1 445 ? 174.470 128.015 103.816 1.00 64.60 505 THR D O 1
ATOM 12142 N N . GLU D 1 446 ? 173.376 129.851 103.107 1.00 66.84 506 GLU D N 1
ATOM 12143 C CA . GLU D 1 446 ? 174.118 130.727 104.009 1.00 66.84 506 GLU D CA 1
ATOM 12144 C C . GLU D 1 446 ? 173.825 130.404 105.471 1.00 66.84 506 GLU D C 1
ATOM 12145 O O . GLU D 1 446 ? 174.736 130.413 106.307 1.00 66.84 506 GLU D O 1
ATOM 12151 N N . THR D 1 447 ? 172.563 130.116 105.799 1.00 62.79 507 THR D N 1
ATOM 12152 C CA . THR D 1 447 ? 172.220 129.772 107.175 1.00 62.79 507 THR D CA 1
ATOM 12153 C C . THR D 1 447 ? 172.894 128.475 107.601 1.00 62.79 507 THR D C 1
ATOM 12154 O O . THR D 1 447 ? 173.396 128.366 108.726 1.00 62.79 507 THR D O 1
ATOM 12158 N N . ILE D 1 448 ? 172.919 127.480 106.712 1.00 61.74 508 ILE D N 1
ATOM 12159 C CA . ILE D 1 448 ? 173.594 126.221 107.019 1.00 61.74 508 ILE D CA 1
ATOM 12160 C C . ILE D 1 448 ? 175.088 126.453 107.213 1.00 61.74 508 ILE D C 1
ATOM 12161 O O . ILE D 1 448 ? 175.705 125.899 108.131 1.00 61.74 508 ILE D O 1
ATOM 12166 N N . ASN D 1 449 ? 175.690 127.284 106.358 1.00 65.75 509 ASN D N 1
ATOM 12167 C CA . ASN D 1 449 ? 177.125 127.529 106.455 1.00 65.75 509 ASN D CA 1
ATOM 12168 C C . ASN D 1 449 ? 177.492 128.312 107.710 1.00 65.75 509 ASN D C 1
ATOM 12169 O O . ASN D 1 449 ? 178.570 128.100 108.275 1.00 65.75 509 ASN D O 1
ATOM 12174 N N . ASN D 1 450 ? 176.620 129.214 108.163 1.00 63.17 510 ASN D N 1
ATOM 12175 C CA . ASN D 1 450 ? 176.944 130.110 109.268 1.00 63.17 510 ASN D CA 1
ATOM 12176 C C . ASN D 1 450 ? 176.318 129.686 110.592 1.00 63.17 510 ASN D C 1
ATOM 12177 O O . ASN D 1 450 ? 177.028 129.538 111.591 1.00 63.17 510 ASN D O 1
ATOM 12182 N N . LYS D 1 451 ? 175.004 129.487 110.623 1.00 54.37 511 LYS D N 1
ATOM 12183 C CA . LYS D 1 451 ? 174.312 129.198 111.869 1.00 54.37 511 LYS D CA 1
ATOM 12184 C C . LYS D 1 451 ? 174.542 127.749 112.297 1.00 54.37 511 LYS D C 1
ATOM 12185 O O . LYS D 1 451 ? 175.129 126.940 111.576 1.00 54.37 511 LYS D O 1
ATOM 12191 N N . VAL D 1 452 ? 174.070 127.430 113.499 1.00 44.58 512 VAL D N 1
ATOM 12192 C CA . VAL D 1 452 ? 174.215 126.093 114.073 1.00 44.58 512 VAL D CA 1
ATOM 12193 C C . VAL D 1 452 ? 172.848 125.598 114.531 1.00 44.58 512 VAL D C 1
ATOM 12194 O O . VAL D 1 452 ? 171.983 126.412 114.884 1.00 44.58 512 VAL D O 1
ATOM 12198 N N . PRO D 1 453 ? 172.602 124.292 114.540 1.00 38.41 513 PRO D N 1
ATOM 12199 C CA . PRO D 1 453 ? 171.301 123.781 114.978 1.00 38.41 513 PRO D CA 1
ATOM 12200 C C . PRO D 1 453 ? 171.181 123.833 116.490 1.00 38.41 513 PRO D C 1
ATOM 12201 O O . PRO D 1 453 ? 172.195 123.919 117.197 1.00 38.41 513 PRO D O 1
ATOM 12205 N N . PRO D 1 454 ? 169.952 123.786 117.035 1.00 34.54 514 PRO D N 1
ATOM 12206 C CA . PRO D 1 454 ? 168.672 123.714 116.322 1.00 34.54 514 PRO D CA 1
ATOM 12207 C C . PRO D 1 454 ? 168.166 125.073 115.849 1.00 34.54 514 PRO D C 1
ATOM 12208 O O . PRO D 1 454 ? 168.473 126.096 116.459 1.00 34.54 514 PRO D O 1
ATOM 12212 N N . ARG D 1 455 ? 167.394 125.075 114.765 1.00 34.46 515 ARG D N 1
ATOM 12213 C CA . ARG D 1 455 ? 166.805 126.287 114.203 1.00 34.46 515 ARG D CA 1
ATOM 12214 C C . ARG D 1 455 ? 165.298 126.071 114.103 1.00 34.46 515 ARG D C 1
ATOM 12215 O O . ARG D 1 455 ? 164.822 125.391 113.189 1.00 34.46 515 ARG D O 1
ATOM 12223 N N . GLY D 1 456 ? 164.551 126.648 115.036 1.00 25.05 516 GLY D N 1
ATOM 12224 C CA . GLY D 1 456 ? 163.114 126.478 115.040 1.00 25.05 516 GLY D CA 1
ATOM 12225 C C . GLY D 1 456 ? 162.508 127.038 116.310 1.00 25.05 516 GLY D C 1
ATOM 12226 O O . GLY D 1 456 ? 163.173 127.720 117.092 1.00 25.05 516 GLY D O 1
ATOM 12227 N N . ILE D 1 457 ? 161.225 126.735 116.493 1.00 20.33 517 ILE D N 1
ATOM 12228 C CA . ILE D 1 457 ? 160.451 127.214 117.634 1.00 20.33 517 ILE D CA 1
ATOM 12229 C C . ILE D 1 457 ? 159.646 126.050 118.197 1.00 20.33 517 ILE D C 1
ATOM 12230 O O . ILE D 1 457 ? 159.021 125.300 117.442 1.00 20.33 517 ILE D O 1
ATOM 12235 N N . ILE D 1 458 ? 159.661 125.902 119.520 1.00 16.95 518 ILE D N 1
ATOM 12236 C CA . ILE D 1 458 ? 158.870 124.896 120.221 1.00 16.95 518 ILE D CA 1
ATOM 12237 C C . ILE D 1 458 ? 157.931 125.620 121.175 1.00 16.95 518 ILE D C 1
ATOM 12238 O O . ILE D 1 458 ? 158.358 126.515 121.911 1.00 16.95 518 ILE D O 1
ATOM 12243 N N . VAL D 1 459 ? 156.654 125.243 121.150 1.00 14.74 519 VAL D N 1
ATOM 12244 C CA . VAL D 1 459 ? 155.623 125.869 121.970 1.00 14.74 519 VAL D CA 1
ATOM 12245 C C . VAL D 1 459 ? 154.907 124.783 122.762 1.00 14.74 519 VAL D C 1
ATOM 12246 O O . VAL D 1 459 ? 154.528 123.749 122.201 1.00 14.74 519 VAL D O 1
ATOM 12250 N N . SER D 1 460 ? 154.726 125.016 124.060 1.00 15.57 520 SER D N 1
ATOM 12251 C CA . SER D 1 460 ? 154.011 124.098 124.939 1.00 15.57 520 SER D CA 1
ATOM 12252 C C . SER D 1 460 ? 152.971 124.871 125.735 1.00 15.57 520 SER D C 1
ATOM 12253 O O . SER D 1 460 ? 153.289 125.900 126.339 1.00 15.57 520 SER D O 1
ATOM 12256 N N . ILE D 1 461 ? 151.734 124.376 125.735 1.00 14.74 521 ILE D N 1
ATOM 12257 C CA . ILE D 1 461 ? 150.641 124.964 126.500 1.00 14.74 521 ILE D CA 1
ATOM 12258 C C . ILE D 1 461 ? 149.936 123.851 127.261 1.00 14.74 521 ILE D C 1
ATOM 12259 O O . ILE D 1 461 ? 149.630 122.802 126.686 1.00 14.74 521 ILE D O 1
ATOM 12264 N N . ILE D 1 462 ? 149.689 124.075 128.550 1.00 15.36 522 ILE D N 1
ATOM 12265 C CA . ILE D 1 462 ? 148.924 123.155 129.383 1.00 15.36 522 ILE D CA 1
ATOM 12266 C C . ILE D 1 462 ? 147.890 123.951 130.166 1.00 15.36 522 ILE D C 1
ATOM 12267 O O . ILE D 1 462 ? 148.187 125.036 130.677 1.00 15.36 522 ILE D O 1
ATOM 12272 N N . CYS D 1 463 ? 146.674 123.415 130.256 1.00 15.31 523 CYS D N 1
ATOM 12273 C CA . CYS D 1 463 ? 145.608 124.028 131.034 1.00 15.31 523 CYS D CA 1
ATOM 12274 C C . CYS D 1 463 ? 144.879 122.950 131.822 1.00 15.31 523 CYS D C 1
ATOM 12275 O O . CYS D 1 463 ? 144.780 121.801 131.386 1.00 15.31 523 CYS D O 1
ATOM 12278 N N . ASN D 1 464 ? 144.376 123.327 132.994 1.00 14.77 524 ASN D N 1
ATOM 12279 C CA . ASN D 1 464 ? 143.645 122.398 133.855 1.00 14.77 524 ASN D CA 1
ATOM 12280 C C . ASN D 1 464 ? 142.144 122.437 133.580 1.00 14.77 524 ASN D C 1
ATOM 12281 O O . ASN D 1 464 ? 141.326 122.595 134.484 1.00 14.77 524 ASN D O 1
ATOM 12286 N N . MET D 1 465 ? 141.776 122.283 132.312 1.00 15.33 525 MET D N 1
ATOM 12287 C CA . MET D 1 465 ? 140.386 122.259 131.885 1.00 15.33 525 MET D CA 1
ATOM 12288 C C . MET D 1 465 ? 140.190 121.111 130.908 1.00 15.33 525 MET D C 1
ATOM 12289 O O . MET D 1 465 ? 141.055 120.846 130.069 1.00 15.33 525 MET D O 1
ATOM 12294 N N . GLN D 1 466 ? 139.052 120.434 131.017 1.00 18.08 526 GLN D N 1
ATOM 12295 C CA . GLN D 1 466 ? 138.785 119.240 130.230 1.00 18.08 526 GLN D CA 1
ATOM 12296 C C . GLN D 1 466 ? 138.215 119.600 128.863 1.00 18.08 526 GLN D C 1
ATOM 12297 O O . GLN D 1 466 ? 137.376 120.497 128.741 1.00 18.08 526 GLN D O 1
ATOM 12303 N N . SER D 1 467 ? 138.686 118.888 127.835 1.00 18.35 527 SER D N 1
ATOM 12304 C CA . SER D 1 467 ? 138.187 119.008 126.462 1.00 18.35 527 SER D CA 1
ATOM 12305 C C . SER D 1 467 ? 138.408 120.416 125.901 1.00 18.35 527 SER D C 1
ATOM 12306 O O . SER D 1 467 ? 137.470 121.131 125.547 1.00 18.35 527 SER D O 1
ATOM 12309 N N . VAL D 1 468 ? 139.679 120.801 125.821 1.00 16.34 528 VAL D N 1
ATOM 12310 C CA . VAL D 1 468 ? 140.092 122.068 125.231 1.00 16.34 528 VAL D CA 1
ATOM 12311 C C . VAL D 1 468 ? 141.099 121.777 124.127 1.00 16.34 528 VAL D C 1
ATOM 12312 O O . VAL D 1 468 ? 142.076 121.052 124.349 1.00 16.34 528 VAL D O 1
ATOM 12316 N N . GLY D 1 469 ? 140.861 122.338 122.943 1.00 15.50 529 GLY D N 1
ATOM 12317 C CA . GLY D 1 469 ? 141.764 122.194 121.823 1.00 15.50 529 GLY D CA 1
ATOM 12318 C C . GLY D 1 469 ? 142.673 123.399 121.702 1.00 15.50 529 GLY D C 1
ATOM 12319 O O . GLY D 1 469 ? 142.209 124.521 121.498 1.00 15.50 529 GLY D O 1
ATOM 12320 N N . LEU D 1 470 ? 143.978 123.157 121.821 1.00 16.59 530 LEU D N 1
ATOM 12321 C CA . LEU D 1 470 ? 144.968 124.224 121.890 1.00 16.59 530 LEU D CA 1
ATOM 12322 C C . LEU D 1 470 ? 145.921 124.239 120.701 1.00 16.59 530 LEU D C 1
ATOM 12323 O O . LEU D 1 470 ? 146.913 124.974 120.728 1.00 16.59 530 LEU D O 1
ATOM 12328 N N . ASN D 1 471 ? 145.651 123.447 119.661 1.00 19.66 531 ASN D N 1
ATOM 12329 C CA . ASN D 1 471 ? 146.578 123.365 118.536 1.00 19.66 531 ASN D CA 1
ATOM 12330 C C . ASN D 1 471 ? 146.642 124.676 117.758 1.00 19.66 531 ASN D C 1
ATOM 12331 O O . ASN D 1 471 ? 147.732 125.133 117.392 1.00 19.66 531 ASN D O 1
ATOM 12336 N N . SER D 1 472 ? 145.488 125.292 117.492 1.00 19.61 532 SER D N 1
ATOM 12337 C CA . SER D 1 472 ? 145.462 126.514 116.694 1.00 19.61 532 SER D CA 1
ATOM 12338 C C . SER D 1 472 ? 146.169 127.663 117.402 1.00 19.61 532 SER D C 1
ATOM 12339 O O . SER D 1 472 ? 146.898 128.437 116.768 1.00 19.61 532 SER D O 1
ATOM 12342 N N . THR D 1 473 ? 145.958 127.796 118.713 1.00 18.72 533 THR D N 1
ATOM 12343 C CA . THR D 1 473 ? 146.624 128.851 119.468 1.00 18.72 533 THR D CA 1
ATOM 12344 C C . THR D 1 473 ? 148.136 128.669 119.447 1.00 18.72 533 THR D C 1
ATOM 12345 O O . THR D 1 473 ? 148.886 129.637 119.267 1.00 18.72 533 THR D O 1
ATOM 12349 N N . ALA D 1 474 ? 148.600 127.429 119.623 1.00 18.16 534 ALA D N 1
ATOM 12350 C CA . ALA D 1 474 ? 150.031 127.155 119.567 1.00 18.16 534 ALA D CA 1
ATOM 12351 C C . ALA D 1 474 ? 150.598 127.468 118.189 1.00 18.16 534 ALA D C 1
ATOM 12352 O O . ALA D 1 474 ? 151.696 128.022 118.074 1.00 18.16 534 ALA D O 1
ATOM 12354 N N . LEU D 1 475 ? 149.864 127.114 117.130 1.00 19.48 535 LEU D N 1
ATOM 12355 C CA . LEU D 1 475 ? 150.330 127.410 115.779 1.00 19.48 535 LEU D CA 1
ATOM 12356 C C . LEU D 1 475 ? 150.441 128.912 115.548 1.00 19.48 535 LEU D C 1
ATOM 12357 O O . LEU D 1 475 ? 151.421 129.388 114.963 1.00 19.48 535 LEU D O 1
ATOM 12362 N N . LYS D 1 476 ? 149.445 129.677 116.004 1.00 22.03 536 LYS D N 1
ATOM 12363 C CA . LYS D 1 476 ? 149.494 131.128 115.842 1.00 22.03 536 LYS D CA 1
ATOM 12364 C C . LYS D 1 476 ? 150.656 131.734 116.620 1.00 22.03 536 LYS D C 1
ATOM 12365 O O . LYS D 1 476 ? 151.363 132.615 116.112 1.00 22.03 536 LYS D O 1
ATOM 12371 N N . ILE D 1 477 ? 150.871 131.272 117.855 1.00 21.76 537 ILE D N 1
ATOM 12372 C CA . ILE D 1 477 ? 151.975 131.783 118.663 1.00 21.76 537 ILE D CA 1
ATOM 12373 C C . ILE D 1 477 ? 153.310 131.470 118.000 1.00 21.76 537 ILE D C 1
ATOM 12374 O O . ILE D 1 477 ? 154.206 132.325 117.931 1.00 21.76 537 ILE D O 1
ATOM 12379 N N . ALA D 1 478 ? 153.462 130.243 117.496 1.00 22.70 538 ALA D N 1
ATOM 12380 C CA . ALA D 1 478 ? 154.699 129.859 116.827 1.00 22.70 538 ALA D CA 1
ATOM 12381 C C . ALA D 1 478 ? 154.937 130.698 115.581 1.00 22.70 538 ALA D C 1
ATOM 12382 O O . ALA D 1 478 ? 156.061 131.143 115.334 1.00 22.70 538 ALA D O 1
ATOM 12384 N N . LEU D 1 479 ? 153.891 130.929 114.784 1.00 26.60 539 LEU D N 1
ATOM 12385 C CA . LEU D 1 479 ? 154.052 131.738 113.580 1.00 26.60 539 LEU D CA 1
ATOM 12386 C C . LEU D 1 479 ? 154.450 133.168 113.923 1.00 26.60 539 LEU D C 1
ATOM 12387 O O . LEU D 1 479 ? 155.309 133.762 113.256 1.00 26.60 539 LEU D O 1
ATOM 12392 N N . GLU D 1 480 ? 153.839 133.741 114.961 1.00 31.58 540 GLU D N 1
ATOM 12393 C CA . GLU D 1 480 ? 154.164 135.121 115.301 1.00 31.58 540 GLU D CA 1
ATOM 12394 C C . GLU D 1 480 ? 155.578 135.241 115.856 1.00 31.58 540 GLU D C 1
ATOM 12395 O O . GLU D 1 480 ? 156.274 136.224 115.580 1.00 31.58 540 GLU D O 1
ATOM 12401 N N . PHE D 1 481 ? 156.025 134.256 116.640 1.00 27.80 541 PHE D N 1
ATOM 12402 C CA . PHE D 1 481 ? 157.421 134.268 117.071 1.00 27.80 541 PHE D CA 1
ATOM 12403 C C . PHE D 1 481 ? 158.364 134.021 115.901 1.00 27.80 541 PHE D C 1
ATOM 12404 O O . PHE D 1 481 ? 159.512 134.478 115.922 1.00 27.80 541 PHE D O 1
ATOM 12412 N N . ASP D 1 482 ? 157.898 133.300 114.878 1.00 33.28 542 ASP D N 1
ATOM 12413 C CA . ASP D 1 482 ? 158.672 133.133 113.654 1.00 33.28 542 ASP D CA 1
ATOM 12414 C C . ASP D 1 482 ? 158.841 134.459 112.927 1.00 33.28 542 ASP D C 1
ATOM 12415 O O . ASP D 1 482 ? 159.894 134.718 112.332 1.00 33.28 542 ASP D O 1
ATOM 12420 N N . LYS D 1 483 ? 157.843 135.334 112.984 1.00 36.75 543 LYS D N 1
ATOM 12421 C CA . LYS D 1 483 ? 157.960 136.648 112.346 1.00 36.75 543 LYS D CA 1
ATOM 12422 C C . LYS D 1 483 ? 158.991 137.555 113.013 1.00 36.75 543 LYS D C 1
ATOM 12423 O O . LYS D 1 483 ? 159.806 138.171 112.333 1.00 36.75 543 LYS D O 1
ATOM 12429 N N . ASP D 1 484 ? 158.959 137.641 114.338 1.00 40.33 544 ASP D N 1
ATOM 12430 C CA . ASP D 1 484 ? 159.889 138.505 115.072 1.00 40.33 544 ASP D CA 1
ATOM 12431 C C . ASP D 1 484 ? 161.352 138.120 114.930 1.00 40.33 544 ASP D C 1
ATOM 12432 O O . ASP D 1 484 ? 162.219 138.991 114.876 1.00 40.33 544 ASP D O 1
ATOM 12437 N N . ARG D 1 485 ? 161.640 136.825 114.893 1.00 45.56 545 ARG D N 1
ATOM 12438 C CA . ARG D 1 485 ? 163.024 136.376 114.826 1.00 45.56 545 ARG D CA 1
ATOM 12439 C C . ARG D 1 485 ? 163.698 136.891 113.569 1.00 45.56 545 ARG D C 1
ATOM 12440 O O . ARG D 1 485 ? 163.117 136.853 112.484 1.00 45.56 545 ARG D O 1
ATOM 12448 N N . SER D 1 486 ? 164.929 137.373 113.710 1.00 41.52 546 SER D N 1
ATOM 12449 C CA . SER D 1 486 ? 165.663 137.895 112.564 1.00 41.52 546 SER D CA 1
ATOM 12450 C C . SER D 1 486 ? 167.034 137.239 112.453 1.00 41.52 546 SER D C 1
ATOM 12451 O O . SER D 1 486 ? 167.433 136.460 113.319 1.00 41.52 546 SER D O 1
ATOM 12453 N N . ALA E 2 1 ? 142.733 104.859 168.996 1.00 20.00 1 ALA E N 1
ATOM 12454 C CA . ALA E 2 1 ? 141.801 104.127 168.158 1.00 20.00 1 ALA E CA 1
ATOM 12455 C C . ALA E 2 1 ? 141.353 105.008 167.005 1.00 20.00 1 ALA E C 1
ATOM 12456 O O . ALA E 2 1 ? 142.028 105.914 166.648 1.00 20.00 1 ALA E O 1
ATOM 12458 N N . ALA E 2 2 ? 140.100 104.715 166.342 1.00 20.00 2 ALA E N 1
ATOM 12459 C CA . ALA E 2 2 ? 139.666 105.521 165.221 1.00 20.00 2 ALA E CA 1
ATOM 12460 C C . ALA E 2 2 ? 138.193 105.905 165.262 1.00 20.00 2 ALA E C 1
ATOM 12461 O O . ALA E 2 2 ? 137.367 105.075 165.101 1.00 20.00 2 ALA E O 1
ATOM 12471 N N . ALA F 2 1 ? 173.860 104.718 154.215 1.00 20.00 1 ALA F N 1
ATOM 12472 C CA . ALA F 2 1 ? 174.764 103.901 155.004 1.00 20.00 1 ALA F CA 1
ATOM 12473 C C . ALA F 2 1 ? 175.240 104.690 156.211 1.00 20.00 1 ALA F C 1
ATOM 12474 O O . ALA F 2 1 ? 174.597 105.595 156.626 1.00 20.00 1 ALA F O 1
ATOM 12476 N N . ALA F 2 2 ? 176.481 104.311 156.853 1.00 20.00 2 ALA F N 1
ATOM 12477 C CA . ALA F 2 2 ? 176.941 105.027 158.024 1.00 20.00 2 ALA F CA 1
ATOM 12478 C C . ALA F 2 2 ? 178.427 105.361 158.007 1.00 20.00 2 ALA F C 1
ATOM 12479 O O . ALA F 2 2 ? 179.223 104.493 158.114 1.00 20.00 2 ALA F O 1
ATOM 12489 N N . ALA G 2 1 ? 178.193 110.721 202.108 1.00 20.00 1 ALA G N 1
ATOM 12490 C CA . ALA G 2 1 ? 178.140 109.398 201.513 1.00 20.00 1 ALA G CA 1
ATOM 12491 C C . ALA G 2 1 ? 177.326 109.449 200.232 1.00 20.00 1 ALA G C 1
ATOM 12492 O O . ALA G 2 1 ? 177.201 110.469 199.643 1.00 20.00 1 ALA G O 1
ATOM 12494 N N . ALA G 2 2 ? 176.720 108.231 199.736 1.00 20.00 2 ALA G N 1
ATOM 12495 C CA . ALA G 2 2 ? 175.966 108.247 198.501 1.00 20.00 2 ALA G CA 1
ATOM 12496 C C . ALA G 2 2 ? 174.656 107.474 198.561 1.00 20.00 2 ALA G C 1
ATOM 12497 O O . ALA G 2 2 ? 174.675 106.295 198.639 1.00 20.00 2 ALA G O 1
ATOM 12507 N N . ALA H 2 1 ? 138.675 114.077 121.569 1.00 20.00 1 ALA H N 1
ATOM 12508 C CA . ALA H 2 1 ? 138.682 112.718 122.079 1.00 20.00 1 ALA H CA 1
ATOM 12509 C C . ALA H 2 1 ? 139.494 112.660 123.361 1.00 20.00 1 ALA H C 1
ATOM 12510 O O . ALA H 2 1 ? 139.652 113.636 124.013 1.00 20.00 1 ALA H O 1
ATOM 12512 N N . ALA H 2 2 ? 140.057 111.393 123.779 1.00 20.00 2 ALA H N 1
ATOM 12513 C CA . ALA H 2 2 ? 140.809 111.305 125.013 1.00 20.00 2 ALA H CA 1
ATOM 12514 C C . ALA H 2 2 ? 142.092 110.492 124.904 1.00 20.00 2 ALA H C 1
ATOM 12515 O O . ALA H 2 2 ? 142.033 109.322 124.751 1.00 20.00 2 ALA H O 1
#

Radius of gyration: 39.78 Å; Cα contacts (8 Å, |Δi|>4): 3187; chains: 8; bounding box: 100×64×140 Å

GO terms:
  GO:0008233 peptidase activity (F, IDA)
  GO:0005739 mitochondrion (C, IDA)
  GO:0019216 regulation of lipid metabolic process (P, IDA)
  GO:0006508 proteolysis (P, IDA)
  GO:0005739 mitochondrion (C, HTP)
  GO:0005515 protein binding (F, IPI)
  GO:0005739 mitochondrion (C, HDA)

Nearest PDB structures (foldseek):
  7v1y-assembly1_B  TM=1.003E+00  e=6.155E-86  Homo sapiens
  7v1z-assembly1_A  TM=9.999E-01  e=2.067E-80  Homo sapiens
  7v21-assembly1_B  TM=9.961E-01  e=2.172E-76  Homo sapiens
  7ulw-assembly1_A  TM=9.871E-01  e=5.648E-76  Homo sapiens
  7v21-assembly1_D  TM=9.961E-01  e=3.926E-74  Homo sapiens

Secondary structure (DSSP, 8-state):
--HHHHHHHHHHHHHHHHHHT-SEEEEEEEETTEEEEEEEEEEEETTTTEE--TT-BB---TTHHHHHHHHHHHHHHHT---SSSBGGGT-TTSPP-BSSS-B---BHHHHHTT-SS---S---HHHHHHHH---S-SGGG-----SSHHHHGGGTTTSPPSS-TTTS----SHHHHHHHHHHHHHHSS-HHHHHHHHHHHTT-TT-EE--SSS--TTB---EEE-TTS-EEEPPP---TT-HHHH-EEB-HHHHHHHHHHHHHHHHHHHHTTT-S-PPPPSS-HHHHHHHT--BSS---TT-TTSEE-SSSEEE-----STTS-----EEEEEEEETTEEEEEEEEEPP--HHHHHH--S--EEEEEEEESBSS---HHHHHHHHHHHHHH--/--HHHHHHHHHHHHHHHHHHT-SEEEEEEEETTEEEEEEEEEEEETTTTEE--TT-BEE--TTHHHHHHHHHHHHHHHT---SSSBGGGT-TTSPP-BSSS-B---BHHHHHTT-SS---S---HHHHHHHH---S-SGGG-----SSHHHHGGGTTTSPPSS-TTTS----SHHHHHHHHHHHHHHSS-HHHHHHHHHHHTT-TT-EE--SSS--TTB---EEE-TTS-EEEPPP---TT-HHHH-EEE-HHHHHHHHHHHHHHHHHHHHTTT-S-PPPPSS-HHHHHHHT--BSS---TT-TTSEE-SSSEEE-----STTS-----EEEEEEEETTEEEEEEEEEPP--HHHHHH--S--EEEEEEEESBSS---HHHHHHHHHHHHHH--/--HHHHHHHHHHHHHHHHHHT-SEEEEEEEETTEEEEEEEEEEEETTTTEE--TT-BB---TTHHHHHHHHHHHHHHHT---SSSBGGGT-TTSPP-BSSS-B---BHHHHHTT-SS---S---HHHHHHHH---S-SGGG-----SSHHHHGGGTTTSPPSS-TTTS----SHHHHHHHHHHHHHHSS-HHHHHHHHHHHTT-TT-EE--SSS--TTB---EEE-TTS-EEEPPP---TT-HHHH-EEB-HHHHHHHHHHHHHHHHHHHHTTT-S-PPPPSS-HHHHHHHT--BSS---TT-TTSEE-SSSEEE-----STTS-----EEEEEEEETTEEEEEEEEEPP--HHHHHH--S--EEEEEEEESBSS---HHHHHHHHHHHHHH--/--HHHHHHHHHHHHHHHHHHT-SEEEEEEEETTEEEEEEEEEEEETTTTEE--TT-BB---TTHHHHHHHHHHHHHHHT---SSSBGGGT-TTSPP-BSSS-B---BHHHHHTT-SS---S---HHHHHHHH---S-SGGG-----SSHHHHGGGTTTSPPSS-TTTS----SHHHHHHHHHHHHHHSS-HHHHHHHHHHHTT-TT-EE--SSS--TTB---EEE-TTS-EEEPPP---TT-HHHH-EEB-HHHHHHHHHHHHHHHHHHHHTTT-S-PPPPSS-HHHHHHHT--BSS---TT-TTSEE-SSSEEE-----STTS-----EEEEEEEETTEEEEEEEEEPP--HHHHHH--S--EEEEEEEESBSS---HHHHHHHHHHHHHH--/--/--/--/--

B-factor: mean 34.57, std 15.47, range [13.7, 85.79]

InterPro domains:
  IPR001466 Beta-lactamase-related [PF00144] (117-524)
  IPR012338 Beta-lactamase/transpeptidase-like [G3DSA:3.40.710.10] (112-257)
  IPR012338 Beta-lactamase/transpeptidase-like [G3DSA:3.40.710.10] (279-513)
  IPR012338 Beta-lactamase/transpeptidase-like [SSF56601] (107-502)
  IPR052794 Mitochondrial Serine Protease LACTB [PTHR46520] (42-544)

Sequence (1584 aa):
CFARAIESSRDLLHRIKDEVGAPGIVVGVSVDGKEVWSEGLGYADVENRVPCKPETVMRIASISKSLTMVALAKLWEAGKLDLDIPVQHYVPEFPEKEYEGEKVSVTTRLLISHLSGIRHYEKDIKKVKEEKADFEQGELYLREKFENSIESLRLFKNDPLFFKPGSQFLYSTFGYTLLAAIVERASGCKYLDYMQKIFHDLDMLTTVQEENEPVIYNRARFYVYNKKKRLVNTPYVDNSYKWAGGGFLSTVGDLLKFGNAMLYGYQVGLFKNSNENLLPGYLKPETMVMMWTPVPNTEMSWDKEGKYAMAWGVVERKQTYGSCRKQRHYASHTGGAVGASSVLLVLPEELDTETINNKVPPRGIIVSIICNMQSVGLNSTALKIALEFDKDRSCFARAIESSRDLLHRIKDEVGAPGIVVGVSVDGKEVWSEGLGYADVENRVPCKPETVMRIASISKSLTMVALAKLWEAGKLDLDIPVQHYVPEFPEKEYEGEKVSVTTRLLISHLSGIRHYEKDIKKVKEEKADFEQGELYLREKFENSIESLRLFKNDPLFFKPGSQFLYSTFGYTLLAAIVERASGCKYLDYMQKIFHDLDMLTTVQEENEPVIYNRARFYVYNKKKRLVNTPYVDNSYKWAGGGFLSTVGDLLKFGNAMLYGYQVGLFKNSNENLLPGYLKPETMVMMWTPVPNTEMSWDKEGKYAMAWGVVERKQTYGSCRKQRHYASHTGGAVGASSVLLVLPEELDTETINNKVPPRGIIVSIICNMQSVGLNSTALKIALEFDKDRSCFARAIESSRDLLHRIKDEVGAPGIVVGVSVDGKEVWSEGLGYADVENRVPCKPETVMRIASISKSLTMVALAKLWEAGKLDLDIPVQHYVPEFPEKEYEGEKVSVTTRLLISHLSGIRHYEKDIKKVKEEKADFEQGELYLREKFENSIESLRLFKNDPLFFKPGSQFLYSTFGYTLLAAIVERASGCKYLDYMQKIFHDLDMLTTVQEENEPVIYNRARFYVYNKKKRLVNTPYVDNSYKWAGGGFLSTVGDLLKFGNAMLYGYQVGLFKNSNENLLPGYLKPETMVMMWTPVPNTEMSWDKEGKYAMAWGVVERKQTYGSCRKQRHYASHTGGAVGASSVLLVLPEELDTETINNKVPPRGIIVSIICNMQSVGLNSTALKIALEFDKDRSCFARAIESSRDLLHRIKDEVGAPGIVVGVSVDGKEVWSEGLGYADVENRVPCKPETVMRIASISKSLTMVALAKLWEAGKLDLDIPVQHYVPEFPEKEYEGEKVSVTTRLLISHLSGIRHYEKDIKKVKEEKADFEQGELYLREKFENSIESLRLFKNDPLFFKPGSQFLYSTFGYTLLAAIVERASGCKYLDYMQKIFHDLDMLTTVQEENEPVIYNRARFYVYNKKKRLVNTPYVDNSYKWAGGGFLSTVGDLLKFGNAMLYGYQVGLFKNSNENLLPGYLKPETMVMMWTPVPNTEMSWDKEGKYAMAWGVVERKQTYGSCRKQRHYASHTGGAVGASSVLLVLPEELDTETINNKVPPRGIIVSIICNMQSVGLNSTALKIALEFDKDRSAAAAAAAA

Foldseek 3Di:
DCVVLVVVLVVLVVVQCVVQVFQKKWKWKAFQNHTDDTAMQHALAPVVRHGDGLPAKEFAFQLLLVLLVLLVLVCVVVVLDDFPDALCVQPVVQDFAADVRDGAGDTNQLLQQQLWQFAAQDQDLVVVVVVQCDVVGDVQAAADADDALVSLLVVGSPRHGNDGRNPAHHDHQVSQSSSLSSSCRRVVHHSQVSSVVVLVVLVFPQKAWDDDPDDRPNYGFFWEADPVRDIDGFDDGDCNSGRSRGTMMGGNVSLSSVLQLLLCQQCVVLLCVQDVPDDHGPGHNVSSCQQQDFDPNAADVLDRQFGDGRSKTWHDWDDDDPPDDTDATWIKDWGFGRQKTKIKIWGADDDDDVCSNPPHDDGTMIMIMMTRYGDRRCPVSRVVSRVSSVVPDD/DCVVLVVVLVVLVVVQCVVQVFQKKWKWKAFQNHTDDTAMQHALAPVVRHGDGLPAKEFAFQLLLVLLVLLVLVCVVVVLDDFPDALCVQPVVQDFAADVRDGAGDTNQLLQQQLWQFAAQDQDLVVVVVVQCDVVGDVQAAADADDALVSLLVVGSPRHGNDGRNPAHHDHQVSQSSSLSSSCRRVVHHSQVSSVVVLVVLVFPQKDWDDDPDDRPNYGFFWEADPVRDIDGFDDGDCNSGRSRTTMMGGNVSLSSVLQLLLCQQCVVLLCVQDVPDDHGPGHNVSSCQQQDFDPNAADVLDRQFGDGRSKTWHDWDDDDPPDDTDATWIKDWGFGRQKTKIKIWGADDDDDVCSNPPHDDGTMIMIMMTRYGDRRCPVSRVVSRVSSVVPDD/DCVVLVVVLVVLVVVQCVVQVFQKKWKWKAFQNHTDDTAMQHALAPVVRHGDGLPAKEFAFQLLLVLLVLLVLVCVVVVLDDFPDALCVQPVVQDFAADVRDGAGDTNQLLQQQLWQFAAQDQDLVVVVVVQCDVVGDVQAAADADDALVSLLVVGSPRHGNDGRNPAHHDHQVSQSSSLSSSCRRVVHHSQVSSVVVLVVLVFPQKDWDDDPDDRPNYGFFWEADPVRDIDGFDDGDCNSGRSRTTMMGGNVSLSSVLQLLLCQQCVVLLCVQDVPDDHGPGHNVSSCQQQDFDPNAADVLDRQFGDGRSKTWHDWDDDDPPDDTDATWIKDWGFGRQKTKIKIWGADDDDDVCSNPPHDDGTMIMIMMTRYGDRRCPVSRVVSRVSSVVPDD/DCVVLVVVLVVLVVVQCVVQVFQKKWKWKAFQNHTDDTAMQHALAPVVRHGDGLPAKEFAFQLLLVLLVLLVLVCVVVVLDDFPDALCVQPVVQDFAADVRDGAGDTNQLLQQQLWQFAAQDQDLVVVVVVQCDVVGDVQAAADADDALVSLLVVGSPRHGNDGRNPAHHDHQVSQSSSLSSSCRRVVHHSQVSSVVVLVVLVFPQKAWDDDPDDRPNYGFFWEADPVRDIDGFDDGDCNSGRSRTTMMGGNVSLSSVLQLLLCQQCVVLLCVQDVPDDHGPGHNVSSCQQQDFDPNAADVLDRQFGDGRSKTWHDWDDDDPPDDTDATWIKDWGFGRQKTKIKIWGADDDDDVCSNPPHDDGTMIMIMMTRYGDRRCPVSRVVSRVSSVVPDD

Solvent-accessible surface area: 65618 Å² total

Organism: Homo sapiens (NCBI:txid9606)